Protein AF-0000000074779438 (afdb_homodimer)

Radius of gyration: 57.85 Å; Cα contacts (8 Å, |Δi|>4): 3123; chains: 2; bounding box: 145×247×187 Å

Organism: Zingiber officinale (NCBI:txid94328)

Sequence (1758 aa):
MRSILSLPFLLPLFGLLPTSTAAAHENLQVGVILDRSTWIGNVSWTCIAMAANDFYTEYPNYSTRLSLHWRDTSDEGAIPAASAALDLLQNAGVEAVIGPQASTQAKFVAELGGRARVPVLSFSASLPRVRSSPYFFHTAWDGFSQARAVASLVNAFGWREAVTVLEDSDYGAAFAPFLTDALQEVDVPVSCRSMIAPRATGKQIASELDKLRANRTRVFIVHMYSYSLAFGFFNLTKSLGMMKNGYVWIVTYSLTDMVDLMGSSALDLMQGVIGLTPSVRENERLHRLNRRWKEDRQFKFNVTMFGLWAYDTVWALAIAAEDARGALNSSFMASGSTNSTDLGRVGASLVGPELRDLLLSSSFAGVGGRFRLDGQVLESGSYEIVNVVDGGKRRIGLWSPTKGISLSNVNVTDGDGVEWPGGGRRKPKGWEWPIEMVVGIPVKPGFEQFVEINESSGRKGYCIELFEAAMKELSVNFSYKRFSNEQGDSNGTYDDMVYQLSHQRLDAVVGDLTIRENRTHYFDFTQPFTESGLAMVVPTRDARRKGAWTFLKPLSLSLWLASAAFFIFTGATIWLLEHRHNDDFHGVGVGPVLYFSFSTLVFAHRERLATNSGRLVAVFWFFVVLILQANYTARLTSMLTVEQLTPTVEDVAQLLKDGSAVGYQKDSFVQGLLQSLKFNESKIVPYESAEEYHQALINGSVAAIVDEVPYLKVFMARYCHKNFKMVGPIYKSSGFGFAFPKGSPFVGEVSRAILKVMQNNTLMDKLEKNLYPTVCADNDTDTESSRLTFRIFSGLFLITGTTSLSALILHYSIFFLRQQRPSLLNYDQSPLRRVAMLVQLFGQRGSSLQASEDPKPGEGSTRSAVVLALPYAGAEENGMRSILSLPFLLPLFGLLPTSTAAAHENLQVGVILDRSTWIGNVSWTCIAMAANDFYTEYPNYSTRLSLHWRDTSDEGAIPAASAALDLLQNAGVEAVIGPQASTQAKFVAELGGRARVPVLSFSASLPRVRSSPYFFHTAWDGFSQARAVASLVNAFGWREAVTVLEDSDYGAAFAPFLTDALQEVDVPVSCRSMIAPRATGKQIASELDKLRANRTRVFIVHMYSYSLAFGFFNLTKSLGMMKNGYVWIVTYSLTDMVDLMGSSALDLMQGVIGLTPSVRENERLHRLNRRWKEDRQFKFNVTMFGLWAYDTVWALAIAAEDARGALNSSFMASGSTNSTDLGRVGASLVGPELRDLLLSSSFAGVGGRFRLDGQVLESGSYEIVNVVDGGKRRIGLWSPTKGISLSNVNVTDGDGVEWPGGGRRKPKGWEWPIEMVVGIPVKPGFEQFVEINESSGRKGYCIELFEAAMKELSVNFSYKRFSNEQGDSNGTYDDMVYQLSHQRLDAVVGDLTIRENRTHYFDFTQPFTESGLAMVVPTRDARRKGAWTFLKPLSLSLWLASAAFFIFTGATIWLLEHRHNDDFHGVGVGPVLYFSFSTLVFAHRERLATNSGRLVAVFWFFVVLILQANYTARLTSMLTVEQLTPTVEDVAQLLKDGSAVGYQKDSFVQGLLQSLKFNESKIVPYESAEEYHQALINGSVAAIVDEVPYLKVFMARYCHKNFKMVGPIYKSSGFGFAFPKGSPFVGEVSRAILKVMQNNTLMDKLEKNLYPTVCADNDTDTESSRLTFRIFSGLFLITGTTSLSALILHYSIFFLRQQRPSLLNYDQSPLRRVAMLVQLFGQRGSSLQASEDPKPGEGSTRSAVVLALPYAGAEENG

Secondary structure (DSSP, 8-state):
------------------------PEEEEEEEEE-TTSHHHHHHHHHHHHHHHHHHHH-TT-SEEEEEEEEE-SSS-HHHHHHHHHHHHHTS--SEEE--SSHHHHHHHHHHHHHHT--EEESS----GGG--TTEEEEEE-HHHHHHHHHHHHHHTT---EEEEEESSHHHHHHHHHHHHHHHHTT--EEEEEEE-TT--HHHHHHHHHHHHHSSB-EEEEE-S-HHHHHHHHHHHHHTTTTSTT-EEEE-TTTTHHHHHHTHHHHHHTTT-EEEEE-----HHHHHHHHHHHHTS--SSPPPHHHHHHHHHHHHHHHHHHHTGGGTT---B------TT-GGGPPBPSSHHHHHHHHHT-EEEETTEEEEEETTEEPP--EEEEEEETTEEEEEEEEETTTEEEESS-BTTTTBT-PPTTS--SPP-SB---SSEEEEEE--SS-TTT-EEETTTEEESHHHHHHHHHHHHHT--EEEEEEB-TTSSB-S-HHHHHHTTTTTS-SEE-SS-B--HHHHTTEEEPPP-S---EEEEEEEEETT---TTGGGSSB-HHHHHHHHHHHHHHHHHHHHHHTTT-TTTTT--HHHHHHHHHHGGGT---PPP-SHHHHHHHHHHHHHHHHHHHHHHHHHHHHHH---EEES---HHHHHHHT--EEEETTSTHHHHHHHTT--GGGEEEE-SHHHHHHHHHHTS-SEEEEEHHHHHHHHHHSGGG-EEEEEEEE----B--EEETT-THHHHHHHHHHHHHH-HHHHHHHHHHH-SS------------PBPHHHHHHHHHHHHHHHHHHHHHHHHHHHHH---GGGG-TTS-HHHHHHHHHHHHHS-----------------------------------/------------------------PEEEEEEEEE-TTSHHHHHHHHHHHHHHHHHHHH-TT-SEEEEEEEEE-SSSSHHHHHHHHHHHHHTS--SEEE--SSHHHHHHHHHHHHHHT--EEESS----GGG--TTEEEEEE-HHHHHHHHHHHHHHTT---EEEEEESSHHHHHHHHHHHHHHHHTT--EEEEEEE-TT--HHHHHHHHHHHHHSSB-EEEEE-S-HHHHHHHHHHHHHTTTTSTT-EEEE-TTTTHHHHHHTHHHHHHTTT-EEEEE-----HHHHHHHHHHHHTS--SSPPPHHHHHHHHHHHHHHHHHHHTGGGTT---B------TT-GGGPPBPSSHHHHHHHHHT-EEEETTEEEEEETTEEPP--EEEEEEETTEEEEEEEEETTTEEEESS-BTTTTBT-PPTTS--SPP-SB---SSEEEEEE--SS-TTT-EEETTTEEESHHHHHHHHHHHHHT--EEEEEEB-TTSSB-S-HHHHHHTTTTTS-SEE-SS-B--TTGGGTEEEPPP-S---EEEEEEEEE-----TTGGGSSB-HHHHHHHHHHHHHHHHHHHHHHTTT-TTTTT--HHHHHHHHHHGGGT---PPP-SHHHHHHHHHHHHHHHHHHHHHHHHHHHHHHS--EEES---HHHHHHHT--EEEETTSTHHHHHHHTT--GGGEEEE-SHHHHHHHHHHTS-SEEEEEHHHHHHHHHHSTTSSEEEEEEEE----B--EEETT-THHHHHHHHHHHHHH-HHHHHHHHHHH-SS------------PBPHHHHHHHHHHHHHHHHHHHHHHHHHHHHHT--GGGG-TTS-HHHHHHHHHHHHHS-----------------------------------

Structure (mmCIF, N/CA/C/O backbone):
data_AF-0000000074779438-model_v1
#
loop_
_entity.id
_entity.type
_entity.pdbx_description
1 polymer 'Glutamate receptor'
#
loop_
_atom_site.group_PDB
_atom_site.id
_atom_site.type_symbol
_atom_site.label_atom_id
_atom_site.label_alt_id
_atom_site.label_comp_id
_atom_site.label_asym_id
_atom_site.label_entity_id
_atom_site.label_seq_id
_atom_site.pdbx_PDB_ins_code
_atom_site.Cartn_x
_atom_site.Cartn_y
_atom_site.Cartn_z
_atom_site.occupancy
_atom_site.B_iso_or_equiv
_atom_site.auth_seq_id
_atom_site.auth_comp_id
_atom_site.auth_asym_id
_atom_site.auth_atom_id
_atom_site.pdbx_PDB_model_num
ATOM 1 N N . MET A 1 1 ? -46.806 -115.818 -13.567 1 16.91 1 MET A N 1
ATOM 2 C CA . MET A 1 1 ? -46.352 -115.216 -14.817 1 16.91 1 MET A CA 1
ATOM 3 C C . MET A 1 1 ? -46.417 -113.695 -14.744 1 16.91 1 MET A C 1
ATOM 5 O O . MET A 1 1 ? -45.429 -113.013 -15.024 1 16.91 1 MET A O 1
ATOM 9 N N . ARG A 1 2 ? -47.515 -113.132 -15.321 1 16.93 2 ARG A N 1
ATOM 10 C CA . ARG A 1 2 ? -47.409 -112.214 -16.45 1 16.93 2 ARG A CA 1
ATOM 11 C C . ARG A 1 2 ? -47.164 -110.786 -15.974 1 16.93 2 ARG A C 1
ATOM 13 O O . ARG A 1 2 ? -47.003 -109.874 -16.788 1 16.93 2 ARG A O 1
ATOM 20 N N . SER A 1 3 ? -47.829 -110.413 -14.983 1 23.52 3 SER A N 1
ATOM 21 C CA . SER A 1 3 ? -48.233 -109.012 -14.935 1 23.52 3 SER A CA 1
ATOM 22 C C . SER A 1 3 ? -47.022 -108.09 -14.834 1 23.52 3 SER A C 1
ATOM 24 O O . SER A 1 3 ? -46.428 -107.952 -13.763 1 23.52 3 SER A O 1
ATOM 26 N N . ILE A 1 4 ? -46.231 -108.198 -15.958 1 21.76 4 ILE A N 1
ATOM 27 C CA . ILE A 1 4 ? -44.932 -107.546 -16.088 1 21.76 4 ILE A CA 1
ATOM 28 C C . ILE A 1 4 ? -45.074 -106.052 -15.807 1 21.76 4 ILE A C 1
ATOM 30 O O . ILE A 1 4 ? -46.19 -105.534 -15.718 1 21.76 4 ILE A O 1
ATOM 34 N N . LEU A 1 5 ? -44.669 -105.177 -16.823 1 21.33 5 LEU A N 1
ATOM 35 C CA . LEU A 1 5 ? -43.488 -104.33 -16.958 1 21.33 5 LEU A CA 1
ATOM 36 C C . LEU A 1 5 ? -43.845 -102.863 -16.747 1 21.33 5 LEU A C 1
ATOM 38 O O . LEU A 1 5 ? -43.115 -102.132 -16.074 1 21.33 5 LEU A O 1
ATOM 42 N N . SER A 1 6 ? -44.937 -102.216 -17.475 1 23.9 6 SER A N 1
ATOM 43 C CA . SER A 1 6 ? -44.526 -101.061 -18.267 1 23.9 6 SER A CA 1
ATOM 44 C C . SER A 1 6 ? -44.434 -99.805 -17.407 1 23.9 6 SER A C 1
ATOM 46 O O . SER A 1 6 ? -45.382 -99.461 -16.698 1 23.9 6 SER A O 1
ATOM 48 N N . LEU A 1 7 ? -43.251 -99.378 -16.975 1 25.14 7 LEU A N 1
ATOM 49 C CA . LEU A 1 7 ? -42.69 -98.233 -16.266 1 25.14 7 LEU A CA 1
ATOM 50 C C . LEU A 1 7 ? -43.018 -96.931 -16.99 1 25.14 7 LEU A C 1
ATOM 52 O O . LEU A 1 7 ? -42.597 -96.728 -18.131 1 25.14 7 LEU A O 1
ATOM 56 N N . PRO A 1 8 ? -44.303 -96.505 -17.041 1 26.24 8 PRO A N 1
ATOM 57 C CA . PRO A 1 8 ? -44.467 -95.282 -17.83 1 26.24 8 PRO A CA 1
ATOM 58 C C . PRO A 1 8 ? -43.45 -94.203 -17.465 1 26.24 8 PRO A C 1
ATOM 60 O O . PRO A 1 8 ? -43.15 -94.007 -16.284 1 26.24 8 PRO A O 1
ATOM 63 N N . PHE A 1 9 ? -42.49 -93.899 -18.327 1 24.9 9 PHE A N 1
ATOM 64 C CA . PHE A 1 9 ? -41.397 -92.935 -18.375 1 24.9 9 PHE A CA 1
ATOM 65 C C . PHE A 1 9 ? -41.933 -91.508 -18.35 1 24.9 9 PHE A C 1
ATOM 67 O O . PHE A 1 9 ? -41.382 -90.621 -19.006 1 24.9 9 PHE A O 1
ATOM 74 N N . LEU A 1 10 ? -43.11 -91.211 -17.872 1 25.39 10 LEU A N 1
ATOM 75 C CA . LEU A 1 10 ? -43.464 -89.844 -18.238 1 25.39 10 LEU A CA 1
ATOM 76 C C . LEU A 1 10 ? -42.337 -88.878 -17.886 1 25.39 10 LEU A C 1
ATOM 78 O O . LEU A 1 10 ? -41.713 -89.005 -16.83 1 25.39 10 LEU A O 1
ATOM 82 N N . LEU A 1 11 ? -41.801 -88.046 -18.887 1 26.28 11 LEU A N 1
ATOM 83 C CA . LEU A 1 11 ? -40.909 -86.958 -19.272 1 26.28 11 LEU A CA 1
ATOM 84 C C . LEU A 1 11 ? -41.088 -85.756 -18.352 1 26.28 11 LEU A C 1
ATOM 86 O O . LEU A 1 11 ? -42.207 -85.274 -18.164 1 26.28 11 LEU A O 1
ATOM 90 N N . PRO A 1 12 ? -40.285 -85.641 -17.267 1 28.96 12 PRO A N 1
ATOM 91 C CA . PRO A 1 12 ? -40.326 -84.435 -16.437 1 28.96 12 PRO A CA 1
ATOM 92 C C . PRO A 1 12 ? -40.281 -83.15 -17.262 1 28.96 12 PRO A C 1
ATOM 94 O O . PRO A 1 12 ? -39.462 -83.028 -18.177 1 28.96 12 PRO A O 1
ATOM 97 N N . LEU A 1 13 ? -41.399 -82.579 -17.711 1 27.34 13 LEU A N 1
ATOM 98 C CA . LEU A 1 13 ? -41.482 -81.255 -18.319 1 27.34 13 LEU A CA 1
ATOM 99 C C . LEU A 1 13 ? -40.609 -80.256 -17.568 1 27.34 13 LEU A C 1
ATOM 101 O O . LEU A 1 13 ? -40.895 -79.917 -16.418 1 27.34 13 LEU A O 1
ATOM 105 N N . PHE A 1 14 ? -39.275 -80.415 -17.631 1 28.42 14 PHE A N 1
ATOM 106 C CA . PHE A 1 14 ? -38.359 -79.353 -17.231 1 28.42 14 PHE A CA 1
ATOM 107 C C . PHE A 1 14 ? -38.808 -78.01 -17.794 1 28.42 14 PHE A C 1
ATOM 109 O O . PHE A 1 14 ? -38.79 -77.804 -19.01 1 28.42 14 PHE A O 1
ATOM 116 N N . GLY A 1 15 ? -39.972 -77.489 -17.334 1 27.78 15 GLY A N 1
ATOM 117 C CA . GLY A 1 15 ? -40.297 -76.109 -17.661 1 27.78 15 GLY A CA 1
ATOM 118 C C . GLY A 1 15 ? -39.076 -75.212 -17.744 1 27.78 15 GLY A C 1
ATOM 119 O O . GLY A 1 15 ? -38.244 -75.202 -16.835 1 27.78 15 GLY A O 1
ATOM 120 N N . LEU A 1 16 ? -38.599 -75.055 -18.981 1 29.45 16 LEU A N 1
ATOM 121 C CA . LEU A 1 16 ? -37.622 -74.055 -19.397 1 29.45 16 LEU A CA 1
ATOM 122 C C . LEU A 1 16 ? -37.892 -72.716 -18.719 1 29.45 16 LEU A C 1
ATOM 124 O O . LEU A 1 16 ? -38.926 -72.09 -18.962 1 29.45 16 LEU A O 1
ATOM 128 N N . LEU A 1 17 ? -37.729 -72.658 -17.384 1 32.85 17 LEU A N 1
ATOM 129 C CA . LEU A 1 17 ? -37.683 -71.298 -16.858 1 32.85 17 LEU A CA 1
ATOM 130 C C . LEU A 1 17 ? -36.927 -70.374 -17.807 1 32.85 17 LEU A C 1
ATOM 132 O O . LEU A 1 17 ? -35.855 -70.728 -18.303 1 32.85 17 LEU A O 1
ATOM 136 N N . PRO A 1 18 ? -37.708 -69.597 -18.64 1 34.42 18 PRO A N 1
ATOM 137 C CA . PRO A 1 18 ? -36.984 -68.632 -19.471 1 34.42 18 PRO A CA 1
ATOM 138 C C . PRO A 1 18 ? -35.751 -68.061 -18.774 1 34.42 18 PRO A C 1
ATOM 140 O O . PRO A 1 18 ? -35.795 -67.768 -17.576 1 34.42 18 PRO A O 1
ATOM 143 N N . THR A 1 19 ? -34.617 -68.766 -18.99 1 31.61 19 THR A N 1
ATOM 144 C CA . THR A 1 19 ? -33.411 -68.013 -18.663 1 31.61 19 THR A CA 1
ATOM 145 C C . THR A 1 19 ? -33.591 -66.533 -18.99 1 31.61 19 THR A C 1
ATOM 147 O O . THR A 1 19 ? -33.974 -66.181 -20.107 1 31.61 19 THR A O 1
ATOM 150 N N . SER A 1 20 ? -34.267 -65.79 -18.099 1 34.73 20 SER A N 1
ATOM 151 C CA . SER A 1 20 ? -34.11 -64.348 -18.26 1 34.73 20 SER A CA 1
ATOM 152 C C . SER A 1 20 ? -32.791 -64.01 -18.947 1 34.73 20 SER A C 1
ATOM 154 O O . SER A 1 20 ? -31.724 -64.431 -18.496 1 34.73 20 SER A O 1
ATOM 156 N N . THR A 1 21 ? -32.755 -64.2 -20.244 1 37.1 21 THR A N 1
ATOM 157 C CA . THR A 1 21 ? -31.642 -63.606 -20.977 1 37.1 21 THR A CA 1
ATOM 158 C C . THR A 1 21 ? -31.083 -62.4 -20.227 1 37.1 21 THR A C 1
ATOM 160 O O . THR A 1 21 ? -31.788 -61.409 -20.022 1 37.1 21 THR A O 1
ATOM 163 N N . ALA A 1 22 ? -30.321 -62.646 -19.216 1 42.42 22 ALA A N 1
ATOM 164 C CA . ALA A 1 22 ? -29.486 -61.57 -18.688 1 42.42 22 ALA A CA 1
ATOM 165 C C . ALA A 1 22 ? -29.063 -60.609 -19.797 1 42.42 22 ALA A C 1
ATOM 167 O O . ALA A 1 22 ? -28.358 -61 -20.729 1 42.42 22 ALA A O 1
ATOM 168 N N . ALA A 1 23 ? -29.903 -59.725 -20.333 1 46.52 23 ALA A N 1
ATOM 169 C CA . ALA A 1 23 ? -29.619 -58.642 -21.272 1 46.52 23 ALA A CA 1
ATOM 170 C C . ALA A 1 23 ? -28.172 -58.174 -21.149 1 46.52 23 ALA A C 1
ATOM 172 O O . ALA A 1 23 ? -27.695 -57.895 -20.047 1 46.52 23 ALA A O 1
ATOM 173 N N . ALA A 1 24 ? -27.225 -58.542 -22.005 1 56.58 24 ALA A N 1
ATOM 174 C CA . ALA A 1 24 ? -25.814 -58.212 -22.181 1 56.58 24 ALA A CA 1
ATOM 175 C C . ALA A 1 24 ? -25.57 -56.72 -21.977 1 56.58 24 ALA A C 1
ATOM 177 O O . ALA A 1 24 ? -26.101 -55.89 -22.719 1 56.58 24 ALA A O 1
ATOM 178 N N . HIS A 1 25 ? -25.368 -56.164 -20.734 1 71.93 25 HIS A N 1
ATOM 179 C CA . HIS A 1 25 ? -25.064 -54.763 -20.466 1 71.93 25 HIS A CA 1
ATOM 180 C C . HIS A 1 25 ? -23.806 -54.32 -21.205 1 71.93 25 HIS A C 1
ATOM 182 O O . HIS A 1 25 ? -22.875 -55.109 -21.382 1 71.93 25 HIS A O 1
ATOM 188 N N . GLU A 1 26 ? -23.901 -53.34 -21.987 1 83.96 26 GLU A N 1
ATOM 189 C CA . GLU A 1 26 ? -22.723 -52.736 -22.601 1 83.96 26 GLU A CA 1
ATOM 190 C C . GLU A 1 26 ? -21.842 -52.058 -21.556 1 83.96 26 GLU A C 1
ATOM 192 O O . GLU A 1 26 ? -22.325 -51.252 -20.757 1 83.96 26 GLU A O 1
ATOM 197 N N . ASN A 1 27 ? -20.614 -52.568 -21.474 1 87.84 27 ASN A N 1
ATOM 198 C CA . ASN A 1 27 ? -19.714 -52.075 -20.437 1 87.84 27 ASN A CA 1
ATOM 199 C C . ASN A 1 27 ? -18.899 -50.88 -20.923 1 87.84 27 ASN A C 1
ATOM 201 O O . ASN A 1 27 ? -18.383 -50.889 -22.042 1 87.84 27 ASN A O 1
ATOM 205 N N . LEU A 1 28 ? -18.977 -49.77 -20.229 1 91.86 28 LEU A N 1
ATOM 206 C CA . LEU A 1 28 ? -18.053 -48.659 -20.431 1 91.86 28 LEU A CA 1
ATOM 207 C C . LEU A 1 28 ? -16.788 -48.846 -19.6 1 91.86 28 LEU A C 1
ATOM 209 O O . LEU A 1 28 ? -16.857 -48.966 -18.375 1 91.86 28 LEU A O 1
ATOM 213 N N . GLN A 1 29 ? -15.64 -48.983 -20.236 1 93.07 29 GLN A N 1
ATOM 214 C CA . GLN A 1 29 ? -14.367 -49.145 -19.542 1 93.07 29 GLN A CA 1
ATOM 215 C C . GLN A 1 29 ? -13.882 -47.818 -18.966 1 93.07 29 GLN A C 1
ATOM 217 O O . GLN A 1 29 ? -13.61 -46.874 -19.711 1 93.07 29 GLN A O 1
ATOM 222 N N . VAL A 1 30 ? -13.811 -47.78 -17.632 1 95.36 30 VAL A N 1
ATOM 223 C CA . VAL A 1 30 ? -13.441 -46.539 -16.958 1 95.36 30 VAL A CA 1
ATOM 224 C C . VAL A 1 30 ? -12.14 -46.739 -16.185 1 95.36 30 VAL A C 1
ATOM 226 O O . VAL A 1 30 ? -12.012 -47.687 -15.407 1 95.36 30 VAL A O 1
ATOM 229 N N . GLY A 1 31 ? -11.161 -45.866 -16.481 1 96.2 31 GLY A N 1
ATOM 230 C CA . GLY A 1 31 ? -9.93 -45.874 -15.707 1 96.2 31 GLY A CA 1
ATOM 231 C C . GLY A 1 31 ? -10.006 -45.018 -14.457 1 96.2 31 GLY A C 1
ATOM 232 O O . GLY A 1 31 ? -10.646 -43.964 -14.457 1 96.2 31 GLY A O 1
ATOM 233 N N . VAL A 1 32 ? -9.423 -45.516 -13.325 1 96.23 32 VAL A N 1
ATOM 234 C CA . VAL A 1 32 ? -9.344 -44.76 -12.079 1 96.23 32 VAL A CA 1
ATOM 235 C C . VAL A 1 32 ? -7.885 -44.619 -11.651 1 96.23 32 VAL A C 1
ATOM 237 O O . VAL A 1 32 ? -7.167 -45.615 -11.535 1 96.23 32 VAL A O 1
ATOM 240 N N . ILE A 1 33 ? -7.449 -43.374 -11.529 1 95.31 33 ILE A N 1
ATOM 241 C CA . ILE A 1 33 ? -6.083 -43.09 -11.103 1 95.31 33 ILE A CA 1
ATOM 242 C C . ILE A 1 33 ? -6.098 -42.441 -9.721 1 95.31 33 ILE A C 1
ATOM 244 O O . ILE A 1 33 ? -6.396 -41.251 -9.591 1 95.31 33 ILE A O 1
ATOM 248 N N . LEU A 1 34 ? -5.752 -43.231 -8.681 1 93.65 34 LEU A N 1
ATOM 249 C CA . LEU A 1 34 ? -5.764 -42.756 -7.301 1 93.65 34 LEU A CA 1
ATOM 250 C C . LEU A 1 34 ? -4.596 -43.342 -6.515 1 93.65 34 LEU A C 1
ATOM 252 O O . LEU A 1 34 ? -4.074 -44.402 -6.868 1 93.65 34 LEU A O 1
ATOM 256 N N . ASP A 1 35 ? -4.192 -42.634 -5.528 1 91.06 35 ASP A N 1
ATOM 257 C CA . ASP A 1 35 ? -3.234 -43.132 -4.545 1 91.06 35 ASP A CA 1
ATOM 258 C C . ASP A 1 35 ? -3.939 -43.566 -3.262 1 91.06 35 ASP A C 1
ATOM 260 O O . ASP A 1 35 ? -4.221 -42.738 -2.393 1 91.06 35 ASP A O 1
ATOM 264 N N . ARG A 1 36 ? -4.148 -44.775 -3.055 1 88.69 36 ARG A N 1
ATOM 265 C CA . ARG A 1 36 ? -4.964 -45.289 -1.96 1 88.69 36 ARG A CA 1
ATOM 266 C C . ARG A 1 36 ? -4.198 -45.252 -0.642 1 88.69 36 ARG A C 1
ATOM 268 O O . ARG A 1 36 ? -4.774 -45.481 0.423 1 88.69 36 ARG A O 1
ATOM 275 N N . SER A 1 37 ? -3.298 -45.229 -0.957 1 86.56 37 SER A N 1
ATOM 276 C CA . SER A 1 37 ? -2.535 -45.096 0.28 1 86.56 37 SER A CA 1
ATOM 277 C C . SER A 1 37 ? -2.844 -43.777 0.981 1 86.56 37 SER A C 1
ATOM 279 O O . SER A 1 37 ? -2.564 -43.621 2.171 1 86.56 37 SER A O 1
ATOM 281 N N . THR A 1 38 ? -3.125 -42.576 0.462 1 86.54 38 THR A N 1
ATOM 282 C CA . THR A 1 38 ? -3.507 -41.287 1.027 1 86.54 38 THR A CA 1
ATOM 283 C C . THR A 1 38 ? -4.965 -41.306 1.48 1 86.54 38 THR A C 1
ATOM 285 O O . THR A 1 38 ? -5.754 -42.132 1.017 1 86.54 38 THR A O 1
ATOM 288 N N . TRP A 1 39 ? -5.297 -40.398 2.332 1 83.57 39 TRP A N 1
ATOM 289 C CA . TRP A 1 39 ? -6.672 -40.318 2.813 1 83.57 39 TRP A CA 1
ATOM 290 C C . TRP A 1 39 ? -7.627 -39.963 1.678 1 83.57 39 TRP A C 1
ATOM 292 O O . TRP A 1 39 ? -8.725 -40.516 1.585 1 83.57 39 TRP A O 1
ATOM 302 N N . ILE A 1 40 ? -7.252 -39.069 0.868 1 87.33 40 ILE A N 1
ATOM 303 C CA . ILE A 1 40 ? -8.112 -38.639 -0.23 1 87.33 40 ILE A CA 1
ATOM 304 C C . ILE A 1 40 ? -8.352 -39.807 -1.184 1 87.33 40 ILE A C 1
ATOM 306 O O . ILE A 1 40 ? -9.481 -40.037 -1.622 1 87.33 40 ILE A O 1
ATOM 310 N N . GLY A 1 41 ? -7.197 -40.506 -1.48 1 89.67 41 GLY A N 1
ATOM 311 C CA . GLY A 1 41 ? -7.313 -41.635 -2.389 1 89.67 41 GLY A CA 1
ATOM 312 C C . GLY A 1 41 ? -8.167 -42.761 -1.836 1 89.67 41 GLY A C 1
ATOM 313 O O . GLY A 1 41 ? -8.971 -43.35 -2.561 1 89.67 41 GLY A O 1
ATOM 314 N N . ASN A 1 42 ? -8.018 -42.987 -0.557 1 89.07 42 ASN A N 1
ATOM 315 C CA . ASN A 1 42 ? -8.762 -44.075 0.069 1 89.07 42 ASN A CA 1
ATOM 316 C C . ASN A 1 42 ? -10.249 -43.751 0.172 1 89.07 42 ASN A C 1
ATOM 318 O O . ASN A 1 42 ? -11.095 -44.592 -0.137 1 89.07 42 ASN A O 1
ATOM 322 N N . VAL A 1 43 ? -10.556 -42.607 0.62 1 90.38 43 VAL A N 1
ATOM 323 C CA . VAL A 1 43 ? -11.942 -42.177 0.772 1 90.38 43 VAL A CA 1
ATOM 324 C C . VAL A 1 43 ? -12.62 -42.123 -0.595 1 90.38 43 VAL A C 1
ATOM 326 O O . VAL A 1 43 ? -13.758 -42.572 -0.75 1 90.38 43 VAL A O 1
ATOM 329 N N . SER A 1 44 ? -11.934 -41.616 -1.562 1 93.72 44 SER A N 1
ATOM 330 C CA . SER A 1 44 ? -12.506 -41.46 -2.895 1 93.72 44 SER A CA 1
ATOM 331 C C . SER A 1 44 ? -12.756 -42.813 -3.552 1 93.72 44 SER A C 1
ATOM 333 O O . SER A 1 44 ? -13.779 -43.01 -4.211 1 93.72 44 SER A O 1
ATOM 335 N N . TRP A 1 45 ? -11.803 -43.678 -3.332 1 93.71 45 TRP A N 1
ATOM 336 C CA . TRP A 1 45 ? -11.98 -45.005 -3.913 1 93.71 45 TRP A CA 1
ATOM 337 C C . TRP A 1 45 ? -13.217 -45.689 -3.342 1 93.71 45 TRP A C 1
ATOM 339 O O . TRP A 1 45 ? -13.999 -46.291 -4.083 1 93.71 45 TRP A O 1
ATOM 349 N N . THR A 1 46 ? -13.332 -45.594 -2.053 1 93.05 46 THR A N 1
ATOM 350 C CA . THR A 1 46 ? -14.481 -46.2 -1.389 1 93.05 46 THR A CA 1
ATOM 351 C C . THR A 1 46 ? -15.782 -45.572 -1.878 1 93.05 46 THR A C 1
ATOM 353 O O . THR A 1 46 ? -16.759 -46.277 -2.139 1 93.05 46 THR A O 1
ATOM 356 N N . CYS A 1 47 ? -15.773 -44.323 -2.043 1 94.64 47 CYS A N 1
ATOM 357 C CA . CYS A 1 47 ? -16.968 -43.619 -2.496 1 94.64 47 CYS A CA 1
ATOM 358 C C . CYS A 1 47 ? -17.279 -43.954 -3.95 1 94.64 47 CYS A C 1
ATOM 360 O O . CYS A 1 47 ? -18.447 -44.064 -4.329 1 94.64 47 CYS A O 1
ATOM 362 N N . ILE A 1 48 ? -16.23 -44.095 -4.785 1 96 48 ILE A N 1
ATOM 363 C CA . ILE A 1 48 ? -16.409 -44.444 -6.19 1 96 48 ILE A CA 1
ATOM 364 C C . ILE A 1 48 ? -17.052 -45.825 -6.302 1 96 48 ILE A C 1
ATOM 366 O O . ILE A 1 48 ? -17.997 -46.016 -7.07 1 96 48 ILE A O 1
ATOM 370 N N . ALA A 1 49 ? -16.571 -46.712 -5.518 1 93.66 49 ALA A N 1
ATOM 371 C CA . ALA A 1 49 ? -17.113 -48.068 -5.523 1 93.66 49 ALA A CA 1
ATOM 372 C C . ALA A 1 49 ? -18.558 -48.083 -5.032 1 93.66 49 ALA A C 1
ATOM 374 O O . ALA A 1 49 ? -19.412 -48.754 -5.617 1 93.66 49 ALA A O 1
ATOM 375 N N . MET A 1 50 ? -18.836 -47.35 -3.998 1 93.76 50 MET A N 1
ATOM 376 C CA . MET A 1 50 ? -20.189 -47.281 -3.453 1 93.76 50 MET A CA 1
ATOM 377 C C . MET A 1 50 ? -21.139 -46.607 -4.438 1 93.76 50 MET A C 1
ATOM 379 O O . MET A 1 50 ? -22.296 -47.011 -4.566 1 93.76 50 MET A O 1
ATOM 383 N N . ALA A 1 51 ? -20.616 -45.554 -5.086 1 96.26 51 ALA A N 1
ATOM 384 C CA . ALA A 1 51 ? -21.439 -44.802 -6.03 1 96.26 51 ALA A CA 1
ATOM 385 C C . ALA A 1 51 ? -21.9 -45.688 -7.184 1 96.26 51 ALA A C 1
ATOM 387 O O . ALA A 1 51 ? -23.054 -45.613 -7.61 1 96.26 51 ALA A O 1
ATOM 388 N N . ALA A 1 52 ? -20.952 -46.488 -7.748 1 94.92 52 ALA A N 1
ATOM 389 C CA . ALA A 1 52 ? -21.289 -47.386 -8.849 1 94.92 52 ALA A CA 1
ATOM 390 C C . ALA A 1 52 ? -22.35 -48.397 -8.427 1 94.92 52 ALA A C 1
ATOM 392 O O . ALA A 1 52 ? -23.303 -48.652 -9.167 1 94.92 52 ALA A O 1
ATOM 393 N N . ASN A 1 53 ? -22.21 -48.928 -7.231 1 93.13 53 ASN A N 1
ATOM 394 C CA . ASN A 1 53 ? -23.173 -49.898 -6.719 1 93.13 53 ASN A CA 1
ATOM 395 C C . ASN A 1 53 ? -24.529 -49.252 -6.449 1 93.13 53 ASN A C 1
ATOM 397 O O . ASN A 1 53 ? -25.569 -49.82 -6.783 1 93.13 53 ASN A O 1
ATOM 401 N N . ASP A 1 54 ? -24.493 -48.139 -5.824 1 93.85 54 ASP A N 1
ATOM 402 C CA . ASP A 1 54 ? -25.729 -47.441 -5.482 1 93.85 54 ASP A CA 1
ATOM 403 C C . ASP A 1 54 ? -26.494 -47.032 -6.739 1 93.85 54 ASP A C 1
ATOM 405 O O . ASP A 1 54 ? -27.726 -47.07 -6.762 1 93.85 54 ASP A O 1
ATOM 409 N N . PHE A 1 55 ? -25.736 -46.579 -7.67 1 94.9 55 PHE A N 1
ATOM 410 C CA . PHE A 1 55 ? -26.372 -46.113 -8.897 1 94.9 55 PHE A CA 1
ATOM 411 C C . PHE A 1 55 ? -27.147 -47.242 -9.567 1 94.9 55 PHE A C 1
ATOM 413 O O . PHE A 1 55 ? -28.31 -47.068 -9.938 1 94.9 55 PHE A O 1
ATOM 420 N N . TYR A 1 56 ? -26.655 -48.381 -9.687 1 94.37 56 TYR A N 1
ATOM 421 C CA . TYR A 1 56 ? -27.28 -49.467 -10.433 1 94.37 56 TYR A CA 1
ATOM 422 C C . TYR A 1 56 ? -28.284 -50.217 -9.565 1 94.37 56 TYR A C 1
ATOM 424 O O . TYR A 1 56 ? -29.101 -50.987 -10.075 1 94.37 56 TYR A O 1
ATOM 432 N N . THR A 1 57 ? -28.224 -49.929 -8.147 1 92.43 57 THR A N 1
ATOM 433 C CA . THR A 1 57 ? -29.302 -50.378 -7.272 1 92.43 57 THR A CA 1
ATOM 434 C C . THR A 1 57 ? -30.532 -49.489 -7.429 1 92.43 57 THR A C 1
ATOM 436 O O . THR A 1 57 ? -31.665 -49.975 -7.388 1 92.43 57 THR A O 1
ATOM 439 N N . GLU A 1 58 ? -30.297 -48.278 -7.661 1 92.23 58 GLU A N 1
ATOM 440 C CA . GLU A 1 58 ? -31.385 -47.317 -7.816 1 92.23 58 GLU A CA 1
ATOM 441 C C . GLU A 1 58 ? -31.952 -47.348 -9.232 1 92.23 58 GLU A C 1
ATOM 443 O O . GLU A 1 58 ? -33.145 -47.116 -9.435 1 92.23 58 GLU A O 1
ATOM 448 N N . TYR A 1 59 ? -31.064 -47.625 -10.185 1 92.63 59 TYR A N 1
ATOM 449 C CA . TYR A 1 59 ? -31.482 -47.691 -11.581 1 92.63 59 TYR A CA 1
ATOM 450 C C . TYR A 1 59 ? -31.174 -49.059 -12.179 1 92.63 59 TYR A C 1
ATOM 452 O O . TYR A 1 59 ? -30.352 -49.174 -13.091 1 92.63 59 TYR A O 1
ATOM 460 N N . PRO A 1 60 ? -31.923 -50.102 -11.738 1 89.19 60 PRO A N 1
ATOM 461 C CA . PRO A 1 60 ? -31.661 -51.471 -12.186 1 89.19 60 PRO A CA 1
ATOM 462 C C . PRO A 1 60 ? -31.976 -51.677 -13.667 1 89.19 60 PRO A C 1
ATOM 464 O O . PRO A 1 60 ? -31.453 -52.605 -14.289 1 89.19 60 PRO A O 1
ATOM 467 N N . ASN A 1 61 ? -32.706 -50.632 -14.394 1 88.74 61 ASN A N 1
ATOM 468 C CA . ASN A 1 61 ? -33.132 -50.761 -15.784 1 88.74 61 ASN A CA 1
ATOM 469 C C . ASN A 1 61 ? -32.098 -50.177 -16.743 1 88.74 61 ASN A C 1
ATOM 471 O O . ASN A 1 61 ? -32.255 -50.267 -17.962 1 88.74 61 ASN A O 1
ATOM 475 N N . TYR A 1 62 ? -31.016 -49.6 -16.278 1 90.56 62 TYR A N 1
ATOM 476 C CA . TYR A 1 62 ? -29.963 -49.082 -17.145 1 90.56 62 TYR A CA 1
ATOM 477 C C . TYR A 1 62 ? -29.239 -50.216 -17.861 1 90.56 62 TYR A C 1
ATOM 479 O O . TYR A 1 62 ? -28.96 -51.259 -17.264 1 90.56 62 TYR A O 1
ATOM 487 N N . SER A 1 63 ? -28.955 -50.077 -19.146 1 89.89 63 SER A N 1
ATOM 488 C CA . SER A 1 63 ? -28.364 -51.127 -19.969 1 89.89 63 SER A CA 1
ATOM 489 C C . SER A 1 63 ? -26.841 -51.046 -19.959 1 89.89 63 SER A C 1
ATOM 491 O O . SER A 1 63 ? -26.162 -51.958 -20.436 1 89.89 63 SER A O 1
ATOM 493 N N . THR A 1 64 ? -26.327 -49.93 -19.474 1 91.02 64 THR A N 1
ATOM 494 C CA . THR A 1 64 ? -24.878 -49.763 -19.427 1 91.02 64 THR A CA 1
ATOM 495 C C . THR A 1 64 ? -24.355 -49.978 -18.009 1 91.02 64 THR A C 1
ATOM 497 O O . THR A 1 64 ? -25.094 -49.811 -17.037 1 91.02 64 THR A O 1
ATOM 500 N N . ARG A 1 65 ? -23.134 -50.527 -17.908 1 92.44 65 ARG A N 1
ATOM 501 C CA . ARG A 1 65 ? -22.445 -50.677 -16.631 1 92.44 65 ARG A CA 1
ATOM 502 C C . ARG A 1 65 ? -21.032 -50.108 -16.701 1 92.44 65 ARG A C 1
ATOM 504 O O . ARG A 1 65 ? -20.38 -50.177 -17.745 1 92.44 65 ARG A O 1
ATOM 511 N N . LEU A 1 66 ? -20.64 -49.563 -15.619 1 94.46 66 LEU A N 1
ATOM 512 C CA . LEU A 1 66 ? -19.276 -49.049 -15.545 1 94.46 66 LEU A CA 1
ATOM 513 C C . LEU A 1 66 ? -18.316 -50.124 -15.049 1 94.46 66 LEU A C 1
ATOM 515 O O . LEU A 1 66 ? -18.573 -50.771 -14.031 1 94.46 66 LEU A O 1
ATOM 519 N N . SER A 1 67 ? -17.285 -50.423 -15.831 1 94.02 67 SER A N 1
ATOM 520 C CA . SER A 1 67 ? -16.2 -51.297 -15.398 1 94.02 67 SER A CA 1
ATOM 521 C C . SER A 1 67 ? -14.982 -50.491 -14.959 1 94.02 67 SER A C 1
ATOM 523 O O . SER A 1 67 ? -14.335 -49.837 -15.779 1 94.02 67 SER A O 1
ATOM 525 N N . LEU A 1 68 ? -14.674 -50.549 -13.72 1 95.38 68 LEU A N 1
ATOM 526 C CA . LEU A 1 68 ? -13.623 -49.714 -13.147 1 95.38 68 LEU A CA 1
ATOM 527 C C . LEU A 1 68 ? -12.28 -50.434 -13.178 1 95.38 68 LEU A C 1
ATOM 529 O O . LEU A 1 68 ? -12.181 -51.591 -12.763 1 95.38 68 LEU A O 1
ATOM 533 N N . HIS A 1 69 ? -11.275 -49.78 -13.779 1 95.02 69 HIS A N 1
ATOM 534 C CA . HIS A 1 69 ? -9.892 -50.244 -13.793 1 95.02 69 HIS A CA 1
ATOM 535 C C . HIS A 1 69 ? -8.991 -49.318 -12.984 1 95.02 69 HIS A C 1
ATOM 537 O O . HIS A 1 69 ? -8.61 -48.245 -13.458 1 95.02 69 HIS A O 1
ATOM 543 N N . TRP A 1 70 ? -8.581 -49.751 -11.875 1 93.56 70 TRP A N 1
ATOM 544 C CA . TRP A 1 70 ? -7.814 -48.904 -10.968 1 93.56 70 TRP A CA 1
ATOM 545 C C . TRP A 1 70 ? -6.316 -49.098 -11.178 1 93.56 70 TRP A C 1
ATOM 547 O O . TRP A 1 70 ? -5.855 -50.22 -11.406 1 93.56 70 TRP A O 1
ATOM 557 N N . ARG A 1 71 ? -5.633 -47.971 -11.235 1 91.96 71 ARG A N 1
ATOM 558 C CA . ARG A 1 71 ? -4.175 -47.945 -11.2 1 91.96 71 ARG A CA 1
ATOM 559 C C . ARG A 1 71 ? -3.67 -47.096 -10.038 1 91.96 71 ARG A C 1
ATOM 561 O O . ARG A 1 71 ? -4.22 -46.029 -9.758 1 91.96 71 ARG A O 1
ATOM 568 N N . ASP A 1 72 ? -2.691 -47.512 -9.337 1 87.01 72 ASP A N 1
ATOM 569 C CA . ASP A 1 72 ? -2.133 -46.839 -8.168 1 87.01 72 ASP A CA 1
ATOM 570 C C . ASP A 1 72 ? -0.97 -45.931 -8.561 1 87.01 72 ASP A C 1
ATOM 572 O O . ASP A 1 72 ? -0.085 -46.339 -9.316 1 87.01 72 ASP A O 1
ATOM 576 N N . THR A 1 73 ? -1.066 -44.656 -8.195 1 83.44 73 THR A N 1
ATOM 577 C CA . THR A 1 73 ? 0.042 -43.741 -8.442 1 83.44 73 THR A CA 1
ATOM 578 C C . THR A 1 73 ? 0.944 -43.639 -7.215 1 83.44 73 THR A C 1
ATOM 580 O O . THR A 1 73 ? 0.462 -43.426 -6.1 1 83.44 73 THR A O 1
ATOM 583 N N . SER A 1 74 ? 1.707 -44.563 -6.715 1 72.72 74 SER A N 1
ATOM 584 C CA . SER A 1 74 ? 2.574 -44.659 -5.545 1 72.72 74 SER A CA 1
ATOM 585 C C . SER A 1 74 ? 2.959 -43.277 -5.027 1 72.72 74 SER A C 1
ATOM 587 O O . SER A 1 74 ? 3.356 -43.13 -3.87 1 72.72 74 SER A O 1
ATOM 589 N N . ASP A 1 75 ? 3.042 -42.194 -5.844 1 74.55 75 ASP A N 1
ATOM 590 C CA . ASP A 1 75 ? 3.399 -40.86 -5.371 1 74.55 75 ASP A CA 1
ATOM 591 C C . ASP A 1 75 ? 2.666 -39.782 -6.166 1 74.55 75 ASP A C 1
ATOM 593 O O . ASP A 1 75 ? 1.932 -40.088 -7.108 1 74.55 75 ASP A O 1
ATOM 597 N N . GLU A 1 76 ? 2.783 -38.627 -5.752 1 72.02 76 GLU A N 1
ATOM 598 C CA . GLU A 1 76 ? 2.06 -37.508 -6.348 1 72.02 76 GLU A CA 1
ATOM 599 C C . GLU A 1 76 ? 2.819 -36.932 -7.541 1 72.02 76 GLU A C 1
ATOM 601 O O . GLU A 1 76 ? 2.509 -35.835 -8.009 1 72.02 76 GLU A O 1
ATOM 606 N N . GLY A 1 77 ? 3.705 -37.789 -8.011 1 74.93 77 GLY A N 1
ATOM 607 C CA . GLY A 1 77 ? 4.492 -37.317 -9.14 1 74.93 77 GLY A CA 1
ATOM 608 C C . GLY A 1 77 ? 3.791 -37.5 -10.473 1 74.93 77 GLY A C 1
ATOM 609 O O . GLY A 1 77 ? 2.825 -38.259 -10.574 1 74.93 77 GLY A O 1
ATOM 610 N N . ALA A 1 78 ? 4.207 -36.834 -11.488 1 79.01 78 ALA A N 1
ATOM 611 C CA . ALA A 1 78 ? 3.585 -36.84 -12.81 1 79.01 78 ALA A CA 1
ATOM 612 C C . ALA A 1 78 ? 3.881 -38.141 -13.55 1 79.01 78 ALA A C 1
ATOM 614 O O . ALA A 1 78 ? 3.057 -38.617 -14.334 1 79.01 78 ALA A O 1
ATOM 615 N N . ILE A 1 79 ? 4.994 -38.803 -13.232 1 80.02 79 ILE A N 1
ATOM 616 C CA . ILE A 1 79 ? 5.455 -39.938 -14.025 1 80.02 79 ILE A CA 1
ATOM 617 C C . ILE A 1 79 ? 4.597 -41.163 -13.719 1 80.02 79 ILE A C 1
ATOM 619 O O . ILE A 1 79 ? 4.111 -41.832 -14.633 1 80.02 79 ILE A O 1
ATOM 623 N N . PRO A 1 80 ? 4.407 -41.38 -12.443 1 81.43 80 PRO A N 1
ATOM 624 C CA . PRO A 1 80 ? 3.551 -42.538 -12.176 1 81.43 80 PRO A CA 1
ATOM 625 C C . PRO A 1 80 ? 2.137 -42.367 -12.727 1 81.43 80 PRO A C 1
ATOM 627 O O . PRO A 1 80 ? 1.524 -43.338 -13.178 1 81.43 80 PRO A O 1
ATOM 630 N N . ALA A 1 81 ? 1.6 -41.205 -12.705 1 86.46 81 ALA A N 1
ATOM 631 C CA . ALA A 1 81 ? 0.263 -40.945 -13.233 1 86.46 81 ALA A CA 1
ATOM 632 C C . ALA A 1 81 ? 0.235 -41.091 -14.751 1 86.46 81 ALA A C 1
ATOM 634 O O . ALA A 1 81 ? -0.75 -41.572 -15.317 1 86.46 81 ALA A O 1
ATOM 635 N N . ALA A 1 82 ? 1.288 -40.612 -15.354 1 83.01 82 ALA A N 1
ATOM 636 C CA . ALA A 1 82 ? 1.393 -40.757 -16.804 1 83.01 82 ALA A CA 1
ATOM 637 C C . ALA A 1 82 ? 1.44 -42.228 -17.206 1 83.01 82 ALA A C 1
ATOM 639 O O . ALA A 1 82 ? 0.816 -42.629 -18.192 1 83.01 82 ALA A O 1
ATOM 640 N N . SER A 1 83 ? 2.207 -42.979 -16.417 1 83.45 83 SER A N 1
ATOM 641 C CA . SER A 1 83 ? 2.303 -44.412 -16.678 1 83.45 83 SER A CA 1
ATOM 642 C C . SER A 1 83 ? 0.953 -45.098 -16.5 1 83.45 83 SER A C 1
ATOM 644 O O . SER A 1 83 ? 0.578 -45.959 -17.299 1 83.45 83 SER A O 1
ATOM 646 N N . ALA A 1 84 ? 0.316 -44.694 -15.459 1 88.91 84 ALA A N 1
ATOM 647 C CA . ALA A 1 84 ? -1.002 -45.265 -15.195 1 88.91 84 ALA A CA 1
ATOM 648 C C . ALA A 1 84 ? -1.986 -44.91 -16.307 1 88.91 84 ALA A C 1
ATOM 650 O O . ALA A 1 84 ? -2.765 -45.758 -16.748 1 88.91 84 ALA A O 1
ATOM 651 N N . ALA A 1 85 ? -1.978 -43.716 -16.768 1 89.4 85 ALA A N 1
ATOM 652 C CA . ALA A 1 85 ? -2.885 -43.253 -17.815 1 89.4 85 ALA A CA 1
ATOM 653 C C . ALA A 1 85 ? -2.612 -43.97 -19.134 1 89.4 85 ALA A C 1
ATOM 655 O O . ALA A 1 85 ? -3.544 -44.353 -19.845 1 89.4 85 ALA A O 1
ATOM 656 N N . LEU A 1 86 ? -1.372 -44.159 -19.439 1 84.82 86 LEU A N 1
ATOM 657 C CA . LEU A 1 86 ? -1.006 -44.842 -20.675 1 84.82 86 LEU A CA 1
ATOM 658 C C . LEU A 1 86 ? -1.443 -46.302 -20.64 1 84.82 86 LEU A C 1
ATOM 660 O O . LEU A 1 86 ? -1.923 -46.835 -21.643 1 84.82 86 LEU A O 1
ATOM 664 N N . ASP A 1 87 ? -1.175 -46.885 -19.506 1 86.33 87 ASP A N 1
ATOM 665 C CA . ASP A 1 87 ? -1.611 -48.27 -19.35 1 86.33 87 ASP A CA 1
ATOM 666 C C . ASP A 1 87 ? -3.122 -48.393 -19.535 1 86.33 87 ASP A C 1
ATOM 668 O O . ASP A 1 87 ? -3.599 -49.323 -20.189 1 86.33 87 ASP A O 1
ATOM 672 N N . LEU A 1 88 ? -3.855 -47.497 -18.992 1 90.46 88 LEU A N 1
ATOM 673 C CA . LEU A 1 88 ? -5.311 -47.526 -19.065 1 90.46 88 LEU A CA 1
ATOM 674 C C . LEU A 1 88 ? -5.79 -47.263 -20.489 1 90.46 88 LEU A C 1
ATOM 676 O O . LEU A 1 88 ? -6.747 -47.888 -20.952 1 90.46 88 LEU A O 1
ATOM 680 N N . LEU A 1 89 ? -5.166 -46.418 -21.214 1 87.48 89 LEU A N 1
ATOM 681 C CA . LEU A 1 89 ? -5.602 -46.026 -22.55 1 87.48 89 LEU A CA 1
ATOM 682 C C . LEU A 1 89 ? -5.199 -47.074 -23.582 1 87.48 89 LEU A C 1
ATOM 684 O O . LEU A 1 89 ? -5.981 -47.404 -24.476 1 87.48 89 LEU A O 1
ATOM 688 N N . GLN A 1 90 ? -4.028 -47.663 -23.416 1 81.41 90 GLN A N 1
ATOM 689 C CA . GLN A 1 90 ? -3.5 -48.545 -24.451 1 81.41 90 GLN A CA 1
ATOM 690 C C . GLN A 1 90 ? -3.887 -49.997 -24.186 1 81.41 90 GLN A C 1
ATOM 692 O O . GLN A 1 90 ? -4.26 -50.724 -25.11 1 81.41 90 GLN A O 1
ATOM 697 N N . ASN A 1 91 ? -3.719 -50.398 -22.911 1 82.08 91 ASN A N 1
ATOM 698 C CA . ASN A 1 91 ? -3.913 -51.812 -22.61 1 82.08 91 ASN A CA 1
ATOM 699 C C . ASN A 1 91 ? -5.354 -52.105 -22.2 1 82.08 91 ASN A C 1
ATOM 701 O O . ASN A 1 91 ? -5.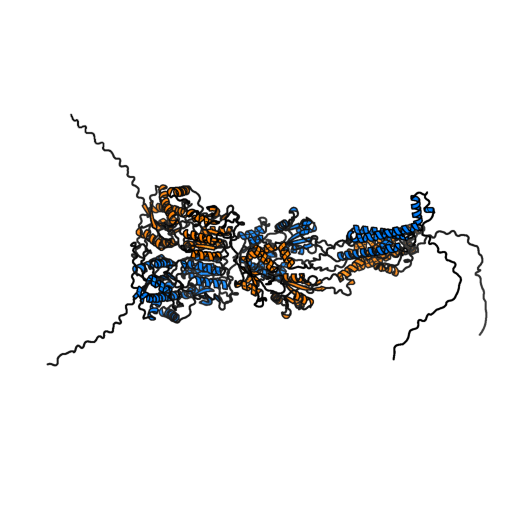91 -53.141 -22.568 1 82.08 91 ASN A O 1
ATOM 705 N N . ALA A 1 92 ? -5.905 -51.161 -21.457 1 86.59 92 ALA A N 1
ATOM 706 C CA . ALA A 1 92 ? -7.261 -51.416 -20.978 1 86.59 92 ALA A CA 1
ATOM 707 C C . ALA A 1 92 ? -8.298 -50.802 -21.915 1 86.59 92 ALA A C 1
ATOM 709 O O . ALA A 1 92 ? -9.472 -51.181 -21.886 1 86.59 92 ALA A O 1
ATOM 710 N N . GLY A 1 93 ? -7.893 -49.871 -22.765 1 86.13 93 GLY A N 1
ATOM 711 C CA . GLY A 1 93 ? -8.802 -49.242 -23.71 1 86.13 93 GLY A CA 1
ATOM 712 C C . GLY A 1 93 ? -9.949 -48.51 -23.038 1 86.13 93 GLY A C 1
ATOM 713 O O . GLY A 1 93 ? -11.113 -48.713 -23.39 1 86.13 93 GLY A O 1
ATOM 714 N N . VAL A 1 94 ? -9.633 -47.726 -22.095 1 92.13 94 VAL A N 1
ATOM 715 C CA . VAL A 1 94 ? -10.667 -47.051 -21.318 1 92.13 94 VAL A CA 1
ATOM 716 C C . VAL A 1 94 ? -11.247 -45.892 -22.125 1 92.13 94 VAL A C 1
ATOM 718 O O . VAL A 1 94 ? -10.56 -45.311 -22.97 1 92.13 94 VAL A O 1
ATOM 721 N N . GLU A 1 95 ? -12.456 -45.6 -21.847 1 93.14 95 GLU A N 1
ATOM 722 C CA . GLU A 1 95 ? -13.183 -44.566 -22.577 1 93.14 95 GLU A CA 1
ATOM 723 C C . GLU A 1 95 ? -13.383 -43.321 -21.719 1 93.14 95 GLU A C 1
ATOM 725 O O . GLU A 1 95 ? -13.838 -42.287 -22.212 1 93.14 95 GLU A O 1
ATOM 730 N N . ALA A 1 96 ? -13.093 -43.409 -20.501 1 94.91 96 ALA A N 1
ATOM 731 C CA . ALA A 1 96 ? -13.096 -42.295 -19.556 1 94.91 96 ALA A CA 1
ATOM 732 C C . ALA A 1 96 ? -12.142 -42.557 -18.395 1 94.91 96 ALA A C 1
ATOM 734 O O . ALA A 1 96 ? -11.811 -43.709 -18.103 1 94.91 96 ALA A O 1
ATOM 735 N N . VAL A 1 97 ? -11.655 -41.52 -17.813 1 95.89 97 VAL A N 1
ATOM 736 C CA . VAL A 1 97 ? -10.732 -41.659 -16.691 1 95.89 97 VAL A CA 1
ATOM 737 C C . VAL A 1 97 ? -11.213 -40.808 -15.518 1 95.89 97 VAL A C 1
ATOM 739 O O . VAL A 1 97 ? -11.572 -39.641 -15.696 1 95.89 97 VAL A O 1
ATOM 742 N N . ILE A 1 98 ? -11.334 -41.441 -14.361 1 96.11 98 ILE A N 1
ATOM 743 C CA . ILE A 1 98 ? -11.627 -40.716 -13.13 1 96.11 98 ILE A CA 1
ATOM 744 C C . ILE A 1 98 ? -10.335 -40.474 -12.354 1 96.11 98 ILE A C 1
ATOM 746 O O . ILE A 1 98 ? -9.542 -41.396 -12.152 1 96.11 98 ILE A O 1
ATOM 750 N N . GLY A 1 99 ? -10.214 -39.303 -11.902 1 89.57 99 GLY A N 1
ATOM 751 C CA . GLY A 1 99 ? -8.94 -38.833 -11.381 1 89.57 99 GLY A CA 1
ATOM 752 C C . GLY A 1 99 ? -8.106 -38.101 -12.416 1 89.57 99 GLY A C 1
ATOM 753 O O . GLY A 1 99 ? -8.628 -37.657 -13.44 1 89.57 99 GLY A O 1
ATOM 754 N N . PRO A 1 100 ? -6.877 -37.921 -12.219 1 88.75 100 PRO A N 1
ATOM 755 C CA . PRO A 1 100 ? -5.978 -38.156 -11.086 1 88.75 100 PRO A CA 1
ATOM 756 C C . PRO A 1 100 ? -6.299 -37.269 -9.885 1 88.75 100 PRO A C 1
ATOM 758 O O . PRO A 1 100 ? -7.077 -36.319 -10.005 1 88.75 100 PRO A O 1
ATOM 761 N N . GLN A 1 101 ? -5.705 -37.704 -8.859 1 89.12 101 GLN A N 1
ATOM 762 C CA . GLN A 1 101 ? -6.006 -37.06 -7.585 1 89.12 101 GLN A CA 1
ATOM 763 C C . GLN A 1 101 ? -5.226 -35.758 -7.428 1 89.12 101 GLN A C 1
ATOM 765 O O . GLN A 1 101 ? -5.78 -34.744 -6.999 1 89.12 101 GLN A O 1
ATOM 770 N N . ALA A 1 102 ? -3.999 -35.734 -7.777 1 87.71 102 ALA A N 1
ATOM 771 C CA . ALA A 1 102 ? -3.128 -34.582 -7.556 1 87.71 102 ALA A CA 1
ATOM 772 C C . ALA A 1 102 ? -3.105 -33.669 -8.779 1 87.71 102 ALA A C 1
ATOM 774 O O . ALA A 1 102 ? -3.229 -34.138 -9.913 1 87.71 102 ALA A O 1
ATOM 775 N N . SER A 1 103 ? -2.904 -32.412 -8.538 1 85.85 103 SER A N 1
ATOM 776 C CA . SER A 1 103 ? -2.889 -31.424 -9.613 1 85.85 103 SER A CA 1
ATOM 777 C C . SER A 1 103 ? -1.712 -31.65 -10.555 1 85.85 103 SER A C 1
ATOM 779 O O . SER A 1 103 ? -1.836 -31.464 -11.767 1 85.85 103 SER A O 1
ATOM 781 N N . THR A 1 104 ? -0.59 -32.043 -10.003 1 80.32 104 THR A N 1
ATOM 782 C CA . THR A 1 104 ? 0.587 -32.315 -10.821 1 80.32 104 THR A CA 1
ATOM 783 C C . THR A 1 104 ? 0.324 -33.475 -11.777 1 80.32 104 THR A C 1
ATOM 785 O O . THR A 1 104 ? 0.785 -33.46 -12.921 1 80.32 104 THR A O 1
ATOM 788 N N . GLN A 1 105 ? -0.439 -34.37 -11.311 1 86.69 105 GLN A N 1
ATOM 789 C CA . GLN A 1 105 ? -0.808 -35.524 -12.125 1 86.69 105 GLN A CA 1
ATOM 790 C C . GLN A 1 105 ? -1.831 -35.142 -13.19 1 86.69 105 GLN A C 1
ATOM 792 O O . GLN A 1 105 ? -1.734 -35.581 -14.338 1 86.69 105 GLN A O 1
ATOM 797 N N . ALA A 1 106 ? -2.721 -34.352 -12.719 1 88.06 106 ALA A N 1
ATOM 798 C CA . ALA A 1 106 ? -3.848 -33.992 -13.576 1 88.06 106 ALA A CA 1
ATOM 799 C C . ALA A 1 106 ? -3.378 -33.213 -14.801 1 88.06 106 ALA A C 1
ATOM 801 O O . ALA A 1 106 ? -3.951 -33.344 -15.885 1 88.06 106 ALA A O 1
ATOM 802 N N . LYS A 1 107 ? -2.392 -32.433 -14.618 1 80.14 107 LYS A N 1
ATOM 803 C CA . LYS A 1 107 ? -1.885 -31.632 -15.728 1 80.14 107 LYS A CA 1
ATOM 804 C C . LYS A 1 107 ? -1.414 -32.521 -16.876 1 80.14 107 LYS A C 1
ATOM 806 O O . LYS A 1 107 ? -1.749 -32.274 -18.037 1 80.14 107 LYS A O 1
ATOM 811 N N . PHE A 1 108 ? -0.725 -33.515 -16.581 1 79.64 108 PHE A N 1
ATOM 812 C CA . PHE A 1 108 ? -0.174 -34.411 -17.59 1 79.64 108 PHE A CA 1
ATOM 813 C C . PHE A 1 108 ? -1.259 -35.319 -18.157 1 79.64 108 PHE A C 1
ATOM 815 O O . PHE A 1 108 ? -1.336 -35.519 -19.371 1 79.64 108 PHE A O 1
ATOM 822 N N . VAL A 1 109 ? -2.055 -35.787 -17.271 1 88.2 109 VAL A N 1
ATOM 823 C CA . VAL A 1 109 ? -3.081 -36.738 -17.686 1 88.2 109 VAL A CA 1
ATOM 824 C C . VAL A 1 109 ? -4.129 -36.027 -18.539 1 88.2 109 VAL A C 1
ATOM 826 O O . VAL A 1 109 ? -4.694 -36.619 -19.461 1 88.2 109 VAL A O 1
ATOM 829 N N . ALA A 1 110 ? -4.373 -34.824 -18.216 1 88.09 110 ALA A N 1
ATOM 830 C CA . ALA A 1 110 ? -5.323 -34.038 -18.999 1 88.09 110 ALA A CA 1
ATOM 831 C C . ALA A 1 110 ? -4.848 -33.882 -20.441 1 88.09 110 ALA A C 1
ATOM 833 O O . ALA A 1 110 ? -5.653 -33.92 -21.374 1 88.09 110 ALA A O 1
ATOM 834 N N . GLU A 1 111 ? -3.597 -33.69 -20.597 1 82.9 111 GLU A N 1
ATOM 835 C CA . GLU A 1 111 ? -3.043 -33.565 -21.942 1 82.9 111 GLU A CA 1
ATOM 836 C C . GLU A 1 111 ? -3.139 -34.884 -22.702 1 82.9 111 GLU A C 1
ATOM 838 O O . GLU A 1 111 ? -3.43 -34.897 -23.9 1 82.9 111 GLU A O 1
ATOM 843 N N . LEU A 1 112 ? -2.877 -35.918 -22.005 1 84.51 112 LEU A N 1
ATOM 844 C CA . LEU A 1 112 ? -2.985 -37.24 -22.614 1 84.51 112 LEU A CA 1
ATOM 845 C C . LEU A 1 112 ? -4.427 -37.543 -23.004 1 84.51 112 LEU A C 1
ATOM 847 O O . LEU A 1 112 ? -4.68 -38.121 -24.064 1 84.51 112 LEU A O 1
ATOM 851 N N . GLY A 1 113 ? -5.307 -37.181 -22.081 1 88.07 113 GLY A N 1
ATOM 852 C CA . GLY A 1 113 ? -6.72 -37.359 -22.377 1 88.07 113 GLY A CA 1
ATOM 853 C C . GLY A 1 113 ? -7.185 -36.55 -23.574 1 88.07 113 GLY A C 1
ATOM 854 O O . GLY A 1 113 ? -8.036 -37.002 -24.342 1 88.07 113 GLY A O 1
ATOM 855 N N . GLY A 1 114 ? -6.663 -35.415 -23.69 1 86.77 114 GLY A N 1
ATOM 856 C CA . GLY A 1 114 ? -6.992 -34.584 -24.837 1 86.77 114 GLY A CA 1
ATOM 857 C C . GLY A 1 114 ? -6.541 -35.183 -26.156 1 86.77 114 GLY A C 1
ATOM 858 O O . GLY A 1 114 ? -7.272 -35.133 -27.148 1 86.77 114 GLY A O 1
ATOM 859 N N . ARG A 1 115 ? -5.415 -35.715 -26.159 1 81.98 115 ARG A N 1
ATOM 860 C CA . ARG A 1 115 ? -4.882 -36.332 -27.37 1 81.98 115 ARG A CA 1
ATOM 861 C C . ARG A 1 115 ? -5.646 -37.605 -27.718 1 81.98 115 ARG A C 1
ATOM 863 O O . ARG A 1 115 ? -5.828 -37.924 -28.895 1 81.98 115 ARG A O 1
ATOM 870 N N . ALA A 1 116 ? -6.032 -38.333 -26.708 1 88.56 116 ALA A N 1
ATOM 871 C CA . ALA A 1 116 ? -6.766 -39.581 -26.897 1 88.56 116 ALA A CA 1
ATOM 872 C C . ALA A 1 116 ? -8.262 -39.32 -27.046 1 88.56 116 ALA A C 1
ATOM 874 O O . ALA A 1 116 ? -9.033 -40.239 -27.333 1 88.56 116 ALA A O 1
ATOM 875 N N . ARG A 1 117 ? -8.694 -38.127 -26.87 1 90.85 117 ARG A N 1
ATOM 876 C CA . ARG A 1 117 ? -10.101 -37.742 -26.881 1 90.85 117 ARG A CA 1
ATOM 877 C C . ARG A 1 117 ? -10.896 -38.542 -25.854 1 90.85 117 ARG A C 1
ATOM 879 O O . ARG A 1 117 ? -11.95 -39.097 -26.172 1 90.85 117 ARG A O 1
ATOM 886 N N . VAL A 1 118 ? -10.299 -38.727 -24.729 1 93.02 118 VAL A N 1
ATOM 887 C CA . VAL A 1 118 ? -10.915 -39.414 -23.599 1 93.02 118 VAL A CA 1
ATOM 888 C C . VAL A 1 118 ? -11.152 -38.426 -22.459 1 93.02 118 VAL A C 1
ATOM 890 O O . VAL A 1 118 ? -10.219 -37.762 -22.001 1 93.02 118 VAL A O 1
ATOM 893 N N . PRO A 1 119 ? -12.378 -38.297 -22.012 1 94.25 119 PRO A N 1
ATOM 894 C CA . PRO A 1 119 ? -12.641 -37.377 -20.902 1 94.25 119 PRO A CA 1
ATOM 895 C C . PRO A 1 119 ? -11.957 -37.806 -19.606 1 94.25 119 PRO A C 1
ATOM 897 O O . PRO A 1 119 ? -11.98 -38.988 -19.253 1 94.25 119 PRO A O 1
ATOM 900 N N . VAL A 1 120 ? -11.267 -36.862 -18.994 1 94.59 120 VAL A N 1
ATOM 901 C CA . VAL A 1 120 ? -10.635 -37.041 -17.691 1 94.59 120 VAL A CA 1
ATOM 902 C C . VAL A 1 120 ? -11.359 -36.198 -16.644 1 94.59 120 VAL A C 1
ATOM 904 O O . VAL A 1 120 ? -11.412 -34.97 -16.755 1 94.59 120 VAL A O 1
ATOM 907 N N . LEU A 1 121 ? -11.944 -36.883 -15.698 1 95.4 121 LEU A N 1
ATOM 908 C CA . LEU A 1 121 ? -12.699 -36.193 -14.658 1 95.4 121 LEU A CA 1
ATOM 909 C C . LEU A 1 121 ? -11.942 -36.21 -13.334 1 95.4 121 LEU A C 1
ATOM 911 O O . LEU A 1 121 ? -11.699 -37.278 -12.767 1 95.4 121 LEU A O 1
ATOM 915 N N . SER A 1 122 ? -11.54 -35.109 -12.938 1 94.16 122 SER A N 1
ATOM 916 C CA . SER A 1 122 ? -10.862 -35.035 -11.648 1 94.16 122 SER A CA 1
ATOM 917 C C . SER A 1 122 ? -11.717 -34.308 -10.614 1 94.16 122 SER A C 1
ATOM 919 O O . SER A 1 122 ? -12.247 -33.23 -10.888 1 94.16 122 SER A O 1
ATOM 921 N N . PHE A 1 123 ? -11.87 -34.859 -9.442 1 93.97 123 PHE A N 1
ATOM 922 C CA . PHE A 1 123 ? -12.717 -34.299 -8.396 1 93.97 123 PHE A CA 1
ATOM 923 C C . PHE A 1 123 ? -11.874 -33.622 -7.322 1 93.97 123 PHE A C 1
ATOM 925 O O . PHE A 1 123 ? -12.412 -33.082 -6.353 1 93.97 123 PHE A O 1
ATOM 932 N N . SER A 1 124 ? -10.566 -33.645 -7.466 1 90.29 124 SER A N 1
ATOM 933 C CA . SER A 1 124 ? -9.727 -33.127 -6.39 1 90.29 124 SER A CA 1
ATOM 934 C C . SER A 1 124 ? -8.634 -32.213 -6.933 1 90.29 124 SER A C 1
ATOM 936 O O . SER A 1 124 ? -8.114 -31.361 -6.21 1 90.29 124 SER A O 1
ATOM 938 N N . ALA A 1 125 ? -8.272 -32.422 -8.131 1 87.5 125 ALA A N 1
ATOM 939 C CA . ALA A 1 125 ? -7.178 -31.636 -8.696 1 87.5 125 ALA A CA 1
ATOM 940 C C . ALA A 1 125 ? -7.654 -30.241 -9.094 1 87.5 125 ALA A C 1
ATOM 942 O O . ALA A 1 125 ? -8.803 -30.065 -9.506 1 87.5 125 ALA A O 1
ATOM 943 N N . SER A 1 126 ? -6.801 -29.307 -8.754 1 77 126 SER A N 1
ATOM 944 C CA . SER A 1 126 ? -7.088 -27.933 -9.154 1 77 126 SER A CA 1
ATOM 945 C C . SER A 1 126 ? -6.178 -27.488 -10.295 1 77 126 SER A C 1
ATOM 947 O O . SER A 1 126 ? -4.954 -27.597 -10.197 1 77 126 SER A O 1
ATOM 949 N N . LEU A 1 127 ? -6.687 -27.283 -11.475 1 69.8 127 LEU A N 1
ATOM 950 C CA . LEU A 1 127 ? -5.909 -26.76 -12.593 1 69.8 127 LEU A CA 1
ATOM 951 C C . LEU A 1 127 ? -6.398 -25.373 -12.994 1 69.8 127 LEU A C 1
ATOM 953 O O . LEU A 1 127 ? -7.578 -25.055 -12.83 1 69.8 127 LEU A O 1
ATOM 957 N N . PRO A 1 128 ? -5.407 -24.513 -13.324 1 59.91 128 PRO A N 1
ATOM 958 C CA . PRO A 1 128 ? -5.893 -23.224 -13.823 1 59.91 128 PRO A CA 1
ATOM 959 C C . PRO A 1 128 ? -6.793 -23.367 -15.048 1 59.91 128 PRO A C 1
ATOM 961 O O . PRO A 1 128 ? -6.631 -24.305 -15.832 1 59.91 128 PRO A O 1
ATOM 964 N N . ARG A 1 129 ? -8.07 -22.767 -15.103 1 53.06 129 ARG A N 1
ATOM 965 C CA . ARG A 1 129 ? -9.127 -22.841 -16.106 1 53.06 129 ARG A CA 1
ATOM 966 C C . ARG A 1 129 ? -8.544 -22.893 -17.514 1 53.06 129 ARG A C 1
ATOM 968 O O . ARG A 1 129 ? -9.037 -23.631 -18.369 1 53.06 129 ARG A O 1
ATOM 975 N N . VAL A 1 130 ? -7.703 -21.947 -17.857 1 47.02 130 VAL A N 1
ATOM 976 C CA . VAL A 1 130 ? -7.463 -21.609 -19.255 1 47.02 130 VAL A CA 1
ATOM 977 C C . VAL A 1 130 ? -6.715 -22.75 -19.942 1 47.02 130 VAL A C 1
ATOM 979 O O . VAL A 1 130 ? -6.793 -22.905 -21.163 1 47.02 130 VAL A O 1
ATOM 982 N N . ARG A 1 131 ? -5.97 -23.543 -19.262 1 53.26 131 ARG A N 1
ATOM 983 C CA . ARG A 1 131 ? -4.954 -24.329 -19.954 1 53.26 131 ARG A CA 1
ATOM 984 C C . ARG A 1 131 ? -5.48 -25.717 -20.304 1 53.26 131 ARG A C 1
ATOM 986 O O . ARG A 1 131 ? -4.8 -26.492 -20.981 1 53.26 131 ARG A O 1
ATOM 993 N N . SER A 1 132 ? -6.848 -26.008 -19.826 1 60.19 132 SER A N 1
ATOM 994 C CA . SER A 1 132 ? -7.012 -27.454 -19.72 1 60.19 132 SER A CA 1
ATOM 995 C C . SER A 1 132 ? -7.673 -28.029 -20.968 1 60.19 132 SER A C 1
ATOM 997 O O . SER A 1 132 ? -8.303 -27.298 -21.735 1 60.19 132 SER A O 1
ATOM 999 N N . SER A 1 133 ? -7.3 -29.144 -21.441 1 74.1 133 SER A N 1
ATOM 1000 C CA . SER A 1 133 ? -7.88 -30.014 -22.458 1 74.1 133 SER A CA 1
ATOM 1001 C C . SER A 1 133 ? -9.404 -29.995 -22.398 1 74.1 133 SER A C 1
ATOM 1003 O O . SER A 1 133 ? -9.987 -29.924 -21.314 1 74.1 133 SER A O 1
ATOM 1005 N N . PRO A 1 134 ? -10.029 -29.7 -23.591 1 85.01 134 PRO A N 1
ATOM 1006 C CA . PRO A 1 134 ? -11.492 -29.778 -23.604 1 85.01 134 PRO A CA 1
ATOM 1007 C C . PRO A 1 134 ? -12.017 -31.1 -23.049 1 85.01 134 PRO A C 1
ATOM 1009 O O . PRO A 1 134 ? -13.214 -31.228 -22.779 1 85.01 134 PRO A O 1
ATOM 1012 N N . TYR A 1 135 ? -11.135 -32.02 -22.862 1 91.34 135 TYR A N 1
ATOM 1013 C CA . TYR A 1 135 ? -11.558 -33.324 -22.364 1 91.34 135 TYR A CA 1
ATOM 1014 C C . TYR A 1 135 ? -11.26 -33.462 -20.876 1 91.34 135 TYR A C 1
ATOM 1016 O O . TYR A 1 135 ? -11.409 -34.544 -20.304 1 91.34 135 TYR A O 1
ATOM 1024 N N . PHE A 1 136 ? -10.878 -32.366 -20.288 1 91.41 136 PHE A N 1
ATOM 1025 C CA . PHE A 1 136 ? -10.637 -32.397 -18.85 1 91.41 136 PHE A CA 1
ATOM 1026 C C . PHE A 1 136 ? -11.781 -31.733 -18.094 1 91.41 136 PHE A C 1
ATOM 1028 O O . PHE A 1 136 ? -12.141 -30.589 -18.382 1 91.41 136 PHE A O 1
ATOM 1035 N N . PHE A 1 137 ? -12.313 -32.456 -17.111 1 92.11 137 PHE A N 1
ATOM 1036 C CA . PHE A 1 137 ? -13.414 -31.953 -16.298 1 92.11 137 PHE A CA 1
ATOM 1037 C C . PHE A 1 137 ? -13.003 -31.851 -14.834 1 92.11 137 PHE A C 1
ATOM 1039 O O . PHE A 1 137 ? -12.487 -32.812 -14.26 1 92.11 137 PHE A O 1
ATOM 1046 N N . HIS A 1 138 ? -13.227 -30.719 -14.37 1 90.98 138 HIS A N 1
ATOM 1047 C CA . HIS A 1 138 ? -13.005 -30.495 -12.946 1 90.98 138 HIS A CA 1
ATOM 1048 C C . HIS A 1 138 ? -14.31 -30.596 -12.163 1 90.98 138 HIS A C 1
ATOM 1050 O O . HIS A 1 138 ? -15.018 -29.6 -11.998 1 90.98 138 HIS A O 1
ATOM 1056 N N . THR A 1 139 ? -14.509 -31.714 -11.583 1 92.64 139 THR A N 1
ATOM 1057 C CA . THR A 1 139 ? -15.785 -31.964 -10.92 1 92.64 139 THR A CA 1
ATOM 1058 C C . THR A 1 139 ? -15.693 -31.643 -9.431 1 92.64 139 THR A C 1
ATOM 1060 O O . THR A 1 139 ? -16.125 -32.436 -8.592 1 92.64 139 THR A O 1
ATOM 1063 N N . ALA A 1 140 ? -14.991 -30.616 -9.143 1 90.17 140 ALA A N 1
ATOM 1064 C CA . ALA A 1 140 ? -14.892 -30.028 -7.809 1 90.17 140 ALA A CA 1
ATOM 1065 C C . ALA A 1 140 ? -15.065 -28.513 -7.864 1 90.17 140 ALA A C 1
ATOM 1067 O O . ALA A 1 140 ? -15.042 -27.918 -8.944 1 90.17 140 ALA A O 1
ATOM 1068 N N . TRP A 1 141 ? -15.288 -27.975 -6.753 1 88.5 141 TRP A N 1
ATOM 1069 C CA . TRP A 1 141 ? -15.451 -26.525 -6.7 1 88.5 141 TRP A CA 1
ATOM 1070 C C . TRP A 1 141 ? -14.147 -25.818 -7.055 1 88.5 141 TRP A C 1
ATOM 1072 O O . TRP A 1 141 ? -13.062 -26.302 -6.727 1 88.5 141 TRP A O 1
ATOM 1082 N N . ASP A 1 142 ? -14.292 -24.762 -7.738 1 82.68 142 ASP A N 1
ATOM 1083 C CA . ASP A 1 142 ? -13.115 -24.063 -8.243 1 82.68 142 ASP A CA 1
ATOM 1084 C C . ASP A 1 142 ? -12.441 -23.252 -7.139 1 82.68 142 ASP A C 1
ATOM 1086 O O . ASP A 1 142 ? -13.086 -22.872 -6.159 1 82.68 142 ASP A O 1
ATOM 1090 N N . GLY A 1 143 ? -11.187 -23.088 -7.304 1 84.3 143 GLY A N 1
ATOM 1091 C CA . GLY A 1 143 ? -10.404 -22.307 -6.36 1 84.3 143 GLY A CA 1
ATOM 1092 C C . GLY A 1 143 ? -10.78 -20.837 -6.346 1 84.3 143 GLY A C 1
ATOM 1093 O O . GLY A 1 143 ? -10.571 -20.147 -5.346 1 84.3 143 GLY A O 1
ATOM 1094 N N . PHE A 1 144 ? -11.419 -20.421 -7.362 1 85.55 144 PHE A N 1
ATOM 1095 C CA . PHE A 1 144 ? -11.8 -19.019 -7.479 1 85.55 144 PHE A CA 1
ATOM 1096 C C . PHE A 1 144 ? -12.838 -18.651 -6.426 1 85.55 144 PHE A C 1
ATOM 1098 O O . PHE A 1 144 ? -12.729 -17.609 -5.776 1 85.55 144 PHE A O 1
ATOM 1105 N N . SER A 1 145 ? -13.811 -19.431 -6.315 1 89.77 145 SER A N 1
ATOM 1106 C CA . SER A 1 145 ? -14.866 -19.175 -5.341 1 89.77 145 SER A CA 1
ATOM 1107 C C . SER A 1 145 ? -14.326 -19.224 -3.915 1 89.77 145 SER A C 1
ATOM 1109 O O . SER A 1 145 ? -14.733 -18.43 -3.064 1 89.77 145 SER A O 1
ATOM 1111 N N . GLN A 1 146 ? -13.508 -20.149 -3.717 1 92.44 146 GLN A N 1
ATOM 1112 C CA . GLN A 1 146 ? -12.92 -20.263 -2.387 1 92.44 146 GLN A CA 1
ATOM 1113 C C . GLN A 1 146 ? -12.075 -19.037 -2.051 1 92.44 146 GLN A C 1
ATOM 1115 O O . GLN A 1 146 ? -12.088 -18.561 -0.914 1 92.44 146 GLN A O 1
ATOM 1120 N N . ALA A 1 147 ? -11.326 -18.627 -3.01 1 92.75 147 ALA A N 1
ATOM 1121 C CA . ALA A 1 147 ? -10.499 -17.437 -2.826 1 92.75 147 ALA A CA 1
ATOM 1122 C C . ALA A 1 147 ? -11.355 -16.221 -2.484 1 92.75 147 ALA A C 1
ATOM 1124 O O . ALA A 1 147 ? -10.989 -15.419 -1.622 1 92.75 147 ALA A O 1
ATOM 1125 N N . ARG A 1 148 ? -12.473 -16.086 -3.122 1 92.88 148 ARG A N 1
ATOM 1126 C CA . ARG A 1 148 ? -13.372 -14.965 -2.865 1 92.88 148 ARG A CA 1
ATOM 1127 C C . ARG A 1 148 ? -13.97 -15.053 -1.464 1 92.88 148 ARG A C 1
ATOM 1129 O O . ARG A 1 148 ? -14.193 -14.03 -0.814 1 92.88 148 ARG A O 1
ATOM 1136 N N . ALA A 1 149 ? -14.23 -16.233 -1.07 1 94.93 149 ALA A N 1
ATOM 1137 C CA . ALA A 1 149 ? -14.739 -16.422 0.286 1 94.93 149 ALA A CA 1
ATOM 1138 C C . ALA A 1 149 ? -13.714 -15.975 1.324 1 94.93 149 ALA A C 1
ATOM 1140 O O . ALA A 1 149 ? -14.062 -15.31 2.302 1 94.93 149 ALA A O 1
ATOM 1141 N N . VAL A 1 150 ? -12.496 -16.349 1.122 1 96 150 VAL A N 1
ATOM 1142 C CA . VAL A 1 150 ? -11.423 -15.97 2.035 1 96 150 VAL A CA 1
ATOM 1143 C C . VAL A 1 150 ? -11.265 -14.451 2.046 1 96 150 VAL A C 1
ATOM 1145 O O . VAL A 1 150 ? -11.117 -13.844 3.109 1 96 150 VAL A O 1
ATOM 1148 N N . ALA A 1 151 ? -11.241 -13.878 0.84 1 93.49 151 ALA A N 1
ATOM 1149 C CA . ALA A 1 151 ? -11.092 -12.429 0.729 1 93.49 151 ALA A CA 1
ATOM 1150 C C . ALA A 1 151 ? -12.225 -11.704 1.45 1 93.49 151 ALA A C 1
ATOM 1152 O O . ALA A 1 151 ? -12 -10.683 2.105 1 93.49 151 ALA A O 1
ATOM 1153 N N . SER A 1 152 ? -13.43 -12.219 1.307 1 92.09 152 SER A N 1
ATOM 1154 C CA . SER A 1 152 ? -14.581 -11.625 1.98 1 92.09 152 SER A CA 1
ATOM 1155 C C . SER A 1 152 ? -14.426 -11.686 3.496 1 92.09 152 SER A C 1
ATOM 1157 O O . SER A 1 152 ? -14.849 -10.77 4.205 1 92.09 152 SER A O 1
ATOM 1159 N N . LEU A 1 153 ? -13.89 -12.733 3.94 1 93.01 153 LEU A N 1
ATOM 1160 C CA . LEU A 1 153 ? -13.655 -12.904 5.37 1 93.01 153 LEU A CA 1
ATOM 1161 C C . LEU A 1 153 ? -12.63 -11.895 5.876 1 93.01 153 LEU A C 1
ATOM 1163 O O . LEU A 1 153 ? -12.834 -11.265 6.917 1 93.01 153 LEU A O 1
ATOM 1167 N N . VAL A 1 154 ? -11.545 -11.726 5.191 1 91.93 154 VAL A N 1
ATOM 1168 C CA . VAL A 1 154 ? -10.485 -10.789 5.551 1 91.93 154 VAL A CA 1
ATOM 1169 C C . VAL A 1 154 ? -11.033 -9.363 5.547 1 91.93 154 VAL A C 1
ATOM 1171 O O . VAL A 1 154 ? -10.722 -8.57 6.439 1 91.93 154 VAL A O 1
ATOM 1174 N N . ASN A 1 155 ? -11.82 -9.064 4.581 1 85.74 155 ASN A N 1
ATOM 1175 C CA . ASN A 1 155 ? -12.431 -7.744 4.467 1 85.74 155 ASN A CA 1
ATOM 1176 C C . ASN A 1 155 ? -13.422 -7.486 5.599 1 85.74 155 ASN A C 1
ATOM 1178 O O . ASN A 1 155 ? -13.518 -6.365 6.101 1 85.74 155 ASN A O 1
ATOM 1182 N N . ALA A 1 156 ? -14.184 -8.495 5.917 1 85.43 156 ALA A N 1
ATOM 1183 C CA . ALA A 1 156 ? -15.192 -8.363 6.966 1 85.43 156 ALA A CA 1
ATOM 1184 C C . ALA A 1 156 ? -14.548 -7.999 8.301 1 85.43 156 ALA A C 1
ATOM 1186 O O . ALA A 1 156 ? -15.111 -7.223 9.077 1 85.43 156 ALA A O 1
ATOM 1187 N N . PHE A 1 157 ? -13.382 -8.547 8.599 1 87.15 157 PHE A N 1
ATOM 1188 C CA . PHE A 1 157 ? -12.713 -8.285 9.868 1 87.15 157 PHE A CA 1
ATOM 1189 C C . PHE A 1 157 ? -11.844 -7.036 9.775 1 87.15 157 PHE A C 1
ATOM 1191 O O . PHE A 1 157 ? -11.239 -6.619 10.764 1 87.15 157 PHE A O 1
ATOM 1198 N N . GLY A 1 158 ? -11.7 -6.509 8.583 1 78.83 158 GLY A N 1
ATOM 1199 C CA . GLY A 1 158 ? -11.027 -5.234 8.4 1 78.83 158 GLY A CA 1
ATOM 1200 C C . GLY A 1 158 ? -9.514 -5.353 8.391 1 78.83 158 GLY A C 1
ATOM 1201 O O . GLY A 1 158 ? -8.81 -4.422 8.789 1 78.83 158 GLY A O 1
ATOM 1202 N N . TRP A 1 159 ? -9.002 -6.526 8.055 1 84.61 159 TRP A N 1
ATOM 1203 C CA . TRP A 1 159 ? -7.554 -6.689 7.969 1 84.61 159 TRP A CA 1
ATOM 1204 C C . TRP A 1 159 ? -7.014 -6.082 6.679 1 84.61 159 TRP A C 1
ATOM 1206 O O . TRP A 1 159 ? -7.649 -6.178 5.626 1 84.61 159 TRP A O 1
ATOM 1216 N N . ARG A 1 160 ? -5.843 -5.534 6.756 1 74.35 160 ARG A N 1
ATOM 1217 C CA . ARG A 1 160 ? -5.357 -4.71 5.654 1 74.35 160 ARG A CA 1
ATOM 1218 C C . ARG A 1 160 ? -4.289 -5.443 4.851 1 74.35 160 ARG A C 1
ATOM 1220 O O . ARG A 1 160 ? -3.952 -5.035 3.737 1 74.35 160 ARG A O 1
ATOM 1227 N N . GLU A 1 161 ? -3.705 -6.409 5.446 1 80.67 161 GLU A N 1
ATOM 1228 C CA . GLU A 1 161 ? -2.669 -7.198 4.787 1 80.67 161 GLU A CA 1
ATOM 1229 C C . GLU A 1 161 ? -2.784 -8.675 5.151 1 80.67 161 GLU A C 1
ATOM 1231 O O . GLU A 1 161 ? -3.262 -9.017 6.235 1 80.67 161 GLU A O 1
ATOM 1236 N N . ALA A 1 162 ? -2.387 -9.489 4.253 1 89.58 162 ALA A N 1
ATOM 1237 C CA . ALA A 1 162 ? -2.429 -10.924 4.518 1 89.58 162 ALA A CA 1
ATOM 1238 C C . ALA A 1 162 ? -1.189 -11.621 3.965 1 89.58 162 ALA A C 1
ATOM 1240 O O . ALA A 1 162 ? -0.541 -11.111 3.048 1 89.58 162 ALA A O 1
ATOM 1241 N N . VAL A 1 163 ? -0.788 -12.721 4.639 1 90.32 163 VAL A N 1
ATOM 1242 C CA . VAL A 1 163 ? 0.302 -13.585 4.197 1 90.32 163 VAL A CA 1
ATOM 1243 C C . VAL A 1 163 ? -0.262 -14.913 3.698 1 90.32 163 VAL A C 1
ATOM 1245 O O . VAL A 1 163 ? -1.175 -15.476 4.307 1 90.32 163 VAL A O 1
ATOM 1248 N N . THR A 1 164 ? 0.2 -15.374 2.552 1 91.78 164 THR A N 1
ATOM 1249 C CA . THR A 1 164 ? -0.274 -16.645 2.017 1 91.78 164 THR A CA 1
ATOM 1250 C C . THR A 1 164 ? 0.774 -17.737 2.208 1 91.78 164 THR A C 1
ATOM 1252 O O . THR A 1 164 ? 1.957 -17.525 1.931 1 91.78 164 THR A O 1
ATOM 1255 N N . VAL A 1 165 ? 0.398 -18.805 2.836 1 93.83 165 VAL A N 1
ATOM 1256 C CA . VAL A 1 165 ? 1.231 -19.988 3.021 1 93.83 165 VAL A CA 1
ATOM 1257 C C . VAL A 1 165 ? 0.698 -21.135 2.165 1 93.83 165 VAL A C 1
ATOM 1259 O O . VAL A 1 165 ? -0.304 -21.763 2.512 1 93.83 165 VAL A O 1
ATOM 1262 N N . LEU A 1 166 ? 1.397 -21.419 1.118 1 91.65 166 LEU A N 1
ATOM 1263 C CA . LEU A 1 166 ? 0.899 -22.373 0.133 1 91.65 166 LEU A CA 1
ATOM 1264 C C . LEU A 1 166 ? 1.858 -23.549 -0.018 1 91.65 166 LEU A C 1
ATOM 1266 O O . LEU A 1 166 ? 3.049 -23.425 0.276 1 91.65 166 LEU A O 1
ATOM 1270 N N . GLU A 1 167 ? 1.319 -24.622 -0.419 1 89.76 167 GLU A N 1
ATOM 1271 C CA . GLU A 1 167 ? 2.135 -25.77 -0.803 1 89.76 167 GLU A CA 1
ATOM 1272 C C . GLU A 1 167 ? 2.805 -25.544 -2.155 1 89.76 167 GLU A C 1
ATOM 1274 O O . GLU A 1 167 ? 2.165 -25.079 -3.101 1 89.76 167 GLU A O 1
ATOM 1279 N N . ASP A 1 168 ? 4.076 -25.817 -2.131 1 81.8 168 ASP A N 1
ATOM 1280 C CA . ASP A 1 168 ? 4.822 -25.633 -3.372 1 81.8 168 ASP A CA 1
ATOM 1281 C C . ASP A 1 168 ? 4.55 -26.773 -4.351 1 81.8 168 ASP A C 1
ATOM 1283 O O . ASP A 1 168 ? 5.427 -27.6 -4.608 1 81.8 168 ASP A O 1
ATOM 1287 N N . SER A 1 169 ? 3.394 -26.884 -4.821 1 80.74 169 SER A N 1
ATOM 1288 C CA . SER A 1 169 ? 2.89 -27.828 -5.813 1 80.74 169 SER A CA 1
ATOM 1289 C C . SER A 1 169 ? 1.978 -27.137 -6.821 1 80.74 169 SER A C 1
ATOM 1291 O O . SER A 1 169 ? 1.696 -25.943 -6.695 1 80.74 169 SER A O 1
ATOM 1293 N N . ASP A 1 170 ? 1.623 -27.918 -7.804 1 79.63 170 ASP A N 1
ATOM 1294 C CA . ASP A 1 170 ? 0.705 -27.339 -8.781 1 79.63 170 ASP A CA 1
ATOM 1295 C C . ASP A 1 170 ? -0.626 -26.97 -8.131 1 79.63 170 ASP A C 1
ATOM 1297 O O . ASP A 1 170 ? -1.335 -26.085 -8.615 1 79.63 170 ASP A O 1
ATOM 1301 N N . TYR A 1 171 ? -0.856 -27.62 -7.007 1 85.39 171 TYR A N 1
ATOM 1302 C CA . TYR A 1 171 ? -2.076 -27.311 -6.271 1 85.39 171 TYR A CA 1
ATOM 1303 C C . TYR A 1 171 ? -2.015 -25.908 -5.678 1 85.39 171 TYR A C 1
ATOM 1305 O O . TYR A 1 171 ? -2.955 -25.123 -5.826 1 85.39 171 TYR A O 1
ATOM 1313 N N . GLY A 1 172 ? -0.961 -25.674 -5.004 1 83.26 172 GLY A N 1
ATOM 1314 C CA . GLY A 1 172 ? -0.776 -24.354 -4.423 1 83.26 172 GLY A CA 1
ATOM 1315 C C . GLY A 1 172 ? -0.589 -23.265 -5.463 1 83.26 172 GLY A C 1
ATOM 1316 O O . GLY A 1 172 ? -1.102 -22.155 -5.306 1 83.26 172 GLY A O 1
ATOM 1317 N N . ALA A 1 173 ? 0.055 -23.616 -6.497 1 77.37 173 ALA A N 1
ATOM 1318 C CA . ALA A 1 173 ? 0.35 -22.639 -7.542 1 77.37 173 ALA A CA 1
ATOM 1319 C C . ALA A 1 173 ? -0.917 -22.243 -8.296 1 77.37 173 ALA A C 1
ATOM 1321 O O . ALA A 1 173 ? -1.044 -21.106 -8.755 1 77.37 173 ALA A O 1
ATOM 1322 N N . ALA A 1 174 ? -1.821 -23.14 -8.367 1 79.82 174 ALA A N 1
ATOM 1323 C CA . ALA A 1 174 ? -3.069 -22.861 -9.074 1 79.82 174 ALA A CA 1
ATOM 1324 C C . ALA A 1 174 ? -3.965 -21.934 -8.258 1 79.82 174 ALA A C 1
ATOM 1326 O O . ALA A 1 174 ? -4.716 -21.133 -8.821 1 79.82 174 ALA A O 1
ATOM 1327 N N . PHE A 1 175 ? -3.797 -21.998 -6.987 1 85.77 175 PHE A N 1
ATOM 1328 C CA . PHE A 1 175 ? -4.681 -21.251 -6.101 1 85.77 175 PHE A CA 1
ATOM 1329 C C . PHE A 1 175 ? -4.142 -19.847 -5.856 1 85.77 175 PHE A C 1
ATOM 1331 O O . PHE A 1 175 ? -4.914 -18.907 -5.652 1 85.77 175 PHE A O 1
ATOM 1338 N N . ALA A 1 176 ? -2.868 -19.734 -5.858 1 82.01 176 ALA A N 1
ATOM 1339 C CA . ALA A 1 176 ? -2.187 -18.516 -5.428 1 82.01 176 ALA A CA 1
ATOM 1340 C C . ALA A 1 176 ? -2.674 -17.306 -6.219 1 82.01 176 ALA A C 1
ATOM 1342 O O . ALA A 1 176 ? -2.983 -16.262 -5.64 1 82.01 176 ALA A O 1
ATOM 1343 N N . PRO A 1 177 ? -2.839 -17.437 -7.546 1 75.61 177 PRO A N 1
ATOM 1344 C CA . PRO A 1 177 ? -3.282 -16.261 -8.3 1 75.61 177 PRO A CA 1
ATOM 1345 C C . PRO A 1 177 ? -4.728 -15.877 -7.997 1 75.61 177 PRO A C 1
ATOM 1347 O O . PRO A 1 177 ? -5.06 -14.689 -7.957 1 75.61 177 PRO A O 1
ATOM 1350 N N . PHE A 1 178 ? -5.545 -16.84 -7.802 1 82.23 178 PHE A N 1
ATOM 1351 C CA . PHE A 1 178 ? -6.937 -16.562 -7.468 1 82.23 178 PHE A CA 1
ATOM 1352 C C . PHE A 1 178 ? -7.037 -15.829 -6.136 1 82.23 178 PHE A C 1
ATOM 1354 O O . PHE A 1 178 ? -7.833 -14.899 -5.992 1 82.23 178 PHE A O 1
ATOM 1361 N N . LEU A 1 179 ? -6.228 -16.311 -5.254 1 88.85 179 LEU A N 1
ATOM 1362 C CA . LEU A 1 179 ? -6.269 -15.709 -3.926 1 88.85 179 LEU A CA 1
ATOM 1363 C C . LEU A 1 179 ? -5.738 -14.28 -3.959 1 88.85 179 LEU A C 1
ATOM 1365 O O . LEU A 1 179 ? -6.324 -13.381 -3.351 1 88.85 179 LEU A O 1
ATOM 1369 N N . THR A 1 180 ? -4.665 -14.097 -4.608 1 80.58 180 THR A N 1
ATOM 1370 C CA . THR A 1 180 ? -4.075 -12.767 -4.703 1 80.58 180 THR A CA 1
ATOM 1371 C C . THR A 1 180 ? -5.036 -11.796 -5.383 1 80.58 180 THR A C 1
ATOM 1373 O O . THR A 1 180 ? -5.201 -10.66 -4.934 1 80.58 180 THR A O 1
ATOM 1376 N N . ASP A 1 181 ? -5.673 -12.244 -6.437 1 76.17 181 ASP A N 1
ATOM 1377 C CA . ASP A 1 181 ? -6.624 -11.407 -7.162 1 76.17 181 ASP A CA 1
ATOM 1378 C C . ASP A 1 181 ? -7.826 -11.058 -6.287 1 76.17 181 ASP A C 1
ATOM 1380 O O . ASP A 1 181 ? -8.286 -9.915 -6.284 1 76.17 181 ASP A O 1
ATOM 1384 N N . ALA A 1 182 ? -8.307 -12.046 -5.64 1 87.7 182 ALA A N 1
ATOM 1385 C CA . ALA A 1 182 ? -9.477 -11.835 -4.792 1 87.7 182 ALA A CA 1
ATOM 1386 C C . ALA A 1 182 ? -9.168 -10.852 -3.667 1 87.7 182 ALA A C 1
ATOM 1388 O O . ALA A 1 182 ? -10.001 -10.009 -3.324 1 87.7 182 ALA A O 1
ATOM 1389 N N . LEU A 1 183 ? -8.009 -10.952 -3.079 1 86.85 183 LEU A N 1
ATOM 1390 C CA . LEU A 1 183 ? -7.612 -10.065 -1.991 1 86.85 183 LEU A CA 1
ATOM 1391 C C . LEU A 1 183 ? -7.392 -8.645 -2.5 1 86.85 183 LEU A C 1
ATOM 1393 O O . LEU A 1 183 ? -7.722 -7.676 -1.811 1 86.85 183 LEU A O 1
ATOM 1397 N N . GLN A 1 184 ? -6.878 -8.596 -3.659 1 74.26 184 GLN A N 1
ATOM 1398 C CA . GLN A 1 184 ? -6.654 -7.279 -4.246 1 74.26 184 GLN A CA 1
ATOM 1399 C C . GLN A 1 184 ? -7.977 -6.58 -4.548 1 74.26 184 GLN A C 1
ATOM 1401 O O . GLN A 1 184 ? -8.072 -5.354 -4.457 1 74.26 184 GLN A O 1
ATOM 1406 N N . GLU A 1 185 ? -8.9 -7.334 -4.95 1 74.29 185 GLU A N 1
ATOM 1407 C CA . GLU A 1 185 ? -10.218 -6.781 -5.246 1 74.29 185 GLU A CA 1
ATOM 1408 C C . GLU A 1 185 ? -10.812 -6.087 -4.023 1 74.29 185 GLU A C 1
ATOM 1410 O O . GLU A 1 185 ? -11.623 -5.168 -4.158 1 74.29 185 GLU A O 1
ATOM 1415 N N . VAL A 1 186 ? -10.433 -6.528 -2.851 1 77.62 186 VAL A N 1
ATOM 1416 C CA . VAL A 1 186 ? -10.938 -5.903 -1.633 1 77.62 186 VAL A CA 1
ATOM 1417 C C . VAL A 1 186 ? -9.861 -5.005 -1.028 1 77.62 186 VAL A C 1
ATOM 1419 O O . VAL A 1 186 ? -9.889 -4.712 0.169 1 77.62 186 VAL A O 1
ATOM 1422 N N . ASP A 1 187 ? -8.802 -4.73 -1.787 1 71.12 187 ASP A N 1
ATOM 1423 C CA . ASP A 1 187 ? -7.742 -3.787 -1.443 1 71.12 187 ASP A CA 1
ATOM 1424 C C . ASP A 1 187 ? -6.899 -4.308 -0.282 1 71.12 187 ASP A C 1
ATOM 1426 O O . ASP A 1 187 ? -6.603 -3.569 0.658 1 71.12 187 ASP A O 1
ATOM 1430 N N . VAL A 1 188 ? -6.703 -5.599 -0.241 1 79.42 188 VAL A N 1
ATOM 1431 C CA . VAL A 1 188 ? -5.803 -6.219 0.726 1 79.42 188 VAL A CA 1
ATOM 1432 C C . VAL A 1 188 ? -4.592 -6.805 0.004 1 79.42 188 VAL A C 1
ATOM 1434 O O . VAL A 1 188 ? -4.696 -7.841 -0.655 1 79.42 188 VAL A O 1
ATOM 1437 N N . PRO A 1 189 ? -3.549 -6.184 0.112 1 73.74 189 PRO A N 1
ATOM 1438 C CA . PRO A 1 189 ? -2.363 -6.71 -0.568 1 73.74 189 PRO A CA 1
ATOM 1439 C C . PRO A 1 189 ? -1.761 -7.919 0.146 1 73.74 189 PRO A C 1
ATOM 1441 O O . PRO A 1 189 ? -1.901 -8.054 1.364 1 73.74 189 PRO A O 1
ATOM 1444 N N . VAL A 1 190 ? -1.182 -8.804 -0.647 1 79.89 190 VAL A N 1
ATOM 1445 C CA . VAL A 1 190 ? -0.42 -9.92 -0.097 1 79.89 190 VAL A CA 1
ATOM 1446 C C . VAL A 1 190 ? 1.014 -9.477 0.188 1 79.89 190 VAL A C 1
ATOM 1448 O O . VAL A 1 190 ? 1.755 -9.125 -0.733 1 79.89 190 VAL A O 1
ATOM 1451 N N . SER A 1 191 ? 1.363 -9.406 1.501 1 72.45 191 SER A N 1
ATOM 1452 C CA . SER A 1 191 ? 2.664 -8.881 1.902 1 72.45 191 SER A CA 1
ATOM 1453 C C . SER A 1 191 ? 3.771 -9.9 1.655 1 72.45 191 SER A C 1
ATOM 1455 O O . SER A 1 191 ? 4.919 -9.529 1.401 1 72.45 191 SER A O 1
ATOM 1457 N N . CYS A 1 192 ? 3.391 -11.16 1.883 1 75.82 192 CYS A N 1
ATOM 1458 C CA . CYS A 1 192 ? 4.384 -12.222 1.763 1 75.82 192 CYS A CA 1
ATOM 1459 C C . CYS A 1 192 ? 3.733 -13.531 1.33 1 75.82 192 CYS A C 1
ATOM 1461 O O . CYS A 1 192 ? 2.584 -13.804 1.681 1 75.82 192 CYS A O 1
ATOM 1463 N N . ARG A 1 193 ? 4.424 -14.208 0.47 1 80.2 193 ARG A N 1
ATOM 1464 C CA . ARG A 1 193 ? 4.01 -15.543 0.05 1 80.2 193 ARG A CA 1
ATOM 1465 C C . ARG A 1 193 ? 5.052 -16.587 0.437 1 80.2 193 ARG A C 1
ATOM 1467 O O . ARG A 1 193 ? 6.237 -16.43 0.136 1 80.2 193 ARG A O 1
ATOM 1474 N N . SER A 1 194 ? 4.643 -17.559 1.153 1 85.44 194 SER A N 1
ATOM 1475 C CA . SER A 1 194 ? 5.522 -18.659 1.538 1 85.44 194 SER A CA 1
ATOM 1476 C C . SER A 1 194 ? 5.112 -19.959 0.853 1 85.44 194 SER A C 1
ATOM 1478 O O . SER A 1 194 ? 3.966 -20.396 0.974 1 85.44 194 SER A O 1
ATOM 1480 N N . MET A 1 195 ? 6.012 -20.501 0.092 1 82.5 195 MET A N 1
ATOM 1481 C CA . MET A 1 195 ? 5.785 -21.782 -0.571 1 82.5 195 MET A CA 1
ATOM 1482 C C . MET A 1 195 ? 6.561 -22.898 0.121 1 82.5 195 MET A C 1
ATOM 1484 O O . MET A 1 195 ? 7.789 -22.844 0.208 1 82.5 195 MET A O 1
ATOM 1488 N N . ILE A 1 196 ? 5.876 -23.863 0.573 1 88.31 196 ILE A N 1
ATOM 1489 C CA . ILE A 1 196 ? 6.506 -24.967 1.289 1 88.31 196 ILE A CA 1
ATOM 1490 C C . ILE A 1 196 ? 6.401 -26.245 0.46 1 88.31 196 ILE A C 1
ATOM 1492 O O . ILE A 1 196 ? 5.307 -26.637 0.047 1 88.31 196 ILE A O 1
ATOM 1496 N N . ALA A 1 197 ? 7.495 -26.951 0.29 1 82.5 197 ALA A N 1
ATOM 1497 C CA . ALA A 1 197 ? 7.517 -28.18 -0.498 1 82.5 197 ALA A CA 1
ATOM 1498 C C . ALA A 1 197 ? 6.695 -29.277 0.172 1 82.5 197 ALA A C 1
ATOM 1500 O O . ALA A 1 197 ? 6.671 -29.38 1.401 1 82.5 197 ALA A O 1
ATOM 1501 N N . PRO A 1 198 ? 6.002 -30.035 -0.611 1 82.86 198 PRO A N 1
ATOM 1502 C CA . PRO A 1 198 ? 5.171 -31.102 -0.048 1 82.86 198 PRO A CA 1
ATOM 1503 C C . PRO A 1 198 ? 5.96 -32.05 0.854 1 82.86 198 PRO A C 1
ATOM 1505 O O . PRO A 1 198 ? 5.413 -32.585 1.822 1 82.86 198 PRO A O 1
ATOM 1508 N N . ARG A 1 199 ? 7.252 -32.239 0.586 1 80.43 199 ARG A N 1
ATOM 1509 C CA . ARG A 1 199 ? 8.081 -33.129 1.393 1 80.43 199 ARG A CA 1
ATOM 1510 C C . ARG A 1 199 ? 9.127 -32.342 2.176 1 80.43 199 ARG A C 1
ATOM 1512 O O . ARG A 1 199 ? 10.253 -32.81 2.362 1 80.43 199 ARG A O 1
ATOM 1519 N N . ALA A 1 200 ? 8.718 -31.184 2.507 1 87.36 200 ALA A N 1
ATOM 1520 C CA . ALA A 1 200 ? 9.648 -30.342 3.257 1 87.36 200 ALA A CA 1
ATOM 1521 C C . ALA A 1 200 ? 9.974 -30.959 4.614 1 87.36 200 ALA A C 1
ATOM 1523 O O . ALA A 1 200 ? 9.101 -31.539 5.265 1 87.36 200 ALA A O 1
ATOM 1524 N N . THR A 1 201 ? 11.203 -30.907 4.979 1 87.89 201 THR A N 1
ATOM 1525 C CA . THR A 1 201 ? 11.638 -31.388 6.286 1 87.89 201 THR A CA 1
ATOM 1526 C C . THR A 1 201 ? 11.257 -30.396 7.381 1 87.89 201 THR A C 1
ATOM 1528 O O . THR A 1 201 ? 10.885 -29.257 7.092 1 87.89 201 THR A O 1
ATOM 1531 N N . GLY A 1 202 ? 11.307 -30.857 8.621 1 91.76 202 GLY A N 1
ATOM 1532 C CA . GLY A 1 202 ? 11.021 -29.989 9.752 1 91.76 202 GLY A CA 1
ATOM 1533 C C . GLY A 1 202 ? 11.869 -28.731 9.768 1 91.76 202 GLY A C 1
ATOM 1534 O O . GLY A 1 202 ? 11.376 -27.648 10.088 1 91.76 202 GLY A O 1
ATOM 1535 N N . LYS A 1 203 ? 13.063 -28.913 9.294 1 91.42 203 LYS A N 1
ATOM 1536 C CA . LYS A 1 203 ? 13.978 -27.776 9.29 1 91.42 203 LYS A CA 1
ATOM 1537 C C . LYS A 1 203 ? 13.587 -26.759 8.221 1 91.42 203 LYS A C 1
ATOM 1539 O O . LYS A 1 203 ? 13.696 -25.55 8.437 1 91.42 203 LYS A O 1
ATOM 1544 N N . GLN A 1 204 ? 13.144 -27.23 7.122 1 89.13 204 GLN A N 1
ATOM 1545 C CA . GLN A 1 204 ? 12.735 -26.337 6.043 1 89.13 204 GLN A CA 1
ATOM 1546 C C . GLN A 1 204 ? 11.478 -25.557 6.42 1 89.13 204 GLN A C 1
ATOM 1548 O O . GLN A 1 204 ? 11.367 -24.367 6.121 1 89.13 204 GLN A O 1
ATOM 1553 N N . ILE A 1 205 ? 10.602 -26.27 7.049 1 93.66 205 ILE A N 1
ATOM 1554 C CA . ILE A 1 205 ? 9.369 -25.625 7.486 1 93.66 205 ILE A CA 1
ATOM 1555 C C . ILE A 1 205 ? 9.685 -24.57 8.544 1 93.66 205 ILE A C 1
ATOM 1557 O O . ILE A 1 205 ? 9.137 -23.466 8.512 1 93.66 205 ILE A O 1
ATOM 1561 N N . ALA A 1 206 ? 10.607 -24.917 9.419 1 93.7 206 ALA A N 1
ATOM 1562 C CA . ALA A 1 206 ? 10.987 -23.99 10.482 1 93.7 206 ALA A CA 1
ATOM 1563 C C . ALA A 1 206 ? 11.648 -22.739 9.909 1 93.7 206 ALA A C 1
ATOM 1565 O O . ALA A 1 206 ? 11.429 -21.631 10.405 1 93.7 206 ALA A O 1
ATOM 1566 N N . SER A 1 207 ? 12.453 -23.031 8.861 1 88.16 207 SER A N 1
ATOM 1567 C CA . SER A 1 207 ? 13.13 -21.902 8.231 1 88.16 207 SER A CA 1
ATOM 1568 C C . SER A 1 207 ? 12.129 -20.93 7.616 1 88.16 207 SER A C 1
ATOM 1570 O O . SER A 1 207 ? 12.292 -19.713 7.723 1 88.16 207 SER A O 1
ATOM 1572 N N . GLU A 1 208 ? 11.086 -21.425 7.046 1 89.34 208 GLU A N 1
ATOM 1573 C CA . GLU A 1 208 ? 10.034 -20.607 6.451 1 89.34 208 GLU A CA 1
ATOM 1574 C C . GLU A 1 208 ? 9.222 -19.885 7.523 1 89.34 208 GLU A C 1
ATOM 1576 O O . GLU A 1 208 ? 8.836 -18.729 7.343 1 89.34 208 GLU A O 1
ATOM 1581 N N . LEU A 1 209 ? 8.935 -20.51 8.648 1 93.01 209 LEU A N 1
ATOM 1582 C CA . LEU A 1 209 ? 8.151 -19.924 9.73 1 93.01 209 LEU A CA 1
ATOM 1583 C C . LEU A 1 209 ? 8.915 -18.788 10.401 1 93.01 209 LEU A C 1
ATOM 1585 O O . LEU A 1 209 ? 8.313 -17.809 10.849 1 93.01 209 LEU A O 1
ATOM 1589 N N . ASP A 1 210 ? 10.162 -18.881 10.397 1 87.9 210 ASP A N 1
ATOM 1590 C CA . ASP A 1 210 ? 10.981 -17.808 10.952 1 87.9 210 ASP A CA 1
ATOM 1591 C C . ASP A 1 210 ? 10.882 -16.545 10.1 1 87.9 210 ASP A C 1
ATOM 1593 O O . ASP A 1 210 ? 10.841 -15.433 10.632 1 87.9 210 ASP A O 1
ATOM 1597 N N . LYS A 1 211 ? 10.834 -16.788 8.835 1 82.87 211 LYS A N 1
ATOM 1598 C CA . LYS A 1 211 ? 10.651 -15.658 7.928 1 82.87 211 LYS A CA 1
ATOM 1599 C C . LYS A 1 211 ? 9.295 -14.993 8.145 1 82.87 211 LYS A C 1
ATOM 1601 O O . LYS A 1 211 ? 9.189 -13.765 8.117 1 82.87 211 LYS A O 1
ATOM 1606 N N . LEU A 1 212 ? 8.275 -15.794 8.378 1 86.74 212 LEU A N 1
ATOM 1607 C CA . LEU A 1 212 ? 6.925 -15.277 8.574 1 86.74 212 LEU A CA 1
ATOM 1608 C C . LEU A 1 212 ? 6.816 -14.533 9.901 1 86.74 212 LEU A C 1
ATOM 1610 O O . LEU A 1 212 ? 6.129 -13.513 9.99 1 86.74 212 LEU A O 1
ATOM 1614 N N . ARG A 1 213 ? 7.511 -15.024 10.851 1 85.26 213 ARG A N 1
ATOM 1615 C CA . ARG A 1 213 ? 7.484 -14.417 12.178 1 85.26 213 ARG A CA 1
ATOM 1616 C C . ARG A 1 213 ? 8.148 -13.044 12.167 1 85.26 213 ARG A C 1
ATOM 1618 O O . ARG A 1 213 ? 7.778 -12.163 12.946 1 85.26 213 ARG A O 1
ATOM 1625 N N . ALA A 1 214 ? 9.058 -12.895 11.26 1 74.33 214 ALA A N 1
ATOM 1626 C CA . ALA A 1 214 ? 9.796 -11.638 11.16 1 74.33 214 ALA A CA 1
ATOM 1627 C C . ALA A 1 214 ? 8.956 -10.562 10.478 1 74.33 214 ALA A C 1
ATOM 1629 O O . ALA A 1 214 ? 9.222 -9.368 10.632 1 74.33 214 ALA A O 1
ATOM 1630 N N . ASN A 1 215 ? 7.886 -11.008 9.771 1 74.52 215 ASN A N 1
ATOM 1631 C CA . ASN A 1 215 ? 6.991 -10.07 9.102 1 74.52 215 ASN A CA 1
ATOM 1632 C C . ASN A 1 215 ? 6.004 -9.441 10.081 1 74.52 215 ASN A C 1
ATOM 1634 O O . ASN A 1 215 ? 5.664 -10.044 11.101 1 74.52 215 ASN A O 1
ATOM 1638 N N . ARG A 1 216 ? 5.537 -8.285 9.82 1 75.25 216 ARG A N 1
ATOM 1639 C CA . ARG A 1 216 ? 4.623 -7.567 10.701 1 75.25 216 ARG A CA 1
ATOM 1640 C C . ARG A 1 216 ? 3.202 -8.109 10.576 1 75.25 216 ARG A C 1
ATOM 1642 O O . ARG A 1 216 ? 2.418 -8.034 11.523 1 75.25 216 ARG A O 1
ATOM 1649 N N . THR A 1 217 ? 2.885 -8.652 9.45 1 83.91 217 THR A N 1
ATOM 1650 C CA . THR A 1 217 ? 1.531 -9.135 9.203 1 83.91 217 THR A CA 1
ATOM 1651 C C . THR A 1 217 ? 1.275 -10.437 9.955 1 83.91 217 THR A C 1
ATOM 1653 O O . THR A 1 217 ? 2.133 -11.321 9.987 1 83.91 217 THR A O 1
ATOM 1656 N N . ARG A 1 218 ? 0.118 -10.492 10.618 1 91.29 218 ARG A N 1
ATOM 1657 C CA . ARG A 1 218 ? -0.214 -11.653 11.437 1 91.29 218 ARG A CA 1
ATOM 1658 C C . ARG A 1 218 ? -1.475 -12.342 10.926 1 91.29 218 ARG A C 1
ATOM 1660 O O . ARG A 1 218 ? -2.153 -13.044 11.679 1 91.29 218 ARG A O 1
ATOM 1667 N N . VAL A 1 219 ? -1.926 -12.061 9.778 1 94.21 219 VAL A N 1
ATOM 1668 C CA . VAL A 1 219 ? -3.038 -12.757 9.139 1 94.21 219 VAL A CA 1
ATOM 1669 C C . VAL A 1 219 ? -2.504 -13.739 8.099 1 94.21 219 VAL A C 1
ATOM 1671 O O . VAL A 1 219 ? -1.971 -13.329 7.065 1 94.21 219 VAL A O 1
ATOM 1674 N N . PHE A 1 220 ? -2.641 -15.02 8.386 1 96.14 220 PHE A N 1
ATOM 1675 C CA . PHE A 1 220 ? -2.058 -16.057 7.543 1 96.14 220 PHE A CA 1
ATOM 1676 C C . PHE A 1 220 ? -3.148 -16.897 6.888 1 96.14 220 PHE A C 1
ATOM 1678 O O . PHE A 1 220 ? -4.063 -17.373 7.563 1 96.14 220 PHE A O 1
ATOM 1685 N N . ILE A 1 221 ? -3.103 -17.045 5.608 1 96.64 221 ILE A N 1
ATOM 1686 C CA . ILE A 1 221 ? -3.995 -17.916 4.85 1 96.64 221 ILE A CA 1
ATOM 1687 C C . ILE A 1 221 ? -3.235 -19.159 4.391 1 96.64 221 ILE A C 1
ATOM 1689 O O . ILE A 1 221 ? -2.251 -19.056 3.655 1 96.64 221 ILE A O 1
ATOM 1693 N N . VAL A 1 222 ? -3.648 -20.293 4.806 1 96.69 222 VAL A N 1
ATOM 1694 C CA . VAL A 1 222 ? -2.921 -21.533 4.555 1 96.69 222 VAL A CA 1
ATOM 1695 C C . VAL A 1 222 ? -3.698 -22.396 3.563 1 96.69 222 VAL A C 1
ATOM 1697 O O . VAL A 1 222 ? -4.892 -22.643 3.748 1 96.69 222 VAL A O 1
ATOM 1700 N N . HIS A 1 223 ? -3.036 -22.804 2.524 1 94.49 223 HIS A N 1
ATOM 1701 C CA . HIS A 1 223 ? -3.583 -23.678 1.492 1 94.49 223 HIS A CA 1
ATOM 1702 C C . HIS A 1 223 ? -2.624 -24.819 1.171 1 94.49 223 HIS A C 1
ATOM 1704 O O . HIS A 1 223 ? -1.643 -24.627 0.448 1 94.49 223 HIS A O 1
ATOM 1710 N N . MET A 1 224 ? -2.901 -25.985 1.705 1 92.11 224 MET A N 1
ATOM 1711 C CA . MET A 1 224 ? -2.079 -27.179 1.524 1 92.11 224 MET A CA 1
ATOM 1712 C C . MET A 1 224 ? -2.943 -28.386 1.174 1 92.11 224 MET A C 1
ATOM 1714 O O . MET A 1 224 ? -4.069 -28.51 1.657 1 92.11 224 MET A O 1
ATOM 1718 N N . TYR A 1 225 ? -2.362 -29.128 0.32 1 86.75 225 TYR A N 1
ATOM 1719 C CA . TYR A 1 225 ? -3.057 -30.334 -0.114 1 86.75 225 TYR A CA 1
ATOM 1720 C C . TYR A 1 225 ? -2.705 -31.518 0.779 1 86.75 225 TYR A C 1
ATOM 1722 O O . TYR A 1 225 ? -3.578 -32.305 1.15 1 86.75 225 TYR A O 1
ATOM 1730 N N . SER A 1 226 ? -1.472 -31.653 1.156 1 85.48 226 SER A N 1
ATOM 1731 C CA . SER A 1 226 ? -0.97 -32.771 1.949 1 85.48 226 SER A CA 1
ATOM 1732 C C . SER A 1 226 ? -1.283 -32.583 3.429 1 85.48 226 SER A C 1
ATOM 1734 O O . SER A 1 226 ? -0.868 -31.593 4.036 1 85.48 226 SER A O 1
ATOM 1736 N N . TYR A 1 227 ? -1.968 -33.58 3.997 1 88.07 227 TYR A N 1
ATOM 1737 C CA . TYR A 1 227 ? -2.297 -33.523 5.417 1 88.07 227 TYR A CA 1
ATOM 1738 C C . TYR A 1 227 ? -1.05 -33.71 6.274 1 88.07 227 TYR A C 1
ATOM 1740 O O . TYR A 1 227 ? -0.952 -33.152 7.369 1 88.07 227 TYR A O 1
ATOM 1748 N N . SER A 1 228 ? -0.155 -34.453 5.647 1 87.89 228 SER A N 1
ATOM 1749 C CA . SER A 1 228 ? 1.081 -34.66 6.393 1 87.89 228 SER A CA 1
ATOM 1750 C C . SER A 1 228 ? 1.885 -33.369 6.503 1 87.89 228 SER A C 1
ATOM 1752 O O . SER A 1 228 ? 2.43 -33.058 7.564 1 87.89 228 SER A O 1
ATOM 1754 N N . LEU A 1 229 ? 1.898 -32.694 5.431 1 91.64 229 LEU A N 1
ATOM 1755 C CA . LEU A 1 229 ? 2.597 -31.413 5.447 1 91.64 229 LEU A CA 1
ATOM 1756 C C . LEU A 1 229 ? 1.903 -30.427 6.38 1 91.64 229 LEU A C 1
ATOM 1758 O O . LEU A 1 229 ? 2.562 -29.727 7.152 1 91.64 229 LEU A O 1
ATOM 1762 N N . ALA A 1 230 ? 0.576 -30.418 6.315 1 93.48 230 ALA A N 1
ATOM 1763 C CA . ALA A 1 230 ? -0.195 -29.486 7.134 1 93.48 230 ALA A CA 1
ATOM 1764 C C . ALA A 1 230 ? -0.017 -29.784 8.62 1 93.48 230 ALA A C 1
ATOM 1766 O O . ALA A 1 230 ? 0.116 -28.866 9.432 1 93.48 230 ALA A O 1
ATOM 1767 N N . PHE A 1 231 ? -0.023 -31.055 8.925 1 93.37 231 PHE A N 1
ATOM 1768 C CA . PHE A 1 231 ? 0.146 -31.462 10.315 1 93.37 231 PHE A CA 1
ATOM 1769 C C . PHE A 1 231 ? 1.511 -31.036 10.842 1 93.37 231 PHE A C 1
ATOM 1771 O O . PHE A 1 231 ? 1.616 -30.497 11.945 1 93.37 231 PHE A O 1
ATOM 1778 N N . GLY A 1 232 ? 2.515 -31.302 10.048 1 94 232 GLY A N 1
ATOM 1779 C CA . GLY A 1 232 ? 3.853 -30.882 10.433 1 94 232 GLY A CA 1
ATOM 1780 C C . GLY A 1 232 ? 3.996 -29.376 10.547 1 94 232 GLY A C 1
ATOM 1781 O O . GLY A 1 232 ? 4.668 -28.878 11.453 1 94 232 GLY A O 1
ATOM 1782 N N . PHE A 1 233 ? 3.309 -28.701 9.709 1 95.54 233 PHE A N 1
ATOM 1783 C CA . PHE A 1 233 ? 3.359 -27.244 9.681 1 95.54 233 PHE A CA 1
ATOM 1784 C C . PHE A 1 233 ? 2.746 -26.656 10.946 1 95.54 233 PHE A C 1
ATOM 1786 O O . PHE A 1 233 ? 3.365 -25.824 11.613 1 95.54 233 PHE A O 1
ATOM 1793 N N . PHE A 1 234 ? 1.562 -27.082 11.334 1 96.01 234 PHE A N 1
ATOM 1794 C CA . PHE A 1 234 ? 0.885 -26.52 12.496 1 96.01 234 PHE A CA 1
ATOM 1795 C C . PHE A 1 234 ? 1.558 -26.974 13.787 1 96.01 234 PHE A C 1
ATOM 1797 O O . PHE A 1 234 ? 1.549 -26.251 14.785 1 96.01 234 PHE A O 1
ATOM 1804 N N . ASN A 1 235 ? 2.124 -28.167 13.685 1 95.63 235 ASN A N 1
ATOM 1805 C CA . ASN A 1 235 ? 2.887 -28.616 14.845 1 95.63 235 ASN A CA 1
ATOM 1806 C C . ASN A 1 235 ? 4.063 -27.689 15.136 1 95.63 235 ASN A C 1
ATOM 1808 O O . ASN A 1 235 ? 4.289 -27.306 16.285 1 95.63 235 ASN A O 1
ATOM 1812 N N . LEU A 1 236 ? 4.767 -27.375 14.127 1 96.17 236 LEU A N 1
ATOM 1813 C CA . LEU A 1 236 ? 5.91 -26.482 14.28 1 96.17 236 LEU A CA 1
ATOM 1814 C C . LEU A 1 236 ? 5.452 -25.06 14.586 1 96.17 236 LEU A C 1
ATOM 1816 O O . LEU A 1 236 ? 6.126 -24.329 15.314 1 96.17 236 LEU A O 1
ATOM 1820 N N . THR A 1 237 ? 4.329 -24.638 13.97 1 95.75 237 THR A N 1
ATOM 1821 C CA . THR A 1 237 ? 3.757 -23.323 14.239 1 95.75 237 THR A CA 1
ATOM 1822 C C . THR A 1 237 ? 3.43 -23.169 15.722 1 95.75 237 THR A C 1
ATOM 1824 O O . THR A 1 237 ? 3.678 -22.115 16.311 1 95.75 237 THR A O 1
ATOM 1827 N N . LYS A 1 238 ? 2.867 -24.189 16.316 1 94.51 238 LYS A N 1
ATOM 1828 C CA . LYS A 1 238 ? 2.54 -24.188 17.738 1 94.51 238 LYS A CA 1
ATOM 1829 C C . LYS A 1 238 ? 3.804 -24.183 18.593 1 94.51 238 LYS A C 1
ATOM 1831 O O . LYS A 1 238 ? 3.896 -23.438 19.571 1 94.51 238 LYS A O 1
ATOM 1836 N N . SER A 1 239 ? 4.79 -24.974 18.176 1 93.47 239 SER A N 1
ATOM 1837 C CA . SER A 1 239 ? 6.032 -25.094 18.933 1 93.47 239 SER A CA 1
ATOM 1838 C C . SER A 1 239 ? 6.81 -23.783 18.93 1 93.47 239 SER A C 1
ATOM 1840 O O . SER A 1 239 ? 7.523 -23.476 19.888 1 93.47 239 SER A O 1
ATOM 1842 N N . LEU A 1 240 ? 6.605 -22.962 17.904 1 92.66 240 LEU A N 1
ATOM 1843 C CA . LEU A 1 240 ? 7.32 -21.698 17.766 1 92.66 240 LEU A CA 1
ATOM 1844 C C . LEU A 1 240 ? 6.517 -20.55 18.369 1 92.66 240 LEU A C 1
ATOM 1846 O O . LEU A 1 240 ? 6.923 -19.389 18.281 1 92.66 240 LEU A O 1
ATOM 1850 N N . GLY A 1 241 ? 5.299 -20.845 18.889 1 90.81 241 GLY A N 1
ATOM 1851 C CA . GLY A 1 241 ? 4.506 -19.849 19.593 1 90.81 241 GLY A CA 1
ATOM 1852 C C . GLY A 1 241 ? 3.671 -18.987 18.665 1 90.81 241 GLY A C 1
ATOM 1853 O O . GLY A 1 241 ? 3.296 -17.868 19.02 1 90.81 241 GLY A O 1
ATOM 1854 N N . MET A 1 242 ? 3.417 -19.389 17.47 1 93.12 242 MET A N 1
ATOM 1855 C CA . MET A 1 242 ? 2.652 -18.601 16.508 1 93.12 242 MET A CA 1
ATOM 1856 C C . MET A 1 242 ? 1.163 -18.914 16.61 1 93.12 242 MET A C 1
ATOM 1858 O O . MET A 1 242 ? 0.371 -18.461 15.781 1 93.12 242 MET A O 1
ATOM 1862 N N . MET A 1 243 ? 0.826 -19.751 17.535 1 94.23 243 MET A N 1
ATOM 1863 C CA . MET A 1 243 ? -0.581 -20.031 17.807 1 94.23 243 MET A CA 1
ATOM 1864 C C . MET A 1 243 ? -1.028 -19.366 19.105 1 94.23 243 MET A C 1
ATOM 1866 O O . MET A 1 243 ? -1.774 -19.959 19.886 1 94.23 243 MET A O 1
ATOM 1870 N N . LYS A 1 244 ? -0.49 -18.195 19.325 1 90.39 244 LYS A N 1
ATOM 1871 C CA . LYS A 1 244 ? -0.842 -17.399 20.497 1 90.39 244 LYS A CA 1
ATOM 1872 C C . LYS A 1 244 ? -1.707 -16.203 20.109 1 90.39 244 LYS A C 1
ATOM 1874 O O . LYS A 1 244 ? -2.07 -16.045 18.942 1 90.39 244 LYS A O 1
ATOM 1879 N N . ASN A 1 245 ? -1.979 -15.373 21.1 1 87.92 245 ASN A N 1
ATOM 1880 C CA . ASN A 1 245 ? -2.823 -14.206 20.867 1 87.92 245 ASN A CA 1
ATOM 1881 C C . ASN A 1 245 ? -2.192 -13.25 19.859 1 87.92 245 ASN A C 1
ATOM 1883 O O . ASN A 1 245 ? -0.976 -13.048 19.865 1 87.92 245 ASN A O 1
ATOM 1887 N N . GLY A 1 246 ? -2.978 -12.801 18.96 1 86.67 246 GLY A N 1
ATOM 1888 C CA . GLY A 1 246 ? -2.504 -11.83 17.986 1 86.67 246 GLY A CA 1
ATOM 1889 C C . GLY A 1 246 ? -2.397 -12.396 16.583 1 86.67 246 GLY A C 1
ATOM 1890 O O . GLY A 1 246 ? -2.319 -11.644 15.609 1 86.67 246 GLY A O 1
ATOM 1891 N N . TYR A 1 247 ? -2.346 -13.72 16.56 1 92.21 247 TYR A N 1
ATOM 1892 C CA . TYR A 1 247 ? -2.222 -14.364 15.257 1 92.21 247 TYR A CA 1
ATOM 1893 C C . TYR A 1 247 ? -3.59 -14.745 14.705 1 92.21 247 TYR A C 1
ATOM 1895 O O . TYR A 1 247 ? -4.505 -15.072 15.465 1 92.21 247 TYR A O 1
ATOM 1903 N N . VAL A 1 248 ? -3.755 -14.657 13.441 1 94.93 248 VAL A N 1
ATOM 1904 C CA . VAL A 1 248 ? -4.954 -15.103 12.738 1 94.93 248 VAL A CA 1
ATOM 1905 C C . VAL A 1 248 ? -4.579 -16.15 11.692 1 94.93 248 VAL A C 1
ATOM 1907 O O . VAL A 1 248 ? -3.717 -15.908 10.844 1 94.93 248 VAL A O 1
ATOM 1910 N N . TRP A 1 249 ? -5.127 -17.303 11.801 1 96.7 249 TRP A N 1
ATOM 1911 C CA . TRP A 1 249 ? -4.907 -18.364 10.825 1 96.7 249 TRP A CA 1
ATOM 1912 C C . TRP A 1 249 ? -6.206 -18.729 10.115 1 96.7 249 TRP A C 1
ATOM 1914 O O . TRP A 1 249 ? -7.182 -19.124 10.757 1 96.7 249 TRP A O 1
ATOM 1924 N N . ILE A 1 250 ? -6.235 -18.575 8.814 1 97 250 ILE A N 1
ATOM 1925 C CA . ILE A 1 250 ? -7.366 -18.942 7.968 1 97 250 ILE A CA 1
ATOM 1926 C C . ILE A 1 250 ? -6.969 -20.092 7.046 1 97 250 ILE A C 1
ATOM 1928 O O . ILE A 1 250 ? -5.982 -19.997 6.314 1 97 250 ILE A O 1
ATOM 1932 N N . VAL A 1 251 ? -7.659 -21.148 7.08 1 96.43 251 VAL A N 1
ATOM 1933 C CA . VAL A 1 251 ? -7.315 -22.297 6.25 1 96.43 251 VAL A CA 1
ATOM 1934 C C . VAL A 1 251 ? -8.403 -22.522 5.202 1 96.43 251 VAL A C 1
ATOM 1936 O O . VAL A 1 251 ? -9.571 -22.197 5.431 1 96.43 251 VAL A O 1
ATOM 1939 N N . THR A 1 252 ? -8 -22.931 4.004 1 93.52 252 THR A N 1
ATOM 1940 C CA . THR A 1 252 ? -8.938 -23.256 2.935 1 93.52 252 THR A CA 1
ATOM 1941 C C . THR A 1 252 ? -9.491 -24.667 3.111 1 93.52 252 THR A C 1
ATOM 1943 O O . THR A 1 252 ? -9.092 -25.386 4.03 1 93.52 252 THR A O 1
ATOM 1946 N N . TYR A 1 253 ? -10.302 -24.859 2.129 1 83.84 253 TYR A N 1
ATOM 1947 C CA . TYR A 1 253 ? -10.935 -26.167 2.253 1 83.84 253 TYR A CA 1
ATOM 1948 C C . TYR A 1 253 ? -9.948 -27.283 1.934 1 83.84 253 TYR A C 1
ATOM 1950 O O . TYR A 1 253 ? -9.041 -27.104 1.118 1 83.84 253 TYR A O 1
ATOM 1958 N N . SER A 1 254 ? -9.525 -28.133 2.513 1 79.49 254 SER A N 1
ATOM 1959 C CA . SER A 1 254 ? -8.676 -29.319 2.543 1 79.49 254 SER A CA 1
ATOM 1960 C C . SER A 1 254 ? -8.098 -29.551 3.934 1 79.49 254 SER A C 1
ATOM 1962 O O . SER A 1 254 ? -8.008 -30.691 4.393 1 79.49 254 SER A O 1
ATOM 1964 N N . LEU A 1 255 ? -7.993 -28.36 4.45 1 90.21 255 LEU A N 1
ATOM 1965 C CA . LEU A 1 255 ? -7.335 -28.495 5.745 1 90.21 255 LEU A CA 1
ATOM 1966 C C . LEU A 1 255 ? -8.361 -28.575 6.87 1 90.21 255 LEU A C 1
ATOM 1968 O O . LEU A 1 255 ? -8.049 -29.044 7.968 1 90.21 255 LEU A O 1
ATOM 1972 N N . THR A 1 256 ? -9.528 -28.103 6.615 1 90.39 256 THR A N 1
ATOM 1973 C CA . THR A 1 256 ? -10.54 -28.169 7.663 1 90.39 256 THR A CA 1
ATOM 1974 C C . THR A 1 256 ? -10.948 -29.615 7.929 1 90.39 256 THR A C 1
ATOM 1976 O O . THR A 1 256 ? -11.367 -29.954 9.038 1 90.39 256 THR A O 1
ATOM 1979 N N . ASP A 1 257 ? -10.8 -30.432 6.957 1 88.44 257 ASP A N 1
ATOM 1980 C CA . ASP A 1 257 ? -11.132 -31.846 7.103 1 88.44 257 ASP A CA 1
ATOM 1981 C C . ASP A 1 257 ? -10.118 -32.559 7.994 1 88.44 257 ASP A C 1
ATOM 1983 O O . ASP A 1 257 ? -10.389 -33.649 8.503 1 88.44 257 ASP A O 1
ATOM 1987 N N . MET A 1 258 ? -9.011 -31.959 8.084 1 88.17 258 MET A N 1
ATOM 1988 C CA . MET A 1 258 ? -7.955 -32.581 8.878 1 88.17 258 MET A CA 1
ATOM 1989 C C . MET A 1 258 ? -8.41 -32.791 10.318 1 88.17 258 MET A C 1
ATOM 1991 O O . MET A 1 258 ? -8.022 -33.77 10.959 1 88.17 258 MET A O 1
ATOM 1995 N N . VAL A 1 259 ? -9.234 -31.904 10.797 1 88.1 259 VAL A N 1
ATOM 1996 C CA . VAL A 1 259 ? -9.714 -31.97 12.173 1 88.1 259 VAL A CA 1
ATOM 1997 C C . VAL A 1 259 ? -10.605 -33.197 12.351 1 88.1 259 VAL A C 1
ATOM 1999 O O . VAL A 1 259 ? -10.582 -33.842 13.402 1 88.1 259 VAL A O 1
ATOM 2002 N N . ASP A 1 260 ? -11.338 -33.542 11.322 1 85.04 260 ASP A N 1
ATOM 2003 C CA . ASP A 1 260 ? -12.221 -34.703 11.38 1 85.04 260 ASP A CA 1
ATOM 2004 C C . ASP A 1 260 ? -11.445 -35.995 11.136 1 85.04 260 ASP A C 1
ATOM 2006 O O . ASP A 1 260 ? -11.711 -37.015 11.775 1 85.04 260 ASP A O 1
ATOM 2010 N N . LEU A 1 261 ? -10.643 -35.97 10.145 1 84.86 261 LEU A N 1
ATOM 2011 C CA . LEU A 1 261 ? -9.926 -37.162 9.705 1 84.86 261 LEU A CA 1
ATOM 2012 C C . LEU A 1 261 ? -8.885 -37.582 10.738 1 84.86 261 LEU A C 1
ATOM 2014 O O . LEU A 1 261 ? -8.693 -38.775 10.982 1 84.86 261 LEU A O 1
ATOM 2018 N N . MET A 1 262 ? -8.089 -36.499 11.446 1 85.09 262 MET A N 1
ATOM 2019 C CA . MET A 1 262 ? -6.99 -36.811 12.356 1 85.09 262 MET A CA 1
ATOM 2020 C C . MET A 1 262 ? -7.429 -36.667 13.809 1 85.09 262 MET A C 1
ATOM 2022 O O . MET A 1 262 ? -6.69 -37.034 14.724 1 85.09 262 MET A O 1
ATOM 2026 N N . GLY A 1 263 ? -8.517 -36.117 14.096 1 82.43 263 GLY A N 1
ATOM 2027 C CA . GLY A 1 263 ? -9.139 -36.119 15.41 1 82.43 263 GLY A CA 1
ATOM 2028 C C . GLY A 1 263 ? -8.503 -35.135 16.373 1 82.43 263 GLY A C 1
ATOM 2029 O O . GLY A 1 263 ? -8.304 -33.967 16.033 1 82.43 263 GLY A O 1
ATOM 2030 N N . SER A 1 264 ? -8.14 -35.647 17.56 1 84.17 264 SER A N 1
ATOM 2031 C CA . SER A 1 264 ? -7.733 -34.807 18.681 1 84.17 264 SER A CA 1
ATOM 2032 C C . SER A 1 264 ? -6.367 -34.176 18.432 1 84.17 264 SER A C 1
ATOM 2034 O O . SER A 1 264 ? -6.117 -33.041 18.844 1 84.17 264 SER A O 1
ATOM 2036 N N . SER A 1 265 ? -5.549 -34.849 17.744 1 88.2 265 SER A N 1
ATOM 2037 C CA . SER A 1 265 ? -4.213 -34.315 17.503 1 88.2 265 SER A CA 1
ATOM 2038 C C . SER A 1 265 ? -4.266 -33.062 16.635 1 88.2 265 SER A C 1
ATOM 2040 O O . SER A 1 265 ? -3.581 -32.076 16.917 1 88.2 265 SER A O 1
ATOM 2042 N N . ALA A 1 266 ? -5.104 -33.158 15.608 1 90.2 266 ALA A N 1
ATOM 2043 C CA . ALA A 1 266 ? -5.237 -32.003 14.725 1 90.2 266 ALA A CA 1
ATOM 2044 C C . ALA A 1 266 ? -6.004 -30.875 15.409 1 90.2 266 ALA A C 1
ATOM 2046 O O . ALA A 1 266 ? -5.715 -29.696 15.188 1 90.2 266 ALA A O 1
ATOM 2047 N N . LEU A 1 267 ? -6.917 -31.238 16.288 1 90.37 267 LEU A N 1
ATOM 2048 C CA . LEU A 1 267 ? -7.719 -30.256 17.01 1 90.37 267 LEU A CA 1
ATOM 2049 C C . LEU A 1 267 ? -6.851 -29.439 17.96 1 90.37 267 LEU A C 1
ATOM 2051 O O . LEU A 1 267 ? -7.044 -28.229 18.1 1 90.37 267 LEU A O 1
ATOM 2055 N N . ASP A 1 268 ? -5.976 -30.09 18.531 1 90.76 268 ASP A N 1
ATOM 2056 C CA . ASP A 1 268 ? -5.092 -29.411 19.473 1 90.76 268 ASP A CA 1
ATOM 2057 C C . ASP A 1 268 ? -4.153 -28.448 18.75 1 90.76 268 ASP A C 1
ATOM 2059 O O . ASP A 1 268 ? -3.817 -27.386 19.277 1 90.76 268 ASP A O 1
ATOM 2063 N N . LEU A 1 269 ? -3.779 -28.818 17.619 1 92.88 269 LEU A N 1
ATOM 2064 C CA . LEU A 1 269 ? -2.822 -28.018 16.863 1 92.88 269 LEU A CA 1
ATOM 2065 C C . LEU A 1 269 ? -3.505 -26.812 16.225 1 92.88 269 LEU A C 1
ATOM 2067 O O . LEU A 1 269 ? -2.888 -25.757 16.064 1 92.88 269 LEU A O 1
ATOM 2071 N N . MET A 1 270 ? -4.816 -26.967 15.89 1 94.02 270 MET A N 1
ATOM 2072 C CA . MET A 1 270 ? -5.479 -25.95 15.079 1 94.02 270 MET A CA 1
ATOM 2073 C C . MET A 1 270 ? -6.517 -25.191 15.9 1 94.02 270 MET A C 1
ATOM 2075 O O . MET A 1 270 ? -7.48 -24.657 15.349 1 94.02 270 MET A O 1
ATOM 2079 N N . GLN A 1 271 ? -6.304 -25.155 17.161 1 93.31 271 GLN A N 1
ATOM 2080 C CA . GLN A 1 271 ? -7.251 -24.436 18.008 1 93.31 271 GLN A CA 1
ATOM 2081 C C . GLN A 1 271 ? -7.274 -22.949 17.668 1 93.31 271 GLN A C 1
ATOM 2083 O O . GLN A 1 271 ? -6.23 -22.293 17.655 1 93.31 271 GLN A O 1
ATOM 2088 N N . GLY A 1 272 ? -8.457 -22.449 17.396 1 94.17 272 GLY A N 1
ATOM 2089 C CA . GLY A 1 272 ? -8.616 -21.03 17.12 1 94.17 272 GLY A CA 1
ATOM 2090 C C . GLY A 1 272 ? -8.53 -20.695 15.643 1 94.17 272 GLY A C 1
ATOM 2091 O O . GLY A 1 272 ? -8.783 -19.557 15.244 1 94.17 272 GLY A O 1
ATOM 2092 N N . VAL A 1 273 ? -8.238 -21.686 14.824 1 95.66 273 VAL A N 1
ATOM 2093 C CA . VAL A 1 273 ? -8.105 -21.489 13.385 1 95.66 273 VAL A CA 1
ATOM 2094 C C . VAL A 1 273 ? -9.488 -21.342 12.753 1 95.66 273 VAL A C 1
ATOM 2096 O O . VAL A 1 273 ? -10.452 -21.964 13.205 1 95.66 273 VAL A O 1
ATOM 2099 N N . ILE A 1 274 ? -9.546 -20.46 11.782 1 95 274 ILE A N 1
ATOM 2100 C CA . ILE A 1 274 ? -10.772 -20.285 11.011 1 95 274 ILE A CA 1
ATOM 2101 C C . ILE A 1 274 ? -10.64 -20.99 9.663 1 95 274 ILE A C 1
ATOM 2103 O O . ILE A 1 274 ? -9.577 -20.953 9.038 1 95 274 ILE A O 1
ATOM 2107 N N . GLY A 1 275 ? -11.614 -21.677 9.262 1 94.8 275 GLY A N 1
ATOM 2108 C CA . GLY A 1 275 ? -11.547 -22.416 8.011 1 94.8 275 GLY A CA 1
ATOM 2109 C C . GLY A 1 275 ? -12.831 -22.344 7.206 1 94.8 275 GLY A C 1
ATOM 2110 O O . GLY A 1 275 ? -13.851 -21.854 7.696 1 94.8 275 GLY A O 1
ATOM 2111 N N . LEU A 1 276 ? -12.72 -22.728 5.983 1 94.47 276 LEU A N 1
ATOM 2112 C CA . LEU A 1 276 ? -13.863 -22.796 5.079 1 94.47 276 LEU A CA 1
ATOM 2113 C C . LEU A 1 276 ? -14.243 -24.245 4.791 1 94.47 276 LEU A C 1
ATOM 2115 O O . LEU A 1 276 ? -13.37 -25.104 4.652 1 94.47 276 LEU A O 1
ATOM 2119 N N . THR A 1 277 ? -15.463 -24.481 4.744 1 92.75 277 THR A N 1
ATOM 2120 C CA . THR A 1 277 ? -15.996 -25.784 4.361 1 92.75 277 THR A CA 1
ATOM 2121 C C . THR A 1 277 ? -17.189 -25.626 3.423 1 92.75 277 THR A C 1
ATOM 2123 O O . THR A 1 277 ? -18.055 -24.777 3.649 1 92.75 277 THR A O 1
ATOM 2126 N N . PRO A 1 278 ? -17.134 -26.399 2.368 1 91.6 278 PRO A N 1
ATOM 2127 C CA . PRO A 1 278 ? -18.315 -26.34 1.504 1 91.6 278 PRO A CA 1
ATOM 2128 C C . PRO A 1 278 ? -19.603 -26.707 2.238 1 91.6 278 PRO A C 1
ATOM 2130 O O . PRO A 1 278 ? -19.622 -27.661 3.02 1 91.6 278 PRO A O 1
ATOM 2133 N N . SER A 1 279 ? -20.613 -25.865 2.047 1 90.8 279 SER A N 1
ATOM 2134 C CA . SER A 1 279 ? -21.897 -26.115 2.694 1 90.8 279 SER A CA 1
ATOM 2135 C C . SER A 1 279 ? -22.751 -27.076 1.874 1 90.8 279 SER A C 1
ATOM 2137 O O . SER A 1 279 ? -23.038 -26.815 0.704 1 90.8 279 SER A O 1
ATOM 2139 N N . VAL A 1 280 ? -22.959 -28.231 2.434 1 88.64 280 VAL A N 1
ATOM 2140 C CA . VAL A 1 280 ? -23.816 -29.203 1.762 1 88.64 280 VAL A CA 1
ATOM 2141 C C . VAL A 1 280 ? -25.11 -29.385 2.552 1 88.64 280 VAL A C 1
ATOM 2143 O O . VAL A 1 280 ? -25.078 -29.648 3.756 1 88.64 280 VAL A O 1
ATOM 2146 N N . ARG A 1 281 ? -26.217 -29.139 1.928 1 85.3 281 ARG A N 1
ATOM 2147 C CA . ARG A 1 281 ? -27.512 -29.362 2.562 1 85.3 281 ARG A CA 1
ATOM 2148 C C . ARG A 1 281 ? -27.782 -30.852 2.746 1 85.3 281 ARG A C 1
ATOM 2150 O O . ARG A 1 281 ? -27.488 -31.656 1.859 1 85.3 281 ARG A O 1
ATOM 2157 N N . GLU A 1 282 ? -28.275 -31.16 3.885 1 85.88 282 GLU A N 1
ATOM 2158 C CA . GLU A 1 282 ? -28.591 -32.556 4.172 1 85.88 282 GLU A CA 1
ATOM 2159 C C . GLU A 1 282 ? -29.744 -33.05 3.302 1 85.88 282 GLU A C 1
ATOM 2161 O O . GLU A 1 282 ? -30.759 -32.364 3.159 1 85.88 282 GLU A O 1
ATOM 2166 N N . ASN A 1 283 ? -29.472 -34.13 2.586 1 88.34 283 ASN A N 1
ATOM 2167 C CA . ASN A 1 283 ? -30.498 -34.809 1.802 1 88.34 283 ASN A CA 1
ATOM 2168 C C . ASN A 1 283 ? -30.579 -36.293 2.15 1 88.34 283 ASN A C 1
ATOM 2170 O O . ASN A 1 283 ? -29.765 -36.798 2.925 1 88.34 283 ASN A O 1
ATOM 2174 N N . GLU A 1 284 ? -31.576 -36.93 1.667 1 90.08 284 GLU A N 1
ATOM 2175 C CA . GLU A 1 284 ? -31.815 -38.323 2.029 1 90.08 284 GLU A CA 1
ATOM 2176 C C . GLU A 1 284 ? -30.675 -39.22 1.556 1 90.08 284 GLU A C 1
ATOM 2178 O O . GLU A 1 284 ? -30.266 -40.141 2.267 1 90.08 284 GLU A O 1
ATOM 2183 N N . ARG A 1 285 ? -30.174 -38.98 0.45 1 90.53 285 ARG A N 1
ATOM 2184 C CA . ARG A 1 285 ? -29.088 -39.789 -0.094 1 90.53 285 ARG A CA 1
ATOM 2185 C C . ARG A 1 285 ? -27.814 -39.617 0.726 1 90.53 285 ARG A C 1
ATOM 2187 O O . ARG A 1 285 ? -27.082 -40.582 0.957 1 90.53 285 ARG A O 1
ATOM 2194 N N . LEU A 1 286 ? -27.549 -38.399 1.088 1 93.52 286 LEU A N 1
ATOM 2195 C CA . LEU A 1 286 ? -26.364 -38.124 1.895 1 93.52 286 LEU A CA 1
ATOM 2196 C C . LEU A 1 286 ? -26.48 -38.773 3.27 1 93.52 286 LEU A C 1
ATOM 2198 O O . LEU A 1 286 ? -25.5 -39.309 3.793 1 93.52 286 LEU A O 1
ATOM 2202 N N . HIS A 1 287 ? -27.719 -38.755 3.802 1 92.11 287 HIS A N 1
ATOM 2203 C CA . HIS A 1 287 ? -27.937 -39.382 5.101 1 92.11 287 HIS A CA 1
ATOM 2204 C C . HIS A 1 287 ? -27.706 -40.888 5.032 1 92.11 287 HIS A C 1
ATOM 2206 O O . HIS A 1 287 ? -27.084 -41.466 5.926 1 92.11 287 HIS A O 1
ATOM 2212 N N . ARG A 1 288 ? -28.166 -41.487 3.997 1 90.6 288 ARG A N 1
ATOM 2213 C CA . ARG A 1 288 ? -27.98 -42.921 3.799 1 90.6 288 ARG A CA 1
ATOM 2214 C C . ARG A 1 288 ? -26.508 -43.257 3.585 1 90.6 288 ARG A C 1
ATOM 2216 O O . ARG A 1 288 ? -26.018 -44.271 4.087 1 90.6 288 ARG A O 1
ATOM 2223 N N . LEU A 1 289 ? -25.88 -42.395 2.86 1 92.46 289 LEU A N 1
ATOM 2224 C CA . LEU A 1 289 ? -24.464 -42.612 2.585 1 92.46 289 LEU A CA 1
ATOM 2225 C C . LEU A 1 289 ? -23.639 -42.499 3.863 1 92.46 289 LEU A C 1
ATOM 2227 O O . LEU A 1 289 ? -22.766 -43.331 4.119 1 92.46 289 LEU A O 1
ATOM 2231 N N . ASN A 1 290 ? -23.613 -41.256 4.923 1 92.32 290 ASN A N 1
ATOM 2232 C CA . ASN A 1 290 ? -22.881 -41.044 6.167 1 92.32 290 ASN A CA 1
ATOM 2233 C C . ASN A 1 290 ? -23.113 -42.182 7.156 1 92.32 290 ASN A C 1
ATOM 2235 O O . ASN A 1 290 ? -22.203 -42.566 7.893 1 92.32 290 ASN A O 1
ATOM 2239 N N . ARG A 1 291 ? -24.566 -42.933 6.872 1 89.87 291 ARG A N 1
ATOM 2240 C CA . ARG A 1 291 ? -24.889 -44.067 7.732 1 89.87 291 ARG A CA 1
ATOM 2241 C C . ARG A 1 291 ? -24.107 -45.308 7.319 1 89.87 291 ARG A C 1
ATOM 2243 O O . ARG A 1 291 ? -23.502 -45.976 8.161 1 89.87 291 ARG A O 1
ATOM 2250 N N . ARG A 1 292 ? -24.13 -45.613 6.071 1 90.07 292 ARG A N 1
ATOM 2251 C CA . ARG A 1 292 ? -23.392 -46.768 5.57 1 90.07 292 ARG A CA 1
ATOM 2252 C C . ARG A 1 292 ? -21.89 -46.576 5.744 1 90.07 292 ARG A C 1
ATOM 2254 O O . ARG A 1 292 ? -21.157 -47.541 5.971 1 90.07 292 ARG A O 1
ATOM 2261 N N . TRP A 1 293 ? -21.525 -45.334 5.569 1 90.08 293 TRP A N 1
ATOM 2262 C CA . TRP A 1 293 ? -20.127 -44.955 5.747 1 90.08 293 TRP A CA 1
ATOM 2263 C C . TRP A 1 293 ? -19.655 -45.268 7.163 1 90.08 293 TRP A C 1
ATOM 2265 O O . TRP A 1 293 ? -18.557 -45.795 7.356 1 90.08 293 TRP A O 1
ATOM 2275 N N . LYS A 1 294 ? -20.228 -44.922 8.251 1 88.32 294 LYS A N 1
ATOM 2276 C CA . LYS A 1 294 ? -19.884 -45.139 9.653 1 88.32 294 LYS A CA 1
ATOM 2277 C C . LYS A 1 294 ? -20.106 -46.595 10.054 1 88.32 294 LYS A C 1
ATOM 2279 O O . LYS A 1 294 ? -19.307 -47.168 10.798 1 88.32 294 LYS A O 1
ATOM 2284 N N . GLU A 1 295 ? -21.266 -47.303 9.404 1 85.08 295 GLU A N 1
ATOM 2285 C CA . GLU A 1 295 ? -21.628 -48.658 9.806 1 85.08 295 GLU A CA 1
ATOM 2286 C C . 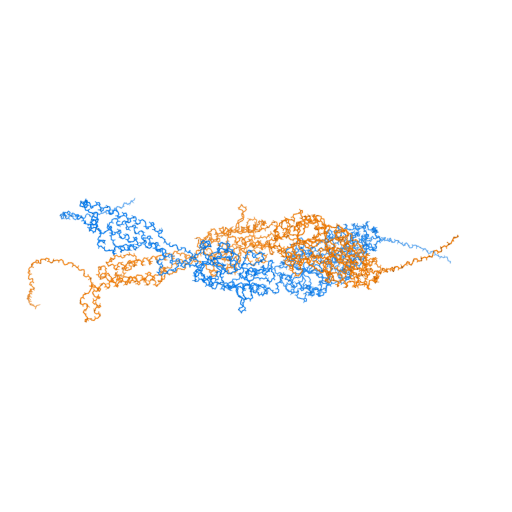GLU A 1 295 ? -20.809 -49.697 9.047 1 85.08 295 GLU A C 1
ATOM 2288 O O . GLU A 1 295 ? -20.265 -50.627 9.647 1 85.08 295 GLU A O 1
ATOM 2293 N N . ASP A 1 296 ? -20.808 -49.552 7.742 1 73.03 296 ASP A N 1
ATOM 2294 C CA . ASP A 1 296 ? -20.203 -50.577 6.896 1 73.03 296 ASP A CA 1
ATOM 2295 C C . ASP A 1 296 ? -18.681 -50.456 6.891 1 73.03 296 ASP A C 1
ATOM 2297 O O . ASP A 1 296 ? -17.973 -51.465 6.905 1 73.03 296 ASP A O 1
ATOM 2301 N N . ARG A 1 297 ? -18.248 -49.244 6.924 1 72.63 297 ARG A N 1
ATOM 2302 C CA . ARG A 1 297 ? -16.819 -49.074 6.683 1 72.63 297 ARG A CA 1
ATOM 2303 C C . ARG A 1 297 ? -16.092 -48.668 7.961 1 72.63 297 ARG A C 1
ATOM 2305 O O . ARG A 1 297 ? -14.864 -48.563 7.976 1 72.63 297 ARG A O 1
ATOM 2312 N N . GLN A 1 298 ? -16.853 -48.462 9.062 1 72.48 298 GLN A N 1
ATOM 2313 C CA . GLN A 1 298 ? -16.336 -48.229 10.407 1 72.48 298 GLN A CA 1
ATOM 2314 C C . GLN A 1 298 ? -15.493 -46.959 10.46 1 72.48 298 GLN A C 1
ATOM 2316 O O . GLN A 1 298 ? -14.427 -46.94 11.078 1 72.48 298 GLN A O 1
ATOM 2321 N N . PHE A 1 299 ? -15.913 -46.016 9.593 1 79.17 299 PHE A N 1
ATOM 2322 C CA . PHE A 1 299 ? -15.257 -44.718 9.702 1 79.17 299 PHE A CA 1
ATOM 2323 C C . PHE A 1 299 ? -15.934 -43.857 10.762 1 79.17 299 PHE A C 1
ATOM 2325 O O . PHE A 1 299 ? -17.159 -43.878 10.896 1 79.17 299 PHE A O 1
ATOM 2332 N N . LYS A 1 300 ? -15.171 -43.059 11.59 1 77.8 300 LYS A N 1
ATOM 2333 C CA . LYS A 1 300 ? -15.685 -42.276 12.71 1 77.8 300 LYS A CA 1
ATOM 2334 C C . LYS A 1 300 ? -16.028 -40.854 12.274 1 77.8 300 LYS A C 1
ATOM 2336 O O . LYS A 1 300 ? -16.458 -40.036 13.09 1 77.8 300 LYS A O 1
ATOM 2341 N N . PHE A 1 301 ? -15.458 -40.123 11.455 1 82.03 301 PHE A N 1
ATOM 2342 C CA . PHE A 1 301 ? -15.75 -38.81 10.893 1 82.03 301 PHE A CA 1
ATOM 2343 C C . PHE A 1 301 ? -16.677 -38.929 9.689 1 82.03 301 PHE A C 1
ATOM 2345 O O . PHE A 1 301 ? -16.869 -40.023 9.154 1 82.03 301 PHE A O 1
ATOM 2352 N N . ASN A 1 302 ? -17.783 -38.268 8.993 1 85.84 302 ASN A N 1
ATOM 2353 C CA . ASN A 1 302 ? -18.629 -38.227 7.805 1 85.84 302 ASN A CA 1
ATOM 2354 C C . ASN A 1 302 ? -17.799 -38.159 6.527 1 85.84 302 ASN A C 1
ATOM 2356 O O . ASN A 1 302 ? -16.615 -37.82 6.568 1 85.84 302 ASN A O 1
ATOM 2360 N N . VAL A 1 303 ? -18.447 -38.528 5.46 1 90.41 303 VAL A N 1
ATOM 2361 C CA . VAL A 1 303 ? -17.777 -38.478 4.165 1 90.41 303 VAL A CA 1
ATOM 2362 C C . VAL A 1 303 ? -17.322 -37.05 3.872 1 90.41 303 VAL A C 1
ATOM 2364 O O . VAL A 1 303 ? -18.074 -36.096 4.088 1 90.41 303 VAL A O 1
ATOM 2367 N N . THR A 1 304 ? -16.152 -36.961 3.487 1 89.22 304 THR A N 1
ATOM 2368 C CA . THR A 1 304 ? -15.586 -35.651 3.185 1 89.22 304 THR A CA 1
ATOM 2369 C C . THR A 1 304 ? -16.1 -35.137 1.843 1 89.22 304 THR A C 1
ATOM 2371 O O . THR A 1 304 ? -16.719 -35.883 1.082 1 89.22 304 THR A O 1
ATOM 2374 N N . MET A 1 305 ? -15.861 -33.973 1.587 1 89.38 305 MET A N 1
ATOM 2375 C CA . MET A 1 305 ? -16.346 -33.365 0.351 1 89.38 305 MET A CA 1
ATOM 2376 C C . MET A 1 305 ? -15.697 -34.015 -0.867 1 89.38 305 MET A C 1
ATOM 2378 O O . MET A 1 305 ? -16.331 -34.151 -1.915 1 89.38 305 MET A O 1
ATOM 2382 N N . PHE A 1 306 ? -14.435 -34.446 -0.766 1 90.98 306 PHE A N 1
ATOM 2383 C CA . PHE A 1 306 ? -13.781 -35.122 -1.88 1 90.98 306 PHE A CA 1
ATOM 2384 C C . PHE A 1 306 ? -14.474 -36.442 -2.195 1 90.98 306 PHE A C 1
ATOM 2386 O O . PHE A 1 306 ? -14.592 -36.825 -3.361 1 90.98 306 PHE A O 1
ATOM 2393 N N . GLY A 1 307 ? -14.859 -37 -1.103 1 92.63 307 GLY A N 1
ATOM 2394 C CA . GLY A 1 307 ? -15.627 -38.22 -1.3 1 92.63 307 GLY A CA 1
ATOM 2395 C C . GLY A 1 307 ? -16.971 -37.979 -1.96 1 92.63 307 GLY A C 1
ATOM 2396 O O . GLY A 1 307 ? -17.395 -38.756 -2.818 1 92.63 307 GLY A O 1
ATOM 2397 N N . LEU A 1 308 ? -17.595 -36.943 -1.563 1 94.59 308 LEU A N 1
ATOM 2398 C CA . LEU A 1 308 ? -18.902 -36.618 -2.125 1 94.59 308 LEU A CA 1
ATOM 2399 C C . LEU A 1 308 ? -18.784 -36.26 -3.602 1 94.59 308 LEU A C 1
ATOM 2401 O O . LEU A 1 308 ? -19.623 -36.661 -4.412 1 94.59 308 LEU A O 1
ATOM 2405 N N . TRP A 1 309 ? -17.758 -35.564 -3.948 1 94.85 309 TRP A N 1
ATOM 2406 C CA . TRP A 1 309 ? -17.537 -35.204 -5.344 1 94.85 309 TRP A CA 1
ATOM 2407 C C . TRP A 1 309 ? -17.189 -36.433 -6.176 1 94.85 309 TRP A C 1
ATOM 2409 O O . TRP A 1 309 ? -17.604 -36.547 -7.332 1 94.85 309 TRP A O 1
ATOM 2419 N N . ALA A 1 310 ? -16.351 -37.233 -5.589 1 96.47 310 ALA A N 1
ATOM 2420 C CA . ALA A 1 310 ? -16.029 -38.474 -6.289 1 96.47 310 ALA A CA 1
ATOM 2421 C C . ALA A 1 310 ? -17.287 -39.297 -6.552 1 96.47 310 ALA A C 1
ATOM 2423 O O . ALA A 1 310 ? -17.459 -39.85 -7.641 1 96.47 310 ALA A O 1
ATOM 2424 N N . TYR A 1 311 ? -18.169 -39.381 -5.558 1 96.66 311 TYR A N 1
ATOM 2425 C CA . TYR A 1 311 ? -19.435 -40.097 -5.662 1 96.66 311 TYR A CA 1
ATOM 2426 C C . TYR A 1 311 ? -20.289 -39.535 -6.792 1 96.66 311 TYR A C 1
ATOM 2428 O O . TYR A 1 311 ? -20.783 -40.285 -7.637 1 96.66 311 TYR A O 1
ATOM 2436 N N . ASP A 1 312 ? -20.404 -38.281 -6.87 1 96.58 312 ASP A N 1
ATOM 2437 C CA . ASP A 1 312 ? -21.237 -37.615 -7.867 1 96.58 312 ASP A CA 1
ATOM 2438 C C . ASP A 1 312 ? -20.619 -37.721 -9.259 1 96.58 312 ASP A C 1
ATOM 2440 O O . ASP A 1 312 ? -21.336 -37.75 -10.261 1 96.58 312 ASP A O 1
ATOM 2444 N N . THR A 1 313 ? -19.285 -37.731 -9.291 1 97.01 313 THR A N 1
ATOM 2445 C CA . THR A 1 313 ? -18.598 -37.871 -10.57 1 97.01 313 THR A CA 1
ATOM 2446 C C . THR A 1 313 ? -18.942 -39.205 -11.226 1 97.01 313 THR A C 1
ATOM 2448 O O . THR A 1 313 ? -19.154 -39.27 -12.439 1 97.01 313 THR A O 1
ATOM 2451 N N . VAL A 1 314 ? -19.006 -40.218 -10.465 1 97.42 314 VAL A N 1
ATOM 2452 C CA . VAL A 1 314 ? -19.357 -41.538 -10.977 1 97.42 314 VAL A CA 1
ATOM 2453 C C . VAL A 1 314 ? -20.788 -41.523 -11.509 1 97.42 314 VAL A C 1
ATOM 2455 O O . VAL A 1 314 ? -21.074 -42.108 -12.557 1 97.42 314 VAL A O 1
ATOM 2458 N N . TRP A 1 315 ? -21.618 -40.861 -10.793 1 96.61 315 TRP A N 1
ATOM 2459 C CA . TRP A 1 315 ? -23.01 -40.767 -11.219 1 96.61 315 TRP A CA 1
ATOM 2460 C C . TRP A 1 315 ? -23.128 -40.001 -12.533 1 96.61 315 TRP A C 1
ATOM 2462 O O . TRP A 1 315 ? -23.899 -40.384 -13.415 1 96.61 315 TRP A O 1
ATOM 2472 N N . ALA A 1 316 ? -22.402 -38.927 -12.632 1 96.49 316 ALA A N 1
ATOM 2473 C CA . ALA A 1 316 ? -22.405 -38.149 -13.868 1 96.49 316 ALA A CA 1
ATOM 2474 C C . ALA A 1 316 ? -21.949 -38.997 -15.052 1 96.49 316 ALA A C 1
ATOM 2476 O O . ALA A 1 316 ? -22.531 -38.924 -16.136 1 96.49 316 ALA A O 1
ATOM 2477 N N . LEU A 1 317 ? -20.934 -39.766 -14.825 1 96.22 317 LEU A N 1
ATOM 2478 C CA . LEU A 1 317 ? -20.394 -40.611 -15.884 1 96.22 317 LEU A CA 1
ATOM 2479 C C . LEU A 1 317 ? -21.373 -41.723 -16.245 1 96.22 317 LEU A C 1
ATOM 2481 O O . LEU A 1 317 ? -21.513 -42.077 -17.418 1 96.22 317 LEU A O 1
ATOM 2485 N N . ALA A 1 318 ? -22.057 -42.302 -15.292 1 95.68 318 ALA A N 1
ATOM 2486 C CA . ALA A 1 318 ? -23.023 -43.371 -15.531 1 95.68 318 ALA A CA 1
ATOM 2487 C C . ALA A 1 318 ? -24.209 -42.866 -16.347 1 95.68 318 ALA A C 1
ATOM 2489 O O . ALA A 1 318 ? -24.688 -43.555 -17.251 1 95.68 318 ALA A O 1
ATOM 2490 N N . ILE A 1 319 ? -24.637 -41.687 -16.031 1 94.88 319 ILE A N 1
ATOM 2491 C CA . ILE A 1 319 ? -25.744 -41.087 -16.767 1 94.88 319 ILE A CA 1
ATOM 2492 C C . ILE A 1 319 ? -25.318 -40.816 -18.208 1 94.88 319 ILE A C 1
ATOM 2494 O O . ILE A 1 319 ? -26.056 -41.12 -19.148 1 94.88 319 ILE A O 1
ATOM 2498 N N . ALA A 1 320 ? -24.117 -40.289 -18.332 1 94.7 320 ALA A N 1
ATOM 2499 C CA . ALA A 1 320 ? -23.6 -39.993 -19.666 1 94.7 320 ALA A CA 1
ATOM 2500 C C . ALA A 1 320 ? -23.398 -41.273 -20.473 1 94.7 320 ALA A C 1
ATOM 2502 O O . ALA A 1 320 ? -23.632 -41.294 -21.684 1 94.7 320 ALA A O 1
ATOM 2503 N N . ALA A 1 321 ? -22.968 -42.333 -19.8 1 93.12 321 ALA A N 1
ATOM 2504 C CA . ALA A 1 321 ? -22.729 -43.611 -20.466 1 93.12 321 ALA A CA 1
ATOM 2505 C C . ALA A 1 321 ? -24.028 -44.196 -21.013 1 93.12 321 ALA A C 1
ATOM 2507 O O . ALA A 1 321 ? -24.046 -44.77 -22.104 1 93.12 321 ALA A O 1
ATOM 2508 N N . GLU A 1 322 ? -25.094 -44.044 -20.28 1 92.61 322 GLU A N 1
ATOM 2509 C CA . GLU A 1 322 ? -26.387 -44.56 -20.721 1 92.61 322 GLU A CA 1
ATOM 2510 C C . GLU A 1 322 ? -26.894 -43.804 -21.946 1 92.61 322 GLU A C 1
ATOM 2512 O O . GLU A 1 322 ? -27.434 -44.408 -22.875 1 92.61 322 GLU A O 1
ATOM 2517 N N . ASP A 1 323 ? -26.638 -42.568 -21.944 1 91.37 323 ASP A N 1
ATOM 2518 C CA . ASP A 1 323 ? -27.101 -41.743 -23.055 1 91.37 323 ASP A CA 1
ATOM 2519 C C . ASP A 1 323 ? -26.232 -41.951 -24.294 1 91.37 323 ASP A C 1
ATOM 2521 O O . ASP A 1 323 ? -26.684 -41.73 -25.419 1 91.37 323 ASP A O 1
ATOM 2525 N N . ALA A 1 324 ? -25.007 -42.419 -24.063 1 90.35 324 ALA A N 1
ATOM 2526 C CA . ALA A 1 324 ? -24.09 -42.658 -25.174 1 90.35 324 ALA A CA 1
ATOM 2527 C C . ALA A 1 324 ? -24.12 -44.121 -25.605 1 90.35 324 ALA A C 1
ATOM 2529 O O . ALA A 1 324 ? -23.244 -44.575 -26.346 1 90.35 324 ALA A O 1
ATOM 2530 N N . ARG A 1 325 ? -25.022 -44.943 -25.304 1 85.5 325 ARG A N 1
ATOM 2531 C CA . ARG A 1 325 ? -25.08 -46.388 -25.505 1 85.5 325 ARG A CA 1
ATOM 2532 C C . ARG A 1 325 ? -24.921 -46.742 -26.98 1 85.5 325 ARG A C 1
ATOM 2534 O O . ARG A 1 325 ? -24.286 -47.744 -27.318 1 85.5 325 ARG A O 1
ATOM 2541 N N . GLY A 1 326 ? -25.383 -45.947 -27.829 1 76.69 326 GLY A N 1
ATOM 2542 C CA . GLY A 1 326 ? -25.283 -46.23 -29.252 1 76.69 326 GLY A CA 1
ATOM 2543 C C . GLY A 1 326 ? -23.861 -46.154 -29.776 1 76.69 326 GLY A C 1
ATOM 2544 O O . GLY A 1 326 ? -23.518 -46.824 -30.752 1 76.69 326 GLY A O 1
ATOM 2545 N N . ALA A 1 327 ? -23.004 -45.442 -29.07 1 75.38 327 ALA A N 1
ATOM 2546 C CA . ALA A 1 327 ? -21.653 -45.18 -29.56 1 75.38 327 ALA A CA 1
ATOM 2547 C C . ALA A 1 327 ? -20.628 -46.047 -28.833 1 75.38 327 ALA A C 1
ATOM 2549 O O . ALA A 1 327 ? -19.466 -46.117 -29.24 1 75.38 327 ALA A O 1
ATOM 2550 N N . LEU A 1 328 ? -20.916 -46.761 -27.79 1 74.15 328 LEU A N 1
ATOM 2551 C CA . LEU A 1 328 ? -19.975 -47.455 -26.917 1 74.15 328 LEU A CA 1
ATOM 2552 C C . LEU A 1 328 ? -19.327 -48.63 -27.641 1 74.15 328 LEU A C 1
ATOM 2554 O O . LEU A 1 328 ? -18.205 -49.023 -27.314 1 74.15 328 LEU A O 1
ATOM 2558 N N . ASN A 1 329 ? -19.848 -49.298 -28.66 1 61.55 329 ASN A N 1
ATOM 2559 C CA . ASN A 1 329 ? -19.265 -50.478 -29.29 1 61.55 329 ASN A CA 1
ATOM 2560 C C . ASN A 1 329 ? -18.232 -50.097 -30.346 1 61.55 329 ASN A C 1
ATOM 2562 O O . ASN A 1 329 ? -17.804 -50.941 -31.136 1 61.55 329 ASN A O 1
ATOM 2566 N N . SER A 1 330 ? -17.828 -48.724 -30.259 1 57.9 330 SER A N 1
ATOM 2567 C CA . SER A 1 330 ? -16.882 -48.348 -31.304 1 57.9 330 SER A CA 1
ATOM 2568 C C . SER A 1 330 ? -15.453 -48.317 -30.772 1 57.9 330 SER A C 1
ATOM 2570 O O . SER A 1 330 ? -15.221 -47.932 -29.624 1 57.9 330 SER A O 1
ATOM 2572 N N . SER A 1 331 ? -14.523 -49.14 -31.4 1 56.33 331 SER A N 1
ATOM 2573 C CA . SER A 1 331 ? -13.14 -49.419 -31.026 1 56.33 331 SER A CA 1
ATOM 2574 C C . SER A 1 331 ? -12.264 -48.18 -31.183 1 56.33 331 SER A C 1
ATOM 2576 O O . SER A 1 331 ? -12.617 -47.253 -31.915 1 56.33 331 SER A O 1
ATOM 2578 N N . PHE A 1 332 ? -11.245 -47.889 -30.328 1 61.69 332 PHE A N 1
ATOM 2579 C CA . PHE A 1 332 ? -10.168 -46.909 -30.407 1 61.69 332 PHE A CA 1
ATOM 2580 C C . PHE A 1 332 ? -9.544 -46.902 -31.797 1 61.69 332 PHE A C 1
ATOM 2582 O O . PHE A 1 332 ? -9.353 -47.959 -32.403 1 61.69 332 PHE A O 1
ATOM 2589 N N . MET A 1 333 ? -9.676 -45.7 -32.558 1 56.37 333 MET A N 1
ATOM 2590 C CA . MET A 1 333 ? -8.917 -45.603 -33.802 1 56.37 333 MET A CA 1
ATOM 2591 C C . MET A 1 333 ? -7.422 -45.751 -33.54 1 56.37 333 MET A C 1
ATOM 2593 O O . MET A 1 333 ? -6.887 -45.143 -32.611 1 56.37 333 MET A O 1
ATOM 2597 N N . ALA A 1 334 ? -6.813 -46.825 -33.987 1 54.9 334 ALA A N 1
ATOM 2598 C CA . ALA A 1 334 ? -5.399 -47.141 -33.805 1 54.9 334 ALA A CA 1
ATOM 2599 C C . ALA A 1 334 ? -4.513 -46.014 -34.328 1 54.9 334 ALA A C 1
ATOM 2601 O O . ALA A 1 334 ? -4.833 -45.382 -35.337 1 54.9 334 ALA A O 1
ATOM 2602 N N . SER A 1 335 ? -3.84 -45.201 -33.491 1 54.57 335 SER A N 1
ATOM 2603 C CA . SER A 1 335 ? -2.839 -44.252 -33.967 1 54.57 335 SER A CA 1
ATOM 2604 C C . SER A 1 335 ? -1.707 -44.964 -34.701 1 54.57 335 SER A C 1
ATOM 2606 O O . SER A 1 335 ? -1.4 -46.121 -34.406 1 54.57 335 SER A O 1
ATOM 2608 N N . GLY A 1 336 ? -1.469 -44.692 -36.005 1 44.56 336 GLY A N 1
ATOM 2609 C CA . GLY A 1 336 ? -0.491 -45.209 -36.948 1 44.56 336 GLY A CA 1
ATOM 2610 C C . GLY A 1 336 ? 0.915 -45.26 -36.382 1 44.56 336 GLY A C 1
ATOM 2611 O O . GLY A 1 336 ? 1.849 -45.69 -37.062 1 44.56 336 GLY A O 1
ATOM 2612 N N . SER A 1 337 ? 1.27 -44.46 -35.403 1 49.25 337 SER A N 1
ATOM 2613 C CA . SER A 1 337 ? 2.716 -44.396 -35.214 1 49.25 337 SER A CA 1
ATOM 2614 C C . SER A 1 337 ? 3.234 -45.635 -34.492 1 49.25 337 SER A C 1
ATOM 2616 O O . SER A 1 337 ? 2.615 -46.107 -33.535 1 49.25 337 SER A O 1
ATOM 2618 N N . THR A 1 338 ? 4.008 -46.506 -35.078 1 47.62 338 THR A N 1
ATOM 2619 C CA . THR A 1 338 ? 4.673 -47.733 -34.651 1 47.62 338 THR A CA 1
ATOM 2620 C C . THR A 1 338 ? 5.722 -47.437 -33.584 1 47.62 338 THR A C 1
ATOM 2622 O O . THR A 1 338 ? 6.335 -48.356 -33.037 1 47.62 338 THR A O 1
ATOM 2625 N N . ASN A 1 339 ? 6.062 -46.206 -33.297 1 51.18 339 ASN A N 1
ATOM 2626 C CA . ASN A 1 339 ? 7.176 -46.034 -32.37 1 51.18 339 ASN A CA 1
ATOM 2627 C C . ASN A 1 339 ? 6.707 -46.06 -30.918 1 51.18 339 ASN A C 1
ATOM 2629 O O . ASN A 1 339 ? 5.802 -45.314 -30.54 1 51.18 339 ASN A O 1
ATOM 2633 N N . SER A 1 340 ? 7.027 -47.126 -30.187 1 50.3 340 SER A N 1
ATOM 2634 C CA . SER A 1 340 ? 6.651 -47.475 -28.82 1 50.3 340 SER A CA 1
ATOM 2635 C C . SER A 1 340 ? 6.895 -46.311 -27.866 1 50.3 340 SER A C 1
ATOM 2637 O O . SER A 1 340 ? 6.293 -46.246 -26.792 1 50.3 340 SER A O 1
ATOM 2639 N N . THR A 1 341 ? 7.687 -45.342 -28.227 1 60.65 341 THR A N 1
ATOM 2640 C CA . THR A 1 341 ? 8.02 -44.299 -27.263 1 60.65 341 THR A CA 1
ATOM 2641 C C . THR A 1 341 ? 7.21 -43.034 -27.534 1 60.65 341 THR A C 1
ATOM 2643 O O . THR A 1 341 ? 7.3 -42.061 -26.783 1 60.65 341 THR A O 1
ATOM 2646 N N . ASP A 1 342 ? 6.42 -43.129 -28.516 1 62.98 342 ASP A N 1
ATOM 2647 C CA . ASP A 1 342 ? 5.656 -41.93 -28.85 1 62.98 342 ASP A CA 1
ATOM 2648 C C . ASP A 1 342 ? 4.382 -41.84 -28.013 1 62.98 342 ASP A C 1
ATOM 2650 O O . ASP A 1 342 ? 3.403 -42.538 -28.287 1 62.98 342 ASP A O 1
ATOM 2654 N N . LEU A 1 343 ? 4.534 -41.104 -26.965 1 67.78 343 LEU A N 1
ATOM 2655 C CA . LEU A 1 343 ? 3.39 -40.906 -26.082 1 67.78 343 LEU A CA 1
ATOM 2656 C C . LEU A 1 343 ? 2.253 -40.202 -26.815 1 67.78 343 LEU A C 1
ATOM 2658 O O . LEU A 1 343 ? 1.096 -40.276 -26.392 1 67.78 343 LEU A O 1
ATOM 2662 N N . GLY A 1 344 ? 2.581 -39.428 -27.881 1 59.24 344 GLY A N 1
ATOM 2663 C CA . GLY A 1 344 ? 1.58 -38.679 -28.623 1 59.24 344 GLY A CA 1
ATOM 2664 C C . GLY A 1 344 ? 0.696 -39.559 -29.487 1 59.24 344 GLY A C 1
ATOM 2665 O O . GLY A 1 344 ? -0.317 -39.098 -30.018 1 59.24 344 GLY A O 1
ATOM 2666 N N . ARG A 1 345 ? 1.018 -40.781 -29.527 1 62.66 345 ARG A N 1
ATOM 2667 C CA . ARG A 1 345 ? 0.287 -41.628 -30.465 1 62.66 345 ARG A CA 1
ATOM 2668 C C . ARG A 1 345 ? -0.774 -42.454 -29.745 1 62.66 345 ARG A C 1
ATOM 2670 O O . ARG A 1 345 ? -0.96 -43.634 -30.048 1 62.66 345 ARG A O 1
ATOM 2677 N N . VAL A 1 346 ? -1.238 -42.043 -28.759 1 72.34 346 VAL A N 1
ATOM 2678 C CA . VAL A 1 346 ? -2.396 -42.682 -28.143 1 72.34 346 VAL A CA 1
ATOM 2679 C C . VAL A 1 346 ? -3.601 -42.579 -29.075 1 72.34 346 VAL A C 1
ATOM 2681 O O . VAL A 1 346 ? -3.752 -41.591 -29.796 1 72.34 346 VAL A O 1
ATOM 2684 N N . GLY A 1 347 ? -4.135 -43.716 -29.446 1 74.37 347 GLY A N 1
ATOM 2685 C CA . GLY A 1 347 ? -5.329 -43.703 -30.276 1 74.37 347 GLY A CA 1
ATOM 2686 C C . GLY A 1 347 ? -6.408 -42.773 -29.754 1 74.37 347 GLY A C 1
ATOM 2687 O O . GLY A 1 347 ? -6.333 -42.302 -28.617 1 74.37 347 GLY A O 1
ATOM 2688 N N . ALA A 1 348 ? -7.25 -42.345 -30.657 1 84.01 348 ALA A N 1
ATOM 2689 C CA . ALA A 1 348 ? -8.339 -41.441 -30.297 1 84.01 348 ALA A CA 1
ATOM 2690 C C . ALA A 1 348 ? -9.648 -42.204 -30.112 1 84.01 348 ALA A C 1
ATOM 2692 O O . ALA A 1 348 ? -9.979 -43.083 -30.911 1 84.01 348 ALA A O 1
ATOM 2693 N N . SER A 1 349 ? -10.248 -41.995 -28.966 1 87.73 349 SER A N 1
ATOM 2694 C CA . SER A 1 349 ? -11.533 -42.626 -28.684 1 87.73 349 SER A CA 1
ATOM 2695 C C . SER A 1 349 ? -12.626 -42.091 -29.604 1 87.73 349 SER A C 1
ATOM 2697 O O . SER A 1 349 ? -12.672 -40.893 -29.89 1 87.73 349 SER A O 1
ATOM 2699 N N . LEU A 1 350 ? -13.449 -42.984 -30.1 1 86.02 350 LEU A N 1
ATOM 2700 C CA . LEU A 1 350 ? -14.556 -42.578 -30.959 1 86.02 350 LEU A CA 1
ATOM 2701 C C . LEU A 1 350 ? -15.757 -42.141 -30.127 1 86.02 350 LEU A C 1
ATOM 2703 O O . LEU A 1 350 ? -16.597 -41.37 -30.597 1 86.02 350 LEU A O 1
ATOM 2707 N N . VAL A 1 351 ? -15.849 -42.581 -28.958 1 90.03 351 VAL A N 1
ATOM 2708 C CA . VAL A 1 351 ? -16.98 -42.263 -28.093 1 90.03 351 VAL A CA 1
ATOM 2709 C C . VAL A 1 351 ? -16.662 -41.021 -27.263 1 90.03 351 VAL A C 1
ATOM 2711 O O . VAL A 1 351 ? -17.568 -40.361 -26.75 1 90.03 351 VAL A O 1
ATOM 2714 N N . GLY A 1 352 ? -15.392 -40.645 -27.204 1 91.37 352 GLY A N 1
ATOM 2715 C CA . GLY A 1 352 ? -14.907 -39.572 -26.351 1 91.37 352 GLY A CA 1
ATOM 2716 C C . GLY A 1 352 ? -15.637 -38.26 -26.57 1 91.37 352 GLY A C 1
ATOM 2717 O O . GLY A 1 352 ? -16.136 -37.655 -25.619 1 91.37 352 GLY A O 1
ATOM 2718 N N . PRO A 1 353 ? -15.827 -37.847 -27.775 1 91.56 353 PRO A N 1
ATOM 2719 C CA . PRO A 1 353 ? -16.49 -36.567 -28.035 1 91.56 353 PRO A CA 1
ATOM 2720 C C . PRO A 1 353 ? -17.956 -36.565 -27.609 1 91.56 353 PRO A C 1
ATOM 2722 O O . PRO A 1 353 ? -18.452 -35.56 -27.093 1 91.56 353 PRO A O 1
ATOM 2725 N N . GLU A 1 354 ? -18.581 -37.683 -27.848 1 93.02 354 GLU A N 1
ATOM 2726 C CA . GLU A 1 354 ? -19.975 -37.771 -27.425 1 93.02 354 GLU A CA 1
ATOM 2727 C C . GLU A 1 354 ? -20.094 -37.747 -25.904 1 93.02 354 GLU A C 1
ATOM 2729 O O . GLU A 1 354 ? -20.975 -37.082 -25.355 1 93.02 354 GLU A O 1
ATOM 2734 N N . LEU A 1 355 ? -19.247 -38.485 -25.25 1 93.78 355 LEU A N 1
ATOM 2735 C CA . LEU A 1 355 ? -19.238 -38.489 -23.791 1 93.78 355 LEU A CA 1
ATOM 2736 C C . LEU A 1 355 ? -18.945 -37.095 -23.246 1 93.78 355 LEU A C 1
ATOM 2738 O O . LEU A 1 355 ? -19.528 -36.682 -22.241 1 93.78 355 LEU A O 1
ATOM 2742 N N . ARG A 1 356 ? -18.031 -36.42 -23.851 1 94.18 356 ARG A N 1
ATOM 2743 C CA . ARG A 1 356 ? -17.672 -35.065 -23.445 1 94.18 356 ARG A CA 1
ATOM 2744 C C . ARG A 1 356 ? -18.881 -34.137 -23.504 1 94.18 356 ARG A C 1
ATOM 2746 O O . ARG A 1 356 ? -19.146 -33.393 -22.558 1 94.18 356 ARG A O 1
ATOM 2753 N N . ASP A 1 357 ? -19.666 -34.243 -24.595 1 94.06 357 ASP A N 1
ATOM 2754 C CA . ASP A 1 357 ? -20.81 -33.356 -24.779 1 94.06 357 ASP A CA 1
ATOM 2755 C C . ASP A 1 357 ? -21.927 -33.686 -23.791 1 94.06 357 ASP A C 1
ATOM 2757 O O . ASP A 1 357 ? -22.611 -32.788 -23.297 1 94.06 357 ASP A O 1
ATOM 2761 N N . LEU A 1 358 ? -22.086 -34.93 -23.56 1 94.7 358 LEU A N 1
ATOM 2762 C CA . LEU A 1 358 ? -23.123 -35.347 -22.622 1 94.7 358 LEU A CA 1
ATOM 2763 C C . LEU A 1 358 ? -22.757 -34.952 -21.195 1 94.7 358 LEU A C 1
ATOM 2765 O O . LEU A 1 358 ? -23.632 -34.605 -20.399 1 94.7 358 LEU A O 1
ATOM 2769 N N . LEU A 1 359 ? -21.505 -34.991 -20.864 1 94.97 359 LEU A N 1
ATOM 2770 C CA . LEU A 1 359 ? -21.054 -34.57 -19.542 1 94.97 359 LEU A CA 1
ATOM 2771 C C . LEU A 1 359 ? -21.244 -33.069 -19.355 1 94.97 359 LEU A C 1
ATOM 2773 O O . LEU A 1 359 ? -21.595 -32.615 -18.264 1 94.97 359 LEU A O 1
ATOM 2777 N N . LEU A 1 360 ? -21.021 -32.328 -20.362 1 93.63 360 LEU A N 1
ATOM 2778 C CA . LEU A 1 360 ? -21.156 -30.877 -20.303 1 93.63 360 LEU A CA 1
ATOM 2779 C C . LEU A 1 360 ? -22.604 -30.475 -20.043 1 93.63 360 LEU A C 1
ATOM 2781 O O . LEU A 1 360 ? -22.864 -29.444 -19.418 1 93.63 360 LEU A O 1
ATOM 2785 N N . SER A 1 361 ? -23.553 -31.345 -20.393 1 92.14 361 SER A N 1
ATOM 2786 C CA . SER A 1 361 ? -24.967 -31.022 -20.234 1 92.14 361 SER A CA 1
ATOM 2787 C C . SER A 1 361 ? -25.574 -31.766 -19.049 1 92.14 361 SER A C 1
ATOM 2789 O O . SER A 1 361 ? -26.782 -31.691 -18.816 1 92.14 361 SER A O 1
ATOM 2791 N N . SER A 1 362 ? -24.731 -32.345 -18.348 1 90.54 362 SER A N 1
ATOM 2792 C CA . SER A 1 362 ? -25.224 -33.153 -17.238 1 90.54 362 SER A CA 1
ATOM 2793 C C . SER A 1 362 ? -25.656 -32.278 -16.066 1 90.54 362 SER A C 1
ATOM 2795 O O . SER A 1 362 ? -24.94 -31.352 -15.678 1 90.54 362 SER A O 1
ATOM 2797 N N . SER A 1 363 ? -26.888 -32.475 -15.596 1 92.98 363 SER A N 1
ATOM 2798 C CA . SER A 1 363 ? -27.408 -31.802 -14.41 1 92.98 363 SER A CA 1
ATOM 2799 C C . SER A 1 363 ? -28.295 -32.734 -13.59 1 92.98 363 SER A C 1
ATOM 2801 O O . SER A 1 363 ? -29.235 -33.33 -14.12 1 92.98 363 SER A O 1
ATOM 2803 N N . PHE A 1 364 ? -27.971 -32.961 -12.376 1 93.64 364 PHE A N 1
ATOM 2804 C CA . PHE A 1 364 ? -28.771 -33.809 -11.5 1 93.64 364 PHE A CA 1
ATOM 2805 C C . PHE A 1 364 ? -28.554 -33.436 -10.039 1 93.64 364 PHE A C 1
ATOM 2807 O O . PHE A 1 364 ? -27.65 -32.661 -9.718 1 93.64 364 PHE A O 1
ATOM 2814 N N . ALA A 1 365 ? -29.372 -33.935 -9.198 1 92.28 365 ALA A N 1
ATOM 2815 C CA . ALA A 1 365 ? -29.233 -33.721 -7.76 1 92.28 365 ALA A CA 1
ATOM 2816 C C . ALA A 1 365 ? -28.279 -34.739 -7.143 1 92.28 365 ALA A C 1
ATOM 2818 O O . ALA A 1 365 ? -28.642 -35.902 -6.95 1 92.28 365 ALA A O 1
ATOM 2819 N N . GLY A 1 366 ? -27.073 -34.335 -6.893 1 92.38 366 GLY A N 1
ATOM 2820 C CA . GLY A 1 366 ? -26.075 -35.22 -6.315 1 92.38 366 GLY A CA 1
ATOM 2821 C C . GLY A 1 366 ? -26.105 -35.243 -4.798 1 92.38 366 GLY A C 1
ATOM 2822 O O . GLY A 1 366 ? -26.936 -34.576 -4.178 1 92.38 366 GLY A O 1
ATOM 2823 N N . VAL A 1 367 ? -25.268 -36.042 -4.221 1 93.26 367 VAL A N 1
ATOM 2824 C CA . VAL A 1 367 ? -25.15 -36.149 -2.771 1 93.26 367 VAL A CA 1
ATOM 2825 C C . VAL A 1 367 ? -24.492 -34.89 -2.211 1 93.26 367 VAL A C 1
ATOM 2827 O O . VAL A 1 367 ? -24.815 -34.454 -1.104 1 93.26 367 VAL A O 1
ATOM 2830 N N . GLY A 1 368 ? -23.538 -34.369 -2.944 1 89.41 368 GLY A N 1
ATOM 2831 C CA . GLY A 1 368 ? -22.858 -33.156 -2.518 1 89.41 368 GLY A CA 1
ATOM 2832 C C . GLY A 1 368 ? -23.578 -31.889 -2.939 1 89.41 368 GLY A C 1
ATOM 2833 O O . GLY A 1 368 ? -23.046 -30.787 -2.79 1 89.41 368 GLY A O 1
ATOM 2834 N N . GLY A 1 369 ? -24.788 -32.005 -3.455 1 87.51 369 GLY A N 1
ATOM 2835 C CA . GLY A 1 369 ? -25.535 -30.873 -3.98 1 87.51 369 GLY A CA 1
ATOM 2836 C C . GLY A 1 369 ? -25.849 -31 -5.458 1 87.51 369 GLY A C 1
ATOM 2837 O O . GLY A 1 369 ? -25.68 -32.071 -6.045 1 87.51 369 GLY A O 1
ATOM 2838 N N . ARG A 1 370 ? -26.308 -29.932 -5.999 1 89.15 370 ARG A N 1
ATOM 2839 C CA . ARG A 1 370 ? -26.643 -29.945 -7.419 1 89.15 370 ARG A CA 1
ATOM 2840 C C . ARG A 1 370 ? -25.387 -30.066 -8.276 1 89.15 370 ARG A C 1
ATOM 2842 O O . ARG A 1 370 ? -24.448 -29.281 -8.125 1 89.15 370 ARG A O 1
ATOM 2849 N N . PHE A 1 371 ? -25.324 -31.104 -9.079 1 93.94 371 PHE A N 1
ATOM 2850 C CA . PHE A 1 371 ? -24.219 -31.299 -10.01 1 93.94 371 PHE A CA 1
ATOM 2851 C C . PHE A 1 371 ? -24.501 -30.607 -11.338 1 93.94 371 PHE A C 1
ATOM 2853 O O . PHE A 1 371 ? -25.377 -31.035 -12.093 1 93.94 371 PHE A O 1
ATOM 2860 N N . ARG A 1 372 ? -23.914 -29.496 -11.518 1 93.82 372 ARG A N 1
ATOM 2861 C CA . ARG A 1 372 ? -24.001 -28.745 -12.767 1 93.82 372 ARG A CA 1
ATOM 2862 C C . ARG A 1 372 ? -22.645 -28.161 -13.15 1 93.82 372 ARG A C 1
ATOM 2864 O O . ARG A 1 372 ? -21.972 -27.544 -12.321 1 93.82 372 ARG A O 1
ATOM 2871 N N . LEU A 1 373 ? -22.257 -28.446 -14.352 1 90.57 373 LEU A N 1
ATOM 2872 C CA . LEU A 1 373 ? -20.958 -27.967 -14.812 1 90.57 373 LEU A CA 1
ATOM 2873 C C . LEU A 1 373 ? -21.095 -26.631 -15.535 1 90.57 373 LEU A C 1
ATOM 2875 O O . LEU A 1 373 ? -22.029 -26.437 -16.316 1 90.57 373 LEU A O 1
ATOM 2879 N N . ASP A 1 374 ? -20.466 -25.725 -15.078 1 85.73 374 ASP A N 1
ATOM 2880 C CA . ASP A 1 374 ? -20.266 -24.492 -15.833 1 85.73 374 ASP A CA 1
ATOM 2881 C C . ASP A 1 374 ? -19.026 -24.585 -16.718 1 85.73 374 ASP A C 1
ATOM 2883 O O . ASP A 1 374 ? -17.914 -24.294 -16.271 1 85.73 374 ASP A O 1
ATOM 2887 N N . GLY A 1 375 ? -19.37 -25.006 -17.945 1 80.34 375 GLY A N 1
ATOM 2888 C CA . GLY A 1 375 ? -18.245 -25.42 -18.768 1 80.34 375 GLY A CA 1
ATOM 2889 C C . GLY A 1 375 ? -17.659 -26.755 -18.349 1 80.34 375 GLY A C 1
ATOM 2890 O O . GLY A 1 375 ? -18.364 -27.765 -18.313 1 80.34 375 GLY A O 1
ATOM 2891 N N . GLN A 1 376 ? -16.399 -26.787 -17.867 1 87.56 376 GLN A N 1
ATOM 2892 C CA . GLN A 1 376 ? -15.765 -28.041 -17.476 1 87.56 376 GLN A CA 1
ATOM 2893 C C . GLN A 1 376 ? -15.497 -28.077 -15.974 1 87.56 376 GLN A C 1
ATOM 2895 O O . GLN A 1 376 ? -14.778 -28.952 -15.487 1 87.56 376 GLN A O 1
ATOM 2900 N N . VAL A 1 377 ? -16.17 -27.111 -15.296 1 89.03 377 VAL A N 1
ATOM 2901 C CA . VAL A 1 377 ? -15.928 -27.016 -13.86 1 89.03 377 VAL A CA 1
ATOM 2902 C C . VAL A 1 377 ? -17.255 -27.085 -13.107 1 89.03 377 VAL A C 1
ATOM 2904 O O . VAL A 1 377 ? -18.251 -26.499 -13.536 1 89.03 377 VAL A O 1
ATOM 2907 N N . LEU A 1 378 ? -17.223 -27.74 -12.073 1 91.59 378 LEU A N 1
ATOM 2908 C CA . LEU A 1 378 ? -18.414 -27.85 -11.237 1 91.59 378 LEU A CA 1
ATOM 2909 C C . LEU A 1 378 ? -18.776 -26.5 -10.627 1 91.59 378 LEU A C 1
ATOM 2911 O O . LEU A 1 378 ? -17.904 -25.788 -10.123 1 91.59 378 LEU A O 1
ATOM 2915 N N . GLU A 1 379 ? -20.01 -26.156 -10.668 1 90.31 379 GLU A N 1
ATOM 2916 C CA . GLU A 1 379 ? -20.475 -24.896 -10.097 1 90.31 379 GLU A CA 1
ATOM 2917 C C . GLU A 1 379 ? -20.306 -24.88 -8.581 1 90.31 379 GLU A C 1
ATOM 2919 O O . GLU A 1 379 ? -20.701 -25.827 -7.897 1 90.31 379 GLU A O 1
ATOM 2924 N N . SER A 1 380 ? -19.692 -23.819 -8.159 1 88.68 380 SER A N 1
ATOM 2925 C CA . SER A 1 380 ? -19.429 -23.718 -6.727 1 88.68 380 SER A CA 1
ATOM 2926 C C . SER A 1 380 ? -20.667 -23.248 -5.971 1 88.68 380 SER A C 1
ATOM 2928 O O . SER A 1 380 ? -21.486 -22.503 -6.512 1 88.68 380 SER A O 1
ATOM 2930 N N . GLY A 1 381 ? -20.862 -23.738 -4.73 1 88.68 381 GLY A N 1
ATOM 2931 C CA . GLY A 1 381 ? -21.943 -23.307 -3.857 1 88.68 381 GLY A CA 1
ATOM 2932 C C . GLY A 1 381 ? -21.473 -22.419 -2.721 1 88.68 381 GLY A C 1
ATOM 2933 O O . GLY A 1 381 ? -20.561 -21.608 -2.895 1 88.68 381 GLY A O 1
ATOM 2934 N N . SER A 1 382 ? -22.151 -22.55 -1.634 1 92.43 382 SER A N 1
ATOM 2935 C CA . SER A 1 382 ? -21.874 -21.731 -0.459 1 92.43 382 SER A CA 1
ATOM 2936 C C . SER A 1 382 ? -20.829 -22.385 0.438 1 92.43 382 SER A C 1
ATOM 2938 O O . SER A 1 382 ? -20.699 -23.611 0.455 1 92.43 382 SER A O 1
ATOM 2940 N N . TYR A 1 383 ? -20.105 -21.547 1.035 1 94.67 383 TYR A N 1
ATOM 2941 C CA . TYR A 1 383 ? -19.124 -22.026 2.003 1 94.67 383 TYR A CA 1
ATOM 2942 C C . TYR A 1 383 ? -19.564 -21.709 3.427 1 94.67 383 TYR A C 1
ATOM 2944 O O . TYR A 1 383 ? -20.138 -20.648 3.685 1 94.67 383 TYR A O 1
ATOM 2952 N N . GLU A 1 384 ? -19.322 -22.645 4.295 1 94.23 384 GLU A N 1
ATOM 2953 C CA . GLU A 1 384 ? -19.464 -22.401 5.727 1 94.23 384 GLU A CA 1
ATOM 2954 C C . GLU A 1 384 ? -18.137 -21.972 6.348 1 94.23 384 GLU A C 1
ATOM 2956 O O . GLU A 1 384 ? -17.083 -22.515 6.01 1 94.23 384 GLU A O 1
ATOM 2961 N N . ILE A 1 385 ? -18.243 -20.935 7.137 1 95.07 385 ILE A N 1
ATOM 2962 C CA . ILE A 1 385 ? -17.067 -20.501 7.883 1 95.07 385 ILE A CA 1
ATOM 2963 C C . ILE A 1 385 ? -17.063 -21.152 9.264 1 95.07 385 ILE A C 1
ATOM 2965 O O . ILE A 1 385 ? -18.029 -21.023 10.02 1 95.07 385 ILE A O 1
ATOM 2969 N N . VAL A 1 386 ? -15.963 -21.793 9.566 1 94.36 386 VAL A N 1
ATOM 2970 C CA . VAL A 1 386 ? -15.934 -22.55 10.813 1 94.36 386 VAL A CA 1
ATOM 2971 C C . VAL A 1 386 ? -14.743 -22.107 11.66 1 94.36 386 VAL A C 1
ATOM 2973 O O . VAL A 1 386 ? -13.734 -21.64 11.127 1 94.36 386 VAL A O 1
ATOM 2976 N N . ASN A 1 387 ? -14.896 -22.14 12.895 1 94.64 387 ASN A N 1
ATOM 2977 C CA . ASN A 1 387 ? -13.858 -21.916 13.896 1 94.64 387 ASN A CA 1
ATOM 2978 C C . ASN A 1 387 ? -13.517 -23.2 14.647 1 94.64 387 ASN A C 1
ATOM 2980 O O . ASN A 1 387 ? -14.407 -23.87 15.175 1 94.64 387 ASN A O 1
ATOM 2984 N N . VAL A 1 388 ? -12.267 -23.559 14.604 1 94.15 388 VAL A N 1
ATOM 2985 C CA . VAL A 1 388 ? -11.846 -24.786 15.273 1 94.15 388 VAL A CA 1
ATOM 2986 C C . VAL A 1 388 ? -11.737 -24.543 16.777 1 94.15 388 VAL A C 1
ATOM 2988 O O . VAL A 1 388 ? -10.748 -23.978 17.25 1 94.15 388 VAL A O 1
ATOM 2991 N N . VAL A 1 389 ? -12.798 -24.936 17.45 1 89.94 389 VAL A N 1
ATOM 2992 C CA . VAL A 1 389 ? -12.838 -24.744 18.896 1 89.94 389 VAL A CA 1
ATOM 2993 C C . VAL A 1 389 ? -13.588 -25.902 19.551 1 89.94 389 VAL A C 1
ATOM 2995 O O . VAL A 1 389 ? -14.21 -26.715 18.863 1 89.94 389 VAL A O 1
ATOM 2998 N N . ASP A 1 390 ? -13.598 -25.943 20.837 1 78.68 390 ASP A N 1
ATOM 2999 C CA . ASP A 1 390 ? -14.418 -26.792 21.696 1 78.68 390 ASP A CA 1
ATOM 3000 C C . ASP A 1 390 ? -14.408 -28.239 21.209 1 78.68 390 ASP A C 1
ATOM 3002 O O . ASP A 1 390 ? -15.459 -28.876 21.118 1 78.68 390 ASP A O 1
ATOM 3006 N N . GLY A 1 391 ? -13.261 -28.75 20.714 1 78.62 391 GLY A N 1
ATOM 3007 C CA . GLY A 1 391 ? -13.176 -30.154 20.345 1 78.62 391 GLY A CA 1
ATOM 3008 C C . GLY A 1 391 ? -13.659 -30.431 18.934 1 78.62 391 GLY A C 1
ATOM 3009 O O . GLY A 1 391 ? -13.791 -31.589 18.533 1 78.62 391 GLY A O 1
ATOM 3010 N N . GLY A 1 392 ? -14.045 -29.348 18.28 1 87.68 392 GLY A N 1
ATOM 3011 C CA . GLY A 1 392 ? -14.475 -29.53 16.903 1 87.68 392 GLY A CA 1
ATOM 3012 C C . GLY A 1 392 ? -14.498 -28.237 16.11 1 87.68 392 GLY A C 1
ATOM 3013 O O . GLY A 1 392 ? -13.563 -27.437 16.19 1 87.68 392 GLY A O 1
ATOM 3014 N N . LYS A 1 393 ? -15.559 -28.215 15.219 1 90.13 393 LYS A N 1
ATOM 3015 C CA . LYS A 1 393 ? -15.743 -27.048 14.362 1 90.13 393 LYS A CA 1
ATOM 3016 C C . LYS A 1 393 ? -17.062 -26.344 14.668 1 90.13 393 LYS A C 1
ATOM 3018 O O . LYS A 1 393 ? -18.111 -26.987 14.751 1 90.13 393 LYS A O 1
ATOM 3023 N N . ARG A 1 394 ? -16.963 -25.136 14.955 1 90.93 394 ARG A N 1
ATOM 3024 C CA . ARG A 1 394 ? -18.154 -24.324 15.186 1 90.93 394 ARG A CA 1
ATOM 3025 C C . ARG A 1 394 ? -18.417 -23.39 14.01 1 90.93 394 ARG A C 1
ATOM 3027 O O . ARG A 1 394 ? -17.516 -22.676 13.565 1 90.93 394 ARG A O 1
ATOM 3034 N N . ARG A 1 395 ? -19.65 -23.383 13.538 1 91.79 395 ARG A N 1
ATOM 3035 C CA . ARG A 1 395 ? -20.013 -22.499 12.434 1 91.79 395 ARG A CA 1
ATOM 3036 C C . ARG A 1 395 ? -20.149 -21.057 12.91 1 91.79 395 ARG A C 1
ATOM 3038 O O . ARG A 1 395 ? -20.877 -20.779 13.865 1 91.79 395 ARG A O 1
ATOM 3045 N N . ILE A 1 396 ? -19.476 -20.158 12.292 1 92.23 396 ILE A N 1
ATOM 3046 C CA . ILE A 1 396 ? -19.53 -18.764 12.719 1 92.23 396 ILE A CA 1
ATOM 3047 C C . ILE A 1 396 ? -20.097 -17.902 11.594 1 92.23 396 ILE A C 1
ATOM 3049 O O . ILE A 1 396 ? -20.313 -16.701 11.773 1 92.23 396 ILE A O 1
ATOM 3053 N N . GLY A 1 397 ? -20.291 -18.543 10.408 1 92.75 397 GLY A N 1
ATOM 3054 C CA . GLY A 1 397 ? -20.841 -17.744 9.325 1 92.75 397 GLY A CA 1
ATOM 3055 C C . GLY A 1 397 ? -21.043 -18.532 8.044 1 92.75 397 GLY A C 1
ATOM 3056 O O . GLY A 1 397 ? -20.844 -19.748 8.02 1 92.75 397 GLY A O 1
ATOM 3057 N N . LEU A 1 398 ? -21.593 -17.78 7.01 1 94 398 LEU A N 1
ATOM 3058 C CA . LEU A 1 398 ? -21.87 -18.34 5.691 1 94 398 LEU A CA 1
ATOM 3059 C C . LEU A 1 398 ? -21.466 -17.364 4.591 1 94 398 LEU A C 1
ATOM 3061 O O . LEU A 1 398 ? -21.603 -16.149 4.752 1 94 398 LEU A O 1
ATOM 3065 N N . TRP A 1 399 ? -20.852 -17.943 3.56 1 94.2 399 TRP A N 1
ATOM 3066 C CA . TRP A 1 399 ? -20.522 -17.143 2.386 1 94.2 399 TRP A CA 1
ATOM 3067 C C . TRP A 1 399 ? -21.202 -17.699 1.139 1 94.2 399 TRP A C 1
ATOM 3069 O O . TRP A 1 399 ? -21.242 -18.915 0.937 1 94.2 399 TRP A O 1
ATOM 3079 N N . SER A 1 400 ? -21.794 -16.807 0.318 1 92.03 400 SER A N 1
ATOM 3080 C CA . SER A 1 400 ? -22.372 -17.175 -0.971 1 92.03 400 SER A CA 1
ATOM 3081 C C . SER A 1 400 ? -21.888 -16.246 -2.079 1 92.03 400 SER A C 1
ATOM 3083 O O . SER A 1 400 ? -21.591 -15.076 -1.83 1 92.03 400 SER A O 1
ATOM 3085 N N . PRO A 1 401 ? -21.717 -16.818 -3.235 1 85.82 401 PRO A N 1
ATOM 3086 C CA . PRO A 1 401 ? -21.248 -15.985 -4.345 1 85.82 401 PRO A CA 1
ATOM 3087 C C . PRO A 1 401 ? -22.188 -14.82 -4.646 1 85.82 401 PRO A C 1
ATOM 3089 O O . PRO A 1 401 ? -21.744 -13.771 -5.121 1 85.82 401 PRO A O 1
ATOM 3092 N N . THR A 1 402 ? -23.429 -14.872 -4.307 1 82.46 402 THR A N 1
ATOM 3093 C CA . THR A 1 402 ? -24.414 -13.857 -4.664 1 82.46 402 THR A CA 1
ATOM 3094 C C . THR A 1 402 ? -24.637 -12.889 -3.506 1 82.46 402 THR A C 1
ATOM 3096 O O . THR A 1 402 ? -24.771 -11.681 -3.716 1 82.46 402 THR A O 1
ATOM 3099 N N . LYS A 1 403 ? -24.634 -13.394 -2.224 1 83.16 403 LYS A N 1
ATOM 3100 C CA . LYS A 1 403 ? -25.032 -12.575 -1.083 1 83.16 403 LYS A CA 1
ATOM 3101 C C . LYS A 1 403 ? -23.813 -12.089 -0.303 1 83.16 403 LYS A C 1
ATOM 3103 O O . LYS A 1 403 ? -23.922 -11.187 0.529 1 83.16 403 LYS A O 1
ATOM 3108 N N . GLY A 1 404 ? -22.68 -12.675 -0.613 1 86.88 404 GLY A N 1
ATOM 3109 C CA . GLY A 1 404 ? -21.504 -12.279 0.146 1 86.88 404 GLY A CA 1
ATOM 3110 C C . GLY A 1 404 ? -21.399 -12.975 1.49 1 86.88 404 GLY A C 1
ATOM 3111 O O . GLY A 1 404 ? -21.907 -14.086 1.661 1 86.88 404 GLY A O 1
ATOM 3112 N N . ILE A 1 405 ? -20.657 -12.381 2.457 1 89.82 405 ILE A N 1
ATOM 3113 C CA . ILE A 1 405 ? -20.362 -13.024 3.733 1 89.82 405 ILE A CA 1
ATOM 3114 C C . ILE A 1 405 ? -21.366 -12.563 4.787 1 89.82 405 ILE A C 1
ATOM 3116 O O . ILE A 1 405 ? -21.782 -11.402 4.792 1 89.82 405 ILE A O 1
ATOM 3120 N N . SER A 1 406 ? -21.91 -13.468 5.548 1 88.87 406 SER A N 1
ATOM 3121 C CA . SER A 1 406 ? -22.761 -13.219 6.707 1 88.87 406 SER A CA 1
ATOM 3122 C C . SER A 1 406 ? -22.225 -13.925 7.948 1 88.87 406 SER A C 1
ATOM 3124 O O . SER A 1 406 ? -22.129 -15.153 7.977 1 88.87 406 SER A O 1
ATOM 3126 N N . LEU A 1 407 ? -21.8 -13.102 8.885 1 85.93 407 LEU A N 1
ATOM 3127 C CA . LEU A 1 407 ? -21.27 -13.664 10.122 1 85.93 407 LEU A CA 1
ATOM 3128 C C . LEU A 1 407 ? -22.346 -13.715 11.201 1 85.93 407 LEU A C 1
ATOM 3130 O O . LEU A 1 407 ? -23.1 -12.756 11.378 1 85.93 407 LEU A O 1
ATOM 3134 N N . SER A 1 408 ? -22.538 -14.857 11.632 1 78.05 408 SER A N 1
ATOM 3135 C CA . SER A 1 408 ? -23.56 -15.061 12.654 1 78.05 408 SER A CA 1
ATOM 3136 C C . SER A 1 408 ? -22.991 -14.856 14.054 1 78.05 408 SER A C 1
ATOM 3138 O O . SER A 1 408 ? -22.017 -15.508 14.435 1 78.05 408 SER A O 1
ATOM 3140 N N . ASN A 1 409 ? -23.522 -14.025 14.773 1 70.98 409 ASN A N 1
ATOM 3141 C CA . ASN A 1 409 ? -23.192 -13.804 16.177 1 70.98 409 ASN A CA 1
ATOM 3142 C C . ASN A 1 409 ? -21.762 -13.301 16.344 1 70.98 409 ASN A C 1
ATOM 3144 O O . ASN A 1 409 ? -21.057 -13.717 17.265 1 70.98 409 ASN A O 1
ATOM 3148 N N . VAL A 1 410 ? -21.197 -12.712 15.278 1 74.85 410 VAL A N 1
ATOM 3149 C CA . VAL A 1 410 ? -19.831 -12.21 15.372 1 74.85 410 VAL A CA 1
ATOM 3150 C C . VAL A 1 410 ? -19.827 -10.69 15.227 1 74.85 410 VAL A C 1
ATOM 3152 O O . VAL A 1 410 ? -20.389 -10.15 14.271 1 74.85 410 VAL A O 1
ATOM 3155 N N . ASN A 1 411 ? -19.435 -10.06 16.331 1 66.71 411 ASN A N 1
ATOM 3156 C CA . ASN A 1 411 ? -19.175 -8.629 16.208 1 66.71 411 ASN A CA 1
ATOM 3157 C C . ASN A 1 411 ? -17.82 -8.36 15.56 1 66.71 411 ASN A C 1
ATOM 3159 O O . ASN A 1 411 ? -16.777 -8.578 16.179 1 66.71 411 ASN A O 1
ATOM 3163 N N . VAL A 1 412 ? -17.825 -7.907 14.384 1 65.88 412 VAL A N 1
ATOM 3164 C CA . VAL A 1 412 ? -16.62 -7.786 13.57 1 65.88 412 VAL A CA 1
ATOM 3165 C C . VAL A 1 412 ? -15.721 -6.69 14.136 1 65.88 412 VAL A C 1
ATOM 3167 O O . VAL A 1 412 ? -14.502 -6.717 13.946 1 65.88 412 VAL A O 1
ATOM 3170 N N . THR A 1 413 ? -16.317 -5.734 14.771 1 56.45 413 THR A N 1
ATOM 3171 C CA . THR A 1 413 ? -15.518 -4.636 15.303 1 56.45 413 THR A CA 1
ATOM 3172 C C . THR A 1 413 ? -14.703 -5.094 16.509 1 56.45 413 THR A C 1
ATOM 3174 O O . THR A 1 413 ? -13.514 -4.787 16.614 1 56.45 413 THR A O 1
ATOM 3177 N N . ASP A 1 414 ? -15.383 -5.907 17.357 1 59.38 414 ASP A N 1
ATOM 3178 C CA . ASP A 1 414 ? -14.71 -6.317 18.585 1 59.38 414 ASP A CA 1
ATOM 3179 C C . ASP A 1 414 ? -14.256 -7.773 18.502 1 59.38 414 ASP A C 1
ATOM 3181 O O . ASP A 1 414 ? -13.419 -8.214 19.294 1 59.38 414 ASP A O 1
ATOM 3185 N N . GLY A 1 415 ? -14.6 -8.465 17.449 1 62.07 415 GLY A N 1
ATOM 3186 C CA . GLY A 1 415 ? -14.242 -9.858 17.235 1 62.07 415 GLY A CA 1
ATOM 3187 C C . GLY A 1 415 ? -14.959 -10.809 18.174 1 62.07 415 GLY A C 1
ATOM 3188 O O . GLY A 1 415 ? -14.522 -11.945 18.369 1 62.07 415 GLY A O 1
ATOM 3189 N N . ASP A 1 416 ? -15.964 -10.257 18.745 1 68.37 416 ASP A N 1
ATOM 3190 C CA . ASP A 1 416 ? -16.7 -11.086 19.695 1 68.37 416 ASP A CA 1
ATOM 3191 C C . ASP A 1 416 ? -17.487 -12.179 18.975 1 68.37 416 ASP A C 1
ATOM 3193 O O . ASP A 1 416 ? -18.119 -11.922 17.948 1 68.37 416 ASP A O 1
ATOM 3197 N N . GLY A 1 417 ? -17.266 -13.569 19.33 1 82.18 417 GLY A N 1
ATOM 3198 C CA . GLY A 1 417 ? -17.906 -14.736 18.744 1 82.18 417 GLY A CA 1
ATOM 3199 C C . GLY A 1 417 ? -16.922 -15.709 18.123 1 82.18 417 GLY A C 1
ATOM 3200 O O . GLY A 1 417 ? -17.283 -16.841 17.794 1 82.18 417 GLY A O 1
ATOM 3201 N N . VAL A 1 418 ? -15.753 -15.292 17.902 1 89.76 418 VAL A N 1
ATOM 3202 C CA . VAL A 1 418 ? -14.692 -16.135 17.362 1 89.76 418 VAL A CA 1
ATOM 3203 C C . VAL A 1 418 ? -13.631 -16.38 18.433 1 89.76 418 VAL A C 1
ATOM 3205 O O . VAL A 1 418 ? -13.312 -15.483 19.216 1 89.76 418 VAL A O 1
ATOM 3208 N N . GLU A 1 419 ? -13.283 -17.546 18.59 1 91.63 419 GLU A N 1
ATOM 3209 C CA . GLU A 1 419 ? -12.135 -17.845 19.441 1 91.63 419 GLU A CA 1
ATOM 3210 C C . GLU A 1 419 ? -10.84 -17.863 18.635 1 91.63 419 GLU A C 1
ATOM 3212 O O . GLU A 1 419 ? -10.721 -18.604 17.657 1 91.63 419 GLU A O 1
ATOM 3217 N N . TRP A 1 420 ? -9.974 -17.077 19.056 1 92.23 420 TRP A N 1
ATOM 3218 C CA . TRP A 1 420 ? -8.727 -16.915 18.316 1 92.23 420 TRP A CA 1
ATOM 3219 C C . TRP A 1 420 ? -7.622 -17.778 18.916 1 92.23 420 TRP A C 1
ATOM 3221 O O . TRP A 1 420 ? -7.761 -18.29 20.03 1 92.23 420 TRP A O 1
ATOM 3231 N N . PRO A 1 421 ? -6.527 -17.979 18.106 1 92.34 421 PRO A N 1
ATOM 3232 C CA . PRO A 1 421 ? -5.417 -18.743 18.68 1 92.34 421 PRO A CA 1
ATOM 3233 C C . PRO A 1 421 ? -4.942 -18.18 20.018 1 92.34 421 PRO A C 1
ATOM 3235 O O . PRO A 1 421 ? -4.865 -16.96 20.185 1 92.34 421 PRO A O 1
ATOM 3238 N N . GLY A 1 422 ? -4.669 -19.028 20.942 1 87.57 422 GLY A N 1
ATOM 3239 C CA . GLY A 1 422 ? -4.28 -18.601 22.276 1 87.57 422 GLY A CA 1
ATOM 3240 C C . GLY A 1 422 ? -5.454 -18.473 23.228 1 87.57 422 GLY A C 1
ATOM 3241 O O . GLY A 1 422 ? -5.268 -18.228 24.422 1 87.57 422 GLY A O 1
ATOM 3242 N N . GLY A 1 423 ? -6.719 -18.609 22.721 1 82.01 423 GLY A N 1
ATOM 3243 C CA . GLY A 1 423 ? -7.913 -18.658 23.55 1 82.01 423 GLY A CA 1
ATOM 3244 C C . GLY A 1 423 ? -8.546 -17.296 23.764 1 82.01 423 GLY A C 1
ATOM 3245 O O . GLY A 1 423 ? -9.477 -17.157 24.56 1 82.01 423 GLY A O 1
ATOM 3246 N N . GLY A 1 424 ? -8.11 -16.313 23.122 1 78.75 424 GLY A N 1
ATOM 3247 C CA . GLY A 1 424 ? -8.661 -14.978 23.3 1 78.75 424 GLY A CA 1
ATOM 3248 C C . GLY A 1 424 ? -9.906 -14.731 22.469 1 78.75 424 GLY A C 1
ATOM 3249 O O . GLY A 1 424 ? -10.153 -15.435 21.487 1 78.75 424 GLY A O 1
ATOM 3250 N N . ARG A 1 425 ? -10.819 -13.698 22.917 1 81.83 425 ARG A N 1
ATOM 3251 C CA . ARG A 1 425 ? -12.048 -13.376 22.198 1 81.83 425 ARG A CA 1
ATOM 3252 C C . ARG A 1 425 ? -11.972 -11.984 21.58 1 81.83 425 ARG A C 1
ATOM 3254 O O . ARG A 1 425 ? -12.923 -11.53 20.94 1 81.83 425 ARG A O 1
ATOM 3261 N N . ARG A 1 426 ? -10.874 -11.461 21.757 1 80.88 426 ARG A N 1
ATOM 3262 C CA . ARG A 1 426 ? -10.695 -10.157 21.128 1 80.88 426 ARG A CA 1
ATOM 3263 C C . ARG A 1 426 ? -10.095 -10.299 19.734 1 80.88 426 ARG A C 1
ATOM 3265 O O . ARG A 1 426 ? -9.123 -11.033 19.542 1 80.88 426 ARG A O 1
ATOM 3272 N N . LYS A 1 427 ? -10.662 -9.574 18.841 1 85.42 427 LYS A N 1
ATOM 3273 C CA . LYS A 1 427 ? -10.206 -9.621 17.455 1 85.42 427 LYS A CA 1
ATOM 3274 C C . LYS A 1 427 ? -8.756 -9.161 17.337 1 85.42 427 LYS A C 1
ATOM 3276 O O . LYS A 1 427 ? -8.402 -8.079 17.811 1 85.42 427 LYS A O 1
ATOM 3281 N N . PRO A 1 428 ? -7.944 -9.97 16.724 1 87.22 428 PRO A N 1
ATOM 3282 C CA . PRO A 1 428 ? -6.568 -9.527 16.491 1 87.22 428 PRO A CA 1
ATOM 3283 C C . PRO A 1 428 ? -6.481 -8.37 15.498 1 87.22 428 PRO A C 1
ATOM 3285 O O . PRO A 1 428 ? -7.283 -8.291 14.565 1 87.22 428 PRO A O 1
ATOM 3288 N N . LYS A 1 429 ? -5.567 -7.528 15.608 1 76.2 429 LYS A N 1
ATOM 3289 C CA . LYS A 1 429 ? -5.367 -6.371 14.739 1 76.2 429 LYS A CA 1
ATOM 3290 C C . LYS A 1 429 ? -4.92 -6.802 13.345 1 76.2 429 LYS A C 1
ATOM 3292 O O . LYS A 1 429 ? -5.224 -6.132 12.356 1 76.2 429 LYS A O 1
ATOM 3297 N N . GLY A 1 430 ? -4.238 -7.896 13.222 1 81.56 430 GLY A N 1
ATOM 3298 C CA . GLY A 1 430 ? -3.754 -8.393 11.944 1 81.56 430 GLY A CA 1
ATOM 3299 C C . GLY A 1 430 ? -2.31 -8.02 11.667 1 81.56 430 GLY A C 1
ATOM 3300 O O . GLY A 1 430 ? -1.761 -8.373 10.621 1 81.56 430 GLY A O 1
ATOM 3301 N N . TRP A 1 431 ? -1.682 -7.185 12.47 1 77.68 431 TRP A N 1
ATOM 3302 C CA . TRP A 1 431 ? -0.274 -6.826 12.344 1 77.68 431 TRP A CA 1
ATOM 3303 C C . TRP A 1 431 ? 0.35 -6.581 13.714 1 77.68 431 TRP A C 1
ATOM 3305 O O . TRP A 1 431 ? -0.361 -6.448 14.712 1 77.68 431 TRP A O 1
ATOM 3315 N N . GLU A 1 432 ? 1.614 -6.775 13.688 1 75.55 432 GLU A N 1
ATOM 3316 C CA . GLU A 1 432 ? 2.358 -6.487 14.91 1 75.55 432 GLU A CA 1
ATOM 3317 C C . GLU A 1 432 ? 3.51 -5.523 14.641 1 75.55 432 GLU A C 1
ATOM 3319 O O . GLU A 1 432 ? 4.028 -5.463 13.524 1 75.55 432 GLU A O 1
ATOM 3324 N N . TRP A 1 433 ? 3.717 -4.577 15.537 1 69.98 433 TRP A N 1
ATOM 3325 C CA . TRP A 1 433 ? 4.855 -3.664 15.494 1 69.98 433 TRP A CA 1
ATOM 3326 C C . TRP A 1 433 ? 6.17 -4.435 15.461 1 69.98 433 TRP A C 1
ATOM 3328 O O . TRP A 1 433 ? 6.254 -5.554 15.973 1 69.98 433 TRP A O 1
ATOM 3338 N N . PRO A 1 434 ? 7.084 -3.818 14.579 1 62.46 434 PRO A N 1
ATOM 3339 C CA . PRO A 1 434 ? 8.394 -4.462 14.702 1 62.46 434 PRO A CA 1
ATOM 3340 C C . PRO A 1 434 ? 8.831 -4.637 16.155 1 62.46 434 PRO A C 1
ATOM 3342 O O . PRO A 1 434 ? 8.351 -3.921 17.038 1 62.46 434 PRO A O 1
ATOM 3345 N N . ILE A 1 435 ? 9.567 -5.586 16.289 1 61.99 435 ILE A N 1
ATOM 3346 C CA . ILE A 1 435 ? 10.034 -5.884 17.638 1 61.99 435 ILE A CA 1
ATOM 3347 C C . ILE A 1 435 ? 10.62 -4.624 18.272 1 61.99 435 ILE A C 1
ATOM 3349 O O . ILE A 1 435 ? 10.315 -4.301 19.422 1 61.99 435 ILE A O 1
ATOM 3353 N N . GLU A 1 436 ? 11.54 -3.833 17.514 1 74.59 436 GLU A N 1
ATOM 3354 C CA . GLU A 1 436 ? 12.08 -2.578 18.028 1 74.59 436 GLU A CA 1
ATOM 3355 C C . GLU A 1 436 ? 12.137 -1.513 16.937 1 74.59 436 GLU A C 1
ATOM 3357 O O . GLU A 1 436 ? 12.866 -1.661 15.954 1 74.59 436 GLU A O 1
ATOM 3362 N N . MET A 1 437 ? 11.287 -0.496 17.123 1 81.91 437 MET A N 1
ATOM 3363 C CA . MET A 1 437 ? 11.274 0.626 16.188 1 81.91 437 MET A CA 1
ATOM 3364 C C . MET A 1 437 ? 12.411 1.598 16.487 1 81.91 437 MET A C 1
ATOM 3366 O O . MET A 1 437 ? 12.652 1.939 17.646 1 81.91 437 MET A O 1
ATOM 3370 N N . VAL A 1 438 ? 13.2 1.938 15.488 1 88.58 438 VAL A N 1
ATOM 3371 C CA . VAL A 1 438 ? 14.265 2.924 15.644 1 88.58 438 VAL A CA 1
ATOM 3372 C C . VAL A 1 438 ? 13.745 4.31 15.273 1 88.58 438 VAL A C 1
ATOM 3374 O O . VAL A 1 438 ? 13.385 4.558 14.119 1 88.58 438 VAL A O 1
ATOM 3377 N N . VAL A 1 439 ? 13.719 5.212 16.265 1 90.77 439 VAL A N 1
ATOM 3378 C CA . VAL A 1 439 ? 13.149 6.542 16.08 1 90.77 439 VAL A CA 1
ATOM 3379 C C . VAL A 1 439 ? 14.261 7.588 16.097 1 90.77 439 VAL A C 1
ATOM 3381 O O . VAL A 1 439 ? 15.022 7.678 17.063 1 90.77 439 VAL A O 1
ATOM 3384 N N . GLY A 1 440 ? 14.361 8.353 14.984 1 90.13 440 GLY A N 1
ATOM 3385 C CA . GLY A 1 440 ? 15.321 9.444 14.927 1 90.13 440 GLY A CA 1
ATOM 3386 C C . GLY A 1 440 ? 14.833 10.705 15.616 1 90.13 440 GLY A C 1
ATOM 3387 O O . GLY A 1 440 ? 13.659 11.065 15.504 1 90.13 440 GLY A O 1
ATOM 3388 N N . ILE A 1 441 ? 15.711 11.379 16.393 1 89.95 441 ILE A N 1
ATOM 3389 C CA . ILE A 1 441 ? 15.4 12.629 17.077 1 89.95 441 ILE A CA 1
ATOM 3390 C C . ILE A 1 441 ? 16.407 13.703 16.673 1 89.95 441 ILE A C 1
ATOM 3392 O O . ILE A 1 441 ? 17.6 13.423 16.533 1 89.95 441 ILE A O 1
ATOM 3396 N N . PRO A 1 442 ? 15.868 14.819 16.401 1 87.58 442 PRO A N 1
ATOM 3397 C CA . PRO A 1 442 ? 16.791 15.906 16.065 1 87.58 442 PRO A CA 1
ATOM 3398 C C . PRO A 1 442 ? 17.547 16.436 17.282 1 87.58 442 PRO A C 1
ATOM 3400 O O . PRO A 1 442 ? 17.056 16.336 18.409 1 87.58 442 PRO A O 1
ATOM 3403 N N . VAL A 1 443 ? 18.786 16.873 17.013 1 82.34 443 VAL A N 1
ATOM 3404 C CA . VAL A 1 443 ? 19.568 17.572 18.027 1 82.34 443 VAL A CA 1
ATOM 3405 C C . VAL A 1 443 ? 19.634 19.061 17.694 1 82.34 443 VAL A C 1
ATOM 3407 O O . VAL A 1 443 ? 20.196 19.449 16.667 1 82.34 443 VAL A O 1
ATOM 3410 N N . LYS A 1 444 ? 18.771 19.8 18.325 1 76.4 444 LYS A N 1
ATOM 3411 C CA . LYS A 1 444 ? 18.753 21.241 18.087 1 76.4 444 LYS A CA 1
ATOM 3412 C C . LYS A 1 444 ? 18.929 22.016 19.389 1 76.4 444 LYS A C 1
ATOM 3414 O O . LYS A 1 444 ? 18.21 21.777 20.362 1 76.4 444 LYS A O 1
ATOM 3419 N N . PRO A 1 445 ? 19.919 22.905 19.316 1 72.09 445 PRO A N 1
ATOM 3420 C CA . PRO A 1 445 ? 20.078 23.732 20.514 1 72.09 445 PRO A CA 1
ATOM 3421 C C . PRO A 1 445 ? 19.061 24.869 20.586 1 72.09 445 PRO A C 1
ATOM 3423 O O . PRO A 1 445 ? 18.478 25.247 19.567 1 72.09 445 PRO A O 1
ATOM 3426 N N . GLY A 1 446 ? 18.633 25.373 21.782 1 76.66 446 GLY A N 1
ATOM 3427 C CA . GLY A 1 446 ? 17.903 26.615 21.979 1 76.66 446 GLY A CA 1
ATOM 3428 C C . GLY A 1 446 ? 16.469 26.4 22.424 1 76.66 446 GLY A C 1
ATOM 3429 O O . GLY A 1 446 ? 15.925 27.197 23.191 1 76.66 446 GLY A O 1
ATOM 3430 N N . PHE A 1 447 ? 15.815 25.415 21.741 1 84.6 447 PHE A N 1
ATOM 3431 C CA . PHE A 1 447 ? 14.431 25.144 22.113 1 84.6 447 PHE A CA 1
ATOM 3432 C C . PHE A 1 447 ? 14.283 23.725 22.649 1 84.6 447 PHE A C 1
ATOM 3434 O O . PHE A 1 447 ? 13.522 22.925 22.1 1 84.6 447 PHE A O 1
ATOM 3441 N N . GLU A 1 448 ? 14.872 23.531 23.714 1 82.46 448 GLU A N 1
ATOM 3442 C CA . GLU A 1 448 ? 14.949 22.218 24.347 1 82.46 448 GLU A CA 1
ATOM 3443 C C . GLU A 1 448 ? 13.584 21.774 24.865 1 82.46 448 GLU A C 1
ATOM 3445 O O . GLU A 1 448 ? 13.366 20.588 25.119 1 82.46 448 GLU A O 1
ATOM 3450 N N . GLN A 1 449 ? 12.724 22.747 24.954 1 86.52 449 GLN A N 1
ATOM 3451 C CA . GLN A 1 449 ? 11.395 22.436 25.469 1 86.52 449 GLN A CA 1
ATOM 3452 C C . GLN A 1 449 ? 10.651 21.486 24.535 1 86.52 449 GLN A C 1
ATOM 3454 O O . GLN A 1 449 ? 9.729 20.786 24.958 1 86.52 449 GLN A O 1
ATOM 3459 N N . PHE A 1 450 ? 11.098 21.525 23.34 1 89.8 450 PHE A N 1
ATOM 3460 C CA . PHE A 1 450 ? 10.426 20.645 22.391 1 89.8 450 PHE A CA 1
ATOM 3461 C C . PHE A 1 450 ? 11.109 19.284 22.339 1 89.8 450 PHE A C 1
ATOM 3463 O O . PHE A 1 450 ? 10.44 18.251 22.258 1 89.8 450 PHE A O 1
ATOM 3470 N N . VAL A 1 451 ? 12.419 19.324 22.216 1 86.98 451 VAL A N 1
ATOM 3471 C CA . VAL A 1 451 ? 13.188 18.084 22.173 1 86.98 451 VAL A CA 1
ATOM 3472 C C . VAL A 1 451 ? 14.477 18.247 22.974 1 86.98 451 VAL A C 1
ATOM 3474 O O . VAL A 1 451 ? 15.283 19.137 22.692 1 86.98 451 VAL A O 1
ATOM 3477 N N . GLU A 1 452 ? 14.58 17.61 24.07 1 79.25 452 GLU A N 1
ATOM 3478 C CA . GLU A 1 452 ? 15.805 17.617 24.864 1 79.25 452 GLU A CA 1
ATOM 3479 C C . GLU A 1 452 ? 16.336 16.202 25.072 1 79.25 452 GLU A C 1
ATOM 3481 O O . GLU A 1 452 ? 15.607 15.321 25.531 1 79.25 452 GLU A O 1
ATOM 3486 N N . ILE A 1 453 ? 17.465 15.908 24.52 1 66.7 453 ILE A N 1
ATOM 3487 C CA . ILE A 1 453 ? 18.027 14.583 24.756 1 66.7 453 ILE A CA 1
ATOM 3488 C C . ILE A 1 453 ? 19.313 14.705 25.57 1 66.7 453 ILE A C 1
ATOM 3490 O O . ILE A 1 453 ? 20.276 15.34 25.131 1 66.7 453 ILE A O 1
ATOM 3494 N N . ASN A 1 454 ? 19.25 14.695 26.815 1 60.99 454 ASN A N 1
ATOM 3495 C CA . ASN A 1 454 ? 20.471 14.648 27.611 1 60.99 454 ASN A CA 1
ATOM 3496 C C . ASN A 1 454 ? 20.798 13.224 28.052 1 60.99 454 ASN A C 1
ATOM 3498 O O . ASN A 1 454 ? 19.895 12.416 28.274 1 60.99 454 ASN A O 1
ATOM 3502 N N . GLU A 1 455 ? 21.939 12.756 27.689 1 56.98 455 GLU A N 1
ATOM 3503 C CA . GLU A 1 455 ? 22.402 11.447 28.139 1 56.98 455 GLU A CA 1
ATOM 3504 C C . GLU A 1 455 ? 22.091 11.229 29.617 1 56.98 455 GLU A C 1
ATOM 3506 O O . GLU A 1 455 ? 21.794 10.108 30.036 1 56.98 455 GLU A O 1
ATOM 3511 N N . SER A 1 456 ? 22.31 12.278 30.512 1 51.83 456 SER A N 1
ATOM 3512 C CA . SER A 1 456 ? 22.214 12.154 31.963 1 51.83 456 SER A CA 1
ATOM 3513 C C . SER A 1 456 ? 20.764 12.228 32.429 1 51.83 456 SER A C 1
ATOM 3515 O O . SER A 1 456 ? 20.36 11.495 33.334 1 51.83 456 SER A O 1
ATOM 3517 N N . SER A 1 457 ? 20.07 13.299 31.974 1 51.89 457 SER A N 1
ATOM 3518 C CA . SER A 1 457 ? 18.802 13.654 32.604 1 51.89 457 SER A CA 1
ATOM 3519 C C . SER A 1 457 ? 17.626 13 31.887 1 51.89 457 SER A C 1
ATOM 3521 O O . SER A 1 457 ? 16.485 13.092 32.344 1 51.89 457 SER A O 1
ATOM 3523 N N . GLY A 1 458 ? 17.856 12.131 30.846 1 64.02 458 GLY A N 1
ATOM 3524 C CA . GLY A 1 458 ? 16.781 11.41 30.184 1 64.02 458 GLY A CA 1
ATOM 3525 C C . GLY A 1 458 ? 16.214 12.15 28.987 1 64.02 458 GLY A C 1
ATOM 3526 O O . GLY A 1 458 ? 16.845 13.071 28.464 1 64.02 458 GLY A O 1
ATOM 3527 N N . ARG A 1 459 ? 15.208 11.734 28.263 1 76.15 459 ARG A N 1
ATOM 3528 C CA . ARG A 1 459 ? 14.511 12.254 27.091 1 76.15 459 ARG A CA 1
ATOM 3529 C C . ARG A 1 459 ? 13.28 13.057 27.498 1 76.15 459 ARG A C 1
ATOM 3531 O O . ARG A 1 459 ? 12.369 12.525 28.136 1 76.15 459 ARG A O 1
ATOM 3538 N N . LYS A 1 460 ? 13.432 14.452 27.38 1 81.2 460 LYS A N 1
ATOM 3539 C CA . LYS A 1 460 ? 12.317 15.316 27.756 1 81.2 460 LYS A CA 1
ATOM 3540 C C . LYS A 1 460 ? 11.968 16.285 26.63 1 81.2 460 LYS A C 1
ATOM 3542 O O . LYS A 1 460 ? 12.768 16.498 25.717 1 81.2 460 LYS A O 1
ATOM 3547 N N . GLY A 1 461 ? 10.723 16.775 26.675 1 88.4 461 GLY A N 1
ATOM 3548 C CA . GLY A 1 461 ? 10.232 17.73 25.694 1 88.4 461 GLY A CA 1
ATOM 3549 C C . GLY A 1 461 ? 8.809 17.45 25.249 1 88.4 461 GLY A C 1
ATOM 3550 O O . GLY A 1 461 ? 8.338 16.313 25.336 1 88.4 461 GLY A O 1
ATOM 3551 N N . TYR A 1 462 ? 8.313 18.471 24.766 1 91.38 462 TYR A N 1
ATOM 3552 C CA . TYR A 1 462 ? 6.919 18.394 24.345 1 91.38 462 TYR A CA 1
ATOM 3553 C C . TYR A 1 462 ? 6.721 17.292 23.311 1 91.38 462 TYR A C 1
ATOM 3555 O O . TYR A 1 462 ? 5.806 16.474 23.434 1 91.38 462 TYR A O 1
ATOM 3563 N N . CYS A 1 463 ? 7.546 17.239 22.309 1 92.82 463 CYS A N 1
ATOM 3564 C CA . CYS A 1 463 ? 7.404 16.293 21.207 1 92.82 463 CYS A CA 1
ATOM 3565 C C . CYS A 1 463 ? 7.697 14.87 21.668 1 92.82 463 CYS A C 1
ATOM 3567 O O . CYS A 1 463 ? 7.012 13.929 21.266 1 92.82 463 CYS A O 1
ATOM 3569 N N . ILE A 1 464 ? 8.697 14.715 22.516 1 90.74 464 ILE A N 1
ATOM 3570 C CA . ILE A 1 464 ? 9.095 13.399 23.002 1 90.74 464 ILE A CA 1
ATOM 3571 C C . ILE A 1 464 ? 8.016 12.843 23.929 1 90.74 464 ILE A C 1
ATOM 3573 O O . ILE A 1 464 ? 7.61 11.686 23.797 1 90.74 464 ILE A O 1
ATOM 3577 N N . GLU A 1 465 ? 7.554 13.689 24.802 1 90.84 465 GLU A N 1
ATOM 3578 C CA . GLU A 1 465 ? 6.544 13.252 25.761 1 90.84 465 GLU A CA 1
ATOM 3579 C C . GLU A 1 465 ? 5.233 12.905 25.062 1 90.84 465 GLU A C 1
ATOM 3581 O O . GLU A 1 465 ? 4.552 11.951 25.446 1 90.84 465 GLU A O 1
ATOM 3586 N N . LEU A 1 466 ? 4.93 13.733 24.169 1 92.03 466 LEU A N 1
ATOM 3587 C CA . LEU A 1 466 ? 3.726 13.444 23.396 1 92.03 466 LEU A CA 1
ATOM 3588 C C . LEU A 1 466 ? 3.865 12.123 22.648 1 92.03 466 LEU A C 1
ATOM 3590 O O . LEU A 1 466 ? 2.933 11.315 22.628 1 92.03 466 LEU A O 1
ATOM 3594 N N . PHE A 1 467 ? 5.023 11.861 22.014 1 92.52 467 PHE A N 1
ATOM 3595 C CA . PHE A 1 467 ? 5.267 10.633 21.267 1 92.52 467 PHE A CA 1
ATOM 3596 C C . PHE A 1 467 ? 5.245 9.423 22.193 1 92.52 467 PHE A C 1
ATOM 3598 O O . PHE A 1 467 ? 4.669 8.387 21.855 1 92.52 467 PHE A O 1
ATOM 3605 N N . GLU A 1 468 ? 5.852 9.586 23.316 1 90.62 468 GLU A N 1
ATOM 3606 C CA . GLU A 1 468 ? 5.875 8.492 24.282 1 90.62 468 GLU A CA 1
ATOM 3607 C C . GLU A 1 468 ? 4.47 8.171 24.785 1 90.62 468 GLU A C 1
ATOM 3609 O O . GLU A 1 468 ? 4.133 7.005 25 1 90.62 468 GLU A O 1
ATOM 3614 N N . ALA A 1 469 ? 3.732 9.213 25.016 1 91.62 469 ALA A N 1
ATOM 3615 C CA . ALA A 1 469 ? 2.348 8.996 25.429 1 91.62 469 ALA A CA 1
ATOM 3616 C C . ALA A 1 469 ? 1.56 8.266 24.345 1 91.62 469 ALA A C 1
ATOM 3618 O O . ALA A 1 469 ? 0.743 7.392 24.645 1 91.62 469 ALA A O 1
ATOM 3619 N N . ALA A 1 470 ? 1.772 8.684 23.104 1 91.03 470 ALA A N 1
ATOM 3620 C CA . ALA A 1 470 ? 1.095 8.039 21.982 1 91.03 470 ALA A CA 1
ATOM 3621 C C . ALA A 1 470 ? 1.52 6.58 21.849 1 91.03 470 ALA A C 1
ATOM 3623 O O . ALA A 1 470 ? 0.685 5.702 21.62 1 91.03 470 ALA A O 1
ATOM 3624 N N . MET A 1 471 ? 2.817 6.294 22.019 1 90.19 471 MET A N 1
ATOM 3625 C CA . MET A 1 471 ? 3.342 4.94 21.873 1 90.19 471 MET A CA 1
ATOM 3626 C C . MET A 1 471 ? 2.884 4.051 23.025 1 90.19 471 MET A C 1
ATOM 3628 O O . MET A 1 471 ? 2.714 2.843 22.853 1 90.19 471 MET A O 1
ATOM 3632 N N . LYS A 1 472 ? 2.756 4.675 24.162 1 86.79 472 LYS A N 1
ATOM 3633 C CA . LYS A 1 472 ? 2.225 3.933 25.302 1 86.79 472 LYS A CA 1
ATOM 3634 C C . LYS A 1 472 ? 0.8 3.459 25.033 1 86.79 472 LYS A C 1
ATOM 3636 O O . LYS A 1 472 ? 0.431 2.343 25.405 1 86.79 472 LYS A O 1
ATOM 3641 N N . GLU A 1 473 ? 0.078 4.372 24.433 1 85.01 473 GLU A N 1
ATOM 3642 C CA . GLU A 1 473 ? -1.276 3.997 24.039 1 85.01 473 GLU A CA 1
ATOM 3643 C C . GLU A 1 473 ? -1.263 2.818 23.07 1 85.01 473 GLU A C 1
ATOM 3645 O O . GLU A 1 473 ? -2.192 2.007 23.058 1 85.01 473 GLU A O 1
ATOM 3650 N N . LEU A 1 474 ? -0.208 2.695 22.25 1 82.35 474 LEU A N 1
ATOM 3651 C CA . LEU A 1 474 ? -0.107 1.664 21.222 1 82.35 474 LEU A CA 1
ATOM 3652 C C . LEU A 1 474 ? 0.674 0.459 21.736 1 82.35 474 LEU A C 1
ATOM 3654 O O . LEU A 1 474 ? 0.694 -0.593 21.093 1 82.35 474 LEU A O 1
ATOM 3658 N N . SER A 1 475 ? 1.301 0.518 22.915 1 79.03 475 SER A N 1
ATOM 3659 C CA . SER A 1 475 ? 2.11 -0.537 23.517 1 79.03 475 SER A CA 1
ATOM 3660 C C . SER A 1 475 ? 3.241 -0.965 22.588 1 79.03 475 SER A C 1
ATOM 3662 O O . SER A 1 475 ? 3.437 -2.158 22.349 1 79.03 475 SER A O 1
ATOM 3664 N N . VAL A 1 476 ? 3.933 -0.027 21.996 1 82.38 476 VAL A N 1
ATOM 3665 C CA . VAL A 1 476 ? 5.025 -0.284 21.063 1 82.38 476 VAL A CA 1
ATOM 3666 C C . VAL A 1 476 ? 6.358 0.075 21.716 1 82.38 476 VAL A C 1
ATOM 3668 O O . VAL A 1 476 ? 6.467 1.095 22.4 1 82.38 476 VAL A O 1
ATOM 3671 N N . ASN A 1 477 ? 7.282 -0.84 21.53 1 82.09 477 ASN A N 1
ATOM 3672 C CA . ASN A 1 477 ? 8.635 -0.545 21.989 1 82.09 477 ASN A CA 1
ATOM 3673 C C . ASN A 1 477 ? 9.448 0.17 20.914 1 82.09 477 ASN A C 1
ATOM 3675 O O . ASN A 1 477 ? 9.305 -0.12 19.725 1 82.09 477 ASN A O 1
ATOM 3679 N N . PHE A 1 478 ? 10.173 1.15 21.354 1 86.49 478 PHE A N 1
ATOM 3680 C CA . PHE A 1 478 ? 10.988 1.918 20.419 1 86.49 478 PHE A CA 1
ATOM 3681 C C . PHE A 1 478 ? 12.276 2.39 21.083 1 86.49 478 PHE A C 1
ATOM 3683 O O . PHE A 1 478 ? 12.381 2.395 22.312 1 86.49 478 PHE A O 1
ATOM 3690 N N . SER A 1 479 ? 13.307 2.523 20.25 1 86.74 479 SER A N 1
ATOM 3691 C CA . SER A 1 479 ? 14.563 3.118 20.693 1 86.74 479 SER A CA 1
ATOM 3692 C C . SER A 1 479 ? 14.865 4.404 19.93 1 86.74 479 SER A C 1
ATOM 3694 O O . SER A 1 479 ? 14.478 4.548 18.769 1 86.74 479 SER A O 1
ATOM 3696 N N . TYR A 1 480 ? 15.487 5.32 20.669 1 88.03 480 TYR A N 1
ATOM 3697 C CA . TYR A 1 480 ? 15.8 6.602 20.047 1 88.03 480 TYR A CA 1
ATOM 3698 C C . TYR A 1 480 ? 17.209 6.596 19.466 1 88.03 480 TYR A C 1
ATOM 3700 O O . TYR A 1 480 ? 18.127 6.019 20.053 1 88.03 480 TYR A O 1
ATOM 3708 N N . LYS A 1 481 ? 17.364 7.104 18.338 1 86.25 481 LYS A N 1
ATOM 3709 C CA . LYS A 1 481 ? 18.66 7.386 17.729 1 86.25 481 LYS A CA 1
ATOM 3710 C C . LYS A 1 481 ? 18.825 8.878 17.454 1 86.25 481 LYS A C 1
ATOM 3712 O O . LYS A 1 481 ? 18.034 9.47 16.716 1 86.25 481 LYS A O 1
ATOM 3717 N N . ARG A 1 482 ? 19.896 9.451 18.001 1 87.01 482 ARG A N 1
ATOM 3718 C CA . ARG A 1 482 ? 20.151 10.878 17.829 1 87.01 482 ARG A CA 1
ATOM 3719 C C . ARG A 1 482 ? 20.772 11.162 16.465 1 87.01 482 ARG A C 1
ATOM 3721 O O . ARG A 1 482 ? 21.661 10.434 16.018 1 87.01 482 ARG A O 1
ATOM 3728 N N . PHE A 1 483 ? 20.211 12.074 15.834 1 85.8 483 PHE A N 1
ATOM 3729 C CA . PHE A 1 483 ? 20.795 12.525 14.577 1 85.8 483 PHE A CA 1
ATOM 3730 C C . PHE A 1 483 ? 21.895 13.551 14.828 1 85.8 483 PHE A C 1
ATOM 3732 O O . PHE A 1 483 ? 21.692 14.749 14.622 1 85.8 483 PHE A O 1
ATOM 3739 N N . SER A 1 484 ? 22.995 13.109 15.331 1 82.4 484 SER A N 1
ATOM 3740 C CA . SER A 1 484 ? 24.117 13.96 15.714 1 82.4 484 SER A CA 1
ATOM 3741 C C . SER A 1 484 ? 25.4 13.535 15.007 1 82.4 484 SER A C 1
ATOM 3743 O O . SER A 1 484 ? 25.539 12.378 14.605 1 82.4 484 SER A O 1
ATOM 3745 N N . ASN A 1 485 ? 26.163 14.586 14.813 1 76.59 485 ASN A N 1
ATOM 3746 C CA . ASN A 1 485 ? 27.494 14.291 14.292 1 76.59 485 ASN A CA 1
ATOM 3747 C C . ASN A 1 485 ? 28.406 13.72 15.374 1 76.59 485 ASN A C 1
ATOM 3749 O O . ASN A 1 485 ? 27.963 13.472 16.498 1 76.59 485 ASN A O 1
ATOM 3753 N N . GLU A 1 486 ? 29.659 13.444 15.041 1 72 486 GLU A N 1
ATOM 3754 C CA . GLU A 1 486 ? 30.618 12.839 15.96 1 72 486 GLU A CA 1
ATOM 3755 C C . GLU A 1 486 ? 30.85 13.727 17.18 1 72 486 GLU A C 1
ATOM 3757 O O . GLU A 1 486 ? 31.148 13.231 18.268 1 72 486 GLU A O 1
ATOM 3762 N N . GLN A 1 487 ? 30.627 15.039 17.018 1 72.38 487 GLN A N 1
ATOM 3763 C CA . GLN A 1 487 ? 30.878 15.995 18.092 1 72.38 487 GLN A CA 1
ATOM 3764 C C . GLN A 1 487 ? 29.629 16.205 18.944 1 72.38 487 GLN A C 1
ATOM 3766 O O . GLN A 1 487 ? 29.668 16.923 19.945 1 72.38 487 GLN A O 1
ATOM 3771 N N . GLY A 1 488 ? 28.469 15.517 18.555 1 70.29 488 GLY A N 1
ATOM 3772 C CA . GLY A 1 488 ? 27.247 15.623 19.337 1 70.29 488 GLY A CA 1
ATOM 3773 C C . GLY A 1 488 ? 26.326 16.729 18.857 1 70.29 488 GLY A C 1
ATOM 3774 O O . GLY A 1 488 ? 25.246 16.931 19.416 1 70.29 488 GLY A O 1
ATOM 3775 N N . ASP A 1 489 ? 26.742 17.424 17.818 1 73.73 489 ASP A N 1
ATOM 3776 C CA . ASP A 1 489 ? 25.944 18.503 17.244 1 73.73 489 ASP A CA 1
ATOM 3777 C C . ASP A 1 489 ? 25.016 17.977 16.151 1 73.73 489 ASP A C 1
ATOM 3779 O O . ASP A 1 489 ? 25.066 16.796 15.802 1 73.73 489 ASP A O 1
ATOM 3783 N N . SER A 1 490 ? 24.119 18.894 15.76 1 76.12 490 SER A N 1
ATOM 3784 C CA . SER A 1 490 ? 23.175 18.505 14.717 1 76.12 490 SER A CA 1
ATOM 3785 C C . SER A 1 490 ? 23.901 18.008 13.472 1 76.12 490 SER A C 1
ATOM 3787 O O . SER A 1 490 ? 24.933 18.561 13.086 1 76.12 490 SER A O 1
ATOM 3789 N N . ASN A 1 491 ? 23.569 16.819 13.016 1 76.84 491 ASN A N 1
ATOM 3790 C CA . ASN A 1 491 ? 24.146 16.233 11.811 1 76.84 491 ASN A CA 1
ATOM 3791 C C . ASN A 1 491 ? 23.48 16.776 10.55 1 76.84 491 ASN A C 1
ATOM 3793 O O . ASN A 1 491 ? 22.937 16.01 9.751 1 76.84 491 ASN A O 1
ATOM 3797 N N . GLY A 1 492 ? 23.381 18.176 10.441 1 75.35 492 GLY A N 1
ATOM 3798 C CA . GLY A 1 492 ? 22.806 18.762 9.24 1 75.35 492 GLY A CA 1
ATOM 3799 C C . GLY A 1 492 ? 21.441 19.383 9.474 1 75.35 492 GLY A C 1
ATOM 3800 O O . GLY A 1 492 ? 21.163 19.889 10.563 1 75.35 492 GLY A O 1
ATOM 3801 N N . THR A 1 493 ? 20.573 19.362 8.271 1 79.07 493 THR A N 1
ATOM 3802 C CA . THR A 1 493 ? 19.268 20.012 8.305 1 79.07 493 THR A CA 1
ATOM 3803 C C . THR A 1 493 ? 18.166 18.997 8.596 1 79.07 493 THR A C 1
ATOM 3805 O O . THR A 1 493 ? 18.409 17.789 8.585 1 79.07 493 THR A O 1
ATOM 3808 N N . TYR A 1 494 ? 17.054 19.463 8.955 1 82.42 494 TYR A N 1
ATOM 3809 C CA . TYR A 1 494 ? 15.894 18.605 9.17 1 82.42 494 TYR A CA 1
ATOM 3810 C C . TYR A 1 494 ? 15.597 17.769 7.93 1 82.42 494 TYR A C 1
ATOM 3812 O O . TYR A 1 494 ? 15.115 16.639 8.037 1 82.42 494 TYR A O 1
ATOM 3820 N N . ASP A 1 495 ? 15.936 18.303 6.833 1 80.88 495 ASP A N 1
ATOM 3821 C CA . ASP A 1 495 ? 15.717 17.568 5.59 1 80.88 495 ASP A CA 1
ATOM 3822 C C . ASP A 1 495 ? 16.648 16.362 5.495 1 80.88 495 ASP A C 1
ATOM 3824 O O . ASP A 1 495 ? 16.234 15.285 5.059 1 80.88 495 ASP A O 1
ATOM 3828 N N . ASP A 1 496 ? 17.859 16.497 5.959 1 78.67 496 ASP A N 1
ATOM 3829 C CA . ASP A 1 496 ? 18.816 15.395 5.954 1 78.67 496 ASP A CA 1
ATOM 3830 C C . ASP A 1 496 ? 18.361 14.268 6.878 1 78.67 496 ASP A C 1
ATOM 3832 O O . ASP A 1 496 ? 18.561 13.09 6.575 1 78.67 496 ASP A O 1
ATOM 3836 N N . MET A 1 497 ? 17.872 14.683 7.941 1 83.7 497 MET A N 1
ATOM 3837 C CA . MET A 1 497 ? 17.402 13.702 8.914 1 83.7 497 MET A CA 1
ATOM 3838 C C . MET A 1 497 ? 16.23 12.901 8.356 1 83.7 497 MET A C 1
ATOM 3840 O O . MET A 1 497 ? 16.215 11.672 8.442 1 83.7 497 MET A O 1
ATOM 3844 N N . VAL A 1 498 ? 15.252 13.565 7.796 1 83.26 498 VAL A N 1
ATOM 3845 C CA . VAL A 1 498 ? 14.042 12.908 7.313 1 83.26 498 VAL A CA 1
ATOM 3846 C C . VAL A 1 498 ? 14.374 12.04 6.102 1 83.26 498 VAL A C 1
ATOM 3848 O O . VAL A 1 498 ? 13.741 11.005 5.88 1 83.26 498 VAL A O 1
ATOM 3851 N N . TYR A 1 499 ? 15.422 12.385 5.399 1 78.22 499 TYR A N 1
ATOM 3852 C CA . TYR A 1 499 ? 15.813 11.608 4.228 1 78.22 499 TYR A CA 1
ATOM 3853 C C . TYR A 1 499 ? 16.36 10.245 4.635 1 78.22 499 TYR A C 1
ATOM 3855 O O . TYR A 1 499 ? 16.381 9.312 3.829 1 78.22 499 TYR A O 1
ATOM 3863 N N . GLN A 1 500 ? 16.777 10.119 5.907 1 78.79 500 GLN A N 1
ATOM 3864 C CA . GLN A 1 500 ? 17.243 8.826 6.396 1 78.79 500 GLN A CA 1
ATOM 3865 C C . GLN A 1 500 ? 16.109 7.804 6.416 1 78.79 500 GLN A C 1
ATOM 3867 O O . GLN A 1 500 ? 16.356 6.597 6.436 1 78.79 500 GLN A O 1
ATOM 3872 N N . LEU A 1 501 ? 14.86 8.248 6.425 1 81.62 501 LEU A N 1
ATOM 3873 C CA . LEU A 1 501 ? 13.699 7.366 6.39 1 81.62 501 LEU A CA 1
ATOM 3874 C C . LEU A 1 501 ? 13.624 6.62 5.062 1 81.62 501 LEU A C 1
ATOM 3876 O O . LEU A 1 501 ? 13.191 5.466 5.017 1 81.62 501 LEU A O 1
ATOM 3880 N N . SER A 1 502 ? 14.027 7.316 3.928 1 69.38 502 SER A N 1
ATOM 3881 C CA . SER A 1 502 ? 13.952 6.715 2.6 1 69.38 502 SER A CA 1
ATOM 3882 C C . SER A 1 502 ? 14.954 5.575 2.453 1 69.38 502 SER A C 1
ATOM 3884 O O . SER A 1 502 ? 14.741 4.652 1.663 1 69.38 502 SER A O 1
ATOM 3886 N N . HIS A 1 503 ? 16.043 5.625 3.277 1 62.94 503 HIS A N 1
ATOM 3887 C CA . HIS A 1 503 ? 17.083 4.604 3.214 1 62.94 503 HIS A CA 1
ATOM 3888 C C . HIS A 1 503 ? 16.844 3.51 4.249 1 62.94 503 HIS A C 1
ATOM 3890 O O . HIS A 1 503 ? 17.716 2.67 4.483 1 62.94 503 HIS A O 1
ATOM 3896 N N . GLN A 1 504 ? 15.621 3.544 4.925 1 66.82 504 GLN A N 1
ATOM 3897 C CA . GLN A 1 504 ? 15.176 2.544 5.89 1 66.82 504 GLN A CA 1
ATOM 3898 C C . GLN A 1 504 ? 16.155 2.431 7.055 1 66.82 504 GLN A C 1
ATOM 3900 O O . GLN A 1 504 ? 16.345 1.347 7.611 1 66.82 504 GLN A O 1
ATOM 3905 N N . ARG A 1 505 ? 16.936 3.467 7.305 1 73.21 505 ARG A N 1
ATOM 3906 C CA . ARG A 1 505 ? 17.813 3.497 8.471 1 73.21 505 ARG A CA 1
ATOM 3907 C C . ARG A 1 505 ? 17.038 3.868 9.73 1 73.21 505 ARG A C 1
ATOM 3909 O O . ARG A 1 505 ? 17.488 3.595 10.845 1 73.21 505 ARG A O 1
ATOM 3916 N N . LEU A 1 506 ? 15.975 4.655 9.54 1 84.2 506 LEU A N 1
ATOM 3917 C CA . LEU A 1 506 ? 15.051 5.033 10.603 1 84.2 506 LEU A CA 1
ATOM 3918 C C . LEU A 1 506 ? 13.627 4.606 10.263 1 84.2 506 LEU A C 1
ATOM 3920 O O . LEU A 1 506 ? 13.252 4.561 9.089 1 84.2 506 LEU A O 1
ATOM 3924 N N . ASP A 1 507 ? 12.897 4.302 11.35 1 82.72 507 ASP A N 1
ATOM 3925 C CA . ASP A 1 507 ? 11.501 3.925 11.153 1 82.72 507 ASP A CA 1
ATOM 3926 C C . ASP A 1 507 ? 10.581 5.136 11.285 1 82.72 507 ASP A C 1
ATOM 3928 O O . ASP A 1 507 ? 9.456 5.126 10.782 1 82.72 507 ASP A O 1
ATOM 3932 N N . ALA A 1 508 ? 11.089 6.063 12.037 1 90.43 508 ALA A N 1
ATOM 3933 C CA . ALA A 1 508 ? 10.322 7.282 12.278 1 90.43 508 ALA A CA 1
ATOM 3934 C C . ALA A 1 508 ? 11.232 8.425 12.718 1 90.43 508 ALA A C 1
ATOM 3936 O O . ALA A 1 508 ? 12.361 8.194 13.157 1 90.43 508 ALA A O 1
ATOM 3937 N N . VAL A 1 509 ? 10.813 9.574 12.482 1 92.24 509 VAL A N 1
ATOM 3938 C CA . VAL A 1 509 ? 11.473 10.765 13.006 1 92.24 509 VAL A CA 1
ATOM 3939 C C . VAL A 1 509 ? 10.509 11.538 13.904 1 92.24 509 VAL A C 1
ATOM 3941 O O . VAL A 1 509 ? 9.39 11.856 13.494 1 92.24 509 VAL A O 1
ATOM 3944 N N . VAL A 1 510 ? 10.99 11.741 15.095 1 91.45 510 VAL A N 1
ATOM 3945 C CA . VAL A 1 510 ? 10.164 12.395 16.105 1 91.45 510 VAL A CA 1
ATOM 3946 C C . VAL A 1 510 ? 10.849 13.673 16.584 1 91.45 510 VAL A C 1
ATOM 3948 O O . VAL A 1 510 ? 12.032 13.658 16.93 1 91.45 510 VAL A O 1
ATOM 3951 N N . GLY A 1 511 ? 10.135 14.725 16.518 1 89.42 511 GLY A N 1
ATOM 3952 C CA . GLY A 1 511 ? 10.636 16.02 16.949 1 89.42 511 GLY A CA 1
ATOM 3953 C C . GLY A 1 511 ? 9.798 17.182 16.448 1 89.42 511 GLY A C 1
ATOM 3954 O O . GLY A 1 511 ? 8.62 17.011 16.126 1 89.42 511 GLY A O 1
ATOM 3955 N N . ASP A 1 512 ? 10.342 18.294 16.475 1 89.71 512 ASP A N 1
ATOM 3956 C CA . ASP A 1 512 ? 9.673 19.496 15.989 1 89.71 512 ASP A CA 1
ATOM 3957 C C . ASP A 1 512 ? 9.819 19.633 14.475 1 89.71 512 ASP A C 1
ATOM 3959 O O . ASP A 1 512 ? 10.352 20.631 13.985 1 89.71 512 ASP A O 1
ATOM 3963 N N . LEU A 1 513 ? 9.239 18.677 13.852 1 90.21 513 LEU A N 1
ATOM 3964 C CA . LEU A 1 513 ? 9.297 18.606 12.396 1 90.21 513 LEU A CA 1
ATOM 3965 C C . LEU A 1 513 ? 8.088 19.294 11.77 1 90.21 513 LEU A C 1
ATOM 3967 O O . LEU A 1 513 ? 6.947 18.895 12.013 1 90.21 513 LEU A O 1
ATOM 3971 N N . THR A 1 514 ? 8.366 20.268 10.958 1 89.42 514 THR A N 1
ATOM 3972 C CA . THR A 1 514 ? 7.289 20.981 10.279 1 89.42 514 THR A CA 1
ATOM 3973 C C . THR A 1 514 ? 6.807 20.198 9.061 1 89.42 514 THR A C 1
ATOM 3975 O O . THR A 1 514 ? 7.616 19.672 8.294 1 89.42 514 THR A O 1
ATOM 3978 N N . ILE A 1 515 ? 5.493 20.102 8.955 1 88.82 515 ILE A N 1
ATOM 3979 C CA . ILE A 1 515 ? 4.894 19.452 7.794 1 88.82 515 ILE A CA 1
ATOM 3980 C C . ILE A 1 515 ? 4.949 20.392 6.592 1 88.82 515 ILE A C 1
ATOM 3982 O O . ILE A 1 515 ? 4.326 21.456 6.598 1 88.82 515 ILE A O 1
ATOM 3986 N N . ARG A 1 516 ? 5.712 20.031 5.586 1 84.3 516 ARG A N 1
ATOM 3987 C CA . ARG A 1 516 ? 5.887 20.842 4.385 1 84.3 516 ARG A CA 1
ATOM 3988 C C . ARG A 1 516 ? 5.541 20.045 3.131 1 84.3 516 ARG A C 1
ATOM 3990 O O . ARG A 1 516 ? 5.684 18.821 3.108 1 84.3 516 ARG A O 1
ATOM 3997 N N . GLU A 1 517 ? 5.179 20.822 2.11 1 81.14 517 GLU A N 1
ATOM 3998 C CA . GLU A 1 517 ? 4.802 20.195 0.847 1 81.14 517 GLU A CA 1
ATOM 3999 C C . GLU A 1 517 ? 5.973 19.424 0.243 1 81.14 517 GLU A C 1
ATOM 4001 O O . GLU A 1 517 ? 5.801 18.302 -0.238 1 81.14 517 GLU A O 1
ATOM 4006 N N . ASN A 1 518 ? 7.134 19.964 0.233 1 77.23 518 ASN A N 1
ATOM 4007 C CA . ASN A 1 518 ? 8.289 19.345 -0.408 1 77.23 518 ASN A CA 1
ATOM 4008 C C . ASN A 1 518 ? 8.681 18.041 0.281 1 77.23 518 ASN A C 1
ATOM 4010 O O . ASN A 1 518 ? 9.135 17.1 -0.373 1 77.23 518 ASN A O 1
ATOM 4014 N N . ARG A 1 519 ? 8.49 17.98 1.59 1 78.99 519 ARG A N 1
ATOM 4015 C CA . ARG A 1 519 ? 8.843 16.793 2.362 1 78.99 519 ARG A CA 1
ATOM 4016 C C . ARG A 1 519 ? 7.844 15.667 2.122 1 78.99 519 ARG A C 1
ATOM 4018 O O . ARG A 1 519 ? 8.194 14.489 2.22 1 78.99 519 ARG A O 1
ATOM 4025 N N . THR A 1 520 ? 6.621 16.011 1.808 1 78.33 520 THR A N 1
ATOM 4026 C CA . THR A 1 520 ? 5.553 15.025 1.69 1 78.33 520 THR A CA 1
ATOM 4027 C C . THR A 1 520 ? 5.725 14.19 0.424 1 78.33 520 THR A C 1
ATOM 4029 O O . THR A 1 520 ? 5.087 13.147 0.271 1 78.33 520 THR A O 1
ATOM 4032 N N . HIS A 1 521 ? 6.638 14.628 -0.464 1 71.81 521 HIS A N 1
ATOM 4033 C CA . HIS A 1 521 ? 6.924 13.833 -1.653 1 71.81 521 HIS A CA 1
ATOM 4034 C C . HIS A 1 521 ? 7.661 12.548 -1.293 1 71.81 521 HIS A C 1
ATOM 4036 O O . HIS A 1 521 ? 7.58 11.556 -2.021 1 71.81 521 HIS A O 1
ATOM 4042 N N . TYR A 1 522 ? 8.278 12.63 -0.095 1 70.63 522 TYR A N 1
ATOM 4043 C CA . TYR A 1 522 ? 9.185 11.529 0.21 1 70.63 522 TYR A CA 1
ATOM 4044 C C . TYR A 1 522 ? 8.734 10.78 1.458 1 70.63 522 TYR A C 1
ATOM 4046 O O . TYR A 1 522 ? 9.114 9.626 1.667 1 70.63 522 TYR A O 1
ATOM 4054 N N . PHE A 1 523 ? 7.908 11.519 2.236 1 81.37 523 PHE A N 1
ATOM 4055 C CA . PHE A 1 523 ? 7.522 10.926 3.511 1 81.37 523 PHE A CA 1
ATOM 4056 C C . PHE A 1 523 ? 6.091 11.304 3.873 1 81.37 523 PHE A C 1
ATOM 4058 O O . PHE A 1 523 ? 5.523 12.232 3.293 1 81.37 523 PHE A O 1
ATOM 4065 N N . ASP A 1 524 ? 5.568 10.482 4.772 1 83.4 524 ASP A N 1
ATOM 4066 C CA . ASP A 1 524 ? 4.226 10.76 5.275 1 83.4 524 ASP A CA 1
ATOM 4067 C C . ASP A 1 524 ? 4.275 11.301 6.702 1 83.4 524 ASP A C 1
ATOM 4069 O O . ASP A 1 524 ? 5.124 10.893 7.498 1 83.4 524 ASP A O 1
ATOM 4073 N N . PHE A 1 525 ? 3.399 12.219 6.944 1 89.7 525 PHE A N 1
ATOM 4074 C CA . PHE A 1 525 ? 3.356 12.841 8.261 1 89.7 525 PHE A CA 1
ATOM 4075 C C . PHE A 1 525 ? 2.094 12.433 9.012 1 89.7 525 PHE A C 1
ATOM 4077 O O . PHE A 1 525 ? 1.061 12.161 8.398 1 89.7 525 PHE A O 1
ATOM 4084 N N . THR A 1 526 ? 2.275 12.37 10.31 1 89.84 526 THR A N 1
ATOM 4085 C CA . THR A 1 526 ? 1.101 12.238 11.167 1 89.84 526 THR A CA 1
ATOM 4086 C C . THR A 1 526 ? 0.289 13.529 11.174 1 89.84 526 THR A C 1
ATOM 4088 O O . THR A 1 526 ? 0.709 14.537 10.602 1 89.84 526 THR A O 1
ATOM 4091 N N . GLN A 1 527 ? -0.859 13.476 11.789 1 87.62 527 GLN A N 1
ATOM 4092 C CA . GLN A 1 527 ? -1.62 14.695 12.042 1 87.62 527 GLN A CA 1
ATOM 4093 C C . GLN A 1 527 ? -0.815 15.682 12.882 1 87.62 527 GLN A C 1
ATOM 4095 O O . GLN A 1 527 ? -0.079 15.28 13.785 1 87.62 527 GLN A O 1
ATOM 4100 N N . PRO A 1 528 ? -0.914 16.89 12.469 1 89.37 528 PRO A N 1
ATOM 4101 C CA . PRO A 1 528 ? -0.172 17.886 13.246 1 89.37 528 PRO A CA 1
ATOM 4102 C C . PRO A 1 528 ? -0.664 17.996 14.687 1 89.37 528 PRO A C 1
ATOM 4104 O O . PRO A 1 528 ? -1.851 17.797 14.955 1 89.37 528 PRO A O 1
ATOM 4107 N N . PHE A 1 529 ? 0.272 18.298 15.604 1 88.35 529 PHE A N 1
ATOM 4108 C CA . PHE A 1 529 ? -0.098 18.39 17.011 1 88.35 529 PHE A CA 1
ATOM 4109 C C . PHE A 1 529 ? 0.196 19.782 17.559 1 88.35 529 PHE A C 1
ATOM 4111 O O . PHE A 1 529 ? 0.074 20.019 18.762 1 88.35 529 PHE A O 1
ATOM 4118 N N . THR A 1 530 ? 0.634 20.63 16.671 1 86.48 530 THR A N 1
ATOM 4119 C CA . THR A 1 530 ? 0.87 22.012 17.075 1 86.48 530 THR A CA 1
ATOM 4120 C C . THR A 1 530 ? 0.119 22.978 16.163 1 86.48 530 THR A C 1
ATOM 4122 O O . THR A 1 530 ? -0.401 22.577 15.12 1 86.48 530 THR A O 1
ATOM 4125 N N . GLU A 1 531 ? 0.088 24.202 16.658 1 78.49 531 GLU A N 1
ATOM 4126 C CA . GLU A 1 531 ? -0.482 25.255 15.821 1 78.49 531 GLU A CA 1
ATOM 4127 C C . GLU A 1 531 ? 0.358 25.478 14.567 1 78.49 531 GLU A C 1
ATOM 4129 O O . GLU A 1 531 ? 1.552 25.171 14.55 1 78.49 531 GLU A O 1
ATOM 4134 N N . SER A 1 532 ? -0.366 25.953 13.601 1 78.84 532 SER A N 1
ATOM 4135 C CA . SER A 1 532 ? 0.273 26.116 12.299 1 78.84 532 SER A CA 1
ATOM 4136 C C . SER A 1 532 ? 0.565 27.583 12.006 1 78.84 532 SER A C 1
ATOM 4138 O O . SER A 1 532 ? -0.062 28.474 12.583 1 78.84 532 SER A O 1
ATOM 4140 N N . GLY A 1 533 ? 1.746 27.745 11.197 1 80.69 533 GLY A N 1
ATOM 4141 C CA . GLY A 1 533 ? 1.955 29.078 10.655 1 80.69 533 GLY A CA 1
ATOM 4142 C C . GLY A 1 533 ? 3.248 29.717 11.125 1 80.69 533 GLY A C 1
ATOM 4143 O O . GLY A 1 533 ? 3.895 29.216 12.047 1 80.69 533 GLY A O 1
ATOM 4144 N N . LEU A 1 534 ? 3.648 30.682 10.436 1 87.8 534 LEU A N 1
ATOM 4145 C CA . LEU A 1 534 ? 4.788 31.534 10.759 1 87.8 534 LEU A CA 1
ATOM 4146 C C . LEU A 1 534 ? 4.324 32.919 11.196 1 87.8 534 LEU A C 1
ATOM 4148 O O . LEU A 1 534 ? 3.374 33.467 10.631 1 87.8 534 LEU A O 1
ATOM 4152 N N . ALA A 1 535 ? 4.915 33.364 12.276 1 88.63 535 ALA A N 1
ATOM 4153 C CA . ALA A 1 535 ? 4.622 34.706 12.773 1 88.63 535 ALA A CA 1
ATOM 4154 C C . ALA A 1 535 ? 5.907 35.487 13.034 1 88.63 535 ALA A C 1
ATOM 4156 O O . ALA A 1 53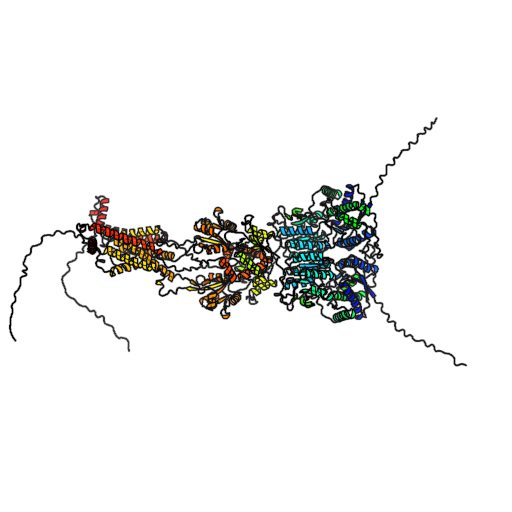5 ? 7.008 34.976 12.812 1 88.63 535 ALA A O 1
ATOM 4157 N N . MET A 1 536 ? 5.776 36.708 13.272 1 91.39 536 MET A N 1
ATOM 4158 C CA . MET A 1 536 ? 6.934 37.533 13.606 1 91.39 536 MET A CA 1
ATOM 4159 C C . MET A 1 536 ? 6.765 38.177 14.978 1 91.39 536 MET A C 1
ATOM 4161 O O . MET A 1 536 ? 5.653 38.544 15.363 1 91.39 536 MET A O 1
ATOM 4165 N N . VAL A 1 537 ? 7.777 38.189 15.684 1 90.91 537 VAL A N 1
ATOM 4166 C CA . VAL A 1 537 ? 7.811 38.9 16.958 1 90.91 537 VAL A CA 1
ATOM 4167 C C . VAL A 1 537 ? 8.546 40.228 16.789 1 90.91 537 VAL A C 1
ATOM 4169 O O . VAL A 1 537 ? 9.621 40.277 16.187 1 90.91 537 VAL A O 1
ATOM 4172 N N . VAL A 1 538 ? 7.92 41.248 17.239 1 89.09 538 VAL A N 1
ATOM 4173 C CA . VAL A 1 538 ? 8.469 42.594 17.105 1 89.09 538 VAL A CA 1
ATOM 4174 C C . VAL A 1 538 ? 8.433 43.304 18.456 1 89.09 538 VAL A C 1
ATOM 4176 O O . VAL A 1 538 ? 7.596 42.992 19.307 1 89.09 538 VAL A O 1
ATOM 4179 N N . PRO A 1 539 ? 9.513 44.057 18.696 1 85.45 539 PRO A N 1
ATOM 4180 C CA . PRO A 1 539 ? 9.436 44.876 19.909 1 85.45 539 PRO A CA 1
ATOM 4181 C C . PRO A 1 539 ? 8.248 45.834 19.9 1 85.45 539 PRO A C 1
ATOM 4183 O O . PRO A 1 539 ? 7.729 46.171 18.832 1 85.45 539 PRO A O 1
ATOM 4186 N N . THR A 1 540 ? 7.755 45.905 21.087 1 77.37 540 THR A N 1
ATOM 4187 C CA . THR A 1 540 ? 6.653 46.853 21.208 1 77.37 540 THR A CA 1
ATOM 4188 C C . THR A 1 540 ? 7.149 48.195 21.739 1 77.37 540 THR A C 1
ATOM 4190 O O . THR A 1 540 ? 8.17 48.257 22.427 1 77.37 540 THR A O 1
ATOM 4193 N N . ARG A 1 541 ? 6.915 49.098 21.305 1 59.6 541 ARG A N 1
ATOM 4194 C CA . ARG A 1 541 ? 7.225 50.423 21.833 1 59.6 541 ARG A CA 1
ATOM 4195 C C . ARG A 1 541 ? 6.191 50.856 22.867 1 59.6 541 ARG A C 1
ATOM 4197 O O . ARG A 1 541 ? 4.988 50.677 22.663 1 59.6 541 ARG A O 1
ATOM 4204 N N . ASP A 1 542 ? 6.726 50.533 24.195 1 50.69 542 ASP A N 1
ATOM 4205 C CA . ASP A 1 542 ? 5.876 51.101 25.237 1 50.69 542 ASP A CA 1
ATOM 4206 C C . ASP A 1 542 ? 5.415 52.508 24.863 1 50.69 542 ASP A C 1
ATOM 4208 O O . ASP A 1 542 ? 6.226 53.433 24.787 1 50.69 542 ASP A O 1
ATOM 4212 N N . ALA A 1 543 ? 4.564 52.44 24.173 1 46.66 543 ALA A N 1
ATOM 4213 C CA . ALA A 1 543 ? 4.084 53.801 23.95 1 46.66 543 ALA A CA 1
ATOM 4214 C C . ALA A 1 543 ? 3.782 54.5 25.272 1 46.66 543 ALA A C 1
ATOM 4216 O O . ALA A 1 543 ? 3.48 55.696 25.294 1 46.66 543 ALA A O 1
ATOM 4217 N N . ARG A 1 544 ? 3.935 53.669 26.384 1 49.26 544 ARG A N 1
ATOM 4218 C CA . ARG A 1 544 ? 3.645 54.2 27.712 1 49.26 544 ARG A CA 1
ATOM 4219 C C . ARG A 1 544 ? 4.811 55.032 28.236 1 49.26 544 ARG A C 1
ATOM 4221 O O . ARG A 1 544 ? 4.721 55.63 29.31 1 49.26 544 ARG A O 1
ATOM 4228 N N . ARG A 1 545 ? 6.057 54.449 28.127 1 45.39 545 ARG A N 1
ATOM 4229 C CA . ARG A 1 545 ? 7.021 55.133 28.982 1 45.39 545 ARG A CA 1
ATOM 4230 C C . ARG A 1 545 ? 6.746 56.632 29.027 1 45.39 545 ARG A C 1
ATOM 4232 O O . ARG A 1 545 ? 7.124 57.366 28.111 1 45.39 545 ARG A O 1
ATOM 4239 N N . LYS A 1 546 ? 5.696 56.666 29.61 1 48.78 546 LYS A N 1
ATOM 4240 C CA . LYS A 1 546 ? 5.162 57.95 30.054 1 48.78 546 LYS A CA 1
ATOM 4241 C C . LYS A 1 546 ? 6.096 58.616 31.06 1 48.78 546 LYS A C 1
ATOM 4243 O O . LYS A 1 546 ? 6.464 58.01 32.069 1 48.78 546 LYS A O 1
ATOM 4248 N N . GLY A 1 547 ? 7.2 58.864 30.796 1 48.6 547 GLY A N 1
ATOM 4249 C CA . GLY A 1 547 ? 8.197 59.548 31.605 1 48.6 547 GLY A CA 1
ATOM 4250 C C . GLY A 1 547 ? 7.696 60.855 32.189 1 48.6 547 GLY A C 1
ATOM 4251 O O . GLY A 1 547 ? 6.554 61.252 31.948 1 48.6 547 GLY A O 1
ATOM 4252 N N . ALA A 1 548 ? 8.545 61.372 33.162 1 56.63 548 ALA A N 1
ATOM 4253 C CA . ALA A 1 548 ? 8.305 62.668 33.792 1 56.63 548 ALA A CA 1
ATOM 4254 C C . ALA A 1 548 ? 8.029 63.744 32.746 1 56.63 548 ALA A C 1
ATOM 4256 O O . ALA A 1 548 ? 7.401 64.762 33.044 1 56.63 548 ALA A O 1
ATOM 4257 N N . TRP A 1 549 ? 8.524 63.184 31.62 1 57.51 549 TRP A N 1
ATOM 4258 C CA . TRP A 1 549 ? 8.395 64.183 30.564 1 57.51 549 TRP A CA 1
ATOM 4259 C C . TRP A 1 549 ? 7.322 63.778 29.559 1 57.51 549 TRP A C 1
ATOM 4261 O O . TRP A 1 549 ? 7.224 64.361 28.477 1 57.51 549 TRP A O 1
ATOM 4271 N N . THR A 1 550 ? 6.392 62.973 29.849 1 64.29 550 THR A N 1
ATOM 4272 C CA . THR A 1 550 ? 5.34 62.481 28.966 1 64.29 550 THR A CA 1
ATOM 4273 C C . THR A 1 550 ? 4.402 63.613 28.558 1 64.29 550 THR A C 1
ATOM 4275 O O . THR A 1 550 ? 3.843 63.598 27.46 1 64.29 550 THR A O 1
ATOM 4278 N N . PHE A 1 551 ? 4.315 64.524 29.548 1 66.53 551 PHE A N 1
ATOM 4279 C CA . PHE A 1 551 ? 3.411 65.643 29.312 1 66.53 551 PHE A CA 1
ATOM 4280 C C . PHE A 1 551 ? 3.87 66.467 28.115 1 66.53 551 PHE A C 1
ATOM 4282 O O . PHE A 1 551 ? 3.087 67.226 27.54 1 66.53 551 PHE A O 1
ATOM 4289 N N . LEU A 1 552 ? 5.279 65.77 27.992 1 68.93 552 LEU A N 1
ATOM 4290 C CA . LEU A 1 552 ? 5.798 66.531 26.859 1 68.93 552 LEU A CA 1
ATOM 4291 C C . LEU A 1 552 ? 5.571 65.78 25.551 1 68.93 552 LEU A C 1
ATOM 4293 O O . LEU A 1 552 ? 5.763 66.339 24.469 1 68.93 552 LEU A O 1
ATOM 4297 N N . LYS A 1 553 ? 5.082 64.517 25.731 1 72.35 553 LYS A N 1
ATOM 4298 C CA . LYS A 1 553 ? 5.108 63.641 24.563 1 72.35 553 LYS A CA 1
ATOM 4299 C C . LYS A 1 553 ? 3.852 63.818 23.715 1 72.35 553 LYS A C 1
ATOM 4301 O O . LYS A 1 553 ? 3.847 63.488 22.527 1 72.35 553 LYS A O 1
ATOM 4306 N N . PRO A 1 554 ? 2.698 64.826 23.822 1 73.3 554 PRO A N 1
ATOM 4307 C CA . PRO A 1 554 ? 1.497 64.95 22.993 1 73.3 554 PRO A CA 1
ATOM 4308 C C . PRO A 1 554 ? 1.705 65.861 21.786 1 73.3 554 PRO A C 1
ATOM 4310 O O . PRO A 1 554 ? 1.104 65.641 20.731 1 73.3 554 PRO A O 1
ATOM 4313 N N . LEU A 1 555 ? 2.56 66.916 21.928 1 78.05 555 LEU A N 1
ATOM 4314 C CA . LEU A 1 555 ? 2.802 67.875 20.856 1 78.05 555 LEU A CA 1
ATOM 4315 C C . LEU A 1 555 ? 4.244 67.791 20.367 1 78.05 555 LEU A C 1
ATOM 4317 O O . LEU A 1 555 ? 5.161 67.564 21.159 1 78.05 555 LEU A O 1
ATOM 4321 N N . SER A 1 556 ? 4.51 67.167 19.088 1 79.32 556 SER A N 1
ATOM 4322 C CA . SER A 1 556 ? 5.863 67.24 18.548 1 79.32 556 SER A CA 1
ATOM 4323 C C . SER A 1 556 ? 6.593 68.481 19.05 1 79.32 556 SER A C 1
ATOM 4325 O O . SER A 1 556 ? 5.964 69.426 19.531 1 79.32 556 SER A O 1
ATOM 4327 N N . LEU A 1 557 ? 7.825 69.338 18.828 1 81.67 557 LEU A N 1
ATOM 4328 C CA . LEU A 1 557 ? 8.622 70.492 19.229 1 81.67 557 LEU A CA 1
ATOM 4329 C C . LEU A 1 557 ? 8.252 71.721 18.405 1 81.67 557 LEU A C 1
ATOM 4331 O O . LEU A 1 557 ? 8.197 72.834 18.932 1 81.67 557 LEU A O 1
ATOM 4335 N N . SER A 1 558 ? 7.941 71.561 17.137 1 82 558 SER A N 1
ATOM 4336 C CA . SER A 1 558 ? 7.558 72.679 16.281 1 82 558 SER A CA 1
ATOM 4337 C C . SER A 1 558 ? 6.227 73.28 16.718 1 82 558 SER A C 1
ATOM 4339 O O . SER A 1 558 ? 6.056 74.501 16.707 1 82 558 SER A O 1
ATOM 4341 N N . LEU A 1 559 ? 5.388 72.487 17.204 1 84.42 559 LEU A N 1
ATOM 4342 C CA . LEU A 1 559 ? 4.09 72.992 17.639 1 84.42 559 LEU A CA 1
ATOM 4343 C C . LEU A 1 559 ? 4.204 73.69 18.99 1 84.42 559 LEU A C 1
ATOM 4345 O O . LEU A 1 559 ? 3.521 74.687 19.238 1 84.42 559 LEU A O 1
ATOM 4349 N N . TRP A 1 560 ? 5.122 73.239 19.838 1 85.86 560 TRP A N 1
ATOM 4350 C CA . TRP A 1 560 ? 5.372 73.924 21.102 1 85.86 560 TRP A CA 1
ATOM 4351 C C . TRP A 1 560 ? 5.905 75.332 20.862 1 85.86 560 TRP A C 1
ATOM 4353 O O . TRP A 1 560 ? 5.433 76.294 21.472 1 85.86 560 TRP A O 1
ATOM 4363 N N . LEU A 1 561 ? 6.751 75.519 20.032 1 87.03 561 LEU A N 1
ATOM 4364 C CA . LEU A 1 561 ? 7.374 76.806 19.744 1 87.03 561 LEU A CA 1
ATOM 4365 C C . LEU A 1 561 ? 6.399 77.734 19.027 1 87.03 561 LEU A C 1
ATOM 4367 O O . LEU A 1 561 ? 6.346 78.931 19.319 1 87.03 561 LEU A O 1
ATOM 4371 N N . ALA A 1 562 ? 5.678 77.132 18.092 1 86.13 562 ALA A N 1
ATOM 4372 C CA . ALA A 1 562 ? 4.684 77.946 17.396 1 86.13 562 ALA A CA 1
ATOM 4373 C C . ALA A 1 562 ? 3.623 78.463 18.363 1 86.13 562 ALA A C 1
ATOM 4375 O O . ALA A 1 562 ? 3.229 79.63 18.296 1 86.13 562 ALA A O 1
ATOM 4376 N N . SER A 1 563 ? 3.228 77.567 19.299 1 86.42 563 SER A N 1
ATOM 4377 C CA . SER A 1 563 ? 2.231 77.99 20.277 1 86.42 563 SER A CA 1
ATOM 4378 C C . SER A 1 563 ? 2.775 79.092 21.18 1 86.42 563 SER A C 1
ATOM 4380 O O . SER A 1 563 ? 2.096 80.089 21.43 1 86.42 563 SER A O 1
ATOM 4382 N N . ALA A 1 564 ? 4.021 79 21.643 1 86.94 564 ALA A N 1
ATOM 4383 C CA . ALA A 1 564 ? 4.646 80.016 22.486 1 86.94 564 ALA A CA 1
ATOM 4384 C C . ALA A 1 564 ? 4.794 81.336 21.736 1 86.94 564 ALA A C 1
ATOM 4386 O O . ALA A 1 564 ? 4.533 82.406 22.291 1 86.94 564 ALA A O 1
ATOM 4387 N N . ALA A 1 565 ? 5.158 81.265 20.508 1 88.73 565 ALA A N 1
ATOM 4388 C CA . ALA A 1 565 ? 5.323 82.459 19.684 1 88.73 565 ALA A CA 1
ATOM 4389 C C . ALA A 1 565 ? 3.993 83.183 19.494 1 88.73 565 ALA A C 1
ATOM 4391 O O . ALA A 1 565 ? 3.934 84.413 19.557 1 88.73 565 ALA A O 1
ATOM 4392 N N . PHE A 1 566 ? 2.984 82.401 19.37 1 88.71 566 PHE A N 1
ATOM 4393 C CA . PHE A 1 566 ? 1.695 83.033 19.115 1 88.71 566 PHE A CA 1
ATOM 4394 C C . PHE A 1 566 ? 1.076 83.543 20.411 1 88.71 566 PHE A C 1
ATOM 4396 O O . PHE A 1 566 ? 0.282 84.485 20.397 1 88.71 566 PHE A O 1
ATOM 4403 N N . PHE A 1 567 ? 1.495 82.972 21.542 1 88.93 567 PHE A N 1
ATOM 4404 C CA . PHE A 1 567 ? 1.088 83.556 22.814 1 88.93 567 PHE A CA 1
ATOM 4405 C C . PHE A 1 567 ? 1.732 84.923 23.013 1 88.93 567 PHE A C 1
ATOM 4407 O O . PHE A 1 567 ? 1.068 85.873 23.434 1 88.93 567 PHE A O 1
ATOM 4414 N N . ILE A 1 568 ? 2.966 85.047 22.645 1 87.76 568 ILE A N 1
ATOM 4415 C CA . ILE A 1 568 ? 3.694 86.305 22.777 1 87.76 568 ILE A CA 1
ATOM 4416 C C . ILE A 1 568 ? 3.182 87.308 21.746 1 87.76 568 ILE A C 1
ATOM 4418 O O . ILE A 1 568 ? 2.97 88.481 22.064 1 87.76 568 ILE A O 1
ATOM 4422 N N . PHE A 1 569 ? 2.897 86.792 20.549 1 89.27 569 PHE A N 1
ATOM 4423 C CA . PHE A 1 569 ? 2.4 87.645 19.476 1 89.27 569 PHE A CA 1
ATOM 4424 C C . PHE A 1 569 ? 1.029 88.212 19.826 1 89.27 569 PHE A C 1
ATOM 4426 O O . PHE A 1 569 ? 0.787 89.409 19.66 1 89.27 569 PHE A O 1
ATOM 4433 N N . THR A 1 570 ? 0.235 87.397 20.329 1 87.05 570 THR A N 1
ATOM 4434 C CA . THR A 1 570 ? -1.107 87.851 20.674 1 87.05 570 THR A CA 1
ATOM 4435 C C . THR A 1 570 ? -1.066 88.809 21.861 1 87.05 570 THR A C 1
ATOM 4437 O O . THR A 1 570 ? -1.785 89.81 21.882 1 87.05 570 THR A O 1
ATOM 4440 N N . GLY A 1 571 ? -0.269 88.506 22.831 1 86.22 571 GLY A N 1
ATOM 4441 C CA . GLY A 1 571 ? -0.093 89.437 23.934 1 86.22 571 GLY A CA 1
ATOM 4442 C C . GLY A 1 571 ? 0.41 90.798 23.492 1 86.22 571 GLY A C 1
ATOM 4443 O O . GLY A 1 571 ? -0.094 91.828 23.943 1 86.22 571 GLY A O 1
ATOM 4444 N N . ALA A 1 572 ? 1.299 90.785 22.545 1 87.8 572 ALA A N 1
ATOM 4445 C CA . ALA A 1 572 ? 1.849 92.03 22.014 1 87.8 572 ALA A CA 1
ATOM 4446 C C . ALA A 1 572 ? 0.798 92.8 21.219 1 87.8 572 ALA A C 1
ATOM 4448 O O . ALA A 1 572 ? 0.7 94.024 21.33 1 87.8 572 ALA A O 1
ATOM 4449 N N . THR A 1 573 ? 0.08 91.963 20.431 1 88.57 573 THR A N 1
ATOM 4450 C CA . THR A 1 573 ? -0.95 92.611 19.626 1 88.57 573 THR A CA 1
ATOM 4451 C C . THR A 1 573 ? -2.003 93.262 20.518 1 88.57 573 THR A C 1
ATOM 4453 O O . THR A 1 573 ? -2.39 94.411 20.292 1 88.57 573 THR A O 1
ATOM 4456 N N . ILE A 1 574 ? -2.415 92.713 21.569 1 87.17 574 ILE A N 1
ATOM 4457 C CA . ILE A 1 574 ? -3.433 93.241 22.471 1 87.17 574 ILE A CA 1
ATOM 4458 C C . ILE A 1 574 ? -2.869 94.43 23.246 1 87.17 574 ILE A C 1
ATOM 4460 O O . ILE A 1 574 ? -3.567 95.423 23.467 1 87.17 574 ILE A O 1
ATOM 4464 N N . TRP A 1 575 ? -1.652 94.379 23.567 1 87.25 575 TRP A N 1
ATOM 4465 C CA . TRP A 1 575 ? -1.006 95.496 24.249 1 87.25 575 TRP A CA 1
ATOM 4466 C C . TRP A 1 575 ? -0.969 96.732 23.356 1 87.25 575 TRP A C 1
ATOM 4468 O O . TRP A 1 575 ? -1.252 97.842 23.811 1 87.25 575 TRP A O 1
ATOM 4478 N N . LEU A 1 576 ? -0.704 96.559 22.142 1 85.83 576 LEU A N 1
ATOM 4479 C CA . LEU A 1 576 ? -0.633 97.67 21.2 1 85.83 576 LEU A CA 1
ATOM 4480 C C . LEU A 1 576 ? -2.011 98.283 20.976 1 85.83 576 LEU A C 1
ATOM 4482 O O . LEU A 1 576 ? -2.138 99.501 20.831 1 85.83 576 LEU A O 1
ATOM 4486 N N . LEU A 1 577 ? -2.957 97.486 21.14 1 85.56 577 LEU A N 1
ATOM 4487 C CA . LEU A 1 577 ? -4.316 97.959 20.898 1 85.56 577 LEU A CA 1
ATOM 4488 C C . LEU A 1 577 ? -4.891 98.621 22.145 1 85.56 577 LEU A C 1
ATOM 4490 O O . LEU A 1 577 ? -5.677 99.567 22.046 1 85.56 577 LEU A O 1
ATOM 4494 N N . GLU A 1 578 ? -4.434 98.207 23.343 1 83.35 578 GLU A N 1
ATOM 4495 C CA . GLU A 1 578 ? -5.1 98.63 24.571 1 83.35 578 GLU A CA 1
ATOM 4496 C C . GLU A 1 578 ? -4.239 99.618 25.353 1 83.35 578 GLU A C 1
ATOM 4498 O O . GLU A 1 578 ? -4.741 100.335 26.221 1 83.35 578 GLU A O 1
ATOM 4503 N N . HIS A 1 579 ? -2.989 99.913 25.14 1 81.08 579 HIS A N 1
ATOM 4504 C CA . HIS A 1 579 ? -2.095 100.652 26.025 1 81.08 579 HIS A CA 1
ATOM 4505 C C . HIS A 1 579 ? -2.482 102.126 26.092 1 81.08 579 HIS A C 1
ATOM 4507 O O . HIS A 1 579 ? -2.223 102.795 27.095 1 81.08 579 HIS A O 1
ATOM 4513 N N . ARG A 1 580 ? -3.198 102.625 25.188 1 77.74 580 ARG A N 1
ATOM 4514 C CA . ARG A 1 580 ? -3.509 104.051 25.188 1 77.74 580 ARG A CA 1
ATOM 4515 C C . ARG A 1 580 ? -4.811 104.328 25.932 1 77.74 580 ARG A C 1
ATOM 4517 O O . ARG A 1 580 ? -4.982 105.399 26.517 1 77.74 580 ARG A O 1
ATOM 4524 N N . HIS A 1 581 ? -5.691 103.397 25.933 1 73.44 581 HIS A N 1
ATOM 4525 C CA . HIS A 1 581 ? -7.035 103.693 26.416 1 73.44 581 HIS A CA 1
ATOM 4526 C C . HIS A 1 581 ? -7.346 102.914 27.69 1 73.44 581 HIS A C 1
ATOM 4528 O O . HIS A 1 581 ? -8.34 103.19 28.365 1 73.44 581 HIS A O 1
ATOM 4534 N N . ASN A 1 582 ? -6.563 101.981 28.023 1 75.45 582 ASN A N 1
ATOM 4535 C CA . ASN A 1 582 ? -6.905 101.088 29.124 1 75.45 582 ASN A CA 1
ATOM 4536 C C . ASN A 1 582 ? -5.879 101.167 30.251 1 75.45 582 ASN A C 1
ATOM 4538 O O . ASN A 1 582 ? -4.684 100.972 30.022 1 75.45 582 ASN A O 1
ATOM 4542 N N . ASP A 1 583 ? -6.388 101.488 31.366 1 73.75 583 ASP A N 1
ATOM 4543 C CA . ASP A 1 583 ? -5.528 101.693 32.528 1 73.75 583 ASP A CA 1
ATOM 4544 C C . ASP A 1 583 ? -4.833 100.394 32.931 1 73.75 583 ASP A C 1
ATOM 4546 O O . ASP A 1 583 ? -3.745 100.421 33.511 1 73.75 583 ASP A O 1
ATOM 4550 N N . ASP A 1 584 ? -5.364 99.295 32.501 1 75.41 584 ASP A N 1
ATOM 4551 C CA . ASP A 1 584 ? -4.765 98.021 32.887 1 75.41 584 ASP A CA 1
ATOM 4552 C C . ASP A 1 584 ? -3.523 97.722 32.05 1 75.41 584 ASP A C 1
ATOM 4554 O O . ASP A 1 584 ? -2.653 96.958 32.471 1 75.41 584 ASP A O 1
ATOM 4558 N N . PHE A 1 585 ? -3.447 98.337 30.924 1 76.01 585 PHE A N 1
ATOM 4559 C CA . PHE A 1 585 ? -2.347 98.034 30.016 1 76.01 585 PHE A CA 1
ATOM 4560 C C . PHE A 1 585 ? -1.458 99.255 29.817 1 76.01 585 PHE A C 1
ATOM 4562 O O . PHE A 1 585 ? -0.473 99.198 29.078 1 76.01 585 PHE A O 1
ATOM 4569 N N . HIS A 1 586 ? -1.885 100.364 30.518 1 71.87 586 HIS A N 1
ATOM 4570 C CA . HIS A 1 586 ? -1.108 101.586 30.338 1 71.87 586 HIS A CA 1
ATOM 4571 C C . HIS A 1 586 ? 0.111 101.603 31.254 1 71.87 586 HIS A C 1
ATOM 4573 O O . HIS A 1 586 ? -0.008 101.367 32.458 1 71.87 586 HIS A O 1
ATOM 4579 N N . GLY A 1 587 ? 1.273 101.915 30.748 1 67.42 587 GLY A N 1
ATOM 4580 C CA . GLY A 1 587 ? 2.502 102.06 31.511 1 67.42 587 GLY A CA 1
ATOM 4581 C C . GLY A 1 587 ? 2.973 100.761 32.137 1 67.42 587 GLY A C 1
ATOM 4582 O O . GLY A 1 587 ? 3.737 100.773 33.105 1 67.42 587 GLY A O 1
ATOM 4583 N N . VAL A 1 588 ? 2.342 99.65 31.735 1 69.14 588 VAL A N 1
ATOM 4584 C CA . VAL A 1 588 ? 2.663 98.379 32.377 1 69.14 588 VAL A CA 1
ATOM 4585 C C . VAL A 1 588 ? 3.846 97.726 31.666 1 69.14 588 VAL A C 1
ATOM 4587 O O . VAL A 1 588 ? 4.032 97.908 30.461 1 69.14 588 VAL A O 1
ATOM 4590 N N . GLY A 1 589 ? 4.79 97.18 32.34 1 72.11 589 GLY A N 1
ATOM 4591 C CA . GLY A 1 589 ? 5.968 96.49 31.838 1 72.11 589 GLY A CA 1
ATOM 4592 C C . GLY A 1 589 ? 5.638 95.206 31.101 1 72.11 589 GLY A C 1
ATOM 4593 O O . GLY A 1 589 ? 4.465 94.885 30.896 1 72.11 589 GLY A O 1
ATOM 4594 N N . VAL A 1 590 ? 6.429 94.548 30.495 1 77.5 590 VAL A N 1
ATOM 4595 C CA . VAL A 1 590 ? 6.337 93.332 29.694 1 77.5 590 VAL A CA 1
ATOM 4596 C C . VAL A 1 590 ? 5.75 92.201 30.536 1 77.5 590 VAL A C 1
ATOM 4598 O O . VAL A 1 590 ? 5.069 91.317 30.011 1 77.5 590 VAL A O 1
ATOM 4601 N N . GLY A 1 591 ? 5.835 92.269 31.738 1 78.38 591 GLY A N 1
ATOM 4602 C CA . GLY A 1 591 ? 5.393 91.214 32.637 1 78.38 591 GLY A CA 1
ATOM 4603 C C . GLY A 1 591 ? 3.885 91.045 32.663 1 78.38 591 GLY A C 1
ATOM 4604 O O . GLY A 1 591 ? 3.372 89.96 32.384 1 78.38 591 GLY A O 1
ATOM 4605 N N . PRO A 1 592 ? 3.222 92.076 32.913 1 80.42 592 PRO A N 1
ATOM 4606 C CA . PRO A 1 592 ? 1.764 91.947 32.957 1 80.42 592 PRO A CA 1
ATOM 4607 C C . PRO A 1 592 ? 1.164 91.56 31.606 1 80.42 592 PRO A C 1
ATOM 4609 O O . PRO A 1 592 ? 0.172 90.83 31.554 1 80.42 592 PRO A O 1
ATOM 4612 N N . VAL A 1 593 ? 1.81 91.971 30.517 1 80.04 593 VAL A N 1
ATOM 4613 C CA . VAL A 1 593 ? 1.329 91.623 29.184 1 80.04 593 VAL A CA 1
ATOM 4614 C C . VAL A 1 593 ? 1.5 90.124 28.948 1 80.04 593 VAL A C 1
ATOM 4616 O O . VAL A 1 593 ? 0.596 89.464 28.43 1 80.04 593 VAL A O 1
ATOM 4619 N N . LEU A 1 594 ? 2.584 89.588 29.333 1 83.94 594 LEU A N 1
ATOM 4620 C CA . LEU A 1 594 ? 2.833 88.159 29.18 1 83.94 594 LEU A CA 1
ATOM 4621 C C . LEU A 1 594 ? 1.927 87.349 30.102 1 83.94 594 LEU A C 1
ATOM 4623 O O . LEU A 1 594 ? 1.446 86.279 29.722 1 83.94 594 LEU A O 1
ATOM 4627 N N . TYR A 1 595 ? 1.732 87.909 31.213 1 83.45 595 TYR A N 1
ATOM 4628 C CA . TYR A 1 595 ? 0.825 87.227 32.129 1 83.45 595 TYR A CA 1
ATOM 4629 C C . TYR A 1 595 ? -0.584 87.161 31.553 1 83.45 595 TYR A C 1
ATOM 4631 O O . TYR A 1 595 ? -1.263 86.137 31.671 1 83.45 595 TYR A O 1
ATOM 4639 N N . PHE A 1 596 ? -1.005 88.125 30.947 1 82.29 596 PHE A N 1
ATOM 4640 C CA . PHE A 1 596 ? -2.323 88.145 30.324 1 82.29 596 PHE A CA 1
ATOM 4641 C C . PHE A 1 596 ? -2.421 87.088 29.23 1 82.29 596 PHE A C 1
ATOM 4643 O O . PHE A 1 596 ? -3.371 86.303 29.203 1 82.29 596 PHE A O 1
ATOM 4650 N N . SER A 1 597 ? -1.477 87.076 28.43 1 84.92 597 SER A N 1
ATOM 4651 C CA . SER A 1 597 ? -1.501 86.148 27.304 1 84.92 597 SER A CA 1
ATOM 4652 C C . SER A 1 597 ? -1.466 84.7 27.781 1 84.92 597 SER A C 1
ATOM 4654 O O . SER A 1 597 ? -2.248 83.868 27.316 1 84.92 597 SER A O 1
ATOM 4656 N N . PHE A 1 598 ? -0.672 84.412 28.693 1 85.28 598 PHE A N 1
ATOM 4657 C CA . PHE A 1 598 ? -0.512 83.027 29.119 1 85.28 598 PHE A CA 1
ATOM 4658 C C . PHE A 1 598 ? -1.649 82.61 30.044 1 85.28 598 PHE A C 1
ATOM 4660 O O . PHE A 1 598 ? -2.009 81.433 30.102 1 85.28 598 PHE A O 1
ATOM 4667 N N . SER A 1 599 ? -2.229 83.515 30.736 1 81.26 599 SER A N 1
ATOM 4668 C CA . SER A 1 599 ? -3.366 83.194 31.594 1 81.26 599 SER A CA 1
ATOM 4669 C C . SER A 1 599 ? -4.595 82.83 30.768 1 81.26 599 SER A C 1
ATOM 4671 O O . SER A 1 599 ? -5.521 82.192 31.273 1 81.26 599 SER A O 1
ATOM 4673 N N . THR A 1 600 ? -4.579 83.196 29.491 1 82.81 600 THR A N 1
ATOM 4674 C CA . THR A 1 600 ? -5.69 82.831 28.619 1 82.81 600 THR A CA 1
ATOM 4675 C C . THR A 1 600 ? -5.683 81.332 28.333 1 82.81 600 THR A C 1
ATOM 4677 O O . THR A 1 600 ? -6.699 80.77 27.918 1 82.81 600 THR A O 1
ATOM 4680 N N . LEU A 1 601 ? -4.573 80.779 28.508 1 82.34 601 LEU A N 1
ATOM 4681 C CA . LEU A 1 601 ? -4.48 79.339 28.295 1 82.34 601 LEU A CA 1
ATOM 4682 C C . LEU A 1 601 ? -5.46 78.592 29.194 1 82.34 601 LEU A C 1
ATOM 4684 O O . LEU A 1 601 ? -6.025 77.573 28.791 1 82.34 601 LEU A O 1
ATOM 4688 N N . VAL A 1 602 ? -5.67 79.208 30.382 1 78.9 602 VAL A N 1
ATOM 4689 C CA . VAL A 1 602 ? -6.574 78.553 31.322 1 78.9 602 VAL A CA 1
ATOM 4690 C C . VAL A 1 602 ? -7.788 79.444 31.577 1 78.9 602 VAL A C 1
ATOM 4692 O O . VAL A 1 602 ? -8.532 79.23 32.537 1 78.9 602 VAL A O 1
ATOM 4695 N N . PHE A 1 603 ? -7.979 80.44 30.737 1 75.15 603 PHE A N 1
ATOM 4696 C CA . PHE A 1 603 ? -9.096 81.376 30.789 1 75.15 603 PHE A CA 1
ATOM 4697 C C . PHE A 1 603 ? -9.176 82.047 32.155 1 75.15 603 PHE A C 1
ATOM 4699 O O . PHE A 1 603 ? -10.266 82.218 32.705 1 75.15 603 PHE A O 1
ATOM 4706 N N . ALA A 1 604 ? -7.916 82.311 32.78 1 74.12 604 ALA A N 1
ATOM 4707 C CA . ALA A 1 604 ? -7.861 82.958 34.088 1 74.12 604 ALA A CA 1
ATOM 4708 C C . ALA A 1 604 ? -7.514 84.438 33.954 1 74.12 604 ALA A C 1
ATOM 4710 O O . ALA A 1 604 ? -7.208 85.102 34.946 1 74.12 604 ALA A O 1
ATOM 4711 N N . HIS A 1 605 ? -7.677 85.068 32.784 1 74.43 605 HIS A N 1
ATOM 4712 C CA . HIS A 1 605 ? -7.334 86.475 32.616 1 74.43 605 HIS A CA 1
ATOM 4713 C C . HIS A 1 605 ? -8.37 87.378 33.279 1 74.43 605 HIS A C 1
ATOM 4715 O O . HIS A 1 605 ? -9.56 87.057 33.293 1 74.43 605 HIS A O 1
ATOM 4721 N N . ARG A 1 606 ? -7.891 88.408 34.023 1 75.36 606 ARG A N 1
ATOM 4722 C CA . ARG A 1 606 ? -8.803 89.291 34.742 1 75.36 606 ARG A CA 1
ATOM 4723 C C . ARG A 1 606 ? -8.782 90.698 34.153 1 75.36 606 ARG A C 1
ATOM 4725 O O . ARG A 1 606 ? -9.591 91.548 34.533 1 75.36 606 ARG A O 1
ATOM 4732 N N . GLU A 1 607 ? -7.958 90.974 33.201 1 76.22 607 GLU A N 1
ATOM 4733 C CA . GLU A 1 607 ? -7.88 92.295 32.584 1 76.22 607 GLU A CA 1
ATOM 4734 C C . GLU A 1 607 ? -9.057 92.533 31.642 1 76.22 607 GLU A C 1
ATOM 4736 O O . GLU A 1 607 ? -9.494 91.618 30.942 1 76.22 607 GLU A O 1
ATOM 4741 N N . ARG A 1 608 ? -9.672 93.692 31.829 1 76.75 608 ARG A N 1
ATOM 4742 C CA . ARG A 1 608 ? -10.789 94.057 30.964 1 76.75 608 ARG A CA 1
ATOM 4743 C C . ARG A 1 608 ? -10.298 94.77 29.708 1 76.75 608 ARG A C 1
ATOM 4745 O O . ARG A 1 608 ? -9.401 95.612 29.776 1 76.75 608 ARG A O 1
ATOM 4752 N N . LEU A 1 609 ? -10.658 94.231 28.611 1 81.13 609 LEU A N 1
ATOM 4753 C CA . LEU A 1 609 ? -10.347 94.864 27.334 1 81.13 609 LEU A CA 1
ATOM 4754 C C . LEU A 1 609 ? -11.337 95.983 27.026 1 81.13 609 LEU A C 1
ATOM 4756 O O . LEU A 1 609 ? -12.546 95.813 27.201 1 81.13 609 LEU A O 1
ATOM 4760 N N . ALA A 1 610 ? -10.847 97.207 26.706 1 79.7 610 ALA A N 1
ATOM 4761 C CA . ALA A 1 610 ? -11.681 98.389 26.5 1 79.7 610 ALA A CA 1
ATOM 4762 C C . ALA A 1 610 ? -11.995 98.586 25.019 1 79.7 610 ALA A C 1
ATOM 4764 O O . ALA A 1 610 ? -13.069 99.078 24.667 1 79.7 610 ALA A O 1
ATOM 4765 N N . THR A 1 611 ? -11.118 98.137 24.154 1 81.32 611 THR A N 1
ATOM 4766 C CA . THR A 1 611 ? -11.313 98.395 22.732 1 81.32 611 THR A CA 1
ATOM 4767 C C . THR A 1 611 ? -12.033 97.228 22.063 1 81.32 611 THR A C 1
ATOM 4769 O O . THR A 1 611 ? -11.908 96.082 22.501 1 81.32 611 THR A O 1
ATOM 4772 N N . ASN A 1 612 ? -12.92 97.539 21.069 1 77.69 612 ASN A N 1
ATOM 4773 C CA . ASN A 1 612 ? -13.614 96.5 20.315 1 77.69 612 ASN A CA 1
ATOM 4774 C C . ASN A 1 612 ? -12.639 95.647 19.508 1 77.69 612 ASN A C 1
ATOM 4776 O O . ASN A 1 612 ? -12.84 94.441 19.359 1 77.69 612 ASN A O 1
ATOM 4780 N N . SER A 1 613 ? -11.603 96.233 18.984 1 81.11 613 SER A N 1
ATOM 4781 C CA . SER A 1 613 ? -10.608 95.466 18.241 1 81.11 613 SER A CA 1
ATOM 4782 C C . SER A 1 613 ? -9.863 94.497 19.153 1 81.11 613 SER A C 1
ATOM 4784 O O . SER A 1 613 ? -9.572 93.365 18.76 1 81.11 613 SER A O 1
ATOM 4786 N N . GLY A 1 614 ? -9.638 94.977 20.293 1 82.71 614 GLY A N 1
ATOM 4787 C CA . GLY A 1 614 ? -9.006 94.097 21.264 1 82.71 614 GLY A CA 1
ATOM 4788 C C . GLY A 1 614 ? -9.89 92.938 21.682 1 82.71 614 GLY A C 1
ATOM 4789 O O . GLY A 1 614 ? -9.417 91.807 21.818 1 82.71 614 GLY A O 1
ATOM 4790 N N . ARG A 1 615 ? -11.17 93.139 21.824 1 81.49 615 ARG A N 1
ATOM 4791 C CA . ARG A 1 615 ? -12.124 92.095 22.184 1 81.49 615 ARG A CA 1
ATOM 4792 C C . ARG A 1 615 ? -12.267 91.074 21.06 1 81.49 615 ARG A C 1
ATOM 4794 O O . ARG A 1 615 ? -12.397 89.875 21.316 1 81.49 615 ARG A O 1
ATOM 4801 N N . LEU A 1 616 ? -12.25 91.511 19.815 1 82.1 616 LEU A N 1
ATOM 4802 C CA . LEU A 1 616 ? -12.345 90.609 18.672 1 82.1 616 LEU A CA 1
ATOM 4803 C C . LEU A 1 616 ? -11.14 89.675 18.615 1 82.1 616 LEU A C 1
ATOM 4805 O O . LEU A 1 616 ? -11.292 88.472 18.392 1 82.1 616 LEU A O 1
ATOM 4809 N N . VAL A 1 617 ? -9.94 90.232 18.773 1 85.85 617 VAL A N 1
ATOM 4810 C CA . VAL A 1 617 ? -8.722 89.429 18.758 1 85.85 617 VAL A CA 1
ATOM 4811 C C . VAL A 1 617 ? -8.758 88.414 19.898 1 85.85 617 VAL A C 1
ATOM 4813 O O . VAL A 1 617 ? -8.382 87.253 19.716 1 85.85 617 VAL A O 1
ATOM 4816 N N . ALA A 1 618 ? -9.338 88.771 20.986 1 83.52 618 ALA A N 1
ATOM 4817 C CA . ALA A 1 618 ? -9.396 87.892 22.151 1 83.52 618 ALA A CA 1
ATOM 4818 C C . ALA A 1 618 ? -10.37 86.74 21.921 1 83.52 618 ALA A C 1
ATOM 4820 O O . ALA A 1 618 ? -10.1 85.602 22.313 1 83.52 618 ALA A O 1
ATOM 4821 N N . VAL A 1 619 ? -11.522 86.985 21.31 1 82.34 619 VAL A N 1
ATOM 4822 C CA . VAL A 1 619 ? -12.504 85.936 21.057 1 82.34 619 VAL A CA 1
ATOM 4823 C C . VAL A 1 619 ? -11.891 84.857 20.167 1 82.34 619 VAL A C 1
ATOM 4825 O O . VAL A 1 619 ? -12.018 83.663 20.451 1 82.34 619 VAL A O 1
ATOM 4828 N N . PHE A 1 620 ? -11.241 85.244 19.084 1 83.49 620 PHE A N 1
ATOM 4829 C CA . PHE A 1 620 ? -10.614 84.274 18.193 1 83.49 620 PHE A CA 1
ATOM 4830 C C . PHE A 1 620 ? -9.48 83.543 18.9 1 83.49 620 PHE A C 1
ATOM 4832 O O . PHE A 1 620 ? -9.279 82.345 18.688 1 83.49 620 PHE A O 1
ATOM 4839 N N . TRP A 1 621 ? -8.786 84.261 19.68 1 86.42 621 TRP A N 1
ATOM 4840 C CA . TRP A 1 621 ? -7.697 83.645 20.43 1 86.42 621 TRP A CA 1
ATOM 4841 C C . TRP A 1 621 ? -8.233 82.627 21.431 1 86.42 621 TRP A C 1
ATOM 4843 O O . TRP A 1 621 ? -7.672 81.539 21.58 1 86.42 621 TRP A O 1
ATOM 4853 N N . PHE A 1 622 ? -9.322 82.873 22.091 1 82.38 622 PHE A N 1
ATOM 4854 C CA . PHE A 1 622 ? -9.925 81.932 23.028 1 82.38 622 PHE A CA 1
ATOM 4855 C C . PHE A 1 622 ? -10.341 80.651 22.315 1 82.38 622 PHE A C 1
ATOM 4857 O O . PHE A 1 622 ? -10.183 79.554 22.856 1 82.38 622 PHE A O 1
ATOM 4864 N N . PHE A 1 623 ? -10.818 80.418 21.296 1 81.16 623 PHE A N 1
ATOM 4865 C CA . PHE A 1 623 ? -11.183 79.258 20.491 1 81.16 623 PHE A CA 1
ATOM 4866 C C . PHE A 1 623 ? -9.958 78.405 20.185 1 81.16 623 PHE A C 1
ATOM 4868 O O . PHE A 1 623 ? -10.013 77.177 20.274 1 81.16 623 PHE A O 1
ATOM 4875 N N . VAL A 1 624 ? -8.868 79.388 19.654 1 82.99 624 VAL A N 1
ATOM 4876 C CA . VAL A 1 624 ? -7.627 78.686 19.342 1 82.99 624 VAL A CA 1
ATOM 4877 C C . VAL A 1 624 ? -7.103 77.983 20.592 1 82.99 624 VAL A C 1
ATOM 4879 O O . VAL A 1 624 ? -6.712 76.814 20.536 1 82.99 624 VAL A O 1
ATOM 4882 N N . VAL A 1 625 ? -7.131 78.704 21.671 1 84.07 625 VAL A N 1
ATOM 4883 C CA . VAL A 1 625 ? -6.614 78.154 22.92 1 84.07 625 VAL A CA 1
ATOM 4884 C C . VAL A 1 625 ? -7.488 76.986 23.371 1 84.07 625 VAL A C 1
ATOM 4886 O O . VAL A 1 625 ? -6.978 75.973 23.856 1 84.07 625 VAL A O 1
ATOM 4889 N N . LEU A 1 626 ? -8.759 77.057 23.193 1 80.36 626 LEU A N 1
ATOM 4890 C CA . LEU A 1 626 ? -9.677 75.977 23.536 1 80.36 626 LEU A CA 1
ATOM 4891 C C . LEU A 1 626 ? -9.347 74.712 22.75 1 80.36 626 LEU A C 1
ATOM 4893 O O . LEU A 1 626 ? -9.311 73.617 23.315 1 80.36 626 LEU A O 1
ATOM 4897 N N . ILE A 1 627 ? -9.144 74.894 21.49 1 79.27 627 ILE A N 1
ATOM 4898 C CA . ILE A 1 627 ? -8.843 73.757 20.627 1 79.27 627 ILE A CA 1
ATOM 4899 C C . ILE A 1 627 ? -7.476 73.181 20.99 1 79.27 627 ILE A C 1
ATOM 4901 O O . ILE A 1 627 ? -7.302 71.961 21.037 1 79.27 627 ILE A O 1
ATOM 4905 N N . LEU A 1 628 ? -6.57 74.121 21.212 1 81.49 628 LEU A N 1
ATOM 4906 C CA . LEU A 1 628 ? -5.229 73.675 21.574 1 81.49 628 LEU A CA 1
ATOM 4907 C C . LEU A 1 628 ? -5.247 72.913 22.895 1 81.49 628 LEU A C 1
ATOM 4909 O O . LEU A 1 628 ? -4.62 71.859 23.017 1 81.49 628 LEU A O 1
ATOM 4913 N N . GLN A 1 629 ? -5.92 73.396 23.854 1 80.51 629 GLN A N 1
ATOM 4914 C CA . GLN A 1 629 ? -6.01 72.775 25.171 1 80.51 629 GLN A CA 1
ATOM 4915 C C . GLN A 1 629 ? -6.745 71.439 25.101 1 80.51 629 GLN A C 1
ATOM 4917 O O . GLN A 1 629 ? -6.33 70.462 25.728 1 80.51 629 GLN A O 1
ATOM 4922 N N . ALA A 1 630 ? -7.794 71.389 24.436 1 74.84 630 ALA A N 1
ATOM 4923 C CA . ALA A 1 630 ? -8.596 70.175 24.307 1 74.84 630 ALA A CA 1
ATOM 4924 C C . ALA A 1 630 ? -7.808 69.068 23.612 1 74.84 630 ALA A C 1
ATOM 4926 O O . ALA A 1 630 ? -7.851 67.91 24.032 1 74.84 630 ALA A O 1
ATOM 4927 N N . ASN A 1 631 ? -7.154 69.404 22.522 1 75.79 631 ASN A N 1
ATOM 4928 C CA . ASN A 1 631 ? -6.367 68.405 21.806 1 75.79 631 ASN A CA 1
ATOM 4929 C C . ASN A 1 631 ? -5.186 67.918 22.641 1 75.79 631 ASN A C 1
ATOM 4931 O O . ASN A 1 631 ? -4.836 66.737 22.598 1 75.79 631 ASN A O 1
ATOM 4935 N N . TYR A 1 632 ? -4.541 68.66 23.372 1 80.19 632 TYR A N 1
ATOM 4936 C CA . TYR A 1 632 ? -3.453 68.259 24.256 1 80.19 632 TYR A CA 1
ATOM 4937 C C . TYR A 1 632 ? -3.943 67.275 25.312 1 80.19 632 TYR A C 1
ATOM 4939 O O . TYR A 1 632 ? -3.322 66.234 25.535 1 80.19 632 TYR A O 1
ATOM 4947 N N . THR A 1 633 ? -5.057 67.667 25.894 1 72.97 633 THR A N 1
ATOM 4948 C CA . THR A 1 633 ? -5.609 66.819 26.945 1 72.97 633 THR A CA 1
ATOM 4949 C C . THR A 1 633 ? -6.063 65.478 26.376 1 72.97 633 THR A C 1
ATOM 4951 O O . THR A 1 633 ? -5.841 64.431 26.989 1 72.97 633 THR A O 1
ATOM 4954 N N . ALA A 1 634 ? -6.706 65.521 25.281 1 68.91 634 ALA A N 1
ATOM 4955 C CA . ALA A 1 634 ? -7.191 64.302 24.641 1 68.91 634 ALA A CA 1
ATOM 4956 C C . ALA A 1 634 ? -6.036 63.368 24.291 1 68.91 634 ALA A C 1
ATOM 4958 O O . ALA A 1 634 ? -6.115 62.159 24.521 1 68.91 634 ALA A O 1
ATOM 4959 N N . ARG A 1 635 ? -5.043 63.789 23.815 1 70.1 635 ARG A N 1
ATOM 4960 C CA . ARG A 1 635 ? -3.904 62.979 23.395 1 70.1 635 ARG A CA 1
ATOM 4961 C C . ARG A 1 635 ? -3.113 62.48 24.6 1 70.1 635 ARG A C 1
ATOM 4963 O O . ARG A 1 635 ? -2.65 61.338 24.615 1 70.1 635 ARG A O 1
ATOM 4970 N N . LEU A 1 636 ? -2.867 63.452 25.413 1 69.56 636 LEU A N 1
ATOM 4971 C CA . LEU A 1 636 ? -2.169 63.023 26.619 1 69.56 636 LEU A CA 1
ATOM 4972 C C . LEU A 1 636 ? -2.928 61.899 27.317 1 69.56 636 LEU A C 1
ATOM 4974 O O . LEU A 1 636 ? -2.329 60.905 27.734 1 69.56 636 LEU A O 1
ATOM 4978 N N . THR A 1 637 ? -4.173 62.02 27.368 1 63.49 637 THR A N 1
ATOM 4979 C CA . THR A 1 637 ? -5.002 61 28 1 63.49 637 THR A CA 1
ATOM 4980 C C . THR A 1 637 ? -4.953 59.696 27.209 1 63.49 637 THR A C 1
ATOM 4982 O O . THR A 1 637 ? -4.859 58.613 27.791 1 63.49 637 THR A O 1
ATOM 4985 N N . SER A 1 638 ? -5.134 59.665 26.065 1 63.42 638 SER A N 1
ATOM 4986 C CA . SER A 1 638 ? -5.04 58.487 25.209 1 63.42 638 SER A CA 1
ATOM 4987 C C . SER A 1 638 ? -3.715 57.76 25.412 1 63.42 638 SER A C 1
ATOM 4989 O O . SER A 1 638 ? -3.683 56.531 25.504 1 63.42 638 SER A O 1
ATOM 4991 N N . MET A 1 639 ? -2.727 58.71 25.359 1 61.56 639 MET A N 1
ATOM 4992 C CA . MET A 1 639 ? -1.395 58.143 25.551 1 61.56 639 MET A CA 1
ATOM 4993 C C . MET A 1 639 ? -1.281 57.472 26.916 1 61.56 639 MET A C 1
ATOM 4995 O O . MET A 1 639 ? -0.607 56.45 27.055 1 61.56 639 MET A O 1
ATOM 4999 N N . LEU A 1 640 ? -1.852 58.162 27.849 1 56.53 640 LEU A N 1
ATOM 5000 C CA . LEU A 1 640 ? -1.748 57.646 29.21 1 56.53 640 LEU A CA 1
ATOM 5001 C C . LEU A 1 640 ? -2.699 56.472 29.421 1 56.53 640 LEU A C 1
ATOM 5003 O O . LEU A 1 640 ? -2.484 55.646 30.31 1 56.53 640 LEU A O 1
ATOM 5007 N N . THR A 1 641 ? -3.703 56.516 28.711 1 52.95 641 THR A N 1
ATOM 5008 C CA . THR A 1 641 ? -4.701 55.48 28.951 1 52.95 641 THR A CA 1
ATOM 5009 C C . THR A 1 641 ? -4.454 54.272 28.052 1 52.95 641 THR A C 1
ATOM 5011 O O . THR A 1 641 ? -4.767 53.139 28.424 1 52.95 641 THR A O 1
ATOM 5014 N N . VAL A 1 642 ? -4.204 54.684 26.871 1 46.84 642 VAL A N 1
ATOM 5015 C CA . VAL A 1 642 ? -4.03 53.545 25.976 1 46.84 642 VAL A CA 1
ATOM 5016 C C . VAL A 1 642 ? -2.674 52.892 26.228 1 46.84 642 VAL A C 1
ATOM 5018 O O . VAL A 1 642 ? -1.63 53.522 26.043 1 46.84 642 VAL A O 1
ATOM 5021 N N . GLU A 1 643 ? -2.458 52.265 27.168 1 44.96 643 GLU A N 1
ATOM 5022 C CA . GLU A 1 643 ? -1.268 51.43 27.305 1 44.96 643 GLU A CA 1
ATOM 5023 C C . GLU A 1 643 ? -1.023 50.609 26.043 1 44.96 643 GLU A C 1
ATOM 5025 O O . GLU A 1 643 ? -1.686 49.595 25.817 1 44.96 643 GLU A O 1
ATOM 5030 N N . GLN A 1 644 ? -0.954 51.178 24.867 1 46.01 644 GLN A N 1
ATOM 5031 C CA . GLN A 1 644 ? -0.963 50.335 23.676 1 46.01 644 GLN A CA 1
ATOM 5032 C C . GLN A 1 644 ? 0.449 49.885 23.31 1 46.01 644 GLN A C 1
ATOM 5034 O O . GLN A 1 644 ? 1.354 50.712 23.175 1 46.01 644 GLN A O 1
ATOM 5039 N N . LEU A 1 645 ? 0.847 48.784 23.81 1 49.97 645 LEU A N 1
ATOM 5040 C CA . LEU A 1 645 ? 2.07 48.258 23.214 1 49.97 645 LEU A CA 1
ATOM 5041 C C . LEU A 1 645 ? 1.888 48.021 21.719 1 49.97 645 LEU A C 1
ATOM 5043 O O . LEU A 1 645 ? 1.104 47.16 21.313 1 49.97 645 LEU A O 1
ATOM 5047 N N . THR A 1 646 ? 2.127 49.068 20.846 1 58.71 646 THR A N 1
ATOM 5048 C CA . THR A 1 646 ? 2.05 48.895 19.4 1 58.71 646 THR A CA 1
ATOM 5049 C C . THR A 1 646 ? 3.323 48.247 18.864 1 58.71 646 THR A C 1
ATOM 5051 O O . THR A 1 646 ? 4.429 48.614 19.266 1 58.71 646 THR A O 1
ATOM 5054 N N . PRO A 1 647 ? 3.004 47.274 17.969 1 73.14 647 PRO A N 1
ATOM 5055 C CA . PRO A 1 647 ? 4.191 46.647 17.383 1 73.14 647 PRO A CA 1
ATOM 5056 C C . PRO A 1 647 ? 4.979 47.598 16.486 1 73.14 647 PRO A C 1
ATOM 5058 O O . PRO A 1 647 ? 4.392 48.466 15.834 1 73.14 647 PRO A O 1
ATOM 5061 N N . THR A 1 648 ? 6.24 47.639 16.524 1 76.14 648 THR A N 1
ATOM 5062 C CA . THR A 1 648 ? 7.116 48.464 15.699 1 76.14 648 THR A CA 1
ATOM 5063 C C . THR A 1 648 ? 6.924 48.143 14.219 1 76.14 648 THR A C 1
ATOM 5065 O O . THR A 1 648 ? 7.112 49.008 13.362 1 76.14 648 THR A O 1
ATOM 5068 N N . VAL A 1 649 ? 6.617 46.859 13.947 1 80.15 649 VAL A N 1
ATOM 5069 C CA . VAL A 1 649 ? 6.384 46.4 12.581 1 80.15 649 VAL A CA 1
ATOM 5070 C C . VAL A 1 649 ? 5.044 45.673 12.502 1 80.15 649 VAL A C 1
ATOM 5072 O O . VAL A 1 649 ? 4.758 44.795 13.319 1 80.15 649 VAL A O 1
ATOM 5075 N N . GLU A 1 650 ? 4.255 46.073 11.545 1 71.8 650 GLU A N 1
ATOM 5076 C CA . GLU A 1 650 ? 2.904 45.524 11.478 1 71.8 650 GLU A CA 1
ATOM 5077 C C . GLU A 1 650 ? 2.838 44.336 10.523 1 71.8 650 GLU A C 1
ATOM 5079 O O . GLU A 1 650 ? 2.028 43.426 10.712 1 71.8 650 GLU A O 1
ATOM 5084 N N . ASP A 1 651 ? 3.546 44.51 9.421 1 78.92 651 ASP A N 1
ATOM 5085 C CA . ASP A 1 651 ? 3.477 43.42 8.453 1 78.92 651 ASP A CA 1
ATOM 5086 C C . ASP A 1 651 ? 4.828 43.2 7.776 1 78.92 651 ASP A C 1
ATOM 5088 O O . ASP A 1 651 ? 5.76 43.984 7.97 1 78.92 651 ASP A O 1
ATOM 5092 N N . VAL A 1 652 ? 4.878 42.126 7.106 1 83.41 652 VAL A N 1
ATOM 5093 C CA . VAL A 1 652 ? 6.109 41.732 6.429 1 83.41 652 VAL A CA 1
ATOM 5094 C C . VAL A 1 652 ? 6.425 42.723 5.311 1 83.41 652 VAL A C 1
ATOM 5096 O O . VAL A 1 652 ? 7.594 42.988 5.02 1 83.41 652 VAL A O 1
ATOM 5099 N N . ALA A 1 653 ? 5.371 43.27 4.729 1 80.92 653 ALA A N 1
ATOM 5100 C CA . ALA A 1 653 ? 5.565 44.24 3.655 1 80.92 653 ALA A CA 1
ATOM 5101 C C . ALA A 1 653 ? 6.297 45.48 4.161 1 80.92 653 ALA A C 1
ATOM 5103 O O . ALA A 1 653 ? 7.118 46.059 3.445 1 80.92 653 ALA A O 1
ATOM 5104 N N . GLN A 1 654 ? 5.999 45.845 5.37 1 82.37 654 GLN A N 1
ATOM 5105 C CA . GLN A 1 654 ? 6.669 46.989 5.978 1 82.37 654 GLN A CA 1
ATOM 5106 C C . GLN A 1 654 ? 8.156 46.71 6.182 1 82.37 654 GLN A C 1
ATOM 5108 O O . GLN A 1 654 ? 8.991 47.595 5.983 1 82.37 654 GLN A O 1
ATOM 5113 N N . LEU A 1 655 ? 8.479 45.576 6.475 1 86.91 655 LEU A N 1
ATOM 5114 C CA . LEU A 1 655 ? 9.87 45.188 6.679 1 86.91 655 LEU A CA 1
ATOM 5115 C C . LEU A 1 655 ? 10.646 45.236 5.367 1 86.91 655 LEU A C 1
ATOM 5117 O O . LEU A 1 655 ? 11.815 45.627 5.346 1 86.91 655 LEU A O 1
ATOM 5121 N N . LEU A 1 656 ? 9.98 44.864 4.395 1 86.77 656 LEU A N 1
ATOM 5122 C CA . LEU A 1 656 ? 10.607 44.857 3.078 1 86.77 656 LEU A CA 1
ATOM 5123 C C . LEU A 1 656 ? 10.851 46.279 2.585 1 86.77 656 LEU A C 1
ATOM 5125 O O . LEU A 1 656 ? 11.894 46.565 1.992 1 86.77 656 LEU A O 1
ATOM 5129 N N . LYS A 1 657 ? 9.866 47.091 2.814 1 80.57 657 LYS A N 1
ATOM 5130 C CA . LYS A 1 657 ? 9.965 48.487 2.396 1 80.57 657 LYS A CA 1
ATOM 5131 C C . LYS A 1 657 ? 11.043 49.223 3.186 1 80.57 657 LYS A C 1
ATOM 5133 O O . LYS A 1 657 ? 11.787 50.031 2.627 1 80.57 657 LYS A O 1
ATOM 5138 N N . ASP A 1 658 ? 11.129 48.887 4.473 1 81.91 658 ASP A N 1
ATOM 5139 C CA . ASP A 1 658 ? 12.068 49.574 5.354 1 81.91 658 ASP A CA 1
ATOM 5140 C C . ASP A 1 658 ? 13.477 49.004 5.207 1 81.91 658 ASP A C 1
ATOM 5142 O O . ASP A 1 658 ? 14.454 49.64 5.607 1 81.91 658 ASP A O 1
ATOM 5146 N N . GLY A 1 659 ? 13.588 47.862 4.66 1 82.48 659 GLY A N 1
ATOM 5147 C CA . GLY A 1 659 ? 14.882 47.218 4.503 1 82.48 659 GLY A CA 1
ATOM 5148 C C . GLY A 1 659 ? 15.492 46.777 5.821 1 82.48 659 GLY A C 1
ATOM 5149 O O . GLY A 1 659 ? 16.716 46.752 5.966 1 82.48 659 GLY A O 1
ATOM 5150 N N . SER A 1 660 ? 14.691 46.596 6.749 1 87.48 660 SER A N 1
ATOM 5151 C CA . SER A 1 660 ? 15.172 46.2 8.068 1 87.48 660 SER A CA 1
ATOM 5152 C C . SER A 1 660 ? 15.617 44.741 8.079 1 87.48 660 SER A C 1
ATOM 5154 O O . SER A 1 660 ? 15.184 43.948 7.24 1 87.48 660 SER A O 1
ATOM 5156 N N . ALA A 1 661 ? 16.531 44.473 9.036 1 92.71 661 ALA A N 1
ATOM 5157 C CA . ALA A 1 661 ? 17.021 43.104 9.172 1 92.71 661 ALA A CA 1
ATOM 5158 C C . ALA A 1 661 ? 16.017 42.234 9.924 1 92.71 661 ALA A C 1
ATOM 5160 O O . ALA A 1 661 ? 15.315 42.715 10.816 1 92.71 661 ALA A O 1
ATOM 5161 N N . VAL A 1 662 ? 15.934 41.023 9.489 1 93.89 662 VAL A N 1
ATOM 5162 C CA . VAL A 1 662 ? 15.014 40.071 10.101 1 93.89 662 VAL A CA 1
ATOM 5163 C C . VAL A 1 662 ? 15.785 38.847 10.59 1 93.89 662 VAL A C 1
ATOM 5165 O O . VAL A 1 662 ? 16.711 38.382 9.922 1 93.89 662 VAL A O 1
ATOM 5168 N N . GLY A 1 663 ? 15.434 38.455 11.795 1 94.48 663 GLY A N 1
ATOM 5169 C CA . GLY A 1 663 ? 16.048 37.257 12.344 1 94.48 663 GLY A CA 1
ATOM 5170 C C . GLY A 1 663 ? 15.217 36.007 12.127 1 94.48 663 GLY A C 1
ATOM 5171 O O . GLY A 1 663 ? 13.995 36.085 11.983 1 94.48 663 GLY A O 1
ATOM 5172 N N . TYR A 1 664 ? 15.867 34.928 12.013 1 92.47 664 TYR A N 1
ATOM 5173 C CA . TYR A 1 664 ? 15.204 33.635 11.896 1 92.47 664 TYR A CA 1
ATOM 5174 C C . TYR A 1 664 ? 16.001 32.547 12.605 1 92.47 664 TYR A C 1
ATOM 5176 O O . TYR A 1 664 ? 17.13 32.781 13.043 1 92.47 664 TYR A O 1
ATOM 5184 N N . GLN A 1 665 ? 15.36 31.428 12.733 1 89.99 665 GLN A N 1
ATOM 5185 C CA . GLN A 1 665 ? 16.025 30.305 13.386 1 89.99 665 GLN A CA 1
ATOM 5186 C C . GLN A 1 665 ? 16.992 29.608 12.433 1 89.99 665 GLN A C 1
ATOM 5188 O O . GLN A 1 665 ? 16.613 29.229 11.323 1 89.99 665 GLN A O 1
ATOM 5193 N N . LYS A 1 666 ? 18.152 29.362 12.936 1 86.56 666 LYS A N 1
ATOM 5194 C CA . LYS A 1 666 ? 19.19 28.731 12.126 1 86.56 666 LYS A CA 1
ATOM 5195 C C . LYS A 1 666 ? 18.777 27.325 11.701 1 86.56 666 LYS A C 1
ATOM 5197 O O . LYS A 1 666 ? 18.181 26.583 12.485 1 86.56 666 LYS A O 1
ATOM 5202 N N . ASP A 1 667 ? 19.028 26.916 10.461 1 77.07 667 ASP A N 1
ATOM 5203 C CA . ASP A 1 667 ? 18.83 25.588 9.889 1 77.07 667 ASP A CA 1
ATOM 5204 C C . ASP A 1 667 ? 17.344 25.275 9.73 1 77.07 667 ASP A C 1
ATOM 5206 O O . ASP A 1 667 ? 16.957 24.108 9.626 1 77.07 667 ASP A O 1
ATOM 5210 N N . SER A 1 668 ? 16.567 26.327 9.794 1 81.5 668 SER A N 1
ATOM 5211 C CA . SER A 1 668 ? 15.135 26.16 9.57 1 81.5 668 SER A CA 1
ATOM 5212 C C . SER A 1 668 ? 14.76 26.478 8.127 1 81.5 668 SER A C 1
ATOM 5214 O O . SER A 1 668 ? 15.559 27.053 7.385 1 81.5 668 SER A O 1
ATOM 5216 N N . PHE A 1 669 ? 13.647 26.131 7.747 1 81.78 669 PHE A N 1
ATOM 5217 C CA . PHE A 1 669 ? 13.201 26.376 6.381 1 81.78 669 PHE A CA 1
ATOM 5218 C C . PHE A 1 669 ? 12.85 27.846 6.182 1 81.78 669 PHE A C 1
ATOM 5220 O O . PHE A 1 669 ? 12.672 28.299 5.049 1 81.78 669 PHE A O 1
ATOM 5227 N N . VAL A 1 670 ? 12.839 28.59 7.264 1 87.86 670 VAL A N 1
ATOM 5228 C CA . VAL A 1 670 ? 12.418 29.986 7.236 1 87.86 670 VAL A CA 1
ATOM 5229 C C . VAL A 1 670 ? 13.373 30.797 6.363 1 87.86 670 VAL A C 1
ATOM 5231 O O . VAL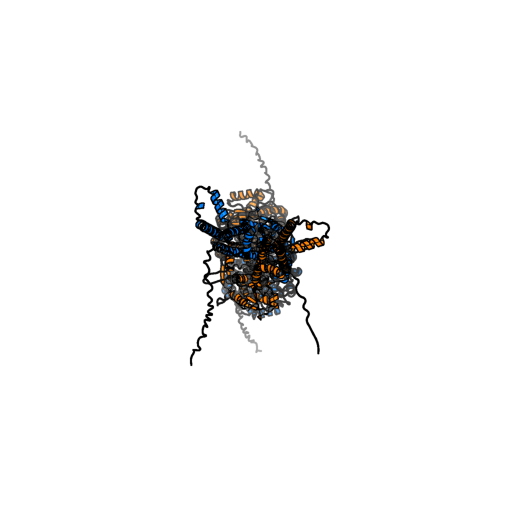 A 1 670 ? 12.967 31.773 5.727 1 87.86 670 VAL A O 1
ATOM 5234 N N . GLN A 1 671 ? 14.624 30.382 6.359 1 86.59 671 GLN A N 1
ATOM 5235 C CA . GLN A 1 671 ? 15.584 31.085 5.514 1 86.59 671 GLN A CA 1
ATOM 5236 C C . GLN A 1 671 ? 15.12 31.116 4.061 1 86.59 671 GLN A C 1
ATOM 5238 O O . GLN A 1 671 ? 15.093 32.177 3.434 1 86.59 671 GLN A O 1
ATOM 5243 N N . GLY A 1 672 ? 14.769 29.945 3.545 1 83.14 672 GLY A N 1
ATOM 5244 C CA . GLY A 1 672 ? 14.305 29.847 2.17 1 83.14 672 GLY A CA 1
ATOM 5245 C C . GLY A 1 672 ? 13.034 30.634 1.912 1 83.14 672 GLY A C 1
ATOM 5246 O O . GLY A 1 672 ? 12.863 31.212 0.836 1 83.14 672 GLY A O 1
ATOM 5247 N N . LEU A 1 673 ? 12.214 30.62 2.871 1 83.8 673 LEU A N 1
ATOM 5248 C CA . LEU A 1 673 ? 10.965 31.362 2.744 1 83.8 673 LEU A CA 1
ATOM 5249 C C . LEU A 1 673 ? 11.229 32.862 2.663 1 83.8 673 LEU A C 1
ATOM 5251 O O . LEU A 1 673 ? 10.627 33.559 1.843 1 83.8 673 LEU A O 1
ATOM 5255 N N . LEU A 1 674 ? 12.131 33.36 3.504 1 88.64 674 LEU A N 1
ATOM 5256 C CA . LEU A 1 674 ? 12.462 34.781 3.505 1 88.64 674 LEU A CA 1
ATOM 5257 C C . LEU A 1 674 ? 13.121 35.186 2.191 1 88.64 674 LEU A C 1
ATOM 5259 O O . LEU A 1 674 ? 12.884 36.286 1.686 1 88.64 674 LEU A O 1
ATOM 5263 N N . GLN A 1 675 ? 13.794 34.27 1.678 1 87.07 675 GLN A N 1
ATOM 5264 C CA . GLN A 1 675 ? 14.402 34.524 0.376 1 87.07 675 GLN A CA 1
ATOM 5265 C C . GLN A 1 675 ? 13.345 34.576 -0.724 1 87.07 675 GLN A C 1
ATOM 5267 O O . GLN A 1 675 ? 13.432 35.398 -1.637 1 87.07 675 GLN A O 1
ATOM 5272 N N . SER A 1 676 ? 12.433 33.766 -0.594 1 82.65 676 SER A N 1
ATOM 5273 C CA . SER A 1 676 ? 11.364 33.737 -1.586 1 82.65 676 SER A CA 1
ATOM 5274 C C . SER A 1 676 ? 10.504 34.994 -1.508 1 82.65 676 SER A C 1
ATOM 5276 O O . SER A 1 676 ? 9.908 35.408 -2.505 1 82.65 676 SER A O 1
ATOM 5278 N N . LEU A 1 677 ? 10.424 35.548 -0.31 1 81.79 677 LEU A N 1
ATOM 5279 C CA . LEU A 1 677 ? 9.674 36.783 -0.116 1 81.79 677 LEU A CA 1
ATOM 5280 C C . LEU A 1 677 ? 10.499 37.993 -0.542 1 81.79 677 LEU A C 1
ATOM 5282 O O . LEU A 1 677 ? 10.073 39.136 -0.36 1 81.79 677 LEU A O 1
ATOM 5286 N N . LYS A 1 678 ? 11.775 37.737 -1.099 1 82.85 678 LYS A N 1
ATOM 5287 C CA . LYS A 1 678 ? 12.634 38.734 -1.733 1 82.85 678 LYS A CA 1
ATOM 5288 C C . LYS A 1 678 ? 13.364 39.574 -0.689 1 82.85 678 LYS A C 1
ATOM 5290 O O . LYS A 1 678 ? 13.631 40.756 -0.912 1 82.85 678 LYS A O 1
ATOM 5295 N N . PHE A 1 679 ? 13.535 38.982 0.51 1 88.87 679 PHE A N 1
ATOM 5296 C CA . PHE A 1 679 ? 14.42 39.64 1.464 1 88.87 679 PHE A CA 1
ATOM 5297 C C . PHE A 1 679 ? 15.872 39.545 1.01 1 88.87 679 PHE A C 1
ATOM 5299 O O . PHE A 1 679 ? 16.291 38.523 0.463 1 88.87 679 PHE A O 1
ATOM 5306 N N . ASN A 1 680 ? 16.564 40.656 1.205 1 87.63 680 ASN A N 1
ATOM 5307 C CA . ASN A 1 680 ? 17.987 40.622 0.882 1 87.63 680 ASN A CA 1
ATOM 5308 C C . ASN A 1 680 ? 18.742 39.645 1.779 1 87.63 680 ASN A C 1
ATOM 5310 O O . ASN A 1 680 ? 18.534 39.623 2.993 1 87.63 680 ASN A O 1
ATOM 5314 N N . GLU A 1 681 ? 19.551 38.872 1.288 1 87.84 681 GLU A N 1
ATOM 5315 C CA . GLU A 1 681 ? 20.274 37.813 1.986 1 87.84 681 GLU A CA 1
ATOM 5316 C C . GLU A 1 681 ? 21.14 38.382 3.106 1 87.84 681 GLU A C 1
ATOM 5318 O O . GLU A 1 681 ? 21.347 37.729 4.131 1 87.84 681 GLU A O 1
ATOM 5323 N N . SER A 1 682 ? 21.601 39.633 2.909 1 87.44 682 SER A N 1
ATOM 5324 C CA . SER A 1 682 ? 22.471 40.245 3.909 1 87.44 682 SER A CA 1
ATOM 5325 C C . SER A 1 682 ? 21.675 40.711 5.123 1 87.44 682 SER A C 1
ATOM 5327 O O . SER A 1 682 ? 22.242 40.935 6.195 1 87.44 682 SER A O 1
ATOM 5329 N N . LYS A 1 683 ? 20.392 40.76 4.981 1 90.88 683 LYS A N 1
ATOM 5330 C CA . LYS A 1 683 ? 19.556 41.28 6.059 1 90.88 683 LYS A CA 1
ATOM 5331 C C . LYS A 1 683 ? 18.851 40.149 6.802 1 90.88 683 LYS A C 1
ATOM 5333 O O . LYS A 1 683 ? 17.995 40.397 7.653 1 90.88 683 LYS A O 1
ATOM 5338 N N . ILE A 1 684 ? 19.174 38.964 6.434 1 93.18 684 ILE A N 1
ATOM 5339 C CA . ILE A 1 684 ? 18.644 37.799 7.134 1 93.18 684 ILE A CA 1
ATOM 5340 C C . ILE A 1 684 ? 19.7 37.244 8.086 1 93.18 684 ILE A C 1
ATOM 5342 O O . ILE A 1 684 ? 20.745 36.756 7.648 1 93.18 684 ILE A O 1
ATOM 5346 N N . VAL A 1 685 ? 19.492 37.334 9.455 1 94.21 685 VAL A N 1
ATOM 5347 C CA . VAL A 1 685 ? 20.474 36.97 10.471 1 94.21 685 VAL A CA 1
ATOM 5348 C C . VAL A 1 685 ? 20.026 35.7 11.191 1 94.21 685 VAL A C 1
ATOM 5350 O O . VAL A 1 685 ? 18.922 35.647 11.739 1 94.21 685 VAL A O 1
ATOM 5353 N N . PRO A 1 686 ? 20.768 34.62 11.167 1 92.26 686 PRO A N 1
ATOM 5354 C CA . PRO A 1 686 ? 20.402 33.375 11.847 1 92.26 686 PRO A CA 1
ATOM 5355 C C . PRO A 1 686 ? 20.663 33.426 13.351 1 92.26 686 PRO A C 1
ATOM 5357 O O . PRO A 1 686 ? 21.656 34.012 13.789 1 92.26 686 PRO A O 1
ATOM 5360 N N . TYR A 1 687 ? 19.718 32.904 14.147 1 92.01 687 TYR A N 1
ATOM 5361 C CA . TYR A 1 687 ? 19.865 32.772 15.592 1 92.01 687 TYR A CA 1
ATOM 5362 C C . TYR A 1 687 ? 19.582 31.343 16.041 1 92.01 687 TYR A C 1
ATOM 5364 O O . TYR A 1 687 ? 18.937 30.577 15.322 1 92.01 687 TYR A O 1
ATOM 5372 N N . GLU A 1 688 ? 20.002 30.976 17.35 1 86.65 688 GLU A N 1
ATOM 5373 C CA . GLU A 1 688 ? 19.904 29.579 17.764 1 86.65 688 GLU A CA 1
ATOM 5374 C C . GLU A 1 688 ? 18.972 29.423 18.962 1 86.65 688 GLU A C 1
ATOM 5376 O O . GLU A 1 688 ? 18.503 28.32 19.251 1 86.65 688 GLU A O 1
ATOM 5381 N N . SER A 1 689 ? 18.744 30.576 19.653 1 88.12 689 SER A N 1
ATOM 5382 C CA . SER A 1 689 ? 17.99 30.42 20.893 1 88.12 689 SER A CA 1
ATOM 5383 C C . SER A 1 689 ? 17.061 31.606 21.128 1 88.12 689 SER A C 1
ATOM 5385 O O . SER A 1 689 ? 17.225 32.662 20.513 1 88.12 689 SER A O 1
ATOM 5387 N N . ALA A 1 690 ? 16.168 31.32 22.043 1 89.18 690 ALA A N 1
ATOM 5388 C CA . ALA A 1 690 ? 15.25 32.385 22.438 1 89.18 690 ALA A CA 1
ATOM 5389 C C . ALA A 1 690 ? 16.001 33.544 23.088 1 89.18 690 ALA A C 1
ATOM 5391 O O . ALA A 1 690 ? 15.612 34.705 22.941 1 89.18 690 ALA A O 1
ATOM 5392 N N . GLU A 1 691 ? 17.078 33.259 23.746 1 90.05 691 GLU A N 1
ATOM 5393 C CA . GLU A 1 691 ? 17.888 34.294 24.382 1 90.05 691 GLU A CA 1
ATOM 5394 C C . GLU A 1 691 ? 18.532 35.207 23.342 1 90.05 691 GLU A C 1
ATOM 5396 O O . GLU A 1 691 ? 18.603 36.422 23.535 1 90.05 691 GLU A O 1
ATOM 5401 N N . GLU A 1 692 ? 18.904 34.586 22.319 1 92.73 692 GLU A N 1
ATOM 5402 C CA . GLU A 1 692 ? 19.492 35.381 21.245 1 92.73 692 GLU A CA 1
ATOM 5403 C C . GLU A 1 692 ? 18.443 36.259 20.569 1 92.73 692 GLU A C 1
ATOM 5405 O O . GLU A 1 692 ? 18.74 37.379 20.15 1 92.73 692 GLU A O 1
ATOM 5410 N N . TYR A 1 693 ? 17.242 35.69 20.463 1 93.28 693 TYR A N 1
ATOM 5411 C CA . TYR A 1 693 ? 16.147 36.501 19.942 1 93.28 693 TYR A CA 1
ATOM 5412 C C . TYR A 1 693 ? 15.965 37.767 20.769 1 93.28 693 TYR A C 1
ATOM 5414 O O . TYR A 1 693 ? 15.843 38.864 20.218 1 93.28 693 TYR A O 1
ATOM 5422 N N . HIS A 1 694 ? 15.978 37.505 22.075 1 91.4 694 HIS A N 1
ATOM 5423 C CA . HIS A 1 694 ? 15.75 38.595 23.018 1 91.4 694 HIS A CA 1
ATOM 5424 C C . HIS A 1 694 ? 16.832 39.663 22.897 1 91.4 694 HIS A C 1
ATOM 5426 O O . HIS A 1 694 ? 16.527 40.855 22.822 1 91.4 694 HIS A O 1
ATOM 5432 N N . GLN A 1 695 ? 18.041 39.242 22.85 1 91.96 695 GLN A N 1
ATOM 5433 C CA . GLN A 1 695 ? 19.158 40.176 22.758 1 91.96 695 GLN A CA 1
ATOM 5434 C C . GLN A 1 695 ? 19.132 40.936 21.435 1 91.96 695 GLN A C 1
ATOM 5436 O O . GLN A 1 695 ? 19.423 42.133 21.395 1 91.96 695 GLN A O 1
ATOM 5441 N N . ALA A 1 696 ? 18.733 40.253 20.438 1 93.66 696 ALA A N 1
ATOM 5442 C CA . ALA A 1 696 ? 18.714 40.866 19.112 1 93.66 696 ALA A CA 1
ATOM 5443 C C . ALA A 1 696 ? 17.629 41.934 19.017 1 93.66 696 ALA A C 1
ATOM 5445 O O . ALA A 1 696 ? 17.834 42.985 18.405 1 93.66 696 ALA A O 1
ATOM 5446 N N . LEU A 1 697 ? 16.54 41.697 19.582 1 91.26 697 LEU A N 1
ATOM 5447 C CA . LEU A 1 697 ? 15.416 42.626 19.521 1 91.26 697 LEU A CA 1
ATOM 5448 C C . LEU A 1 697 ? 15.657 43.83 20.425 1 91.26 697 LEU A C 1
ATOM 5450 O O . LEU A 1 697 ? 15.313 44.959 20.067 1 91.26 697 LEU A O 1
ATOM 5454 N N . ILE A 1 698 ? 16.27 43.572 21.568 1 87.26 698 ILE A N 1
ATOM 5455 C CA . ILE A 1 698 ? 16.503 44.655 22.518 1 87.26 698 ILE A CA 1
ATOM 5456 C C . ILE A 1 698 ? 17.627 45.554 22.009 1 87.26 698 ILE A C 1
ATOM 5458 O O . ILE A 1 698 ? 17.571 46.777 22.164 1 87.26 698 ILE A O 1
ATOM 5462 N N . ASN A 1 699 ? 18.623 44.885 21.414 1 86.54 699 ASN A N 1
ATOM 5463 C CA . ASN A 1 699 ? 19.767 45.643 20.919 1 86.54 699 ASN A CA 1
ATOM 5464 C C . ASN A 1 699 ? 19.468 46.294 19.571 1 86.54 699 ASN A C 1
ATOM 5466 O O . ASN A 1 699 ? 20.242 47.125 19.093 1 86.54 699 ASN A O 1
ATOM 5470 N N . GLY A 1 700 ? 18.403 45.929 18.928 1 86.08 700 GLY A N 1
ATOM 5471 C CA . GLY A 1 700 ? 18.003 46.538 17.67 1 86.08 700 GLY A CA 1
ATOM 5472 C C . GLY A 1 700 ? 18.74 45.971 16.471 1 86.08 700 GLY A C 1
ATOM 5473 O O . GLY A 1 700 ? 18.77 46.589 15.405 1 86.08 700 GLY A O 1
ATOM 5474 N N . SER A 1 701 ? 19.392 44.922 16.662 1 89.71 701 SER A N 1
ATOM 5475 C CA . SER A 1 701 ? 20.096 44.29 15.55 1 89.71 701 SER A CA 1
ATOM 5476 C C . SER A 1 701 ? 19.122 43.814 14.478 1 89.71 701 SER A C 1
ATOM 5478 O O . SER A 1 701 ? 19.47 43.755 13.297 1 89.71 701 SER A O 1
ATOM 5480 N N . VAL A 1 702 ? 17.977 43.408 14.937 1 93.18 702 VAL A N 1
ATOM 5481 C CA . VAL A 1 702 ? 16.925 43.022 14.002 1 93.18 702 VAL A CA 1
ATOM 5482 C C . VAL A 1 702 ? 15.619 43.717 14.379 1 93.18 702 VAL A C 1
ATOM 5484 O O . VAL A 1 702 ? 15.405 44.063 15.543 1 93.18 702 VAL A O 1
ATOM 5487 N N . ALA A 1 703 ? 14.82 43.954 13.377 1 90.4 703 ALA A N 1
ATOM 5488 C CA . ALA A 1 703 ? 13.536 44.614 13.601 1 90.4 703 ALA A CA 1
ATOM 5489 C C . ALA A 1 703 ? 12.461 43.605 13.994 1 90.4 703 ALA A C 1
ATOM 5491 O O . ALA A 1 703 ? 11.472 43.962 14.637 1 90.4 703 ALA A O 1
ATOM 5492 N N . ALA A 1 704 ? 12.665 42.421 13.478 1 93.54 704 ALA A N 1
ATOM 5493 C CA . ALA A 1 704 ? 11.678 41.375 13.734 1 93.54 704 ALA A CA 1
ATOM 5494 C C . ALA A 1 704 ? 12.32 39.991 13.68 1 93.54 704 ALA A C 1
ATOM 5496 O O . ALA A 1 704 ? 13.355 39.805 13.037 1 93.54 704 ALA A O 1
ATOM 5497 N N . ILE A 1 705 ? 11.772 39.132 14.425 1 94.65 705 ILE A N 1
ATOM 5498 C CA . ILE A 1 705 ? 12.141 37.722 14.354 1 94.65 705 ILE A CA 1
ATOM 5499 C C . ILE A 1 705 ? 10.995 36.92 13.741 1 94.65 705 ILE A C 1
ATOM 5501 O O . ILE A 1 705 ? 9.855 36.999 14.205 1 94.65 705 ILE A O 1
ATOM 5505 N N . VAL A 1 706 ? 11.301 36.236 12.68 1 92.6 706 VAL A N 1
ATOM 5506 C CA . VAL A 1 706 ? 10.308 35.396 12.018 1 92.6 706 VAL A CA 1
ATOM 5507 C C . VAL A 1 706 ? 10.571 33.928 12.346 1 92.6 706 VAL A C 1
ATOM 5509 O O . VAL A 1 706 ? 11.673 33.422 12.12 1 92.6 706 VAL A O 1
ATOM 5512 N N . ASP A 1 707 ? 9.621 33.303 12.889 1 92.22 707 ASP A N 1
ATOM 5513 C CA . ASP A 1 707 ? 9.741 31.891 13.237 1 92.22 707 ASP A CA 1
ATOM 5514 C C . ASP A 1 707 ? 8.367 31.232 13.34 1 92.22 707 ASP A C 1
ATOM 5516 O O . ASP A 1 707 ? 7.341 31.895 13.177 1 92.22 707 ASP A O 1
ATOM 5520 N N . GLU A 1 708 ? 8.376 30.04 13.576 1 90.72 708 GLU A N 1
ATOM 5521 C CA . GLU A 1 708 ? 7.131 29.289 13.718 1 90.72 708 GLU A CA 1
ATOM 5522 C C . GLU A 1 708 ? 6.414 29.651 15.016 1 90.72 708 GLU A C 1
ATOM 5524 O O . GLU A 1 708 ? 7.057 29.887 16.041 1 90.72 708 GLU A O 1
ATOM 5529 N N . VAL A 1 709 ? 5.159 29.561 15.001 1 87.93 709 VAL A N 1
ATOM 5530 C CA . VAL A 1 709 ? 4.306 30.031 16.088 1 87.93 709 VAL A CA 1
ATOM 5531 C C . VAL A 1 709 ? 4.647 29.28 17.373 1 87.93 709 VAL A C 1
ATOM 5533 O O . VAL A 1 709 ? 4.758 29.885 18.442 1 87.93 709 VAL A O 1
ATOM 5536 N N . PRO A 1 710 ? 4.883 28 17.323 1 88.38 710 PRO A N 1
ATOM 5537 C CA . PRO A 1 710 ? 5.185 27.3 18.574 1 88.38 710 PRO A CA 1
ATOM 5538 C C . PRO A 1 710 ? 6.474 27.792 19.229 1 88.38 710 PRO A C 1
ATOM 5540 O O . PRO A 1 710 ? 6.554 27.876 20.457 1 88.38 710 PRO A O 1
ATOM 5543 N N . TYR A 1 711 ? 7.463 28.156 18.492 1 90.26 711 TYR A N 1
ATOM 5544 C CA . TYR A 1 711 ? 8.713 28.677 19.035 1 90.26 711 TYR A CA 1
ATOM 5545 C C . TYR A 1 711 ? 8.519 30.079 19.601 1 90.26 711 TYR A C 1
ATOM 5547 O O . TYR A 1 711 ? 9.067 30.412 20.654 1 90.26 711 TYR A O 1
ATOM 5555 N N . LEU A 1 712 ? 7.773 30.831 18.86 1 89.91 712 LEU A N 1
ATOM 5556 C CA . LEU A 1 712 ? 7.547 32.208 19.284 1 89.91 712 LEU A CA 1
ATOM 5557 C C . LEU A 1 712 ? 6.718 32.254 20.564 1 89.91 712 LEU A C 1
ATOM 5559 O O . LEU A 1 712 ? 6.899 33.148 21.394 1 89.91 712 LEU A O 1
ATOM 5563 N N . LYS A 1 713 ? 5.849 31.307 20.643 1 86.48 713 LYS A N 1
ATOM 5564 C CA . LYS A 1 713 ? 5.07 31.238 21.876 1 86.48 713 LYS A CA 1
ATOM 5565 C C . LYS A 1 713 ? 5.96 30.908 23.071 1 86.48 713 LYS A C 1
ATOM 5567 O O . LYS A 1 713 ? 5.717 31.384 24.182 1 86.48 713 LYS A O 1
ATOM 5572 N N . VAL A 1 714 ? 6.919 30.077 22.869 1 88.89 714 VAL A N 1
ATOM 5573 C CA . VAL A 1 714 ? 7.883 29.779 23.923 1 88.89 714 VAL A CA 1
ATOM 5574 C C . VAL A 1 714 ? 8.677 31.036 24.268 1 88.89 714 VAL A C 1
ATOM 5576 O O . VAL A 1 714 ? 8.945 31.306 25.441 1 88.89 714 VAL A O 1
ATOM 5579 N N . PHE A 1 715 ? 9.035 31.812 23.306 1 90.06 715 PHE A N 1
ATOM 5580 C CA . PHE A 1 715 ? 9.742 33.074 23.493 1 90.06 715 PHE A CA 1
ATOM 5581 C C . PHE A 1 715 ? 8.884 34.065 24.271 1 90.06 715 PHE A C 1
ATOM 5583 O O . PHE A 1 715 ? 9.365 34.715 25.201 1 90.06 715 PHE A O 1
ATOM 5590 N N . MET A 1 716 ? 7.649 34.072 23.819 1 85.41 716 MET A N 1
ATOM 5591 C CA . MET A 1 716 ? 6.74 35.021 24.456 1 85.41 716 MET A CA 1
ATOM 5592 C C . MET A 1 716 ? 6.472 34.629 25.905 1 85.41 716 MET A C 1
ATOM 5594 O O . MET A 1 716 ? 6.292 35.495 26.763 1 85.41 716 MET A O 1
ATOM 5598 N N . ALA A 1 717 ? 6.415 33.42 26.151 1 83.65 717 ALA A N 1
ATOM 5599 C CA . ALA A 1 717 ? 6.169 32.942 27.51 1 83.65 717 ALA A CA 1
ATOM 5600 C C . ALA A 1 717 ? 7.347 33.263 28.426 1 83.65 717 ALA A C 1
ATOM 5602 O O . ALA A 1 717 ? 7.161 33.533 29.615 1 83.65 717 ALA A O 1
ATOM 5603 N N . ARG A 1 718 ? 8.464 33.28 27.895 1 83.68 718 ARG A N 1
ATOM 5604 C CA . ARG A 1 718 ? 9.669 33.527 28.681 1 83.68 718 ARG A CA 1
ATOM 5605 C C . ARG A 1 718 ? 9.904 35.022 28.868 1 83.68 718 ARG A C 1
ATOM 5607 O O . ARG A 1 718 ? 10.4 35.453 29.911 1 83.68 718 ARG A O 1
ATOM 5614 N N . TYR A 1 719 ? 9.536 35.821 27.851 1 81.99 719 TYR A N 1
ATOM 5615 C CA . TYR A 1 719 ? 9.88 37.238 27.867 1 81.99 719 TYR A CA 1
ATOM 5616 C C . TYR A 1 719 ? 8.628 38.104 27.809 1 81.99 719 TYR A C 1
ATOM 5618 O O . TYR A 1 719 ? 8.656 39.212 27.268 1 81.99 719 TYR A O 1
ATOM 5626 N N . CYS A 1 720 ? 7.477 37.576 28.291 1 65.09 720 CYS A N 1
ATOM 5627 C CA . CYS A 1 720 ? 6.163 38.207 28.241 1 65.09 720 CYS A CA 1
ATOM 5628 C C . CYS A 1 720 ? 6.218 39.626 28.796 1 65.09 720 CYS A C 1
ATOM 5630 O O . CYS A 1 720 ? 5.539 40.522 28.289 1 65.09 720 CYS A O 1
ATOM 5632 N N . HIS A 1 721 ? 6.641 39.817 30.121 1 59.75 721 HIS A N 1
ATOM 5633 C CA . HIS A 1 721 ? 6.625 41.081 30.848 1 59.75 721 HIS A CA 1
ATOM 5634 C C . HIS A 1 721 ? 7.485 42.129 30.151 1 59.75 721 HIS A C 1
ATOM 5636 O O . HIS A 1 721 ? 7.519 43.289 30.568 1 59.75 721 HIS A O 1
ATOM 5642 N N . LYS A 1 722 ? 8.443 41.727 28.602 1 64.07 722 LYS A N 1
ATOM 5643 C CA . LYS A 1 722 ? 9.469 42.581 28.011 1 64.07 722 LYS A CA 1
ATOM 5644 C C . LYS A 1 722 ? 8.961 43.249 26.736 1 64.07 722 LYS A C 1
ATOM 5646 O O . LYS A 1 722 ? 9.733 43.494 25.807 1 64.07 722 LYS A O 1
ATOM 5651 N N . ASN A 1 723 ? 7.78 43.633 26.509 1 71.12 723 ASN A N 1
ATOM 5652 C CA . ASN A 1 723 ? 7.198 44.486 25.479 1 71.12 723 ASN A CA 1
ATOM 5653 C C . ASN A 1 723 ? 7.342 43.869 24.091 1 71.12 723 ASN A C 1
ATOM 5655 O O . ASN A 1 723 ? 7.892 44.494 23.182 1 71.12 723 ASN A O 1
ATOM 5659 N N . PHE A 1 724 ? 7.231 42.74 23.848 1 83.67 724 PHE A N 1
ATOM 5660 C CA . PHE A 1 724 ? 7.202 42.108 22.534 1 83.67 724 PHE A CA 1
ATOM 5661 C C . PHE A 1 724 ? 5.775 41.743 22.14 1 83.67 724 PHE A C 1
ATOM 5663 O O . PHE A 1 724 ? 4.93 41.502 23.005 1 83.67 724 PHE A O 1
ATOM 5670 N N . LYS A 1 725 ? 5.492 41.775 20.841 1 81.33 725 LYS A N 1
ATOM 5671 C CA . LYS A 1 725 ? 4.204 41.352 20.301 1 81.33 725 LYS A CA 1
ATOM 5672 C C . LYS A 1 725 ? 4.388 40.43 19.098 1 81.33 725 LYS A C 1
ATOM 5674 O O . LYS A 1 725 ? 5.295 40.631 18.289 1 81.33 725 LYS A O 1
ATOM 5679 N N . MET A 1 726 ? 3.552 39.461 19.1 1 84.71 726 MET A N 1
ATOM 5680 C CA . MET A 1 726 ? 3.546 38.557 17.954 1 84.71 726 MET A CA 1
ATOM 5681 C C . MET A 1 726 ? 2.584 39.049 16.878 1 84.71 726 MET A C 1
ATOM 5683 O O . MET A 1 726 ? 1.436 39.386 17.173 1 84.71 726 MET A O 1
ATOM 5687 N N . VAL A 1 727 ? 3.069 39.243 15.63 1 79.86 727 VAL A N 1
ATOM 5688 C CA . VAL A 1 727 ? 2.253 39.668 14.497 1 79.86 727 VAL A CA 1
ATOM 5689 C C . VAL A 1 727 ? 2.133 38.528 13.489 1 79.86 727 VAL A C 1
ATOM 5691 O O . VAL A 1 727 ? 3.142 37.988 13.029 1 79.86 727 VAL A O 1
ATOM 5694 N N . GLY A 1 728 ? 0.866 38.239 13.138 1 71.48 728 GLY A N 1
ATOM 5695 C CA . GLY A 1 728 ? 0.714 37.187 12.146 1 71.48 728 GLY A CA 1
ATOM 5696 C C . GLY A 1 728 ? -0.535 36.351 12.349 1 71.48 728 GLY A C 1
ATOM 5697 O O . GLY A 1 728 ? -1.423 36.728 13.117 1 71.48 728 GLY A O 1
ATOM 5698 N N . PRO A 1 729 ? -0.537 35.39 11.486 1 69.04 729 PRO A N 1
ATOM 5699 C CA . PRO A 1 729 ? 0.462 34.636 10.725 1 69.04 729 PRO A CA 1
ATOM 5700 C C . PRO A 1 729 ? 0.758 35.258 9.362 1 69.04 729 PRO A C 1
ATOM 5702 O O . PRO A 1 729 ? -0.146 35.791 8.713 1 69.04 729 PRO A O 1
ATOM 5705 N N . ILE A 1 730 ? 2.07 35.194 9.046 1 73.75 730 ILE A N 1
ATOM 5706 C CA . ILE A 1 730 ? 2.509 35.737 7.765 1 73.75 730 ILE A CA 1
ATOM 5707 C C . ILE A 1 730 ? 2.57 34.62 6.725 1 73.75 730 ILE A C 1
ATOM 5709 O O . ILE A 1 730 ? 2.655 34.887 5.524 1 73.75 730 ILE A O 1
ATOM 5713 N N . TYR A 1 731 ? 2.598 33.375 7.179 1 75.86 731 TYR A N 1
ATOM 5714 C CA . TYR A 1 731 ? 2.657 32.189 6.332 1 75.86 731 TYR A CA 1
ATOM 5715 C C . TYR A 1 731 ? 1.892 31.031 6.961 1 75.86 731 TYR A C 1
ATOM 5717 O O . TYR A 1 731 ? 1.975 30.807 8.171 1 75.86 731 TYR A O 1
ATOM 5725 N N . LYS A 1 732 ? 1.055 30.533 6.113 1 73.28 732 LYS A N 1
ATOM 5726 C CA . LYS A 1 732 ? 0.278 29.409 6.629 1 73.28 732 LYS A CA 1
ATOM 5727 C C . LYS A 1 732 ? 0.986 28.084 6.364 1 73.28 732 LYS A C 1
ATOM 5729 O O . LYS A 1 732 ? 1.437 27.827 5.245 1 73.28 732 LYS A O 1
ATOM 5734 N N . SER A 1 733 ? 1.536 27.459 7.312 1 73.63 733 SER A N 1
ATOM 5735 C CA . SER A 1 733 ? 2.122 26.125 7.251 1 73.63 733 SER A CA 1
ATOM 5736 C C . SER A 1 733 ? 1.296 25.122 8.05 1 73.63 733 SER A C 1
ATOM 5738 O O . SER A 1 733 ? 0.298 25.488 8.674 1 73.63 733 SER A O 1
ATOM 5740 N N . SER A 1 734 ? 1.766 23.923 7.791 1 78.4 734 SER A N 1
ATOM 5741 C CA . SER A 1 734 ? 1.169 22.883 8.622 1 78.4 734 SER A CA 1
ATOM 5742 C C . SER A 1 734 ? 1.965 22.677 9.907 1 78.4 734 SER A C 1
ATOM 5744 O O . SER A 1 734 ? 3.088 23.169 10.033 1 78.4 734 SER A O 1
ATOM 5746 N N . GLY A 1 735 ? 1.386 22.644 11.13 1 86.63 735 GLY A N 1
ATOM 5747 C CA . GLY A 1 735 ? 1.975 22.404 12.437 1 86.63 735 GLY A CA 1
ATOM 5748 C C . GLY A 1 735 ? 3.037 21.321 12.424 1 86.63 735 GLY A C 1
ATOM 5749 O O . GLY A 1 735 ? 3.594 21.004 11.371 1 86.63 735 GLY A O 1
ATOM 5750 N N . PHE A 1 736 ? 3.586 20.949 13.514 1 90.73 736 PHE A N 1
ATOM 5751 C CA . PHE A 1 736 ? 4.568 19.881 13.659 1 90.73 736 PHE A CA 1
ATOM 5752 C C . PHE A 1 736 ? 3.901 18.515 13.555 1 90.73 736 PHE A C 1
ATOM 5754 O O . PHE A 1 736 ? 2.76 18.341 13.988 1 90.73 736 PHE A O 1
ATOM 5761 N N . GLY A 1 737 ? 4.58 17.636 12.917 1 91.5 737 GLY A N 1
ATOM 5762 C CA . GLY A 1 737 ? 4.157 16.247 12.834 1 91.5 737 GLY A CA 1
ATOM 5763 C C . GLY A 1 737 ? 5.317 15.269 12.836 1 91.5 737 GLY A C 1
ATOM 5764 O O . GLY A 1 737 ? 6.472 15.668 12.67 1 91.5 737 GLY A O 1
ATOM 5765 N N . PHE A 1 738 ? 5.042 14.035 13.107 1 94.38 738 PHE A N 1
ATOM 5766 C CA . PHE A 1 738 ? 6.048 12.982 13.034 1 94.38 738 PHE A CA 1
ATOM 5767 C C . PHE A 1 738 ? 6.117 12.396 11.629 1 94.38 738 PHE A C 1
ATOM 5769 O O . PHE A 1 738 ? 5.106 12.332 10.927 1 94.38 738 PHE A O 1
ATOM 5776 N N . ALA A 1 739 ? 7.255 11.986 11.261 1 92.77 739 ALA A N 1
ATOM 5777 C CA . ALA A 1 739 ? 7.452 11.525 9.89 1 92.77 739 ALA A CA 1
ATOM 5778 C C . ALA A 1 739 ? 7.72 10.023 9.849 1 92.77 739 ALA A C 1
ATOM 5780 O O . ALA A 1 739 ? 8.408 9.485 10.719 1 92.77 739 ALA A O 1
ATOM 5781 N N . PHE A 1 740 ? 7.148 9.379 8.855 1 88.59 740 PHE A N 1
ATOM 5782 C CA . PHE A 1 740 ? 7.311 7.957 8.578 1 88.59 740 PHE A CA 1
ATOM 5783 C C . PHE A 1 740 ? 7.618 7.724 7.103 1 88.59 740 PHE A C 1
ATOM 5785 O O . PHE A 1 740 ? 7.418 8.615 6.275 1 88.59 740 PHE A O 1
ATOM 5792 N N . PRO A 1 741 ? 8.183 6.558 6.868 1 79.49 741 PRO A N 1
ATOM 5793 C CA . PRO A 1 741 ? 8.379 6.253 5.449 1 79.49 741 PRO A CA 1
ATOM 5794 C C . PRO A 1 741 ? 7.076 6.282 4.653 1 79.49 741 PRO A C 1
ATOM 5796 O O . PRO A 1 741 ? 6.003 6.037 5.21 1 79.49 741 PRO A O 1
ATOM 5799 N N . LYS A 1 742 ? 7.218 6.667 3.41 1 72.32 742 LYS A N 1
ATOM 5800 C CA . LYS A 1 742 ? 6.042 6.794 2.554 1 72.32 742 LYS A CA 1
ATOM 5801 C C . LYS A 1 742 ? 5.251 5.49 2.508 1 72.32 742 LYS A C 1
ATOM 5803 O O . LYS A 1 742 ? 5.824 4.418 2.303 1 72.32 742 LYS A O 1
ATOM 5808 N N . GLY A 1 743 ? 3.941 5.527 2.85 1 67.13 743 GLY A N 1
ATOM 5809 C CA . GLY A 1 743 ? 3.068 4.366 2.775 1 67.13 743 GLY A CA 1
ATOM 5810 C C . GLY A 1 743 ? 3.093 3.518 4.033 1 67.13 743 GLY A C 1
ATOM 5811 O O . GLY A 1 743 ? 2.535 2.419 4.058 1 67.13 743 GLY A O 1
ATOM 5812 N N . SER A 1 744 ? 3.816 3.981 5.035 1 71.33 744 SER A N 1
ATOM 5813 C CA . SER A 1 744 ? 3.886 3.234 6.287 1 71.33 744 SER A CA 1
ATOM 5814 C C . SER A 1 744 ? 2.514 3.124 6.943 1 71.33 744 SER A C 1
ATOM 5816 O O . SER A 1 744 ? 1.777 4.11 7.023 1 71.33 744 SER A O 1
ATOM 5818 N N . PRO A 1 745 ? 2.134 1.969 7.328 1 68.65 745 PRO A N 1
ATOM 5819 C CA . PRO A 1 745 ? 0.85 1.8 8.013 1 68.65 745 PRO A CA 1
ATOM 5820 C C . PRO A 1 745 ? 0.833 2.44 9.4 1 68.65 745 PRO A C 1
ATOM 5822 O O . PRO A 1 745 ? -0.236 2.612 9.991 1 68.65 745 PRO A O 1
ATOM 5825 N N . PHE A 1 746 ? 2.043 2.88 9.838 1 78.83 746 PHE A N 1
ATOM 5826 C CA . PHE A 1 746 ? 2.144 3.42 11.188 1 78.83 746 PHE A CA 1
ATOM 5827 C C . PHE A 1 746 ? 1.563 4.827 11.255 1 78.83 746 PHE A C 1
ATOM 5829 O O . PHE A 1 746 ? 1.172 5.293 12.327 1 78.83 746 PHE A O 1
ATOM 5836 N N . VAL A 1 747 ? 1.548 5.486 10.094 1 82.33 747 VAL A N 1
ATOM 5837 C CA . VAL A 1 747 ? 1.13 6.884 10.076 1 82.33 747 VAL A CA 1
ATOM 5838 C C . VAL A 1 747 ? -0.296 7.003 10.61 1 82.33 747 VAL A C 1
ATOM 5840 O O . VAL A 1 747 ? -0.58 7.858 11.452 1 82.33 747 VAL A O 1
ATOM 5843 N N . GLY A 1 748 ? -1.141 6.108 10.136 1 78.52 748 GLY A N 1
ATOM 5844 C CA . GLY A 1 748 ? -2.525 6.16 10.579 1 78.52 748 GLY A CA 1
ATOM 5845 C C . GLY A 1 748 ? -2.693 5.831 12.05 1 78.52 748 GLY A C 1
ATOM 5846 O O . GLY A 1 748 ? -3.46 6.491 12.755 1 78.52 748 GLY A O 1
ATOM 5847 N N . GLU A 1 749 ? -1.981 4.901 12.56 1 81.28 749 GLU A N 1
ATOM 5848 C CA . GLU A 1 749 ? -2.105 4.47 13.949 1 81.28 749 GLU A CA 1
ATOM 5849 C C . GLU A 1 749 ? -1.538 5.516 14.904 1 81.28 749 GLU A C 1
ATOM 5851 O O . GLU A 1 749 ? -2.136 5.806 15.942 1 81.28 749 GLU A O 1
ATOM 5856 N N . VAL A 1 750 ? -0.374 5.993 14.512 1 88.47 750 VAL A N 1
ATOM 5857 C CA . VAL A 1 750 ? 0.246 6.988 15.38 1 88.47 750 VAL A CA 1
ATOM 5858 C C . VAL A 1 750 ? -0.58 8.273 15.367 1 88.47 750 VAL A C 1
ATOM 5860 O O . VAL A 1 750 ? -0.704 8.949 16.39 1 88.47 750 VAL A O 1
ATOM 5863 N N . SER A 1 751 ? -1.092 8.625 14.166 1 88.03 751 SER A N 1
ATOM 5864 C CA . SER A 1 751 ? -1.967 9.79 14.088 1 88.03 751 SER A CA 1
ATOM 5865 C C . SER A 1 751 ? -3.167 9.643 15.017 1 88.03 751 SER A C 1
ATOM 5867 O O . SER A 1 751 ? -3.55 10.595 15.701 1 88.03 751 SER A O 1
ATOM 5869 N N . ARG A 1 752 ? -3.742 8.52 15.039 1 86.74 752 ARG A N 1
ATOM 5870 C CA . ARG A 1 752 ? -4.881 8.257 15.913 1 86.74 752 ARG A CA 1
ATOM 5871 C C . ARG A 1 752 ? -4.482 8.372 17.381 1 86.74 752 ARG A C 1
ATOM 5873 O O . ARG A 1 752 ? -5.233 8.917 18.193 1 86.74 752 ARG A O 1
ATOM 5880 N N . ALA A 1 753 ? -3.346 7.798 17.699 1 88.95 753 ALA A N 1
ATOM 5881 C CA . ALA A 1 753 ? -2.861 7.858 19.076 1 88.95 753 ALA A CA 1
ATOM 5882 C C . ALA A 1 753 ? -2.601 9.3 19.503 1 88.95 753 ALA A C 1
ATOM 5884 O O . ALA A 1 753 ? -2.875 9.675 20.646 1 88.95 753 ALA A O 1
ATOM 5885 N N . ILE A 1 754 ? -2.077 10.075 18.579 1 89.69 754 ILE A N 1
ATOM 5886 C CA . ILE A 1 754 ? -1.812 11.481 18.865 1 89.69 754 ILE A CA 1
ATOM 5887 C C . ILE A 1 754 ? -3.129 12.213 19.116 1 89.69 754 ILE A C 1
ATOM 5889 O O . ILE A 1 754 ? -3.236 13.006 20.054 1 89.69 754 ILE A O 1
ATOM 5893 N N . LEU A 1 755 ? -4.103 11.973 18.265 1 86.29 755 LEU A N 1
ATOM 5894 C CA . LEU A 1 755 ? -5.405 12.612 18.425 1 86.29 755 LEU A CA 1
ATOM 5895 C C . LEU A 1 755 ? -6.039 12.228 19.758 1 86.29 755 LEU A C 1
ATOM 5897 O O . LEU A 1 755 ? -6.664 13.063 20.416 1 86.29 755 LEU A O 1
ATOM 5901 N N . LYS A 1 756 ? -5.842 10.986 20.154 1 86.79 756 LYS A N 1
ATOM 5902 C CA . LYS A 1 756 ? -6.365 10.523 21.436 1 86.79 756 LYS A CA 1
ATOM 5903 C C . LYS A 1 756 ? -5.695 11.25 22.598 1 86.79 756 LYS A C 1
ATOM 5905 O O . LYS A 1 756 ? -6.362 11.649 23.556 1 86.79 756 LYS A O 1
ATOM 5910 N N . VAL A 1 757 ? -4.415 11.425 22.508 1 88.23 757 VAL A N 1
ATOM 5911 C CA . VAL A 1 757 ? -3.665 12.117 23.55 1 88.23 757 VAL A CA 1
ATOM 5912 C C . VAL A 1 757 ? -4.07 13.589 23.588 1 88.23 757 VAL A C 1
ATOM 5914 O O . VAL A 1 757 ? -4.198 14.177 24.664 1 88.23 757 VAL A O 1
ATOM 5917 N N . MET A 1 758 ? -4.289 14.142 22.429 1 84.04 758 MET A N 1
ATOM 5918 C CA . MET A 1 758 ? -4.649 15.554 22.338 1 84.04 758 MET A CA 1
ATOM 5919 C C . MET A 1 758 ? -6.036 15.801 22.922 1 84.04 758 MET A C 1
ATOM 5921 O O . MET A 1 758 ? -6.311 16.883 23.444 1 84.04 758 MET A O 1
ATOM 5925 N N . GLN A 1 759 ? -6.85 14.836 22.812 1 79.27 759 GLN A N 1
ATOM 5926 C CA . GLN A 1 759 ? -8.21 14.975 23.321 1 79.27 759 GLN A CA 1
ATOM 5927 C C . GLN A 1 759 ? -8.255 14.775 24.833 1 79.27 759 GLN A C 1
ATOM 5929 O O . GLN A 1 759 ? -9.262 15.08 25.475 1 79.27 759 GLN A O 1
ATOM 5934 N N . ASN A 1 760 ? -7.108 14.287 25.321 1 79.15 760 ASN A N 1
ATOM 5935 C CA . ASN A 1 760 ? -6.961 14.211 26.77 1 79.15 760 ASN A CA 1
ATOM 5936 C C . ASN A 1 760 ? -6.503 15.544 27.357 1 79.15 760 ASN A C 1
ATOM 5938 O O . ASN A 1 760 ? -5.303 15.817 27.425 1 79.15 760 ASN A O 1
ATOM 5942 N N . ASN A 1 761 ? -7.326 16.311 27.875 1 74.85 761 ASN A N 1
ATOM 5943 C CA . ASN A 1 761 ? -7.065 17.677 28.315 1 74.85 761 ASN A CA 1
ATOM 5944 C C . ASN A 1 761 ? -6.062 17.715 29.464 1 74.85 761 ASN A C 1
ATOM 5946 O O . ASN A 1 761 ? -5.232 18.623 29.54 1 74.85 761 ASN A O 1
ATOM 5950 N N . THR A 1 762 ? -6.121 16.712 30.269 1 78.78 762 THR A N 1
ATOM 5951 C CA . THR A 1 762 ? -5.234 16.723 31.428 1 78.78 762 THR A CA 1
ATOM 5952 C C . THR A 1 762 ? -3.777 16.589 30.995 1 78.78 762 THR A C 1
ATOM 5954 O O . THR A 1 762 ? -2.913 17.331 31.466 1 78.78 762 THR A O 1
ATOM 5957 N N . LEU A 1 763 ? -3.574 15.684 30.178 1 84.49 763 LEU A N 1
ATOM 5958 C CA . LEU A 1 763 ? -2.209 15.458 29.715 1 84.49 763 LEU A CA 1
ATOM 5959 C C . LEU A 1 763 ? -1.72 16.631 28.872 1 84.49 763 LEU A C 1
ATOM 5961 O O . LEU A 1 763 ? -0.566 17.047 28.99 1 84.49 763 LEU A O 1
ATOM 5965 N N . MET A 1 764 ? -2.56 17.13 28.127 1 83.44 764 MET A N 1
ATOM 5966 C CA . MET A 1 764 ? -2.159 18.223 27.246 1 83.44 764 MET A CA 1
ATOM 5967 C C . MET A 1 764 ? -1.89 19.495 28.044 1 83.44 764 MET A C 1
ATOM 5969 O O . MET A 1 764 ? -0.994 20.269 27.704 1 83.44 764 MET A O 1
ATOM 5973 N N . ASP A 1 765 ? -2.727 19.663 29.029 1 80.51 765 ASP A N 1
ATOM 5974 C CA . ASP A 1 765 ? -2.498 20.818 29.893 1 80.51 765 ASP A CA 1
ATOM 5975 C C . ASP A 1 765 ? -1.13 20.738 30.566 1 80.51 765 ASP A C 1
ATOM 5977 O O . ASP A 1 765 ? -0.431 21.747 30.683 1 80.51 765 ASP A O 1
ATOM 5981 N N . LYS A 1 766 ? -0.808 19.574 30.968 1 82.55 766 LYS A N 1
ATOM 5982 C CA . LYS A 1 766 ? 0.496 19.375 31.595 1 82.55 766 LYS A CA 1
ATOM 5983 C C . LYS A 1 766 ? 1.627 19.633 30.604 1 82.55 766 LYS A C 1
ATOM 5985 O O . LYS A 1 766 ? 2.614 20.292 30.938 1 82.55 766 LYS A O 1
ATOM 5990 N N . LEU A 1 767 ? 1.463 19.199 29.499 1 86.71 767 LEU A N 1
ATOM 5991 C CA . LEU A 1 767 ? 2.492 19.354 28.476 1 86.71 767 LEU A CA 1
ATOM 5992 C C . LEU A 1 767 ? 2.634 20.816 28.066 1 86.71 767 LEU A C 1
ATOM 5994 O O . LEU A 1 767 ? 3.749 21.302 27.862 1 86.71 767 LEU A O 1
ATOM 5998 N N . GLU A 1 768 ? 1.535 21.456 27.939 1 82.62 768 GLU A N 1
ATOM 5999 C CA . GLU A 1 768 ? 1.567 22.854 27.521 1 82.62 768 GLU A CA 1
ATOM 6000 C C . GLU A 1 768 ? 2.095 23.752 28.637 1 82.62 768 GLU A C 1
ATOM 6002 O O . GLU A 1 768 ? 2.764 24.753 28.371 1 82.62 768 GLU A O 1
ATOM 6007 N N . LYS A 1 769 ? 1.679 23.409 29.796 1 80.27 769 LYS A N 1
ATOM 6008 C CA . LYS A 1 769 ? 2.194 24.176 30.926 1 80.27 769 LYS A CA 1
ATOM 6009 C C . LYS A 1 769 ? 3.714 24.07 31.015 1 80.27 769 LYS A C 1
ATOM 6011 O O . LYS A 1 769 ? 4.387 25.029 31.399 1 80.27 769 LYS A O 1
ATOM 6016 N N . ASN A 1 770 ? 4.181 22.96 30.69 1 81.56 770 ASN A N 1
ATOM 6017 C CA . ASN A 1 770 ? 5.627 22.77 30.68 1 81.56 770 ASN A CA 1
ATOM 6018 C C . ASN A 1 770 ? 6.284 23.524 29.528 1 81.56 770 ASN A C 1
ATOM 6020 O O . ASN A 1 770 ? 7.425 23.975 29.645 1 81.56 770 ASN A O 1
ATOM 6024 N N . LEU A 1 771 ? 5.541 23.583 28.507 1 83.71 771 LEU A N 1
ATOM 6025 C CA . LEU A 1 771 ? 6.049 24.263 27.321 1 83.71 771 LEU A CA 1
ATOM 6026 C C . LEU A 1 771 ? 5.958 25.777 27.482 1 83.71 771 LEU A C 1
ATOM 6028 O O . LEU A 1 771 ? 6.881 26.502 27.103 1 83.71 771 LEU A O 1
ATOM 6032 N N . TYR A 1 772 ? 4.714 26.148 27.99 1 77.6 772 TYR A N 1
ATOM 6033 C CA . TYR A 1 772 ? 4.451 27.565 28.217 1 77.6 772 TYR A CA 1
ATOM 6034 C C . TYR A 1 772 ? 4.284 27.857 29.704 1 77.6 772 TYR A C 1
ATOM 6036 O O . TYR A 1 772 ? 3.16 27.984 30.195 1 77.6 772 TYR A O 1
ATOM 6044 N N . PRO A 1 773 ? 5.355 27.944 30.506 1 65.38 773 PRO A N 1
ATOM 6045 C CA . PRO A 1 773 ? 5.235 28.082 31.959 1 65.38 773 PRO A CA 1
ATOM 6046 C C . PRO A 1 773 ? 4.533 29.373 32.374 1 65.38 773 PRO A C 1
ATOM 6048 O O . PRO A 1 773 ? 3.851 29.406 33.401 1 65.38 773 PRO A O 1
ATOM 6051 N N . THR A 1 774 ? 4.827 30.572 31.596 1 62.18 774 THR A N 1
ATOM 6052 C CA . THR A 1 774 ? 4.215 31.828 32.015 1 62.18 774 THR A CA 1
ATOM 6053 C C . THR A 1 774 ? 3.178 32.291 30.995 1 62.18 774 THR A C 1
ATOM 6055 O O . THR A 1 774 ? 3.433 32.268 29.789 1 62.18 774 THR A O 1
ATOM 6058 N N . VAL A 1 775 ? 1.922 32.142 31.231 1 51.46 775 VAL A N 1
ATOM 6059 C CA . VAL A 1 775 ? 0.908 32.664 30.321 1 51.46 775 VAL A CA 1
ATOM 6060 C C . VAL A 1 775 ? 0.951 34.191 30.32 1 51.46 775 VAL A C 1
ATOM 6062 O O . VAL A 1 775 ? 0.759 34.824 31.361 1 51.46 775 VAL A O 1
ATOM 6065 N N . CYS A 1 776 ? 1.688 34.748 29.347 1 50.95 776 CYS A N 1
ATOM 6066 C CA . CYS A 1 776 ? 1.669 36.201 29.222 1 50.95 776 CYS A CA 1
ATOM 6067 C C . CYS A 1 776 ? 0.269 36.701 28.885 1 50.95 776 CYS A C 1
ATOM 6069 O O . CYS A 1 776 ? -0.429 36.101 28.066 1 50.95 776 CYS A O 1
ATOM 6071 N N . ALA A 1 777 ? -0.336 37.299 29.647 1 42.02 777 ALA A N 1
ATOM 6072 C CA . ALA A 1 777 ? -1.614 37.941 29.349 1 42.02 777 ALA A CA 1
ATOM 6073 C C . ALA A 1 777 ? -1.564 38.668 28.009 1 42.02 777 ALA A C 1
ATOM 6075 O O . ALA A 1 777 ? -0.632 39.431 27.744 1 42.02 777 ALA A O 1
ATOM 6076 N N . ASP A 1 778 ? -1.898 38.158 26.983 1 41.49 778 ASP A N 1
ATOM 6077 C CA . ASP A 1 778 ? -1.97 38.69 25.626 1 41.49 778 ASP A CA 1
ATOM 6078 C C . ASP A 1 778 ? -2.368 40.164 25.634 1 41.49 778 ASP A C 1
ATOM 6080 O O . ASP A 1 778 ? -3.493 40.506 26.004 1 41.49 778 ASP A O 1
ATOM 6084 N N . ASN A 1 779 ? -1.476 41.131 25.94 1 37.91 779 ASN A N 1
ATOM 6085 C CA . ASN A 1 779 ? -1.719 42.567 25.859 1 37.91 779 ASN A CA 1
ATOM 6086 C C . ASN A 1 779 ? -1.868 43.03 24.412 1 37.91 779 ASN A C 1
ATOM 6088 O O . ASN A 1 779 ? -0.892 43.447 23.785 1 37.91 779 ASN A O 1
ATOM 6092 N N . ASP A 1 780 ? -2.447 42.472 23.551 1 36.49 780 ASP A N 1
ATOM 6093 C CA . ASP A 1 780 ? -2.43 42.911 22.158 1 36.49 780 ASP A CA 1
ATOM 6094 C C . ASP A 1 780 ? -3.136 44.255 21.998 1 36.49 780 ASP A C 1
ATOM 6096 O O . ASP A 1 780 ? -4.237 44.323 21.446 1 36.49 780 ASP A O 1
ATOM 6100 N N . THR A 1 781 ? -3.211 45.212 22.869 1 33.02 781 THR A N 1
ATOM 6101 C CA . THR A 1 781 ? -4.05 46.341 22.483 1 33.02 781 THR A CA 1
ATOM 6102 C C . THR A 1 781 ? -3.289 47.291 21.562 1 33.02 781 THR A C 1
ATOM 6104 O O . THR A 1 781 ? -2.27 47.863 21.957 1 33.02 781 THR A O 1
ATOM 6107 N N . ASP A 1 782 ? -3.198 47.209 20.213 1 33.67 782 ASP A N 1
ATOM 6108 C CA . ASP A 1 782 ? -2.561 48.018 19.178 1 33.67 782 ASP A CA 1
ATOM 6109 C C . ASP A 1 782 ? -3.195 49.405 19.096 1 33.67 782 ASP A C 1
ATOM 6111 O O . ASP A 1 782 ? -4.228 49.583 18.448 1 33.67 782 ASP A O 1
ATOM 6115 N N . THR A 1 783 ? -3.481 50.244 19.937 1 32.41 783 THR A N 1
ATOM 6116 C CA . THR A 1 783 ? -4.037 51.524 19.51 1 32.41 783 THR A CA 1
ATOM 6117 C C . THR A 1 783 ? -2.947 52.42 18.928 1 32.41 783 THR A C 1
ATOM 6119 O O . THR A 1 783 ? -1.902 52.621 19.552 1 32.41 783 THR A O 1
ATOM 6122 N N . GLU A 1 784 ? -2.747 52.763 17.698 1 32.88 784 GLU A N 1
ATOM 6123 C CA . GLU A 1 784 ? -1.982 53.694 16.874 1 32.88 784 GLU A CA 1
ATOM 6124 C C . GLU A 1 784 ? -1.909 55.073 17.524 1 32.88 784 GLU A C 1
ATOM 6126 O O . GLU A 1 784 ? -2.94 55.679 17.824 1 32.88 784 GLU A O 1
ATOM 6131 N N . SER A 1 785 ? -0.843 55.475 18.223 1 40.7 785 SER A N 1
ATOM 6132 C CA . SER A 1 785 ? -0.518 56.733 18.888 1 40.7 785 SER A CA 1
ATOM 6133 C C . SER A 1 785 ? -0.168 57.819 17.876 1 40.7 785 SER A C 1
ATOM 6135 O O . SER A 1 785 ? 0.943 57.842 17.342 1 40.7 785 SER A O 1
ATOM 6137 N N . SER A 1 786 ? -0.701 58.333 17.003 1 45.59 786 SER A N 1
ATOM 6138 C CA . SER A 1 786 ? -0.289 59.38 16.074 1 45.59 786 SER A CA 1
ATOM 6139 C C . SER A 1 786 ? -0.151 60.724 16.782 1 45.59 786 SER A C 1
ATOM 6141 O O . SER A 1 786 ? -1.064 61.156 17.489 1 45.59 786 SER A O 1
ATOM 6143 N N . ARG A 1 787 ? 1.21 61.244 17.063 1 56.12 787 ARG A N 1
ATOM 6144 C CA . ARG A 1 787 ? 1.511 62.593 17.531 1 56.12 787 ARG A CA 1
ATOM 6145 C C . ARG A 1 787 ? 0.894 63.642 16.613 1 56.12 787 ARG A C 1
ATOM 6147 O O . ARG A 1 787 ? 0.809 63.44 15.4 1 56.12 787 ARG A O 1
ATOM 6154 N N . LEU A 1 788 ? 0.466 64.705 17.311 1 61.41 788 LEU A N 1
ATOM 6155 C CA . LEU A 1 788 ? -0.111 65.777 16.509 1 61.41 788 LEU A CA 1
ATOM 6156 C C . LEU A 1 788 ? 0.98 66.682 15.946 1 61.41 788 LEU A C 1
ATOM 6158 O O . LEU A 1 788 ? 1.945 67.005 16.642 1 61.41 788 LEU A O 1
ATOM 6162 N N . THR A 1 789 ? 1.086 66.974 14.735 1 66.93 789 THR A N 1
ATOM 6163 C CA . THR A 1 789 ? 2.085 67.784 14.047 1 66.93 789 THR A CA 1
ATOM 6164 C C . THR A 1 789 ? 1.542 69.18 13.755 1 66.93 789 THR A C 1
ATOM 6166 O O . THR A 1 789 ? 0.334 69.412 13.841 1 66.93 789 THR A O 1
ATOM 6169 N N . PHE A 1 790 ? 2.506 70.234 13.577 1 72.25 790 PHE A N 1
ATOM 6170 C CA . PHE A 1 790 ? 2.214 71.623 13.243 1 72.25 790 PHE A CA 1
ATOM 6171 C C . PHE A 1 790 ? 1.284 71.707 12.039 1 72.25 790 PHE A C 1
ATOM 6173 O O . PHE A 1 790 ? 0.433 72.596 11.966 1 72.25 790 PHE A O 1
ATOM 6180 N N . ARG A 1 791 ? 1.391 70.672 11.24 1 68.03 791 ARG A N 1
ATOM 6181 C CA . ARG A 1 791 ? 0.606 70.71 10.01 1 68.03 791 ARG A CA 1
ATOM 6182 C C . ARG A 1 791 ? -0.883 70.57 10.308 1 68.03 791 ARG A C 1
ATOM 6184 O O . ARG A 1 791 ? -1.716 71.185 9.637 1 68.03 791 ARG A O 1
ATOM 6191 N N . ILE A 1 792 ? -1.173 70.013 11.398 1 67.92 792 ILE A N 1
ATOM 6192 C CA . ILE A 1 792 ? -2.568 69.765 11.742 1 67.92 792 ILE A CA 1
ATOM 6193 C C . ILE A 1 792 ? -3.202 71.044 12.283 1 67.92 792 ILE A C 1
ATOM 6195 O O . ILE A 1 792 ? -4.386 71.303 12.053 1 67.92 792 ILE A O 1
ATOM 6199 N N . PHE A 1 793 ? -2.34 72.009 12.95 1 76.11 793 PHE A N 1
ATOM 6200 C CA . PHE A 1 793 ? -2.875 73.209 13.582 1 76.11 793 PHE A CA 1
ATOM 6201 C C . PHE A 1 793 ? -2.561 74.445 12.749 1 76.11 793 PHE A C 1
ATOM 6203 O O . PHE A 1 793 ? -2.842 75.57 13.167 1 76.11 793 PHE A O 1
ATOM 6210 N N . SER A 1 794 ? -1.964 74.27 11.616 1 79.49 794 SER A N 1
ATOM 6211 C CA . SER A 1 794 ? -1.547 75.398 10.79 1 79.49 794 SER A CA 1
ATOM 6212 C C . SER A 1 794 ? -2.737 76.268 10.399 1 79.49 794 SER A C 1
ATOM 6214 O O . SER A 1 794 ? -2.629 77.495 10.357 1 79.49 794 SER A O 1
ATOM 6216 N N . GLY A 1 795 ? -3.833 75.585 10.196 1 76.17 795 GLY A N 1
ATOM 6217 C CA . GLY A 1 795 ? -5.026 76.354 9.877 1 76.17 795 GLY A CA 1
ATOM 6218 C C . GLY A 1 795 ? -5.479 77.251 11.014 1 76.17 795 GLY A C 1
ATOM 6219 O O . GLY A 1 795 ? -5.855 78.403 10.79 1 76.17 795 GLY A O 1
ATOM 6220 N N . LEU A 1 796 ? -5.316 76.158 12.33 1 79.88 796 LEU A N 1
ATOM 6221 C CA . LEU A 1 796 ? -5.708 76.951 13.49 1 79.88 796 LEU A CA 1
ATOM 6222 C C . LEU A 1 796 ? -4.765 78.134 13.683 1 79.88 796 LEU A C 1
ATOM 6224 O O . LEU A 1 796 ? -5.21 79.25 13.96 1 79.88 796 LEU A O 1
ATOM 6228 N N . PHE A 1 797 ? -3.437 77.651 13.708 1 84.11 797 PHE A N 1
ATOM 6229 C CA . PHE A 1 797 ? -2.464 78.723 13.885 1 84.11 797 PHE A CA 1
ATOM 6230 C C . PHE A 1 797 ? -2.548 79.725 12.74 1 84.11 797 PHE A C 1
ATOM 6232 O O . PHE A 1 797 ? -2.347 80.924 12.941 1 84.11 797 PHE A O 1
ATOM 6239 N N . LEU A 1 798 ? -3.069 80.245 11.288 1 83.6 798 LEU A N 1
ATOM 6240 C CA . LEU A 1 798 ? -3.269 81.181 10.187 1 83.6 798 LEU A CA 1
ATOM 6241 C C . LEU A 1 798 ? -4.48 82.072 10.444 1 83.6 798 LEU A C 1
ATOM 6243 O O . LEU A 1 798 ? -4.437 83.276 10.182 1 83.6 798 LEU A O 1
ATOM 6247 N N . ILE A 1 799 ? -5.499 81.589 10.974 1 79.14 799 ILE A N 1
ATOM 6248 C CA . ILE A 1 799 ? -6.712 82.348 11.256 1 79.14 799 ILE A CA 1
ATOM 6249 C C . ILE A 1 799 ? -6.43 83.389 12.337 1 79.14 799 ILE A C 1
ATOM 6251 O O . ILE A 1 799 ? -6.775 84.563 12.182 1 79.14 799 ILE A O 1
ATOM 6255 N N . THR A 1 800 ? -5.715 83.015 13.402 1 83.21 800 THR A N 1
ATOM 6256 C CA . THR A 1 800 ? -5.442 83.961 14.478 1 83.21 800 THR A CA 1
ATOM 6257 C C . THR A 1 800 ? -4.425 85.008 14.033 1 83.21 800 THR A C 1
ATOM 6259 O O . THR A 1 800 ? -4.551 86.187 14.372 1 83.21 800 THR A O 1
ATOM 6262 N N . GLY A 1 801 ? -3.461 84.635 13.27 1 85.82 801 GLY A N 1
ATOM 6263 C CA . GLY A 1 801 ? -2.485 85.581 12.752 1 85.82 801 GLY A CA 1
ATOM 6264 C C . GLY A 1 801 ? -3.095 86.629 11.84 1 85.82 801 GLY A C 1
ATOM 6265 O O . GLY A 1 801 ? -2.791 87.817 11.959 1 85.82 801 GLY A O 1
ATOM 6266 N N . THR A 1 802 ? -3.988 86.216 11.082 1 85.21 802 THR A N 1
ATOM 6267 C CA . THR A 1 802 ? -4.619 87.138 10.144 1 85.21 802 THR A CA 1
ATOM 6268 C C . THR A 1 802 ? -5.576 88.079 10.871 1 85.21 802 THR A C 1
ATOM 6270 O O . THR A 1 802 ? -5.63 89.272 10.568 1 85.21 802 THR A O 1
ATOM 6273 N N . THR A 1 803 ? -6.209 87.399 11.854 1 84.75 803 THR A N 1
ATOM 6274 C CA . THR A 1 803 ? -7.121 88.25 12.611 1 84.75 803 THR A CA 1
ATOM 6275 C C . THR A 1 803 ? -6.347 89.285 13.423 1 84.75 803 THR A C 1
ATOM 6277 O O . THR A 1 803 ? -6.73 90.455 13.473 1 84.75 803 THR A O 1
ATOM 6280 N N . SER A 1 804 ? -5.042 88.464 14.096 1 83.69 804 SER A N 1
ATOM 6281 C CA . SER A 1 804 ? -4.207 89.349 14.902 1 83.69 804 SER A CA 1
ATOM 6282 C C . SER A 1 804 ? -3.543 90.419 14.041 1 83.69 804 SER A C 1
ATOM 6284 O O . SER A 1 804 ? -3.517 91.594 14.413 1 83.69 804 SER A O 1
ATOM 6286 N N . LEU A 1 805 ? -3.401 90.53 12.859 1 87.12 805 LEU A N 1
ATOM 6287 C CA . LEU A 1 805 ? -2.764 91.48 11.954 1 87.12 805 LEU A CA 1
ATOM 6288 C C . LEU A 1 805 ? -3.789 92.447 11.371 1 87.12 805 LEU A C 1
ATOM 6290 O O . LEU A 1 805 ? -3.519 93.644 11.247 1 87.12 805 LEU A O 1
ATOM 6294 N N . SER A 1 806 ? -4.974 92.048 11.093 1 87.16 806 SER A N 1
ATOM 6295 C CA . SER A 1 806 ? -6.034 92.908 10.576 1 87.16 806 SER A CA 1
ATOM 6296 C C . SER A 1 806 ? -6.504 93.902 11.632 1 87.16 806 SER A C 1
ATOM 6298 O O . SER A 1 806 ? -6.765 95.067 11.323 1 87.16 806 SER A O 1
ATOM 6300 N N . ALA A 1 807 ? -6.608 93.467 12.805 1 85.61 807 ALA A N 1
ATOM 6301 C CA . ALA A 1 807 ? -7.013 94.359 13.889 1 85.61 807 ALA A CA 1
ATOM 6302 C C . ALA A 1 807 ? -5.969 95.448 14.122 1 85.61 807 ALA A C 1
ATOM 6304 O O . ALA A 1 807 ? -6.316 96.606 14.369 1 85.61 807 ALA A O 1
ATOM 6305 N N . LEU A 1 808 ? -4.726 95.14 13.931 1 86.56 808 LEU A N 1
ATOM 6306 C CA . LEU A 1 808 ? -3.649 96.107 14.112 1 86.56 808 LEU A CA 1
ATOM 6307 C C . LEU A 1 808 ? -3.642 97.132 12.983 1 86.56 808 LEU A C 1
ATOM 6309 O O . LEU A 1 808 ? -3.477 98.329 13.226 1 86.56 808 LEU A O 1
ATOM 6313 N N . ILE A 1 809 ? -3.872 96.712 11.874 1 85.15 809 ILE A N 1
ATOM 6314 C CA . ILE A 1 809 ? -3.902 97.609 10.724 1 85.15 809 ILE A CA 1
ATOM 6315 C C . ILE A 1 809 ? -5.083 98.569 10.848 1 85.15 809 ILE A C 1
ATOM 6317 O O . ILE A 1 809 ? -4.942 99.771 10.611 1 85.15 809 ILE A O 1
ATOM 6321 N N . LEU A 1 810 ? -6.126 98.011 11.27 1 81.41 810 LEU A N 1
ATOM 6322 C CA . LEU A 1 810 ? -7.303 98.853 11.448 1 81.41 810 LEU A CA 1
ATOM 6323 C C . LEU A 1 810 ? -7.08 99.871 12.562 1 81.41 810 LEU A C 1
ATOM 6325 O O . LEU A 1 810 ? -7.446 101.04 12.423 1 81.41 810 LEU A O 1
ATOM 6329 N N . HIS A 1 811 ? -6.473 99.491 13.551 1 82.31 811 HIS A N 1
ATOM 6330 C CA . HIS A 1 811 ? -6.203 100.372 14.681 1 82.31 811 HIS A CA 1
ATOM 6331 C C . HIS A 1 811 ? -5.253 101.498 14.289 1 82.31 811 HIS A C 1
ATOM 6333 O O . HIS A 1 811 ? -5.493 102.662 14.617 1 82.31 811 HIS A O 1
ATOM 6339 N N . TYR A 1 812 ? -4.355 101.091 13.478 1 79.91 812 TYR A N 1
ATOM 6340 C CA . TYR A 1 812 ? -3.389 102.097 13.05 1 79.91 812 TYR A CA 1
ATOM 6341 C C . TYR A 1 812 ? -3.981 102.999 11.973 1 79.91 812 TYR A C 1
ATOM 6343 O O . TYR A 1 812 ? -3.712 104.202 11.946 1 79.91 812 TYR A O 1
ATOM 6351 N N . SER A 1 813 ? -4.984 102.263 11.231 1 76.17 813 SER A N 1
ATOM 6352 C CA . SER A 1 813 ? -5.612 103.071 10.19 1 76.17 813 SER A CA 1
ATOM 6353 C C . SER A 1 813 ? -6.546 104.116 10.791 1 76.17 813 SER A C 1
ATOM 6355 O O . SER A 1 813 ? -6.544 105.274 10.367 1 76.17 813 SER A O 1
ATOM 6357 N N . ILE A 1 814 ? -7.145 103.92 11.812 1 75.78 814 ILE A N 1
ATOM 6358 C CA . ILE A 1 814 ? -8.065 104.822 12.496 1 75.78 814 ILE A CA 1
ATOM 6359 C C . ILE A 1 814 ? -7.275 105.869 13.279 1 75.78 814 ILE A C 1
ATOM 6361 O O . ILE A 1 814 ? -7.628 107.05 13.277 1 75.78 814 ILE A O 1
ATOM 6365 N N . PHE A 1 815 ? -6.185 105.605 13.859 1 76.92 815 PHE A N 1
ATOM 6366 C CA . PHE A 1 815 ? -5.318 106.507 14.609 1 76.92 815 PHE A CA 1
ATOM 6367 C C . PHE A 1 815 ? -4.728 107.575 13.696 1 76.92 815 PHE A C 1
ATOM 6369 O O . PHE A 1 815 ? -4.723 108.759 14.04 1 76.92 815 PHE A O 1
ATOM 6376 N N . PHE A 1 816 ? -4.392 107.178 12.613 1 73.41 816 PHE A N 1
ATOM 6377 C CA . PHE A 1 816 ? -3.799 108.118 11.669 1 73.41 816 PHE A CA 1
ATOM 6378 C C . PHE A 1 816 ? -4.859 109.049 11.094 1 73.41 816 PHE A C 1
ATOM 6380 O O . PHE A 1 816 ? -4.599 110.234 10.875 1 73.41 816 PHE A O 1
ATOM 6387 N N . LEU A 1 817 ? -5.937 108.627 11.061 1 70.26 817 LEU A N 1
ATOM 6388 C CA . LEU A 1 817 ? -7.002 109.462 10.515 1 70.26 817 LEU A CA 1
ATOM 6389 C C . LEU A 1 817 ? -7.482 110.475 11.549 1 70.26 817 LEU A C 1
ATOM 6391 O O . LEU A 1 817 ? -7.847 111.6 11.199 1 70.26 817 LEU A O 1
ATOM 6395 N N . ARG A 1 818 ? -7.374 110.123 12.758 1 64.66 818 ARG A N 1
ATOM 6396 C CA . ARG A 1 818 ? -7.864 111.02 13.8 1 64.66 818 ARG A CA 1
ATOM 6397 C C . ARG A 1 818 ? -6.814 112.066 14.16 1 64.66 818 ARG A C 1
ATOM 6399 O O . ARG A 1 818 ? -7.152 113.168 14.595 1 64.66 818 ARG A O 1
ATOM 6406 N N . GLN A 1 819 ? -5.574 111.742 14.118 1 61.48 819 GLN A N 1
ATOM 6407 C CA . GLN A 1 819 ? -4.529 112.706 14.446 1 61.48 819 GLN A CA 1
ATOM 6408 C C . GLN A 1 819 ? -4.235 113.623 13.262 1 61.48 819 GLN A C 1
ATOM 6410 O O . GLN A 1 819 ? -3.158 113.55 12.667 1 61.48 819 GLN A O 1
ATOM 6415 N N . GLN A 1 820 ? -5.114 113.995 12.544 1 54.21 820 GLN A N 1
ATOM 6416 C CA . GLN A 1 820 ? -4.861 114.995 11.512 1 54.21 820 GLN A CA 1
ATOM 6417 C C . GLN A 1 820 ? -4.372 116.305 12.124 1 54.21 820 GLN A C 1
ATOM 6419 O O . GLN A 1 820 ? -5.148 117.25 12.279 1 54.21 820 GLN A O 1
ATOM 6424 N N . ARG A 1 821 ? -3.448 116.268 13.059 1 53.2 821 ARG A N 1
ATOM 6425 C CA . ARG A 1 821 ? -2.901 117.554 13.48 1 53.2 821 ARG A CA 1
ATOM 6426 C C . ARG A 1 821 ? -2.053 118.176 12.376 1 53.2 821 ARG A C 1
ATOM 6428 O O . ARG A 1 821 ? -1.323 117.472 11.675 1 53.2 821 ARG A O 1
ATOM 6435 N N . PRO A 1 822 ? -2.306 119.454 11.956 1 53.01 822 PRO A N 1
ATOM 6436 C CA . PRO A 1 822 ? -1.583 120.195 10.92 1 53.01 822 PRO A CA 1
ATOM 6437 C C . PRO A 1 822 ? -0.068 120.039 11.031 1 53.01 822 PRO A C 1
ATOM 6439 O O . PRO A 1 822 ? 0.639 120.103 10.022 1 53.01 822 PRO A O 1
ATOM 6442 N N . SER A 1 823 ? 0.478 119.968 12.186 1 51.3 823 SER A N 1
ATOM 6443 C CA . SER A 1 823 ? 1.931 120.041 12.304 1 51.3 823 SER A CA 1
ATOM 6444 C C . SER A 1 823 ? 2.591 118.765 11.794 1 51.3 823 SER A C 1
ATOM 6446 O O . SER A 1 823 ? 3.791 118.751 11.511 1 51.3 823 SER A O 1
ATOM 6448 N N . LEU A 1 824 ? 2.078 117.654 11.808 1 50.56 824 LEU A N 1
ATOM 6449 C CA . LEU A 1 824 ? 2.665 116.412 11.318 1 50.56 824 LEU A CA 1
ATOM 6450 C C . LEU A 1 824 ? 2.773 116.425 9.797 1 50.56 824 LEU A C 1
ATOM 6452 O O . LEU A 1 824 ? 3.511 115.626 9.215 1 50.56 824 LEU A O 1
ATOM 6456 N N . LEU A 1 825 ? 1.972 117.164 9.17 1 47.84 825 LEU A N 1
ATOM 6457 C CA . LEU A 1 825 ? 2.038 117.35 7.724 1 47.84 825 LEU A CA 1
ATOM 6458 C C . LEU A 1 825 ? 3.097 118.383 7.356 1 47.84 825 LEU A C 1
ATOM 6460 O O . LEU A 1 825 ? 3.19 118.798 6.199 1 47.84 825 LEU A O 1
ATOM 6464 N N . ASN A 1 826 ? 3.746 119.016 8.366 1 50.25 826 ASN A N 1
ATOM 6465 C CA . ASN A 1 826 ? 4.781 119.919 7.874 1 50.25 826 ASN A CA 1
ATOM 6466 C C . ASN A 1 826 ? 5.948 119.152 7.259 1 50.25 826 ASN A C 1
ATOM 6468 O O . ASN A 1 826 ? 6.54 118.288 7.908 1 50.25 826 ASN A O 1
ATOM 6472 N N . TYR A 1 827 ? 6.156 119.133 5.952 1 52.19 827 TYR A N 1
ATOM 6473 C CA . TYR A 1 827 ? 7.029 118.537 4.946 1 52.19 827 TYR A CA 1
ATOM 6474 C C . TYR A 1 827 ? 8.494 118.683 5.339 1 52.19 827 TYR A C 1
ATOM 6476 O O . TYR A 1 827 ? 9.377 118.119 4.689 1 52.19 827 TYR A O 1
ATOM 6484 N N . ASP A 1 828 ? 8.932 119.69 6.093 1 53.95 828 ASP A N 1
ATOM 6485 C CA . ASP A 1 828 ? 10.379 119.881 6.131 1 53.95 828 ASP A CA 1
ATOM 6486 C C . ASP A 1 828 ? 11.037 118.895 7.094 1 53.95 828 ASP A C 1
ATOM 6488 O O . ASP A 1 828 ? 12.242 118.975 7.344 1 53.95 828 ASP A O 1
ATOM 6492 N N . GLN A 1 829 ? 10.398 118.325 7.997 1 53.7 829 GLN A N 1
ATOM 6493 C CA . GLN A 1 829 ? 11.167 117.571 8.98 1 53.7 829 GLN A CA 1
ATOM 6494 C C . GLN A 1 829 ? 11.393 116.134 8.518 1 53.7 829 GLN A C 1
ATOM 6496 O O . GLN A 1 829 ? 10.629 115.611 7.703 1 53.7 829 GLN A O 1
ATOM 6501 N N . SER A 1 830 ? 12.637 115.576 8.72 1 62.72 830 SER A N 1
ATOM 6502 C CA . SER A 1 830 ? 13.136 114.279 8.275 1 62.72 830 SER A CA 1
ATOM 6503 C C . SER A 1 830 ? 12.194 113.153 8.689 1 62.72 830 SER A C 1
ATOM 6505 O O . SER A 1 830 ? 11.489 113.264 9.694 1 62.72 830 SER A O 1
ATOM 6507 N N . PRO A 1 831 ? 11.855 112.119 7.839 1 66.31 831 PRO A N 1
ATOM 6508 C CA . PRO A 1 831 ? 10.935 111.001 8.063 1 66.31 831 PRO A CA 1
ATOM 6509 C C . PRO A 1 831 ? 11.199 110.274 9.379 1 66.31 831 PRO A C 1
ATOM 6511 O O . PRO A 1 831 ? 10.259 109.84 10.049 1 66.31 831 PRO A O 1
ATOM 6514 N N . LEU A 1 832 ? 12.322 110.268 9.842 1 70.51 832 LEU A N 1
ATOM 6515 C CA . LEU A 1 832 ? 12.653 109.557 11.072 1 70.51 832 LEU A CA 1
ATOM 6516 C C . LEU A 1 832 ? 12.118 110.302 12.291 1 70.51 832 LEU A C 1
ATOM 6518 O O . LEU A 1 832 ? 11.657 109.679 13.251 1 70.51 832 LEU A O 1
ATOM 6522 N N . ARG A 1 833 ? 12.173 111.492 12.333 1 65.57 833 ARG A N 1
ATOM 6523 C CA . ARG A 1 833 ? 11.663 112.29 13.443 1 65.57 833 ARG A CA 1
ATOM 6524 C C . ARG A 1 833 ? 10.14 112.236 13.502 1 65.57 833 ARG A C 1
ATOM 6526 O O . ARG A 1 833 ? 9.554 112.259 14.586 1 65.57 833 ARG A O 1
ATOM 6533 N N . ARG A 1 834 ? 9.485 112.162 12.379 1 66.11 834 ARG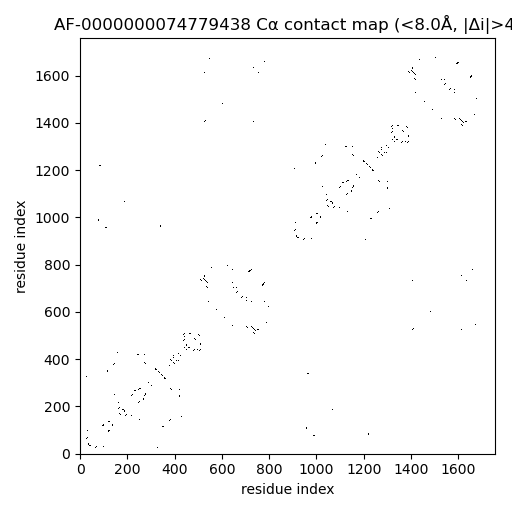 A N 1
ATOM 6534 C CA . ARG A 1 834 ? 8.033 112.023 12.342 1 66.11 834 ARG A CA 1
ATOM 6535 C C . ARG A 1 834 ? 7.595 110.695 12.95 1 66.11 834 ARG A C 1
ATOM 6537 O O . ARG A 1 834 ? 6.61 110.639 13.689 1 66.11 834 ARG A O 1
ATOM 6544 N N . VAL A 1 835 ? 8.423 109.664 12.633 1 66.74 835 VAL A N 1
ATOM 6545 C CA . VAL A 1 835 ? 8.151 108.351 13.206 1 66.74 835 VAL A CA 1
ATOM 6546 C C . VAL A 1 835 ? 8.394 108.384 14.713 1 66.74 835 VAL A C 1
ATOM 6548 O O . VAL A 1 835 ? 7.624 107.807 15.485 1 66.74 835 VAL A O 1
ATOM 6551 N N . ALA A 1 836 ? 9.35 109.007 15.115 1 68.11 836 ALA A N 1
ATOM 6552 C CA . ALA A 1 836 ? 9.65 109.138 16.538 1 68.11 836 ALA A CA 1
ATOM 6553 C C . ALA A 1 836 ? 8.56 109.926 17.258 1 68.11 836 ALA A C 1
ATOM 6555 O O . ALA A 1 836 ? 8.188 109.595 18.386 1 68.11 836 ALA A O 1
ATOM 6556 N N . MET A 1 837 ? 8.113 110.987 16.668 1 65.98 837 MET A N 1
ATOM 6557 C CA . MET A 1 837 ? 7.025 111.763 17.255 1 65.98 837 MET A CA 1
ATOM 6558 C C . MET A 1 837 ? 5.738 110.946 17.303 1 65.98 837 MET A C 1
ATOM 6560 O O . MET A 1 837 ? 4.978 111.032 18.269 1 65.98 837 MET A O 1
ATOM 6564 N N . LEU A 1 838 ? 5.593 110.181 16.241 1 64.39 838 LEU A N 1
ATOM 6565 C CA . LEU A 1 838 ? 4.42 109.313 16.219 1 64.39 838 LEU A CA 1
ATOM 6566 C C . LEU A 1 838 ? 4.514 108.246 17.305 1 64.39 838 LEU A C 1
ATOM 6568 O O . LEU A 1 838 ? 3.513 107.919 17.947 1 64.39 838 LEU A O 1
ATOM 6572 N N . VAL A 1 839 ? 5.7 107.726 17.535 1 67.3 839 VAL A N 1
ATOM 6573 C CA . VAL A 1 839 ? 5.936 106.742 18.587 1 67.3 839 VAL A CA 1
ATOM 6574 C C . VAL A 1 839 ? 5.745 107.393 19.955 1 67.3 839 VAL A C 1
ATOM 6576 O O . VAL A 1 839 ? 5.189 106.779 20.869 1 67.3 839 VAL A O 1
ATOM 6579 N N . GLN A 1 840 ? 6.155 108.592 20.083 1 67.08 840 GLN A N 1
ATOM 6580 C CA . GLN A 1 840 ? 5.961 109.314 21.336 1 67.08 840 GLN A CA 1
ATOM 6581 C C . GLN A 1 840 ? 4.488 109.649 21.555 1 67.08 840 GLN A C 1
ATOM 6583 O O . GLN A 1 840 ? 3.99 109.571 22.68 1 67.08 840 GLN A O 1
ATOM 6588 N N . LEU A 1 841 ? 3.865 110.09 20.459 1 65.42 841 LEU A N 1
ATOM 6589 C CA . LEU A 1 841 ? 2.44 110.38 20.572 1 65.42 841 LEU A CA 1
ATOM 6590 C C . LEU A 1 841 ? 1.649 109.112 20.878 1 65.42 841 LEU A C 1
ATOM 6592 O O . LEU A 1 841 ? 0.667 109.152 21.622 1 65.42 841 LEU A O 1
ATOM 6596 N N . PHE A 1 842 ? 2.145 108.109 20.225 1 65.7 842 PHE A N 1
ATOM 6597 C CA . PHE A 1 842 ? 1.491 106.828 20.458 1 65.7 842 PHE A CA 1
ATOM 6598 C C . PHE A 1 842 ? 1.724 106.354 21.888 1 65.7 842 PHE A C 1
ATOM 6600 O O . PHE A 1 842 ? 0.897 105.634 22.451 1 65.7 842 PHE A O 1
ATOM 6607 N N . GLY A 1 843 ? 2.78 106.612 22.464 1 65.36 843 GLY A N 1
ATOM 6608 C CA . GLY A 1 843 ? 3.086 106.26 23.841 1 65.36 843 GLY A CA 1
ATOM 6609 C C . GLY A 1 843 ? 2.326 107.097 24.853 1 65.36 843 GLY A C 1
ATOM 6610 O O . GLY A 1 843 ? 2.263 106.748 26.034 1 65.36 843 GLY A O 1
ATOM 6611 N N . GLN A 1 844 ? 1.806 108.327 24.479 1 64.16 844 GLN A N 1
ATOM 6612 C CA . GLN A 1 844 ? 1.12 109.219 25.407 1 64.16 844 GLN A CA 1
ATOM 6613 C C . GLN A 1 844 ? -0.342 108.816 25.58 1 64.16 844 GLN A C 1
ATOM 6615 O O . GLN A 1 844 ? -0.924 108.179 24.699 1 64.16 844 GLN A O 1
ATOM 6620 N N . ARG A 1 845 ? -0.87 108.929 26.807 1 63.33 845 ARG A N 1
ATOM 6621 C CA . ARG A 1 845 ? -2.243 108.616 27.191 1 63.33 845 ARG A CA 1
ATOM 6622 C C . ARG A 1 845 ? -3.241 109.357 26.308 1 63.33 845 ARG A C 1
ATOM 6624 O O . ARG A 1 845 ? -3.048 110.534 25.996 1 63.33 845 ARG A O 1
ATOM 6631 N N . GLY A 1 846 ? -3.965 108.744 25.493 1 56.35 846 GLY A N 1
ATOM 6632 C CA . GLY A 1 846 ? -5.014 109.394 24.723 1 56.35 846 GLY A CA 1
ATOM 6633 C C . GLY A 1 846 ? -5.887 110.31 25.559 1 56.35 846 GLY A C 1
ATOM 6634 O O . GLY A 1 846 ? -6.272 109.96 26.676 1 56.35 846 GLY A O 1
ATOM 6635 N N . SER A 1 847 ? -5.694 111.671 25.565 1 46.83 847 SER A N 1
ATOM 6636 C CA . SER A 1 847 ? -6.552 112.649 26.226 1 46.83 847 SER A CA 1
ATOM 6637 C C . SER A 1 847 ? -8.027 112.329 26.005 1 46.83 847 SER A C 1
ATOM 6639 O O . SER A 1 847 ? -8.466 112.156 24.866 1 46.83 847 SER A O 1
ATOM 6641 N N . SER A 1 848 ? -8.634 111.586 26.811 1 41.21 848 SER A N 1
ATOM 6642 C CA . SER A 1 848 ? -10.091 111.674 26.778 1 41.21 848 SER A CA 1
ATOM 6643 C C . SER A 1 848 ? -10.553 113.108 26.546 1 41.21 848 SER A C 1
ATOM 6645 O O . SER A 1 848 ? -10.075 114.035 27.204 1 41.21 848 SER A O 1
ATOM 6647 N N . LEU A 1 849 ? -11.006 113.558 25.42 1 35.42 849 LEU A N 1
ATOM 6648 C CA . LEU A 1 849 ? -11.851 114.742 25.307 1 35.42 849 LEU A CA 1
ATOM 6649 C C . LEU A 1 849 ? -12.81 114.84 26.489 1 35.42 849 LEU A C 1
ATOM 6651 O O . LEU A 1 849 ? -13.643 113.954 26.694 1 35.42 849 LEU A O 1
ATOM 6655 N N . GLN A 1 850 ? -12.421 115.445 27.581 1 32.99 850 GLN A N 1
ATOM 6656 C CA . GLN A 1 850 ? -13.37 115.914 28.585 1 32.99 850 GLN A CA 1
ATOM 6657 C C . GLN A 1 850 ? -14.619 116.498 27.932 1 32.99 850 GLN A C 1
ATOM 6659 O O . GLN A 1 850 ? -14.54 117.493 27.208 1 32.99 850 GLN A O 1
ATOM 6664 N N . ALA A 1 851 ? -15.628 115.708 27.571 1 33.27 851 ALA A N 1
ATOM 6665 C CA . ALA A 1 851 ? -16.95 116.296 27.373 1 33.27 851 ALA A CA 1
ATOM 6666 C C . ALA A 1 851 ? -17.203 117.425 28.368 1 33.27 851 ALA A C 1
ATOM 6668 O O . ALA A 1 851 ? -16.97 117.266 29.568 1 33.27 851 ALA A O 1
ATOM 6669 N N . SER A 1 852 ? -17.103 118.604 27.895 1 29.55 852 SER A N 1
ATOM 6670 C CA . SER A 1 852 ? -17.616 119.808 28.541 1 29.55 852 SER A CA 1
ATOM 6671 C C . SER A 1 852 ? -18.931 119.531 29.262 1 29.55 852 SER A C 1
ATOM 6673 O O . SER A 1 852 ? -19.909 119.11 28.64 1 29.55 852 SER A O 1
ATOM 6675 N N . GLU A 1 853 ? -18.888 119.038 30.499 1 28.47 853 GLU A N 1
ATOM 6676 C CA . GLU A 1 853 ? -20.066 119.059 31.361 1 28.47 853 GLU A CA 1
ATOM 6677 C C . GLU A 1 853 ? -20.825 120.376 31.227 1 28.47 853 GLU A C 1
ATOM 6679 O O . GLU A 1 853 ? -20.264 121.448 31.465 1 28.47 853 GLU A O 1
ATOM 6684 N N . ASP A 1 854 ? -21.787 120.438 30.248 1 28.3 854 ASP A N 1
ATOM 6685 C CA . ASP A 1 854 ? -22.781 121.504 30.335 1 28.3 854 ASP A CA 1
ATOM 6686 C C . ASP A 1 854 ? -23.243 121.708 31.776 1 28.3 854 ASP A C 1
ATOM 6688 O O . ASP A 1 854 ? -23.312 120.752 32.553 1 28.3 854 ASP A O 1
ATOM 6692 N N . PRO A 1 855 ? -23.341 122.974 32.232 1 28.31 855 PRO A N 1
ATOM 6693 C CA . PRO A 1 855 ? -23.755 123.357 33.584 1 28.31 855 PRO A CA 1
ATOM 6694 C C . PRO A 1 855 ? -25.089 122.736 33.991 1 28.31 855 PRO A C 1
ATOM 6696 O O . PRO A 1 855 ? -26.025 122.692 33.188 1 28.31 855 PRO A O 1
ATOM 6699 N N . LYS A 1 856 ? -25.055 121.737 34.838 1 27.2 856 LYS A N 1
ATOM 6700 C CA . LYS A 1 856 ? -26.257 121.158 35.431 1 27.2 856 LYS A CA 1
ATOM 6701 C C . LYS A 1 856 ? -27.235 122.246 35.865 1 27.2 856 LYS A C 1
ATOM 6703 O O . LYS A 1 856 ? -26.854 123.187 36.564 1 27.2 856 LYS A O 1
ATOM 6708 N N . PRO A 1 857 ? -28.357 122.396 34.978 1 26.57 857 PRO A N 1
ATOM 6709 C CA . PRO A 1 857 ? -29.422 123.238 35.529 1 26.57 857 PRO A CA 1
ATOM 6710 C C . PRO A 1 857 ? -29.817 122.836 36.948 1 26.57 857 PRO A C 1
ATOM 6712 O O . PRO A 1 857 ? -29.536 121.713 37.376 1 26.57 857 PRO A O 1
ATOM 6715 N N . GLY A 1 858 ? -30.428 123.752 37.769 1 20.96 858 GLY A N 1
ATOM 6716 C CA . GLY A 1 858 ? -30.911 123.873 39.136 1 20.96 858 GLY A CA 1
ATOM 6717 C C . GLY A 1 858 ? -31.849 122.751 39.538 1 20.96 858 GLY A C 1
ATOM 6718 O O . GLY A 1 858 ? -32.292 121.971 38.692 1 20.96 858 GLY A O 1
ATOM 6719 N N . GLU A 1 859 ? -32.461 122.7 40.779 1 21.09 859 GLU A N 1
ATOM 6720 C CA . GLU A 1 859 ? -32.932 121.824 41.847 1 21.09 859 GLU A CA 1
ATOM 6721 C C . GLU A 1 859 ? -34.247 121.149 41.468 1 21.09 859 GLU A C 1
ATOM 6723 O O . GLU A 1 859 ? -34.753 120.304 42.209 1 21.09 859 GLU A O 1
ATOM 6728 N N . GLY A 1 860 ? -34.975 121.34 40.302 1 20.77 860 GLY A N 1
ATOM 6729 C CA . GLY A 1 860 ? -36.356 121.206 40.736 1 20.77 860 GLY A CA 1
ATOM 6730 C C . GLY A 1 860 ? -36.699 119.808 41.215 1 20.77 860 GLY A C 1
ATOM 6731 O O . GLY A 1 860 ? -35.983 118.85 40.913 1 20.77 860 GLY A O 1
ATOM 6732 N N . SER A 1 861 ? -37.605 119.623 42.357 1 19.43 861 SER A N 1
ATOM 6733 C CA . SER A 1 861 ? -38.03 118.716 43.418 1 19.43 861 SER A CA 1
ATOM 6734 C C . SER A 1 861 ? -38.745 117.495 42.849 1 19.43 861 SER A C 1
ATOM 6736 O O . SER A 1 861 ? -38.619 116.39 43.381 1 19.43 861 SER A O 1
ATOM 6738 N N . THR A 1 862 ? -39.68 117.611 41.798 1 20.94 862 THR A N 1
ATOM 6739 C CA . THR A 1 862 ? -40.922 116.916 42.114 1 20.94 862 THR A CA 1
ATOM 6740 C C . THR A 1 862 ? -40.777 115.415 41.876 1 20.94 862 THR A C 1
ATOM 6742 O O . THR A 1 862 ? -40.294 114.992 40.824 1 20.94 862 THR A O 1
ATOM 6745 N N . ARG A 1 863 ? -40.805 114.575 42.985 1 20.27 863 ARG A N 1
ATOM 6746 C CA . ARG A 1 863 ? -40.707 113.154 43.301 1 20.27 863 ARG A CA 1
ATOM 6747 C C . ARG A 1 863 ? -41.835 112.367 42.644 1 20.27 863 ARG A C 1
ATOM 6749 O O . ARG A 1 863 ? -41.992 111.17 42.894 1 20.27 863 ARG A O 1
ATOM 6756 N N . SER A 1 864 ? -42.652 112.808 41.626 1 19.24 864 SER A N 1
ATOM 6757 C CA . SER A 1 864 ? -43.908 112.068 41.555 1 19.24 864 SER A CA 1
ATOM 6758 C C . SER A 1 864 ? -43.665 110.596 41.235 1 19.24 864 SER A C 1
ATOM 6760 O O . SER A 1 864 ? -42.849 110.27 40.371 1 19.24 864 SER A O 1
ATOM 6762 N N . ALA A 1 865 ? -44.121 109.689 42.29 1 19.71 865 ALA A N 1
ATOM 6763 C CA . ALA A 1 865 ? -44.201 108.267 42.615 1 19.71 865 ALA A CA 1
ATOM 6764 C C . ALA A 1 865 ? -45.06 107.52 41.599 1 19.71 865 ALA A C 1
ATOM 6766 O O . ALA A 1 865 ? -46.291 107.555 41.673 1 19.71 865 ALA A O 1
ATOM 6767 N N . VAL A 1 866 ? -45.076 107.741 40.324 1 18.71 866 VAL A N 1
ATOM 6768 C CA . VAL A 1 866 ? -46.153 107.15 39.537 1 18.71 866 VAL A CA 1
ATOM 6769 C C . VAL A 1 866 ? -46.07 105.627 39.607 1 18.71 866 VAL A C 1
ATOM 6771 O O . VAL A 1 866 ? -45.081 105.033 39.172 1 18.71 866 VAL A O 1
ATOM 6774 N N . VAL A 1 867 ? -46.864 105.001 40.743 1 19.27 867 VAL A N 1
ATOM 6775 C CA . VAL A 1 867 ? -47.112 103.626 41.162 1 19.27 867 VAL A CA 1
ATOM 6776 C C . VAL A 1 867 ? -47.89 102.887 40.076 1 19.27 867 VAL A C 1
ATOM 6778 O O . VAL A 1 867 ? -49.052 103.203 39.811 1 19.27 867 VAL A O 1
ATOM 6781 N N . LEU A 1 868 ? -47.656 102.837 38.855 1 17.1 868 LEU A N 1
ATOM 6782 C CA . LEU A 1 868 ? -48.602 102.267 37.902 1 17.1 868 LEU A CA 1
ATOM 6783 C C . LEU A 1 868 ? -48.904 100.811 38.241 1 17.1 868 LEU A C 1
ATOM 6785 O O . LEU A 1 868 ? -47.996 99.978 38.285 1 17.1 868 LEU A O 1
ATOM 6789 N N . ALA A 1 869 ? -50.073 100.582 39.133 1 19.58 869 ALA A N 1
ATOM 6790 C CA . ALA A 1 869 ? -50.859 99.466 39.652 1 19.58 869 ALA A CA 1
ATOM 6791 C C . ALA A 1 869 ? -51.364 98.578 38.519 1 19.58 869 ALA A C 1
ATOM 6793 O O . ALA A 1 869 ? -52.149 99.02 37.677 1 19.58 869 ALA A O 1
ATOM 6794 N N . LEU A 1 870 ? -50.592 97.825 37.832 1 17.78 870 LEU A N 1
ATOM 6795 C CA . LEU A 1 870 ? -51.145 97.034 36.738 1 17.78 870 LEU A CA 1
ATOM 6796 C C . LEU A 1 870 ? -52.17 96.03 37.257 1 17.78 870 LEU A C 1
ATOM 6798 O O . LEU A 1 870 ? -51.909 95.317 38.228 1 17.78 870 LEU A O 1
ATOM 6802 N N . PRO A 1 871 ? -53.603 96.23 37.082 1 19.75 871 PRO A N 1
ATOM 6803 C CA . PRO A 1 871 ? -54.863 95.564 37.419 1 19.75 871 PRO A CA 1
ATOM 6804 C C . PRO A 1 871 ? -54.894 94.102 36.979 1 19.75 871 PRO A C 1
ATOM 6806 O O . PRO A 1 871 ? -54.24 93.734 36 1 19.75 871 PRO A O 1
ATOM 6809 N N . TYR A 1 872 ? -55.025 93.213 38.071 1 20 872 TYR A N 1
ATOM 6810 C CA . TYR A 1 872 ? -55.322 91.786 38.028 1 20 872 TYR A CA 1
ATOM 6811 C C . TYR A 1 872 ? -56.653 91.526 37.333 1 20 872 TYR A C 1
ATOM 6813 O O . TYR A 1 872 ? -57.694 92.027 37.765 1 20 872 TYR A O 1
ATOM 6821 N N . ALA A 1 873 ? -56.647 91.419 36.058 1 18.98 873 ALA A N 1
ATOM 6822 C CA . ALA A 1 873 ? -57.807 91.161 35.209 1 18.98 873 ALA A CA 1
ATOM 6823 C C . ALA A 1 873 ? -58.646 90.011 35.76 1 18.98 873 ALA A C 1
ATOM 6825 O O . ALA A 1 873 ? -58.139 89.164 36.499 1 18.98 873 ALA A O 1
ATOM 6826 N N . GLY A 1 874 ? -59.931 89.987 35.432 1 18.98 874 GLY A N 1
ATOM 6827 C CA . GLY A 1 874 ? -61.326 89.575 35.446 1 18.98 874 GLY A CA 1
ATOM 6828 C C . GLY A 1 874 ? -61.507 88.078 35.281 1 18.98 874 GLY A C 1
ATOM 6829 O O . GLY A 1 874 ? -60.621 87.393 34.766 1 18.98 874 GLY A O 1
ATOM 6830 N N . ALA A 1 875 ? -62.399 87.526 36.112 1 24.75 875 ALA A N 1
ATOM 6831 C CA . ALA A 1 875 ? -63.24 86.392 36.485 1 24.75 875 ALA A CA 1
ATOM 6832 C C . ALA A 1 875 ? -64.038 85.884 35.288 1 24.75 875 ALA A C 1
ATOM 6834 O O . ALA A 1 875 ? -64.83 84.947 35.414 1 24.75 875 ALA A O 1
ATOM 6835 N N . GLU A 1 876 ? -63.745 86.102 34.077 1 18.57 876 GLU A N 1
ATOM 6836 C CA . GLU A 1 876 ? -64.922 85.943 33.228 1 18.57 876 GLU A CA 1
ATOM 6837 C C . GLU A 1 876 ? -65.563 84.572 33.423 1 18.57 876 GLU A C 1
ATOM 6839 O O . GLU A 1 876 ? -66.787 84.459 33.509 1 18.57 876 GLU A O 1
ATOM 6844 N N . GLU A 1 877 ? -64.825 83.395 33.299 1 22.25 877 GLU A N 1
ATOM 6845 C CA . GLU A 1 877 ? -65.709 82.633 32.422 1 22.25 877 GLU A CA 1
ATOM 6846 C C . GLU A 1 877 ? -66.931 82.121 33.179 1 22.25 877 GLU A C 1
ATOM 6848 O O . GLU A 1 877 ? -66.848 81.819 34.371 1 22.25 877 GLU A O 1
ATOM 6853 N N . ASN A 1 878 ? -68.106 81.868 32.508 1 20.5 878 ASN A N 1
ATOM 6854 C CA . ASN A 1 878 ? -69.553 81.73 32.381 1 20.5 878 ASN A CA 1
ATOM 6855 C C . ASN A 1 878 ? -70.069 80.512 33.141 1 20.5 878 ASN A C 1
ATOM 6857 O O . ASN A 1 878 ? -69.367 79.506 33.261 1 20.5 878 ASN A O 1
ATOM 6861 N N . GLY A 1 879 ? -71.271 80.669 33.629 1 19.01 879 GLY A N 1
ATOM 6862 C CA . GLY A 1 879 ? -72.671 80.313 33.79 1 19.01 879 GLY A CA 1
ATOM 6863 C C . GLY A 1 879 ? -73.206 79.468 32.649 1 19.01 879 GLY A C 1
ATOM 6864 O O . GLY A 1 879 ? -72.873 79.703 31.486 1 19.01 879 GLY A O 1
ATOM 6865 N N . MET B 1 1 ? 73.264 -59.261 -82.052 1 18.66 1 MET B N 1
ATOM 6866 C CA . MET B 1 1 ? 72.434 -60.123 -81.215 1 18.66 1 MET B CA 1
ATOM 6867 C C . MET B 1 1 ? 72.059 -59.421 -79.915 1 18.66 1 MET B C 1
ATOM 6869 O O . MET B 1 1 ? 72.775 -58.528 -79.457 1 18.66 1 MET B O 1
ATOM 6873 N N . ARG B 1 2 ? 70.818 -59.837 -79.523 1 20.72 2 ARG B N 1
ATOM 6874 C CA . ARG B 1 2 ? 69.591 -59.518 -78.8 1 20.72 2 ARG B CA 1
ATOM 6875 C C . ARG B 1 2 ? 69.822 -59.543 -77.293 1 20.72 2 ARG B C 1
ATOM 6877 O O . ARG B 1 2 ? 69.683 -60.59 -76.656 1 20.72 2 ARG B O 1
ATOM 6884 N N . SER B 1 3 ? 71.034 -59.079 -76.901 1 22.52 3 SER B N 1
ATOM 6885 C CA . SER B 1 3 ? 71.4 -59.081 -75.489 1 22.52 3 SER B CA 1
ATOM 6886 C C . SER B 1 3 ? 70.294 -58.478 -74.63 1 22.52 3 SER B C 1
ATOM 6888 O O . SER B 1 3 ? 69.819 -57.373 -74.905 1 22.52 3 SER B O 1
ATOM 6890 N N . ILE B 1 4 ? 69.423 -59.374 -74.097 1 26.56 4 ILE B N 1
ATOM 6891 C CA . ILE B 1 4 ? 68.28 -59.486 -73.198 1 26.56 4 ILE B CA 1
ATOM 6892 C C . ILE B 1 4 ? 68.586 -58.772 -71.883 1 26.56 4 ILE B C 1
ATOM 6894 O O . ILE B 1 4 ? 69.432 -59.221 -71.107 1 26.56 4 ILE B O 1
ATOM 6898 N N . LEU B 1 5 ? 68.909 -57.449 -71.951 1 24.41 5 LEU B N 1
ATOM 6899 C CA . LEU B 1 5 ? 69.237 -56.627 -70.792 1 24.41 5 LEU B CA 1
ATOM 6900 C C . LEU B 1 5 ? 68.157 -56.741 -69.722 1 24.41 5 LEU B C 1
ATOM 6902 O O . LEU B 1 5 ? 66.983 -56.476 -69.988 1 24.41 5 LEU B O 1
ATOM 6906 N N . SER B 1 6 ? 68.229 -57.729 -68.761 1 25.35 6 SER B N 1
ATOM 6907 C CA . SER B 1 6 ? 67.494 -58.124 -67.564 1 25.35 6 SER B CA 1
ATOM 6908 C C . SER B 1 6 ? 67.324 -56.949 -66.607 1 25.35 6 SER B C 1
ATOM 6910 O O . SER B 1 6 ? 68.299 -56.47 -66.024 1 25.35 6 SER B O 1
ATOM 6912 N N . LEU B 1 7 ? 66.639 -55.876 -66.965 1 27.45 7 LEU B N 1
ATOM 6913 C CA . LEU B 1 7 ? 66.556 -54.717 -66.083 1 27.45 7 LEU B CA 1
ATOM 6914 C C . LEU B 1 7 ? 65.979 -55.107 -64.726 1 27.45 7 LEU B C 1
ATOM 6916 O O . LEU B 1 7 ? 64.935 -55.76 -64.655 1 27.45 7 LEU B O 1
ATOM 6920 N N . PRO B 1 8 ? 66.815 -55.193 -63.638 1 28.27 8 PRO B N 1
ATOM 6921 C CA . PRO B 1 8 ? 66.471 -55.547 -62.259 1 28.27 8 PRO B CA 1
ATOM 6922 C C . PRO B 1 8 ? 65.272 -54.762 -61.73 1 28.27 8 PRO B C 1
ATOM 6924 O O . PRO B 1 8 ? 64.999 -53.654 -62.2 1 28.27 8 PRO B O 1
ATOM 6927 N N . PHE B 1 9 ? 64.234 -55.475 -61.156 1 25.74 9 PHE B N 1
ATOM 6928 C CA . PHE B 1 9 ? 62.95 -55.239 -60.508 1 25.74 9 PHE B CA 1
ATOM 6929 C C . PHE B 1 9 ? 63.119 -54.366 -59.27 1 25.74 9 PHE B C 1
ATOM 6931 O O . PHE B 1 9 ? 63.763 -54.773 -58.301 1 25.74 9 PHE B O 1
ATOM 6938 N N . LEU B 1 10 ? 63.423 -53.052 -59.406 1 24.74 10 LEU B N 1
ATOM 6939 C CA . LEU B 1 10 ? 63.449 -52.117 -58.286 1 24.74 10 LEU B CA 1
ATOM 6940 C C . LEU B 1 10 ? 62.17 -52.22 -57.462 1 24.74 10 LEU B C 1
ATOM 6942 O O . LEU B 1 10 ? 61.075 -51.982 -57.977 1 24.74 10 LEU B O 1
ATOM 6946 N N . LEU B 1 11 ? 62.051 -53.135 -56.476 1 26.83 11 LEU B N 1
ATOM 6947 C CA . LEU B 1 11 ? 60.973 -53.298 -55.506 1 26.83 11 LEU B CA 1
ATOM 6948 C C . LEU B 1 11 ? 60.708 -51.992 -54.764 1 26.83 11 LEU B C 1
ATOM 6950 O O . LEU B 1 11 ? 61.62 -51.416 -54.167 1 26.83 11 LEU B O 1
ATOM 6954 N N . PRO B 1 12 ? 59.808 -51.095 -55.239 1 29.69 12 PRO B N 1
ATOM 6955 C CA . PRO B 1 12 ? 59.499 -49.87 -54.498 1 29.69 12 PRO B CA 1
ATOM 6956 C C . PRO B 1 12 ? 59.108 -50.14 -53.047 1 29.69 12 PRO B C 1
ATOM 6958 O O . PRO B 1 12 ? 58.317 -51.047 -52.776 1 29.69 12 PRO B O 1
ATOM 6961 N N . LEU B 1 13 ? 59.994 -50.063 -52.046 1 28.11 13 LEU B N 1
ATOM 6962 C CA . LEU B 1 13 ? 59.73 -50.088 -50.611 1 28.11 13 LEU B CA 1
ATOM 6963 C C . LEU B 1 13 ? 58.618 -49.111 -50.246 1 28.11 13 LEU B C 1
ATOM 6965 O O . LEU B 1 13 ? 58.8 -47.895 -50.333 1 28.11 13 LEU B O 1
ATOM 6969 N N . PHE B 1 14 ? 57.376 -49.334 -50.662 1 29.79 14 PHE B N 1
ATOM 6970 C CA . PHE B 1 14 ? 56.253 -48.565 -50.138 1 29.79 14 PHE B CA 1
ATOM 6971 C C . PHE B 1 14 ? 56.291 -48.52 -48.615 1 29.79 14 PHE B C 1
ATOM 6973 O O . PHE B 1 14 ? 56.163 -49.554 -47.955 1 29.79 14 PHE B O 1
ATOM 6980 N N . GLY B 1 15 ? 57.173 -47.708 -48.002 1 28.71 15 GLY B N 1
ATOM 6981 C CA . GLY B 1 15 ? 57.148 -47.394 -46.582 1 28.71 15 GLY B CA 1
ATOM 6982 C C . GLY B 1 15 ? 55.744 -47.242 -46.029 1 28.71 15 GLY B C 1
ATOM 6983 O O . GLY B 1 15 ? 54.913 -46.544 -46.614 1 28.71 15 GLY B O 1
ATOM 6984 N N . LEU B 1 16 ? 55.252 -48.267 -45.346 1 30.25 16 LEU B N 1
ATOM 6985 C CA . LEU B 1 16 ? 54.061 -48.335 -44.507 1 30.25 16 LEU B CA 1
ATOM 6986 C C . LEU B 1 16 ? 53.947 -47.097 -43.624 1 30.25 16 LEU B C 1
ATOM 6988 O O . LEU B 1 16 ? 54.798 -46.862 -42.763 1 30.25 16 LEU B O 1
ATOM 6992 N N . LEU B 1 17 ? 53.647 -45.926 -44.218 1 33.44 17 LEU B N 1
ATOM 6993 C CA . LEU B 1 17 ? 53.267 -44.835 -43.327 1 33.44 17 LEU B CA 1
ATOM 6994 C C . LEU B 1 17 ? 52.376 -45.341 -42.198 1 33.44 17 LEU B C 1
ATOM 6996 O O . LEU B 1 17 ? 51.439 -46.107 -42.436 1 33.44 17 LEU B O 1
ATOM 7000 N N . PRO B 1 18 ? 52.935 -45.489 -40.955 1 35.24 18 PRO B N 1
ATOM 7001 C CA . PRO B 1 18 ? 52.081 -45.875 -39.828 1 35.24 18 PRO B CA 1
ATOM 7002 C C . PRO B 1 18 ? 50.706 -45.213 -39.877 1 35.24 18 PRO B C 1
ATOM 7004 O O . PRO B 1 18 ? 50.594 -44.038 -40.237 1 35.24 18 PRO B O 1
ATOM 7007 N N . THR B 1 19 ? 49.74 -45.942 -40.455 1 31.95 19 THR B N 1
ATOM 7008 C CA . THR B 1 19 ? 48.373 -45.505 -40.192 1 31.95 19 THR B CA 1
ATOM 7009 C C . THR B 1 19 ? 48.234 -44.994 -38.761 1 31.95 19 THR B C 1
ATOM 7011 O O . THR B 1 19 ? 48.612 -45.684 -37.811 1 31.95 19 THR B O 1
ATOM 7014 N N . SER B 1 20 ? 48.596 -43.712 -38.526 1 35.03 20 SER B N 1
ATOM 7015 C CA . SER B 1 20 ? 48.156 -43.119 -37.267 1 35.03 20 SER B CA 1
ATOM 7016 C C . SER B 1 20 ? 46.87 -43.771 -36.769 1 35.03 20 SER B C 1
ATOM 7018 O O . SER B 1 20 ? 45.877 -43.832 -37.497 1 35.03 20 SER B O 1
ATOM 7020 N N . THR B 1 21 ? 46.976 -44.914 -36.171 1 37.11 21 THR B N 1
ATOM 7021 C CA . THR B 1 21 ? 45.839 -45.432 -35.418 1 37.11 21 THR B CA 1
ATOM 7022 C C . THR B 1 21 ? 44.963 -44.291 -34.909 1 37.11 21 THR B C 1
ATOM 7024 O O . THR B 1 21 ? 45.42 -43.449 -34.133 1 37.11 21 THR B O 1
ATOM 7027 N N . ALA B 1 22 ? 44.125 -43.756 -35.731 1 42.1 22 ALA B N 1
ATOM 7028 C CA . ALA B 1 22 ? 43.024 -42.926 -35.248 1 42.1 22 ALA B CA 1
ATOM 7029 C C . ALA B 1 22 ? 42.53 -43.409 -33.887 1 42.1 22 ALA B C 1
ATOM 7031 O O . ALA B 1 22 ? 42.031 -44.53 -33.763 1 42.1 22 ALA B O 1
ATOM 7032 N N . ALA B 1 23 ? 43.18 -43.188 -32.74 1 45.82 23 ALA B N 1
ATOM 7033 C CA . ALA B 1 23 ? 42.777 -43.437 -31.358 1 45.82 23 ALA B CA 1
ATOM 7034 C C . ALA B 1 23 ? 41.259 -43.383 -31.211 1 45.82 23 ALA B C 1
ATOM 7036 O O . ALA B 1 23 ? 40.619 -42.432 -31.664 1 45.82 23 ALA B O 1
ATOM 7037 N N . ALA B 1 24 ? 40.485 -44.463 -31.083 1 56.22 24 ALA B N 1
ATOM 7038 C CA . ALA B 1 24 ? 39.065 -44.73 -30.871 1 56.22 24 ALA B CA 1
ATOM 7039 C C . ALA B 1 24 ? 38.488 -43.813 -29.796 1 56.22 24 ALA B C 1
ATOM 7041 O O . ALA B 1 24 ? 38.911 -43.861 -28.639 1 56.22 24 ALA B O 1
ATOM 7042 N N . HIS B 1 25 ? 38.042 -42.53 -30.051 1 70.92 25 HIS B N 1
ATOM 7043 C CA . HIS B 1 25 ? 37.417 -41.62 -29.098 1 70.92 25 HIS B CA 1
ATOM 7044 C C . HIS B 1 25 ? 36.186 -42.253 -28.458 1 70.92 25 HIS B C 1
ATOM 7046 O O . HIS B 1 25 ? 35.471 -43.022 -29.105 1 70.92 25 HIS B O 1
ATOM 7052 N N . GLU B 1 26 ? 36.144 -42.339 -27.193 1 83.85 26 GLU B N 1
ATOM 7053 C CA . GLU B 1 26 ? 34.939 -42.766 -26.487 1 83.85 26 GLU B CA 1
ATOM 7054 C C . GLU B 1 26 ? 33.823 -41.735 -26.627 1 83.85 26 GLU B C 1
ATOM 7056 O O . GLU B 1 26 ? 34.032 -40.547 -26.372 1 83.85 26 GLU B O 1
ATOM 7061 N N . ASN B 1 27 ? 32.719 -42.194 -27.225 1 87.79 27 ASN B N 1
ATOM 7062 C CA . ASN B 1 27 ? 31.625 -41.271 -27.514 1 87.79 27 ASN B CA 1
ATOM 7063 C C . ASN B 1 27 ? 30.636 -41.195 -26.354 1 87.79 27 ASN B C 1
ATOM 7065 O O . ASN B 1 27 ? 30.26 -42.222 -25.785 1 87.79 27 ASN B O 1
ATOM 7069 N N . LEU B 1 28 ? 30.401 -40.02 -25.832 1 91.74 28 LEU B N 1
ATOM 7070 C CA . LEU B 1 28 ? 29.293 -39.779 -24.914 1 91.74 28 LEU B CA 1
ATOM 7071 C C . LEU B 1 28 ? 28.01 -39.471 -25.68 1 91.74 28 LEU B C 1
ATOM 7073 O O . LEU B 1 28 ? 27.964 -38.521 -26.464 1 91.74 28 LEU B O 1
ATOM 7077 N N . GLN B 1 29 ? 27.002 -40.307 -25.555 1 93.01 29 GLN B N 1
ATOM 7078 C CA . GLN B 1 29 ? 25.722 -40.096 -26.223 1 93.01 29 GLN B CA 1
ATOM 7079 C C . GLN B 1 29 ? 24.908 -39.012 -25.521 1 93.01 29 GLN B C 1
ATOM 7081 O O . GLN B 1 29 ? 24.531 -39.167 -24.357 1 93.01 29 GLN B O 1
ATOM 7086 N N . VAL B 1 30 ? 24.68 -37.925 -26.258 1 95.32 30 VAL B N 1
ATOM 7087 C CA . VAL B 1 30 ? 23.983 -36.785 -25.671 1 95.32 30 VAL B CA 1
ATOM 7088 C C . VAL B 1 30 ? 22.676 -36.538 -26.419 1 95.32 30 VAL B C 1
ATOM 7090 O O . VAL B 1 30 ? 22.664 -36.446 -27.649 1 95.32 30 VAL B O 1
ATOM 7093 N N . GLY B 1 31 ? 21.577 -36.51 -25.642 1 96.17 31 GLY B N 1
ATOM 7094 C CA . GLY B 1 31 ? 20.297 -36.145 -26.228 1 96.17 31 GLY B CA 1
ATOM 7095 C C . GLY B 1 31 ? 20.047 -34.649 -26.23 1 96.17 31 GLY B C 1
ATOM 7096 O O . GLY B 1 31 ? 20.443 -33.947 -25.297 1 96.17 31 GLY B O 1
ATOM 7097 N N . VAL B 1 32 ? 19.451 -34.124 -27.341 1 96.28 32 VAL B N 1
ATOM 7098 C CA . VAL B 1 32 ? 19.072 -32.718 -27.439 1 96.28 32 VAL B CA 1
ATOM 7099 C C . VAL B 1 32 ? 17.578 -32.604 -27.73 1 96.28 32 VAL B C 1
ATOM 7101 O O . VAL B 1 32 ? 17.078 -33.199 -28.688 1 96.28 32 VAL B O 1
ATOM 7104 N N . ILE B 1 33 ? 16.884 -31.925 -26.841 1 95.38 33 ILE B N 1
ATOM 7105 C CA . ILE B 1 33 ? 15.45 -31.715 -27.004 1 95.38 33 ILE B CA 1
ATOM 7106 C C . ILE B 1 33 ? 15.171 -30.235 -27.257 1 95.38 33 ILE B C 1
ATOM 7108 O O . ILE B 1 33 ? 15.197 -29.424 -26.329 1 95.38 33 ILE B O 1
ATOM 7112 N N . LEU B 1 34 ? 14.878 -29.885 -28.537 1 93.7 34 LEU B N 1
ATOM 7113 C CA . LEU B 1 34 ? 14.633 -28.501 -28.931 1 93.7 34 LEU B CA 1
ATOM 7114 C C . LEU B 1 34 ? 13.531 -28.422 -29.982 1 93.7 34 LEU B C 1
ATOM 7116 O O . LEU B 1 34 ? 13.278 -29.395 -30.697 1 93.7 34 LEU B O 1
ATOM 7120 N N . ASP B 1 35 ? 12.885 -27.315 -30.014 1 91.19 35 ASP B N 1
ATOM 7121 C CA . ASP B 1 35 ? 11.949 -26.986 -31.084 1 91.19 35 ASP B CA 1
ATOM 7122 C C . ASP B 1 35 ? 12.579 -26.025 -32.089 1 91.19 35 ASP B C 1
ATOM 7124 O O . ASP B 1 35 ? 12.59 -24.811 -31.872 1 91.19 35 ASP B O 1
ATOM 7128 N N . ARG B 1 36 ? 13.015 -26.474 -33.181 1 88.74 36 ARG B N 1
ATOM 7129 C CA . ARG B 1 36 ? 13.792 -25.686 -34.132 1 88.74 36 ARG B CA 1
ATOM 7130 C C . ARG B 1 36 ? 12.892 -24.749 -34.932 1 88.74 36 ARG B C 1
ATOM 7132 O O . ARG B 1 36 ? 13.38 -23.882 -35.659 1 88.74 36 ARG B O 1
ATOM 7139 N N . SER B 1 37 ? 12.104 -25.201 -34.82 1 86.76 37 SER B N 1
ATOM 7140 C CA . SER B 1 37 ? 11.196 -24.282 -35.498 1 86.76 37 SER B CA 1
ATOM 7141 C C . SER B 1 37 ? 11.141 -22.935 -34.786 1 86.76 37 SER B C 1
ATOM 7143 O O . SER B 1 37 ? 10.698 -21.939 -35.363 1 86.76 37 SER B O 1
ATOM 7145 N N . THR B 1 38 ? 11.16 -22.626 -33.469 1 86.66 38 THR B N 1
ATOM 7146 C CA . THR B 1 38 ? 11.197 -21.391 -32.694 1 86.66 38 THR B CA 1
ATOM 7147 C C . THR B 1 38 ? 12.564 -20.723 -32.807 1 86.66 38 THR B C 1
ATOM 7149 O O . THR B 1 38 ? 13.557 -21.379 -33.131 1 86.66 38 THR B O 1
ATOM 7152 N N . TRP B 1 39 ? 12.589 -19.462 -32.509 1 83.8 39 TRP B N 1
ATOM 7153 C CA . TRP B 1 39 ? 13.854 -18.735 -32.561 1 83.8 39 TRP B CA 1
ATOM 7154 C C . TRP B 1 39 ? 14.833 -19.27 -31.522 1 83.8 39 TRP B C 1
ATOM 7156 O O . TRP B 1 39 ? 16.025 -19.42 -31.801 1 83.8 39 TRP B O 1
ATOM 7166 N N . ILE B 1 40 ? 14.368 -19.539 -30.383 1 87.42 40 ILE B N 1
ATOM 7167 C CA . ILE B 1 40 ? 15.234 -20.023 -29.314 1 87.42 40 ILE B CA 1
ATOM 7168 C C . ILE B 1 40 ? 15.823 -21.378 -29.7 1 87.42 40 ILE B C 1
ATOM 7170 O O . ILE B 1 40 ? 17.018 -21.618 -29.516 1 87.42 40 ILE B O 1
ATOM 7174 N N . GLY B 1 41 ? 14.883 -22.238 -30.228 1 89.87 41 GLY B N 1
ATOM 7175 C CA . GLY B 1 41 ? 15.338 -23.562 -30.621 1 89.87 41 GLY B CA 1
ATOM 7176 C C . GLY B 1 41 ? 16.342 -23.534 -31.758 1 89.87 41 GLY B C 1
ATOM 7177 O O . GLY B 1 41 ? 17.327 -24.274 -31.742 1 89.87 41 GLY B O 1
ATOM 7178 N N . ASN B 1 42 ? 16.111 -22.65 -32.687 1 89.27 42 ASN B N 1
ATOM 7179 C CA . ASN B 1 42 ? 16.992 -22.567 -33.847 1 89.27 42 ASN B CA 1
ATOM 7180 C C . ASN B 1 42 ? 18.356 -21.991 -33.476 1 89.27 42 ASN B C 1
ATOM 7182 O O . ASN B 1 42 ? 19.39 -22.516 -33.892 1 89.27 42 ASN B O 1
ATOM 7186 N N . VAL B 1 43 ? 18.362 -20.941 -32.765 1 90.54 43 VAL B N 1
ATOM 7187 C CA . VAL B 1 43 ? 19.601 -20.292 -32.349 1 90.54 43 VAL B CA 1
ATOM 7188 C C . VAL B 1 43 ? 20.4 -21.233 -31.451 1 90.54 43 VAL B C 1
ATOM 7190 O O . VAL B 1 43 ? 21.618 -21.359 -31.601 1 90.54 43 VAL B O 1
ATOM 7193 N N . SER B 1 44 ? 19.734 -21.893 -30.567 1 93.85 44 SER B N 1
ATOM 7194 C CA . SER B 1 44 ? 20.405 -22.776 -29.62 1 93.85 44 SER B CA 1
ATOM 7195 C C . SER B 1 44 ? 21.008 -23.987 -30.324 1 93.85 44 SER B C 1
ATOM 7197 O O . SER B 1 44 ? 22.119 -24.412 -29.998 1 93.85 44 SER B O 1
ATOM 7199 N N . TRP B 1 45 ? 20.246 -24.486 -31.259 1 93.91 45 TRP B N 1
ATOM 7200 C CA . TRP B 1 45 ? 20.764 -25.637 -31.991 1 93.91 45 TRP B CA 1
ATOM 7201 C C . TRP B 1 45 ? 22.045 -25.277 -32.735 1 93.91 45 TRP B C 1
ATOM 7203 O O . TRP B 1 45 ? 23.014 -26.04 -32.722 1 93.91 45 TRP B O 1
ATOM 7213 N N . THR B 1 46 ? 21.986 -24.14 -33.381 1 93.18 46 THR B N 1
ATOM 7214 C CA . THR B 1 46 ? 23.155 -23.682 -34.124 1 93.18 46 THR B CA 1
ATOM 7215 C C . THR B 1 46 ? 24.341 -23.468 -33.187 1 93.18 46 THR B C 1
ATOM 7217 O O . THR B 1 46 ? 25.468 -23.852 -33.507 1 93.18 46 THR B O 1
ATOM 7220 N N . CYS B 1 47 ? 24.091 -22.935 -32.078 1 94.74 47 CYS B N 1
ATOM 7221 C CA . CYS B 1 47 ? 25.154 -22.673 -31.113 1 94.74 47 CYS B CA 1
ATOM 7222 C C . CYS B 1 47 ? 25.691 -23.974 -30.527 1 94.74 47 CYS B C 1
ATOM 7224 O O . CYS B 1 47 ? 26.89 -24.097 -30.274 1 94.74 47 CYS B O 1
ATOM 7226 N N . ILE B 1 48 ? 24.785 -24.951 -30.278 1 96.03 48 ILE B N 1
ATOM 7227 C CA . ILE B 1 48 ? 25.191 -26.247 -29.745 1 96.03 48 ILE B CA 1
ATOM 7228 C C . ILE B 1 48 ? 26.12 -26.944 -30.736 1 96.03 48 ILE B C 1
ATOM 7230 O O . ILE B 1 48 ? 27.164 -27.474 -30.35 1 96.03 48 ILE B O 1
ATOM 7234 N N . ALA B 1 49 ? 25.758 -26.888 -31.952 1 93.67 49 ALA B N 1
ATOM 7235 C CA . ALA B 1 49 ? 26.571 -27.508 -32.995 1 93.67 49 ALA B CA 1
ATOM 7236 C C . ALA B 1 49 ? 27.921 -26.809 -33.125 1 93.67 49 ALA B C 1
ATOM 7238 O O . ALA B 1 49 ? 28.958 -27.466 -33.248 1 93.67 49 ALA B O 1
ATOM 7239 N N . MET B 1 50 ? 27.921 -25.517 -33.086 1 93.81 50 MET B N 1
ATOM 7240 C CA . MET B 1 50 ? 29.158 -24.748 -33.189 1 93.81 50 MET B CA 1
ATOM 7241 C C . MET B 1 50 ? 30.049 -24.985 -31.974 1 93.81 50 MET B C 1
ATOM 7243 O O . MET B 1 50 ? 31.272 -25.06 -32.1 1 93.81 50 MET B O 1
ATOM 7247 N N . ALA B 1 51 ? 29.393 -25.047 -30.804 1 96.22 51 ALA B N 1
ATOM 7248 C CA . ALA B 1 51 ? 30.139 -25.236 -29.563 1 96.22 51 ALA B CA 1
ATOM 7249 C C . ALA B 1 51 ? 30.903 -26.556 -29.577 1 96.22 51 ALA B C 1
ATOM 7251 O O . ALA B 1 51 ? 32.056 -26.619 -29.143 1 96.22 51 ALA B O 1
ATOM 7252 N N . ALA B 1 52 ? 30.213 -27.654 -30.006 1 94.9 52 ALA B N 1
ATOM 7253 C CA . ALA B 1 52 ? 30.854 -28.964 -30.073 1 94.9 52 ALA B CA 1
ATOM 7254 C C . ALA B 1 52 ? 32.052 -28.941 -31.018 1 94.9 52 ALA B C 1
ATOM 7256 O O . ALA B 1 52 ? 33.114 -29.48 -30.698 1 94.9 52 ALA B O 1
ATOM 7257 N N . ASN B 1 53 ? 31.9 -28.286 -32.157 1 93.11 53 ASN B N 1
ATOM 7258 C CA . ASN B 1 53 ? 32.983 -28.189 -33.13 1 93.11 53 ASN B CA 1
ATOM 7259 C C . ASN B 1 53 ? 34.132 -27.331 -32.606 1 93.11 53 ASN B C 1
ATOM 7261 O O . ASN B 1 53 ? 35.301 -27.688 -32.763 1 93.11 53 ASN B O 1
ATOM 7265 N N . ASP B 1 54 ? 33.794 -26.227 -32.063 1 93.75 54 ASP B N 1
ATOM 7266 C CA . ASP B 1 54 ? 34.808 -25.31 -31.55 1 93.75 54 ASP B CA 1
ATOM 7267 C C . ASP B 1 54 ? 35.604 -25.95 -30.415 1 93.75 54 ASP B C 1
ATOM 7269 O O . ASP B 1 54 ? 36.81 -25.729 -30.295 1 93.75 54 ASP B O 1
ATOM 7273 N N . PHE B 1 55 ? 34.87 -26.623 -29.596 1 94.82 55 PHE B N 1
ATOM 7274 C CA . PHE B 1 55 ? 35.526 -27.237 -28.447 1 94.82 55 PHE B CA 1
ATOM 7275 C C . PHE B 1 55 ? 36.592 -28.229 -28.898 1 94.82 55 PHE B C 1
ATOM 7277 O O . PHE B 1 55 ? 37.724 -28.195 -28.412 1 94.82 55 PHE B O 1
ATOM 7284 N N . TYR B 1 56 ? 36.376 -29.044 -29.83 1 94.32 56 TYR B N 1
ATOM 7285 C CA . TYR B 1 56 ? 37.296 -30.105 -30.225 1 94.32 56 TYR B CA 1
ATOM 7286 C C . TYR B 1 56 ? 38.336 -29.586 -31.21 1 94.32 56 TYR B C 1
ATOM 7288 O O . TYR B 1 56 ? 39.355 -30.239 -31.448 1 94.32 56 TYR B O 1
ATOM 7296 N N . THR B 1 57 ? 38.062 -28.3 -31.791 1 92.45 57 THR B N 1
ATOM 7297 C CA . THR B 1 57 ? 39.106 -27.602 -32.533 1 92.45 57 THR B CA 1
ATOM 7298 C C . THR B 1 57 ? 40.129 -26.99 -31.581 1 92.45 57 THR B C 1
ATOM 7300 O O . THR B 1 57 ? 41.327 -26.976 -31.873 1 92.45 57 THR B O 1
ATOM 7303 N N . GLU B 1 58 ? 39.666 -26.562 -30.479 1 92.21 58 GLU B N 1
ATOM 7304 C CA . GLU B 1 58 ? 40.537 -25.94 -29.486 1 92.21 58 GLU B CA 1
ATOM 7305 C C . GLU B 1 58 ? 41.252 -26.992 -28.643 1 92.21 58 GLU B C 1
ATOM 7307 O O . GLU B 1 58 ? 42.384 -26.777 -28.203 1 92.21 58 GLU B O 1
ATOM 7312 N N . TYR B 1 59 ? 40.556 -28.111 -28.429 1 92.63 59 TYR B N 1
ATOM 7313 C CA . TYR B 1 59 ? 41.133 -29.197 -27.644 1 92.63 59 TYR B CA 1
ATOM 7314 C C . TYR B 1 59 ? 41.192 -30.485 -28.457 1 92.63 59 TYR B C 1
ATOM 7316 O O . TYR B 1 59 ? 40.516 -31.464 -28.13 1 92.63 59 TYR B O 1
ATOM 7324 N N . PRO B 1 60 ? 42.094 -30.536 -29.47 1 89.03 60 PRO B N 1
ATOM 7325 C CA . PRO B 1 60 ? 42.177 -31.693 -30.363 1 89.03 60 PRO B CA 1
ATOM 7326 C C . PRO B 1 60 ? 42.686 -32.948 -29.657 1 89.03 60 PRO B C 1
ATOM 7328 O O . PRO B 1 60 ? 42.439 -34.064 -30.121 1 89.03 60 PRO B O 1
ATOM 7331 N N . ASN B 1 61 ? 43.244 -32.823 -28.307 1 88.8 61 ASN B N 1
ATOM 7332 C CA . ASN B 1 61 ? 43.838 -33.94 -27.579 1 88.8 61 ASN B CA 1
ATOM 7333 C C . ASN B 1 61 ? 42.819 -34.624 -26.673 1 88.8 61 ASN B C 1
ATOM 7335 O O . ASN B 1 61 ? 43.125 -35.637 -26.041 1 88.8 61 ASN B O 1
ATOM 7339 N N . TYR B 1 62 ? 41.607 -34.163 -26.578 1 90.49 62 TYR B N 1
ATOM 7340 C CA . TYR B 1 62 ? 40.574 -34.812 -25.777 1 90.49 62 TYR B CA 1
ATOM 7341 C C . TYR B 1 62 ? 40.188 -36.16 -26.374 1 90.49 62 TYR B C 1
ATOM 7343 O O . TYR B 1 62 ? 40.075 -36.296 -27.594 1 90.49 62 TYR B O 1
ATOM 7351 N N . SER B 1 63 ? 40.032 -37.195 -25.561 1 89.7 63 SER B N 1
ATOM 7352 C CA . SER B 1 63 ? 39.769 -38.557 -26.014 1 89.7 63 SER B CA 1
ATOM 7353 C C . SER B 1 63 ? 38.272 -38.825 -26.121 1 89.7 63 SER B C 1
ATOM 7355 O O . SER B 1 63 ? 37.857 -39.851 -26.664 1 89.7 63 SER B O 1
ATOM 7357 N N . THR B 1 64 ? 37.486 -37.932 -25.554 1 90.92 64 THR B N 1
ATOM 7358 C CA . THR B 1 64 ? 36.039 -38.108 -25.605 1 90.92 64 THR B CA 1
ATOM 7359 C C . THR B 1 64 ? 35.416 -37.176 -26.641 1 90.92 64 THR B C 1
ATOM 7361 O O . THR B 1 64 ? 35.987 -36.134 -26.969 1 90.92 64 THR B O 1
ATOM 7364 N N . ARG B 1 65 ? 34.34 -37.652 -27.283 1 92.36 65 ARG B N 1
ATOM 7365 C CA . ARG B 1 65 ? 33.562 -36.834 -28.208 1 92.36 65 ARG B CA 1
ATOM 7366 C C . ARG B 1 65 ? 32.077 -36.885 -27.867 1 92.36 65 ARG B C 1
ATOM 7368 O O . ARG B 1 65 ? 31.575 -37.911 -27.404 1 92.36 65 ARG B O 1
ATOM 7375 N N . LEU B 1 66 ? 31.455 -35.793 -28.084 1 94.45 66 LEU B N 1
ATOM 7376 C CA . LEU B 1 66 ? 30.014 -35.744 -27.862 1 94.45 66 LEU B CA 1
ATOM 7377 C C . LEU B 1 66 ? 29.255 -36.124 -29.129 1 94.45 66 LEU B C 1
ATOM 7379 O O . LEU B 1 66 ? 29.532 -35.591 -30.206 1 94.45 66 LEU B O 1
ATOM 7383 N N . SER B 1 67 ? 28.405 -37.131 -29.04 1 93.98 67 SER B N 1
ATOM 7384 C CA . SER B 1 67 ? 27.488 -37.479 -30.121 1 93.98 67 SER B CA 1
ATOM 7385 C C . SER B 1 67 ? 26.086 -36.945 -29.85 1 93.98 67 SER B C 1
ATOM 7387 O O . SER B 1 67 ? 25.411 -37.398 -28.923 1 93.98 67 SER B O 1
ATOM 7389 N N . LEU B 1 68 ? 25.658 -36.039 -30.644 1 95.4 68 LEU B N 1
ATOM 7390 C CA . LEU B 1 68 ? 24.398 -35.343 -30.407 1 95.4 68 LEU B CA 1
ATOM 7391 C C . LEU B 1 68 ? 23.249 -36.039 -31.128 1 95.4 68 LEU B C 1
ATOM 7393 O O . LEU B 1 68 ? 23.35 -36.343 -32.318 1 95.4 68 LEU B O 1
ATOM 7397 N N . HIS B 1 69 ? 22.206 -36.389 -30.359 1 95.01 69 HIS B N 1
ATOM 7398 C CA . HIS B 1 69 ? 20.963 -36.942 -30.886 1 95.01 69 HIS B CA 1
ATOM 7399 C C . HIS B 1 69 ? 19.802 -35.973 -30.692 1 95.01 69 HIS B C 1
ATOM 7401 O O . HIS B 1 69 ? 19.251 -35.869 -29.594 1 95.01 69 HIS B O 1
ATOM 7407 N N . TRP B 1 70 ? 19.375 -35.389 -31.721 1 93.6 70 TRP B N 1
ATOM 7408 C CA . TRP B 1 70 ? 18.35 -34.354 -31.631 1 93.6 70 TRP B CA 1
ATOM 7409 C C . TRP B 1 70 ? 16.96 -34.945 -31.837 1 93.6 70 TRP B C 1
ATOM 7411 O O . TRP B 1 70 ? 16.773 -35.831 -32.675 1 93.6 70 TRP B O 1
ATOM 7421 N N . ARG B 1 71 ? 16.049 -34.528 -30.956 1 92.21 71 ARG B N 1
ATOM 7422 C CA . ARG B 1 71 ? 14.624 -34.8 -31.116 1 92.21 71 ARG B CA 1
ATOM 7423 C C . ARG B 1 71 ? 13.819 -33.505 -31.135 1 92.21 71 ARG B C 1
ATOM 7425 O O . ARG B 1 71 ? 14.088 -32.589 -30.356 1 92.21 71 ARG B O 1
ATOM 7432 N N . ASP B 1 72 ? 12.861 -33.393 -31.978 1 87.26 72 ASP B N 1
ATOM 7433 C CA . ASP B 1 72 ? 12.038 -32.199 -32.15 1 87.26 72 ASP B CA 1
ATOM 7434 C C . ASP B 1 72 ? 10.758 -32.29 -31.322 1 87.26 72 ASP B C 1
ATOM 7436 O O . ASP B 1 72 ? 10.075 -33.316 -31.336 1 87.26 72 ASP B O 1
ATOM 7440 N N . THR B 1 73 ? 10.446 -31.361 -30.461 1 82.94 73 THR B N 1
ATOM 7441 C CA . THR B 1 73 ? 9.219 -31.354 -29.671 1 82.94 73 THR B CA 1
ATOM 7442 C C . THR B 1 73 ? 8.122 -30.568 -30.384 1 82.94 73 THR B C 1
ATOM 7444 O O . THR B 1 73 ? 6.956 -30.619 -29.986 1 82.94 73 THR B O 1
ATOM 7447 N N . SER B 1 74 ? 7.881 -30.481 -31.574 1 73.05 74 SER B N 1
ATOM 7448 C CA . SER B 1 74 ? 6.92 -29.782 -32.42 1 73.05 74 SER B CA 1
ATOM 7449 C C . SER B 1 74 ? 6.186 -28.695 -31.642 1 73.05 74 SER B C 1
ATOM 7451 O O . SER B 1 74 ? 5.656 -27.752 -32.232 1 73.05 74 SER B O 1
ATOM 7453 N N . ASP B 1 75 ? 5.855 -28.873 -30.278 1 75 75 ASP B N 1
ATOM 7454 C CA . ASP B 1 75 ? 5.178 -27.837 -29.503 1 75 75 ASP B CA 1
ATOM 7455 C C . ASP B 1 75 ? 5.752 -27.746 -28.091 1 75 75 ASP B C 1
ATOM 7457 O O . ASP B 1 75 ? 6.641 -28.518 -27.725 1 75 75 ASP B O 1
ATOM 7461 N N . GLU B 1 76 ? 5.323 -26.819 -27.396 1 72.55 76 GLU B N 1
ATOM 7462 C CA . GLU B 1 76 ? 5.86 -26.548 -26.065 1 72.55 76 GLU B CA 1
ATOM 7463 C C . GLU B 1 76 ? 5.135 -27.367 -25.001 1 72.55 76 GLU B C 1
ATOM 7465 O O . GLU B 1 76 ? 5.252 -27.084 -23.807 1 72.55 76 GLU B O 1
ATOM 7470 N N . GLY B 1 77 ? 4.489 -28.417 -25.525 1 75.25 77 GLY B N 1
ATOM 7471 C CA . GLY B 1 77 ? 3.752 -29.247 -24.585 1 75.25 77 GLY B CA 1
ATOM 7472 C C . GLY B 1 77 ? 4.619 -30.285 -23.898 1 75.25 77 GLY B C 1
ATOM 7473 O O . GLY B 1 77 ? 5.732 -30.568 -24.348 1 75.25 77 GLY B O 1
ATOM 7474 N N . ALA B 1 78 ? 4.184 -30.844 -22.838 1 79.29 78 ALA B N 1
ATOM 7475 C CA . ALA B 1 78 ? 4.937 -31.794 -22.023 1 79.29 78 ALA B CA 1
ATOM 7476 C C . ALA B 1 78 ? 5.008 -33.161 -22.697 1 79.29 78 ALA B C 1
ATOM 7478 O O . ALA B 1 78 ? 5.996 -33.884 -22.547 1 79.29 78 ALA B O 1
ATOM 7479 N N . ILE B 1 79 ? 4.024 -33.486 -23.542 1 80.24 79 ILE B N 1
ATOM 7480 C CA . ILE B 1 79 ? 3.906 -34.841 -24.07 1 80.24 79 ILE B CA 1
ATOM 7481 C C . ILE B 1 79 ? 4.967 -35.07 -25.144 1 80.24 79 ILE B C 1
ATOM 7483 O O . ILE B 1 79 ? 5.685 -36.072 -25.113 1 80.24 79 ILE B O 1
ATOM 7487 N N . PRO B 1 80 ? 5.061 -34.112 -26.027 1 81.7 80 PRO B N 1
ATOM 7488 C CA . PRO B 1 80 ? 6.11 -34.337 -27.025 1 81.7 80 PRO B CA 1
ATOM 7489 C C . PRO B 1 80 ? 7.507 -34.391 -26.411 1 81.7 80 PRO B C 1
ATOM 7491 O O . PRO B 1 80 ? 8.36 -35.151 -26.876 1 81.7 80 PRO B O 1
ATOM 7494 N N . ALA B 1 81 ? 7.776 -33.633 -25.42 1 86.75 81 ALA B N 1
ATOM 7495 C CA . ALA B 1 81 ? 9.077 -33.638 -24.758 1 86.75 81 ALA B CA 1
ATOM 7496 C C . ALA B 1 81 ? 9.308 -34.949 -24.012 1 86.75 81 ALA B C 1
ATOM 7498 O O . ALA B 1 81 ? 10.43 -35.46 -23.975 1 86.75 81 ALA B O 1
ATOM 7499 N N . ALA B 1 82 ? 8.251 -35.403 -23.388 1 83.08 82 ALA B N 1
ATOM 7500 C CA . ALA B 1 82 ? 8.344 -36.685 -22.695 1 83.08 82 ALA B CA 1
ATOM 7501 C C . ALA B 1 82 ? 8.652 -37.816 -23.673 1 83.08 82 ALA B C 1
ATOM 7503 O O . ALA B 1 82 ? 9.451 -38.706 -23.37 1 83.08 82 ALA B O 1
ATOM 7504 N N . SER B 1 83 ? 7.983 -37.749 -24.823 1 83.54 83 SER B N 1
ATOM 7505 C CA . SER B 1 83 ? 8.222 -38.753 -25.854 1 83.54 83 SER B CA 1
ATOM 7506 C C . SER B 1 83 ? 9.659 -38.693 -26.362 1 83.54 83 SER B C 1
ATOM 7508 O O . SER B 1 83 ? 10.293 -39.73 -26.568 1 83.54 83 SER B O 1
ATOM 7510 N N . ALA B 1 84 ? 10.068 -37.486 -26.553 1 89.04 84 ALA B N 1
ATOM 7511 C CA . ALA B 1 84 ? 11.438 -37.3 -27.021 1 89.04 84 ALA B CA 1
ATOM 7512 C C . ALA B 1 84 ? 12.444 -37.807 -25.991 1 89.04 84 ALA B C 1
ATOM 7514 O O . ALA B 1 84 ? 13.429 -38.459 -26.344 1 89.04 84 ALA B O 1
ATOM 7515 N N . ALA B 1 85 ? 12.236 -37.538 -24.756 1 89.46 85 ALA B N 1
ATOM 7516 C CA . ALA B 1 85 ? 13.137 -37.951 -23.684 1 89.46 85 ALA B CA 1
ATOM 7517 C C . ALA B 1 85 ? 13.172 -39.471 -23.551 1 89.46 85 ALA B C 1
ATOM 7519 O O . ALA B 1 85 ? 14.238 -40.058 -23.354 1 89.46 85 ALA B O 1
ATOM 7520 N N . LEU B 1 86 ? 12.04 -40.08 -23.669 1 84.81 86 LEU B N 1
ATOM 7521 C CA . LEU B 1 86 ? 11.968 -41.533 -23.565 1 84.81 86 LEU B CA 1
ATOM 7522 C C . LEU B 1 86 ? 12.7 -42.197 -24.727 1 84.81 86 LEU B C 1
ATOM 7524 O O . LEU B 1 86 ? 13.393 -43.199 -24.537 1 84.81 86 LEU B O 1
ATOM 7528 N N . ASP B 1 87 ? 12.44 -41.645 -25.88 1 86.39 87 ASP B N 1
ATOM 7529 C CA . ASP B 1 87 ? 13.141 -42.171 -27.048 1 86.39 87 ASP B CA 1
ATOM 7530 C C . ASP B 1 87 ? 14.655 -42.068 -26.872 1 86.39 87 ASP B C 1
ATOM 7532 O O . ASP B 1 87 ? 15.389 -43 -27.207 1 86.39 87 ASP B O 1
ATOM 7536 N N . LEU B 1 88 ? 15.107 -40.986 -26.362 1 90.46 88 LEU B N 1
ATOM 7537 C CA . LEU B 1 88 ? 16.535 -40.752 -26.18 1 90.46 88 LEU B CA 1
ATOM 7538 C C . LEU B 1 88 ? 17.104 -41.668 -25.102 1 90.46 88 LEU B C 1
ATOM 7540 O O . LEU B 1 88 ? 18.218 -42.178 -25.239 1 90.46 88 LEU B O 1
ATOM 7544 N N . LEU B 1 89 ? 16.399 -41.939 -24.072 1 87.5 89 LEU B N 1
ATOM 7545 C CA . LEU B 1 89 ? 16.89 -42.725 -22.946 1 87.5 89 LEU B CA 1
ATOM 7546 C C . LEU B 1 89 ? 16.836 -44.217 -23.26 1 87.5 89 LEU B C 1
ATOM 7548 O O . LEU B 1 89 ? 17.765 -44.958 -22.934 1 87.5 89 LEU B O 1
ATOM 7552 N N . GLN B 1 90 ? 15.798 -44.644 -23.959 1 81.43 90 GLN B N 1
ATOM 7553 C CA . GLN B 1 90 ? 15.588 -46.075 -24.15 1 81.43 90 GLN B CA 1
ATOM 7554 C C . GLN B 1 90 ? 16.24 -46.559 -25.442 1 81.43 90 GLN B C 1
ATOM 7556 O O . GLN B 1 90 ? 16.858 -47.626 -25.469 1 81.43 90 GLN B O 1
ATOM 7561 N N . ASN B 1 91 ? 16.027 -45.773 -26.519 1 82.2 91 ASN B N 1
ATOM 7562 C CA . ASN B 1 91 ? 16.481 -46.247 -27.822 1 82.2 91 ASN B CA 1
ATOM 7563 C C . ASN B 1 91 ? 17.895 -45.764 -28.133 1 82.2 91 ASN B C 1
ATOM 7565 O O . ASN B 1 91 ? 18.694 -46.502 -28.712 1 82.2 91 ASN B O 1
ATOM 7569 N N . ALA B 1 92 ? 18.15 -44.536 -27.72 1 86.42 92 ALA B N 1
ATOM 7570 C CA . ALA B 1 92 ? 19.467 -43.995 -28.048 1 86.42 92 ALA B CA 1
ATOM 7571 C C . ALA B 1 92 ? 20.45 -44.211 -26.9 1 86.42 92 ALA B C 1
ATOM 7573 O O . ALA B 1 92 ? 21.666 -44.149 -27.096 1 86.42 92 ALA B O 1
ATOM 7574 N N . GLY B 1 93 ? 19.955 -44.488 -25.703 1 86.11 93 GLY B N 1
ATOM 7575 C CA . GLY B 1 93 ? 20.811 -44.725 -24.551 1 86.11 93 GLY B CA 1
ATOM 7576 C C . GLY B 1 93 ? 21.693 -43.539 -24.21 1 86.11 93 GLY B C 1
ATOM 7577 O O . GLY B 1 93 ? 22.906 -43.687 -24.047 1 86.11 93 GLY B O 1
ATOM 7578 N N . VAL B 1 94 ? 21.114 -42.41 -24.146 1 92.05 94 VAL B N 1
ATOM 7579 C CA . VAL B 1 94 ? 21.888 -41.193 -23.921 1 92.05 94 VAL B CA 1
ATOM 7580 C C . VAL B 1 94 ? 22.297 -41.105 -22.452 1 92.05 94 VAL B C 1
ATOM 7582 O O . VAL B 1 94 ? 21.608 -41.634 -21.577 1 92.05 94 VAL B O 1
ATOM 7585 N N . GLU B 1 95 ? 23.378 -40.47 -22.233 1 93.1 95 GLU B N 1
ATOM 7586 C CA . GLU B 1 95 ? 23.944 -40.354 -20.892 1 93.1 95 GLU B CA 1
ATOM 7587 C C . GLU B 1 95 ? 23.777 -38.94 -20.343 1 93.1 95 GLU B C 1
ATOM 7589 O O . GLU B 1 95 ? 24.053 -38.688 -19.168 1 93.1 95 GLU B O 1
ATOM 7594 N N . ALA B 1 96 ? 23.373 -38.054 -21.144 1 94.9 96 ALA B N 1
ATOM 7595 C CA . ALA B 1 96 ? 23.034 -36.682 -20.772 1 94.9 96 ALA B CA 1
ATOM 7596 C C . ALA B 1 96 ? 22.031 -36.081 -21.752 1 94.9 96 ALA B C 1
ATOM 7598 O O . ALA B 1 96 ? 21.92 -36.534 -22.894 1 94.9 96 ALA B O 1
ATOM 7599 N N . VAL B 1 97 ? 21.284 -35.154 -21.291 1 95.85 97 VAL B N 1
ATOM 7600 C CA . VAL B 1 97 ? 20.292 -34.509 -22.144 1 95.85 97 VAL B CA 1
ATOM 7601 C C . VAL B 1 97 ? 20.447 -32.992 -22.062 1 95.85 97 VAL B C 1
ATOM 7603 O O . VAL B 1 97 ? 20.569 -32.433 -20.97 1 95.85 97 VAL B O 1
ATOM 7606 N N . ILE B 1 98 ? 20.56 -32.369 -23.224 1 96.14 98 ILE B N 1
ATOM 7607 C CA . ILE B 1 98 ? 20.552 -30.912 -23.299 1 96.14 98 ILE B CA 1
ATOM 7608 C C . ILE B 1 98 ? 19.159 -30.422 -23.686 1 96.14 98 ILE B C 1
ATOM 7610 O O . ILE B 1 98 ? 18.564 -30.919 -24.646 1 96.14 98 ILE B O 1
ATOM 7614 N N . GLY B 1 99 ? 18.741 -29.454 -22.982 1 89.74 99 GLY B N 1
ATOM 7615 C CA . GLY B 1 99 ? 17.346 -29.048 -23.037 1 89.74 99 GLY B CA 1
ATOM 7616 C C . GLY B 1 99 ? 16.498 -29.68 -21.95 1 89.74 99 GLY B C 1
ATOM 7617 O O . GLY B 1 99 ? 17.026 -30.168 -20.948 1 89.74 99 GLY B O 1
ATOM 7618 N N . PRO B 1 100 ? 15.242 -29.667 -22.056 1 88.91 100 PRO B N 1
ATOM 7619 C CA . PRO B 1 100 ? 14.306 -29.063 -23.007 1 88.91 100 PRO B CA 1
ATOM 7620 C C . PRO B 1 100 ? 14.291 -27.538 -22.932 1 88.91 100 PRO B C 1
ATOM 7622 O O . PRO B 1 100 ? 14.859 -26.956 -22.004 1 88.91 100 PRO B O 1
ATOM 7625 N N . GLN B 1 101 ? 13.689 -27.067 -23.942 1 89.16 101 GLN B N 1
ATOM 7626 C CA . GLN B 1 101 ? 13.7 -25.618 -24.108 1 89.16 101 GLN B CA 1
ATOM 7627 C C . GLN B 1 101 ? 12.65 -24.954 -23.221 1 89.16 101 GLN B C 1
ATOM 7629 O O . GLN B 1 101 ? 12.925 -23.94 -22.577 1 89.16 101 GLN B O 1
ATOM 7634 N N . ALA B 1 102 ? 11.49 -25.49 -23.131 1 87.81 102 ALA B N 1
ATOM 7635 C CA . ALA B 1 102 ? 10.375 -24.872 -22.418 1 87.81 102 ALA B CA 1
ATOM 7636 C C . ALA B 1 102 ? 10.295 -25.379 -20.981 1 87.81 102 ALA B C 1
ATOM 7638 O O . ALA B 1 102 ? 10.645 -26.527 -20.701 1 87.81 102 ALA B O 1
ATOM 7639 N N . SER B 1 103 ? 9.807 -24.549 -20.123 1 85.79 103 SER B N 1
ATOM 7640 C CA . SER B 1 103 ? 9.7 -24.893 -18.709 1 85.79 103 SER B CA 1
ATOM 7641 C C . SER B 1 103 ? 8.71 -26.032 -18.49 1 85.79 103 SER B C 1
ATOM 7643 O O . SER B 1 103 ? 8.927 -26.896 -17.637 1 85.79 103 SER B O 1
ATOM 7645 N N . THR B 1 104 ? 7.646 -26.028 -19.252 1 80.44 104 THR B N 1
ATOM 7646 C CA . THR B 1 104 ? 6.653 -27.091 -19.141 1 80.44 104 THR B CA 1
ATOM 7647 C C . THR B 1 104 ? 7.262 -28.44 -19.513 1 80.44 104 THR B C 1
ATOM 7649 O O . THR B 1 104 ? 6.931 -29.463 -18.911 1 80.44 104 THR B O 1
ATOM 7652 N N . GLN B 1 105 ? 8.153 -28.38 -20.411 1 86.71 105 GLN B N 1
ATOM 7653 C CA . GLN B 1 105 ? 8.846 -29.587 -20.847 1 86.71 105 GLN B CA 1
ATOM 7654 C C . GLN B 1 105 ? 9.876 -30.034 -19.813 1 86.71 105 GLN B C 1
ATOM 7656 O O . GLN B 1 105 ? 10.004 -31.228 -19.532 1 86.71 105 GLN B O 1
ATOM 7661 N N . ALA B 1 106 ? 10.517 -29.037 -19.335 1 88.04 106 ALA B N 1
ATOM 7662 C CA . ALA B 1 106 ? 11.63 -29.302 -18.428 1 88.04 106 ALA B CA 1
ATOM 7663 C C . ALA B 1 106 ? 11.146 -29.983 -17.151 1 88.04 106 ALA B C 1
ATOM 7665 O O . ALA B 1 106 ? 11.853 -30.816 -16.578 1 88.04 106 ALA B O 1
ATOM 7666 N N . LYS B 1 107 ? 10.004 -29.625 -16.736 1 80.07 107 LYS B N 1
ATOM 7667 C CA . LYS B 1 107 ? 9.468 -30.209 -15.509 1 80.07 107 LYS B CA 1
ATOM 7668 C C . LYS B 1 107 ? 9.334 -31.724 -15.634 1 80.07 107 LYS B C 1
ATOM 7670 O O . LYS B 1 107 ? 9.745 -32.464 -14.739 1 80.07 107 LYS B O 1
ATOM 7675 N N . PHE B 1 108 ? 8.836 -32.156 -16.691 1 79.64 108 PHE B N 1
ATOM 7676 C CA . 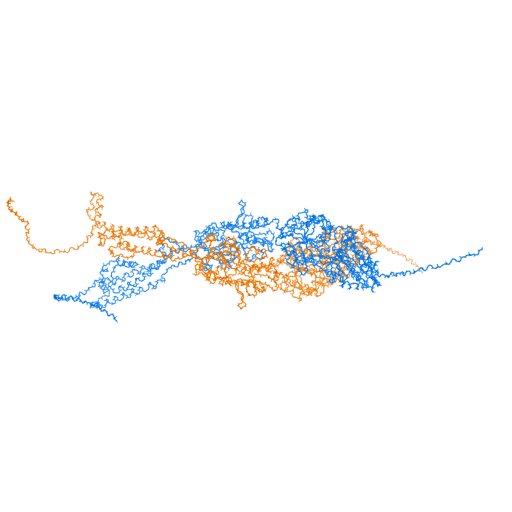PHE B 1 108 ? 8.61 -33.58 -16.908 1 79.64 108 PHE B CA 1
ATOM 7677 C C . PHE B 1 108 ? 9.92 -34.297 -17.209 1 79.64 108 PHE B C 1
ATOM 7679 O O . PHE B 1 108 ? 10.177 -35.38 -16.679 1 79.64 108 PHE B O 1
ATOM 7686 N N . VAL B 1 109 ? 10.688 -33.663 -18.004 1 88.21 109 VAL B N 1
ATOM 7687 C CA . VAL B 1 109 ? 11.935 -34.291 -18.429 1 88.21 109 VAL B CA 1
ATOM 7688 C C . VAL B 1 109 ? 12.898 -34.378 -17.248 1 88.21 109 VAL B C 1
ATOM 7690 O O . VAL B 1 109 ? 13.676 -35.329 -17.142 1 88.21 109 VAL B O 1
ATOM 7693 N N . ALA B 1 110 ? 12.847 -33.421 -16.431 1 88.07 110 ALA B N 1
ATOM 7694 C CA . ALA B 1 110 ? 13.692 -33.432 -15.239 1 88.07 110 ALA B CA 1
ATOM 7695 C C . ALA B 1 110 ? 13.361 -34.624 -14.344 1 88.07 110 ALA B C 1
ATOM 7697 O O . ALA B 1 110 ? 14.257 -35.232 -13.755 1 88.07 110 ALA B O 1
ATOM 7698 N N . GLU B 1 111 ? 12.114 -34.9 -14.231 1 82.86 111 GLU B N 1
ATOM 7699 C CA . GLU B 1 111 ? 11.704 -36.046 -13.426 1 82.86 111 GLU B CA 1
ATOM 7700 C C . GLU B 1 111 ? 12.161 -37.357 -14.06 1 82.86 111 GLU B C 1
ATOM 7702 O O . GLU B 1 111 ? 12.583 -38.278 -13.357 1 82.86 111 GLU B O 1
ATOM 7707 N N . LEU B 1 112 ? 12.038 -37.408 -15.329 1 84.47 112 LEU B N 1
ATOM 7708 C CA . LEU B 1 112 ? 12.489 -38.594 -16.049 1 84.47 112 LEU B CA 1
ATOM 7709 C C . LEU B 1 112 ? 13.997 -38.772 -15.913 1 84.47 112 LEU B C 1
ATOM 7711 O O . LEU B 1 112 ? 14.483 -39.894 -15.752 1 84.47 112 LEU B O 1
ATOM 7715 N N . GLY B 1 113 ? 14.68 -37.644 -16.047 1 88.05 113 GLY B N 1
ATOM 7716 C CA . GLY B 1 113 ? 16.122 -37.684 -15.865 1 88.05 113 GLY B CA 1
ATOM 7717 C C . GLY B 1 113 ? 16.537 -38.122 -14.474 1 88.05 113 GLY B C 1
ATOM 7718 O O . GLY B 1 113 ? 17.544 -38.814 -14.309 1 88.05 113 GLY B O 1
ATOM 7719 N N . GLY B 1 114 ? 15.811 -37.707 -13.545 1 86.64 114 GLY B N 1
ATOM 7720 C CA . GLY B 1 114 ? 16.085 -38.122 -12.178 1 86.64 114 GLY B CA 1
ATOM 7721 C C . GLY B 1 114 ? 15.919 -39.614 -11.963 1 86.64 114 GLY B C 1
ATOM 7722 O O . GLY B 1 114 ? 16.729 -40.242 -11.278 1 86.64 114 GLY B O 1
ATOM 7723 N N . ARG B 1 115 ? 14.927 -40.141 -12.519 1 81.98 115 ARG B N 1
ATOM 7724 C CA . ARG B 1 115 ? 14.673 -41.572 -12.392 1 81.98 115 ARG B CA 1
ATOM 7725 C C . ARG B 1 115 ? 15.723 -42.383 -13.144 1 81.98 115 ARG B C 1
ATOM 7727 O O . ARG B 1 115 ? 16.098 -43.475 -12.712 1 81.98 115 ARG B O 1
ATOM 7734 N N . ALA B 1 116 ? 16.134 -41.871 -14.27 1 88.5 116 ALA B N 1
ATOM 7735 C CA . ALA B 1 116 ? 17.132 -42.546 -15.096 1 88.5 116 ALA B CA 1
ATOM 7736 C C . ALA B 1 116 ? 18.546 -42.212 -14.63 1 88.5 116 ALA B C 1
ATOM 7738 O O . ALA B 1 116 ? 19.521 -42.778 -15.13 1 88.5 116 ALA B O 1
ATOM 7739 N N . ARG B 1 117 ? 18.692 -41.339 -13.708 1 90.82 117 ARG B N 1
ATOM 7740 C CA . ARG B 1 117 ? 19.978 -40.844 -13.229 1 90.82 117 ARG B CA 1
ATOM 7741 C C . ARG B 1 117 ? 20.805 -40.271 -14.375 1 90.82 117 ARG B C 1
ATOM 7743 O O . ARG B 1 117 ? 21.98 -40.61 -14.529 1 90.82 117 ARG B O 1
ATOM 7750 N N . VAL B 1 118 ? 20.14 -39.574 -15.23 1 92.98 118 VAL B N 1
ATOM 7751 C CA . VAL B 1 118 ? 20.758 -38.892 -16.362 1 92.98 118 VAL B CA 1
ATOM 7752 C C . VAL B 1 118 ? 20.651 -37.38 -16.177 1 92.98 118 VAL B C 1
ATOM 7754 O O . VAL B 1 118 ? 19.554 -36.847 -15.997 1 92.98 118 VAL B O 1
ATOM 7757 N N . PRO B 1 119 ? 21.768 -36.69 -16.198 1 94.23 119 PRO B N 1
ATOM 7758 C CA . PRO B 1 119 ? 21.705 -35.234 -16.052 1 94.23 119 PRO B CA 1
ATOM 7759 C C . PRO B 1 119 ? 20.984 -34.555 -17.214 1 94.23 119 PRO B C 1
ATOM 7761 O O . PRO B 1 119 ? 21.215 -34.902 -18.375 1 94.23 119 PRO B O 1
ATOM 7764 N N . VAL B 1 120 ? 20.062 -33.692 -16.866 1 94.56 120 VAL B N 1
ATOM 7765 C CA . VAL B 1 120 ? 19.339 -32.862 -17.825 1 94.56 120 VAL B CA 1
ATOM 7766 C C . VAL B 1 120 ? 19.745 -31.4 -17.651 1 94.56 120 VAL B C 1
ATOM 7768 O O . VAL B 1 120 ? 19.546 -30.817 -16.583 1 94.56 120 VAL B O 1
ATOM 7771 N N . LEU B 1 121 ? 20.347 -30.869 -18.685 1 95.42 121 LEU B N 1
ATOM 7772 C CA . LEU B 1 121 ? 20.818 -29.489 -18.628 1 95.42 121 LEU B CA 1
ATOM 7773 C C . LEU B 1 121 ? 19.939 -28.579 -19.481 1 95.42 121 LEU B C 1
ATOM 7775 O O . LEU B 1 121 ? 19.874 -28.738 -20.702 1 95.42 121 LEU B O 1
ATOM 7779 N N . SER B 1 122 ? 19.268 -27.755 -18.845 1 94.17 122 SER B N 1
ATOM 7780 C CA . SER B 1 122 ? 18.45 -26.808 -19.596 1 94.17 122 SER B CA 1
ATOM 7781 C C . SER B 1 122 ? 19.009 -25.392 -19.493 1 94.17 122 SER B C 1
ATOM 7783 O O . SER B 1 122 ? 19.331 -24.924 -18.399 1 94.17 122 SER B O 1
ATOM 7785 N N . PHE B 1 123 ? 19.132 -24.701 -20.592 1 93.94 123 PHE B N 1
ATOM 7786 C CA . PHE B 1 123 ? 19.717 -23.366 -20.633 1 93.94 123 PHE B CA 1
ATOM 7787 C C . PHE B 1 123 ? 18.633 -22.305 -20.788 1 93.94 123 PHE B C 1
ATOM 7789 O O . PHE B 1 123 ? 18.93 -21.11 -20.836 1 93.94 123 PHE B O 1
ATOM 7796 N N . SER B 1 124 ? 17.385 -22.713 -20.872 1 90.2 124 SER B N 1
ATOM 7797 C CA . SER B 1 124 ? 16.339 -21.737 -21.157 1 90.2 124 SER B CA 1
ATOM 7798 C C . SER B 1 124 ? 15.145 -21.918 -20.225 1 90.2 124 SER B C 1
ATOM 7800 O O . SER B 1 124 ? 14.379 -20.979 -19.998 1 90.2 124 SER B O 1
ATOM 7802 N N . ALA B 1 125 ? 14.974 -23.082 -19.754 1 87.4 125 ALA B N 1
ATOM 7803 C CA . ALA B 1 125 ? 13.808 -23.352 -18.916 1 87.4 125 ALA B CA 1
ATOM 7804 C C . ALA B 1 125 ? 14.022 -22.833 -17.497 1 87.4 125 ALA B C 1
ATOM 7806 O O . ALA B 1 125 ? 15.146 -22.836 -16.99 1 87.4 125 ALA B O 1
ATOM 7807 N N . SER B 1 126 ? 12.954 -22.234 -17.027 1 76.85 126 SER B N 1
ATOM 7808 C CA . SER B 1 126 ? 12.992 -21.769 -15.644 1 76.85 126 SER B CA 1
ATOM 7809 C C . SER B 1 126 ? 12.144 -22.655 -14.739 1 76.85 126 SER B C 1
ATOM 7811 O O . SER B 1 126 ? 10.971 -22.904 -15.027 1 76.85 126 SER B O 1
ATOM 7813 N N . LEU B 1 127 ? 12.722 -23.391 -13.847 1 69.37 127 LEU B N 1
ATOM 7814 C CA . LEU B 1 127 ? 11.98 -24.187 -12.875 1 69.37 127 LEU B CA 1
ATOM 7815 C C . LEU B 1 127 ? 12.187 -23.651 -11.462 1 69.37 127 LEU B C 1
ATOM 7817 O O . LEU B 1 127 ? 13.237 -23.079 -11.159 1 69.37 127 LEU B O 1
ATOM 7821 N N . PRO B 1 128 ? 11.058 -23.665 -10.685 1 59.45 128 PRO B N 1
ATOM 7822 C CA . PRO B 1 128 ? 11.292 -23.264 -9.296 1 59.45 128 PRO B CA 1
ATOM 7823 C C . PRO B 1 128 ? 12.333 -24.136 -8.598 1 59.45 128 PRO B C 1
ATOM 7825 O O . PRO B 1 128 ? 12.489 -25.311 -8.939 1 59.45 128 PRO B O 1
ATOM 7828 N N . ARG B 1 129 ? 13.45 -23.592 -7.92 1 53.03 129 ARG B N 1
ATOM 7829 C CA . ARG B 1 129 ? 14.599 -24.218 -7.274 1 53.03 129 ARG B CA 1
ATOM 7830 C C . ARG B 1 129 ? 14.209 -25.544 -6.628 1 53.03 129 ARG B C 1
ATOM 7832 O O . ARG B 1 129 ? 14.965 -26.515 -6.687 1 53.03 129 ARG B O 1
ATOM 7839 N N . VAL B 1 130 ? 13.224 -25.559 -5.747 1 46.97 130 VAL B N 1
ATOM 7840 C CA . VAL B 1 130 ? 13.084 -26.584 -4.718 1 46.97 130 VAL B CA 1
ATOM 7841 C C . VAL B 1 130 ? 12.718 -27.918 -5.364 1 46.97 130 VAL B C 1
ATOM 7843 O O . VAL B 1 130 ? 13.003 -28.982 -4.81 1 46.97 130 VAL B O 1
ATOM 7846 N N . ARG B 1 131 ? 12.047 -27.931 -6.428 1 52.98 131 ARG B N 1
ATOM 7847 C CA . ARG B 1 131 ? 11.329 -29.151 -6.783 1 52.98 131 ARG B CA 1
ATOM 7848 C C . ARG B 1 131 ? 12.191 -30.06 -7.653 1 52.98 131 ARG B C 1
ATOM 7850 O O . ARG B 1 131 ? 11.778 -31.168 -8.001 1 52.98 131 ARG B O 1
ATOM 7857 N N . SER B 1 132 ? 13.525 -29.531 -7.999 1 59.89 132 SER B N 1
ATOM 7858 C CA . SER B 1 132 ? 13.975 -30.182 -9.226 1 59.89 132 SER B CA 1
ATOM 7859 C C . SER B 1 132 ? 14.882 -31.369 -8.921 1 59.89 132 SER B C 1
ATOM 7861 O O . SER B 1 132 ? 15.419 -31.479 -7.817 1 59.89 132 SER B O 1
ATOM 7863 N N . SER B 1 133 ? 14.831 -32.412 -9.61 1 73.82 133 SER B N 1
ATOM 7864 C CA . SER B 1 133 ? 15.703 -33.578 -9.705 1 73.82 133 SER B CA 1
ATOM 7865 C C . SER B 1 133 ? 17.169 -33.185 -9.554 1 73.82 133 SER B C 1
ATOM 7867 O O . SER B 1 133 ? 17.59 -32.135 -10.043 1 73.82 133 SER B O 1
ATOM 7869 N N . PRO B 1 134 ? 17.854 -33.854 -8.548 1 84.87 134 PRO B N 1
ATOM 7870 C CA . PRO B 1 134 ? 19.29 -33.586 -8.444 1 84.87 134 PRO B CA 1
ATOM 7871 C C . PRO B 1 134 ? 20.016 -33.731 -9.78 1 84.87 134 PRO B C 1
ATOM 7873 O O . PRO B 1 134 ? 21.174 -33.326 -9.905 1 84.87 134 PRO B O 1
ATOM 7876 N N . TYR B 1 135 ? 19.333 -34.262 -10.731 1 91.34 135 TYR B N 1
ATOM 7877 C CA . TYR B 1 135 ? 19.963 -34.469 -12.03 1 91.34 135 TYR B CA 1
ATOM 7878 C C . TYR B 1 135 ? 19.534 -33.395 -13.022 1 91.34 135 TYR B C 1
ATOM 7880 O O . TYR B 1 135 ? 19.851 -33.477 -14.211 1 91.34 135 TYR B O 1
ATOM 7888 N N . PHE B 1 136 ? 18.846 -32.407 -12.507 1 91.35 136 PHE B N 1
ATOM 7889 C CA . PHE B 1 136 ? 18.453 -31.307 -13.381 1 91.35 136 PHE B CA 1
ATOM 7890 C C . PHE B 1 136 ? 19.334 -30.086 -13.143 1 91.35 136 PHE B C 1
ATOM 7892 O O . PHE B 1 136 ? 19.468 -29.622 -12.009 1 91.35 136 PHE B O 1
ATOM 7899 N N . PHE B 1 137 ? 19.921 -29.564 -14.227 1 92.07 137 PHE B N 1
ATOM 7900 C CA . PHE B 1 137 ? 20.79 -28.395 -14.157 1 92.07 137 PHE B CA 1
ATOM 7901 C C . PHE B 1 137 ? 20.202 -27.236 -14.954 1 92.07 137 PHE B C 1
ATOM 7903 O O . PHE B 1 137 ? 19.839 -27.399 -16.12 1 92.07 137 PHE B O 1
ATOM 7910 N N . HIS B 1 138 ? 20.13 -26.196 -14.275 1 90.98 138 HIS B N 1
ATOM 7911 C CA . HIS B 1 138 ? 19.706 -24.962 -14.927 1 90.98 138 HIS B CA 1
ATOM 7912 C C . HIS B 1 138 ? 20.906 -24.099 -15.305 1 90.98 138 HIS B C 1
ATOM 7914 O O . HIS B 1 138 ? 21.362 -23.278 -14.506 1 90.98 138 HIS B O 1
ATOM 7920 N N . THR B 1 139 ? 21.275 -24.19 -16.519 1 92.69 139 THR B N 1
ATOM 7921 C CA . THR B 1 139 ? 22.492 -23.512 -16.955 1 92.69 139 THR B CA 1
ATOM 7922 C C . THR B 1 139 ? 22.166 -22.145 -17.549 1 92.69 139 THR B C 1
ATOM 7924 O O . THR B 1 139 ? 22.656 -21.798 -18.626 1 92.69 139 THR B O 1
ATOM 7927 N N . ALA B 1 140 ? 21.235 -21.504 -16.947 1 90.07 140 ALA B N 1
ATOM 7928 C CA . ALA B 1 140 ? 20.864 -20.121 -17.237 1 90.07 140 ALA B CA 1
ATOM 7929 C C . ALA B 1 140 ? 20.714 -19.313 -15.951 1 90.07 140 ALA B C 1
ATOM 7931 O O . ALA B 1 140 ? 20.688 -19.878 -14.855 1 90.07 140 ALA B O 1
ATOM 7932 N N . TRP B 1 141 ? 20.685 -18.066 -16.123 1 88.38 141 TRP B N 1
ATOM 7933 C CA . TRP B 1 141 ? 20.523 -17.21 -14.953 1 88.38 141 TRP B CA 1
ATOM 7934 C C . TRP B 1 141 ? 19.145 -17.399 -14.327 1 88.38 141 TRP B C 1
ATOM 7936 O O . TRP B 1 141 ? 18.159 -17.618 -15.034 1 88.38 141 TRP B O 1
ATOM 7946 N N . ASP B 1 142 ? 19.131 -17.364 -13.062 1 82.46 142 ASP B N 1
ATOM 7947 C CA . ASP B 1 142 ? 17.893 -17.653 -12.345 1 82.46 142 ASP B CA 1
ATOM 7948 C C . ASP B 1 142 ? 16.945 -16.456 -12.381 1 82.46 142 ASP B C 1
ATOM 7950 O O . ASP B 1 142 ? 17.382 -15.317 -12.562 1 82.46 142 ASP B O 1
ATOM 7954 N N . GLY B 1 143 ? 15.709 -16.764 -12.291 1 84.37 143 GLY B N 1
ATOM 7955 C CA . GLY B 1 143 ? 14.68 -15.737 -12.272 1 84.37 143 GLY B CA 1
ATOM 7956 C C . GLY B 1 143 ? 14.736 -14.859 -11.036 1 84.37 143 GLY B C 1
ATOM 7957 O O . GLY B 1 143 ? 14.263 -13.72 -11.055 1 84.37 143 GLY B O 1
ATOM 7958 N N . PHE B 1 144 ? 15.39 -15.336 -10.048 1 85.66 144 PHE B N 1
ATOM 7959 C CA . PHE B 1 144 ? 15.483 -14.599 -8.793 1 85.66 144 PHE B CA 1
ATOM 7960 C C . PHE B 1 144 ? 16.288 -13.317 -8.977 1 85.66 144 PHE B C 1
ATOM 7962 O O . PHE B 1 144 ? 15.885 -12.252 -8.504 1 85.66 144 PHE B O 1
ATOM 7969 N N . SER B 1 145 ? 17.388 -13.435 -9.574 1 89.79 145 SER B N 1
ATOM 7970 C CA . SER B 1 145 ? 18.242 -12.273 -9.801 1 89.79 145 SER B CA 1
ATOM 7971 C C . SER B 1 145 ? 17.561 -11.254 -10.708 1 89.79 145 SER B C 1
ATOM 7973 O O . SER B 1 145 ? 17.688 -10.046 -10.497 1 89.79 145 SER B O 1
ATOM 7975 N N . GLN B 1 146 ? 16.94 -11.764 -11.664 1 92.45 146 GLN B N 1
ATOM 7976 C CA . GLN B 1 146 ? 16.24 -10.867 -12.577 1 92.45 146 GLN B CA 1
ATOM 7977 C C . GLN B 1 146 ? 15.119 -10.118 -11.862 1 92.45 146 GLN B C 1
ATOM 7979 O O . GLN B 1 146 ? 14.896 -8.933 -12.118 1 92.45 146 GLN B O 1
ATOM 7984 N N . ALA B 1 147 ? 14.421 -10.848 -11.065 1 92.79 147 ALA B N 1
ATOM 7985 C CA . ALA B 1 147 ? 13.343 -10.237 -10.292 1 92.79 147 ALA B CA 1
ATOM 7986 C C . ALA B 1 147 ? 13.875 -9.118 -9.4 1 92.79 147 ALA B C 1
ATOM 7988 O O . ALA B 1 147 ? 13.248 -8.063 -9.278 1 92.79 147 ALA B O 1
ATOM 7989 N N . ARG B 1 148 ? 15.002 -9.325 -8.805 1 92.88 148 ARG B N 1
ATOM 7990 C CA . ARG B 1 148 ? 15.605 -8.318 -7.939 1 92.88 148 ARG B CA 1
ATOM 7991 C C . ARG B 1 148 ? 16.041 -7.096 -8.741 1 92.88 148 ARG B C 1
ATOM 7993 O O . ARG B 1 148 ? 15.964 -5.967 -8.252 1 92.88 148 ARG B O 1
ATOM 8000 N N . ALA B 1 149 ? 16.503 -7.346 -9.892 1 94.92 149 ALA B N 1
ATOM 8001 C CA . ALA B 1 149 ? 16.882 -6.235 -10.761 1 94.92 149 ALA B CA 1
ATOM 8002 C C . ALA B 1 149 ? 15.672 -5.369 -11.102 1 94.92 149 ALA B C 1
ATOM 8004 O O . ALA B 1 149 ? 15.756 -4.139 -11.083 1 94.92 149 ALA B O 1
ATOM 8005 N N . VAL B 1 150 ? 14.591 -5.996 -11.428 1 96.02 150 VAL B N 1
ATOM 8006 C CA . VAL B 1 150 ? 13.364 -5.279 -11.761 1 96.02 150 VAL B CA 1
ATOM 8007 C C . VAL B 1 150 ? 12.886 -4.482 -10.548 1 96.02 150 VAL B C 1
ATOM 8009 O O . VAL B 1 150 ? 12.491 -3.321 -10.677 1 96.02 150 VAL B O 1
ATOM 8012 N N . ALA B 1 151 ? 12.879 -5.16 -9.401 1 93.57 151 ALA B N 1
ATOM 8013 C CA . ALA B 1 151 ? 12.438 -4.5 -8.175 1 93.57 151 ALA B CA 1
ATOM 8014 C C . ALA B 1 151 ? 13.3 -3.279 -7.868 1 93.57 151 ALA B C 1
ATOM 8016 O O . ALA B 1 151 ? 12.79 -2.245 -7.432 1 93.57 151 ALA B O 1
ATOM 8017 N N . SER B 1 152 ? 14.592 -3.417 -8.063 1 92.12 152 SER B N 1
ATOM 8018 C CA . SER B 1 152 ? 15.506 -2.302 -7.835 1 92.12 152 SER B CA 1
ATOM 8019 C C . SER B 1 152 ? 15.194 -1.134 -8.765 1 92.12 152 SER B C 1
ATOM 8021 O O . SER B 1 152 ? 15.331 0.028 -8.376 1 92.12 152 SER B O 1
ATOM 8023 N N . LEU B 1 153 ? 14.852 -1.452 -9.937 1 93.01 153 LEU B N 1
ATOM 8024 C CA . LEU B 1 153 ? 14.497 -0.431 -10.916 1 93.01 153 LEU B CA 1
ATOM 8025 C C . LEU B 1 153 ? 13.23 0.307 -10.496 1 93.01 153 LEU B C 1
ATOM 8027 O O . LEU B 1 153 ? 13.175 1.538 -10.554 1 93.01 153 LEU B O 1
ATOM 8031 N N . VAL B 1 154 ? 12.214 -0.396 -10.09 1 91.97 154 VAL B N 1
ATOM 8032 C CA . VAL B 1 154 ? 10.946 0.175 -9.649 1 91.97 154 VAL B CA 1
ATOM 8033 C C . VAL B 1 154 ? 11.174 1.058 -8.424 1 91.97 154 VAL B C 1
ATOM 8035 O O . VAL B 1 154 ? 10.601 2.144 -8.318 1 91.97 154 VAL B O 1
ATOM 8038 N N . ASN B 1 155 ? 11.983 0.603 -7.546 1 85.91 155 ASN B N 1
ATOM 8039 C CA . ASN B 1 155 ? 12.309 1.353 -6.338 1 85.91 155 ASN B CA 1
ATOM 8040 C C . ASN B 1 155 ? 13.085 2.627 -6.662 1 85.91 155 ASN B C 1
ATOM 8042 O O . ASN B 1 155 ? 12.883 3.661 -6.022 1 85.91 155 ASN B O 1
ATOM 8046 N N . ALA B 1 156 ? 14.011 2.498 -7.575 1 85.47 156 ALA B N 1
ATOM 8047 C CA . ALA B 1 156 ? 14.84 3.64 -7.952 1 85.47 156 ALA B CA 1
ATOM 8048 C C . ALA B 1 156 ? 13.985 4.785 -8.487 1 85.47 156 ALA B C 1
ATOM 8050 O O . ALA B 1 156 ? 14.278 5.957 -8.237 1 85.47 156 ALA B O 1
ATOM 8051 N N . PHE B 1 157 ? 12.932 4.479 -9.235 1 87.08 157 PHE B N 1
ATOM 8052 C CA . PHE B 1 157 ? 12.082 5.51 -9.818 1 87.08 157 PHE B CA 1
ATOM 8053 C C . PHE B 1 157 ? 10.985 5.922 -8.843 1 87.08 157 PHE B C 1
ATOM 8055 O O . PHE B 1 157 ? 10.197 6.825 -9.133 1 87.08 157 PHE B O 1
ATOM 8062 N N . GLY B 1 158 ? 10.864 5.205 -7.752 1 78.48 158 GLY B N 1
ATOM 8063 C CA . GLY B 1 158 ? 9.962 5.599 -6.681 1 78.48 158 GLY B CA 1
ATOM 8064 C C . GLY B 1 158 ? 8.521 5.202 -6.939 1 78.48 158 GLY B C 1
ATOM 8065 O O . GLY B 1 158 ? 7.595 5.872 -6.477 1 78.48 158 GLY B O 1
ATOM 8066 N N . TRP B 1 159 ? 8.305 4.188 -7.764 1 84.32 159 TRP B N 1
ATOM 8067 C CA . TRP B 1 159 ? 6.945 3.72 -8.009 1 84.32 159 TRP B CA 1
ATOM 8068 C C . TRP B 1 159 ? 6.439 2.881 -6.84 1 84.32 159 TRP B C 1
ATOM 8070 O O . TRP B 1 159 ? 7.197 2.111 -6.247 1 84.32 159 TRP B O 1
ATOM 8080 N N . ARG B 1 160 ? 5.175 2.986 -6.565 1 74.06 160 ARG B N 1
ATOM 8081 C CA . ARG B 1 160 ? 4.657 2.429 -5.32 1 74.06 160 ARG B CA 1
ATOM 8082 C C . ARG B 1 160 ? 3.868 1.15 -5.579 1 74.06 160 ARG B C 1
ATOM 8084 O O . ARG B 1 160 ? 3.579 0.393 -4.65 1 74.06 160 ARG B O 1
ATOM 8091 N N . GLU B 1 161 ? 3.435 0.984 -6.766 1 80.54 161 GLU B N 1
ATOM 8092 C CA . GLU B 1 161 ? 2.674 -0.201 -7.151 1 80.54 161 GLU B CA 1
ATOM 8093 C C . GLU B 1 161 ? 3.064 -0.678 -8.547 1 80.54 161 GLU B C 1
ATOM 8095 O O . GLU B 1 161 ? 3.481 0.121 -9.388 1 80.54 161 GLU B O 1
ATOM 8100 N N . ALA B 1 162 ? 2.962 -1.927 -8.751 1 89.43 162 ALA B N 1
ATOM 8101 C CA . ALA B 1 162 ? 3.282 -2.478 -10.066 1 89.43 162 ALA B CA 1
ATOM 8102 C C . ALA B 1 162 ? 2.293 -3.572 -10.458 1 89.43 162 ALA B C 1
ATOM 8104 O O . ALA B 1 162 ? 1.659 -4.183 -9.594 1 89.43 162 ALA B O 1
ATOM 8105 N N . VAL B 1 163 ? 2.063 -3.699 -11.772 1 90.28 163 VAL B N 1
ATOM 8106 C CA . VAL B 1 163 ? 1.241 -4.759 -12.347 1 90.28 163 VAL B CA 1
ATOM 8107 C C . VAL B 1 163 ? 2.129 -5.76 -13.082 1 90.28 163 VAL B C 1
ATOM 8109 O O . VAL B 1 163 ? 3.064 -5.371 -13.785 1 90.28 163 VAL B O 1
ATOM 8112 N N . THR B 1 164 ? 1.906 -7.034 -12.861 1 91.81 164 THR B N 1
ATOM 8113 C CA . THR B 1 164 ? 2.698 -8.053 -13.541 1 91.81 164 THR B CA 1
ATOM 8114 C C . THR B 1 164 ? 1.891 -8.709 -14.657 1 91.81 164 THR B C 1
ATOM 8116 O O . THR B 1 164 ? 0.73 -9.074 -14.459 1 91.81 164 THR B O 1
ATOM 8119 N N . VAL B 1 165 ? 2.408 -8.686 -15.84 1 93.8 165 VAL B N 1
ATOM 8120 C CA . VAL B 1 165 ? 1.83 -9.35 -17.004 1 93.8 165 VAL B CA 1
ATOM 8121 C C . VAL B 1 165 ? 2.687 -10.553 -17.391 1 93.8 165 VAL B C 1
ATOM 8123 O O . VAL B 1 165 ? 3.755 -10.396 -17.989 1 93.8 165 VAL B O 1
ATOM 8126 N N . LEU B 1 166 ? 2.182 -11.711 -17.101 1 91.61 166 LEU B N 1
ATOM 8127 C CA . LEU B 1 166 ? 2.978 -12.923 -17.262 1 91.61 166 LEU B CA 1
ATOM 8128 C C . LEU B 1 166 ? 2.314 -13.883 -18.244 1 91.61 166 LEU B C 1
ATOM 8130 O O . LEU B 1 166 ? 1.1 -13.825 -18.451 1 91.61 166 LEU B O 1
ATOM 8134 N N . GLU B 1 167 ? 3.127 -14.665 -18.838 1 89.68 167 GLU B N 1
ATOM 8135 C CA . GLU B 1 167 ? 2.623 -15.77 -19.649 1 89.68 167 GLU B CA 1
ATOM 8136 C C . GLU B 1 167 ? 2.08 -16.895 -18.772 1 89.68 167 GLU B C 1
ATOM 8138 O O . GLU B 1 167 ? 2.712 -17.281 -17.786 1 89.68 167 GLU B O 1
ATOM 8143 N N . ASP B 1 168 ? 0.895 -17.297 -19.144 1 81.75 168 ASP B N 1
ATOM 8144 C CA . ASP B 1 168 ? 0.273 -18.369 -18.372 1 81.75 168 ASP B CA 1
ATOM 8145 C C . ASP B 1 168 ? 0.893 -19.722 -18.714 1 81.75 168 ASP B C 1
ATOM 8147 O O . ASP B 1 168 ? 0.251 -20.562 -19.35 1 81.75 168 ASP B O 1
ATOM 8151 N N . SER B 1 169 ? 2.098 -19.912 -18.408 1 80.81 169 SER B N 1
ATOM 8152 C CA . SER B 1 169 ? 2.9 -21.122 -18.557 1 80.81 169 SER B CA 1
ATOM 8153 C C . SER B 1 169 ? 3.754 -21.375 -17.319 1 80.81 169 SER B C 1
ATOM 8155 O O . SER B 1 169 ? 3.758 -20.569 -16.386 1 80.81 169 SER B O 1
ATOM 8157 N N . ASP B 1 170 ? 4.375 -22.515 -17.358 1 79.63 170 ASP B N 1
ATOM 8158 C CA . ASP B 1 170 ? 5.255 -22.802 -16.23 1 79.63 170 ASP B CA 1
ATOM 8159 C C . ASP B 1 170 ? 6.394 -21.789 -16.15 1 79.63 170 ASP B C 1
ATOM 8161 O O . ASP B 1 170 ? 6.952 -21.557 -15.075 1 79.63 170 ASP B O 1
ATOM 8165 N N . TYR B 1 171 ? 6.62 -21.173 -17.294 1 85.51 171 TYR B N 1
ATOM 8166 C CA . TYR B 1 171 ? 7.654 -20.145 -17.324 1 85.51 171 TYR B CA 1
ATOM 8167 C C . TYR B 1 171 ? 7.231 -18.922 -16.519 1 85.51 171 TYR B C 1
ATOM 8169 O O . TYR B 1 171 ? 7.996 -18.422 -15.69 1 85.51 171 TYR B O 1
ATOM 8177 N N . GLY B 1 172 ? 6.084 -18.472 -16.825 1 83.23 172 GLY B N 1
ATOM 8178 C CA . GLY B 1 172 ? 5.56 -17.328 -16.096 1 83.23 172 GLY B CA 1
ATOM 8179 C C . GLY B 1 172 ? 5.27 -17.631 -14.638 1 83.23 172 GLY B C 1
ATOM 8180 O O . GLY B 1 172 ? 5.517 -16.797 -13.765 1 83.23 172 GLY B O 1
ATOM 8181 N N . ALA B 1 173 ? 4.842 -18.798 -14.407 1 77.41 173 ALA B N 1
ATOM 8182 C CA . ALA B 1 173 ? 4.474 -19.189 -13.049 1 77.41 173 ALA B CA 1
ATOM 8183 C C . ALA B 1 173 ? 5.709 -19.318 -12.161 1 77.41 173 ALA B C 1
ATOM 8185 O O . ALA B 1 173 ? 5.648 -19.049 -10.959 1 77.41 173 ALA B O 1
ATOM 8186 N N . ALA B 1 174 ? 6.773 -19.67 -12.756 1 79.84 174 ALA B N 1
ATOM 8187 C CA . ALA B 1 174 ? 8.008 -19.828 -11.992 1 79.84 174 ALA B CA 1
ATOM 8188 C C . ALA B 1 174 ? 8.588 -18.472 -11.599 1 79.84 174 ALA B C 1
ATOM 8190 O O . ALA B 1 174 ? 9.218 -18.341 -10.547 1 79.84 174 ALA B O 1
ATOM 8191 N N . PHE B 1 175 ? 8.296 -17.506 -12.397 1 86 175 PHE B N 1
ATOM 8192 C CA . PHE B 1 175 ? 8.891 -16.19 -12.191 1 86 175 PHE B CA 1
ATOM 8193 C C . PHE B 1 175 ? 8.041 -15.354 -11.242 1 86 175 PHE B C 1
ATOM 8195 O O . PHE B 1 175 ? 8.565 -14.512 -10.51 1 86 175 PHE B O 1
ATOM 8202 N N . ALA B 1 176 ? 6.785 -15.568 -11.286 1 82.04 176 ALA B N 1
ATOM 8203 C CA . ALA B 1 176 ? 5.815 -14.709 -10.612 1 82.04 176 ALA B CA 1
ATOM 8204 C C . ALA B 1 176 ? 6.124 -14.597 -9.121 1 82.04 176 ALA B C 1
ATOM 8206 O O . ALA B 1 176 ? 6.136 -13.497 -8.564 1 82.04 176 ALA B O 1
ATOM 8207 N N . PRO B 1 177 ? 6.46 -15.719 -8.456 1 75.94 177 PRO B N 1
ATOM 8208 C CA . PRO B 1 177 ? 6.729 -15.606 -7.021 1 75.94 177 PRO B CA 1
ATOM 8209 C C . PRO B 1 177 ? 8.014 -14.838 -6.72 1 75.94 177 PRO B C 1
ATOM 8211 O O . PRO B 1 177 ? 8.077 -14.094 -5.738 1 75.94 177 PRO B O 1
ATOM 8214 N N . PHE B 1 178 ? 8.992 -15.013 -7.529 1 82.46 178 PHE B N 1
ATOM 8215 C CA . PHE B 1 178 ? 10.243 -14.289 -7.338 1 82.46 178 PHE B CA 1
ATOM 8216 C C . PHE B 1 178 ? 10.028 -12.788 -7.486 1 82.46 178 PHE B C 1
ATOM 8218 O O . PHE B 1 178 ? 10.582 -11.997 -6.719 1 82.46 178 PHE B O 1
ATOM 8225 N N . LEU B 1 179 ? 9.243 -12.507 -8.473 1 88.92 179 LEU B N 1
ATOM 8226 C CA . LEU B 1 179 ? 9 -11.092 -8.735 1 88.92 179 LEU B CA 1
ATOM 8227 C C . LEU B 1 179 ? 8.182 -10.465 -7.612 1 88.92 179 LEU B C 1
ATOM 8229 O O . LEU B 1 179 ? 8.485 -9.358 -7.16 1 88.92 179 LEU B O 1
ATOM 8233 N N . THR B 1 180 ? 7.179 -11.131 -7.213 1 80.89 180 THR B N 1
ATOM 8234 C CA . THR B 1 180 ? 6.331 -10.619 -6.142 1 80.89 180 THR B CA 1
ATOM 8235 C C . THR B 1 180 ? 7.133 -10.441 -4.856 1 80.89 180 THR B C 1
ATOM 8237 O O . THR B 1 180 ? 6.997 -9.427 -4.169 1 80.89 180 THR B O 1
ATOM 8240 N N . ASP B 1 181 ? 7.962 -11.398 -4.547 1 76.39 181 ASP B N 1
ATOM 8241 C CA . ASP B 1 181 ? 8.787 -11.331 -3.345 1 76.39 181 ASP B CA 1
ATOM 8242 C C . ASP B 1 181 ? 9.777 -10.171 -3.423 1 76.39 181 ASP B C 1
ATOM 8244 O O . ASP B 1 181 ? 9.98 -9.454 -2.44 1 76.39 181 ASP B O 1
ATOM 8248 N N . ALA B 1 182 ? 10.388 -10.077 -4.543 1 87.82 182 ALA B N 1
ATOM 8249 C CA . ALA B 1 182 ? 11.379 -9.019 -4.721 1 87.82 182 ALA B CA 1
ATOM 8250 C C . ALA B 1 182 ? 10.738 -7.64 -4.596 1 87.82 182 ALA B C 1
ATOM 8252 O O . ALA B 1 182 ? 11.326 -6.726 -4.011 1 87.82 182 ALA B O 1
ATOM 8253 N N . LEU B 1 183 ? 9.568 -7.471 -5.139 1 86.94 183 LEU B N 1
ATOM 8254 C CA . LEU B 1 183 ? 8.866 -6.193 -5.081 1 86.94 183 LEU B CA 1
ATOM 8255 C C . LEU B 1 183 ? 8.406 -5.89 -3.659 1 86.94 183 LEU B C 1
ATOM 8257 O O . LEU B 1 183 ? 8.439 -4.736 -3.224 1 86.94 183 LEU B O 1
ATOM 8261 N N . GLN B 1 184 ? 8.022 -6.914 -3.02 1 74.52 184 GLN B N 1
ATOM 8262 C CA . GLN B 1 184 ? 7.59 -6.732 -1.639 1 74.52 184 GLN B CA 1
ATOM 8263 C C . GLN B 1 184 ? 8.757 -6.316 -0.747 1 74.52 184 GLN B C 1
ATOM 8265 O O . GLN B 1 184 ? 8.575 -5.559 0.209 1 74.52 184 GLN B O 1
ATOM 8270 N N . GLU B 1 185 ? 9.865 -6.857 -1.038 1 74.12 185 GLU B N 1
ATOM 8271 C CA . GLU B 1 185 ? 11.057 -6.515 -0.268 1 74.12 185 GLU B CA 1
ATOM 8272 C C . GLU B 1 185 ? 11.343 -5.017 -0.331 1 74.12 185 GLU B C 1
ATOM 8274 O O . GLU B 1 185 ? 11.944 -4.456 0.587 1 74.12 185 GLU B O 1
ATOM 8279 N N . VAL B 1 186 ? 10.947 -4.379 -1.4 1 77.64 186 VAL B N 1
ATOM 8280 C CA . VAL B 1 186 ? 11.161 -2.941 -1.525 1 77.64 186 VAL B CA 1
ATOM 8281 C C . VAL B 1 186 ? 9.853 -2.199 -1.258 1 77.64 186 VAL B C 1
ATOM 8283 O O . VAL B 1 186 ? 9.678 -1.059 -1.695 1 77.64 186 VAL B O 1
ATOM 8286 N N . ASP B 1 187 ? 8.847 -2.9 -0.725 1 71.09 187 ASP B N 1
ATOM 8287 C CA . ASP B 1 187 ? 7.578 -2.341 -0.271 1 71.09 187 ASP B CA 1
ATOM 8288 C C . ASP B 1 187 ? 6.736 -1.861 -1.451 1 71.09 187 ASP B C 1
ATOM 8290 O O . ASP B 1 187 ? 6.177 -0.762 -1.415 1 71.09 187 ASP B O 1
ATOM 8294 N N . VAL B 1 188 ? 6.82 -2.559 -2.545 1 79.26 188 VAL B N 1
ATOM 8295 C CA . VAL B 1 188 ? 5.967 -2.302 -3.7 1 79.26 188 VAL B CA 1
ATOM 8296 C C . VAL B 1 188 ? 5.001 -3.469 -3.899 1 79.26 188 VAL B C 1
ATOM 8298 O O . VAL B 1 188 ? 5.403 -4.545 -4.348 1 79.26 188 VAL B O 1
ATOM 8301 N N . PRO B 1 189 ? 3.838 -3.274 -3.57 1 73.75 189 PRO B N 1
ATOM 8302 C CA . PRO B 1 189 ? 2.878 -4.366 -3.744 1 73.75 189 PRO B CA 1
ATOM 8303 C C . PRO B 1 189 ? 2.47 -4.568 -5.201 1 73.75 189 PRO B C 1
ATOM 8305 O O . PRO B 1 189 ? 2.496 -3.62 -5.99 1 73.75 189 PRO B O 1
ATOM 8308 N N . VAL B 1 190 ? 2.204 -5.815 -5.527 1 79.85 190 VAL B N 1
ATOM 8309 C CA . VAL B 1 190 ? 1.645 -6.131 -6.837 1 79.85 190 VAL B CA 1
ATOM 8310 C C . VAL B 1 190 ? 0.127 -5.97 -6.803 1 79.85 190 VAL B C 1
ATOM 8312 O O . VAL B 1 190 ? -0.565 -6.692 -6.082 1 79.85 190 VAL B O 1
ATOM 8315 N N . SER B 1 191 ? -0.383 -4.92 -7.531 1 72.34 191 SER B N 1
ATOM 8316 C CA . SER B 1 191 ? -1.803 -4.588 -7.477 1 72.34 191 SER B CA 1
ATOM 8317 C C . SER B 1 191 ? -2.633 -5.573 -8.293 1 72.34 191 SER B C 1
ATOM 8319 O O . SER B 1 191 ? -3.798 -5.824 -7.976 1 72.34 191 SER B O 1
ATOM 8321 N N . CYS B 1 192 ? -2.018 -5.992 -9.401 1 75.69 192 CYS B N 1
ATOM 8322 C CA . CYS B 1 192 ? -2.742 -6.872 -10.313 1 75.69 192 CYS B CA 1
ATOM 8323 C C . CYS B 1 192 ? -1.783 -7.79 -11.06 1 75.69 192 CYS B C 1
ATOM 8325 O O . CYS B 1 192 ? -0.646 -7.409 -11.346 1 75.69 192 CYS B O 1
ATOM 8327 N N . ARG B 1 193 ? -2.221 -8.993 -11.214 1 80.34 193 ARG B N 1
ATOM 8328 C CA . ARG B 1 193 ? -1.485 -9.967 -12.014 1 80.34 193 ARG B CA 1
ATOM 8329 C C . ARG B 1 193 ? -2.316 -10.44 -13.202 1 80.34 193 ARG B C 1
ATOM 8331 O O . ARG B 1 193 ? -3.468 -10.846 -13.037 1 80.34 193 ARG B O 1
ATOM 8338 N N . SER B 1 194 ? -1.787 -10.279 -14.355 1 85.56 194 SER B N 1
ATOM 8339 C CA . SER B 1 194 ? -2.447 -10.748 -15.569 1 85.56 194 SER B CA 1
ATOM 8340 C C . SER B 1 194 ? -1.696 -11.922 -16.188 1 85.56 194 SER B C 1
ATOM 8342 O O . SER B 1 194 ? -0.503 -11.82 -16.477 1 85.56 194 SER B O 1
ATOM 8344 N N . MET B 1 195 ? -2.367 -13.037 -16.289 1 82.63 195 MET B N 1
ATOM 8345 C CA . MET B 1 195 ? -1.8 -14.221 -16.928 1 82.63 195 MET B CA 1
ATOM 8346 C C . MET B 1 195 ? -2.396 -14.427 -18.317 1 82.63 195 MET B C 1
ATOM 8348 O O . MET B 1 195 ? -3.608 -14.594 -18.458 1 82.63 195 MET B O 1
ATOM 8352 N N . ILE B 1 196 ? -1.574 -14.423 -19.299 1 88.32 196 ILE B N 1
ATOM 8353 C CA . ILE B 1 196 ? -2.033 -14.572 -20.675 1 88.32 196 ILE B CA 1
ATOM 8354 C C . ILE B 1 196 ? -1.567 -15.915 -21.232 1 88.32 196 ILE B C 1
ATOM 8356 O O . ILE B 1 196 ? -0.375 -16.229 -21.195 1 88.32 196 ILE B O 1
ATOM 8360 N N . ALA B 1 197 ? -2.458 -16.681 -21.817 1 82.43 197 ALA B N 1
ATOM 8361 C CA . ALA B 1 197 ? -2.126 -17.991 -22.371 1 82.43 197 ALA B CA 1
ATOM 8362 C C . ALA B 1 197 ? -1.169 -17.86 -23.552 1 82.43 197 ALA B C 1
ATOM 8364 O O . ALA B 1 197 ? -1.259 -16.908 -24.331 1 82.43 197 ALA B O 1
ATOM 8365 N N . PRO B 1 198 ? -0.244 -18.754 -23.646 1 82.75 198 PRO B N 1
ATOM 8366 C CA . PRO B 1 198 ? 0.727 -18.692 -24.741 1 82.75 198 PRO B CA 1
ATOM 8367 C C . PRO B 1 198 ? 0.064 -18.636 -26.115 1 82.75 198 PRO B C 1
ATOM 8369 O O . PRO B 1 198 ? 0.604 -18.026 -27.041 1 82.75 198 PRO B O 1
ATOM 8372 N N . ARG B 1 199 ? -1.128 -19.224 -26.276 1 80.56 199 ARG B N 1
ATOM 8373 C CA . ARG B 1 199 ? -1.833 -19.222 -27.554 1 80.56 199 ARG B CA 1
ATOM 8374 C C . ARG B 1 199 ? -3.108 -18.388 -27.475 1 80.56 199 ARG B C 1
ATOM 8376 O O . ARG B 1 199 ? -4.125 -18.742 -28.076 1 80.56 199 ARG B O 1
ATOM 8383 N N . ALA B 1 200 ? -2.997 -17.404 -26.665 1 87.42 200 ALA B N 1
ATOM 8384 C CA . ALA B 1 200 ? -4.166 -16.541 -26.51 1 87.42 200 ALA B CA 1
ATOM 8385 C C . ALA B 1 200 ? -4.507 -15.838 -27.821 1 87.42 200 ALA B C 1
ATOM 8387 O O . ALA B 1 200 ? -3.612 -15.431 -28.565 1 87.42 200 ALA B O 1
ATOM 8388 N N . THR B 1 201 ? -5.749 -15.787 -28.129 1 87.94 201 THR B N 1
ATOM 8389 C CA . THR B 1 201 ? -6.22 -15.076 -29.312 1 87.94 201 THR B CA 1
ATOM 8390 C C . THR B 1 201 ? -6.193 -13.567 -29.083 1 87.94 201 THR B C 1
ATOM 8392 O O . THR B 1 201 ? -6.043 -13.109 -27.948 1 87.94 201 THR B O 1
ATOM 8395 N N . GLY B 1 202 ? -6.295 -12.818 -30.165 1 91.61 202 GLY B N 1
ATOM 8396 C CA . GLY B 1 202 ? -6.335 -11.367 -30.067 1 91.61 202 GLY B CA 1
ATOM 8397 C C . GLY B 1 202 ? -7.427 -10.861 -29.143 1 91.61 202 GLY B C 1
ATOM 8398 O O . GLY B 1 202 ? -7.218 -9.907 -28.392 1 91.61 202 GLY B O 1
ATOM 8399 N N . LYS B 1 203 ? -8.479 -11.612 -29.15 1 91.33 203 LYS B N 1
ATOM 8400 C CA . LYS B 1 203 ? -9.607 -11.2 -28.32 1 91.33 203 LYS B CA 1
ATOM 8401 C C . LYS B 1 203 ? -9.317 -11.439 -26.841 1 91.33 203 LYS B C 1
ATOM 8403 O O . LYS B 1 203 ? -9.699 -10.632 -25.991 1 91.33 203 LYS B O 1
ATOM 8408 N N . GLN B 1 204 ? -8.666 -12.492 -26.549 1 88.97 204 GLN B N 1
ATOM 8409 C CA . GLN B 1 204 ? -8.332 -12.802 -25.163 1 88.97 204 GLN B CA 1
ATOM 8410 C C . GLN B 1 204 ? -7.323 -11.803 -24.603 1 88.97 204 GLN B C 1
ATOM 8412 O O . GLN B 1 204 ? -7.431 -11.383 -23.449 1 88.97 204 GLN B O 1
ATOM 8417 N N . ILE B 1 205 ? -6.399 -11.485 -25.455 1 93.59 205 ILE B N 1
ATOM 8418 C CA . ILE B 1 205 ? -5.39 -10.516 -25.041 1 93.59 205 ILE B CA 1
ATOM 8419 C C . ILE B 1 205 ? -6.044 -9.155 -24.815 1 93.59 205 ILE B C 1
ATOM 8421 O O . ILE B 1 205 ? -5.74 -8.468 -23.837 1 93.59 205 ILE B O 1
ATOM 8425 N N . ALA B 1 206 ? -6.959 -8.826 -25.695 1 93.63 206 ALA B N 1
ATOM 8426 C CA . ALA B 1 206 ? -7.648 -7.543 -25.581 1 93.63 206 ALA B CA 1
ATOM 8427 C C . ALA B 1 206 ? -8.486 -7.482 -24.307 1 93.63 206 ALA B C 1
ATOM 8429 O O . ALA B 1 206 ? -8.569 -6.436 -23.66 1 93.63 206 ALA B O 1
ATOM 8430 N N . SER B 1 207 ? -9.081 -8.672 -24.038 1 87.99 207 SER B N 1
ATOM 8431 C CA . SER B 1 207 ? -9.902 -8.728 -22.833 1 87.99 207 SER B CA 1
ATOM 8432 C C . SER B 1 207 ? -9.064 -8.49 -21.581 1 87.99 207 SER B C 1
ATOM 8434 O O . SER B 1 207 ? -9.494 -7.786 -20.665 1 87.99 207 SER B O 1
ATOM 8436 N N . GLU B 1 208 ? -7.889 -8.993 -21.549 1 89.19 208 GLU B N 1
ATOM 8437 C CA . GLU B 1 208 ? -6.97 -8.812 -20.43 1 89.19 208 GLU B CA 1
ATOM 8438 C C . GLU B 1 208 ? -6.46 -7.375 -20.362 1 89.19 208 GLU B C 1
ATOM 8440 O O . GLU B 1 208 ? -6.303 -6.817 -19.273 1 89.19 208 GLU B O 1
ATOM 8445 N N . LEU B 1 209 ? -6.18 -6.729 -21.488 1 92.93 209 LEU B N 1
ATOM 8446 C CA . LEU B 1 209 ? -5.67 -5.363 -21.538 1 92.93 209 LEU B CA 1
ATOM 8447 C C . LEU B 1 209 ? -6.73 -4.37 -21.073 1 92.93 209 LEU B C 1
ATOM 8449 O O . LEU B 1 209 ? -6.405 -3.349 -20.463 1 92.93 209 LEU B O 1
ATOM 8453 N N . ASP B 1 210 ? -7.918 -4.693 -21.271 1 87.77 210 ASP B N 1
ATOM 8454 C CA . ASP B 1 210 ? -9.003 -3.839 -20.797 1 87.77 210 ASP B CA 1
ATOM 8455 C C . ASP B 1 210 ? -9.072 -3.834 -19.272 1 87.77 210 ASP B C 1
ATOM 8457 O O . ASP B 1 210 ? -9.33 -2.795 -18.66 1 87.77 210 ASP B O 1
ATOM 8461 N N . LYS B 1 211 ? -8.832 -4.99 -18.746 1 82.67 211 LYS B N 1
ATOM 8462 C CA . LYS B 1 211 ? -8.785 -5.081 -17.29 1 82.67 211 LYS B CA 1
ATOM 8463 C C . LYS B 1 211 ? -7.634 -4.253 -16.724 1 82.67 211 LYS B C 1
ATOM 8465 O O . LYS B 1 211 ? -7.785 -3.592 -15.695 1 82.67 211 LYS B O 1
ATOM 8470 N N . LEU B 1 212 ? -6.507 -4.286 -17.41 1 86.7 212 LEU B N 1
ATOM 8471 C CA . LEU B 1 212 ? -5.331 -3.552 -16.956 1 86.7 212 LEU B CA 1
ATOM 8472 C C . LEU B 1 212 ? -5.545 -2.048 -17.087 1 86.7 212 LEU B C 1
ATOM 8474 O O . LEU B 1 212 ? -5.107 -1.278 -16.229 1 86.7 212 LEU B O 1
ATOM 8478 N N . ARG B 1 213 ? -6.221 -1.684 -18.099 1 85.21 213 ARG B N 1
ATOM 8479 C CA . ARG B 1 213 ? -6.483 -0.271 -18.352 1 85.21 213 ARG B CA 1
ATOM 8480 C C . ARG B 1 213 ? -7.419 0.31 -17.297 1 85.21 213 ARG B C 1
ATOM 8482 O O . ARG B 1 213 ? -7.341 1.498 -16.976 1 85.21 213 ARG B O 1
ATOM 8489 N N . ALA B 1 214 ? -8.228 -0.551 -16.759 1 74.4 214 ALA B N 1
ATOM 8490 C CA . ALA B 1 214 ? -9.199 -0.119 -15.757 1 74.4 214 ALA B CA 1
ATOM 8491 C C . ALA B 1 214 ? -8.533 0.086 -14.399 1 74.4 214 ALA B C 1
ATOM 8493 O O . ALA B 1 214 ? -9.061 0.798 -13.542 1 74.4 214 ALA B O 1
ATOM 8494 N N . ASN B 1 215 ? -7.333 -0.516 -14.242 1 74.44 215 ASN B N 1
ATOM 8495 C CA . ASN B 1 215 ? -6.586 -0.364 -12.998 1 74.44 215 ASN B CA 1
ATOM 8496 C C . ASN B 1 215 ? -5.875 0.985 -12.932 1 74.44 215 ASN B C 1
ATOM 8498 O O . ASN B 1 215 ? -5.527 1.559 -13.965 1 74.44 215 ASN B O 1
ATOM 8502 N N . ARG B 1 216 ? -5.638 1.505 -11.796 1 75.03 216 ARG B N 1
ATOM 8503 C CA . ARG B 1 216 ? -5.008 2.809 -11.61 1 75.03 216 ARG B CA 1
ATOM 8504 C C . ARG B 1 216 ? -3.501 2.723 -11.823 1 75.03 216 ARG B C 1
ATOM 8506 O O . ARG B 1 216 ? -2.867 3.706 -12.215 1 75.03 216 ARG B O 1
ATOM 8513 N N . THR B 1 217 ? -2.947 1.578 -11.596 1 83.97 217 THR B N 1
ATOM 8514 C CA . THR B 1 217 ? -1.501 1.411 -11.696 1 83.97 217 THR B CA 1
ATOM 8515 C C . THR B 1 217 ? -1.059 1.385 -13.156 1 83.97 217 THR B C 1
ATOM 8517 O O . THR B 1 217 ? -1.703 0.751 -13.994 1 83.97 217 THR B O 1
ATOM 8520 N N . ARG B 1 218 ? -0.004 2.162 -13.447 1 91.15 218 ARG B N 1
ATOM 8521 C CA . ARG B 1 218 ? 0.471 2.284 -14.822 1 91.15 218 ARG B CA 1
ATOM 8522 C C . ARG B 1 218 ? 1.901 1.771 -14.954 1 91.15 218 ARG B C 1
ATOM 8524 O O . ARG B 1 218 ? 2.622 2.158 -15.876 1 91.15 218 ARG B O 1
ATOM 8531 N N . VAL B 1 219 ? 2.417 1.082 -14.029 1 94.13 219 VAL B N 1
ATOM 8532 C CA . VAL B 1 219 ? 3.719 0.429 -14.112 1 94.13 219 VAL B CA 1
ATOM 8533 C C . VAL B 1 219 ? 3.532 -1.063 -14.381 1 94.13 219 VAL B C 1
ATOM 8535 O O . VAL B 1 219 ? 3.055 -1.801 -13.516 1 94.13 219 VAL B O 1
ATOM 8538 N N . PHE B 1 220 ? 3.902 -1.487 -15.581 1 96.13 220 PHE B N 1
ATOM 8539 C CA . PHE B 1 220 ? 3.655 -2.857 -16.013 1 96.13 220 PHE B CA 1
ATOM 8540 C C . PHE B 1 220 ? 4.967 -3.609 -16.204 1 96.13 220 PHE B C 1
ATOM 8542 O O . PHE B 1 220 ? 5.878 -3.118 -16.874 1 96.13 220 PHE B O 1
ATOM 8549 N N . ILE B 1 221 ? 5.104 -4.742 -15.592 1 96.64 221 ILE B N 1
ATOM 8550 C CA . ILE B 1 221 ? 6.243 -5.636 -15.772 1 96.64 221 ILE B CA 1
ATOM 8551 C C . ILE B 1 221 ? 5.824 -6.844 -16.607 1 96.64 221 ILE B C 1
ATOM 8553 O O . ILE B 1 221 ? 4.934 -7.601 -16.213 1 96.64 221 ILE B O 1
ATOM 8557 N N . VAL B 1 222 ? 6.422 -7.016 -17.727 1 96.68 222 VAL B N 1
ATOM 8558 C CA . VAL B 1 222 ? 6.01 -8.046 -18.674 1 96.68 222 VAL B CA 1
ATOM 8559 C C . VAL B 1 222 ? 7.063 -9.151 -18.726 1 96.68 222 VAL B C 1
ATOM 8561 O O . VAL B 1 222 ? 8.252 -8.877 -18.902 1 96.68 222 VAL B O 1
ATOM 8564 N N . HIS B 1 223 ? 6.621 -10.353 -18.53 1 94.43 223 HIS B N 1
ATOM 8565 C CA . HIS B 1 223 ? 7.457 -11.547 -18.596 1 94.43 223 HIS B CA 1
ATOM 8566 C C . HIS B 1 223 ? 6.807 -12.629 -19.452 1 94.43 223 HIS B C 1
ATOM 8568 O O . HIS B 1 223 ? 5.901 -13.328 -18.993 1 94.43 223 HIS B O 1
ATOM 8574 N N . MET B 1 224 ? 7.264 -12.759 -20.677 1 92.13 224 MET B N 1
ATOM 8575 C CA . MET B 1 224 ? 6.742 -13.724 -21.64 1 92.13 224 MET B CA 1
ATOM 8576 C C . MET B 1 224 ? 7.877 -14.475 -22.327 1 92.13 224 MET B C 1
ATOM 8578 O O . MET B 1 224 ? 8.947 -13.911 -22.564 1 92.13 224 MET B O 1
ATOM 8582 N N . TYR B 1 225 ? 7.57 -15.694 -22.518 1 86.75 225 TYR B N 1
ATOM 8583 C CA . TYR B 1 225 ? 8.552 -16.551 -23.174 1 86.75 225 TYR B CA 1
ATOM 8584 C C . TYR B 1 225 ? 8.363 -16.538 -24.686 1 86.75 225 TYR B C 1
ATOM 8586 O O . TYR B 1 225 ? 9.337 -16.465 -25.439 1 86.75 225 TYR B O 1
ATOM 8594 N N . SER B 1 226 ? 7.152 -16.572 -25.152 1 85.47 226 SER B N 1
ATOM 8595 C CA . SER B 1 226 ? 6.816 -16.639 -26.57 1 85.47 226 SER B CA 1
ATOM 8596 C C . SER B 1 226 ? 6.909 -15.265 -27.226 1 85.47 226 SER B C 1
ATOM 8598 O O . SER B 1 226 ? 6.226 -14.327 -26.812 1 85.47 226 SER B O 1
ATOM 8600 N N . TYR B 1 227 ? 7.723 -15.197 -28.287 1 87.9 227 TYR B N 1
ATOM 8601 C CA . TYR B 1 227 ? 7.865 -13.94 -29.012 1 87.9 227 TYR B CA 1
ATOM 8602 C C . TYR B 1 227 ? 6.594 -13.61 -29.785 1 87.9 227 TYR B C 1
ATOM 8604 O O . TYR B 1 227 ? 6.254 -12.437 -29.962 1 87.9 227 TYR B O 1
ATOM 8612 N N . SER B 1 228 ? 5.951 -14.714 -30.129 1 87.79 228 SER B N 1
ATOM 8613 C CA . SER B 1 228 ? 4.709 -14.484 -30.859 1 87.79 228 SER B CA 1
ATOM 8614 C C . SER B 1 228 ? 3.642 -13.872 -29.958 1 87.79 228 SER B C 1
ATOM 8616 O O . SER B 1 228 ? 2.924 -12.958 -30.369 1 87.79 228 SER B O 1
ATOM 8618 N N . LEU B 1 229 ? 3.607 -14.384 -28.803 1 91.58 229 LEU B N 1
ATOM 8619 C CA . LEU B 1 229 ? 2.654 -13.831 -27.846 1 91.58 229 LEU B CA 1
ATOM 8620 C C . LEU B 1 229 ? 3.01 -12.39 -27.496 1 91.58 229 LEU B C 1
ATOM 8622 O O . LEU B 1 229 ? 2.133 -11.526 -27.437 1 91.58 229 LEU B O 1
ATOM 8626 N N . ALA B 1 230 ? 4.306 -12.157 -27.315 1 93.41 230 ALA B N 1
ATOM 8627 C CA . ALA B 1 230 ? 4.762 -10.822 -26.936 1 93.41 230 ALA B CA 1
ATOM 8628 C C . ALA B 1 230 ? 4.48 -9.811 -28.044 1 93.41 230 ALA B C 1
ATOM 8630 O O . ALA B 1 230 ? 4.064 -8.682 -27.772 1 93.41 230 ALA B O 1
ATOM 8631 N N . PHE B 1 231 ? 4.714 -10.246 -29.252 1 93.3 231 PHE B N 1
ATOM 8632 C CA . PHE B 1 231 ? 4.475 -9.369 -30.392 1 93.3 231 PHE B CA 1
ATOM 8633 C C . PHE B 1 231 ? 2.999 -9.004 -30.495 1 93.3 231 PHE B C 1
ATOM 8635 O O . PHE B 1 231 ? 2.654 -7.838 -30.696 1 93.3 231 PHE B O 1
ATOM 8642 N N . GLY B 1 232 ? 2.165 -10.001 -30.358 1 93.96 232 GLY B N 1
ATOM 8643 C CA . GLY B 1 232 ? 0.733 -9.75 -30.382 1 93.96 232 GLY B CA 1
ATOM 8644 C C . GLY B 1 232 ? 0.262 -8.876 -29.235 1 93.96 232 GLY B C 1
ATOM 8645 O O . GLY B 1 232 ? -0.601 -8.015 -29.417 1 93.96 232 GLY B O 1
ATOM 8646 N N . PHE B 1 233 ? 0.892 -9.046 -28.142 1 95.45 233 PHE B N 1
ATOM 8647 C CA . PHE B 1 233 ? 0.539 -8.294 -26.943 1 95.45 233 PHE B CA 1
ATOM 8648 C C . PHE B 1 233 ? 0.861 -6.815 -27.118 1 95.45 233 PHE B C 1
ATOM 8650 O O . PHE B 1 233 ? 0.007 -5.957 -26.887 1 95.45 233 PHE B O 1
ATOM 8657 N N . PHE B 1 234 ? 2.059 -6.481 -27.548 1 95.95 234 PHE B N 1
ATOM 8658 C CA . PHE B 1 234 ? 2.463 -5.086 -27.676 1 95.95 234 PHE B CA 1
ATOM 8659 C C . PHE B 1 234 ? 1.758 -4.424 -28.854 1 95.95 234 PHE B C 1
ATOM 8661 O O . PHE B 1 234 ? 1.504 -3.218 -28.834 1 95.95 234 PHE B O 1
ATOM 8668 N N . ASN B 1 235 ? 1.465 -5.271 -29.839 1 95.59 235 ASN B N 1
ATOM 8669 C CA . ASN B 1 235 ? 0.686 -4.732 -30.949 1 95.59 235 ASN B CA 1
ATOM 8670 C C . ASN B 1 235 ? -0.686 -4.249 -30.488 1 95.59 235 ASN B C 1
ATOM 8672 O O . ASN B 1 235 ? -1.119 -3.155 -30.855 1 95.59 235 ASN B O 1
ATOM 8676 N N . LEU B 1 236 ? -1.318 -5.052 -29.737 1 96.16 236 LEU B N 1
ATOM 8677 C CA . LEU B 1 236 ? -2.635 -4.692 -29.222 1 96.16 236 LEU B CA 1
ATOM 8678 C C . LEU B 1 236 ? -2.527 -3.577 -28.186 1 96.16 236 LEU B C 1
ATOM 8680 O O . LEU B 1 236 ? -3.421 -2.735 -28.079 1 96.16 236 LEU B O 1
ATOM 8684 N N . THR B 1 237 ? -1.456 -3.613 -27.371 1 95.67 237 THR B N 1
ATOM 8685 C CA . THR B 1 237 ? -1.213 -2.563 -26.388 1 95.67 237 THR B CA 1
ATOM 8686 C C . THR B 1 237 ? -1.099 -1.202 -27.067 1 95.67 237 THR B C 1
ATOM 8688 O O . THR B 1 237 ? -1.628 -0.206 -26.568 1 95.67 237 THR B O 1
ATOM 8691 N N . LYS B 1 238 ? -0.412 -1.146 -28.172 1 94.42 238 LYS B N 1
ATOM 8692 C CA . LYS B 1 238 ? -0.26 0.084 -28.943 1 94.42 238 LYS B CA 1
ATOM 8693 C C . LYS B 1 238 ? -1.588 0.511 -29.564 1 94.42 238 LYS B C 1
ATOM 8695 O O . LYS B 1 238 ? -1.947 1.689 -29.525 1 94.42 238 LYS B O 1
ATOM 8700 N N . SER B 1 239 ? -2.332 -0.46 -30.067 1 93.37 239 SER B N 1
ATOM 8701 C CA . SER B 1 239 ? -3.602 -0.176 -30.729 1 93.37 239 SER B CA 1
ATOM 8702 C C . SER B 1 239 ? -4.632 0.361 -29.74 1 93.37 239 SER B C 1
ATOM 8704 O O . SER B 1 239 ? -5.499 1.156 -30.11 1 93.37 239 SER B O 1
ATOM 8706 N N . LEU B 1 240 ? -4.479 0.008 -28.48 1 92.66 240 LEU B N 1
ATOM 8707 C CA . LEU B 1 240 ? -5.426 0.422 -27.45 1 92.66 240 LEU B CA 1
ATOM 8708 C C . LEU B 1 240 ? -4.963 1.707 -26.771 1 92.66 240 LEU B C 1
ATOM 8710 O O . LEU B 1 240 ? -5.597 2.175 -25.822 1 92.66 240 LEU B O 1
ATOM 8714 N N . GLY B 1 241 ? -3.778 2.23 -27.169 1 90.76 241 GLY B N 1
ATOM 8715 C CA . GLY B 1 241 ? -3.303 3.511 -26.671 1 90.76 241 GLY B CA 1
ATOM 8716 C C . GLY B 1 241 ? -2.569 3.401 -25.348 1 90.76 241 GLY B C 1
ATOM 8717 O O . GLY B 1 241 ? -2.483 4.375 -24.597 1 90.76 241 GLY B O 1
ATOM 8718 N N . MET B 1 242 ? -2.103 2.262 -24.975 1 93.11 242 MET B N 1
ATOM 8719 C CA . MET B 1 242 ? -1.417 2.069 -23.7 1 93.11 242 MET B CA 1
ATOM 8720 C C . MET B 1 242 ? 0.082 2.31 -23.847 1 93.11 242 MET B C 1
ATOM 8722 O O . MET B 1 242 ? 0.849 2.058 -22.917 1 93.11 242 MET B O 1
ATOM 8726 N N . MET B 1 243 ? 0.485 2.687 -25.028 1 94.15 243 MET B N 1
ATOM 8727 C CA . MET B 1 243 ? 1.878 3.061 -25.255 1 94.15 243 MET B CA 1
ATOM 8728 C C . MET B 1 243 ? 2.019 4.572 -25.402 1 94.15 243 MET B C 1
ATOM 8730 O O . MET B 1 243 ? 2.777 5.05 -26.248 1 94.15 243 MET B O 1
ATOM 8734 N N . LYS B 1 244 ? 1.217 5.265 -24.623 1 90.32 244 LYS B N 1
ATOM 8735 C CA . LYS B 1 244 ? 1.255 6.724 -24.6 1 90.32 244 LYS B CA 1
ATOM 8736 C C . LYS B 1 244 ? 1.89 7.238 -23.311 1 90.32 244 LYS B C 1
ATOM 8738 O O . LYS B 1 244 ? 2.363 6.45 -22.49 1 90.32 244 LYS B O 1
ATOM 8743 N N . ASN B 1 245 ? 1.857 8.549 -23.161 1 87.81 245 ASN B N 1
ATOM 8744 C CA . ASN B 1 245 ? 2.461 9.167 -21.985 1 87.81 245 ASN B CA 1
ATOM 8745 C C . ASN B 1 245 ? 1.765 8.726 -20.701 1 87.81 245 ASN B C 1
ATOM 8747 O O . ASN B 1 245 ? 0.541 8.581 -20.671 1 87.81 245 ASN B O 1
ATOM 8751 N N . GLY B 1 246 ? 2.537 8.409 -19.746 1 86.49 246 GLY B N 1
ATOM 8752 C CA . GLY B 1 246 ? 1.985 8.038 -18.452 1 86.49 246 GLY B CA 1
ATOM 8753 C C . GLY B 1 246 ? 2.165 6.567 -18.126 1 86.49 246 GLY B C 1
ATOM 8754 O O . GLY B 1 246 ? 2.043 6.163 -16.968 1 86.49 246 GLY B O 1
ATOM 8755 N N . TYR B 1 247 ? 2.401 5.816 -19.197 1 92.24 247 TYR B N 1
ATOM 8756 C CA . TYR B 1 247 ? 2.569 4.381 -18.995 1 92.24 247 TYR B CA 1
ATOM 8757 C C . TYR B 1 247 ? 4.041 4.021 -18.839 1 92.24 247 TYR B C 1
ATOM 8759 O O . TYR B 1 247 ? 4.91 4.663 -19.434 1 92.24 247 TYR B O 1
ATOM 8767 N N . VAL B 1 248 ? 4.323 3.081 -18.031 1 94.87 248 VAL B N 1
ATOM 8768 C CA . VAL B 1 248 ? 5.662 2.525 -17.861 1 94.87 248 VAL B CA 1
ATOM 8769 C C . VAL B 1 248 ? 5.641 1.028 -18.161 1 94.87 248 VAL B C 1
ATOM 8771 O O . VAL B 1 248 ? 4.847 0.283 -17.583 1 94.87 248 VAL B O 1
ATOM 8774 N N . TRP B 1 249 ? 6.413 0.616 -19.102 1 96.69 249 TRP B N 1
ATOM 8775 C CA . TRP B 1 249 ? 6.536 -0.799 -19.437 1 96.69 249 TRP B CA 1
ATOM 8776 C C . TRP B 1 249 ? 7.956 -1.296 -19.187 1 96.69 249 TRP B C 1
ATOM 8778 O O . TRP B 1 249 ? 8.914 -0.774 -19.761 1 96.69 249 TRP B O 1
ATOM 8788 N N . ILE B 1 250 ? 8.097 -2.269 -18.318 1 96.95 250 ILE B N 1
ATOM 8789 C CA . ILE B 1 250 ? 9.369 -2.913 -18.012 1 96.95 250 ILE B CA 1
ATOM 8790 C C . ILE B 1 250 ? 9.334 -4.369 -18.473 1 96.95 250 ILE B C 1
ATOM 8792 O O . ILE B 1 250 ? 8.436 -5.125 -18.095 1 96.95 250 ILE B O 1
ATOM 8796 N N . VAL B 1 251 ? 10.232 -4.762 -19.27 1 96.42 251 VAL B N 1
ATOM 8797 C CA . VAL B 1 251 ? 10.24 -6.131 -19.775 1 96.42 251 VAL B CA 1
ATOM 8798 C C . VAL B 1 251 ? 11.462 -6.873 -19.239 1 96.42 251 VAL B C 1
ATOM 8800 O O . VAL B 1 251 ? 12.503 -6.263 -18.982 1 96.42 251 VAL B O 1
ATOM 8803 N N . THR B 1 252 ? 11.283 -8.15 -18.927 1 93.53 252 THR B N 1
ATOM 8804 C CA . THR B 1 252 ? 12.383 -8.996 -18.479 1 93.53 252 THR B CA 1
ATOM 8805 C C . THR B 1 252 ? 13.2 -9.496 -19.667 1 93.53 252 THR B C 1
ATOM 8807 O O . THR B 1 252 ? 12.859 -9.224 -20.82 1 93.53 252 THR B O 1
ATOM 8810 N N . TYR B 1 253 ? 14.14 -10.218 -19.186 1 84.54 253 TYR B N 1
ATOM 8811 C CA . TYR B 1 253 ? 15.017 -10.688 -20.253 1 84.54 253 TYR B CA 1
ATOM 8812 C C . TYR B 1 253 ? 14.329 -11.76 -21.09 1 84.54 253 TYR B C 1
ATOM 8814 O O . TYR B 1 253 ? 13.493 -12.511 -20.583 1 84.54 253 TYR B O 1
ATOM 8822 N N . SER B 1 254 ? 14.074 -11.843 -22.165 1 79.33 254 SER B N 1
ATOM 8823 C CA . SER B 1 254 ? 13.502 -12.641 -23.244 1 79.33 254 SER B CA 1
ATOM 8824 C C . SER B 1 254 ? 12.832 -11.756 -24.29 1 79.33 254 SER B C 1
ATOM 8826 O O . SER B 1 254 ? 12.94 -12.015 -25.491 1 79.33 254 SER B O 1
ATOM 8828 N N . LEU B 1 255 ? 12.412 -10.72 -23.625 1 90.07 255 LEU B N 1
ATOM 8829 C CA . LEU B 1 255 ? 11.654 -9.879 -24.547 1 90.07 255 LEU B CA 1
ATOM 8830 C C . LEU B 1 255 ? 12.539 -8.787 -25.138 1 90.07 255 LEU B C 1
ATOM 8832 O O . LEU B 1 255 ? 12.216 -8.219 -26.184 1 90.07 255 LEU B O 1
ATOM 8836 N N . THR B 1 256 ? 13.597 -8.486 -24.479 1 90.45 256 THR B N 1
ATOM 8837 C CA . THR B 1 256 ? 14.476 -7.454 -25.019 1 90.45 256 THR B CA 1
ATOM 8838 C C . THR B 1 256 ? 15.15 -7.934 -26.301 1 90.45 256 THR B C 1
ATOM 8840 O O . THR B 1 256 ? 15.502 -7.126 -27.164 1 90.45 256 THR B O 1
ATOM 8843 N N . ASP B 1 257 ? 15.292 -9.193 -26.424 1 88.58 257 ASP B N 1
ATOM 8844 C CA . ASP B 1 257 ? 15.897 -9.77 -27.621 1 88.58 257 ASP B CA 1
ATOM 8845 C C . ASP B 1 257 ? 14.961 -9.651 -28.821 1 88.58 257 ASP B C 1
ATOM 8847 O O . ASP B 1 257 ? 15.397 -9.767 -29.968 1 88.58 257 ASP B O 1
ATOM 8851 N N . MET B 1 258 ? 13.751 -9.495 -28.508 1 88.09 258 MET B N 1
ATOM 8852 C CA . MET B 1 258 ? 12.767 -9.412 -29.583 1 88.09 258 MET B CA 1
ATOM 8853 C C . MET B 1 258 ? 13.083 -8.254 -30.522 1 88.09 258 MET B C 1
ATOM 8855 O O . MET B 1 258 ? 12.843 -8.343 -31.728 1 88.09 258 MET B O 1
ATOM 8859 N N . VAL B 1 259 ? 13.636 -7.207 -29.977 1 88.04 259 VAL B N 1
ATOM 8860 C CA . VAL B 1 259 ? 13.956 -6.017 -30.758 1 88.04 259 VAL B CA 1
ATOM 8861 C C . VAL B 1 259 ? 15.061 -6.339 -31.762 1 88.04 259 VAL B C 1
ATOM 8863 O O . VAL B 1 259 ? 15.049 -5.839 -32.889 1 88.04 259 VAL B O 1
ATOM 8866 N N . ASP B 1 260 ? 15.956 -7.191 -31.371 1 84.99 260 ASP B N 1
ATOM 8867 C CA . ASP B 1 260 ? 17.054 -7.575 -32.252 1 84.99 260 ASP B CA 1
ATOM 8868 C C . ASP B 1 260 ? 16.608 -8.636 -33.256 1 84.99 260 ASP B C 1
ATOM 8870 O O . ASP B 1 260 ? 17.006 -8.602 -34.422 1 84.99 260 ASP B O 1
ATOM 8874 N N . LEU B 1 261 ? 15.89 -9.582 -32.776 1 84.96 261 LEU B N 1
ATOM 8875 C CA . LEU B 1 261 ? 15.506 -10.738 -33.58 1 84.96 261 LEU B CA 1
ATOM 8876 C C . LEU B 1 261 ? 14.459 -10.353 -34.619 1 84.96 261 LEU B C 1
ATOM 8878 O O . LEU B 1 261 ? 14.494 -10.838 -35.752 1 84.96 261 LEU B O 1
ATOM 8882 N N . MET B 1 262 ? 13.421 -9.399 -34.214 1 85.09 262 MET B N 1
ATOM 8883 C CA . MET B 1 262 ? 12.316 -9.064 -35.107 1 85.09 262 MET B CA 1
ATOM 8884 C C . MET B 1 262 ? 12.544 -7.71 -35.771 1 85.09 262 MET B C 1
ATOM 8886 O O . MET B 1 262 ? 11.804 -7.327 -36.678 1 85.09 262 MET B O 1
ATOM 8890 N N . GLY B 1 263 ? 13.455 -6.942 -35.368 1 82.19 263 GLY B N 1
ATOM 8891 C CA . GLY B 1 263 ? 13.907 -5.739 -36.048 1 82.19 263 GLY B CA 1
ATOM 8892 C C . GLY B 1 263 ? 12.966 -4.563 -35.869 1 82.19 263 GLY B C 1
ATOM 8893 O O . GLY B 1 263 ? 12.557 -4.253 -34.748 1 82.19 263 GLY B O 1
ATOM 8894 N N . SER B 1 264 ? 12.578 -3.955 -37.009 1 84.03 264 SER B N 1
ATOM 8895 C CA . SER B 1 264 ? 11.871 -2.679 -37.01 1 84.03 264 SER B CA 1
ATOM 8896 C C . SER B 1 264 ? 10.44 -2.839 -36.508 1 84.03 264 SER B C 1
ATOM 8898 O O . SER B 1 264 ? 9.905 -1.946 -35.847 1 84.03 264 SER B O 1
ATOM 8900 N N . SER B 1 265 ? 9.872 -3.935 -36.748 1 88 265 SER B N 1
ATOM 8901 C CA . SER B 1 265 ? 8.49 -4.136 -36.324 1 88 265 SER B CA 1
ATOM 8902 C C . SER B 1 265 ? 8.376 -4.15 -34.803 1 88 265 SER B C 1
ATOM 8904 O O . SER B 1 265 ? 7.469 -3.536 -34.238 1 88 265 SER B O 1
ATOM 8906 N N . ALA B 1 266 ? 9.329 -4.847 -34.196 1 90.09 266 ALA B N 1
ATOM 8907 C CA . ALA B 1 266 ? 9.313 -4.911 -32.737 1 90.09 266 ALA B CA 1
ATOM 8908 C C . ALA B 1 266 ? 9.738 -3.58 -32.124 1 90.09 266 ALA B C 1
ATOM 8910 O O . ALA B 1 266 ? 9.233 -3.185 -31.071 1 90.09 266 ALA B O 1
ATOM 8911 N N . LEU B 1 267 ? 10.598 -2.868 -32.825 1 90.24 267 LEU B N 1
ATOM 8912 C CA . LEU B 1 267 ? 11.084 -1.577 -32.349 1 90.24 267 LEU B CA 1
ATOM 8913 C C . LEU B 1 267 ? 9.958 -0.549 -32.321 1 90.24 267 LEU B C 1
ATOM 8915 O O . LEU B 1 267 ? 9.874 0.26 -31.394 1 90.24 267 LEU B O 1
ATOM 8919 N N . ASP B 1 268 ? 9.169 -0.623 -33.269 1 90.58 268 ASP B N 1
ATOM 8920 C CA . ASP B 1 268 ? 8.058 0.321 -33.35 1 90.58 268 ASP B CA 1
ATOM 8921 C C . ASP B 1 268 ? 7.026 0.05 -32.258 1 90.58 268 ASP B C 1
ATOM 8923 O O . ASP B 1 268 ? 6.413 0.981 -31.731 1 90.58 268 ASP B O 1
ATOM 8927 N N . LEU B 1 269 ? 6.882 -1.145 -31.947 1 92.8 269 LEU B N 1
ATOM 8928 C CA . LEU B 1 269 ? 5.87 -1.533 -30.971 1 92.8 269 LEU B CA 1
ATOM 8929 C C . LEU B 1 269 ? 6.349 -1.256 -29.55 1 92.8 269 LEU B C 1
ATOM 8931 O O . LEU B 1 269 ? 5.544 -0.952 -28.667 1 92.8 269 LEU B O 1
ATOM 8935 N N . MET B 1 270 ? 7.694 -1.33 -29.344 1 93.95 270 MET B N 1
ATOM 8936 C CA . MET B 1 270 ? 8.214 -1.299 -27.98 1 93.95 270 MET B CA 1
ATOM 8937 C C . MET B 1 270 ? 8.967 -0.001 -27.714 1 93.95 270 MET B C 1
ATOM 8939 O O . MET B 1 270 ? 9.855 0.043 -26.861 1 93.95 270 MET B O 1
ATOM 8943 N N . GLN B 1 271 ? 8.603 1.003 -28.417 1 93.23 271 GLN B N 1
ATOM 8944 C CA . GLN B 1 271 ? 9.273 2.282 -28.206 1 93.23 271 GLN B CA 1
ATOM 8945 C C . GLN B 1 271 ? 9.015 2.812 -26.798 1 93.23 271 GLN B C 1
ATOM 8947 O O . GLN B 1 271 ? 7.864 2.929 -26.374 1 93.23 271 GLN B O 1
ATOM 8952 N N . GLY B 1 272 ? 10.084 3.111 -26.109 1 94.13 272 GLY B N 1
ATOM 8953 C CA . GLY B 1 272 ? 9.966 3.684 -24.778 1 94.13 272 GLY B CA 1
ATOM 8954 C C . GLY B 1 272 ? 9.982 2.642 -23.676 1 94.13 272 GLY B C 1
ATOM 8955 O O . GLY B 1 272 ? 10.025 2.984 -22.492 1 94.13 272 GLY B O 1
ATOM 8956 N N . VAL B 1 273 ? 10.01 1.378 -24.049 1 95.64 273 VAL B N 1
ATOM 8957 C CA . VAL B 1 273 ? 10.009 0.281 -23.086 1 95.64 273 VAL B CA 1
ATOM 8958 C C . VAL B 1 273 ? 11.392 0.145 -22.456 1 95.64 273 VAL B C 1
ATOM 8960 O O . VAL B 1 273 ? 12.408 0.382 -23.114 1 95.64 273 VAL B O 1
ATOM 8963 N N . ILE B 1 274 ? 11.374 -0.155 -21.178 1 94.98 274 ILE B N 1
ATOM 8964 C CA . ILE B 1 274 ? 12.617 -0.425 -20.463 1 94.98 274 ILE B CA 1
ATOM 8965 C C . ILE B 1 274 ? 12.792 -1.931 -20.281 1 94.98 274 ILE B C 1
ATOM 8967 O O . ILE B 1 274 ? 11.825 -2.646 -20.008 1 94.98 274 ILE B O 1
ATOM 8971 N N . GLY B 1 275 ? 13.934 -2.419 -20.506 1 94.87 275 GLY B N 1
ATOM 8972 C CA . GLY B 1 275 ? 14.168 -3.85 -20.402 1 94.87 275 GLY B CA 1
ATOM 8973 C C . GLY B 1 275 ? 15.491 -4.192 -19.742 1 94.87 275 GLY B C 1
ATOM 8974 O O . GLY B 1 275 ? 16.322 -3.31 -19.513 1 94.87 275 GLY B O 1
ATOM 8975 N N . LEU B 1 276 ? 15.606 -5.425 -19.368 1 94.45 276 LEU B N 1
ATOM 8976 C CA . LEU B 1 276 ? 16.833 -5.953 -18.782 1 94.45 276 LEU B CA 1
ATOM 8977 C C . LEU B 1 276 ? 17.542 -6.888 -19.756 1 94.45 276 LEU B C 1
ATOM 8979 O O . LEU B 1 276 ? 16.894 -7.654 -20.472 1 94.45 276 LEU B O 1
ATOM 8983 N N . THR B 1 277 ? 18.778 -6.775 -19.785 1 92.75 277 THR B N 1
ATOM 8984 C CA . THR B 1 277 ? 19.616 -7.675 -20.57 1 92.75 277 THR B CA 1
ATOM 8985 C C . THR B 1 277 ? 20.849 -8.096 -19.776 1 92.75 277 THR B C 1
ATOM 8987 O O . THR B 1 277 ? 21.488 -7.267 -19.125 1 92.75 277 THR B O 1
ATOM 8990 N N . PRO B 1 278 ? 21.089 -9.39 -19.811 1 91.58 278 PRO B N 1
ATOM 8991 C CA . PRO B 1 278 ? 22.322 -9.807 -19.14 1 91.58 278 PRO B CA 1
ATOM 8992 C C . PRO B 1 278 ? 23.564 -9.13 -19.715 1 91.58 278 PRO B C 1
ATOM 8994 O O . PRO B 1 278 ? 23.693 -9.002 -20.936 1 91.58 278 PRO B O 1
ATOM 8997 N N . SER B 1 279 ? 24.387 -8.609 -18.81 1 90.73 279 SER B N 1
ATOM 8998 C CA . SER B 1 279 ? 25.611 -7.942 -19.24 1 90.73 279 SER B CA 1
ATOM 8999 C C . SER B 1 279 ? 26.741 -8.943 -19.454 1 90.73 279 SER B C 1
ATOM 9001 O O . SER B 1 279 ? 27.096 -9.692 -18.54 1 90.73 279 SER B O 1
ATOM 9003 N N . VAL B 1 280 ? 27.127 -9.073 -20.699 1 88.55 280 VAL B N 1
ATOM 9004 C CA . VAL B 1 280 ? 28.244 -9.959 -21.006 1 88.55 280 VAL B CA 1
ATOM 9005 C C . VAL B 1 280 ? 29.449 -9.136 -21.457 1 88.55 280 VAL B C 1
ATOM 9007 O O . VAL B 1 280 ? 29.337 -8.305 -22.362 1 88.55 280 VAL B O 1
ATOM 9010 N N . ARG B 1 281 ? 30.548 -9.27 -20.796 1 84.95 281 ARG B N 1
ATOM 9011 C CA . ARG B 1 281 ? 31.781 -8.598 -21.192 1 84.95 281 ARG B CA 1
ATOM 9012 C C . ARG B 1 281 ? 32.34 -9.195 -22.48 1 84.95 281 ARG B C 1
ATOM 9014 O O . ARG B 1 281 ? 32.326 -10.414 -22.663 1 84.95 281 ARG B O 1
ATOM 9021 N N . GLU B 1 282 ? 32.753 -8.327 -23.307 1 85.91 282 GLU B N 1
ATOM 9022 C CA . GLU B 1 282 ? 33.326 -8.78 -24.571 1 85.91 282 GLU B CA 1
ATOM 9023 C C . GLU B 1 282 ? 34.648 -9.509 -24.349 1 85.91 282 GLU B C 1
ATOM 9025 O O . GLU B 1 282 ? 35.502 -9.039 -23.594 1 85.91 282 GLU B O 1
ATOM 9030 N N . ASN B 1 283 ? 34.69 -10.73 -24.851 1 88.38 283 ASN B N 1
ATOM 9031 C CA . ASN B 1 283 ? 35.921 -11.514 -24.844 1 88.38 283 ASN B CA 1
ATOM 9032 C C . ASN B 1 283 ? 36.275 -12.013 -26.242 1 88.38 283 ASN B C 1
ATOM 9034 O O . ASN B 1 283 ? 35.504 -11.83 -27.185 1 88.38 283 ASN B O 1
ATOM 9038 N N . GLU B 1 284 ? 37.433 -12.548 -26.362 1 90.11 284 GLU B N 1
ATOM 9039 C CA . GLU B 1 284 ? 37.923 -12.954 -27.676 1 90.11 284 GLU B CA 1
ATOM 9040 C C . GLU B 1 284 ? 37.06 -14.065 -28.268 1 90.11 284 GLU B C 1
ATOM 9042 O O . GLU B 1 284 ? 36.781 -14.069 -29.468 1 90.11 284 GLU B O 1
ATOM 9047 N N . ARG B 1 285 ? 36.652 -14.944 -27.507 1 90.51 285 ARG B N 1
ATOM 9048 C CA . ARG B 1 285 ? 35.832 -16.054 -27.98 1 90.51 285 ARG B CA 1
ATOM 9049 C C . ARG B 1 285 ? 34.466 -15.564 -28.451 1 90.51 285 ARG B C 1
ATOM 9051 O O . ARG B 1 285 ? 33.936 -16.053 -29.451 1 90.51 285 ARG B O 1
ATOM 9058 N N . LEU B 1 286 ? 33.903 -14.673 -27.687 1 93.46 286 LEU B N 1
ATOM 9059 C CA . LEU B 1 286 ? 32.606 -14.118 -28.056 1 93.46 286 LEU B CA 1
ATOM 9060 C C . LEU B 1 286 ? 32.703 -13.323 -29.354 1 93.46 286 LEU B C 1
ATOM 9062 O O . LEU B 1 286 ? 31.807 -13.392 -30.199 1 93.46 286 LEU B O 1
ATOM 9066 N N . HIS B 1 287 ? 33.838 -12.605 -29.498 1 92.11 287 HIS B N 1
ATOM 9067 C CA . HIS B 1 287 ? 34.037 -11.838 -30.722 1 92.11 287 HIS B CA 1
ATOM 9068 C C . HIS B 1 287 ? 34.145 -12.755 -31.936 1 92.11 287 HIS B C 1
ATOM 9070 O O . HIS B 1 287 ? 33.568 -12.469 -32.988 1 92.11 287 HIS B O 1
ATOM 9076 N N . ARG B 1 288 ? 34.838 -13.818 -31.779 1 90.42 288 ARG B N 1
ATOM 9077 C CA . ARG B 1 288 ? 34.988 -14.791 -32.856 1 90.42 288 ARG B CA 1
ATOM 9078 C C . ARG B 1 288 ? 33.657 -15.462 -33.178 1 90.42 288 ARG B C 1
ATOM 9080 O O . ARG B 1 288 ? 33.344 -15.704 -34.346 1 90.42 288 ARG B O 1
ATOM 9087 N N . LEU B 1 289 ? 32.934 -15.729 -32.142 1 92.57 289 LEU B N 1
ATOM 9088 C CA . LEU B 1 289 ? 31.638 -16.374 -32.326 1 92.57 289 LEU B CA 1
ATOM 9089 C C . LEU B 1 289 ? 30.669 -15.448 -33.053 1 92.57 289 LEU B C 1
ATOM 9091 O O . LEU B 1 289 ? 29.971 -15.875 -33.977 1 92.57 289 LEU B O 1
ATOM 9095 N N . ASN B 1 290 ? 30.269 -13.927 -32.652 1 92.32 290 ASN B N 1
ATOM 9096 C CA . ASN B 1 290 ? 29.37 -12.958 -33.268 1 92.32 290 ASN B CA 1
ATOM 9097 C C . ASN B 1 290 ? 29.729 -12.711 -34.731 1 92.32 290 ASN B C 1
ATOM 9099 O O . ASN B 1 290 ? 28.846 -12.508 -35.566 1 92.32 290 ASN B O 1
ATOM 9103 N N . ARG B 1 291 ? 31.325 -13.027 -35.002 1 89.82 291 ARG B N 1
ATOM 9104 C CA . ARG B 1 291 ? 31.784 -12.866 -36.378 1 89.82 291 ARG B CA 1
ATOM 9105 C C . ARG B 1 291 ? 31.336 -14.037 -37.246 1 89.82 291 ARG B C 1
ATOM 9107 O O . ARG B 1 291 ? 30.795 -13.838 -38.336 1 89.82 291 ARG B O 1
ATOM 9114 N N . ARG B 1 292 ? 31.567 -15.219 -36.788 1 90.09 292 ARG B N 1
ATOM 9115 C CA . ARG B 1 292 ? 31.156 -16.407 -37.53 1 90.09 292 ARG B CA 1
ATOM 9116 C C . ARG B 1 292 ? 29.637 -16.483 -37.642 1 90.09 292 ARG B C 1
ATOM 9118 O O . ARG B 1 292 ? 29.107 -16.976 -38.64 1 90.09 292 ARG B O 1
ATOM 9125 N N . TRP B 1 293 ? 29.034 -16.027 -36.578 1 90.14 293 TRP B N 1
ATOM 9126 C CA . TRP B 1 293 ? 27.576 -15.976 -36.529 1 90.14 293 TRP B CA 1
ATOM 9127 C C . TRP B 1 293 ? 27.024 -15.092 -37.642 1 90.14 293 TRP B C 1
ATOM 9129 O O . TRP B 1 293 ? 26.047 -15.453 -38.303 1 90.14 293 TRP B O 1
ATOM 9139 N N . LYS B 1 294 ? 27.378 -13.894 -37.914 1 88.46 294 LYS B N 1
ATOM 9140 C CA . LYS B 1 294 ? 26.933 -12.944 -38.929 1 88.46 294 LYS B CA 1
ATOM 9141 C C . LYS B 1 294 ? 27.419 -13.353 -40.317 1 88.46 294 LYS B C 1
ATOM 9143 O O . LYS B 1 294 ? 26.685 -13.229 -41.299 1 88.46 294 LYS B O 1
ATOM 9148 N N . GLU B 1 295 ? 28.779 -14.015 -40.391 1 85.06 295 GLU B N 1
ATOM 9149 C CA . GLU B 1 295 ? 29.379 -14.34 -41.681 1 85.06 295 GLU B CA 1
ATOM 9150 C C . GLU B 1 295 ? 28.894 -15.694 -42.19 1 85.06 295 GLU B C 1
ATOM 9152 O O . GLU B 1 295 ? 28.507 -15.824 -43.353 1 85.06 295 GLU B O 1
ATOM 9157 N N . ASP B 1 296 ? 29.005 -16.69 -41.332 1 73.56 296 ASP B N 1
ATOM 9158 C CA . ASP B 1 296 ? 28.735 -18.06 -41.755 1 73.56 296 ASP B CA 1
ATOM 9159 C C . ASP B 1 296 ? 27.233 -18.326 -41.828 1 73.56 296 ASP B C 1
ATOM 9161 O O . ASP B 1 296 ? 26.761 -19.008 -42.741 1 73.56 296 ASP B O 1
ATOM 9165 N N . ARG B 1 297 ? 26.545 -17.73 -40.914 1 72.58 297 ARG B N 1
ATOM 9166 C CA . ARG B 1 297 ? 25.148 -18.137 -40.797 1 72.58 297 ARG B CA 1
ATOM 9167 C C . ARG B 1 297 ? 24.213 -17.029 -41.269 1 72.58 297 ARG B C 1
ATOM 9169 O O . ARG B 1 297 ? 22.999 -17.226 -41.346 1 72.58 297 ARG B O 1
ATOM 9176 N N . GLN B 1 298 ? 24.79 -15.853 -41.621 1 72.84 298 GLN B N 1
ATOM 9177 C CA . GLN B 1 298 ? 24.091 -14.732 -42.241 1 72.84 298 GLN B CA 1
ATOM 9178 C C . GLN B 1 298 ? 22.99 -14.198 -41.329 1 72.84 298 GLN B C 1
ATOM 9180 O O . GLN B 1 298 ? 21.881 -13.914 -41.787 1 72.84 298 GLN B O 1
ATOM 9185 N N . PHE B 1 299 ? 23.295 -14.32 -40.029 1 79.41 299 PHE B N 1
ATOM 9186 C CA . PHE B 1 299 ? 22.36 -13.678 -39.112 1 79.41 299 PHE B CA 1
ATOM 9187 C C . PHE B 1 299 ? 22.698 -12.202 -38.94 1 79.41 299 PHE B C 1
ATOM 9189 O O . PHE B 1 299 ? 23.872 -11.83 -38.893 1 79.41 299 PHE B O 1
ATOM 9196 N N . LYS B 1 300 ? 21.693 -11.267 -38.864 1 77.99 300 LYS B N 1
ATOM 9197 C CA . LYS B 1 300 ? 21.885 -9.821 -38.808 1 77.99 300 LYS B CA 1
ATOM 9198 C C . LYS B 1 300 ? 21.97 -9.334 -37.364 1 77.99 300 LYS B C 1
ATOM 9200 O O . LYS B 1 300 ? 22.138 -8.138 -37.116 1 77.99 300 LYS B O 1
ATOM 9205 N N . PHE B 1 301 ? 21.337 -9.73 -36.36 1 82.03 301 PHE B N 1
ATOM 9206 C CA . PHE B 1 301 ? 21.406 -9.413 -34.938 1 82.03 301 PHE B CA 1
ATOM 9207 C C . PHE B 1 301 ? 22.468 -10.258 -34.246 1 82.03 301 PHE B C 1
ATOM 9209 O O . PHE B 1 301 ? 22.953 -11.241 -34.812 1 82.03 301 PHE B O 1
ATOM 9216 N N . ASN B 1 302 ? 23.499 -10.241 -33.192 1 85.76 302 ASN B N 1
ATOM 9217 C CA . ASN B 1 302 ? 24.446 -11.003 -32.386 1 85.76 302 ASN B CA 1
ATOM 9218 C C . ASN B 1 302 ? 23.772 -12.187 -31.698 1 85.76 302 ASN B C 1
ATOM 9220 O O . ASN B 1 302 ? 22.546 -12.227 -31.582 1 85.76 302 ASN B O 1
ATOM 9224 N N . VAL B 1 303 ? 24.599 -13.111 -31.316 1 90.46 303 VAL B N 1
ATOM 9225 C CA . VAL B 1 303 ? 24.088 -14.285 -30.617 1 90.46 303 VAL B CA 1
ATOM 9226 C C . VAL B 1 303 ? 23.375 -13.855 -29.337 1 90.46 303 VAL B C 1
ATOM 9228 O O . VAL B 1 303 ? 23.874 -13.004 -28.596 1 90.46 303 VAL B O 1
ATOM 9231 N N . THR B 1 304 ? 22.267 -14.377 -29.18 1 89.27 304 THR B N 1
ATOM 9232 C CA . THR B 1 304 ? 21.475 -14.042 -28.002 1 89.27 304 THR B CA 1
ATOM 9233 C C . THR B 1 304 ? 22.021 -14.749 -26.765 1 89.27 304 THR B C 1
ATOM 9235 O O . THR B 1 304 ? 22.865 -15.641 -26.875 1 89.27 304 THR B O 1
ATOM 9238 N N . MET B 1 305 ? 21.567 -14.386 -25.69 1 89.3 305 MET B N 1
ATOM 9239 C CA . MET B 1 305 ? 22.052 -14.965 -24.44 1 89.3 305 MET B CA 1
ATOM 9240 C C . MET B 1 305 ? 21.694 -16.444 -24.351 1 89.3 305 MET B C 1
ATOM 9242 O O . MET B 1 305 ? 22.452 -17.238 -23.79 1 89.3 305 MET B O 1
ATOM 9246 N N . PHE B 1 306 ? 20.551 -16.853 -24.902 1 91.02 306 PHE B N 1
ATOM 9247 C CA . PHE B 1 306 ? 20.183 -18.264 -24.898 1 91.02 306 PHE B CA 1
ATOM 9248 C C . PHE B 1 306 ? 21.176 -19.084 -25.714 1 91.02 306 PHE B C 1
ATOM 9250 O O . PHE B 1 306 ? 21.503 -20.215 -25.348 1 91.02 306 PHE B O 1
ATOM 9257 N N . GLY B 1 307 ? 21.556 -18.407 -26.739 1 92.66 307 GLY B N 1
ATOM 9258 C CA . GLY B 1 307 ? 22.583 -19.062 -27.533 1 92.66 307 GLY B CA 1
ATOM 9259 C C . GLY B 1 307 ? 23.909 -19.186 -26.808 1 92.66 307 GLY B C 1
ATOM 9260 O O . GLY B 1 307 ? 24.582 -20.214 -26.907 1 92.66 307 GLY B O 1
ATOM 9261 N N . LEU B 1 308 ? 24.246 -18.178 -26.123 1 94.57 308 LEU B N 1
ATOM 9262 C CA . LEU B 1 308 ? 25.508 -18.185 -25.392 1 94.57 308 LEU B CA 1
ATOM 9263 C C . LEU B 1 308 ? 25.483 -19.219 -24.271 1 94.57 308 LEU B C 1
ATOM 9265 O O . LEU B 1 308 ? 26.473 -19.917 -24.042 1 94.57 308 LEU B O 1
ATOM 9269 N N . TRP B 1 309 ? 24.379 -19.347 -23.623 1 94.83 309 TRP B N 1
ATOM 9270 C CA . TRP B 1 309 ? 24.244 -20.338 -22.561 1 94.83 309 TRP B CA 1
ATOM 9271 C C . TRP B 1 309 ? 24.263 -21.752 -23.13 1 94.83 309 TRP B C 1
ATOM 9273 O O . TRP B 1 309 ? 24.824 -22.666 -22.52 1 94.83 309 TRP B O 1
ATOM 9283 N N . ALA B 1 310 ? 23.547 -21.877 -24.209 1 96.45 310 ALA B N 1
ATOM 9284 C CA . ALA B 1 310 ? 23.578 -23.185 -24.858 1 96.45 310 ALA B CA 1
ATOM 9285 C C . ALA B 1 310 ? 25.003 -23.576 -25.238 1 96.45 310 ALA B C 1
ATOM 9287 O O . ALA B 1 310 ? 25.411 -24.724 -25.049 1 96.45 310 ALA B O 1
ATOM 9288 N N . TYR B 1 311 ? 25.769 -22.625 -25.78 1 96.68 311 TYR B N 1
ATOM 9289 C CA . TYR B 1 311 ? 27.162 -22.827 -26.164 1 96.68 311 TYR B CA 1
ATOM 9290 C C . TYR B 1 311 ? 28 -23.263 -24.968 1 96.68 311 TYR B C 1
ATOM 9292 O O . TYR B 1 311 ? 28.735 -24.251 -25.044 1 96.68 311 TYR B O 1
ATOM 9300 N N . ASP B 1 312 ? 27.855 -22.625 -23.883 1 96.61 312 ASP B N 1
ATOM 9301 C CA . ASP B 1 312 ? 28.636 -22.901 -22.681 1 96.61 312 ASP B CA 1
ATOM 9302 C C . ASP B 1 312 ? 28.216 -24.225 -22.046 1 96.61 312 ASP B C 1
ATOM 9304 O O . ASP B 1 312 ? 29.032 -24.905 -21.42 1 96.61 312 ASP B O 1
ATOM 9308 N N . THR B 1 313 ? 26.931 -24.545 -22.185 1 97.03 313 THR B N 1
ATOM 9309 C CA . THR B 1 313 ? 26.438 -25.808 -21.647 1 97.03 313 THR B CA 1
ATOM 9310 C C . THR B 1 313 ? 27.127 -26.99 -22.324 1 97.03 313 THR B C 1
ATOM 9312 O O . THR B 1 313 ? 27.483 -27.968 -21.664 1 97.03 313 THR B O 1
ATOM 9315 N N . VAL B 1 314 ? 27.306 -26.894 -23.571 1 97.44 314 VAL B N 1
ATOM 9316 C CA . VAL B 1 314 ? 27.984 -27.949 -24.318 1 97.44 314 VAL B CA 1
ATOM 9317 C C . VAL B 1 314 ? 29.43 -28.071 -23.842 1 97.44 314 VAL B C 1
ATOM 9319 O O . VAL B 1 314 ? 29.95 -29.18 -23.695 1 97.44 314 VAL B O 1
ATOM 9322 N N . TRP B 1 315 ? 30.012 -26.962 -23.617 1 96.64 315 TRP B N 1
ATOM 9323 C CA . TRP B 1 315 ? 31.392 -26.963 -23.142 1 96.64 315 TRP B CA 1
ATOM 9324 C C . TRP B 1 315 ? 31.492 -27.596 -21.758 1 96.64 315 TRP B C 1
ATOM 9326 O O . TRP B 1 315 ? 32.422 -28.358 -21.483 1 96.64 315 TRP B O 1
ATOM 9336 N N . ALA B 1 316 ? 30.578 -27.255 -20.908 1 96.5 316 ALA B N 1
ATOM 9337 C CA . ALA B 1 316 ? 30.556 -27.844 -19.571 1 96.5 316 ALA B CA 1
ATOM 9338 C C . ALA B 1 316 ? 30.426 -29.362 -19.643 1 96.5 316 ALA B C 1
ATOM 9340 O O . ALA B 1 316 ? 31.096 -30.085 -18.901 1 96.5 316 ALA B O 1
ATOM 9341 N N . LEU B 1 317 ? 29.568 -29.805 -20.508 1 96.22 317 LEU B N 1
ATOM 9342 C CA . LEU B 1 317 ? 29.342 -31.238 -20.657 1 96.22 317 LEU B CA 1
ATOM 9343 C C . LEU B 1 317 ? 30.57 -31.923 -21.249 1 96.22 317 LEU B C 1
ATOM 9345 O O . LEU B 1 317 ? 30.914 -33.04 -20.854 1 96.22 317 LEU B O 1
ATOM 9349 N N . ALA B 1 318 ? 31.248 -31.308 -22.194 1 95.65 318 ALA B N 1
ATOM 9350 C CA . ALA B 1 318 ? 32.439 -31.873 -22.822 1 95.65 318 ALA B CA 1
ATOM 9351 C C . ALA B 1 318 ? 33.577 -32.013 -21.814 1 95.65 318 ALA B C 1
ATOM 9353 O O . ALA B 1 318 ? 34.29 -33.019 -21.809 1 95.65 318 ALA B O 1
ATOM 9354 N N . ILE B 1 319 ? 33.717 -31.031 -20.986 1 94.89 319 ILE B N 1
ATOM 9355 C CA . ILE B 1 319 ? 34.748 -31.073 -19.954 1 94.89 319 ILE B CA 1
ATOM 9356 C C . ILE B 1 319 ? 34.44 -32.191 -18.962 1 94.89 319 ILE B C 1
ATOM 9358 O O . ILE B 1 319 ? 35.328 -32.963 -18.592 1 94.89 319 ILE B O 1
ATOM 9362 N N . ALA B 1 320 ? 33.173 -32.268 -18.59 1 94.69 320 ALA B N 1
ATOM 9363 C CA . ALA B 1 320 ? 32.761 -33.306 -17.65 1 94.69 320 ALA B CA 1
ATOM 9364 C C . ALA B 1 320 ? 32.928 -34.696 -18.259 1 94.69 320 ALA B C 1
ATOM 9366 O O . ALA B 1 320 ? 33.296 -35.645 -17.563 1 94.69 320 ALA B O 1
ATOM 9367 N N . ALA B 1 321 ? 32.647 -34.804 -19.554 1 93.11 321 ALA B N 1
ATOM 9368 C CA . ALA B 1 321 ? 32.763 -36.085 -20.245 1 93.11 321 ALA B CA 1
ATOM 9369 C C . ALA B 1 321 ? 34.21 -36.568 -20.266 1 93.11 321 ALA B C 1
ATOM 9371 O O . ALA B 1 321 ? 34.475 -37.763 -20.114 1 93.11 321 ALA B O 1
ATOM 9372 N N . GLU B 1 322 ? 35.135 -35.669 -20.442 1 92.52 322 GLU B N 1
ATOM 9373 C CA . GLU B 1 322 ? 36.549 -36.03 -20.468 1 92.52 322 GLU B CA 1
ATOM 9374 C C . GLU B 1 322 ? 37.021 -36.512 -19.099 1 92.52 322 GLU B C 1
ATOM 9376 O O . GLU B 1 322 ? 37.783 -37.476 -19.003 1 92.52 322 GLU B O 1
ATOM 9381 N N . ASP B 1 323 ? 36.513 -35.911 -18.12 1 91.25 323 ASP B N 1
ATOM 9382 C CA . ASP B 1 323 ? 36.914 -36.272 -16.763 1 91.25 323 ASP B CA 1
ATOM 9383 C C . ASP B 1 323 ? 36.257 -37.58 -16.327 1 91.25 323 ASP B C 1
ATOM 9385 O O . ASP B 1 323 ? 36.775 -38.28 -15.454 1 91.25 323 ASP B O 1
ATOM 9389 N N . ALA B 1 324 ? 35.138 -37.906 -16.978 1 90.21 324 ALA B N 1
ATOM 9390 C CA . ALA B 1 324 ? 34.425 -39.136 -16.643 1 90.21 324 ALA B CA 1
ATOM 9391 C C . ALA B 1 324 ? 34.814 -40.27 -17.587 1 90.21 324 ALA B C 1
ATOM 9393 O O . ALA B 1 324 ? 34.148 -41.307 -17.629 1 90.21 324 ALA B O 1
ATOM 9394 N N . ARG B 1 325 ? 35.816 -40.268 -18.32 1 84.79 325 ARG B N 1
ATOM 9395 C CA . ARG B 1 325 ? 36.204 -41.198 -19.376 1 84.79 325 ARG B CA 1
ATOM 9396 C C . ARG B 1 325 ? 36.283 -42.626 -18.846 1 84.79 325 ARG B C 1
ATOM 9398 O O . ARG B 1 325 ? 35.915 -43.573 -19.544 1 84.79 325 ARG B O 1
ATOM 9405 N N . GLY B 1 326 ? 36.659 -42.8 -17.667 1 75.86 326 GLY B N 1
ATOM 9406 C CA . GLY B 1 326 ? 36.779 -44.135 -17.103 1 75.86 326 GLY B CA 1
ATOM 9407 C C . GLY B 1 326 ? 35.44 -44.821 -16.903 1 75.86 326 GLY B C 1
ATOM 9408 O O . GLY B 1 326 ? 35.357 -46.051 -16.927 1 75.86 326 GLY B O 1
ATOM 9409 N N . ALA B 1 327 ? 34.39 -44.037 -16.829 1 74.58 327 ALA B N 1
ATOM 9410 C CA . ALA B 1 327 ? 33.078 -44.579 -16.485 1 74.58 327 ALA B CA 1
ATOM 9411 C C . ALA B 1 327 ? 32.181 -44.667 -17.717 1 74.58 327 ALA B C 1
ATOM 9413 O O . ALA B 1 327 ? 31.113 -45.282 -17.672 1 74.58 327 ALA B O 1
ATOM 9414 N N . LEU B 1 328 ? 32.487 -44.136 -18.865 1 73.44 328 LEU B N 1
ATOM 9415 C CA . LEU B 1 328 ? 31.62 -43.991 -20.029 1 73.44 328 LEU B CA 1
ATOM 9416 C C . LEU B 1 328 ? 31.316 -45.349 -20.652 1 73.44 328 LEU B C 1
ATOM 9418 O O . LEU B 1 328 ? 30.272 -45.527 -21.283 1 73.44 328 LEU B O 1
ATOM 9422 N N . ASN B 1 329 ? 32.082 -46.441 -20.562 1 61.17 329 ASN B N 1
ATOM 9423 C CA . ASN B 1 329 ? 31.832 -47.712 -21.233 1 61.17 329 ASN B CA 1
ATOM 9424 C C . ASN B 1 329 ? 30.863 -48.584 -20.439 1 61.17 329 ASN B C 1
ATOM 9426 O O . ASN B 1 329 ? 30.719 -49.775 -20.721 1 61.17 329 ASN B O 1
ATOM 9430 N N . SER B 1 330 ? 30.169 -47.846 -19.417 1 57.61 330 SER B N 1
ATOM 9431 C CA . SER B 1 330 ? 29.287 -48.693 -18.62 1 57.61 330 SER B CA 1
ATOM 9432 C C . SER B 1 330 ? 27.833 -48.542 -19.056 1 57.61 330 SER B C 1
ATOM 9434 O O . SER B 1 330 ? 27.399 -47.446 -19.417 1 57.61 330 SER B O 1
ATOM 9436 N N . SER B 1 331 ? 27.168 -49.69 -19.478 1 56.4 331 SER B N 1
ATOM 9437 C CA . SER B 1 331 ? 25.845 -49.829 -20.077 1 56.4 331 SER B CA 1
ATOM 9438 C C . SER B 1 331 ? 24.747 -49.473 -19.08 1 56.4 331 SER B C 1
ATOM 9440 O O . SER B 1 331 ? 24.972 -49.488 -17.868 1 56.4 331 SER B O 1
ATOM 9442 N N . PHE B 1 332 ? 23.608 -48.832 -19.453 1 61.49 332 PHE B N 1
ATOM 9443 C CA . PHE B 1 332 ? 22.357 -48.601 -18.739 1 61.49 332 PHE B CA 1
ATOM 9444 C C . PHE B 1 332 ? 21.9 -49.866 -18.023 1 61.49 332 PHE B C 1
ATOM 9446 O O . PHE B 1 332 ? 22.004 -50.966 -18.569 1 61.49 332 PHE B O 1
ATOM 9453 N N . MET B 1 333 ? 21.865 -49.821 -16.598 1 56.28 333 MET B N 1
ATOM 9454 C CA . MET B 1 333 ? 21.246 -50.949 -15.908 1 56.28 333 MET B CA 1
ATOM 9455 C C . MET B 1 333 ? 19.797 -51.126 -16.348 1 56.28 333 MET B C 1
ATOM 9457 O O . MET B 1 333 ? 19.043 -50.154 -16.424 1 56.28 333 MET B O 1
ATOM 9461 N N . ALA B 1 334 ? 19.492 -52.18 -17.055 1 54.5 334 ALA B N 1
ATOM 9462 C CA . ALA B 1 334 ? 18.164 -52.494 -17.576 1 54.5 334 ALA B CA 1
ATOM 9463 C C . ALA B 1 334 ? 17.129 -52.527 -16.456 1 54.5 334 ALA B C 1
ATOM 9465 O O . ALA B 1 334 ? 17.425 -52.966 -15.342 1 54.5 334 ALA B O 1
ATOM 9466 N N . SER B 1 335 ? 16.218 -51.555 -16.315 1 54.28 335 SER B N 1
ATOM 9467 C CA . SER B 1 335 ? 15.103 -51.672 -15.38 1 54.28 335 SER B CA 1
ATOM 9468 C C . SER B 1 335 ? 14.242 -52.89 -15.697 1 54.28 335 SER B C 1
ATOM 9470 O O . SER B 1 335 ? 14.154 -53.311 -16.852 1 54.28 335 SER B O 1
ATOM 9472 N N . GLY B 1 336 ? 14.108 -53.879 -14.792 1 44.33 336 GLY B N 1
ATOM 9473 C CA . GLY B 1 336 ? 13.376 -55.135 -14.813 1 44.33 336 GLY B CA 1
ATOM 9474 C C . GLY B 1 336 ? 11.951 -54.987 -15.311 1 44.33 336 GLY B C 1
ATOM 9475 O O . GLY B 1 336 ? 11.203 -55.965 -15.368 1 44.33 336 GLY B O 1
ATOM 9476 N N . SER B 1 337 ? 11.336 -53.825 -15.239 1 48.95 337 SER B N 1
ATOM 9477 C CA . SER B 1 337 ? 9.895 -53.942 -15.436 1 48.95 337 SER B CA 1
ATOM 9478 C C . SER B 1 337 ? 9.55 -54.123 -16.91 1 48.95 337 SER B C 1
ATOM 9480 O O . SER B 1 337 ? 10.136 -53.468 -17.775 1 48.95 337 SER B O 1
ATOM 9482 N N . THR B 1 338 ? 9.046 -55.231 -17.38 1 46.96 338 THR B N 1
ATOM 9483 C CA . THR B 1 338 ? 8.591 -55.685 -18.689 1 46.96 338 THR B CA 1
ATOM 9484 C C . THR B 1 338 ? 7.396 -54.862 -19.162 1 46.96 338 THR B C 1
ATOM 9486 O O . THR B 1 338 ? 6.916 -55.042 -20.283 1 46.96 338 THR B O 1
ATOM 9489 N N . ASN B 1 339 ? 6.775 -54.052 -18.357 1 50.98 339 ASN B N 1
ATOM 9490 C CA . ASN B 1 339 ? 5.553 -53.433 -18.861 1 50.98 339 ASN B CA 1
ATOM 9491 C C . ASN B 1 339 ? 5.854 -52.157 -19.642 1 50.98 339 ASN B C 1
ATOM 9493 O O . ASN B 1 339 ? 6.532 -51.26 -19.138 1 50.98 339 ASN B O 1
ATOM 9497 N N . SER B 1 340 ? 5.705 -52.204 -20.968 1 49.93 340 SER B N 1
ATOM 9498 C CA . SER B 1 340 ? 5.991 -51.191 -21.979 1 49.93 340 SER B CA 1
ATOM 9499 C C . SER B 1 340 ? 5.404 -49.839 -21.588 1 49.93 340 SER B C 1
ATOM 9501 O O . SER B 1 340 ? 5.849 -48.798 -22.077 1 49.93 340 SER B O 1
ATOM 9503 N N . THR B 1 341 ? 4.474 -49.775 -20.68 1 60.17 341 THR B N 1
ATOM 9504 C CA . THR B 1 341 ? 3.826 -48.498 -20.404 1 60.17 341 THR B CA 1
ATOM 9505 C C . THR B 1 341 ? 4.375 -47.878 -19.123 1 60.17 341 THR B C 1
ATOM 9507 O O . THR B 1 341 ? 4.002 -46.76 -18.758 1 60.17 341 THR B O 1
ATOM 9510 N N . ASP B 1 342 ? 5.267 -48.571 -18.557 1 62.73 342 ASP B N 1
ATOM 9511 C CA . ASP B 1 342 ? 5.784 -48.046 -17.297 1 62.73 342 ASP B CA 1
ATOM 9512 C C . ASP B 1 342 ? 6.913 -47.046 -17.54 1 62.73 342 ASP B C 1
ATOM 9514 O O . ASP B 1 342 ? 8.042 -47.439 -17.839 1 62.73 342 ASP B O 1
ATOM 9518 N N . LEU B 1 343 ? 6.493 -45.817 -17.552 1 67.57 343 LEU B N 1
ATOM 9519 C CA . LEU B 1 343 ? 7.467 -44.748 -17.746 1 67.57 343 LEU B CA 1
ATOM 9520 C C . LEU B 1 343 ? 8.492 -44.734 -16.616 1 67.57 343 LEU B C 1
ATOM 9522 O O . LEU B 1 343 ? 9.585 -44.185 -16.771 1 67.57 343 LEU B O 1
ATOM 9526 N N . GLY B 1 344 ? 8.119 -45.259 -15.416 1 58.78 344 GLY B N 1
ATOM 9527 C CA . GLY B 1 344 ? 8.998 -45.251 -14.258 1 58.78 344 GLY B CA 1
ATOM 9528 C C . GLY B 1 344 ? 10.155 -46.225 -14.38 1 58.78 344 GLY B C 1
ATOM 9529 O O . GLY B 1 344 ? 11.095 -46.183 -13.583 1 58.78 344 GLY B O 1
ATOM 9530 N N . ARG B 1 345 ? 10.14 -46.989 -15.374 1 62.26 345 ARG B N 1
ATOM 9531 C CA . ARG B 1 345 ? 11.151 -48.041 -15.419 1 62.26 345 ARG B CA 1
ATOM 9532 C C . ARG B 1 345 ? 12.259 -47.694 -16.408 1 62.26 345 ARG B C 1
ATOM 9534 O O . ARG B 1 345 ? 12.723 -48.556 -17.156 1 62.26 345 ARG B O 1
ATOM 9541 N N . VAL B 1 346 ? 12.478 -46.562 -16.615 1 72.13 346 VAL B N 1
ATOM 9542 C CA . VAL B 1 346 ? 13.663 -46.158 -17.365 1 72.13 346 VAL B CA 1
ATOM 9543 C C . VAL B 1 346 ? 14.921 -46.604 -16.623 1 72.13 346 VAL B C 1
ATOM 9545 O O . VAL B 1 346 ? 14.945 -46.63 -15.39 1 72.13 346 VAL B O 1
ATOM 9548 N N . GLY B 1 347 ? 15.716 -47.413 -17.272 1 74 347 GLY B N 1
ATOM 9549 C CA . GLY B 1 347 ? 16.97 -47.828 -16.663 1 74 347 GLY B CA 1
ATOM 9550 C C . GLY B 1 347 ? 17.76 -46.672 -16.079 1 74 347 GLY B C 1
ATOM 9551 O O . GLY B 1 347 ? 17.436 -45.507 -16.319 1 74 347 GLY B O 1
ATOM 9552 N N . ALA B 1 348 ? 18.602 -46.987 -15.143 1 83.75 348 ALA B N 1
ATOM 9553 C CA . ALA B 1 348 ? 19.429 -45.977 -14.488 1 83.75 348 ALA B CA 1
ATOM 9554 C C . ALA B 1 348 ? 20.84 -45.963 -15.069 1 83.75 348 ALA B C 1
ATOM 9556 O O . ALA B 1 348 ? 21.436 -47.02 -15.295 1 83.75 348 ALA B O 1
ATOM 9557 N N . SER B 1 349 ? 21.253 -44.797 -15.49 1 87.67 349 SER B N 1
ATOM 9558 C CA . SER B 1 349 ? 22.604 -44.638 -16.02 1 87.67 349 SER B CA 1
ATOM 9559 C C . SER B 1 349 ? 23.653 -44.868 -14.938 1 87.67 349 SER B C 1
ATOM 9561 O O . SER B 1 349 ? 23.471 -44.455 -13.791 1 87.67 349 SER B O 1
ATOM 9563 N N . LEU B 1 350 ? 24.706 -45.582 -15.287 1 85.96 350 LEU B N 1
ATOM 9564 C CA . LEU B 1 350 ? 25.791 -45.827 -14.343 1 85.96 350 LEU B CA 1
ATOM 9565 C C . LEU B 1 350 ? 26.768 -44.656 -14.324 1 85.96 350 LEU B C 1
ATOM 9567 O O . LEU B 1 350 ? 27.472 -44.446 -13.333 1 85.96 350 LEU B O 1
ATOM 9571 N N . VAL B 1 351 ? 26.815 -43.92 -15.339 1 89.77 351 VAL B N 1
ATOM 9572 C CA . VAL B 1 351 ? 27.747 -42.802 -15.443 1 89.77 351 VAL B CA 1
ATOM 9573 C C . VAL B 1 351 ? 27.079 -41.524 -14.941 1 89.77 351 VAL B C 1
ATOM 9575 O O . VAL B 1 351 ? 27.759 -40.556 -14.593 1 89.77 351 VAL B O 1
ATOM 9578 N N . GLY B 1 352 ? 25.77 -41.544 -14.815 1 91.23 352 GLY B N 1
ATOM 9579 C CA . GLY B 1 352 ? 24.976 -40.372 -14.483 1 91.23 352 GLY B CA 1
ATOM 9580 C C . GLY B 1 352 ? 25.43 -39.685 -13.208 1 91.23 352 GLY B C 1
ATOM 9581 O O . GLY B 1 352 ? 25.681 -38.479 -13.202 1 91.23 352 GLY B O 1
ATOM 9582 N N . PRO B 1 353 ? 25.658 -40.405 -12.163 1 91.47 353 PRO B N 1
ATOM 9583 C CA . PRO B 1 353 ? 26.059 -39.782 -10.899 1 91.47 353 PRO B CA 1
ATOM 9584 C C . PRO B 1 353 ? 27.436 -39.127 -10.976 1 91.47 353 PRO B C 1
ATOM 9586 O O . PRO B 1 353 ? 27.65 -38.06 -10.394 1 91.47 353 PRO B O 1
ATOM 9589 N N . GLU B 1 354 ? 28.308 -39.793 -11.68 1 92.97 354 GLU B N 1
ATOM 9590 C CA . GLU B 1 354 ? 29.634 -39.202 -11.836 1 92.97 354 GLU B CA 1
ATOM 9591 C C . GLU B 1 354 ? 29.574 -37.925 -12.669 1 92.97 354 GLU B C 1
ATOM 9593 O O . GLU B 1 354 ? 30.231 -36.934 -12.343 1 92.97 354 GLU B O 1
ATOM 9598 N N . LEU B 1 355 ? 28.838 -37.977 -13.733 1 93.7 355 LEU B N 1
ATOM 9599 C CA . LEU B 1 355 ? 28.667 -36.792 -14.567 1 93.7 355 LEU B CA 1
ATOM 9600 C C . LEU B 1 355 ? 28.027 -35.657 -13.774 1 93.7 355 LEU B C 1
ATOM 9602 O O . LEU B 1 355 ? 28.393 -34.492 -13.945 1 93.7 355 LEU B O 1
ATOM 9606 N N . ARG B 1 356 ? 27.057 -35.976 -12.983 1 94.14 356 ARG B N 1
ATOM 9607 C CA . ARG B 1 356 ? 26.376 -34.988 -12.152 1 94.14 356 ARG B CA 1
ATOM 9608 C C . ARG B 1 356 ? 27.36 -34.281 -11.226 1 94.14 356 ARG B C 1
ATOM 9610 O O . ARG B 1 356 ? 27.349 -33.052 -11.123 1 94.14 356 ARG B O 1
ATOM 9617 N N . ASP B 1 357 ? 28.28 -35.057 -10.607 1 94.04 357 ASP B N 1
ATOM 9618 C CA . ASP B 1 357 ? 29.224 -34.485 -9.652 1 94.04 357 ASP B CA 1
ATOM 9619 C C . ASP B 1 357 ? 30.266 -33.621 -10.359 1 94.04 357 ASP B C 1
ATOM 9621 O O . ASP B 1 357 ? 30.685 -32.589 -9.832 1 94.04 357 ASP B O 1
ATOM 9625 N N . LEU B 1 358 ? 30.664 -34.066 -11.483 1 94.66 358 LEU B N 1
ATOM 9626 C CA . LEU B 1 358 ? 31.653 -33.307 -12.24 1 94.66 358 LEU B CA 1
ATOM 9627 C C . LEU B 1 358 ? 31.053 -32.009 -12.769 1 94.66 358 LEU B C 1
ATOM 9629 O O . LEU B 1 358 ? 31.741 -30.988 -12.844 1 94.66 358 LEU B O 1
ATOM 9633 N N . LEU B 1 359 ? 29.802 -32.029 -13.126 1 94.92 359 LEU B N 1
ATOM 9634 C CA . LEU B 1 359 ? 29.127 -30.82 -13.584 1 94.92 359 LEU B CA 1
ATOM 9635 C C . LEU B 1 359 ? 28.973 -29.819 -12.444 1 94.92 359 LEU B C 1
ATOM 9637 O O . LEU B 1 359 ? 29.093 -28.609 -12.653 1 94.92 359 LEU B O 1
ATOM 9641 N N . LEU B 1 360 ? 28.714 -30.284 -11.292 1 93.57 360 LEU B N 1
ATOM 9642 C CA . LEU B 1 360 ? 28.53 -29.426 -10.127 1 93.57 360 LEU B CA 1
ATOM 9643 C C . LEU B 1 360 ? 29.822 -28.691 -9.784 1 93.57 360 LEU B C 1
ATOM 9645 O O . LEU B 1 360 ? 29.786 -27.573 -9.266 1 93.57 360 LEU B O 1
ATOM 9649 N N . SER B 1 361 ? 30.958 -29.244 -10.191 1 92.12 361 SER B N 1
ATOM 9650 C CA . SER B 1 361 ? 32.244 -28.64 -9.857 1 92.12 361 SER B CA 1
ATOM 9651 C C . SER B 1 361 ? 32.859 -27.944 -11.067 1 92.12 361 SER B C 1
ATOM 9653 O O . SER B 1 361 ? 33.989 -27.456 -11.001 1 92.12 361 SER B O 1
ATOM 9655 N N . SER B 1 362 ? 32.092 -27.862 -12.03 1 90.81 362 SER B N 1
ATOM 9656 C CA . SER B 1 362 ? 32.617 -27.287 -13.264 1 90.81 362 SER B CA 1
ATOM 9657 C C . SER B 1 362 ? 32.722 -25.769 -13.165 1 90.81 362 SER B C 1
ATOM 9659 O O . SER B 1 362 ? 31.784 -25.104 -12.72 1 90.81 362 SER B O 1
ATOM 9661 N N . SER B 1 363 ? 33.908 -25.226 -13.466 1 92.99 363 SER B N 1
ATOM 9662 C CA . SER B 1 363 ? 34.14 -23.787 -13.531 1 92.99 363 SER B CA 1
ATOM 9663 C C . SER B 1 363 ? 35.106 -23.433 -14.656 1 92.99 363 SER B C 1
ATOM 9665 O O . SER B 1 363 ? 36.206 -23.984 -14.733 1 92.99 363 SER B O 1
ATOM 9667 N N . PHE B 1 364 ? 34.706 -22.642 -15.56 1 93.66 364 PHE B N 1
ATOM 9668 C CA . PHE B 1 364 ? 35.564 -22.219 -16.66 1 93.66 364 PHE B CA 1
ATOM 9669 C C . PHE B 1 364 ? 35.109 -20.874 -17.215 1 93.66 364 PHE B C 1
ATOM 9671 O O . PHE B 1 364 ? 34.032 -20.385 -16.868 1 93.66 364 PHE B O 1
ATOM 9678 N N . ALA B 1 365 ? 35.907 -20.283 -18.019 1 92.28 365 ALA B N 1
ATOM 9679 C CA . ALA B 1 365 ? 35.565 -19.027 -18.682 1 92.28 365 ALA B CA 1
ATOM 9680 C C . ALA B 1 365 ? 34.791 -19.281 -19.973 1 92.28 365 ALA B C 1
ATOM 9682 O O . ALA B 1 365 ? 35.371 -19.691 -20.981 1 92.28 365 ALA B O 1
ATOM 9683 N N . GLY B 1 366 ? 33.502 -19.104 -19.919 1 92.41 366 GLY B N 1
ATOM 9684 C CA . GLY B 1 366 ? 32.661 -19.322 -21.085 1 92.41 366 GLY B CA 1
ATOM 9685 C C . GLY B 1 366 ? 32.526 -18.092 -21.962 1 92.41 366 GLY B C 1
ATOM 9686 O O . GLY B 1 366 ? 33.129 -17.054 -21.681 1 92.41 366 GLY B O 1
ATOM 9687 N N . VAL B 1 367 ? 31.804 -18.224 -23.035 1 93.26 367 VAL B N 1
ATOM 9688 C CA . VAL B 1 367 ? 31.55 -17.124 -23.959 1 93.26 367 VAL B CA 1
ATOM 9689 C C . VAL B 1 367 ? 30.587 -16.125 -23.322 1 93.26 367 VAL B C 1
ATOM 9691 O O . VAL B 1 367 ? 30.688 -14.919 -23.557 1 93.26 367 VAL B O 1
ATOM 9694 N N . GLY B 1 368 ? 29.631 -16.646 -22.578 1 89.41 368 GLY B N 1
ATOM 9695 C CA . GLY B 1 368 ? 28.668 -15.786 -21.909 1 89.41 368 GLY B CA 1
ATOM 9696 C C . GLY B 1 368 ? 29.146 -15.295 -20.556 1 89.41 368 GLY B C 1
ATOM 9697 O O . GLY B 1 368 ? 28.376 -14.701 -19.797 1 89.41 368 GLY B O 1
ATOM 9698 N N . GLY B 1 369 ? 30.409 -15.527 -20.225 1 87.42 369 GLY B N 1
ATOM 9699 C CA . GLY B 1 369 ? 30.952 -15.186 -18.92 1 87.42 369 GLY B CA 1
ATOM 9700 C C . GLY B 1 369 ? 31.45 -16.393 -18.147 1 87.42 369 GLY B C 1
ATOM 9701 O O . GLY B 1 369 ? 31.585 -17.483 -18.707 1 87.42 369 GLY B O 1
ATOM 9702 N N . ARG B 1 370 ? 31.725 -16.167 -16.911 1 89.12 370 ARG B N 1
ATOM 9703 C CA . ARG B 1 370 ? 32.21 -17.262 -16.077 1 89.12 370 ARG B CA 1
ATOM 9704 C C . ARG B 1 370 ? 31.112 -18.292 -15.833 1 89.12 370 ARG B C 1
ATOM 9706 O O . ARG B 1 370 ? 30.016 -17.945 -15.39 1 89.12 370 ARG B O 1
ATOM 9713 N N . PHE B 1 371 ? 31.363 -19.516 -16.22 1 93.89 371 PHE B N 1
ATOM 9714 C CA . PHE B 1 371 ? 30.436 -20.614 -15.976 1 93.89 371 PHE B CA 1
ATOM 9715 C C . PHE B 1 371 ? 30.71 -21.264 -14.625 1 93.89 371 PHE B C 1
ATOM 9717 O O . PHE B 1 371 ? 31.733 -21.929 -14.447 1 93.89 371 PHE B O 1
ATOM 9724 N N . ARG B 1 372 ? 29.925 -20.933 -13.691 1 93.67 372 ARG B N 1
ATOM 9725 C CA . ARG B 1 372 ? 29.989 -21.526 -12.359 1 93.67 372 ARG B CA 1
ATOM 9726 C C . ARG B 1 372 ? 28.591 -21.812 -11.819 1 93.67 372 ARG B C 1
ATOM 9728 O O . ARG B 1 372 ? 27.716 -20.945 -11.859 1 93.67 372 ARG B O 1
ATOM 9735 N N . LEU B 1 373 ? 28.404 -23.032 -11.411 1 90.49 373 LEU B N 1
ATOM 9736 C CA . LEU B 1 373 ? 27.093 -23.424 -10.905 1 90.49 373 LEU B CA 1
ATOM 9737 C C . LEU B 1 373 ? 27.023 -23.262 -9.39 1 90.49 373 LEU B C 1
ATOM 9739 O O . LEU B 1 373 ? 27.978 -23.59 -8.682 1 90.49 373 LEU B O 1
ATOM 9743 N N . ASP B 1 374 ? 26.161 -22.536 -8.988 1 85.49 374 ASP B N 1
ATOM 9744 C CA . ASP B 1 374 ? 25.792 -22.528 -7.576 1 85.49 374 ASP B CA 1
ATOM 9745 C C . ASP B 1 374 ? 24.711 -23.566 -7.285 1 85.49 374 ASP B C 1
ATOM 9747 O O . ASP B 1 374 ? 23.518 -23.282 -7.417 1 85.49 374 ASP B O 1
ATOM 9751 N N . GLY B 1 375 ? 25.279 -24.723 -6.897 1 80.31 375 GLY B N 1
ATOM 9752 C CA . GLY B 1 375 ? 24.369 -25.857 -6.892 1 80.31 375 GLY B CA 1
ATOM 9753 C C . GLY B 1 375 ? 24.033 -26.358 -8.284 1 80.31 375 GLY B C 1
ATOM 9754 O O . GLY B 1 375 ? 24.927 -26.717 -9.053 1 80.31 375 GLY B O 1
ATOM 9755 N N . GLN B 1 376 ? 22.766 -26.252 -8.716 1 87.54 376 GLN B N 1
ATOM 9756 C CA . GLN B 1 376 ? 22.368 -26.745 -10.031 1 87.54 376 GLN B CA 1
ATOM 9757 C C . GLN B 1 376 ? 21.944 -25.597 -10.943 1 87.54 376 GLN B C 1
ATOM 9759 O O . GLN B 1 376 ? 21.368 -25.825 -12.009 1 87.54 376 GLN B O 1
ATOM 9764 N N . VAL B 1 377 ? 22.322 -24.377 -10.468 1 88.91 377 VAL B N 1
ATOM 9765 C CA . VAL B 1 377 ? 21.904 -23.207 -11.233 1 88.91 377 VAL B CA 1
ATOM 9766 C C . VAL B 1 377 ? 23.12 -22.348 -11.569 1 88.91 377 VAL B C 1
ATOM 9768 O O . VAL B 1 377 ? 24.012 -22.169 -10.736 1 88.91 377 VAL B O 1
ATOM 9771 N N . LEU B 1 378 ? 23.121 -21.861 -12.69 1 91.52 378 LEU B N 1
ATOM 9772 C CA . LEU B 1 378 ? 24.206 -20.986 -13.121 1 91.52 378 LEU B CA 1
ATOM 9773 C C . LEU B 1 378 ? 24.2 -19.683 -12.329 1 91.52 378 LEU B C 1
ATOM 9775 O O . LEU B 1 378 ? 23.146 -19.071 -12.139 1 91.52 378 LEU B O 1
ATOM 9779 N N . GLU B 1 379 ? 25.318 -19.275 -11.886 1 90.2 379 GLU B N 1
ATOM 9780 C CA . GLU B 1 379 ? 25.437 -18.032 -11.13 1 90.2 379 GLU B CA 1
ATOM 9781 C C . GLU B 1 379 ? 25.103 -16.824 -12 1 90.2 379 GLU B C 1
ATOM 9783 O O . GLU B 1 379 ? 25.611 -16.695 -13.115 1 90.2 379 GLU B O 1
ATOM 9788 N N . SER B 1 380 ? 24.242 -16.027 -11.44 1 88.52 380 SER B N 1
ATOM 9789 C CA . SER B 1 380 ? 23.808 -14.862 -12.204 1 88.52 380 SER B CA 1
ATOM 9790 C C . SER B 1 380 ? 24.825 -13.73 -12.112 1 88.52 380 SER B C 1
ATOM 9792 O O . SER B 1 380 ? 25.534 -13.605 -11.111 1 88.52 380 SER B O 1
ATOM 9794 N N . GLY B 1 381 ? 24.962 -12.933 -13.188 1 88.52 381 GLY B N 1
ATOM 9795 C CA . GLY B 1 381 ? 25.82 -11.76 -13.209 1 88.52 381 GLY B CA 1
ATOM 9796 C C . GLY B 1 381 ? 25.047 -10.454 -13.183 1 88.52 381 GLY B C 1
ATOM 9797 O O . GLY B 1 381 ? 24.012 -10.353 -12.521 1 88.52 381 GLY B O 1
ATOM 9798 N N . SER B 1 382 ? 25.603 -9.493 -13.85 1 92.38 382 SER B N 1
ATOM 9799 C CA . SER B 1 382 ? 25.027 -8.153 -13.883 1 92.38 382 SER B CA 1
ATOM 9800 C C . SER B 1 382 ? 24.046 -8.001 -15.04 1 92.38 382 SER B C 1
ATOM 9802 O O . SER B 1 382 ? 24.176 -8.676 -16.064 1 92.38 382 SER B O 1
ATOM 9804 N N . TYR B 1 383 ? 23.096 -7.224 -14.77 1 94.65 383 TYR B N 1
ATOM 9805 C CA . TYR B 1 383 ? 22.134 -6.905 -15.819 1 94.65 383 TYR B CA 1
ATOM 9806 C C . TYR B 1 383 ? 22.328 -5.479 -16.321 1 94.65 383 TYR B C 1
ATOM 9808 O O . TYR B 1 383 ? 22.634 -4.575 -15.54 1 94.65 383 TYR B O 1
ATOM 9816 N N . GLU B 1 384 ? 22.19 -5.322 -17.605 1 94.21 384 GLU B N 1
ATOM 9817 C CA . GLU B 1 384 ? 22.111 -3.993 -18.203 1 94.21 384 GLU B CA 1
ATOM 9818 C C . GLU B 1 384 ? 20.661 -3.543 -18.358 1 94.21 384 GLU B C 1
ATOM 9820 O O . GLU B 1 384 ? 19.794 -4.338 -18.728 1 94.21 384 GLU B O 1
ATOM 9825 N N . ILE B 1 385 ? 20.444 -2.322 -17.952 1 95.05 385 ILE B N 1
ATOM 9826 C CA . ILE B 1 385 ? 19.124 -1.736 -18.156 1 95.05 385 ILE B CA 1
ATOM 9827 C C . ILE B 1 385 ? 19.1 -0.963 -19.473 1 95.05 385 ILE B C 1
ATOM 9829 O O . ILE B 1 385 ? 19.922 -0.07 -19.69 1 95.05 385 ILE B O 1
ATOM 9833 N N . VAL B 1 386 ? 18.135 -1.301 -20.289 1 94.38 386 VAL B N 1
ATOM 9834 C CA . VAL B 1 386 ? 18.124 -0.698 -21.618 1 94.38 386 VAL B CA 1
ATOM 9835 C C . VAL B 1 386 ? 16.776 -0.027 -21.87 1 94.38 386 VAL B C 1
ATOM 9837 O O . VAL B 1 386 ? 15.759 -0.429 -21.3 1 94.38 386 VAL B O 1
ATOM 9840 N N . ASN B 1 387 ? 16.79 0.998 -22.574 1 94.61 387 ASN B N 1
ATOM 9841 C CA . ASN B 1 387 ? 15.619 1.71 -23.075 1 94.61 387 ASN B CA 1
ATOM 9842 C C . ASN B 1 387 ? 15.475 1.559 -24.587 1 94.61 387 ASN B C 1
ATOM 9844 O O . ASN B 1 387 ? 16.42 1.82 -25.333 1 94.61 387 ASN B O 1
ATOM 9848 N N . VAL B 1 388 ? 14.347 1.066 -25.004 1 94.14 388 VAL B N 1
ATOM 9849 C CA . VAL B 1 388 ? 14.123 0.864 -26.431 1 94.14 388 VAL B CA 1
ATOM 9850 C C . VAL B 1 388 ? 13.79 2.197 -27.097 1 94.14 388 VAL B C 1
ATOM 9852 O O . VAL B 1 388 ? 12.657 2.676 -27.01 1 94.14 388 VAL B O 1
ATOM 9855 N N . VAL B 1 389 ? 14.821 2.755 -27.693 1 89.89 389 VAL B N 1
ATOM 9856 C CA . VAL B 1 389 ? 14.651 4.047 -28.351 1 89.89 389 VAL B CA 1
ATOM 9857 C C . VAL B 1 389 ? 15.544 4.118 -29.587 1 89.89 389 VAL B C 1
ATOM 9859 O O . VAL B 1 389 ? 16.402 3.256 -29.792 1 89.89 389 VAL B O 1
ATOM 9862 N N . ASP B 1 390 ? 15.415 5.146 -30.349 1 78.54 390 ASP B N 1
ATOM 9863 C CA . ASP B 1 390 ? 16.284 5.561 -31.445 1 78.54 390 ASP B CA 1
ATOM 9864 C C . ASP B 1 390 ? 16.634 4.38 -32.347 1 78.54 390 ASP B C 1
ATOM 9866 O O . ASP B 1 390 ? 17.797 4.191 -32.709 1 78.54 390 ASP B O 1
ATOM 9870 N N . GLY B 1 391 ? 15.683 3.462 -32.597 1 78.57 391 GLY B N 1
ATOM 9871 C CA . GLY B 1 391 ? 15.934 2.383 -33.541 1 78.57 391 GLY B CA 1
ATOM 9872 C C . GLY B 1 391 ? 16.633 1.192 -32.913 1 78.57 391 GLY B C 1
ATOM 9873 O O . GLY B 1 391 ? 17.038 0.263 -33.615 1 78.57 391 GLY B O 1
ATOM 9874 N N . GLY B 1 392 ? 16.867 1.334 -31.619 1 87.65 392 GLY B N 1
ATOM 9875 C CA . GLY B 1 392 ? 17.493 0.213 -30.936 1 87.65 392 GLY B CA 1
ATOM 9876 C C . GLY B 1 392 ? 17.331 0.267 -29.429 1 87.65 392 GLY B C 1
ATOM 9877 O O . GLY B 1 392 ? 16.243 0.555 -28.926 1 87.65 392 GLY B O 1
ATOM 9878 N N . LYS B 1 393 ? 18.466 -0.215 -28.79 1 90.06 393 LYS B N 1
ATOM 9879 C CA . LYS B 1 393 ? 18.492 -0.243 -27.33 1 90.06 393 LYS B CA 1
ATOM 9880 C C . LYS B 1 393 ? 19.588 0.667 -26.782 1 90.06 393 LYS B C 1
ATOM 9882 O O . LYS B 1 393 ? 20.73 0.62 -27.244 1 90.06 393 LYS B O 1
ATOM 9887 N N . ARG B 1 394 ? 19.187 1.524 -25.963 1 90.84 394 ARG B N 1
ATOM 9888 C CA . ARG B 1 394 ? 20.144 2.402 -25.297 1 90.84 394 ARG B CA 1
ATOM 9889 C C . ARG B 1 394 ? 20.334 1.999 -23.839 1 90.84 394 ARG B C 1
ATOM 9891 O O . ARG B 1 394 ? 19.358 1.823 -23.106 1 90.84 394 ARG B O 1
ATOM 9898 N N . ARG B 1 395 ? 21.588 1.879 -23.425 1 91.79 395 ARG B N 1
ATOM 9899 C CA . ARG B 1 395 ? 21.876 1.532 -22.038 1 91.79 395 ARG B CA 1
ATOM 9900 C C . ARG B 1 395 ? 21.651 2.725 -21.115 1 91.79 395 ARG B C 1
ATOM 9902 O O . ARG B 1 395 ? 22.192 3.808 -21.349 1 91.79 395 ARG B O 1
ATOM 9909 N N . ILE B 1 396 ? 20.876 2.566 -20.119 1 92.16 396 ILE B N 1
ATOM 9910 C CA . ILE B 1 396 ? 20.582 3.677 -19.22 1 92.16 396 ILE B CA 1
ATOM 9911 C C . ILE B 1 396 ? 21.08 3.349 -17.814 1 92.16 396 ILE B C 1
ATOM 9913 O O . ILE B 1 396 ? 21.014 4.189 -16.914 1 92.16 396 ILE B O 1
ATOM 9917 N N . GLY B 1 397 ? 21.538 2.076 -17.63 1 92.71 397 GLY B N 1
ATOM 9918 C CA . GLY B 1 397 ? 22.027 1.743 -16.302 1 92.71 397 GLY B CA 1
ATOM 9919 C C . GLY B 1 397 ? 22.541 0.319 -16.195 1 92.71 397 GLY B C 1
ATOM 9920 O O . GLY B 1 397 ? 22.607 -0.399 -17.195 1 92.71 397 GLY B O 1
ATOM 9921 N N . LEU B 1 398 ? 23.038 0.002 -14.933 1 93.98 398 LEU B N 1
ATOM 9922 C CA . LEU B 1 398 ? 23.579 -1.314 -14.609 1 93.98 398 LEU B CA 1
ATOM 9923 C C . LEU B 1 398 ? 23.108 -1.772 -13.233 1 93.98 398 LEU B C 1
ATOM 9925 O O . LEU B 1 398 ? 22.966 -0.957 -12.318 1 93.98 398 LEU B O 1
ATOM 9929 N N . TRP B 1 399 ? 22.756 -3.067 -13.198 1 94.23 399 TRP B N 1
ATOM 9930 C CA . TRP B 1 399 ? 22.401 -3.663 -11.915 1 94.23 399 TRP B CA 1
ATOM 9931 C C . TRP B 1 399 ? 23.324 -4.831 -11.583 1 94.23 399 TRP B C 1
ATOM 9933 O O . TRP B 1 399 ? 23.647 -5.641 -12.455 1 94.23 399 TRP B O 1
ATOM 9943 N N . SER B 1 400 ? 23.797 -4.879 -10.315 1 91.94 400 SER B N 1
ATOM 9944 C CA . SER B 1 400 ? 24.583 -6.002 -9.817 1 91.94 400 SER B CA 1
ATOM 9945 C C . SER B 1 400 ? 24.041 -6.509 -8.485 1 91.94 400 SER B C 1
ATOM 9947 O O . SER B 1 400 ? 23.479 -5.739 -7.703 1 91.94 400 SER B O 1
ATOM 9949 N N . PRO B 1 401 ? 24.126 -7.81 -8.313 1 85.86 401 PRO B N 1
ATOM 9950 C CA . PRO B 1 401 ? 23.617 -8.365 -7.057 1 85.86 401 PRO B CA 1
ATOM 9951 C C . PRO B 1 401 ? 24.313 -7.782 -5.829 1 85.86 401 PRO B C 1
ATOM 9953 O O . PRO B 1 401 ? 23.711 -7.695 -4.756 1 85.86 401 PRO B O 1
ATOM 9956 N N . THR B 1 402 ? 25.503 -7.264 -5.935 1 82.75 402 THR B N 1
ATOM 9957 C CA . THR B 1 402 ? 26.281 -6.797 -4.792 1 82.75 402 THR B CA 1
ATOM 9958 C C . THR B 1 402 ? 26.162 -5.284 -4.64 1 82.75 402 THR B C 1
ATOM 9960 O O . THR B 1 402 ? 26.052 -4.774 -3.523 1 82.75 402 THR B O 1
ATOM 9963 N N . LYS B 1 403 ? 26.127 -4.521 -5.76 1 83.76 403 LYS B N 1
ATOM 9964 C CA . LYS B 1 403 ? 26.21 -3.064 -5.7 1 83.76 403 LYS B CA 1
ATOM 9965 C C . LYS B 1 403 ? 24.836 -2.426 -5.883 1 83.76 403 LYS B C 1
ATOM 9967 O O . LYS B 1 403 ? 24.655 -1.239 -5.606 1 83.76 403 LYS B O 1
ATOM 9972 N N . GLY B 1 404 ? 23.891 -3.228 -6.323 1 86.74 404 GLY B N 1
ATOM 9973 C CA . GLY B 1 404 ? 22.58 -2.645 -6.563 1 86.74 404 GLY B CA 1
ATOM 9974 C C . GLY B 1 404 ? 22.473 -1.95 -7.907 1 86.74 404 GLY B C 1
ATOM 9975 O O . GLY B 1 404 ? 23.195 -2.29 -8.847 1 86.74 404 GLY B O 1
ATOM 9976 N N . ILE B 1 405 ? 21.497 -1.006 -8.058 1 89.8 405 ILE B N 1
ATOM 9977 C CA . ILE B 1 405 ? 21.205 -0.379 -9.342 1 89.8 405 ILE B CA 1
ATOM 9978 C C . ILE B 1 405 ? 21.957 0.945 -9.452 1 89.8 405 ILE B C 1
ATOM 9980 O O . ILE B 1 405 ? 22.111 1.664 -8.462 1 89.8 405 ILE B O 1
ATOM 9984 N N . SER B 1 406 ? 22.599 1.202 -10.558 1 88.7 406 SER B N 1
ATOM 9985 C CA . SER B 1 406 ? 23.235 2.465 -10.917 1 88.7 406 SER B CA 1
ATOM 9986 C C . SER B 1 406 ? 22.721 2.981 -12.257 1 88.7 406 SER B C 1
ATOM 9988 O O . SER B 1 406 ? 22.892 2.326 -13.287 1 88.7 406 SER B O 1
ATOM 9990 N N . LEU B 1 407 ? 22.011 4.079 -12.163 1 85.81 407 LEU B N 1
ATOM 9991 C CA . LEU B 1 407 ? 21.473 4.669 -13.384 1 85.81 407 LEU B CA 1
ATOM 9992 C C . LEU B 1 407 ? 22.403 5.752 -13.92 1 85.81 407 LEU B C 1
ATOM 9994 O O . LEU B 1 407 ? 22.911 6.575 -13.155 1 85.81 407 LEU B O 1
ATOM 9998 N N . SER B 1 408 ? 22.773 5.528 -15.071 1 77.89 408 SER B N 1
ATOM 9999 C CA . SER B 1 408 ? 23.691 6.47 -15.704 1 77.89 408 SER B CA 1
ATOM 10000 C C . SER B 1 408 ? 22.934 7.603 -16.388 1 77.89 408 SER B C 1
ATOM 10002 O O . SER B 1 408 ? 22.082 7.36 -17.245 1 77.89 408 SER B O 1
ATOM 10004 N N . ASN B 1 409 ? 23.189 8.744 -16.058 1 70.28 409 ASN B N 1
ATOM 10005 C CA . ASN B 1 409 ? 22.665 9.941 -16.707 1 70.28 409 ASN B CA 1
ATOM 10006 C C . ASN B 1 409 ? 21.15 10.045 -16.552 1 70.28 409 ASN B C 1
ATOM 10008 O O . ASN B 1 409 ? 20.45 10.426 -17.493 1 70.28 409 ASN B O 1
ATOM 10012 N N . VAL B 1 410 ? 20.604 9.374 -15.537 1 74.39 410 VAL B N 1
ATOM 10013 C CA . VAL B 1 410 ? 19.16 9.436 -15.336 1 74.39 410 VAL B CA 1
ATOM 10014 C C . VAL B 1 410 ? 18.852 10.143 -14.019 1 74.39 410 VAL B C 1
ATOM 10016 O O . VAL B 1 410 ? 19.389 9.779 -12.97 1 74.39 410 VAL B O 1
ATOM 10019 N N . ASN B 1 411 ? 18.21 11.296 -14.177 1 65.63 411 ASN B N 1
ATOM 10020 C CA . ASN B 1 411 ? 17.664 11.912 -12.972 1 65.63 411 ASN B CA 1
ATOM 10021 C C . ASN B 1 411 ? 16.365 11.239 -12.538 1 65.63 411 ASN B C 1
ATOM 10023 O O . ASN B 1 411 ? 15.33 11.399 -13.188 1 65.63 411 ASN B O 1
ATOM 10027 N N . VAL B 1 412 ? 16.403 10.537 -11.493 1 65 412 VAL B N 1
ATOM 10028 C CA . VAL B 1 412 ? 15.299 9.681 -11.07 1 65 412 VAL B CA 1
ATOM 10029 C C . VAL B 1 412 ? 14.128 10.541 -10.601 1 65 412 VAL B C 1
ATOM 10031 O O . VAL B 1 412 ? 12.973 10.112 -10.658 1 65 412 VAL B O 1
ATOM 10034 N N . THR B 1 413 ? 14.444 11.694 -10.121 1 56.33 413 THR B N 1
ATOM 10035 C CA . THR B 1 413 ? 13.373 12.547 -9.619 1 56.33 413 THR B CA 1
ATOM 10036 C C . THR B 1 413 ? 12.545 13.111 -10.77 1 56.33 413 THR B C 1
ATOM 10038 O O . THR B 1 413 ? 11.314 13.11 -10.715 1 56.33 413 THR B O 1
ATOM 10041 N N . ASP B 1 414 ? 13.297 13.501 -11.859 1 59.2 414 ASP B N 1
ATOM 10042 C CA . ASP B 1 414 ? 12.591 14.131 -12.97 1 59.2 414 ASP B CA 1
ATOM 10043 C C . ASP B 1 414 ? 12.471 13.177 -14.156 1 59.2 414 ASP B C 1
ATOM 10045 O O . ASP B 1 414 ? 11.668 13.403 -15.063 1 59.2 414 ASP B O 1
ATOM 10049 N N . GLY B 1 415 ? 13.049 12.031 -14.074 1 61.58 415 GLY B N 1
ATOM 10050 C CA . GLY B 1 415 ? 13.025 11.028 -15.127 1 61.58 415 GLY B CA 1
ATOM 10051 C C . GLY B 1 415 ? 13.816 11.433 -16.356 1 61.58 415 GLY B C 1
ATOM 10052 O O . GLY B 1 415 ? 13.604 10.893 -17.444 1 61.58 415 GLY B O 1
ATOM 10053 N N . ASP B 1 416 ? 14.628 12.407 -16.121 1 67.66 416 ASP B N 1
ATOM 10054 C CA . ASP B 1 416 ? 15.41 12.887 -17.256 1 67.66 416 ASP B CA 1
ATOM 10055 C C . ASP B 1 416 ? 16.486 11.877 -17.647 1 67.66 416 ASP B C 1
ATOM 10057 O O . ASP B 1 416 ? 17.154 11.307 -16.782 1 67.66 416 ASP B O 1
ATOM 10061 N N . GLY B 1 417 ? 16.523 11.374 -19.008 1 82.06 417 GLY B N 1
ATOM 10062 C CA . GLY B 1 417 ? 17.456 10.401 -19.553 1 82.06 417 GLY B CA 1
ATOM 10063 C C . GLY B 1 417 ? 16.774 9.163 -20.103 1 82.06 417 GLY B C 1
ATOM 10064 O O . GLY B 1 417 ? 17.393 8.372 -20.818 1 82.06 417 GLY B O 1
ATOM 10065 N N . VAL B 1 418 ? 15.586 8.953 -19.748 1 89.66 418 VAL B N 1
ATOM 10066 C CA . VAL B 1 418 ? 14.795 7.832 -20.245 1 89.66 418 VAL B CA 1
ATOM 10067 C C . VAL B 1 418 ? 13.694 8.346 -21.17 1 89.66 418 VAL B C 1
ATOM 10069 O O . VAL B 1 418 ? 13.107 9.401 -20.92 1 89.66 418 VAL B O 1
ATOM 10072 N N . GLU B 1 419 ? 13.586 7.767 -22.25 1 91.44 419 GLU B N 1
ATOM 10073 C CA . GLU B 1 419 ? 12.439 8.055 -23.106 1 91.44 419 GLU B CA 1
ATOM 10074 C C . GLU B 1 419 ? 11.278 7.109 -22.811 1 91.44 419 GLU B C 1
ATOM 10076 O O . GLU B 1 419 ? 11.432 5.888 -22.884 1 91.44 419 GLU B O 1
ATOM 10081 N N . TRP B 1 420 ? 10.223 7.691 -22.486 1 92.16 420 TRP B N 1
ATOM 10082 C CA . TRP B 1 420 ? 9.065 6.904 -22.076 1 92.16 420 TRP B CA 1
ATOM 10083 C C . TRP B 1 420 ? 8.109 6.692 -23.246 1 92.16 420 TRP B C 1
ATOM 10085 O O . TRP B 1 420 ? 8.227 7.354 -24.28 1 92.16 420 TRP B O 1
ATOM 10095 N N . PRO B 1 421 ? 7.175 5.688 -23.073 1 92.24 421 PRO B N 1
ATOM 10096 C CA . PRO B 1 421 ? 6.197 5.508 -24.15 1 92.24 421 PRO B CA 1
ATOM 10097 C C . PRO B 1 421 ? 5.462 6.799 -24.501 1 92.24 421 PRO B C 1
ATOM 10099 O O . PRO B 1 421 ? 5.11 7.576 -23.609 1 92.24 421 PRO B O 1
ATOM 10102 N N . GLY B 1 422 ? 5.27 7.04 -25.751 1 87.23 422 GLY B N 1
ATOM 10103 C CA . GLY B 1 422 ? 4.646 8.274 -26.203 1 87.23 422 GLY B CA 1
ATOM 10104 C C . GLY B 1 422 ? 5.647 9.373 -26.504 1 87.23 422 GLY B C 1
ATOM 10105 O O . GLY B 1 422 ? 5.277 10.437 -27.004 1 87.23 422 GLY B O 1
ATOM 10106 N N . GLY B 1 423 ? 6.956 9.164 -26.182 1 81.44 423 GLY B N 1
ATOM 10107 C CA . GLY B 1 423 ? 8.027 10.073 -26.557 1 81.44 423 GLY B CA 1
ATOM 10108 C C . GLY B 1 423 ? 8.326 11.113 -25.494 1 81.44 423 GLY B C 1
ATOM 10109 O O . GLY B 1 423 ? 9.096 12.047 -25.73 1 81.44 423 GLY B O 1
ATOM 10110 N N . GLY B 1 424 ? 7.767 11.024 -24.363 1 78.38 424 GLY B N 1
ATOM 10111 C CA . GLY B 1 424 ? 8.001 12.002 -23.313 1 78.38 424 GLY B CA 1
ATOM 10112 C C . GLY B 1 424 ? 9.25 11.718 -22.5 1 78.38 424 GLY B C 1
ATOM 10113 O O . GLY B 1 424 ? 9.748 10.59 -22.491 1 78.38 424 GLY B O 1
ATOM 10114 N N . ARG B 1 425 ? 9.869 12.843 -21.829 1 82.03 425 ARG B N 1
ATOM 10115 C CA . ARG B 1 425 ? 11.077 12.683 -21.025 1 82.03 425 ARG B CA 1
ATOM 10116 C C . ARG B 1 425 ? 10.784 12.907 -19.546 1 82.03 425 ARG B C 1
ATOM 10118 O O . ARG B 1 425 ? 11.682 12.805 -18.707 1 82.03 425 ARG B O 1
ATOM 10125 N N . ARG B 1 426 ? 9.586 13.102 -19.343 1 80.35 426 ARG B N 1
ATOM 10126 C CA . ARG B 1 426 ? 9.213 13.252 -17.941 1 80.35 426 ARG B CA 1
ATOM 10127 C C . ARG B 1 426 ? 8.818 11.91 -17.333 1 80.35 426 ARG B C 1
ATOM 10129 O O . ARG B 1 426 ? 8.049 11.154 -17.93 1 80.35 426 ARG B O 1
ATOM 10136 N N . LYS B 1 427 ? 9.313 11.688 -16.177 1 85.36 427 LYS B N 1
ATOM 10137 C CA . LYS B 1 427 ? 9.038 10.434 -15.482 1 85.36 427 LYS B CA 1
ATOM 10138 C C . LYS B 1 427 ? 7.546 10.276 -15.202 1 85.36 427 LYS B C 1
ATOM 10140 O O . LYS B 1 427 ? 6.92 11.167 -14.625 1 85.36 427 LYS B O 1
ATOM 10145 N N . PRO B 1 428 ? 6.997 9.168 -15.596 1 86.99 428 PRO B N 1
ATOM 10146 C CA . PRO B 1 428 ? 5.593 8.923 -15.257 1 86.99 428 PRO B CA 1
ATOM 10147 C C . PRO B 1 428 ? 5.375 8.713 -13.761 1 86.99 428 PRO B C 1
ATOM 10149 O O . PRO B 1 428 ? 6.245 8.166 -13.077 1 86.99 428 PRO B O 1
ATOM 10152 N N . LYS B 1 429 ? 4.28 9.064 -13.243 1 75.72 429 LYS B N 1
ATOM 10153 C CA . LYS B 1 429 ? 3.934 8.933 -11.831 1 75.72 429 LYS B CA 1
ATOM 10154 C C . LYS B 1 429 ? 3.76 7.468 -11.441 1 75.72 429 LYS B C 1
ATOM 10156 O O . LYS B 1 429 ? 4.029 7.088 -10.3 1 75.72 429 LYS B O 1
ATOM 10161 N N . GLY B 1 430 ? 3.352 6.625 -12.327 1 81.19 430 GLY B N 1
ATOM 10162 C CA . GLY B 1 430 ? 3.146 5.21 -12.066 1 81.19 430 GLY B CA 1
ATOM 10163 C C . GLY B 1 430 ? 1.7 4.863 -11.763 1 81.19 430 GLY B C 1
ATOM 10164 O O . GLY B 1 430 ? 1.374 3.701 -11.514 1 81.19 430 GLY B O 1
ATOM 10165 N N . TRP B 1 431 ? 0.807 5.798 -11.587 1 77.37 431 TRP B N 1
ATOM 10166 C CA . TRP B 1 431 ? -0.619 5.569 -11.379 1 77.37 431 TRP B CA 1
ATOM 10167 C C . TRP B 1 431 ? -1.447 6.683 -12.011 1 77.37 431 TRP B C 1
ATOM 10169 O O . TRP B 1 431 ? -0.91 7.727 -12.387 1 77.37 431 TRP B O 1
ATOM 10179 N N . GLU B 1 432 ? -2.646 6.279 -12.275 1 75.29 432 GLU B N 1
ATOM 10180 C CA . GLU B 1 432 ? -3.585 7.265 -12.803 1 75.29 432 GLU B CA 1
ATOM 10181 C C . GLU B 1 432 ? -4.865 7.306 -11.974 1 75.29 432 GLU B C 1
ATOM 10183 O O . GLU B 1 432 ? -5.235 6.314 -11.342 1 75.29 432 GLU B O 1
ATOM 10188 N N . TRP B 1 433 ? -5.403 8.48 -11.702 1 69.45 433 TRP B N 1
ATOM 10189 C CA . TRP B 1 433 ? -6.688 8.682 -11.04 1 69.45 433 TRP B CA 1
ATOM 10190 C C . TRP B 1 433 ? -7.803 7.951 -11.78 1 69.45 433 TRP B C 1
ATOM 10192 O O . TRP B 1 433 ? -7.722 7.749 -12.994 1 69.45 433 TRP B O 1
ATOM 10202 N N . PRO B 1 434 ? -8.726 7.341 -10.836 1 62.1 434 PRO B N 1
ATOM 10203 C CA . PRO B 1 434 ? -9.883 6.807 -11.558 1 62.1 434 PRO B CA 1
ATOM 10204 C C . PRO B 1 434 ? -10.46 7.799 -12.565 1 62.1 434 PRO B C 1
ATOM 10206 O O . PRO B 1 434 ? -10.247 9.008 -12.438 1 62.1 434 PRO B O 1
ATOM 10209 N N . ILE B 1 435 ? -11.037 7.224 -13.462 1 61.94 435 ILE B N 1
ATOM 10210 C CA . ILE B 1 435 ? -11.597 8.054 -14.524 1 61.94 435 ILE B CA 1
ATOM 10211 C C . ILE B 1 435 ? -12.492 9.132 -13.919 1 61.94 435 ILE B C 1
ATOM 10213 O O . ILE B 1 435 ? -12.398 10.305 -14.287 1 61.94 435 ILE B O 1
ATOM 10217 N N . GLU B 1 436 ? -13.483 8.759 -12.905 1 74.21 436 GLU B N 1
ATOM 10218 C CA . GLU B 1 436 ? -14.321 9.757 -12.246 1 74.21 436 GLU B CA 1
ATOM 10219 C C . GLU B 1 436 ? -14.477 9.45 -10.759 1 74.21 436 GLU B C 1
ATOM 10221 O O . GLU B 1 436 ? -15.047 8.422 -10.389 1 74.21 436 GLU B O 1
ATOM 10226 N N . MET B 1 437 ? -13.905 10.338 -9.936 1 81.68 437 MET B N 1
ATOM 10227 C CA . MET B 1 437 ? -14.025 10.205 -8.487 1 81.68 437 MET B CA 1
ATOM 10228 C C . MET B 1 437 ? -15.356 10.764 -7.997 1 81.68 437 MET B C 1
ATOM 10230 O O . MET B 1 437 ? -15.776 11.841 -8.423 1 81.68 437 MET B O 1
ATOM 10234 N N . VAL B 1 438 ? -16.109 9.993 -7.214 1 88.57 438 VAL B N 1
ATOM 10235 C CA . VAL B 1 438 ? -17.357 10.459 -6.621 1 88.57 438 VAL B CA 1
ATOM 10236 C C . VAL B 1 438 ? -17.086 11.035 -5.233 1 88.57 438 VAL B C 1
ATOM 10238 O O . VAL B 1 438 ? -16.669 10.313 -4.325 1 88.57 438 VAL B O 1
ATOM 10241 N N . VAL B 1 439 ? -17.338 12.326 -5.076 1 90.72 439 VAL B N 1
ATOM 10242 C CA . VAL B 1 439 ? -17.028 13.031 -3.836 1 90.72 439 VAL B CA 1
ATOM 10243 C C . VAL B 1 439 ? -18.322 13.407 -3.118 1 90.72 439 VAL B C 1
ATOM 10245 O O . VAL B 1 439 ? -19.179 14.088 -3.686 1 90.72 439 VAL B O 1
ATOM 10248 N N . GLY B 1 440 ? -18.463 12.924 -1.864 1 90.19 440 GLY B N 1
ATOM 10249 C CA . GLY B 1 440 ? -19.609 13.294 -1.049 1 90.19 440 GLY B CA 1
ATOM 10250 C C . GLY B 1 440 ? -19.454 14.647 -0.381 1 90.19 440 GLY B C 1
ATOM 10251 O O . GLY B 1 440 ? -18.368 14.994 0.087 1 90.19 440 GLY B O 1
ATOM 10252 N N . ILE B 1 441 ? -20.535 15.455 -0.364 1 89.99 441 ILE B N 1
ATOM 10253 C CA . ILE B 1 441 ? -20.549 16.765 0.28 1 89.99 441 ILE B CA 1
ATOM 10254 C C . ILE B 1 441 ? -21.702 16.836 1.278 1 89.99 441 ILE B C 1
ATOM 10256 O O . ILE B 1 441 ? -22.795 16.33 1.012 1 89.99 441 ILE B O 1
ATOM 10260 N N . PRO B 1 442 ? -21.37 17.357 2.39 1 87.74 442 PRO B N 1
ATOM 10261 C CA . PRO B 1 442 ? -22.45 17.507 3.367 1 87.74 442 PRO B CA 1
ATOM 10262 C C . PRO B 1 442 ? -23.419 18.631 3.007 1 87.74 442 PRO B C 1
ATOM 10264 O O . PRO B 1 442 ? -23.04 19.581 2.318 1 87.74 442 PRO B O 1
ATOM 10267 N N . VAL B 1 443 ? -24.683 18.409 3.391 1 82.51 443 VAL B N 1
ATOM 10268 C CA . VAL B 1 443 ? -25.691 19.46 3.29 1 82.51 443 VAL B CA 1
ATOM 10269 C C . VAL B 1 443 ? -26.017 19.998 4.681 1 82.51 443 VAL B C 1
ATOM 10271 O O . VAL B 1 443 ? -26.529 19.268 5.532 1 82.51 443 VAL B O 1
ATOM 10274 N N . LYS B 1 444 ? -25.399 21.095 4.992 1 76.77 444 LYS B N 1
ATOM 10275 C CA . LYS B 1 444 ? -25.641 21.701 6.298 1 76.77 444 LYS B CA 1
ATOM 10276 C C . LYS B 1 444 ? -26.101 23.15 6.156 1 76.77 444 LYS B C 1
ATOM 10278 O O . LYS B 1 444 ? -25.456 23.946 5.47 1 76.77 444 LYS B O 1
ATOM 10283 N N . PRO B 1 445 ? -27.235 23.405 6.813 1 72.63 445 PRO B N 1
ATOM 10284 C CA . PRO B 1 445 ? -27.674 24.802 6.775 1 72.63 445 PRO B CA 1
ATOM 10285 C C . PRO B 1 445 ? -26.911 25.687 7.758 1 72.63 445 PRO B C 1
ATOM 10287 O O . PRO B 1 445 ? -26.32 25.184 8.717 1 72.63 445 PRO B O 1
ATOM 10290 N N . GLY B 1 446 ? -26.734 27.026 7.522 1 77.2 446 GLY B N 1
ATOM 10291 C CA . GLY B 1 446 ? -26.285 28.015 8.49 1 77.2 446 GLY B CA 1
ATOM 10292 C C . GLY B 1 446 ? -24.89 28.538 8.204 1 77.2 446 GLY B C 1
ATOM 10293 O O . GLY B 1 446 ? -24.593 29.706 8.466 1 77.2 446 GLY B O 1
ATOM 10294 N N . PHE B 1 447 ? -23.995 27.581 7.864 1 84.87 447 PHE B N 1
ATOM 10295 C CA . PHE B 1 447 ? -22.631 28.003 7.568 1 84.87 447 PHE B CA 1
ATOM 10296 C C . PHE B 1 447 ? -22.263 27.674 6.126 1 84.87 447 PHE B C 1
ATOM 10298 O O . PHE B 1 447 ? -21.307 26.937 5.876 1 84.87 447 PHE B O 1
ATOM 10305 N N . GLU B 1 448 ? -22.904 28.304 5.282 1 82.77 448 GLU B N 1
ATOM 10306 C CA . GLU B 1 448 ? -22.785 28.067 3.846 1 82.77 448 GLU B CA 1
ATOM 10307 C C . GLU B 1 448 ? -21.421 28.51 3.325 1 82.77 448 GLU B C 1
ATOM 10309 O O . GLU B 1 448 ? -21.001 28.099 2.241 1 82.77 448 GLU B O 1
ATOM 10314 N N . GLN B 1 449 ? -20.782 29.287 4.143 1 86.7 449 GLN B N 1
ATOM 10315 C CA . GLN B 1 449 ? -19.479 29.796 3.727 1 86.7 449 GLN B CA 1
ATOM 10316 C C . GLN B 1 449 ? -18.468 28.663 3.576 1 86.7 449 GLN B C 1
ATOM 10318 O O . GLN B 1 449 ? -17.474 28.803 2.86 1 86.7 449 GLN B O 1
ATOM 10323 N N . PHE B 1 450 ? -18.789 27.634 4.255 1 89.98 450 PHE B N 1
ATOM 10324 C CA . PHE B 1 450 ? -17.859 26.515 4.165 1 89.98 450 PHE B CA 1
ATOM 10325 C C . PHE B 1 450 ? -18.244 25.582 3.022 1 89.98 450 PHE B C 1
ATOM 10327 O O . PHE B 1 450 ? -17.377 25.083 2.302 1 89.98 450 PHE B O 1
ATOM 10334 N N . VAL B 1 451 ? -19.508 25.232 2.989 1 87.41 451 VAL B N 1
ATOM 10335 C CA . VAL B 1 451 ? -20.003 24.355 1.933 1 87.41 451 VAL B CA 1
ATOM 10336 C C . VAL B 1 451 ? -21.375 24.833 1.464 1 87.41 451 VAL B C 1
ATOM 10338 O O . VAL B 1 451 ? -22.307 24.945 2.264 1 87.41 451 VAL B O 1
ATOM 10341 N N . GLU B 1 452 ? -21.459 25.328 0.292 1 79.38 452 GLU B N 1
ATOM 10342 C CA . GLU B 1 452 ? -22.738 25.721 -0.29 1 79.38 452 GLU B CA 1
ATOM 10343 C C . GLU B 1 452 ? -22.972 25.026 -1.629 1 79.38 452 GLU B C 1
ATOM 10345 O O . GLU B 1 452 ? -22.132 25.103 -2.528 1 79.38 452 GLU B O 1
ATOM 10350 N N . ILE B 1 453 ? -23.918 24.164 -1.711 1 66.82 453 ILE B N 1
ATOM 10351 C CA . ILE B 1 453 ? -24.199 23.554 -3.006 1 66.82 453 ILE B CA 1
ATOM 10352 C C . ILE B 1 453 ? -25.58 23.987 -3.492 1 66.82 453 ILE B C 1
ATOM 10354 O O . ILE B 1 453 ? -26.587 23.73 -2.828 1 66.82 453 ILE B O 1
ATOM 10358 N N . ASN B 1 454 ? -25.66 25.005 -4.197 1 61.32 454 ASN B N 1
ATOM 10359 C CA . ASN B 1 454 ? -26.927 25.362 -4.825 1 61.32 454 ASN B CA 1
ATOM 10360 C C . ASN B 1 454 ? -26.999 24.864 -6.266 1 61.32 454 ASN B C 1
ATOM 10362 O O . ASN B 1 454 ? -25.977 24.781 -6.95 1 61.32 454 ASN B O 1
ATOM 10366 N N . GLU B 1 455 ? -27.982 24.066 -6.555 1 56.89 455 GLU B N 1
ATOM 10367 C CA . GLU B 1 455 ? -28.21 23.61 -7.923 1 56.89 455 GLU B CA 1
ATOM 10368 C C . GLU B 1 455 ? -28.014 24.747 -8.923 1 56.89 455 GLU B C 1
ATOM 10370 O O . GLU B 1 455 ? -27.536 24.525 -10.037 1 56.89 455 GLU B O 1
ATOM 10375 N N . SER B 1 456 ? -28.547 26.01 -8.607 1 51.56 456 SER B N 1
ATOM 10376 C CA . SER B 1 456 ? -28.58 27.135 -9.535 1 51.56 456 SER B CA 1
ATOM 10377 C C . SER B 1 456 ? -27.233 27.85 -9.586 1 51.56 456 SER B C 1
ATOM 10379 O O . SER B 1 456 ? -26.784 28.262 -10.657 1 51.56 456 SER B O 1
ATOM 10381 N N . SER B 1 457 ? -26.723 28.215 -8.381 1 51.8 457 SER B N 1
ATOM 10382 C CA . SER B 1 457 ? -25.635 29.185 -8.322 1 51.8 457 SER B CA 1
ATOM 10383 C C . SER B 1 457 ? -24.276 28.492 -8.309 1 51.8 457 SER B C 1
ATOM 10385 O O . SER B 1 457 ? -23.237 29.151 -8.374 1 51.8 457 SER B O 1
ATOM 10387 N N . GLY B 1 458 ? -24.2 27.122 -8.461 1 63.92 458 GLY B N 1
ATOM 10388 C CA . GLY B 1 458 ? -22.929 26.419 -8.544 1 63.92 458 GLY B CA 1
ATOM 10389 C C . GLY B 1 458 ? -22.405 25.972 -7.193 1 63.92 458 GLY B C 1
ATOM 10390 O O . GLY B 1 458 ? -23.156 25.917 -6.217 1 63.92 458 GLY B O 1
ATOM 10391 N N . ARG B 1 459 ? -21.263 25.383 -6.994 1 76.23 459 ARG B N 1
ATOM 10392 C CA . ARG B 1 459 ? -20.572 24.865 -5.819 1 76.23 459 ARG B CA 1
ATOM 10393 C C . ARG B 1 459 ? -19.595 25.894 -5.259 1 76.23 459 ARG B C 1
ATOM 10395 O O . ARG B 1 459 ? -18.674 26.326 -5.956 1 76.23 459 ARG B O 1
ATOM 10402 N N . LYS B 1 460 ? -20.024 26.517 -4.073 1 81.4 460 LYS B N 1
ATOM 10403 C CA . LYS B 1 460 ? -19.162 27.526 -3.464 1 81.4 460 LYS B CA 1
ATOM 10404 C C . LYS B 1 460 ? -18.903 27.212 -1.993 1 81.4 460 LYS B C 1
ATOM 10406 O O . LYS B 1 460 ? -19.634 26.429 -1.382 1 81.4 460 LYS B O 1
ATOM 10411 N N . GLY B 1 461 ? -17.803 27.777 -1.484 1 88.5 461 GLY B N 1
ATOM 10412 C CA . GLY B 1 461 ? -17.416 27.603 -0.093 1 88.5 461 GLY B CA 1
ATOM 10413 C C . GLY B 1 461 ? -15.927 27.375 0.088 1 88.5 461 GLY B C 1
ATOM 10414 O O . GLY B 1 461 ? -15.251 26.899 -0.827 1 88.5 461 GLY B O 1
ATOM 10415 N N . TYR B 1 462 ? -15.608 27.646 1.251 1 91.5 462 TYR B N 1
ATOM 10416 C CA . TYR B 1 462 ? -14.19 27.542 1.578 1 91.5 462 TYR B CA 1
ATOM 10417 C C . TYR B 1 462 ? -13.67 26.136 1.307 1 91.5 462 TYR B C 1
ATOM 10419 O O . TYR B 1 462 ? -12.627 25.965 0.671 1 91.5 462 TYR B O 1
ATOM 10427 N N . CYS B 1 463 ? -14.367 25.127 1.77 1 92.9 463 CYS B N 1
ATOM 10428 C CA . CYS B 1 463 ? -13.925 23.742 1.658 1 92.9 463 CYS B CA 1
ATOM 10429 C C . CYS B 1 463 ? -13.975 23.268 0.21 1 92.9 463 CYS B C 1
ATOM 10431 O O . CYS B 1 463 ? -13.081 22.553 -0.245 1 92.9 463 CYS B O 1
ATOM 10433 N N . ILE B 1 464 ? -14.999 23.659 -0.522 1 90.88 464 ILE B N 1
ATOM 10434 C CA . ILE B 1 464 ? -15.173 23.247 -1.91 1 90.88 464 ILE B CA 1
ATOM 10435 C C . ILE B 1 464 ? -14.101 23.898 -2.781 1 90.88 464 ILE B C 1
ATOM 10437 O O . ILE B 1 464 ? -13.461 23.227 -3.593 1 90.88 464 ILE B O 1
ATOM 10441 N N . GLU B 1 465 ? -13.912 25.166 -2.553 1 90.99 465 GLU B N 1
ATOM 10442 C CA . GLU B 1 465 ? -12.937 25.9 -3.354 1 90.99 465 GLU B CA 1
ATOM 10443 C C . GLU B 1 465 ? -11.519 25.404 -3.089 1 90.99 465 GLU B C 1
ATOM 10445 O O . GLU B 1 465 ? -10.703 25.32 -4.009 1 90.99 465 GLU B O 1
ATOM 10450 N N . LEU B 1 466 ? -11.299 25.203 -1.871 1 92.13 466 LEU B N 1
ATOM 10451 C CA . LEU B 1 466 ? -9.99 24.657 -1.529 1 92.13 466 LEU B CA 1
ATOM 10452 C C . LEU B 1 466 ? -9.784 23.291 -2.175 1 92.13 466 LEU B C 1
ATOM 10454 O O . LEU B 1 466 ? -8.712 23.01 -2.716 1 92.13 466 LEU B O 1
ATOM 10458 N N . PHE B 1 467 ? -10.785 22.405 -2.148 1 92.75 467 PHE B N 1
ATOM 10459 C CA . PHE B 1 467 ? -10.702 21.072 -2.733 1 92.75 467 PHE B CA 1
ATOM 10460 C C . PHE B 1 467 ? -10.53 21.154 -4.245 1 92.75 467 PHE B C 1
ATOM 10462 O O . PHE B 1 467 ? -9.723 20.423 -4.823 1 92.75 467 PHE B O 1
ATOM 10469 N N . GLU B 1 468 ? -11.279 22.025 -4.825 1 90.67 468 GLU B N 1
ATOM 10470 C CA . GLU B 1 468 ? -11.18 22.193 -6.272 1 90.67 468 GLU B CA 1
ATOM 10471 C C . GLU B 1 468 ? -9.799 22.701 -6.675 1 90.67 468 GLU B C 1
ATOM 10473 O O . GLU B 1 468 ? -9.258 22.292 -7.705 1 90.67 468 GLU B O 1
ATOM 10478 N N . ALA B 1 469 ? -9.315 23.614 -5.891 1 91.61 469 ALA B N 1
ATOM 10479 C CA . ALA B 1 469 ? -7.965 24.103 -6.16 1 91.61 469 ALA B CA 1
ATOM 10480 C C . ALA B 1 469 ? -6.94 22.979 -6.036 1 91.61 469 ALA B C 1
ATOM 10482 O O . ALA B 1 469 ? -5.999 22.898 -6.829 1 91.61 469 ALA B O 1
ATOM 10483 N N . ALA B 1 470 ? -7.099 22.169 -5.005 1 90.91 470 ALA B N 1
ATOM 10484 C CA . ALA B 1 470 ? -6.195 21.04 -4.801 1 90.91 470 ALA B CA 1
ATOM 10485 C C . ALA B 1 470 ? -6.305 20.036 -5.946 1 90.91 470 ALA B C 1
ATOM 10487 O O . ALA B 1 470 ? -5.292 19.53 -6.435 1 90.91 470 ALA B O 1
ATOM 10488 N N . MET B 1 471 ? -7.526 19.753 -6.394 1 90.14 471 MET B N 1
ATOM 10489 C CA . MET B 1 471 ? -7.752 18.777 -7.456 1 90.14 471 MET B CA 1
ATOM 10490 C C . MET B 1 471 ? -7.247 19.303 -8.795 1 90.14 471 MET B C 1
ATOM 10492 O O . MET B 1 471 ? -6.823 18.526 -9.652 1 90.14 471 MET B O 1
ATOM 10496 N N . LYS B 1 472 ? -7.372 20.6 -8.946 1 86.52 472 LYS B N 1
ATOM 10497 C CA . LYS B 1 472 ? -6.823 21.213 -10.152 1 86.52 472 LYS B CA 1
ATOM 10498 C C . LYS B 1 472 ? -5.313 21.014 -10.232 1 86.52 472 LYS B C 1
ATOM 10500 O O . LYS B 1 472 ? -4.77 20.766 -11.311 1 86.52 472 LYS B O 1
ATOM 10505 N N . GLU B 1 473 ? -4.737 21.177 -9.068 1 84.54 473 GLU B N 1
ATOM 10506 C CA . GLU B 1 473 ? -3.302 20.915 -9.003 1 84.54 473 GLU B CA 1
ATOM 10507 C C . GLU B 1 473 ? -2.986 19.474 -9.395 1 84.54 473 GLU B C 1
ATOM 10509 O O . GLU B 1 473 ? -1.92 19.196 -9.948 1 84.54 473 GLU B O 1
ATOM 10514 N N . LEU B 1 474 ? -3.903 18.529 -9.142 1 81.7 474 LEU B N 1
ATOM 10515 C CA . LEU B 1 474 ? -3.695 17.106 -9.388 1 81.7 474 LEU B CA 1
ATOM 10516 C C . LEU B 1 474 ? -4.273 16.698 -10.739 1 81.7 474 LEU B C 1
ATOM 10518 O O . LEU B 1 474 ? -4.021 15.59 -11.218 1 81.7 474 LEU B O 1
ATOM 10522 N N . SER B 1 475 ? -5.012 17.553 -11.451 1 78.66 475 SER B N 1
ATOM 10523 C CA . SER B 1 475 ? -5.658 17.295 -12.733 1 78.66 475 SER B CA 1
ATOM 10524 C C . SER B 1 475 ? -6.583 16.085 -12.653 1 78.66 475 SER B C 1
ATOM 10526 O O . SER B 1 475 ? -6.516 15.189 -13.497 1 78.66 475 SER B O 1
ATOM 10528 N N . VAL B 1 476 ? -7.368 15.982 -11.616 1 81.9 476 VAL B N 1
ATOM 10529 C CA . VAL B 1 476 ? -8.286 14.871 -11.391 1 81.9 476 VAL B CA 1
ATOM 10530 C C . VAL B 1 476 ? -9.723 15.332 -11.624 1 81.9 476 VAL B C 1
ATOM 10532 O O . VAL B 1 476 ? -10.104 16.43 -11.214 1 81.9 476 VAL B O 1
ATOM 10535 N N . ASN B 1 477 ? -10.417 14.493 -12.35 1 81.8 477 ASN B N 1
ATOM 10536 C CA . ASN B 1 477 ? -11.842 14.756 -12.52 1 81.8 477 ASN B CA 1
ATOM 10537 C C . ASN B 1 477 ? -12.667 14.127 -11.401 1 81.8 477 ASN B C 1
ATOM 10539 O O . ASN B 1 477 ? -12.35 13.033 -10.93 1 81.8 477 ASN B O 1
ATOM 10543 N N . PHE B 1 478 ? -13.606 14.882 -10.939 1 86.31 478 PHE B N 1
ATOM 10544 C CA . PHE B 1 478 ? -14.456 14.394 -9.859 1 86.31 478 PHE B CA 1
ATOM 10545 C C . PHE B 1 478 ? -15.873 14.94 -9.996 1 86.31 478 PHE B C 1
ATOM 10547 O O . PHE B 1 478 ? -16.1 15.918 -10.711 1 86.31 478 PHE B O 1
ATOM 10554 N N . SER B 1 479 ? -16.814 14.138 -9.516 1 86.7 479 SER B N 1
ATOM 10555 C CA . SER B 1 479 ? -18.202 14.58 -9.422 1 86.7 479 SER B CA 1
ATOM 10556 C C . SER B 1 479 ? -18.673 14.618 -7.972 1 86.7 479 SER B C 1
ATOM 10558 O O . SER B 1 479 ? -18.205 13.837 -7.141 1 86.7 479 SER B O 1
ATOM 10560 N N . TYR B 1 480 ? -19.556 15.591 -7.723 1 88.09 480 TYR B N 1
ATOM 10561 C CA . TYR B 1 480 ? -20.054 15.74 -6.36 1 88.09 480 TYR B CA 1
ATOM 10562 C C . TYR B 1 480 ? -21.366 14.988 -6.173 1 88.09 480 TYR B C 1
ATOM 10564 O O . TYR B 1 480 ? -22.204 14.955 -7.077 1 88.09 480 TYR B O 1
ATOM 10572 N N . LYS B 1 481 ? -21.496 14.339 -5.123 1 86.22 481 LYS B N 1
ATOM 10573 C CA . LYS B 1 481 ? -22.753 13.749 -4.673 1 86.22 481 LYS B CA 1
ATOM 10574 C C . LYS B 1 481 ? -23.181 14.326 -3.327 1 86.22 481 LYS B C 1
ATOM 10576 O O . LYS B 1 481 ? -22.451 14.216 -2.339 1 86.22 481 LYS B O 1
ATOM 10581 N N . ARG B 1 482 ? -24.402 14.874 -3.279 1 87.01 482 ARG B N 1
ATOM 10582 C CA . ARG B 1 482 ? -24.916 15.478 -2.055 1 87.01 482 ARG B CA 1
ATOM 10583 C C . ARG B 1 482 ? -25.442 14.414 -1.097 1 87.01 482 ARG B C 1
ATOM 10585 O O . ARG B 1 482 ? -26.117 13.472 -1.517 1 87.01 482 ARG B O 1
ATOM 10592 N N . PHE B 1 483 ? -25.004 14.533 0.058 1 86.09 483 PHE B N 1
ATOM 10593 C CA . PHE B 1 483 ? -25.539 13.655 1.091 1 86.09 483 PHE B CA 1
ATOM 10594 C C . PHE B 1 483 ? -26.839 14.213 1.658 1 86.09 483 PHE B C 1
ATOM 10596 O O . PHE B 1 483 ? -26.856 14.76 2.763 1 86.09 483 PHE B O 1
ATOM 10603 N N . SER B 1 484 ? -27.878 14.154 0.896 1 82.78 484 SER B N 1
ATOM 10604 C CA . SER B 1 484 ? -29.179 14.716 1.245 1 82.78 484 SER B CA 1
ATOM 10605 C C . SER B 1 484 ? -30.275 13.658 1.177 1 82.78 484 SER B C 1
ATOM 10607 O O . SER B 1 484 ? -30.143 12.666 0.457 1 82.78 484 SER B O 1
ATOM 10609 N N . ASN B 1 485 ? -31.197 13.934 2.059 1 77.07 485 ASN B N 1
ATOM 10610 C CA . ASN B 1 485 ? -32.383 13.087 1.985 1 77.07 485 ASN B CA 1
ATOM 10611 C C . ASN B 1 485 ? -33.273 13.469 0.806 1 77.07 485 ASN B C 1
ATOM 10613 O O . ASN B 1 485 ? -32.915 14.338 0.009 1 77.07 485 ASN B O 1
ATOM 10617 N N . GLU B 1 486 ? -34.416 12.786 0.644 1 72.21 486 GLU B N 1
ATOM 10618 C CA . GLU B 1 486 ? -35.329 13.004 -0.475 1 72.21 486 GLU B CA 1
ATOM 10619 C C . GLU B 1 486 ? -35.857 14.436 -0.485 1 72.21 486 GLU B C 1
ATOM 10621 O O . GLU B 1 486 ? -36.159 14.984 -1.547 1 72.21 486 GLU B O 1
ATOM 10626 N N . GLN B 1 487 ? -35.863 15.065 0.696 1 72.78 487 GLN B N 1
ATOM 10627 C CA . GLN B 1 487 ? -36.409 16.413 0.823 1 72.78 487 GLN B CA 1
ATOM 10628 C C . GLN B 1 487 ? -35.323 17.467 0.626 1 72.78 487 GLN B C 1
ATOM 10630 O O . GLN B 1 487 ? -35.608 18.666 0.621 1 72.78 487 GLN B O 1
ATOM 10635 N N . GLY B 1 488 ? -34.026 16.997 0.397 1 70.73 488 GLY B N 1
ATOM 10636 C CA . GLY B 1 488 ? -32.938 17.931 0.155 1 70.73 488 GLY B CA 1
ATOM 10637 C C . GLY B 1 488 ? -32.209 18.34 1.422 1 70.73 488 GLY B C 1
ATOM 10638 O O . GLY B 1 488 ? -31.258 19.123 1.372 1 70.73 488 GLY B O 1
ATOM 10639 N N . ASP B 1 489 ? -32.641 17.823 2.554 1 74.17 489 ASP B N 1
ATOM 10640 C CA . ASP B 1 489 ? -32.015 18.116 3.84 1 74.17 489 ASP B CA 1
ATOM 10641 C C . ASP B 1 489 ? -30.894 17.125 4.143 1 74.17 489 ASP B C 1
ATOM 10643 O O . ASP B 1 489 ? -30.676 16.175 3.387 1 74.17 489 ASP B O 1
ATOM 10647 N N . SER B 1 490 ? -30.163 17.501 5.204 1 76.79 490 SER B N 1
ATOM 10648 C CA . SER B 1 490 ? -29.059 16.627 5.588 1 76.79 490 SER B CA 1
ATOM 10649 C C . SER B 1 490 ? -29.542 15.201 5.834 1 76.79 490 SER B C 1
ATOM 10651 O O . SER B 1 490 ? -30.616 14.994 6.404 1 76.79 490 SER B O 1
ATOM 10653 N N . ASN B 1 491 ? -28.936 14.215 5.163 1 77.57 491 ASN B N 1
ATOM 10654 C CA . ASN B 1 491 ? -29.261 12.802 5.327 1 77.57 491 ASN B CA 1
ATOM 10655 C C . ASN B 1 491 ? -28.589 12.212 6.564 1 77.57 491 ASN B C 1
ATOM 10657 O O . ASN B 1 491 ? -27.837 11.242 6.463 1 77.57 491 ASN B O 1
ATOM 10661 N N . GLY B 1 492 ? -28.764 12.917 7.781 1 76.09 492 GLY B N 1
ATOM 10662 C CA . GLY B 1 492 ? -28.191 12.388 9.009 1 76.09 492 GLY B CA 1
ATOM 10663 C C . GLY B 1 492 ? -27.009 13.196 9.511 1 76.09 492 GLY B C 1
ATOM 10664 O O . GLY B 1 492 ? -26.952 14.411 9.314 1 76.09 492 GLY B O 1
ATOM 10665 N N . THR B 1 493 ? -26.054 12.394 10.289 1 79.64 493 THR B N 1
ATOM 10666 C CA . THR B 1 493 ? -24.915 13.049 10.924 1 79.64 493 THR B CA 1
ATOM 10667 C C . THR B 1 493 ? -23.67 12.937 10.05 1 79.64 493 THR B C 1
ATOM 10669 O O . THR B 1 493 ? -23.667 12.211 9.054 1 79.64 493 THR B O 1
ATOM 10672 N N . TYR B 1 494 ? -22.71 13.697 10.338 1 82.86 494 TYR B N 1
ATOM 10673 C CA . TYR B 1 494 ? -21.432 13.622 9.64 1 82.86 494 TYR B CA 1
ATOM 10674 C C . TYR B 1 494 ? -20.852 12.214 9.712 1 82.86 494 TYR B C 1
ATOM 10676 O O . TYR B 1 494 ? -20.175 11.767 8.784 1 82.86 494 TYR B O 1
ATOM 10684 N N . ASP B 1 495 ? -21.176 11.559 10.741 1 81.54 495 ASP B N 1
ATOM 10685 C CA . ASP B 1 495 ? -20.695 10.189 10.888 1 81.54 495 ASP B CA 1
ATOM 10686 C C . ASP B 1 495 ? -21.358 9.262 9.873 1 81.54 495 ASP B C 1
ATOM 10688 O O . ASP B 1 495 ? -20.702 8.392 9.296 1 81.54 495 ASP B O 1
ATOM 10692 N N . ASP B 1 496 ? -22.616 9.473 9.588 1 79.58 496 ASP B N 1
ATOM 10693 C CA . ASP B 1 496 ? -23.334 8.673 8.6 1 79.58 496 ASP B CA 1
ATOM 10694 C C . ASP B 1 496 ? -22.759 8.882 7.201 1 79.58 496 ASP B C 1
ATOM 10696 O O . ASP B 1 496 ? -22.694 7.944 6.404 1 79.58 496 ASP B O 1
ATOM 10700 N N . MET B 1 497 ? -22.459 10.066 6.968 1 84.16 497 MET B N 1
ATOM 10701 C CA . MET B 1 497 ? -21.901 10.399 5.661 1 84.16 497 MET B CA 1
ATOM 10702 C C . MET B 1 497 ? -20.544 9.732 5.462 1 84.16 497 MET B C 1
ATOM 10704 O O . MET B 1 497 ? -20.296 9.118 4.423 1 84.16 497 MET B O 1
ATOM 10708 N N . VAL B 1 498 ? -19.665 9.84 6.425 1 84.04 498 VAL B N 1
ATOM 10709 C CA . VAL B 1 498 ? -18.306 9.325 6.302 1 84.04 498 VAL B CA 1
ATOM 10710 C C . VAL B 1 498 ? -18.333 7.798 6.272 1 84.04 498 VAL B C 1
ATOM 10712 O O . VAL B 1 498 ? -17.491 7.169 5.626 1 84.04 498 VAL B O 1
ATOM 10715 N N . TYR B 1 499 ? -19.35 7.214 6.843 1 78.77 499 TYR B N 1
ATOM 10716 C CA . TYR B 1 499 ? -19.456 5.76 6.854 1 78.77 499 TYR B CA 1
ATOM 10717 C C . TYR B 1 499 ? -19.759 5.225 5.459 1 78.77 499 TYR B C 1
ATOM 10719 O O . TYR B 1 499 ? -19.513 4.051 5.171 1 78.77 499 TYR B O 1
ATOM 10727 N N . GLN B 1 500 ? -20.27 6.101 4.576 1 79.24 500 GLN B N 1
ATOM 10728 C CA . GLN B 1 500 ? -20.512 5.687 3.198 1 79.24 500 GLN B CA 1
ATOM 10729 C C . GLN B 1 500 ? -19.204 5.36 2.484 1 79.24 500 GLN B C 1
ATOM 10731 O O . GLN B 1 500 ? -19.202 4.659 1.47 1 79.24 500 GLN B O 1
ATOM 10736 N N . LEU B 1 501 ? -18.073 5.86 2.972 1 81.89 501 LEU B N 1
ATOM 10737 C CA . LEU B 1 501 ? -16.76 5.572 2.405 1 81.89 501 LEU B CA 1
ATOM 10738 C C . LEU B 1 501 ? -16.401 4.101 2.584 1 81.89 501 LEU B C 1
ATOM 10740 O O . LEU B 1 501 ? -15.747 3.508 1.723 1 81.89 501 LEU B O 1
ATOM 10744 N N . SER B 1 502 ? -16.818 3.502 3.749 1 69.97 502 SER B N 1
ATOM 10745 C CA . SER B 1 502 ? -16.489 2.112 4.046 1 69.97 502 SER B CA 1
ATOM 10746 C C . SER B 1 502 ? -17.221 1.158 3.107 1 69.97 502 SER B C 1
ATOM 10748 O O . SER B 1 502 ? -16.745 0.052 2.843 1 69.97 502 SER B O 1
ATOM 10750 N N . HIS B 1 503 ? -18.384 1.636 2.564 1 63.7 503 HIS B N 1
ATOM 10751 C CA . HIS B 1 503 ? -19.184 0.81 1.667 1 63.7 503 HIS B CA 1
ATOM 10752 C C . HIS B 1 503 ? -18.836 1.086 0.208 1 63.7 503 HIS B C 1
ATOM 10754 O O . HIS B 1 503 ? -19.532 0.622 -0.699 1 63.7 503 HIS B O 1
ATOM 10760 N N . GLN B 1 504 ? -17.72 1.88 -0.028 1 67.13 504 GLN B N 1
ATOM 10761 C CA . GLN B 1 504 ? -17.187 2.196 -1.349 1 67.13 504 GLN B CA 1
ATOM 10762 C C . GLN B 1 504 ? -18.238 2.881 -2.217 1 67.13 504 GLN B C 1
ATOM 10764 O O . GLN B 1 504 ? -18.264 2.693 -3.435 1 67.13 504 GLN B O 1
ATOM 10769 N N . ARG B 1 505 ? -19.235 3.507 -1.614 1 73.97 505 ARG B N 1
ATOM 10770 C CA . ARG B 1 505 ? -20.216 4.292 -2.356 1 73.97 505 ARG B CA 1
ATOM 10771 C C . ARG B 1 505 ? -19.664 5.669 -2.707 1 73.97 505 ARG B C 1
ATOM 10773 O O . ARG B 1 505 ? -20.165 6.331 -3.618 1 73.97 505 ARG B O 1
ATOM 10780 N N . LEU B 1 506 ? -18.752 6.151 -1.849 1 84.66 506 LEU B N 1
ATOM 10781 C CA . LEU B 1 506 ? -18.035 7.403 -2.067 1 84.66 506 LEU B CA 1
ATOM 10782 C C . LEU B 1 506 ? -16.527 7.172 -2.066 1 84.66 506 LEU B C 1
ATOM 10784 O O . LEU B 1 506 ? -16.033 6.271 -1.384 1 84.66 506 LEU B O 1
ATOM 10788 N N . ASP B 1 507 ? -15.887 8.03 -2.871 1 82.66 507 ASP B N 1
ATOM 10789 C CA . ASP B 1 507 ? -14.43 7.938 -2.916 1 82.66 507 ASP B CA 1
ATOM 10790 C C . ASP B 1 507 ? -13.788 8.897 -1.917 1 82.66 507 ASP B C 1
ATOM 10792 O O . ASP B 1 507 ? -12.641 8.702 -1.511 1 82.66 507 ASP B O 1
ATOM 10796 N N . ALA B 1 508 ? -14.523 9.906 -1.658 1 90.47 508 ALA B N 1
ATOM 10797 C CA . ALA B 1 508 ? -14.039 10.928 -0.734 1 90.47 508 ALA B CA 1
ATOM 10798 C C . ALA B 1 508 ? -15.196 11.745 -0.166 1 90.47 508 ALA B C 1
ATOM 10800 O O . ALA B 1 508 ? -16.295 11.751 -0.726 1 90.47 508 ALA B O 1
ATOM 10801 N N . VAL B 1 509 ? -15 12.286 0.95 1 92.38 509 VAL B N 1
ATOM 10802 C CA . VAL B 1 509 ? -15.933 13.244 1.534 1 92.38 509 VAL B CA 1
ATOM 10803 C C . VAL B 1 509 ? -15.235 14.586 1.738 1 92.38 509 VAL B C 1
ATOM 10805 O O . VAL B 1 509 ? -14.165 14.651 2.349 1 92.38 509 VAL B O 1
ATOM 10808 N N . VAL B 1 510 ? -15.87 15.559 1.153 1 91.52 510 VAL B N 1
ATOM 10809 C CA . VAL B 1 510 ? -15.296 16.9 1.186 1 91.52 510 VAL B CA 1
ATOM 10810 C C . VAL B 1 510 ? -16.266 17.861 1.87 1 91.52 510 VAL B C 1
ATOM 10812 O O . VAL B 1 510 ? -17.453 17.896 1.537 1 91.52 510 VAL B O 1
ATOM 10815 N N . GLY B 1 511 ? -15.767 18.551 2.835 1 89.57 511 GLY B N 1
ATOM 10816 C CA . GLY B 1 511 ? -16.559 19.519 3.577 1 89.57 511 GLY B CA 1
ATOM 10817 C C . GLY B 1 511 ? -15.924 19.926 4.893 1 89.57 511 GLY B C 1
ATOM 10818 O O . GLY B 1 511 ? -14.709 19.808 5.065 1 89.57 511 GLY B O 1
ATOM 10819 N N . ASP B 1 512 ? -16.694 20.449 5.732 1 89.81 512 ASP B N 1
ATOM 10820 C CA . ASP B 1 512 ? -16.235 20.856 7.056 1 89.81 512 ASP B CA 1
ATOM 10821 C C . ASP B 1 512 ? -16.248 19.679 8.028 1 89.81 512 ASP B C 1
ATOM 10823 O O . ASP B 1 512 ? -16.917 19.729 9.063 1 89.81 512 ASP B O 1
ATOM 10827 N N . LEU B 1 513 ? -15.418 18.772 7.681 1 90.33 513 LEU B N 1
ATOM 10828 C CA . LEU B 1 513 ? -15.309 17.544 8.46 1 90.33 513 LEU B CA 1
ATOM 10829 C C . LEU B 1 513 ? -14.201 17.657 9.502 1 90.33 513 LEU B C 1
ATOM 10831 O O . LEU B 1 513 ? -13.034 17.852 9.155 1 90.33 513 LEU B O 1
ATOM 10835 N N . THR B 1 514 ? -14.587 17.49 10.737 1 89.56 514 THR B N 1
ATOM 10836 C CA . THR B 1 514 ? -13.608 17.55 11.816 1 89.56 514 THR B CA 1
ATOM 10837 C C . THR B 1 514 ? -12.857 16.227 11.94 1 89.56 514 THR B C 1
ATOM 10839 O O . THR B 1 514 ? -13.462 15.155 11.873 1 89.56 514 THR B O 1
ATOM 10842 N N . ILE B 1 515 ? -11.544 16.338 12.058 1 88.99 515 ILE B N 1
ATOM 10843 C CA . ILE B 1 515 ? -10.71 15.159 12.265 1 88.99 515 ILE B CA 1
ATOM 10844 C C . ILE B 1 515 ? -10.822 14.697 13.716 1 88.99 515 ILE B C 1
ATOM 10846 O O . ILE B 1 515 ? -10.417 15.412 14.635 1 88.99 515 ILE B O 1
ATOM 10850 N N . ARG B 1 516 ? -11.401 13.55 13.935 1 84.81 516 ARG B N 1
ATOM 10851 C CA . ARG B 1 516 ? -11.606 12.995 15.269 1 84.81 516 ARG B CA 1
ATOM 10852 C C . ARG B 1 516 ? -10.983 11.609 15.388 1 84.81 516 ARG B C 1
ATOM 10854 O O . ARG B 1 516 ? -10.882 10.881 14.398 1 84.81 516 ARG B O 1
ATOM 10861 N N . GLU B 1 517 ? -10.668 11.284 16.642 1 81.89 517 GLU B N 1
ATOM 10862 C CA . GLU B 1 517 ? -10.044 9.991 16.906 1 81.89 517 GLU B CA 1
ATOM 10863 C C . GLU B 1 517 ? -10.97 8.841 16.519 1 81.89 517 GLU B C 1
ATOM 10865 O O . GLU B 1 517 ? -10.534 7.865 15.905 1 81.89 517 GLU B O 1
ATOM 10870 N N . ASN B 1 518 ? -12.209 8.892 16.844 1 77.81 518 ASN B N 1
ATOM 10871 C CA . ASN B 1 518 ? -13.148 7.802 16.6 1 77.81 518 ASN B CA 1
ATOM 10872 C C . ASN B 1 518 ? -13.348 7.557 15.107 1 77.81 518 ASN B C 1
ATOM 10874 O O . ASN B 1 518 ? -13.531 6.416 14.68 1 77.81 518 ASN B O 1
ATOM 10878 N N . ARG B 1 519 ? -13.284 8.626 14.32 1 80.1 519 ARG B N 1
ATOM 10879 C CA . ARG B 1 519 ? -13.478 8.521 12.877 1 80.1 519 ARG B CA 1
ATOM 10880 C C . ARG B 1 519 ? -12.26 7.897 12.205 1 80.1 519 ARG B C 1
ATOM 10882 O O . ARG B 1 519 ? -12.381 7.26 11.157 1 80.1 519 ARG B O 1
ATOM 10889 N N . THR B 1 520 ? -11.101 8.064 12.785 1 78.71 520 THR B N 1
ATOM 10890 C CA . THR B 1 520 ? -9.856 7.626 12.165 1 78.71 520 THR B CA 1
ATOM 10891 C C . THR B 1 520 ? -9.735 6.105 12.209 1 78.71 520 THR B C 1
ATOM 10893 O O . THR B 1 520 ? -8.894 5.524 11.521 1 78.71 520 THR B O 1
ATOM 10896 N N . HIS B 1 521 ? -10.626 5.46 12.981 1 72.75 521 HIS B N 1
ATOM 10897 C CA . HIS B 1 521 ? -10.636 4.002 12.997 1 72.75 521 HIS B CA 1
ATOM 10898 C C . HIS B 1 521 ? -11.144 3.439 11.674 1 72.75 521 HIS B C 1
ATOM 10900 O O . HIS B 1 521 ? -10.801 2.316 11.3 1 72.75 521 HIS B O 1
ATOM 10906 N N . TYR B 1 522 ? -11.876 4.334 10.996 1 71.19 522 TYR B N 1
ATOM 10907 C CA . TYR B 1 522 ? -12.582 3.795 9.839 1 71.19 522 TYR B CA 1
ATOM 10908 C C . TYR B 1 522 ? -12.12 4.471 8.554 1 71.19 522 TYR B C 1
ATOM 10910 O O . TYR B 1 522 ? -12.283 3.922 7.462 1 71.19 522 TYR B O 1
ATOM 10918 N N . PHE B 1 523 ? -11.543 5.668 8.773 1 81.82 523 PHE B N 1
ATOM 10919 C CA . PHE B 1 523 ? -11.174 6.439 7.591 1 81.82 523 PHE B CA 1
ATOM 10920 C C . PHE B 1 523 ? -9.891 7.224 7.835 1 81.82 523 PHE B C 1
ATOM 10922 O O . PHE B 1 523 ? -9.46 7.379 8.98 1 81.82 523 PHE B O 1
ATOM 10929 N N . ASP B 1 524 ? -9.305 7.603 6.703 1 83.7 524 ASP B N 1
ATOM 10930 C CA . ASP B 1 524 ? -8.102 8.426 6.774 1 83.7 524 ASP B CA 1
ATOM 10931 C C . ASP B 1 524 ? -8.4 9.87 6.378 1 83.7 524 ASP B C 1
ATOM 10933 O O . ASP B 1 524 ? -9.233 10.12 5.504 1 83.7 524 ASP B O 1
ATOM 10937 N N . PHE B 1 525 ? -7.75 10.751 7.061 1 89.85 525 PHE B N 1
ATOM 10938 C CA . PHE B 1 525 ? -7.964 12.17 6.804 1 89.85 525 PHE B CA 1
ATOM 10939 C C . PHE B 1 525 ? -6.731 12.796 6.164 1 89.85 525 PHE B C 1
ATOM 10941 O O . PHE B 1 525 ? -5.607 12.347 6.399 1 89.85 525 PHE B O 1
ATOM 10948 N N . THR B 1 526 ? -7.024 13.781 5.35 1 89.85 526 THR B N 1
ATOM 10949 C CA . THR B 1 526 ? -5.941 14.627 4.864 1 89.85 526 THR B CA 1
ATOM 10950 C C . THR B 1 526 ? -5.399 15.51 5.985 1 89.85 526 THR B C 1
ATOM 10952 O O . THR B 1 526 ? -5.945 15.523 7.09 1 89.85 526 THR B O 1
ATOM 10955 N N . GLN B 1 527 ? -4.339 16.205 5.7 1 87.65 527 GLN B N 1
ATOM 10956 C CA . GLN B 1 527 ? -3.86 17.236 6.615 1 87.65 527 GLN B CA 1
ATOM 10957 C C . GLN B 1 527 ? -4.925 18.304 6.845 1 87.65 527 GLN B C 1
ATOM 10959 O O . GLN B 1 527 ? -5.66 18.664 5.923 1 87.65 527 GLN B O 1
ATOM 10964 N N . PRO B 1 528 ? -5.025 18.673 8.071 1 89.46 528 PRO B N 1
ATOM 10965 C CA . PRO B 1 528 ? -6.023 19.708 8.351 1 89.46 528 PRO B CA 1
ATOM 10966 C C . PRO B 1 528 ? -5.714 21.03 7.652 1 89.46 528 PRO B C 1
ATOM 10968 O O . PRO B 1 528 ? -4.544 21.37 7.456 1 89.46 528 PRO B O 1
ATOM 10971 N N . PHE B 1 529 ? -6.782 21.742 7.261 1 88.38 529 PHE B N 1
ATOM 10972 C CA . PHE B 1 529 ? -6.587 23.004 6.556 1 88.38 529 PHE B CA 1
ATOM 10973 C C . PHE B 1 529 ? -7.201 24.16 7.336 1 88.38 529 PHE B C 1
ATOM 10975 O O . PHE B 1 529 ? -7.249 25.291 6.847 1 88.38 529 PHE B O 1
ATOM 10982 N N . THR B 1 530 ? -7.702 23.833 8.504 1 86.51 530 THR B N 1
ATOM 10983 C CA . THR B 1 530 ? -8.245 24.879 9.363 1 86.51 530 THR B CA 1
ATOM 10984 C C . THR B 1 530 ? -7.609 24.826 10.749 1 86.51 530 THR B C 1
ATOM 10986 O O . THR B 1 530 ? -6.918 23.861 11.084 1 86.51 530 THR B O 1
ATOM 10989 N N . GLU B 1 531 ? -7.883 25.917 11.453 1 78.36 531 GLU B N 1
ATOM 10990 C CA . GLU B 1 531 ? -7.45 25.939 12.847 1 78.36 531 GLU B CA 1
ATOM 10991 C C . GLU B 1 531 ? -8.184 24.884 13.669 1 78.36 531 GLU B C 1
ATOM 10993 O O . GLU B 1 531 ? -9.294 24.477 13.318 1 78.36 531 GLU B O 1
ATOM 10998 N N . SER B 1 532 ? -7.474 24.519 14.689 1 79 532 SER B N 1
ATOM 10999 C CA . SER B 1 532 ? -7.994 23.429 15.509 1 79 532 SER B CA 1
ATOM 11000 C C . SER B 1 532 ? -8.544 23.948 16.833 1 79 532 SER B C 1
ATOM 11002 O O . SER B 1 532 ? -8.17 25.032 17.285 1 79 532 SER B O 1
ATOM 11004 N N . GLY B 1 533 ? -9.639 23.163 17.311 1 80.93 533 GLY B N 1
ATOM 11005 C CA . GLY B 1 533 ? -10.053 23.418 18.681 1 80.93 533 GLY B CA 1
ATOM 11006 C C . GLY B 1 533 ? -11.487 23.902 18.791 1 80.93 533 GLY B C 1
ATOM 11007 O O . GLY B 1 533 ? -12.112 24.241 17.784 1 80.93 533 GLY B O 1
ATOM 11008 N N . LEU B 1 534 ? -11.999 23.793 19.927 1 87.96 534 LEU B N 1
ATOM 11009 C CA . LEU B 1 534 ? -13.311 24.303 20.31 1 87.96 534 LEU B CA 1
ATOM 11010 C C . LEU B 1 534 ? -13.177 25.516 21.224 1 87.96 534 LEU B C 1
ATOM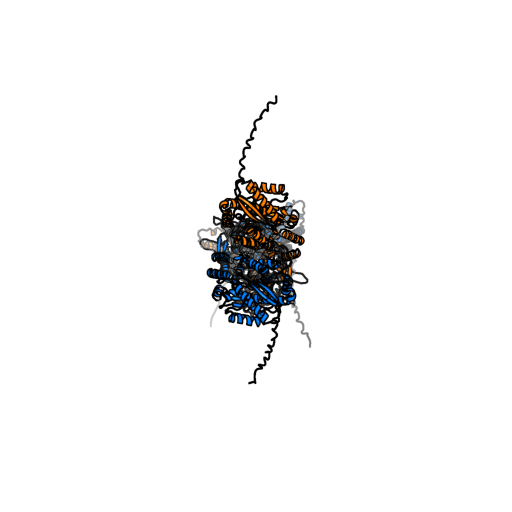 11012 O O . LEU B 1 534 ? -12.301 25.551 22.092 1 87.96 534 LEU B O 1
ATOM 11016 N N . ALA B 1 535 ? -13.957 26.513 20.902 1 88.72 535 ALA B N 1
ATOM 11017 C CA . ALA B 1 535 ? -13.988 27.716 21.729 1 88.72 535 ALA B CA 1
ATOM 11018 C C . ALA B 1 535 ? -15.422 28.106 22.077 1 88.72 535 ALA B C 1
ATOM 11020 O O . ALA B 1 535 ? -16.37 27.421 21.686 1 88.72 535 ALA B O 1
ATOM 11021 N N . MET B 1 536 ? -15.566 29.005 22.954 1 91.82 536 MET B N 1
ATOM 11022 C CA . MET B 1 536 ? -16.893 29.5 23.307 1 91.82 536 MET B CA 1
ATOM 11023 C C . MET B 1 536 ? -17.001 31 23.053 1 91.82 536 MET B C 1
ATOM 11025 O O . MET B 1 536 ? -16.029 31.736 23.234 1 91.82 536 MET B O 1
ATOM 11029 N N . VAL B 1 537 ? -18.067 31.364 22.565 1 91.27 537 VAL B N 1
ATOM 11030 C CA . VAL B 1 537 ? -18.376 32.781 22.402 1 91.27 537 VAL B CA 1
ATOM 11031 C C . VAL B 1 537 ? -19.335 33.23 23.502 1 91.27 537 VAL B C 1
ATOM 11033 O O . VAL B 1 537 ? -20.326 32.553 23.786 1 91.27 537 VAL B O 1
ATOM 11036 N N . VAL B 1 538 ? -18.971 34.285 24.176 1 89.3 538 VAL B N 1
ATOM 11037 C CA . VAL B 1 538 ? -19.753 34.809 25.291 1 89.3 538 VAL B CA 1
ATOM 11038 C C . VAL B 1 538 ? -19.998 36.303 25.095 1 89.3 538 VAL B C 1
ATOM 11040 O O . VAL B 1 538 ? -19.213 36.985 24.432 1 89.3 538 VAL B O 1
ATOM 11043 N N . PRO B 1 539 ? -21.192 36.662 25.564 1 86.34 539 PRO B N 1
ATOM 11044 C CA . PRO B 1 539 ? -21.396 38.112 25.554 1 86.34 539 PRO B CA 1
ATOM 11045 C C . PRO B 1 539 ? -20.42 38.852 26.466 1 86.34 539 PRO B C 1
ATOM 11047 O O . PRO B 1 539 ? -19.849 38.253 27.381 1 86.34 539 PRO B O 1
ATOM 11050 N N . THR B 1 540 ? -20.076 39.965 26.1 1 79.12 540 THR B N 1
ATOM 11051 C CA . THR B 1 540 ? -19.193 40.777 26.929 1 79.12 540 THR B CA 1
ATOM 11052 C C . THR B 1 540 ? -19.993 41.802 27.728 1 79.12 540 THR B C 1
ATOM 11054 O O . THR B 1 540 ? -21.083 42.203 27.317 1 79.12 540 THR B O 1
ATOM 11057 N N . ARG B 1 541 ? -19.843 41.814 29.022 1 62.61 541 ARG B N 1
ATOM 11058 C CA . ARG B 1 541 ? -20.465 42.827 29.868 1 62.61 541 ARG B CA 1
ATOM 11059 C C . ARG B 1 541 ? -19.583 44.067 29.978 1 62.61 541 ARG B C 1
ATOM 11061 O O . ARG B 1 541 ? -18.355 43.962 29.991 1 62.61 541 ARG B O 1
ATOM 11068 N N . ASP B 1 542 ? -20.208 45.043 29.683 1 52.21 542 ASP B N 1
ATOM 11069 C CA . ASP B 1 542 ? -19.564 46.321 29.969 1 52.21 542 ASP B CA 1
ATOM 11070 C C . ASP B 1 542 ? -19.252 46.459 31.458 1 52.21 542 ASP B C 1
ATOM 11072 O O . ASP B 1 542 ? -20.155 46.393 32.295 1 52.21 542 ASP B O 1
ATOM 11076 N N . ALA B 1 543 ? -18.226 45.839 31.97 1 49.62 543 ALA B N 1
ATOM 11077 C CA . ALA B 1 543 ? -17.865 45.989 33.377 1 49.62 543 ALA B CA 1
ATOM 11078 C C . ALA B 1 543 ? -17.97 47.446 33.818 1 49.62 543 ALA B C 1
ATOM 11080 O O . ALA B 1 543 ? -17.515 47.805 34.907 1 49.62 543 ALA B O 1
ATOM 11081 N N . ARG B 1 544 ? -18.676 48.229 33.387 1 49.75 544 ARG B N 1
ATOM 11082 C CA . ARG B 1 544 ? -18.915 49.58 33.882 1 49.75 544 ARG B CA 1
ATOM 11083 C C . ARG B 1 544 ? -19.501 49.552 35.29 1 49.75 544 ARG B C 1
ATOM 11085 O O . ARG B 1 544 ? -19.923 50.585 35.814 1 49.75 544 ARG B O 1
ATOM 11092 N N . ARG B 1 545 ? -19.923 48.435 35.864 1 44.88 545 ARG B N 1
ATOM 11093 C CA . ARG B 1 545 ? -20.517 48.76 37.157 1 44.88 545 ARG B CA 1
ATOM 11094 C C . ARG B 1 545 ? -19.575 49.623 37.99 1 44.88 545 ARG B C 1
ATOM 11096 O O . ARG B 1 545 ? -18.641 49.111 38.61 1 44.88 545 ARG B O 1
ATOM 11103 N N . LYS B 1 546 ? -19.305 50.702 37.486 1 48.09 546 LYS B N 1
ATOM 11104 C CA . LYS B 1 546 ? -18.577 51.82 38.078 1 48.09 546 LYS B CA 1
ATOM 11105 C C . LYS B 1 546 ? -19.219 52.26 39.391 1 48.09 546 LYS B C 1
ATOM 11107 O O . LYS B 1 546 ? -20.446 52.306 39.504 1 48.09 546 LYS B O 1
ATOM 11112 N N . GLY B 1 547 ? -18.778 51.765 40.402 1 49.5 547 GLY B N 1
ATOM 11113 C CA . GLY B 1 547 ? -19.266 52.156 41.715 1 49.5 547 GLY B CA 1
ATOM 11114 C C . GLY B 1 547 ? -19.34 53.66 41.9 1 49.5 547 GLY B C 1
ATOM 11115 O O . GLY B 1 547 ? -18.911 54.42 41.028 1 49.5 547 GLY B O 1
ATOM 11116 N N . ALA B 1 548 ? -20.074 54.151 42.991 1 59.58 548 ALA B N 1
ATOM 11117 C CA . ALA B 1 548 ? -20.251 55.545 43.388 1 59.58 548 ALA B CA 1
ATOM 11118 C C . ALA B 1 548 ? -18.905 56.253 43.521 1 59.58 548 ALA B C 1
ATOM 11120 O O . ALA B 1 548 ? -18.824 57.476 43.388 1 59.58 548 ALA B O 1
ATOM 11121 N N . TRP B 1 549 ? -18.032 55.186 43.697 1 57.37 549 TRP B N 1
ATOM 11122 C CA . TRP B 1 549 ? -16.728 55.785 43.963 1 57.37 549 TRP B CA 1
ATOM 11123 C C . TRP B 1 549 ? -15.817 55.667 42.745 1 57.37 549 TRP B C 1
ATOM 11125 O O . TRP B 1 549 ? -14.602 55.852 42.85 1 57.37 549 TRP B O 1
ATOM 11135 N N . THR B 1 550 ? -16.106 55.684 41.662 1 62.42 550 THR B N 1
ATOM 11136 C CA . THR B 1 550 ? -15.348 55.523 40.426 1 62.42 550 THR B CA 1
ATOM 11137 C C . THR B 1 550 ? -14.562 56.791 40.105 1 62.42 550 THR B C 1
ATOM 11139 O O . THR B 1 550 ? -13.494 56.728 39.493 1 62.42 550 THR B O 1
ATOM 11142 N N . PHE B 1 551 ? -15.084 57.874 40.608 1 65.11 551 PHE B N 1
ATOM 11143 C CA . PHE B 1 551 ? -14.459 59.156 40.305 1 65.11 551 PHE B CA 1
ATOM 11144 C C . PHE B 1 551 ? -13.092 59.263 40.97 1 65.11 551 PHE B C 1
ATOM 11146 O O . PHE B 1 551 ? -12.263 60.082 40.569 1 65.11 551 PHE B O 1
ATOM 11153 N N . LEU B 1 552 ? -13.095 58.091 41.833 1 64.76 552 LEU B N 1
ATOM 11154 C CA . LEU B 1 552 ? -11.81 58.117 42.524 1 64.76 552 LEU B CA 1
ATOM 11155 C C . LEU B 1 552 ? -10.792 57.233 41.812 1 64.76 552 LEU B C 1
ATOM 11157 O O . LEU B 1 552 ? -9.6 57.276 42.125 1 64.76 552 LEU B O 1
ATOM 11161 N N . LYS B 1 553 ? -11.383 56.486 40.79 1 69.68 553 LYS B N 1
ATOM 11162 C CA . LYS B 1 553 ? -10.557 55.411 40.248 1 69.68 553 LYS B CA 1
ATOM 11163 C C . LYS B 1 553 ? -9.602 55.937 39.18 1 69.68 553 LYS B C 1
ATOM 11165 O O . LYS B 1 553 ? -8.548 55.346 38.937 1 69.68 553 LYS B O 1
ATOM 11170 N N . PRO B 1 554 ? -9.411 57.416 38.853 1 71.55 554 PRO B N 1
ATOM 11171 C CA . PRO B 1 554 ? -8.493 57.866 37.803 1 71.55 554 PRO B CA 1
ATOM 11172 C C . PRO B 1 554 ? -7.091 58.161 38.331 1 71.55 554 PRO B C 1
ATOM 11174 O O . PRO B 1 554 ? -6.104 57.956 37.621 1 71.55 554 PRO B O 1
ATOM 11177 N N . LEU B 1 555 ? -6.928 58.782 39.579 1 77.43 555 LEU B N 1
ATOM 11178 C CA . LEU B 1 555 ? -5.639 59.132 40.165 1 77.43 555 LEU B CA 1
ATOM 11179 C C . LEU B 1 555 ? -5.313 58.222 41.344 1 77.43 555 LEU B C 1
ATOM 11181 O O . LEU B 1 555 ? -6.21 57.812 42.084 1 77.43 555 LEU B O 1
ATOM 11185 N N . SER B 1 556 ? -4.051 57.827 41.477 1 80.8 556 SER B N 1
ATOM 11186 C CA . SER B 1 556 ? -3.615 57.07 42.646 1 80.8 556 SER B CA 1
ATOM 11187 C C . SER B 1 556 ? -3.712 57.909 43.916 1 80.8 556 SER B C 1
ATOM 11189 O O . SER B 1 556 ? -3.788 59.138 43.85 1 80.8 556 SER B O 1
ATOM 11191 N N . LEU B 1 557 ? -3.679 57.411 45.081 1 80.82 557 LEU B N 1
ATOM 11192 C CA . LEU B 1 557 ? -3.725 58.109 46.361 1 80.82 557 LEU B CA 1
ATOM 11193 C C . LEU B 1 557 ? -2.51 59.014 46.531 1 80.82 557 LEU B C 1
ATOM 11195 O O . LEU B 1 557 ? -2.625 60.123 47.057 1 80.82 557 LEU B O 1
ATOM 11199 N N . SER B 1 558 ? -1.388 58.597 46.042 1 83.83 558 SER B N 1
ATOM 11200 C CA . SER B 1 558 ? -0.18 59.41 46.141 1 83.83 558 SER B CA 1
ATOM 11201 C C . SER B 1 558 ? -0.29 60.669 45.288 1 83.83 558 SER B C 1
ATOM 11203 O O . SER B 1 558 ? 0.155 61.744 45.697 1 83.83 558 SER B O 1
ATOM 11205 N N . LEU B 1 559 ? -0.986 60.488 44.174 1 85.2 559 LEU B N 1
ATOM 11206 C CA . LEU B 1 559 ? -1.135 61.655 43.311 1 85.2 559 LEU B CA 1
ATOM 11207 C C . LEU B 1 559 ? -2.188 62.609 43.865 1 85.2 559 LEU B C 1
ATOM 11209 O O . LEU B 1 559 ? -2.049 63.829 43.748 1 85.2 559 LEU B O 1
ATOM 11213 N N . TRP B 1 560 ? -3.274 61.981 44.538 1 84.36 560 TRP B N 1
ATOM 11214 C CA . TRP B 1 560 ? -4.253 62.831 45.208 1 84.36 560 TRP B CA 1
ATOM 11215 C C . TRP B 1 560 ? -3.595 63.653 46.311 1 84.36 560 TRP B C 1
ATOM 11217 O O . TRP B 1 560 ? -3.804 64.865 46.398 1 84.36 560 TRP B O 1
ATOM 11227 N N . LEU B 1 561 ? -2.634 63.269 47.044 1 87.23 561 LEU B N 1
ATOM 11228 C CA . LEU B 1 561 ? -1.98 63.936 48.164 1 87.23 561 LEU B CA 1
ATOM 11229 C C . LEU B 1 561 ? -0.927 64.922 47.67 1 87.23 561 LEU B C 1
ATOM 11231 O O . LEU B 1 561 ? -0.8 66.024 48.21 1 87.23 561 LEU B O 1
ATOM 11235 N N . ALA B 1 562 ? -0.235 64.503 46.696 1 87.94 562 ALA B N 1
ATOM 11236 C CA . ALA B 1 562 ? 0.769 65.405 46.138 1 87.94 562 ALA B CA 1
ATOM 11237 C C . ALA B 1 562 ? 0.117 66.644 45.53 1 87.94 562 ALA B C 1
ATOM 11239 O O . ALA B 1 562 ? 0.605 67.762 45.711 1 87.94 562 ALA B O 1
ATOM 11240 N N . SER B 1 563 ? -1.026 66.358 44.79 1 86.81 563 SER B N 1
ATOM 11241 C CA . SER B 1 563 ? -1.722 67.497 44.198 1 86.81 563 SER B CA 1
ATOM 11242 C C . SER B 1 563 ? -2.244 68.444 45.273 1 86.81 563 SER B C 1
ATOM 11244 O O . SER B 1 563 ? -2.086 69.662 45.164 1 86.81 563 SER B O 1
ATOM 11246 N N . ALA B 1 564 ? -2.793 67.953 46.395 1 85.48 564 ALA B N 1
ATOM 11247 C CA . ALA B 1 564 ? -3.294 68.775 47.493 1 85.48 564 ALA B CA 1
ATOM 11248 C C . ALA B 1 564 ? -2.159 69.54 48.168 1 85.48 564 ALA B C 1
ATOM 11250 O O . ALA B 1 564 ? -2.297 70.727 48.473 1 85.48 564 ALA B O 1
ATOM 11251 N N . ALA B 1 565 ? -1.042 68.923 48.357 1 89.86 565 ALA B N 1
ATOM 11252 C CA . ALA B 1 565 ? 0.115 69.553 48.988 1 89.86 565 ALA B CA 1
ATOM 11253 C C . ALA B 1 565 ? 0.649 70.699 48.134 1 89.86 565 ALA B C 1
ATOM 11255 O O . ALA B 1 565 ? 1.01 71.756 48.658 1 89.86 565 ALA B O 1
ATOM 11256 N N . PHE B 1 566 ? 0.57 70.511 46.871 1 90.64 566 PHE B N 1
ATOM 11257 C CA . PHE B 1 566 ? 1.135 71.543 46.009 1 90.64 566 PHE B CA 1
ATOM 11258 C C . PHE B 1 566 ? 0.141 72.68 45.803 1 90.64 566 PHE B C 1
ATOM 11260 O O . PHE B 1 566 ? 0.537 73.816 45.535 1 90.64 566 PHE B O 1
ATOM 11267 N N . PHE B 1 567 ? -1.144 72.398 45.953 1 88.65 567 PHE B N 1
ATOM 11268 C CA . PHE B 1 567 ? -2.112 73.488 45.971 1 88.65 567 PHE B CA 1
ATOM 11269 C C . PHE B 1 567 ? -1.9 74.38 47.188 1 88.65 567 PHE B C 1
ATOM 11271 O O . PHE B 1 567 ? -1.919 75.608 47.076 1 88.65 567 PHE B O 1
ATOM 11278 N N . ILE B 1 568 ? -1.584 73.815 48.303 1 87.16 568 ILE B N 1
ATOM 11279 C CA . ILE B 1 568 ? -1.351 74.56 49.535 1 87.16 568 ILE B CA 1
ATOM 11280 C C . ILE B 1 568 ? -0.009 75.285 49.454 1 87.16 568 ILE B C 1
ATOM 11282 O O . ILE B 1 568 ? 0.095 76.455 49.828 1 87.16 568 ILE B O 1
ATOM 11286 N N . PHE B 1 569 ? 0.924 74.586 48.903 1 90.72 569 PHE B N 1
ATOM 11287 C CA . PHE B 1 569 ? 2.255 75.164 48.766 1 90.72 569 PHE B CA 1
ATOM 11288 C C . PHE B 1 569 ? 2.227 76.375 47.842 1 90.72 569 PHE B C 1
ATOM 11290 O O . PHE B 1 569 ? 2.808 77.416 48.156 1 90.72 569 PHE B O 1
ATOM 11297 N N . THR B 1 570 ? 1.553 76.206 46.768 1 88.55 570 THR B N 1
ATOM 11298 C CA . THR B 1 570 ? 1.488 77.315 45.822 1 88.55 570 THR B CA 1
ATOM 11299 C C . THR B 1 570 ? 0.678 78.472 46.4 1 88.55 570 THR B C 1
ATOM 11301 O O . THR B 1 570 ? 1.046 79.637 46.237 1 88.55 570 THR B O 1
ATOM 11304 N N . GLY B 1 571 ? -0.392 78.188 47.049 1 86.6 571 GLY B N 1
ATOM 11305 C CA . GLY B 1 571 ? -1.147 79.233 47.722 1 86.6 571 GLY B CA 1
ATOM 11306 C C . GLY B 1 571 ? -0.335 79.979 48.764 1 86.6 571 GLY B C 1
ATOM 11307 O O . GLY B 1 571 ? -0.381 81.21 48.829 1 86.6 571 GLY B O 1
ATOM 11308 N N . ALA B 1 572 ? 0.445 79.293 49.498 1 88.01 572 ALA B N 1
ATOM 11309 C CA . ALA B 1 572 ? 1.305 79.899 50.511 1 88.01 572 ALA B CA 1
ATOM 11310 C C . ALA B 1 572 ? 2.389 80.758 49.868 1 88.01 572 ALA B C 1
ATOM 11312 O O . ALA B 1 572 ? 2.699 81.848 50.357 1 88.01 572 ALA B O 1
ATOM 11313 N N . THR B 1 573 ? 2.876 80.247 48.781 1 90.79 573 THR B N 1
ATOM 11314 C CA . THR B 1 573 ? 3.926 80.992 48.095 1 90.79 573 THR B CA 1
ATOM 11315 C C . THR B 1 573 ? 3.38 82.3 47.529 1 90.79 573 THR B C 1
ATOM 11317 O O . THR B 1 573 ? 3.995 83.356 47.689 1 90.79 573 THR B O 1
ATOM 11320 N N . ILE B 1 574 ? 2.264 82.234 46.921 1 88.22 574 ILE B N 1
ATOM 11321 C CA . ILE B 1 574 ? 1.681 83.436 46.336 1 88.22 574 ILE B CA 1
ATOM 11322 C C . ILE B 1 574 ? 1.288 84.411 47.443 1 88.22 574 ILE B C 1
ATOM 11324 O O . ILE B 1 574 ? 1.467 85.623 47.305 1 88.22 574 ILE B O 1
ATOM 11328 N N . TRP B 1 575 ? 0.899 83.926 48.532 1 87.08 575 TRP B N 1
ATOM 11329 C CA . TRP B 1 575 ? 0.57 84.782 49.667 1 87.08 575 TRP B CA 1
ATOM 11330 C C . TRP B 1 575 ? 1.815 85.484 50.199 1 87.08 575 TRP B C 1
ATOM 11332 O O . TRP B 1 575 ? 1.782 86.681 50.494 1 87.08 575 TRP B O 1
ATOM 11342 N N . LEU B 1 576 ? 2.848 84.812 50.279 1 86.83 576 LEU B N 1
ATOM 11343 C CA . LEU B 1 576 ? 4.093 85.388 50.776 1 86.83 576 LEU B CA 1
ATOM 11344 C C . LEU B 1 576 ? 4.622 86.45 49.817 1 86.83 576 LEU B C 1
ATOM 11346 O O . LEU B 1 576 ? 5.175 87.463 50.25 1 86.83 576 LEU B O 1
ATOM 11350 N N . LEU B 1 577 ? 4.321 86.258 48.598 1 87.13 577 LEU B N 1
ATOM 11351 C CA . LEU B 1 577 ? 4.827 87.192 47.598 1 87.13 577 LEU B CA 1
ATOM 11352 C C . LEU B 1 577 ? 3.924 88.417 47.492 1 87.13 577 LEU B C 1
ATOM 11354 O O . LEU B 1 577 ? 4.402 89.526 47.244 1 87.13 577 LEU B O 1
ATOM 11358 N N . GLU B 1 578 ? 2.678 88.235 47.741 1 85.43 578 GLU B N 1
ATOM 11359 C CA . GLU B 1 578 ? 1.731 89.3 47.424 1 85.43 578 GLU B CA 1
ATOM 11360 C C . GLU B 1 578 ? 1.229 89.988 48.691 1 85.43 578 GLU B C 1
ATOM 11362 O O . GLU B 1 578 ? 0.7 91.099 48.632 1 85.43 578 GLU B O 1
ATOM 11367 N N . HIS B 1 579 ? 1.448 89.604 49.876 1 81.46 579 HIS B N 1
ATOM 11368 C CA . HIS B 1 579 ? 0.774 90.121 51.063 1 81.46 579 HIS B CA 1
ATOM 11369 C C . HIS B 1 579 ? 1.245 91.533 51.392 1 81.46 579 HIS B C 1
ATOM 11371 O O . HIS B 1 579 ? 0.499 92.319 51.98 1 81.46 579 HIS B O 1
ATOM 11377 N N . ARG B 1 580 ? 2.348 91.964 50.888 1 78.15 580 ARG B N 1
ATOM 11378 C CA . ARG B 1 580 ? 2.858 93.282 51.252 1 78.15 580 ARG B CA 1
ATOM 11379 C C . ARG B 1 580 ? 2.393 94.342 50.259 1 78.15 580 ARG B C 1
ATOM 11381 O O . ARG B 1 580 ? 2.22 95.507 50.623 1 78.15 580 ARG B O 1
ATOM 11388 N N . HIS B 1 581 ? 2.214 93.973 49.063 1 75.57 581 HIS B N 1
ATOM 11389 C CA . HIS B 1 581 ? 2.013 94.974 48.021 1 75.57 581 HIS B CA 1
ATOM 11390 C C . HIS B 1 581 ? 0.592 94.918 47.47 1 75.57 581 HIS B C 1
ATOM 11392 O O . HIS B 1 581 ? 0.166 95.824 46.75 1 75.57 581 HIS B O 1
ATOM 11398 N N . ASN B 1 582 ? -0.158 93.871 47.849 1 77.57 582 ASN B N 1
ATOM 11399 C CA . ASN B 1 582 ? -1.459 93.672 47.219 1 77.57 582 ASN B CA 1
ATOM 11400 C C . ASN B 1 582 ? -2.585 93.666 48.249 1 77.57 582 ASN B C 1
ATOM 11402 O O . ASN B 1 582 ? -2.559 92.882 49.199 1 77.57 582 ASN B O 1
ATOM 11406 N N . ASP B 1 583 ? -3.445 94.539 48.067 1 76.26 583 ASP B N 1
ATOM 11407 C CA . ASP B 1 583 ? -4.54 94.725 49.014 1 76.26 583 ASP B CA 1
ATOM 11408 C C . ASP B 1 583 ? -5.434 93.488 49.071 1 76.26 583 ASP B C 1
ATOM 11410 O O . ASP B 1 583 ? -6.07 93.222 50.093 1 76.26 583 ASP B O 1
ATOM 11414 N N . ASP B 1 584 ? -5.43 92.666 48.06 1 77.33 584 ASP B N 1
ATOM 11415 C CA . ASP B 1 584 ? -6.283 91.482 48.043 1 77.33 584 ASP B CA 1
ATOM 11416 C C . ASP B 1 584 ? -5.73 90.394 48.962 1 77.33 584 ASP B C 1
ATOM 11418 O O . ASP B 1 584 ? -6.475 89.528 49.424 1 77.33 584 ASP B O 1
ATOM 11422 N N . PHE B 1 585 ? -4.379 90.531 49.239 1 77.52 585 PHE B N 1
ATOM 11423 C CA . PHE B 1 585 ? -3.748 89.466 50.01 1 77.52 585 PHE B CA 1
ATOM 11424 C C . PHE B 1 585 ? -3.257 89.989 51.354 1 77.52 585 PHE B C 1
ATOM 11426 O O . PHE B 1 585 ? -2.693 89.235 52.151 1 77.52 585 PHE B O 1
ATOM 11433 N N . HIS B 1 586 ? -3.536 91.291 51.518 1 73.9 586 HIS B N 1
ATOM 11434 C CA . HIS B 1 586 ? -3.044 91.876 52.76 1 73.9 586 HIS B CA 1
ATOM 11435 C C . HIS B 1 586 ? -4.017 91.631 53.908 1 73.9 586 HIS B C 1
ATOM 11437 O O . HIS B 1 586 ? -5.214 91.897 53.781 1 73.9 586 HIS B O 1
ATOM 11443 N N . GLY B 1 587 ? -3.502 91.165 55.034 1 68.4 587 GLY B N 1
ATOM 11444 C CA . GLY B 1 587 ? -4.275 90.992 56.254 1 68.4 587 GLY B CA 1
ATOM 11445 C C . GLY B 1 587 ? -5.319 89.897 56.149 1 68.4 587 GLY B C 1
ATOM 11446 O O . GLY B 1 587 ? -6.286 89.878 56.913 1 68.4 587 GLY B O 1
ATOM 11447 N N . VAL B 1 588 ? -5.256 89.123 55.036 1 68.3 588 VAL B N 1
ATOM 11448 C CA . VAL B 1 588 ? -6.29 88.114 54.831 1 68.3 588 VAL B CA 1
ATOM 11449 C C . VAL B 1 588 ? -5.894 86.818 55.533 1 68.3 588 VAL B C 1
ATOM 11451 O O . VAL B 1 588 ? -4.705 86.518 55.673 1 68.3 588 VAL B O 1
ATOM 11454 N N . GLY B 1 589 ? -6.79 86.114 56.26 1 67.85 589 GLY B N 1
ATOM 11455 C CA . GLY B 1 589 ? -6.609 84.846 56.948 1 67.85 589 GLY B CA 1
ATOM 11456 C C . GLY B 1 589 ? -6.282 83.699 56.011 1 67.85 589 GLY B C 1
ATOM 11457 O O . GLY B 1 589 ? -6.122 83.902 54.805 1 67.85 589 GLY B O 1
ATOM 11458 N N . VAL B 1 590 ? -6.005 82.582 56.402 1 76.52 590 VAL B N 1
ATOM 11459 C CA . VAL B 1 590 ? -5.632 81.362 55.693 1 76.52 590 VAL B CA 1
ATOM 11460 C C . VAL B 1 590 ? -6.755 80.952 54.744 1 76.52 590 VAL B C 1
ATOM 11462 O O . VAL B 1 590 ? -6.501 80.372 53.685 1 76.52 590 VAL B O 1
ATOM 11465 N N . GLY B 1 591 ? -7.997 81.292 55.027 1 74.79 591 GLY B N 1
ATOM 11466 C CA . GLY B 1 591 ? -9.157 80.91 54.238 1 74.79 591 GLY B CA 1
ATOM 11467 C C . GLY B 1 591 ? -9.135 81.479 52.831 1 74.79 591 GLY B C 1
ATOM 11468 O O . GLY B 1 591 ? -9.169 80.73 51.853 1 74.79 591 GLY B O 1
ATOM 11469 N N . PRO B 1 592 ? -8.96 82.764 52.756 1 76.47 592 PRO B N 1
ATOM 11470 C CA . PRO B 1 592 ? -8.945 83.346 51.412 1 76.47 592 PRO B CA 1
ATOM 11471 C C . PRO B 1 592 ? -7.746 82.889 50.585 1 76.47 592 PRO B C 1
ATOM 11473 O O . PRO B 1 592 ? -7.856 82.727 49.367 1 76.47 592 PRO B O 1
ATOM 11476 N N . VAL B 1 593 ? -6.643 82.549 51.208 1 78.84 593 VAL B N 1
ATOM 11477 C CA . VAL B 1 593 ? -5.461 82.069 50.499 1 78.84 593 VAL B CA 1
ATOM 11478 C C . VAL B 1 593 ? -5.726 80.673 49.939 1 78.84 593 VAL B C 1
ATOM 11480 O O . VAL B 1 593 ? -5.383 80.382 48.791 1 78.84 593 VAL B O 1
ATOM 11483 N N . LEU B 1 594 ? -6.333 79.926 50.741 1 79.96 594 LEU B N 1
ATOM 11484 C CA . LEU B 1 594 ? -6.674 78.58 50.294 1 79.96 594 LEU B CA 1
ATOM 11485 C C . LEU B 1 594 ? -7.74 78.623 49.203 1 79.96 594 LEU B C 1
ATOM 11487 O O . LEU B 1 594 ? -7.693 77.839 48.253 1 79.96 594 LEU B O 1
ATOM 11491 N N . TYR B 1 595 ? -8.672 79.531 49.375 1 79.17 595 TYR B N 1
ATOM 11492 C CA . TYR B 1 595 ? -9.688 79.686 48.339 1 79.17 595 TYR B CA 1
ATOM 11493 C C . TYR B 1 595 ? -9.059 80.107 47.017 1 79.17 595 TYR B C 1
ATOM 11495 O O . TYR B 1 595 ? -9.432 79.601 45.956 1 79.17 595 TYR B O 1
ATOM 11503 N N . PHE B 1 596 ? -8.094 80.877 47.007 1 81.2 596 PHE B N 1
ATOM 11504 C CA . PHE B 1 596 ? -7.391 81.309 45.806 1 81.2 596 PHE B CA 1
ATOM 11505 C C . PHE B 1 596 ? -6.709 80.129 45.124 1 81.2 596 PHE B C 1
ATOM 11507 O O . PHE B 1 596 ? -6.87 79.923 43.919 1 81.2 596 PHE B O 1
ATOM 11514 N N . SER B 1 597 ? -6.02 79.406 45.95 1 83.82 597 SER B N 1
ATOM 11515 C CA . SER B 1 597 ? -5.258 78.297 45.387 1 83.82 597 SER B CA 1
ATOM 11516 C C . SER B 1 597 ? -6.18 77.234 44.799 1 83.82 597 SER B C 1
ATOM 11518 O O . SER B 1 597 ? -5.96 76.762 43.682 1 83.82 597 SER B O 1
ATOM 11520 N N . PHE B 1 598 ? -7.256 76.933 45.509 1 80.93 598 PHE B N 1
ATOM 11521 C CA . PHE B 1 598 ? -8.13 75.856 45.057 1 80.93 598 PHE B CA 1
ATOM 11522 C C . PHE B 1 598 ? -9.057 76.341 43.949 1 80.93 598 PHE B C 1
ATOM 11524 O O . PHE B 1 598 ? -9.478 75.555 43.097 1 80.93 598 PHE B O 1
ATOM 11531 N N . SER B 1 599 ? -9.303 77.621 43.941 1 78.59 599 SER B N 1
ATOM 11532 C CA . SER B 1 599 ? -10.133 78.166 42.871 1 78.59 599 SER B CA 1
ATOM 11533 C C . SER B 1 599 ? -9.395 78.154 41.537 1 78.59 599 SER B C 1
ATOM 11535 O O . SER B 1 599 ? -10.018 78.212 40.476 1 78.59 599 SER B O 1
ATOM 11537 N N . THR B 1 600 ? -8.056 77.94 41.588 1 82.19 600 THR B N 1
ATOM 11538 C CA . THR B 1 600 ? -7.285 77.854 40.353 1 82.19 600 THR B CA 1
ATOM 11539 C C . THR B 1 600 ? -7.535 76.522 39.651 1 82.19 600 THR B C 1
ATOM 11541 O O . THR B 1 600 ? -7.249 76.378 38.461 1 82.19 600 THR B O 1
ATOM 11544 N N . LEU B 1 601 ? -8.043 75.633 40.433 1 78.9 601 LEU B N 1
ATOM 11545 C CA . LEU B 1 601 ? -8.348 74.333 39.846 1 78.9 601 LEU B CA 1
ATOM 11546 C C . LEU B 1 601 ? -9.337 74.475 38.694 1 78.9 601 LEU B C 1
ATOM 11548 O O . LEU B 1 601 ? -9.246 73.753 37.699 1 78.9 601 LEU B O 1
ATOM 11552 N N . VAL B 1 602 ? -10.297 75.463 38.884 1 72.65 602 VAL B N 1
ATOM 11553 C CA . VAL B 1 602 ? -11.284 75.695 37.835 1 72.65 602 VAL B CA 1
ATOM 11554 C C . VAL B 1 602 ? -11.055 77.067 37.204 1 72.65 602 VAL B C 1
ATOM 11556 O O . VAL B 1 602 ? -11.931 77.593 36.513 1 72.65 602 VAL B O 1
ATOM 11559 N N . PHE B 1 603 ? -9.839 77.631 37.47 1 77.14 603 PHE B N 1
ATOM 11560 C CA . PHE B 1 603 ? -9.402 78.903 36.907 1 77.14 603 PHE B CA 1
ATOM 11561 C C . PHE B 1 603 ? -10.429 79.996 37.176 1 77.14 603 PHE B C 1
ATOM 11563 O O . PHE B 1 603 ? -10.718 80.813 36.3 1 77.14 603 PHE B O 1
ATOM 11570 N N . ALA B 1 604 ? -11.093 79.996 38.374 1 70.08 604 ALA B N 1
ATOM 11571 C CA . ALA B 1 604 ? -12.106 80.979 38.748 1 70.08 604 ALA B CA 1
ATOM 11572 C C . ALA B 1 604 ? -11.546 81.99 39.746 1 70.08 604 ALA B C 1
ATOM 11574 O O . ALA B 1 604 ? -12.298 82.762 40.344 1 70.08 604 ALA B O 1
ATOM 11575 N N . HIS B 1 605 ? -10.142 82.122 39.837 1 73.73 605 HIS B N 1
ATOM 11576 C CA . HIS B 1 605 ? -9.586 83.067 40.799 1 73.73 605 HIS B CA 1
ATOM 11577 C C . HIS B 1 605 ? -9.814 84.507 40.352 1 73.73 605 HIS B C 1
ATOM 11579 O O . HIS B 1 605 ? -9.742 84.811 39.159 1 73.73 605 HIS B O 1
ATOM 11585 N N . ARG B 1 606 ? -10.256 85.452 41.21 1 72.1 606 ARG B N 1
ATOM 11586 C CA . ARG B 1 606 ? -10.593 86.834 40.884 1 72.1 606 ARG B CA 1
ATOM 11587 C C . ARG B 1 606 ? -9.53 87.795 41.405 1 72.1 606 ARG B C 1
ATOM 11589 O O . ARG B 1 606 ? -9.467 88.95 40.98 1 72.1 606 ARG B O 1
ATOM 11596 N N . GLU B 1 607 ? -8.555 87.343 42.184 1 76.2 607 GLU B N 1
ATOM 11597 C CA . GLU B 1 607 ? -7.535 88.208 42.767 1 76.2 607 GLU B CA 1
ATOM 11598 C C . GLU B 1 607 ? -6.46 88.561 41.743 1 76.2 607 GLU B C 1
ATOM 11600 O O . GLU B 1 607 ? -6.074 87.723 40.926 1 76.2 607 GLU B O 1
ATOM 11605 N N . ARG B 1 608 ? -6.183 89.889 41.731 1 79.56 608 ARG B N 1
ATOM 11606 C CA . ARG B 1 608 ? -5.142 90.357 40.822 1 79.56 608 ARG B CA 1
ATOM 11607 C C . ARG B 1 608 ? -3.771 90.311 41.489 1 79.56 608 ARG B C 1
ATOM 11609 O O . ARG B 1 608 ? -3.631 90.676 42.658 1 79.56 608 ARG B O 1
ATOM 11616 N N . LEU B 1 609 ? -2.849 89.672 40.72 1 82.08 609 LEU B N 1
ATOM 11617 C CA . LEU B 1 609 ? -1.474 89.616 41.203 1 82.08 609 LEU B CA 1
ATOM 11618 C C . LEU B 1 609 ? -0.713 90.883 40.826 1 82.08 609 LEU B C 1
ATOM 11620 O O . LEU B 1 609 ? -0.807 91.353 39.69 1 82.08 609 LEU B O 1
ATOM 11624 N N . ALA B 1 610 ? -0.027 91.484 41.802 1 80.65 610 ALA B N 1
ATOM 11625 C CA . ALA B 1 610 ? 0.648 92.763 41.598 1 80.65 610 ALA B CA 1
ATOM 11626 C C . ALA B 1 610 ? 2.132 92.56 41.306 1 80.65 610 ALA B C 1
ATOM 11628 O O . ALA B 1 610 ? 2.736 93.336 40.561 1 80.65 610 ALA B O 1
ATOM 11629 N N . THR B 1 611 ? 2.667 91.48 41.822 1 83.03 611 THR B N 1
ATOM 11630 C CA . THR B 1 611 ? 4.104 91.283 41.66 1 83.03 611 THR B CA 1
ATOM 11631 C C . THR B 1 611 ? 4.397 90.421 40.435 1 83.03 611 THR B C 1
ATOM 11633 O O . THR B 1 611 ? 3.581 89.58 40.052 1 83.03 611 THR B O 1
ATOM 11636 N N . ASN B 1 612 ? 5.531 90.722 39.741 1 83.43 612 ASN B N 1
ATOM 11637 C CA . ASN B 1 612 ? 5.951 89.92 38.596 1 83.43 612 ASN B CA 1
ATOM 11638 C C . ASN B 1 612 ? 6.317 88.498 39.012 1 83.43 612 ASN B C 1
ATOM 11640 O O . ASN B 1 612 ? 6.089 87.549 38.26 1 83.43 612 ASN B O 1
ATOM 11644 N N . SER B 1 613 ? 6.8 88.388 40.163 1 86.44 613 SER B N 1
ATOM 11645 C CA . SER B 1 613 ? 7.141 87.053 40.643 1 86.44 613 SER B CA 1
ATOM 11646 C C . SER B 1 613 ? 5.888 86.229 40.922 1 86.44 613 SER B C 1
ATOM 11648 O O . SER B 1 613 ? 5.849 85.032 40.63 1 86.44 613 SER B O 1
ATOM 11650 N N . GLY B 1 614 ? 4.931 86.903 41.505 1 85.45 614 GLY B N 1
ATOM 11651 C CA . GLY B 1 614 ? 3.666 86.219 41.724 1 85.45 614 GLY B CA 1
ATOM 11652 C C . GLY B 1 614 ? 2.983 85.802 40.435 1 85.45 614 GLY B C 1
ATOM 11653 O O . GLY B 1 614 ? 2.434 84.702 40.345 1 85.45 614 GLY B O 1
ATOM 11654 N N . ARG B 1 615 ? 3.116 86.556 39.42 1 85.78 615 ARG B N 1
ATOM 11655 C CA . ARG B 1 615 ? 2.528 86.253 38.119 1 85.78 615 ARG B CA 1
ATOM 11656 C C . ARG B 1 615 ? 3.249 85.086 37.452 1 85.78 615 ARG B C 1
ATOM 11658 O O . ARG B 1 615 ? 2.617 84.246 36.809 1 85.78 615 ARG B O 1
ATOM 11665 N N . LEU B 1 616 ? 4.523 85.026 37.577 1 86.55 616 LEU B N 1
ATOM 11666 C CA . LEU B 1 616 ? 5.304 83.937 37 1 86.55 616 LEU B CA 1
ATOM 11667 C C . LEU B 1 616 ? 4.928 82.602 37.634 1 86.55 616 LEU B C 1
ATOM 11669 O O . LEU B 1 616 ? 4.744 81.606 36.931 1 86.55 616 LEU B O 1
ATOM 11673 N N . VAL B 1 617 ? 4.817 82.598 38.945 1 88.19 617 VAL B N 1
ATOM 11674 C CA . VAL B 1 617 ? 4.447 81.384 39.664 1 88.19 617 VAL B CA 1
ATOM 11675 C C . VAL B 1 617 ? 3.038 80.953 39.261 1 88.19 617 VAL B C 1
ATOM 11677 O O . VAL B 1 617 ? 2.781 79.764 39.055 1 88.19 617 VAL B O 1
ATOM 11680 N N . ALA B 1 618 ? 2.19 81.85 39.085 1 85.86 618 ALA B N 1
ATOM 11681 C CA . ALA B 1 618 ? 0.806 81.542 38.733 1 85.86 618 ALA B CA 1
ATOM 11682 C C . ALA B 1 618 ? 0.715 80.954 37.328 1 85.86 618 ALA B C 1
ATOM 11684 O O . ALA B 1 618 ? -0.049 80.016 37.09 1 85.86 618 ALA B O 1
ATOM 11685 N N . VAL B 1 619 ? 1.499 81.449 36.375 1 84.74 619 VAL B N 1
ATOM 11686 C CA . VAL B 1 619 ? 1.463 80.951 35.004 1 84.74 619 VAL B CA 1
ATOM 11687 C C . VAL B 1 619 ? 1.903 79.489 34.973 1 84.74 619 VAL B C 1
ATOM 11689 O O . VAL B 1 619 ? 1.258 78.654 34.334 1 84.74 619 VAL B O 1
ATOM 11692 N N . PHE B 1 620 ? 2.929 79.177 35.628 1 87.67 620 PHE B N 1
ATOM 11693 C CA . PHE B 1 620 ? 3.403 77.799 35.663 1 87.67 620 PHE B CA 1
ATOM 11694 C C . PHE B 1 620 ? 2.405 76.902 36.385 1 87.67 620 PHE B C 1
ATOM 11696 O O . PHE B 1 620 ? 2.189 75.756 35.985 1 87.67 620 PHE B O 1
ATOM 11703 N N . TRP B 1 621 ? 1.845 77.47 37.413 1 87.47 621 TRP B N 1
ATOM 11704 C CA . TRP B 1 621 ? 0.851 76.707 38.162 1 87.47 621 TRP B CA 1
ATOM 11705 C C . TRP B 1 621 ? -0.386 76.442 37.311 1 87.47 621 TRP B C 1
ATOM 11707 O O . TRP B 1 621 ? -0.946 75.344 37.343 1 87.47 621 TRP B O 1
ATOM 11717 N N . PHE B 1 622 ? -0.779 77.346 36.52 1 84.83 622 PHE B N 1
ATOM 11718 C CA . PHE B 1 622 ? -1.923 77.157 35.636 1 84.83 622 PHE B CA 1
ATOM 11719 C C . PHE B 1 622 ? -1.661 76.029 34.646 1 84.83 622 PHE B C 1
ATOM 11721 O O . PHE B 1 622 ? -2.557 75.236 34.348 1 84.83 622 PHE B O 1
ATOM 11728 N N . PHE B 1 623 ? -0.477 75.962 34.214 1 83.63 623 PHE B N 1
ATOM 11729 C CA . PHE B 1 623 ? -0.108 74.891 33.296 1 83.63 623 PHE B CA 1
ATOM 11730 C C . PHE B 1 623 ? -0.217 73.533 33.978 1 83.63 623 PHE B C 1
ATOM 11732 O O . PHE B 1 623 ? -0.718 72.574 33.387 1 83.63 623 PHE B O 1
ATOM 11739 N N . VAL B 1 624 ? 0.25 73.46 35.171 1 84.92 624 VAL B N 1
ATOM 11740 C CA . VAL B 1 624 ? 0.198 72.21 35.923 1 84.92 624 VAL B CA 1
ATOM 11741 C C . VAL B 1 624 ? -1.257 71.816 36.169 1 84.92 624 VAL B C 1
ATOM 11743 O O . VAL B 1 624 ? -1.633 70.657 35.975 1 84.92 624 VAL B O 1
ATOM 11746 N N . VAL B 1 625 ? -2.02 72.785 36.583 1 84.8 625 VAL B N 1
ATOM 11747 C CA . VAL B 1 625 ? -3.421 72.517 36.891 1 84.8 625 VAL B CA 1
ATOM 11748 C C . VAL B 1 625 ? -4.164 72.123 35.616 1 84.8 625 VAL B C 1
ATOM 11750 O O . VAL B 1 625 ? -5.02 71.235 35.639 1 84.8 625 VAL B O 1
ATOM 11753 N N . LEU B 1 626 ? -3.868 72.729 34.538 1 81.93 626 LEU B N 1
ATOM 11754 C CA . LEU B 1 626 ? -4.48 72.384 33.26 1 81.93 626 LEU B CA 1
ATOM 11755 C C . LEU B 1 626 ? -4.214 70.925 32.905 1 81.93 626 LEU B C 1
ATOM 11757 O O . LEU B 1 626 ? -5.122 70.211 32.473 1 81.93 626 LEU B O 1
ATOM 11761 N N . ILE B 1 627 ? -3.007 70.553 33.071 1 81.61 627 ILE B N 1
ATOM 11762 C CA . ILE B 1 627 ? -2.615 69.188 32.736 1 81.61 627 ILE B CA 1
ATOM 11763 C C . ILE B 1 627 ? -3.281 68.208 33.7 1 81.61 627 ILE B C 1
ATOM 11765 O O . ILE B 1 627 ? -3.766 67.153 33.285 1 81.61 627 ILE B O 1
ATOM 11769 N N . LEU B 1 628 ? -3.255 68.566 34.966 1 81.82 628 LEU B N 1
ATOM 11770 C CA . LEU B 1 628 ? -3.878 67.707 35.968 1 81.82 628 LEU B CA 1
ATOM 11771 C C . LEU B 1 628 ? -5.372 67.556 35.7 1 81.82 628 LEU B C 1
ATOM 11773 O O . LEU B 1 628 ? -5.911 66.45 35.773 1 81.82 628 LEU B O 1
ATOM 11777 N N . GLN B 1 629 ? -6.03 68.625 35.416 1 78.92 629 GLN B N 1
ATOM 11778 C CA . GLN B 1 629 ? -7.464 68.621 35.149 1 78.92 629 GLN B CA 1
ATOM 11779 C C . GLN B 1 629 ? -7.784 67.847 33.872 1 78.92 629 GLN B C 1
ATOM 11781 O O . GLN B 1 629 ? -8.748 67.08 33.831 1 78.92 629 GLN B O 1
ATOM 11786 N N . ALA B 1 630 ? -7.054 68.074 32.926 1 75.94 630 ALA B N 1
ATOM 11787 C CA . ALA B 1 630 ? -7.27 67.413 31.641 1 75.94 630 ALA B CA 1
ATOM 11788 C C . ALA B 1 630 ? -7.084 65.903 31.764 1 75.94 630 ALA B C 1
ATOM 11790 O O . ALA B 1 630 ? -7.873 65.128 31.217 1 75.94 630 ALA B O 1
ATOM 11791 N N . ASN B 1 631 ? -6.067 65.534 32.42 1 77.1 631 ASN B N 1
ATOM 11792 C CA . ASN B 1 631 ? -5.813 64.107 32.582 1 77.1 631 ASN B CA 1
ATOM 11793 C C . ASN B 1 631 ? -6.88 63.442 33.448 1 77.1 631 ASN B C 1
ATOM 11795 O O . ASN B 1 631 ? -7.27 62.302 33.194 1 77.1 631 ASN B O 1
ATOM 11799 N N . TYR B 1 632 ? -7.324 64.081 34.465 1 76.5 632 TYR B N 1
ATOM 11800 C CA . TYR B 1 632 ? -8.388 63.54 35.303 1 76.5 632 TYR B CA 1
ATOM 11801 C C . TYR B 1 632 ? -9.661 63.32 34.493 1 76.5 632 TYR B C 1
ATOM 11803 O O . TYR B 1 632 ? -10.279 62.256 34.573 1 76.5 632 TYR B O 1
ATOM 11811 N N . THR B 1 633 ? -10.039 64.328 33.736 1 72.56 633 THR B N 1
ATOM 11812 C CA . THR B 1 633 ? -11.261 64.236 32.945 1 72.56 633 THR B CA 1
ATOM 11813 C C . THR B 1 633 ? -11.125 63.171 31.861 1 72.56 633 THR B C 1
ATOM 11815 O O . THR B 1 633 ? -12.072 62.429 31.59 1 72.56 633 THR B O 1
ATOM 11818 N N . ALA B 1 634 ? -10.048 63.116 31.279 1 68.74 634 ALA B N 1
ATOM 11819 C CA . ALA B 1 634 ? -9.806 62.154 30.207 1 68.74 634 ALA B CA 1
ATOM 11820 C C . ALA B 1 634 ? -9.855 60.723 30.734 1 68.74 634 ALA B C 1
ATOM 11822 O O . ALA B 1 634 ? -10.468 59.848 30.117 1 68.74 634 ALA B O 1
ATOM 11823 N N . ARG B 1 635 ? -9.184 60.438 31.737 1 69.04 635 ARG B N 1
ATOM 11824 C CA . ARG B 1 635 ? -9.158 59.096 32.311 1 69.04 635 ARG B CA 1
ATOM 11825 C C . ARG B 1 635 ? -10.531 58.702 32.845 1 69.04 635 ARG B C 1
ATOM 11827 O O . ARG B 1 635 ? -10.953 57.553 32.702 1 69.04 635 ARG B O 1
ATOM 11834 N N . LEU B 1 636 ? -11.117 59.645 33.541 1 64.14 636 LEU B N 1
ATOM 11835 C CA . LEU B 1 636 ? -12.457 59.362 34.043 1 64.14 636 LEU B CA 1
ATOM 11836 C C . LEU B 1 636 ? -13.407 59.026 32.898 1 64.14 636 LEU B C 1
ATOM 11838 O O . LEU B 1 636 ? -14.184 58.073 32.99 1 64.14 636 LEU B O 1
ATOM 11842 N N . THR B 1 637 ? -13.18 59.768 31.781 1 62.7 637 THR B N 1
ATOM 11843 C CA . THR B 1 637 ? -14.031 59.517 30.623 1 62.7 637 THR B CA 1
ATOM 11844 C C . THR B 1 637 ? -13.677 58.183 29.972 1 62.7 637 THR B C 1
ATOM 11846 O O . THR B 1 637 ? -14.565 57.429 29.567 1 62.7 637 THR B O 1
ATOM 11849 N N . SER B 1 638 ? -12.423 57.981 29.779 1 61.82 638 SER B N 1
ATOM 11850 C CA . SER B 1 638 ? -11.974 56.72 29.196 1 61.82 638 SER B CA 1
ATOM 11851 C C . SER B 1 638 ? -12.47 55.529 30.008 1 61.82 638 SER B C 1
ATOM 11853 O O . SER B 1 638 ? -12.908 54.525 29.443 1 61.82 638 SER B O 1
ATOM 11855 N N . MET B 1 639 ? -12.264 55.64 31.323 1 58.99 639 MET B N 1
ATOM 11856 C CA . MET B 1 639 ? -12.715 54.573 32.211 1 58.99 639 MET B CA 1
ATOM 11857 C C . MET B 1 639 ? -14.22 54.362 32.087 1 58.99 639 MET B C 1
ATOM 11859 O O . MET B 1 639 ? -14.706 53.236 32.212 1 58.99 639 MET B O 1
ATOM 11863 N N . LEU B 1 640 ? -14.73 55.5 31.981 1 51.19 640 LEU B N 1
ATOM 11864 C CA . LEU B 1 640 ? -16.182 55.424 31.87 1 51.19 640 LEU B CA 1
ATOM 11865 C C . LEU B 1 640 ? -16.598 54.98 30.471 1 51.19 640 LEU B C 1
ATOM 11867 O O . LEU B 1 640 ? -17.69 54.438 30.286 1 51.19 640 LEU B O 1
ATOM 11871 N N . THR B 1 641 ? -15.55 55.318 29.556 1 49.97 641 THR B N 1
ATOM 11872 C CA . THR B 1 641 ? -15.917 55.006 28.179 1 49.97 641 THR B CA 1
ATOM 11873 C C . THR B 1 641 ? -15.311 53.674 27.746 1 49.97 641 THR B C 1
ATOM 11875 O O . THR B 1 641 ? -15.873 52.975 26.9 1 49.97 641 THR B O 1
ATOM 11878 N N . VAL B 1 642 ? -13.913 53.713 27.928 1 46.96 642 VAL B N 1
ATOM 11879 C CA . VAL B 1 642 ? -13.337 52.472 27.418 1 46.96 642 VAL B CA 1
ATOM 11880 C C . VAL B 1 642 ? -14.127 51.279 27.951 1 46.96 642 VAL B C 1
ATOM 11882 O O . VAL B 1 642 ? -14.241 51.094 29.165 1 46.96 642 VAL B O 1
ATOM 11885 N N . GLU B 1 643 ? -14.861 50.916 27.27 1 44.26 643 GLU B N 1
ATOM 11886 C CA . GLU B 1 643 ? -15.693 49.719 27.349 1 44.26 643 GLU B CA 1
ATOM 11887 C C . GLU B 1 643 ? -14.84 48.466 27.527 1 44.26 643 GLU B C 1
ATOM 11889 O O . GLU B 1 643 ? -14.03 48.131 26.66 1 44.26 643 GLU B O 1
ATOM 11894 N N . GLN B 1 644 ? -14.226 48.307 28.69 1 48.33 644 GLN B N 1
ATOM 11895 C CA . GLN B 1 644 ? -13.589 47.005 28.854 1 48.33 644 GLN B CA 1
ATOM 11896 C C . GLN B 1 644 ? -14.601 45.874 28.702 1 48.33 644 GLN B C 1
ATOM 11898 O O . GLN B 1 644 ? -15.58 45.805 29.448 1 48.33 644 GLN B O 1
ATOM 11903 N N . LEU B 1 645 ? -14.665 45.362 27.549 1 51.77 645 LEU B N 1
ATOM 11904 C CA . LEU B 1 645 ? -15.569 44.236 27.338 1 51.77 645 LEU B CA 1
ATOM 11905 C C . LEU B 1 645 ? -14.998 42.96 27.946 1 51.77 645 LEU B C 1
ATOM 11907 O O . LEU B 1 645 ? -13.961 42.464 27.498 1 51.77 645 LEU B O 1
ATOM 11911 N N . THR B 1 646 ? -15.253 42.747 29.224 1 62.97 646 THR B N 1
ATOM 11912 C CA . THR B 1 646 ? -14.913 41.47 29.841 1 62.97 646 THR B CA 1
ATOM 11913 C C . THR B 1 646 ? -15.949 40.406 29.488 1 62.97 646 THR B C 1
ATOM 11915 O O . THR B 1 646 ? -17.149 40.687 29.456 1 62.97 646 THR B O 1
ATOM 11918 N N . PRO B 1 647 ? -15.39 39.212 29.219 1 76 647 PRO B N 1
ATOM 11919 C CA . PRO B 1 647 ? -16.346 38.144 28.917 1 76 647 PRO B CA 1
ATOM 11920 C C . PRO B 1 647 ? -17.213 37.771 30.118 1 76 647 PRO B C 1
ATOM 11922 O O . PRO B 1 647 ? -16.752 37.836 31.26 1 76 647 PRO B O 1
ATOM 11925 N N . THR B 1 648 ? -18.415 37.537 29.978 1 78.39 648 THR B N 1
ATOM 11926 C CA . THR B 1 648 ? -19.346 37.144 31.03 1 78.39 648 THR B CA 1
ATOM 11927 C C . THR B 1 648 ? -18.94 35.804 31.637 1 78.39 648 THR B C 1
ATOM 11929 O O . THR B 1 648 ? -19.212 35.541 32.811 1 78.39 648 THR B O 1
ATOM 11932 N N . VAL B 1 649 ? -18.399 34.977 30.734 1 81.55 649 VAL B N 1
ATOM 11933 C CA . VAL B 1 649 ? -17.933 33.668 31.179 1 81.55 649 VAL B CA 1
ATOM 11934 C C . VAL B 1 649 ? -16.472 33.476 30.779 1 81.55 649 VAL B C 1
ATOM 11936 O O . VAL B 1 649 ? -16.099 33.725 29.63 1 81.55 649 VAL B O 1
ATOM 11939 N N . GLU B 1 650 ? -15.661 33.083 31.721 1 74.28 650 GLU B N 1
ATOM 11940 C CA . GLU B 1 650 ? -14.228 32.99 31.458 1 74.28 650 GLU B CA 1
ATOM 11941 C C . GLU B 1 650 ? -13.831 31.572 31.058 1 74.28 650 GLU B C 1
ATOM 11943 O O . GLU B 1 650 ? -12.879 31.379 30.3 1 74.28 650 GLU B O 1
ATOM 11948 N N . ASP B 1 651 ? -14.474 30.639 31.764 1 80.25 651 ASP B N 1
ATOM 11949 C CA . ASP B 1 651 ? -14.093 29.266 31.448 1 80.25 651 ASP B CA 1
ATOM 11950 C C . ASP B 1 651 ? -15.299 28.332 31.514 1 80.25 651 ASP B C 1
ATOM 11952 O O . ASP B 1 651 ? -16.381 28.737 31.944 1 80.25 651 ASP B O 1
ATOM 11956 N N . VAL B 1 652 ? -15.073 27.16 31.02 1 84.37 652 VAL B N 1
ATOM 11957 C CA . VAL B 1 652 ? -16.127 26.153 30.956 1 84.37 652 VAL B CA 1
ATOM 11958 C C . VAL B 1 652 ? -16.525 25.73 32.368 1 84.37 652 VAL B C 1
ATOM 11960 O O . VAL B 1 652 ? -17.688 25.41 32.622 1 84.37 652 VAL B O 1
ATOM 11963 N N . ALA B 1 653 ? -15.543 25.776 33.277 1 82.3 653 ALA B N 1
ATOM 11964 C CA . ALA B 1 653 ? -15.818 25.402 34.662 1 82.3 653 ALA B CA 1
ATOM 11965 C C . ALA B 1 653 ? -16.831 26.35 35.296 1 82.3 653 ALA B C 1
ATOM 11967 O O . ALA B 1 653 ? -17.674 25.928 36.091 1 82.3 653 ALA B O 1
ATOM 11968 N N . GLN B 1 654 ? -16.753 27.591 34.939 1 84.25 654 GLN B N 1
ATOM 11969 C CA . GLN B 1 654 ? -17.7 28.58 35.442 1 84.25 654 GLN B CA 1
ATOM 11970 C C . GLN B 1 654 ? -19.113 28.293 34.942 1 84.25 654 GLN B C 1
ATOM 11972 O O . GLN B 1 654 ? -20.084 28.45 35.685 1 84.25 654 GLN B O 1
ATOM 11977 N N . LEU B 1 655 ? -19.222 27.822 33.799 1 87.69 655 LEU B N 1
ATOM 11978 C CA . LEU B 1 655 ? -20.521 27.495 33.222 1 87.69 655 LEU B CA 1
ATOM 11979 C C . LEU B 1 655 ? -21.151 26.306 33.939 1 87.69 655 LEU B C 1
ATOM 11981 O O . LEU B 1 655 ? -22.365 26.276 34.153 1 87.69 655 LEU B O 1
ATOM 11985 N N . LEU B 1 656 ? -20.337 25.443 34.267 1 87.62 656 LEU B N 1
ATOM 11986 C CA . LEU B 1 656 ? -20.81 24.249 34.959 1 87.62 656 LEU B CA 1
ATOM 11987 C C . LEU B 1 656 ? -21.282 24.589 36.369 1 87.62 656 LEU B C 1
ATOM 11989 O O . LEU B 1 656 ? -22.293 24.059 36.834 1 87.62 656 LEU B O 1
ATOM 11993 N N . LYS B 1 657 ? -20.5 25.441 37.011 1 82.37 657 LYS B N 1
ATOM 11994 C CA . LYS B 1 657 ? -20.834 25.856 38.37 1 82.37 657 LYS B CA 1
ATOM 11995 C C . LYS B 1 657 ? -22.115 26.686 38.393 1 82.37 657 LYS B C 1
ATOM 11997 O O . LYS B 1 657 ? -22.944 26.532 39.292 1 82.37 657 LYS B O 1
ATOM 12002 N N . ASP B 1 658 ? -22.267 27.52 37.381 1 82.95 658 ASP B N 1
ATOM 12003 C CA . ASP B 1 658 ? -23.411 28.425 37.329 1 82.95 658 ASP B CA 1
ATOM 12004 C C . ASP B 1 658 ? -24.656 27.707 36.814 1 82.95 658 ASP B C 1
ATOM 12006 O O . ASP B 1 658 ? -25.777 28.186 36.999 1 82.95 658 ASP B O 1
ATOM 12010 N N . GLY B 1 659 ? -24.475 26.613 36.172 1 83.79 659 GLY B N 1
ATOM 12011 C CA . GLY B 1 659 ? -25.596 25.874 35.612 1 83.79 659 GLY B CA 1
ATOM 12012 C C . GLY B 1 659 ? -26.246 26.578 34.436 1 83.79 659 GLY B C 1
ATOM 12013 O O . GLY B 1 659 ? -27.451 26.44 34.213 1 83.79 659 GLY B O 1
ATOM 12014 N N . SER B 1 660 ? -25.523 27.366 33.827 1 87.95 660 SER B N 1
ATOM 12015 C CA . SER B 1 660 ? -26.057 28.118 32.696 1 87.95 660 SER B CA 1
ATOM 12016 C C . SER B 1 660 ? -26.201 27.233 31.462 1 87.95 660 SER B C 1
ATOM 12018 O O . SER B 1 660 ? -25.536 26.201 31.351 1 87.95 660 SER B O 1
ATOM 12020 N N . ALA B 1 661 ? -27.132 27.679 30.591 1 93.03 661 ALA B N 1
ATOM 12021 C CA . ALA B 1 661 ? -27.355 26.936 29.354 1 93.03 661 ALA B CA 1
ATOM 12022 C C . ALA B 1 661 ? -26.285 27.265 28.316 1 93.03 661 ALA B C 1
ATOM 12024 O O . ALA B 1 661 ? -25.794 28.395 28.259 1 93.03 661 ALA B O 1
ATOM 12025 N N . VAL B 1 662 ? -25.908 26.272 27.593 1 94.13 662 VAL B N 1
ATOM 12026 C CA . VAL B 1 662 ? -24.889 26.426 26.561 1 94.13 662 VAL B CA 1
ATOM 12027 C C . VAL B 1 662 ? -25.451 25.991 25.21 1 94.13 662 VAL B C 1
ATOM 12029 O O . VAL B 1 662 ? -26.194 25.01 25.126 1 94.13 662 VAL B O 1
ATOM 12032 N N . GLY B 1 663 ? -25.161 26.806 24.236 1 94.63 663 GLY B N 1
ATOM 12033 C CA . GLY B 1 663 ? -25.583 26.464 22.887 1 94.63 663 GLY B CA 1
ATOM 12034 C C . GLY B 1 663 ? -24.501 25.769 22.081 1 94.63 663 GLY B C 1
ATOM 12035 O O . GLY B 1 663 ? -23.311 25.942 22.352 1 94.63 663 GLY B O 1
ATOM 12036 N N . TYR B 1 664 ? -24.908 24.962 21.2 1 92.6 664 TYR B N 1
ATOM 12037 C CA . TYR B 1 664 ? -23.992 24.289 20.285 1 92.6 664 TYR B CA 1
ATOM 12038 C C . TYR B 1 664 ? -24.63 24.101 18.914 1 92.6 664 TYR B C 1
ATOM 12040 O O . TYR B 1 664 ? -25.823 24.356 18.738 1 92.6 664 TYR B O 1
ATOM 12048 N N . GLN B 1 665 ? -23.812 23.705 18.004 1 90.1 665 GLN B N 1
ATOM 12049 C CA . GLN B 1 665 ? -24.306 23.481 16.65 1 90.1 665 GLN B CA 1
ATOM 12050 C C . GLN B 1 665 ? -25.01 22.132 16.537 1 90.1 665 GLN B C 1
ATOM 12052 O O . GLN B 1 665 ? -24.452 21.101 16.917 1 90.1 665 GLN B O 1
ATOM 12057 N N . LYS B 1 666 ? -26.127 22.158 15.92 1 86.98 666 LYS B N 1
ATOM 12058 C CA . LYS B 1 666 ? -26.928 20.946 15.771 1 86.98 666 LYS B CA 1
ATOM 12059 C C . LYS B 1 666 ? -26.199 19.906 14.925 1 86.98 666 LYS B C 1
ATOM 12061 O O . LYS B 1 666 ? -25.551 20.248 13.933 1 86.98 666 LYS B O 1
ATOM 12066 N N . ASP B 1 667 ? -26.243 18.626 15.285 1 77.34 667 ASP B N 1
ATOM 12067 C CA . ASP B 1 667 ? -25.723 17.467 14.566 1 77.34 667 ASP B CA 1
ATOM 12068 C C . ASP B 1 667 ? -24.196 17.464 14.559 1 77.34 667 ASP B C 1
ATOM 12070 O O . ASP B 1 667 ? -23.575 16.821 13.711 1 77.34 667 ASP B O 1
ATOM 12074 N N . SER B 1 668 ? -23.654 18.249 15.464 1 81.84 668 SER B N 1
ATOM 12075 C CA . SER B 1 668 ? -22.202 18.266 15.607 1 81.84 668 SER B CA 1
ATOM 12076 C C . SER B 1 668 ? -21.747 17.35 16.738 1 81.84 668 SER B C 1
ATOM 12078 O O . SER B 1 668 ? -22.56 16.912 17.555 1 81.84 668 SER B O 1
ATOM 12080 N N . PHE B 1 669 ? -20.559 17.084 16.791 1 82.25 669 PHE B N 1
ATOM 12081 C CA . PHE B 1 669 ? -20.027 16.205 17.825 1 82.25 669 PHE B CA 1
ATOM 12082 C C . PHE B 1 669 ? -19.956 16.927 19.165 1 82.25 669 PHE B C 1
ATOM 12084 O O . PHE B 1 669 ? -19.758 16.297 20.206 1 82.25 669 PHE B O 1
ATOM 12091 N N . VAL B 1 670 ? -20.2 18.204 19.148 1 88.04 670 VAL B N 1
ATOM 12092 C CA . VAL B 1 670 ? -20.065 19.039 20.338 1 88.04 670 VAL B CA 1
ATOM 12093 C C . VAL B 1 670 ? -21.066 18.59 21.4 1 88.04 670 VAL B C 1
ATOM 12095 O O . VAL B 1 670 ? -20.797 18.697 22.599 1 88.04 670 VAL B O 1
ATOM 12098 N N . GLN B 1 671 ? -22.196 18.116 20.932 1 87 671 GLN B N 1
ATOM 12099 C CA . GLN B 1 671 ? -23.182 17.629 21.891 1 87 671 GLN B CA 1
ATOM 12100 C C . GLN B 1 671 ? -22.583 16.563 22.803 1 87 671 GLN B C 1
ATOM 12102 O O . GLN B 1 671 ? -22.699 16.649 24.027 1 87 671 GLN B O 1
ATOM 12107 N N . GLY B 1 672 ? -21.964 15.562 22.192 1 83.97 672 GLY B N 1
ATOM 12108 C CA . GLY B 1 672 ? -21.347 14.49 22.958 1 83.97 672 GLY B CA 1
ATOM 12109 C C . GLY B 1 672 ? -20.235 14.972 23.87 1 83.97 672 GLY B C 1
ATOM 12110 O O . GLY B 1 672 ? -20.066 14.458 24.978 1 83.97 672 GLY B O 1
ATOM 12111 N N . LEU B 1 673 ? -19.521 15.907 23.387 1 84.33 673 LEU B N 1
ATOM 12112 C CA . LEU B 1 673 ? -18.436 16.465 24.186 1 84.33 673 LEU B CA 1
ATOM 12113 C C . LEU B 1 673 ? -18.98 17.18 25.418 1 84.33 673 LEU B C 1
ATOM 12115 O O . LEU B 1 673 ? -18.445 17.024 26.518 1 84.33 673 LEU B O 1
ATOM 12119 N N . LEU B 1 674 ? -20.053 17.957 25.253 1 89.11 674 LEU B N 1
ATOM 12120 C CA . LEU B 1 674 ? -20.656 18.678 26.369 1 89.11 674 LEU B CA 1
ATOM 12121 C C . LEU B 1 674 ? -21.239 17.707 27.391 1 89.11 674 LEU B C 1
ATOM 12123 O O . LEU B 1 674 ? -21.171 17.956 28.597 1 89.11 674 LEU B O 1
ATOM 12127 N N . GLN B 1 675 ? -21.66 16.653 26.867 1 87.86 675 GLN B N 1
ATOM 12128 C CA . GLN B 1 675 ? -22.166 15.621 27.766 1 87.86 675 GLN B CA 1
ATOM 12129 C C . GLN B 1 675 ? -21.032 14.971 28.553 1 87.86 675 GLN B C 1
ATOM 12131 O O . GLN B 1 675 ? -21.183 14.675 29.74 1 87.86 675 GLN B O 1
ATOM 12136 N N . SER B 1 676 ? -19.993 14.808 27.923 1 83.14 676 SER B N 1
ATOM 12137 C CA . SER B 1 676 ? -18.842 14.202 28.584 1 83.14 676 SER B CA 1
ATOM 12138 C C . SER B 1 676 ? -18.26 15.132 29.643 1 83.14 676 SER B C 1
ATOM 12140 O O . SER B 1 676 ? -17.659 14.673 30.617 1 83.14 676 SER B O 1
ATOM 12142 N N . LEU B 1 677 ? -18.425 16.424 29.418 1 82.35 677 LEU B N 1
ATOM 12143 C CA . LEU B 1 677 ? -17.957 17.414 30.382 1 82.35 677 LEU B CA 1
ATOM 12144 C C . LEU B 1 677 ? -18.954 17.574 31.525 1 82.35 677 LEU B C 1
ATOM 12146 O O . LEU B 1 677 ? -18.782 18.438 32.388 1 82.35 677 LEU B O 1
ATOM 12150 N N . LYS B 1 678 ? -20.086 16.72 31.51 1 83.66 678 LYS B N 1
ATOM 12151 C CA . LYS B 1 678 ? -21.051 16.589 32.598 1 83.66 678 LYS B CA 1
ATOM 12152 C C . LYS B 1 678 ? -22.04 17.752 32.597 1 83.66 678 LYS B C 1
ATOM 12154 O O . LYS B 1 678 ? -22.512 18.172 33.655 1 83.66 678 LYS B O 1
ATOM 12159 N N . PHE B 1 679 ? -22.226 18.36 31.409 1 89.36 679 PHE B N 1
ATOM 12160 C CA . PHE B 1 679 ? -23.318 19.319 31.298 1 89.36 679 PHE B CA 1
ATOM 12161 C C . PHE B 1 679 ? -24.667 18.612 31.338 1 89.36 679 PHE B C 1
ATOM 12163 O O . PHE B 1 679 ? -24.819 17.523 30.78 1 89.36 679 PHE B O 1
ATOM 12170 N N . ASN B 1 680 ? -25.578 19.235 32.037 1 88.23 680 ASN B N 1
ATOM 12171 C CA . ASN B 1 680 ? -26.925 18.676 32.053 1 88.23 680 ASN B CA 1
ATOM 12172 C C . ASN B 1 680 ? -27.563 18.708 30.668 1 88.23 680 ASN B C 1
ATOM 12174 O O . ASN B 1 680 ? -27.481 19.717 29.965 1 88.23 680 ASN B O 1
ATOM 12178 N N . GLU B 1 681 ? -28.149 17.723 30.252 1 88.47 681 GLU B N 1
ATOM 12179 C CA . GLU B 1 681 ? -28.717 17.556 28.917 1 88.47 681 GLU B CA 1
ATOM 12180 C C . GLU B 1 681 ? -29.79 18.605 28.64 1 88.47 681 GLU B C 1
ATOM 12182 O O . GLU B 1 681 ? -29.97 19.029 27.496 1 88.47 681 GLU B O 1
ATOM 12187 N N . SER B 1 682 ? -30.465 19.042 29.712 1 87.94 682 SER B N 1
ATOM 12188 C CA . SER B 1 682 ? -31.538 20.016 29.538 1 87.94 682 SER B CA 1
ATOM 12189 C C . SER B 1 682 ? -30.98 21.413 29.29 1 87.94 682 SER B C 1
ATOM 12191 O O . SER B 1 682 ? -31.688 22.291 28.791 1 87.94 682 SER B O 1
ATOM 12193 N N . LYS B 1 683 ? -29.735 21.584 29.544 1 91.41 683 LYS B N 1
ATOM 12194 C CA . LYS B 1 683 ? -29.136 22.911 29.427 1 91.41 683 LYS B CA 1
ATOM 12195 C C . LYS B 1 683 ? -28.301 23.027 28.155 1 91.41 683 LYS B C 1
ATOM 12197 O O . LYS B 1 683 ? -27.603 24.023 27.953 1 91.41 683 LYS B O 1
ATOM 12202 N N . ILE B 1 684 ? -28.33 22.015 27.365 1 93.52 684 ILE B N 1
ATOM 12203 C CA . ILE B 1 684 ? -27.657 22.045 26.071 1 93.52 684 ILE B CA 1
ATOM 12204 C C . ILE B 1 684 ? -28.68 22.291 24.963 1 93.52 684 ILE B C 1
ATOM 12206 O O . ILE B 1 684 ? -29.552 21.455 24.718 1 93.52 684 ILE B O 1
ATOM 12210 N N . VAL B 1 685 ? -28.649 23.488 24.247 1 94.43 685 VAL B N 1
ATOM 12211 C CA . VAL B 1 685 ? -29.644 23.907 23.265 1 94.43 685 VAL B CA 1
ATOM 12212 C C . VAL B 1 685 ? -29.032 23.882 21.866 1 94.43 685 VAL B C 1
ATOM 12214 O O . VAL B 1 685 ? -28.009 24.525 21.618 1 94.43 685 VAL B O 1
ATOM 12217 N N . PRO B 1 686 ? -29.528 23.095 20.928 1 92.36 686 PRO B N 1
ATOM 12218 C CA . PRO B 1 686 ? -28.996 23.036 19.565 1 92.36 686 PRO B CA 1
ATOM 12219 C C . PRO B 1 686 ? -29.425 24.227 18.712 1 92.36 686 PRO B C 1
ATOM 12221 O O . PRO B 1 686 ? -30.558 24.7 18.831 1 92.36 686 PRO B O 1
ATOM 12224 N N . TYR B 1 687 ? -28.501 24.772 17.929 1 92.09 687 TYR B N 1
ATOM 12225 C CA . TYR B 1 687 ? -28.777 25.841 16.975 1 92.09 687 TYR B CA 1
ATOM 12226 C C . TYR B 1 687 ? -28.26 25.48 15.587 1 92.09 687 TYR B C 1
ATOM 12228 O O . TYR B 1 687 ? -27.4 24.609 15.446 1 92.09 687 TYR B O 1
ATOM 12236 N N . GLU B 1 688 ? -28.732 26.243 14.482 1 86.81 688 GLU B N 1
ATOM 12237 C CA . GLU B 1 688 ? -28.404 25.827 13.122 1 86.81 688 GLU B CA 1
ATOM 12238 C C . GLU B 1 688 ? -27.589 26.895 12.399 1 86.81 688 GLU B C 1
ATOM 12240 O O . GLU B 1 688 ? -26.939 26.612 11.391 1 86.81 688 GLU B O 1
ATOM 12245 N N . SER B 1 689 ? -27.669 28.129 12.952 1 88.25 689 SER B N 1
ATOM 12246 C CA . SER B 1 689 ? -27.032 29.194 12.185 1 88.25 689 SER B CA 1
ATOM 12247 C C . SER B 1 689 ? -26.39 30.229 13.103 1 88.25 689 SER B C 1
ATOM 12249 O O . SER B 1 689 ? -26.698 30.286 14.295 1 88.25 689 SER B O 1
ATOM 12251 N N . ALA B 1 690 ? -25.561 30.984 12.433 1 89.38 690 ALA B N 1
ATOM 12252 C CA . ALA B 1 690 ? -24.919 32.077 13.158 1 89.38 690 ALA B CA 1
ATOM 12253 C C . ALA B 1 690 ? -25.949 33.094 13.642 1 89.38 690 ALA B C 1
ATOM 12255 O O . ALA B 1 690 ? -25.785 33.694 14.707 1 89.38 690 ALA B O 1
ATOM 12256 N N . GLU B 1 691 ? -27.011 33.251 12.918 1 90.31 691 GLU B N 1
ATOM 12257 C CA . GLU B 1 691 ? -28.073 34.175 13.304 1 90.31 691 GLU B CA 1
ATOM 12258 C C . GLU B 1 691 ? -28.772 33.712 14.579 1 90.31 691 GLU B C 1
ATOM 12260 O O . GLU B 1 691 ? -29.101 34.526 15.444 1 90.31 691 GLU B O 1
ATOM 12265 N N . GLU B 1 692 ? -28.898 32.469 14.633 1 93 692 GLU B N 1
ATOM 12266 C CA . GLU B 1 692 ? -29.514 31.923 15.838 1 93 692 GLU B CA 1
ATOM 12267 C C . GLU B 1 692 ? -28.594 32.076 17.046 1 93 692 GLU B C 1
ATOM 12269 O O . GLU B 1 692 ? -29.061 32.3 18.165 1 93 692 GLU B O 1
ATOM 12274 N N . TYR B 1 693 ? -27.305 31.925 16.783 1 93.52 693 TYR B N 1
ATOM 12275 C CA . TYR B 1 693 ? -26.344 32.174 17.853 1 93.52 693 TYR B CA 1
ATOM 12276 C C . TYR B 1 693 ? -26.506 33.581 18.415 1 93.52 693 TYR B C 1
ATOM 12278 O O . TYR B 1 693 ? -26.548 33.767 19.634 1 93.52 693 TYR B O 1
ATOM 12286 N N . HIS B 1 694 ? -26.605 34.474 17.439 1 91.77 694 HIS B N 1
ATOM 12287 C CA . HIS B 1 694 ? -26.696 35.886 17.794 1 91.77 694 HIS B CA 1
ATOM 12288 C C . HIS B 1 694 ? -27.946 36.166 18.622 1 91.77 694 HIS B C 1
ATOM 12290 O O . HIS B 1 694 ? -27.873 36.828 19.66 1 91.77 694 HIS B O 1
ATOM 12296 N N . GLN B 1 695 ? -29.046 35.647 18.198 1 92.24 695 GLN B N 1
ATOM 12297 C CA . GLN B 1 695 ? -30.308 35.869 18.895 1 92.24 695 GLN B CA 1
ATOM 12298 C C . GLN B 1 695 ? -30.293 35.225 20.278 1 92.24 695 GLN B C 1
ATOM 12300 O O . GLN B 1 695 ? -30.802 35.799 21.243 1 92.24 695 GLN B O 1
ATOM 12305 N N . ALA B 1 696 ? -29.67 34.116 20.341 1 94 696 ALA B N 1
ATOM 12306 C CA . ALA B 1 696 ? -29.634 33.388 21.606 1 94 696 ALA B CA 1
ATOM 12307 C C . ALA B 1 696 ? -28.772 34.115 22.634 1 94 696 ALA B C 1
ATOM 12309 O O . ALA B 1 696 ? -29.108 34.152 23.82 1 94 696 ALA B O 1
ATOM 12310 N N . LEU B 1 697 ? -27.722 34.674 22.243 1 91.8 697 LEU B N 1
ATOM 12311 C CA . LEU B 1 697 ? -26.802 35.361 23.143 1 91.8 697 LEU B CA 1
ATOM 12312 C C . LEU B 1 697 ? -27.368 36.711 23.572 1 91.8 697 LEU B C 1
ATOM 12314 O O . LEU B 1 697 ? -27.21 37.116 24.726 1 91.8 697 LEU B O 1
ATOM 12318 N N . ILE B 1 698 ? -28.046 37.356 22.637 1 87.74 698 ILE B N 1
ATOM 12319 C CA . ILE B 1 698 ? -28.587 38.676 22.941 1 87.74 698 ILE B CA 1
ATOM 12320 C C . ILE B 1 698 ? -29.801 38.538 23.857 1 87.74 698 ILE B C 1
ATOM 12322 O O . ILE B 1 698 ? -29.996 39.349 24.765 1 87.74 698 ILE B O 1
ATOM 12326 N N . ASN B 1 699 ? -30.571 37.493 23.565 1 87.65 699 ASN B N 1
ATOM 12327 C CA . ASN B 1 699 ? -31.78 37.286 24.356 1 87.65 699 ASN B CA 1
ATOM 12328 C C . ASN B 1 699 ? -31.467 36.619 25.692 1 87.65 699 ASN B C 1
ATOM 12330 O O . ASN B 1 699 ? -32.328 36.545 26.57 1 87.65 699 ASN B O 1
ATOM 12334 N N . GLY B 1 700 ? -30.296 36.109 25.861 1 86.49 700 GLY B N 1
ATOM 12335 C CA . GLY B 1 700 ? -29.889 35.51 27.123 1 86.49 700 GLY B CA 1
ATOM 12336 C C . GLY B 1 700 ? -30.374 34.083 27.29 1 86.49 700 GLY B C 1
ATOM 12337 O O . GLY B 1 700 ? -30.411 33.561 28.407 1 86.49 700 GLY B O 1
ATOM 12338 N N . SER B 1 701 ? -30.822 33.53 26.256 1 90.45 701 SER B N 1
ATOM 12339 C CA . SER B 1 701 ? -31.274 32.143 26.322 1 90.45 701 SER B CA 1
ATOM 12340 C C . SER B 1 701 ? -30.121 31.202 26.658 1 90.45 701 SER B C 1
ATOM 12342 O O . SER B 1 701 ? -30.331 30.143 27.253 1 90.45 701 SER B O 1
ATOM 12344 N N . VAL B 1 702 ? -28.969 31.589 26.177 1 93.74 702 VAL B N 1
ATOM 12345 C CA . VAL B 1 702 ? -27.773 30.823 26.511 1 93.74 702 VAL B CA 1
ATOM 12346 C C . VAL B 1 702 ? -26.673 31.766 26.992 1 93.74 702 VAL B C 1
ATOM 12348 O O . VAL B 1 702 ? -26.653 32.944 26.627 1 93.74 702 VAL B O 1
ATOM 12351 N N . ALA B 1 703 ? -25.819 31.242 27.849 1 91.35 703 ALA B N 1
ATOM 12352 C CA . ALA B 1 703 ? -24.719 32.04 28.385 1 91.35 703 ALA B CA 1
ATOM 12353 C C . ALA B 1 703 ? -23.516 32.017 27.447 1 91.35 703 ALA B C 1
ATOM 12355 O O . ALA B 1 703 ? -22.688 32.931 27.466 1 91.35 703 ALA B O 1
ATOM 12356 N N . ALA B 1 704 ? -23.425 30.918 26.753 1 93.95 704 ALA B N 1
ATOM 12357 C CA . ALA B 1 704 ? -22.286 30.747 25.855 1 93.95 704 ALA B CA 1
ATOM 12358 C C . ALA B 1 704 ? -22.634 29.811 24.7 1 93.95 704 ALA B C 1
ATOM 12360 O O . ALA B 1 704 ? -23.536 28.978 24.818 1 93.95 704 ALA B O 1
ATOM 12361 N N . ILE B 1 705 ? -22.01 30.057 23.629 1 94.76 705 ILE B N 1
ATOM 12362 C CA . ILE B 1 705 ? -22.083 29.147 22.491 1 94.76 705 ILE B CA 1
ATOM 12363 C C . ILE B 1 705 ? -20.742 28.439 22.31 1 94.76 705 ILE B C 1
ATOM 12365 O O . ILE B 1 705 ? -19.698 29.088 22.216 1 94.76 705 ILE B O 1
ATOM 12369 N N . VAL B 1 706 ? -20.79 27.145 22.34 1 92.7 706 VAL B N 1
ATOM 12370 C CA . VAL B 1 706 ? -19.585 26.346 22.144 1 92.7 706 VAL B CA 1
ATOM 12371 C C . VAL B 1 706 ? -19.585 25.748 20.739 1 92.7 706 VAL B C 1
ATOM 12373 O O . VAL B 1 706 ? -20.534 25.064 20.348 1 92.7 706 VAL B O 1
ATOM 12376 N N . ASP B 1 707 ? -18.598 26.022 20.02 1 92.23 707 ASP B N 1
ATOM 12377 C CA . ASP B 1 707 ? -18.471 25.501 18.662 1 92.23 707 ASP B CA 1
ATOM 12378 C C . ASP B 1 707 ? -17.013 25.498 18.209 1 92.23 707 ASP B C 1
ATOM 12380 O O . ASP B 1 707 ? -16.128 25.942 18.944 1 92.23 707 ASP B O 1
ATOM 12384 N N . GLU B 1 708 ? -16.801 25.026 17.104 1 90.75 708 GLU B N 1
ATOM 12385 C CA . GLU B 1 708 ? -15.455 24.975 16.542 1 90.75 708 GLU B CA 1
ATOM 12386 C C . GLU B 1 708 ? -14.966 26.367 16.154 1 90.75 708 GLU B C 1
ATOM 12388 O O . GLU B 1 708 ? -15.747 27.196 15.681 1 90.75 708 GLU B O 1
ATOM 12393 N N . VAL B 1 709 ? -13.72 26.552 16.218 1 87.95 709 VAL B N 1
ATOM 12394 C CA . VAL B 1 709 ? -13.098 27.862 16.056 1 87.95 709 VAL B CA 1
ATOM 12395 C C . VAL B 1 709 ? -13.415 28.416 14.669 1 87.95 709 VAL B C 1
ATOM 12397 O O . VAL B 1 709 ? -13.755 29.593 14.526 1 87.95 709 VAL B O 1
ATOM 12400 N N . PRO B 1 710 ? -13.384 27.623 13.635 1 88.33 710 PRO B N 1
ATOM 12401 C CA . PRO B 1 710 ? -13.669 28.184 12.312 1 88.33 710 PRO B CA 1
ATOM 12402 C C . PRO B 1 710 ? -15.091 28.728 12.195 1 88.33 710 PRO B C 1
ATOM 12404 O O . PRO B 1 710 ? -15.313 29.75 11.54 1 88.33 710 PRO B O 1
ATOM 12407 N N . TYR B 1 711 ? -16.053 28.131 12.825 1 90.39 711 TYR B N 1
ATOM 12408 C CA . TYR B 1 711 ? -17.43 28.609 12.801 1 90.39 711 TYR B CA 1
ATOM 12409 C C . TYR B 1 711 ? -17.58 29.882 13.626 1 90.39 711 TYR B C 1
ATOM 12411 O O . TYR B 1 711 ? -18.291 30.808 13.226 1 90.39 711 TYR B O 1
ATOM 12419 N N . LEU B 1 712 ? -16.936 29.854 14.749 1 90.13 712 LEU B N 1
ATOM 12420 C CA . LEU B 1 712 ? -17.036 31.006 15.638 1 90.13 712 LEU B CA 1
ATOM 12421 C C . LEU B 1 712 ? -16.37 32.231 15.018 1 90.13 712 LEU B C 1
ATOM 12423 O O . LEU B 1 712 ? -16.811 33.361 15.24 1 90.13 712 LEU B O 1
ATOM 12427 N N . LYS B 1 713 ? -15.335 31.941 14.284 1 86.64 713 LYS B N 1
ATOM 12428 C CA . LYS B 1 713 ? -14.691 33.054 13.593 1 86.64 713 LYS B CA 1
ATOM 12429 C C . LYS B 1 713 ? -15.618 33.661 12.544 1 86.64 713 LYS B C 1
ATOM 12431 O O . LYS B 1 713 ? -15.59 34.87 12.308 1 86.64 713 LYS B O 1
ATOM 12436 N N . VAL B 1 714 ? -16.375 32.845 11.899 1 89.02 714 VAL B N 1
ATOM 12437 C CA . VAL B 1 714 ? -17.364 33.337 10.946 1 89.02 714 VAL B CA 1
ATOM 12438 C C . VAL B 1 714 ? -18.425 34.156 11.678 1 89.02 714 VAL B C 1
ATOM 12440 O O . VAL B 1 714 ? -18.859 35.201 11.188 1 89.02 714 VAL B O 1
ATOM 12443 N N . PHE B 1 715 ? -18.816 33.723 12.829 1 90.32 715 PHE B N 1
ATOM 12444 C CA . PHE B 1 715 ? -19.776 34.434 13.665 1 90.32 715 PHE B CA 1
ATOM 12445 C C . PHE B 1 715 ? -19.218 35.784 14.1 1 90.32 715 PHE B C 1
ATOM 12447 O O . PHE B 1 715 ? -19.913 36.8 14.033 1 90.32 715 PHE B O 1
ATOM 12454 N N . MET B 1 716 ? -17.975 35.676 14.505 1 85.87 716 MET B N 1
ATOM 12455 C CA . MET B 1 716 ? -17.344 36.897 14.997 1 85.87 716 MET B CA 1
ATOM 12456 C C . MET B 1 716 ? -17.155 37.905 13.867 1 85.87 716 MET B C 1
ATOM 12458 O O . MET B 1 716 ? -17.241 39.114 14.087 1 85.87 716 MET B O 1
ATOM 12462 N N . ALA B 1 717 ? -16.877 37.45 12.737 1 83.81 717 ALA B N 1
ATOM 12463 C CA . ALA B 1 717 ? -16.684 38.331 11.588 1 83.81 717 ALA B CA 1
ATOM 12464 C C . ALA B 1 717 ? -17.99 39.018 11.198 1 83.81 717 ALA B C 1
ATOM 12466 O O . ALA B 1 717 ? -17.985 40.164 10.743 1 83.81 717 ALA B O 1
ATOM 12467 N N . ARG B 1 718 ? -19.032 38.373 11.417 1 83.93 718 ARG B N 1
ATOM 12468 C CA . ARG B 1 718 ? -20.337 38.906 11.041 1 83.93 718 ARG B CA 1
ATOM 12469 C C . ARG B 1 718 ? -20.879 39.841 12.117 1 83.93 718 ARG B C 1
ATOM 12471 O O . ARG B 1 718 ? -21.556 40.824 11.81 1 83.93 718 ARG B O 1
ATOM 12478 N N . TYR B 1 719 ? -20.567 39.528 13.395 1 82.92 719 TYR B N 1
ATOM 12479 C CA . TYR B 1 719 ? -21.178 40.263 14.497 1 82.92 719 TYR B CA 1
ATOM 12480 C C . TYR B 1 719 ? -20.116 40.938 15.357 1 82.92 719 TYR B C 1
ATOM 12482 O O . TYR B 1 719 ? -20.304 41.112 16.563 1 82.92 719 TYR B O 1
ATOM 12490 N N . CYS B 1 720 ? -18.94 41.269 14.766 1 66.73 720 CYS B N 1
ATOM 12491 C CA . CYS B 1 720 ? -17.771 41.827 15.436 1 66.73 720 CYS B CA 1
ATOM 12492 C C . CYS B 1 720 ? -18.147 43.055 16.256 1 66.73 720 CYS B C 1
ATOM 12494 O O . CYS B 1 720 ? -17.602 43.275 17.339 1 66.73 720 CYS B O 1
ATOM 12496 N N . HIS B 1 721 ? -18.614 44.283 15.566 1 61.11 721 HIS B N 1
ATOM 12497 C CA . HIS B 1 721 ? -18.901 45.58 16.167 1 61.11 721 HIS B CA 1
ATOM 12498 C C . HIS B 1 721 ? -19.878 45.446 17.33 1 61.11 721 HIS B C 1
ATOM 12500 O O . HIS B 1 721 ? -20.18 46.43 18.009 1 61.11 721 HIS B O 1
ATOM 12506 N N . LYS B 1 722 ? -20.699 43.637 17.91 1 65.75 722 LYS B N 1
ATOM 12507 C CA . LYS B 1 722 ? -21.812 43.436 18.833 1 65.75 722 LYS B CA 1
ATOM 12508 C C . LYS B 1 722 ? -21.324 42.886 20.171 1 65.75 722 LYS B C 1
ATOM 12510 O O . LYS B 1 722 ? -22.035 42.127 20.832 1 65.75 722 LYS B O 1
ATOM 12515 N N . ASN B 1 723 ? -20.251 43.129 20.739 1 71.8 723 ASN B N 1
ATOM 12516 C CA . ASN B 1 723 ? -19.756 42.883 22.09 1 71.8 723 ASN B CA 1
ATOM 12517 C C . ASN B 1 723 ? -19.629 41.39 22.377 1 71.8 723 ASN B C 1
ATOM 12519 O O . ASN B 1 723 ? -20.184 40.893 23.358 1 71.8 723 ASN B O 1
ATOM 12523 N N . PHE B 1 724 ? -19.281 40.593 21.602 1 84.55 724 PHE B N 1
ATOM 12524 C CA . PHE B 1 724 ? -18.987 39.187 21.85 1 84.55 724 PHE B CA 1
ATOM 12525 C C . PHE B 1 724 ? -17.483 38.954 21.924 1 84.55 724 PHE B C 1
ATOM 12527 O O . PHE B 1 724 ? -16.704 39.69 21.315 1 84.55 724 PHE B O 1
ATOM 12534 N N . LYS B 1 725 ? -17.059 38.003 22.722 1 81.88 725 LYS B N 1
ATOM 12535 C CA . LYS B 1 725 ? -15.663 37.588 22.82 1 81.88 725 LYS B CA 1
ATOM 12536 C C . LYS B 1 725 ? -15.533 36.07 22.743 1 81.88 725 LYS B C 1
ATOM 12538 O O . LYS B 1 725 ? -16.369 35.342 23.282 1 81.88 725 LYS B O 1
ATOM 12543 N N . MET B 1 726 ? -14.536 35.705 22.054 1 85.19 726 MET B N 1
ATOM 12544 C CA . MET B 1 726 ? -14.233 34.279 21.979 1 85.19 726 MET B CA 1
ATOM 12545 C C . MET B 1 726 ? -13.278 33.867 23.094 1 85.19 726 MET B C 1
ATOM 12547 O O . MET B 1 726 ? -12.257 34.52 23.316 1 85.19 726 MET B O 1
ATOM 12551 N N . VAL B 1 727 ? -13.645 32.882 23.915 1 80.28 727 VAL B N 1
ATOM 12552 C CA . VAL B 1 727 ? -12.815 32.364 24.998 1 80.28 727 VAL B CA 1
ATOM 12553 C C . VAL B 1 727 ? -12.371 30.94 24.672 1 80.28 727 VAL B C 1
ATOM 12555 O O . VAL B 1 727 ? -13.202 30.07 24.402 1 80.28 727 VAL B O 1
ATOM 12558 N N . GLY B 1 728 ? -11.05 30.742 24.748 1 71.9 728 GLY B N 1
ATOM 12559 C CA . GLY B 1 728 ? -10.595 29.385 24.488 1 71.9 728 GLY B CA 1
ATOM 12560 C C . GLY B 1 728 ? -9.239 29.331 23.81 1 71.9 728 GLY B C 1
ATOM 12561 O O . GLY B 1 728 ? -8.529 30.336 23.748 1 71.9 728 GLY B O 1
ATOM 12562 N N . PRO B 1 729 ? -8.964 28.089 23.568 1 69.8 729 PRO B N 1
ATOM 12563 C CA . PRO B 1 729 ? -9.705 26.855 23.295 1 69.8 729 PRO B CA 1
ATOM 12564 C C . PRO B 1 729 ? -9.981 26.041 24.557 1 69.8 729 PRO B C 1
ATOM 12566 O O . PRO B 1 729 ? -9.144 25.997 25.463 1 69.8 729 PRO B O 1
ATOM 12569 N N . ILE B 1 730 ? -11.215 25.476 24.549 1 74.54 730 ILE B N 1
ATOM 12570 C CA . ILE B 1 730 ? -11.616 24.655 25.686 1 74.54 730 ILE B CA 1
ATOM 12571 C C . ILE B 1 730 ? -11.346 23.183 25.381 1 74.54 730 ILE B C 1
ATOM 12573 O O . ILE B 1 730 ? -11.356 22.344 26.284 1 74.54 730 ILE B O 1
ATOM 12577 N N . TYR B 1 731 ? -11.173 22.871 24.095 1 76.09 731 TYR B N 1
ATOM 12578 C CA . TYR B 1 731 ? -10.906 21.518 23.619 1 76.09 731 TYR B CA 1
ATOM 12579 C C . TYR B 1 731 ? -9.994 21.539 22.399 1 76.09 731 TYR B C 1
ATOM 12581 O O . TYR B 1 731 ? -10.149 22.385 21.514 1 76.09 731 TYR B O 1
ATOM 12589 N N . LYS B 1 732 ? -8.986 20.728 22.567 1 73.59 732 LYS B N 1
ATOM 12590 C CA . LYS B 1 732 ? -8.058 20.676 21.441 1 73.59 732 LYS B CA 1
ATOM 12591 C C . LYS B 1 732 ? -8.459 19.588 20.448 1 73.59 732 LYS B C 1
ATOM 12593 O O . LYS B 1 732 ? -8.736 18.454 20.841 1 73.59 732 LYS B O 1
ATOM 12598 N N . SER B 1 733 ? -8.953 19.89 19.326 1 73.51 733 SER B N 1
ATOM 12599 C CA . SER B 1 733 ? -9.253 18.986 18.221 1 73.51 733 SER B CA 1
ATOM 12600 C C . SER B 1 733 ? -8.328 19.236 17.035 1 73.51 733 SER B C 1
ATOM 12602 O O . SER B 1 733 ? -7.497 20.146 17.071 1 73.51 733 SER B O 1
ATOM 12604 N N . SER B 1 734 ? -8.499 18.229 16.149 1 78.19 734 SER B N 1
ATOM 12605 C CA . SER B 1 734 ? -7.79 18.43 14.889 1 78.19 734 SER B CA 1
ATOM 12606 C C . SER B 1 734 ? -8.656 19.176 13.88 1 78.19 734 SER B C 1
ATOM 12608 O O . SER B 1 734 ? -9.874 19.271 14.049 1 78.19 734 SER B O 1
ATOM 12610 N N . GLY B 1 735 ? -8.272 20.347 13.3 1 86.51 735 GLY B N 1
ATOM 12611 C CA . GLY B 1 735 ? -8.924 21.152 12.28 1 86.51 735 GLY B CA 1
ATOM 12612 C C . GLY B 1 735 ? -9.751 20.33 11.31 1 86.51 735 GLY B C 1
ATOM 12613 O O . GLY B 1 735 ? -10.129 19.197 11.613 1 86.51 735 GLY B O 1
ATOM 12614 N N . PHE B 1 736 ? -10.317 20.866 10.297 1 90.8 736 PHE B N 1
ATOM 12615 C CA . PHE B 1 736 ? -11.079 20.195 9.251 1 90.8 736 PHE B CA 1
ATOM 12616 C C . PHE B 1 736 ? -10.15 19.487 8.273 1 90.8 736 PHE B C 1
ATOM 12618 O O . PHE B 1 736 ? -9.046 19.965 8 1 90.8 736 PHE B O 1
ATOM 12625 N N . GLY B 1 737 ? -10.564 18.354 7.854 1 91.57 737 GLY B N 1
ATOM 12626 C CA . GLY B 1 737 ? -9.87 17.602 6.821 1 91.57 737 GLY B CA 1
ATOM 12627 C C . GLY B 1 737 ? -10.809 16.83 5.913 1 91.57 737 GLY B C 1
ATOM 12628 O O . GLY B 1 737 ? -11.995 16.685 6.216 1 91.57 737 GLY B O 1
ATOM 12629 N N . PHE B 1 738 ? -10.328 16.41 4.783 1 94.44 738 PHE B N 1
ATOM 12630 C CA . PHE B 1 738 ? -11.096 15.568 3.874 1 94.44 738 PHE B CA 1
ATOM 12631 C C . PHE B 1 738 ? -10.907 14.094 4.212 1 94.44 738 PHE B C 1
ATOM 12633 O O . PHE B 1 738 ? -9.836 13.689 4.67 1 94.44 738 PHE B O 1
ATOM 12640 N N . ALA B 1 739 ? -11.898 13.345 3.978 1 92.97 739 ALA B N 1
ATOM 12641 C CA . ALA B 1 739 ? -11.863 11.942 4.383 1 92.97 739 ALA B CA 1
ATOM 12642 C C . ALA B 1 739 ? -11.821 11.021 3.167 1 92.97 739 ALA B C 1
ATOM 12644 O O . ALA B 1 739 ? -12.473 11.288 2.155 1 92.97 739 ALA B O 1
ATOM 12645 N N . PHE B 1 740 ? -11.034 9.977 3.278 1 88.54 740 PHE B N 1
ATOM 12646 C CA . PHE B 1 740 ? -10.882 8.931 2.274 1 88.54 740 PHE B CA 1
ATOM 12647 C C . PHE B 1 740 ? -10.988 7.55 2.911 1 88.54 740 PHE B C 1
ATOM 12649 O O . PHE B 1 740 ? -10.889 7.415 4.133 1 88.54 740 PHE B O 1
ATOM 12656 N N . PRO B 1 741 ? -11.285 6.594 2.061 1 79.59 741 PRO B N 1
ATOM 12657 C CA . PRO B 1 741 ? -11.275 5.24 2.62 1 79.59 741 PRO B CA 1
ATOM 12658 C C . PRO B 1 741 ? -9.931 4.869 3.243 1 79.59 741 PRO B C 1
ATOM 12660 O O . PRO B 1 741 ? -8.892 5.393 2.835 1 79.59 741 PRO B O 1
ATOM 12663 N N . LYS B 1 742 ? -10.021 4.047 4.26 1 72.43 742 LYS B N 1
ATOM 12664 C CA . LYS B 1 742 ? -8.814 3.653 4.981 1 72.43 742 LYS B CA 1
ATOM 12665 C C . LYS B 1 742 ? -7.781 3.049 4.035 1 72.43 742 LYS B C 1
ATOM 12667 O O . LYS B 1 742 ? -8.107 2.176 3.228 1 72.43 742 LYS B O 1
ATOM 12672 N N . GLY B 1 743 ? -6.552 3.613 4.007 1 66.99 743 GLY B N 1
ATOM 12673 C CA . GLY B 1 743 ? -5.464 3.08 3.203 1 66.99 743 GLY B CA 1
ATOM 12674 C C . GLY B 1 743 ? -5.45 3.62 1.785 1 66.99 743 GLY B C 1
ATOM 12675 O O . GLY B 1 743 ? -4.69 3.141 0.941 1 66.99 743 GLY B O 1
ATOM 12676 N N . SER B 1 744 ? -6.348 4.55 1.502 1 70.97 744 SER B N 1
ATOM 12677 C CA . SER B 1 744 ? -6.397 5.131 0.164 1 70.97 744 SER B CA 1
ATOM 12678 C C . SER B 1 744 ? -5.1 5.861 -0.169 1 70.97 744 SER B C 1
ATOM 12680 O O . SER B 1 744 ? -4.578 6.617 0.652 1 70.97 744 SER B O 1
ATOM 12682 N N . PRO B 1 745 ? -4.545 5.6 -1.286 1 67.94 745 PRO B N 1
ATOM 12683 C CA . PRO B 1 745 ? -3.328 6.304 -1.695 1 67.94 745 PRO B CA 1
ATOM 12684 C C . PRO B 1 745 ? -3.571 7.783 -1.986 1 67.94 745 PRO B C 1
ATOM 12686 O O . PRO B 1 745 ? -2.618 8.561 -2.087 1 67.94 745 PRO B O 1
ATOM 12689 N N . PHE B 1 746 ? -4.875 8.145 -2.011 1 78.26 746 PHE B N 1
ATOM 12690 C CA . PHE B 1 746 ? -5.214 9.516 -2.377 1 78.26 746 PHE B CA 1
ATOM 12691 C C . PHE B 1 746 ? -4.932 10.47 -1.223 1 78.26 746 PHE B C 1
ATOM 12693 O O . PHE B 1 746 ? -4.748 11.67 -1.434 1 78.26 746 PHE B O 1
ATOM 12700 N N . VAL B 1 747 ? -4.934 9.911 -0.009 1 82.29 747 VAL B N 1
ATOM 12701 C CA . VAL B 1 747 ? -4.804 10.76 1.17 1 82.29 747 VAL B CA 1
ATOM 12702 C C . VAL B 1 747 ? -3.491 11.538 1.106 1 82.29 747 VAL B C 1
ATOM 12704 O O . VAL B 1 747 ? -3.468 12.75 1.334 1 82.29 747 VAL B O 1
ATOM 12707 N N . GLY B 1 748 ? -2.442 10.823 0.746 1 78.59 748 GLY B N 1
ATOM 12708 C CA . GLY B 1 748 ? -1.147 11.48 0.676 1 78.59 748 GLY B CA 1
ATOM 12709 C C . GLY B 1 748 ? -1.065 12.522 -0.424 1 78.59 748 GLY B C 1
ATOM 12710 O O . GLY B 1 748 ? -0.519 13.608 -0.218 1 78.59 748 GLY B O 1
ATOM 12711 N N . GLU B 1 749 ? -1.625 12.275 -1.546 1 80.81 749 GLU B N 1
ATOM 12712 C CA . GLU B 1 749 ? -1.557 13.185 -2.686 1 80.81 749 GLU B CA 1
ATOM 12713 C C . GLU B 1 749 ? -2.416 14.424 -2.455 1 80.81 749 GLU B C 1
ATOM 12715 O O . GLU B 1 749 ? -1.998 15.542 -2.763 1 80.81 749 GLU B O 1
ATOM 12720 N N . VAL B 1 750 ? -3.608 14.154 -1.966 1 88.3 750 VAL B N 1
ATOM 12721 C CA . VAL B 1 750 ? -4.499 15.285 -1.729 1 88.3 750 VAL B CA 1
ATOM 12722 C C . VAL B 1 750 ? -3.946 16.151 -0.6 1 88.3 750 VAL B C 1
ATOM 12724 O O . VAL B 1 750 ? -4.064 17.378 -0.635 1 88.3 750 VAL B O 1
ATOM 12727 N N . SER B 1 751 ? -3.389 15.473 0.432 1 88.12 751 SER B N 1
ATOM 12728 C CA . SER B 1 751 ? -2.756 16.229 1.508 1 88.12 751 SER B CA 1
ATOM 12729 C C . SER B 1 751 ? -1.651 17.134 0.972 1 88.12 751 SER B C 1
ATOM 12731 O O . SER B 1 751 ? -1.536 18.291 1.383 1 88.12 751 SER B O 1
ATOM 12733 N N . ARG B 1 752 ? -0.87 16.641 0.116 1 86.4 752 ARG B N 1
ATOM 12734 C CA . ARG B 1 752 ? 0.204 17.424 -0.486 1 86.4 752 ARG B CA 1
ATOM 12735 C C . ARG B 1 752 ? -0.355 18.596 -1.286 1 86.4 752 ARG B C 1
ATOM 12737 O O . ARG B 1 752 ? 0.188 19.702 -1.239 1 86.4 752 ARG B O 1
ATOM 12744 N N . ALA B 1 753 ? -1.39 18.313 -2.06 1 88.78 753 ALA B N 1
ATOM 12745 C CA . ALA B 1 753 ? -2.016 19.364 -2.858 1 88.78 753 ALA B CA 1
ATOM 12746 C C . ALA B 1 753 ? -2.598 20.457 -1.966 1 88.78 753 ALA B C 1
ATOM 12748 O O . ALA B 1 753 ? -2.522 21.643 -2.297 1 88.78 753 ALA B O 1
ATOM 12749 N N . ILE B 1 754 ? -3.162 20.037 -0.852 1 89.72 754 ILE B N 1
ATOM 12750 C CA . ILE B 1 754 ? -3.725 20.996 0.092 1 89.72 754 ILE B CA 1
ATOM 12751 C C . ILE B 1 754 ? -2.611 21.865 0.672 1 89.72 754 ILE B C 1
ATOM 12753 O O . ILE B 1 754 ? -2.758 23.084 0.779 1 89.72 754 ILE B O 1
ATOM 12757 N N . LEU B 1 755 ? -1.529 21.239 1.066 1 86.25 755 LEU B N 1
ATOM 12758 C CA . LEU B 1 755 ? -0.401 21.978 1.622 1 86.25 755 LEU B CA 1
ATOM 12759 C C . LEU B 1 755 ? 0.154 22.97 0.604 1 86.25 755 LEU B C 1
ATOM 12761 O O . LEU B 1 755 ? 0.527 24.089 0.961 1 86.25 755 LEU B O 1
ATOM 12765 N N . LYS B 1 756 ? 0.167 22.556 -0.644 1 86.6 756 LYS B N 1
ATOM 12766 C CA . LYS B 1 756 ? 0.634 23.437 -1.71 1 86.6 756 LYS B CA 1
ATOM 12767 C C . LYS B 1 756 ? -0.283 24.647 -1.864 1 86.6 756 LYS B C 1
ATOM 12769 O O . LYS B 1 756 ? 0.19 25.774 -2.03 1 86.6 756 LYS B O 1
ATOM 12774 N N . VAL B 1 757 ? -1.561 24.429 -1.801 1 88.27 757 VAL B N 1
ATOM 12775 C CA . VAL B 1 757 ? -2.537 25.506 -1.922 1 88.27 757 VAL B CA 1
ATOM 12776 C C . VAL B 1 757 ? -2.435 26.434 -0.713 1 88.27 757 VAL B C 1
ATOM 12778 O O . VAL B 1 757 ? -2.535 27.655 -0.849 1 88.27 757 VAL B O 1
ATOM 12781 N N . MET B 1 758 ? -2.198 25.848 0.426 1 84.29 758 MET B N 1
ATOM 12782 C CA . MET B 1 758 ? -2.116 26.631 1.656 1 84.29 758 MET B CA 1
ATOM 12783 C C . MET B 1 758 ? -0.872 27.513 1.658 1 84.29 758 MET B C 1
ATOM 12785 O O . MET B 1 758 ? -0.872 28.591 2.254 1 84.29 758 MET B O 1
ATOM 12789 N N . GLN B 1 759 ? 0.117 27.046 1.027 1 79.25 759 GLN B N 1
ATOM 12790 C CA . GLN B 1 759 ? 1.365 27.801 0.983 1 79.25 759 GLN B CA 1
ATOM 12791 C C . GLN B 1 759 ? 1.292 28.924 -0.047 1 79.25 759 GLN B C 1
ATOM 12793 O O . GLN B 1 759 ? 2.146 29.813 -0.066 1 79.25 759 GLN B O 1
ATOM 12798 N N . ASN B 1 760 ? 0.208 28.811 -0.846 1 79.14 760 ASN B N 1
ATOM 12799 C CA . ASN B 1 760 ? -0.071 29.913 -1.761 1 79.14 760 ASN B CA 1
ATOM 12800 C C . ASN B 1 760 ? -0.837 31.037 -1.069 1 79.14 760 ASN B C 1
ATOM 12802 O O . ASN B 1 760 ? -2.067 31.011 -1.01 1 79.14 760 ASN B O 1
ATOM 12806 N N . ASN B 1 761 ? -0.235 32.046 -0.66 1 75.11 761 ASN B N 1
ATOM 12807 C CA . ASN B 1 761 ? -0.805 33.109 0.161 1 75.11 761 ASN B CA 1
ATOM 12808 C C . ASN B 1 761 ? -1.905 33.863 -0.582 1 75.11 761 ASN B C 1
ATOM 12810 O O . ASN B 1 761 ? -2.903 34.265 0.018 1 75.11 761 ASN B O 1
ATOM 12814 N N . THR B 1 762 ? -1.725 33.964 -1.846 1 78.69 762 THR B N 1
ATOM 12815 C CA . THR B 1 762 ? -2.709 34.728 -2.604 1 78.69 762 THR B CA 1
ATOM 12816 C C . THR B 1 762 ? -4.057 34.014 -2.615 1 78.69 762 THR B C 1
ATOM 12818 O O . THR B 1 762 ? -5.096 34.634 -2.378 1 78.69 762 THR B O 1
ATOM 12821 N N . LEU B 1 763 ? -4 32.819 -2.883 1 84.65 763 LEU B N 1
ATOM 12822 C CA . LEU B 1 763 ? -5.237 32.048 -2.942 1 84.65 763 LEU B CA 1
ATOM 12823 C C . LEU B 1 763 ? -5.863 31.92 -1.558 1 84.65 763 LEU B C 1
ATOM 12825 O O . LEU B 1 763 ? -7.084 32.019 -1.412 1 84.65 763 LEU B O 1
ATOM 12829 N N . MET B 1 764 ? -5.06 31.767 -0.636 1 83.99 764 MET B N 1
ATOM 12830 C CA . MET B 1 764 ? -5.582 31.581 0.715 1 83.99 764 MET B CA 1
ATOM 12831 C C . MET B 1 764 ? -6.18 32.878 1.25 1 83.99 764 MET B C 1
ATOM 12833 O O . MET B 1 764 ? -7.178 32.854 1.974 1 83.99 764 MET B O 1
ATOM 12837 N N . ASP B 1 765 ? -5.509 33.93 0.897 1 80.53 765 ASP B N 1
ATOM 12838 C CA . ASP B 1 765 ? -6.05 35.223 1.306 1 80.53 765 ASP B CA 1
ATOM 12839 C C . ASP B 1 765 ? -7.437 35.451 0.709 1 80.53 765 ASP B C 1
ATOM 12841 O O . ASP B 1 765 ? -8.332 35.964 1.383 1 80.53 765 ASP B O 1
ATOM 12845 N N . LYS B 1 766 ? -7.562 35.074 -0.49 1 82.93 766 LYS B N 1
ATOM 12846 C CA . LYS B 1 766 ? -8.856 35.211 -1.15 1 82.93 766 LYS B CA 1
ATOM 12847 C C . LYS B 1 766 ? -9.909 34.327 -0.487 1 82.93 766 LYS B C 1
ATOM 12849 O O . LYS B 1 766 ? -11.035 34.767 -0.247 1 82.93 766 LYS B O 1
ATOM 12854 N N . LEU B 1 767 ? -9.542 33.223 -0.188 1 87.04 767 LEU B N 1
ATOM 12855 C CA . LEU B 1 767 ? -10.471 32.278 0.421 1 87.04 767 LEU B CA 1
ATOM 12856 C C . LEU B 1 767 ? -10.862 32.728 1.825 1 87.04 767 LEU B C 1
ATOM 12858 O O . LEU B 1 767 ? -12.026 32.614 2.217 1 87.04 767 LEU B O 1
ATOM 12862 N N . GLU B 1 768 ? -9.906 33.21 2.518 1 82.98 768 GLU B N 1
ATOM 12863 C CA . GLU B 1 768 ? -10.175 33.64 3.887 1 82.98 768 GLU B CA 1
ATOM 12864 C C . GLU B 1 768 ? -10.983 34.934 3.911 1 82.98 768 GLU B C 1
ATOM 12866 O O . GLU B 1 768 ? -11.81 35.14 4.802 1 82.98 768 GLU B O 1
ATOM 12871 N N . LYS B 1 769 ? -10.633 35.754 3.006 1 80.6 769 LYS B N 1
ATOM 12872 C CA . LYS B 1 769 ? -11.404 36.99 2.917 1 80.6 769 LYS B CA 1
ATOM 12873 C C . LYS B 1 769 ? -12.873 36.702 2.619 1 80.6 769 LYS B C 1
ATOM 12875 O O . LYS B 1 769 ? -13.76 37.409 3.102 1 80.6 769 LYS B O 1
ATOM 12880 N N . ASN B 1 770 ? -13.069 35.74 1.87 1 81.95 770 ASN B N 1
ATOM 12881 C CA . ASN B 1 770 ? -14.439 35.341 1.569 1 81.95 770 ASN B CA 1
ATOM 12882 C C . ASN B 1 770 ? -15.115 34.698 2.777 1 81.95 770 ASN B C 1
ATOM 12884 O O . ASN B 1 770 ? -16.329 34.818 2.951 1 81.95 770 ASN B O 1
ATOM 12888 N N . LEU B 1 771 ? -14.308 34.053 3.494 1 84.72 771 LEU B N 1
ATOM 12889 C CA . LEU B 1 771 ? -14.82 33.369 4.676 1 84.72 771 LEU B CA 1
ATOM 12890 C C . LEU B 1 771 ? -15.05 34.355 5.817 1 84.72 771 LEU B C 1
ATOM 12892 O O . LEU B 1 771 ? -16.057 34.269 6.524 1 84.72 771 LEU B O 1
ATOM 12896 N N . TYR B 1 772 ? -13.97 35.206 5.948 1 78.38 772 TYR B N 1
ATOM 12897 C CA . TYR B 1 772 ? -14.019 36.229 6.986 1 78.38 772 TYR B CA 1
ATOM 12898 C C . TYR B 1 772 ? -14.054 37.625 6.376 1 78.38 772 TYR B C 1
ATOM 12900 O O . TYR B 1 772 ? -13.031 38.31 6.318 1 78.38 772 TYR B O 1
ATOM 12908 N N . PRO B 1 773 ? -15.186 38.123 5.868 1 66.38 773 PRO B N 1
ATOM 12909 C CA . PRO B 1 773 ? -15.245 39.396 5.146 1 66.38 773 PRO B CA 1
ATOM 12910 C C . PRO B 1 773 ? -14.85 40.587 6.017 1 66.38 773 PRO B C 1
ATOM 12912 O O . PRO B 1 773 ? -14.301 41.57 5.513 1 66.38 773 PRO B O 1
ATOM 12915 N N . THR B 1 774 ? -15.273 40.53 7.373 1 62.64 774 THR B N 1
ATOM 12916 C CA . THR B 1 774 ? -14.956 41.677 8.218 1 62.64 774 THR B CA 1
ATOM 12917 C C . THR B 1 774 ? -13.93 41.297 9.281 1 62.64 774 THR B C 1
ATOM 12919 O O . THR B 1 774 ? -14.045 40.246 9.915 1 62.64 774 THR B O 1
ATOM 12922 N N . VAL B 1 775 ? -12.726 41.72 9.121 1 53.21 775 VAL B N 1
ATOM 12923 C CA . VAL B 1 775 ? -11.757 41.469 10.182 1 53.21 775 VAL B CA 1
ATOM 12924 C C . VAL B 1 775 ? -12.104 42.308 11.409 1 53.21 775 VAL B C 1
ATOM 12926 O O . VAL B 1 775 ? -12.161 43.538 11.333 1 53.21 775 VAL B O 1
ATOM 12929 N N . CYS B 1 776 ? -12.819 41.68 12.342 1 52.46 776 CYS B N 1
ATOM 12930 C CA . CYS B 1 776 ? -13.08 42.395 13.586 1 52.46 776 CYS B CA 1
ATOM 12931 C C . CYS B 1 776 ? -11.778 42.767 14.285 1 52.46 776 CYS B C 1
ATOM 12933 O O . CYS B 1 776 ? -10.867 41.944 14.388 1 52.46 776 CYS B O 1
ATOM 12935 N N . ALA B 1 777 ? -11.391 43.877 14.28 1 43.9 777 ALA B N 1
ATOM 12936 C CA . ALA B 1 777 ? -10.255 44.329 15.079 1 43.9 777 ALA B CA 1
ATOM 12937 C C . ALA B 1 777 ? -10.247 43.659 16.45 1 43.9 777 ALA B C 1
ATOM 12939 O O . ALA B 1 777 ? -11.274 43.614 17.132 1 43.9 777 ALA B O 1
ATOM 12940 N N . ASP B 1 778 ? -9.648 42.622 16.618 1 43.13 778 ASP B N 1
ATOM 12941 C CA . ASP B 1 778 ? -9.507 41.992 17.927 1 43.13 778 ASP B CA 1
ATOM 12942 C C . ASP B 1 778 ? -9.487 43.037 19.04 1 43.13 778 ASP B C 1
ATOM 12944 O O . ASP B 1 778 ? -8.566 43.853 19.116 1 43.13 778 ASP B O 1
ATOM 12948 N N . ASN B 1 779 ? -10.524 43.614 19.482 1 38.81 779 ASN B N 1
ATOM 12949 C CA . ASN B 1 779 ? -10.654 44.471 20.656 1 38.81 779 ASN B CA 1
ATOM 12950 C C . ASN B 1 779 ? -10.124 43.785 21.911 1 38.81 779 ASN B C 1
ATOM 12952 O O . ASN B 1 779 ? -10.902 43.351 22.763 1 38.81 779 ASN B O 1
ATOM 12956 N N . ASP B 1 780 ? -9.354 42.87 21.896 1 39.92 780 ASP B N 1
ATOM 12957 C CA . ASP B 1 780 ? -8.938 42.418 23.22 1 39.92 780 ASP B CA 1
ATOM 12958 C C . ASP B 1 780 ? -8.322 43.562 24.023 1 39.92 780 ASP B C 1
ATOM 12960 O O . ASP B 1 780 ? -7.098 43.67 24.119 1 39.92 780 ASP B O 1
ATOM 12964 N N . THR B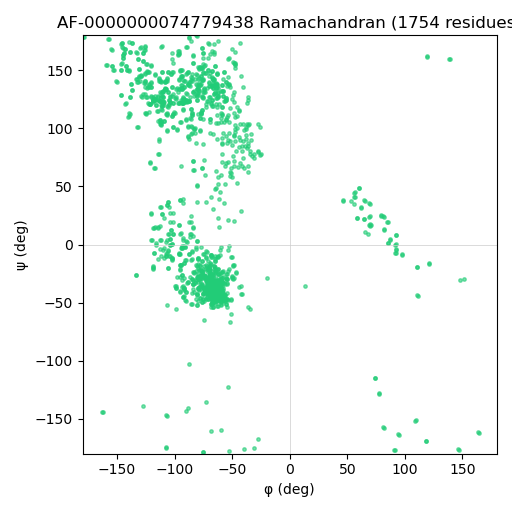 1 781 ? -8.712 44.737 23.96 1 36.12 781 THR B N 1
ATOM 12965 C CA . THR B 1 781 ? -8.161 45.798 24.796 1 36.12 781 THR B CA 1
ATOM 12966 C C . THR B 1 781 ? -8.426 45.515 26.272 1 36.12 781 THR B C 1
ATOM 12968 O O . THR B 1 781 ? -9.541 45.714 26.758 1 36.12 781 THR B O 1
ATOM 12971 N N . ASP B 1 782 ? -8.101 44.377 26.806 1 36.31 782 ASP B N 1
ATOM 12972 C CA . ASP B 1 782 ? -8.146 44.436 28.264 1 36.31 782 ASP B CA 1
ATOM 12973 C C . ASP B 1 782 ? -7.356 45.633 28.789 1 36.31 782 ASP B C 1
ATOM 12975 O O . ASP B 1 782 ? -6.124 45.616 28.796 1 36.31 782 ASP B O 1
ATOM 12979 N N . THR B 1 783 ? -7.658 46.805 28.593 1 34.92 783 THR B N 1
ATOM 12980 C CA . THR B 1 783 ? -7.105 47.999 29.223 1 34.92 783 THR B CA 1
ATOM 12981 C C . THR B 1 783 ? -7.13 47.869 30.743 1 34.92 783 THR B C 1
ATOM 12983 O O . THR B 1 783 ? -8.189 47.985 31.363 1 34.92 783 THR B O 1
ATOM 12986 N N . GLU B 1 784 ? -6.508 46.893 31.34 1 36.23 784 GLU B N 1
ATOM 12987 C CA . GLU B 1 784 ? -6.382 47.189 32.764 1 36.23 784 GLU B CA 1
ATOM 12988 C C . GLU B 1 784 ? -6.134 48.676 32.999 1 36.23 784 GLU B C 1
ATOM 12990 O O . GLU B 1 784 ? -5.285 49.281 32.341 1 36.23 784 GLU B O 1
ATOM 12995 N N . SER B 1 785 ? -7.059 49.39 33.389 1 43.64 785 SER B N 1
ATOM 12996 C CA . SER B 1 785 ? -7.193 50.761 33.869 1 43.64 785 SER B CA 1
ATOM 12997 C C . SER B 1 785 ? -5.991 51.171 34.714 1 43.64 785 SER B C 1
ATOM 12999 O O . SER B 1 785 ? -5.815 50.68 35.831 1 43.64 785 SER B O 1
ATOM 13001 N N . SER B 1 786 ? -4.898 51.199 34.231 1 48.32 786 SER B N 1
ATOM 13002 C CA . SER B 1 786 ? -3.766 51.636 35.042 1 48.32 786 SER B CA 1
ATOM 13003 C C . SER B 1 786 ? -3.966 53.059 35.551 1 48.32 786 SER B C 1
ATOM 13005 O O . SER B 1 786 ? -4.38 53.942 34.796 1 48.32 786 SER B O 1
ATOM 13007 N N . ARG B 1 787 ? -4.212 53.236 36.869 1 61.01 787 ARG B N 1
ATOM 13008 C CA . ARG B 1 787 ? -4.222 54.484 37.625 1 61.01 787 ARG B CA 1
ATOM 13009 C C . ARG B 1 787 ? -2.974 55.311 37.332 1 61.01 787 ARG B C 1
ATOM 13011 O O . ARG B 1 787 ? -1.893 54.759 37.116 1 61.01 787 ARG B O 1
ATOM 13018 N N . LEU B 1 788 ? -3.229 56.552 37.059 1 64.57 788 LEU B N 1
ATOM 13019 C CA . LEU B 1 788 ? -2.083 57.441 36.906 1 64.57 788 LEU B CA 1
ATOM 13020 C C . LEU B 1 788 ? -1.283 57.524 38.202 1 64.57 788 LEU B C 1
ATOM 13022 O O . LEU B 1 788 ? -1.86 57.616 39.288 1 64.57 788 LEU B O 1
ATOM 13026 N N . THR B 1 789 ? -0.061 57.314 38.17 1 69.9 789 THR B N 1
ATOM 13027 C CA . THR B 1 789 ? 0.8 57.303 39.347 1 69.9 789 THR B CA 1
ATOM 13028 C C . THR B 1 789 ? 1.582 58.609 39.457 1 69.9 789 THR B C 1
ATOM 13030 O O . THR B 1 789 ? 1.626 59.394 38.508 1 69.9 789 THR B O 1
ATOM 13033 N N . PHE B 1 790 ? 2.115 58.971 40.709 1 77.34 790 PHE B N 1
ATOM 13034 C CA . PHE B 1 790 ? 2.916 60.147 41.028 1 77.34 790 PHE B CA 1
ATOM 13035 C C . PHE B 1 790 ? 4.129 60.24 40.11 1 77.34 790 PHE B C 1
ATOM 13037 O O . PHE B 1 790 ? 4.568 61.338 39.763 1 77.34 790 PHE B O 1
ATOM 13044 N N . ARG B 1 791 ? 4.506 59.153 39.57 1 73.01 791 ARG B N 1
ATOM 13045 C CA . ARG B 1 791 ? 5.728 59.13 38.772 1 73.01 791 ARG B CA 1
ATOM 13046 C C . ARG B 1 791 ? 5.515 59.813 37.425 1 73.01 791 ARG B C 1
ATOM 13048 O O . ARG B 1 791 ? 6.409 60.498 36.923 1 73.01 791 ARG B O 1
ATOM 13055 N N . ILE B 1 792 ? 4.298 59.803 36.957 1 72.41 792 ILE B N 1
ATOM 13056 C CA . ILE B 1 792 ? 3.997 60.366 35.645 1 72.41 792 ILE B CA 1
ATOM 13057 C C . ILE B 1 792 ? 3.959 61.89 35.734 1 72.41 792 ILE B C 1
ATOM 13059 O O . ILE B 1 792 ? 4.361 62.583 34.797 1 72.41 792 ILE B O 1
ATOM 13063 N N . PHE B 1 793 ? 3.621 62.471 36.951 1 78.25 793 PHE B N 1
ATOM 13064 C CA . PHE B 1 793 ? 3.443 63.91 37.103 1 78.25 793 PHE B CA 1
ATOM 13065 C C . PHE B 1 793 ? 4.605 64.52 37.879 1 78.25 793 PHE B C 1
ATOM 13067 O O . PHE B 1 793 ? 4.601 65.717 38.173 1 78.25 793 PHE B O 1
ATOM 13074 N N . SER B 1 794 ? 5.548 63.703 38.232 1 81.62 794 SER B N 1
ATOM 13075 C CA . SER B 1 794 ? 6.644 64.181 39.069 1 81.62 794 SER B CA 1
ATOM 13076 C C . SER B 1 794 ? 7.405 65.314 38.389 1 81.62 794 SER B C 1
ATOM 13078 O O . SER B 1 794 ? 7.859 66.249 39.051 1 81.62 794 SER B O 1
ATOM 13080 N N . GLY B 1 795 ? 7.414 65.214 37.049 1 79.93 795 GLY B N 1
ATOM 13081 C CA . GLY B 1 795 ? 8.072 66.296 36.334 1 79.93 795 GLY B CA 1
ATOM 13082 C C . GLY B 1 795 ? 7.341 67.62 36.454 1 79.93 795 GLY B C 1
ATOM 13083 O O . GLY B 1 795 ? 7.967 68.666 36.638 1 79.93 795 GLY B O 1
ATOM 13084 N N . LEU B 1 796 ? 5.753 67.047 35.998 1 84.52 796 LEU B N 1
ATOM 13085 C CA . LEU B 1 796 ? 4.957 68.263 36.129 1 84.52 796 LEU B CA 1
ATOM 13086 C C . LEU B 1 796 ? 5.076 68.842 37.534 1 84.52 796 LEU B C 1
ATOM 13088 O O . LEU B 1 796 ? 5.228 70.054 37.7 1 84.52 796 LEU B O 1
ATOM 13092 N N . PHE B 1 797 ? 4.901 67.835 38.427 1 86.23 797 PHE B N 1
ATOM 13093 C CA . PHE B 1 797 ? 5.024 68.313 39.799 1 86.23 797 PHE B CA 1
ATOM 13094 C C . PHE B 1 797 ? 6.442 68.798 40.078 1 86.23 797 PHE B C 1
ATOM 13096 O O . PHE B 1 797 ? 6.641 69.739 40.849 1 86.23 797 PHE B O 1
ATOM 13103 N N . LEU B 1 798 ? 7.914 69.009 39.868 1 86.92 798 LEU B N 1
ATOM 13104 C CA . LEU B 1 798 ? 9.276 69.508 40.021 1 86.92 798 LEU B CA 1
ATOM 13105 C C . LEU B 1 798 ? 9.418 70.898 39.41 1 86.92 798 LEU B C 1
ATOM 13107 O O . LEU B 1 798 ? 10.07 71.771 39.987 1 86.92 798 LEU B O 1
ATOM 13111 N N . ILE B 1 799 ? 8.808 71.15 38.332 1 86.41 799 ILE B N 1
ATOM 13112 C CA . ILE B 1 799 ? 8.888 72.443 37.661 1 86.41 799 ILE B CA 1
ATOM 13113 C C . ILE B 1 799 ? 8.201 73.509 38.511 1 86.41 799 ILE B C 1
ATOM 13115 O O . ILE B 1 799 ? 8.77 74.574 38.761 1 86.41 799 ILE B O 1
ATOM 13119 N N . THR B 1 800 ? 7.043 73.236 39.019 1 87.31 800 THR B N 1
ATOM 13120 C CA . THR B 1 800 ? 6.32 74.232 39.802 1 87.31 800 THR B CA 1
ATOM 13121 C C . THR B 1 800 ? 6.993 74.449 41.155 1 87.31 800 THR B C 1
ATOM 13123 O O . THR B 1 800 ? 7.068 75.578 41.642 1 87.31 800 THR B O 1
ATOM 13126 N N . GLY B 1 801 ? 7.572 73.419 41.747 1 87.77 801 GLY B N 1
ATOM 13127 C CA . GLY B 1 801 ? 8.292 73.565 43.002 1 87.77 801 GLY B CA 1
ATOM 13128 C C . GLY B 1 801 ? 9.552 74.399 42.873 1 87.77 801 GLY B C 1
ATOM 13129 O O . GLY B 1 801 ? 9.81 75.276 43.7 1 87.77 801 GLY B O 1
ATOM 13130 N N . THR B 1 802 ? 10.182 74.177 41.82 1 89.09 802 THR B N 1
ATOM 13131 C CA . THR B 1 802 ? 11.416 74.925 41.604 1 89.09 802 THR B CA 1
ATOM 13132 C C . THR B 1 802 ? 11.113 76.383 41.272 1 89.09 802 THR B C 1
ATOM 13134 O O . THR B 1 802 ? 11.811 77.288 41.734 1 89.09 802 THR B O 1
ATOM 13137 N N . THR B 1 803 ? 10.033 76.511 40.513 1 89.49 803 THR B N 1
ATOM 13138 C CA . THR B 1 803 ? 9.659 77.883 40.187 1 89.49 803 THR B CA 1
ATOM 13139 C C . THR B 1 803 ? 9.175 78.623 41.431 1 89.49 803 THR B C 1
ATOM 13141 O O . THR B 1 803 ? 9.547 79.776 41.657 1 89.49 803 THR B O 1
ATOM 13144 N N . SER B 1 804 ? 8.223 77.568 42.194 1 87.36 804 SER B N 1
ATOM 13145 C CA . SER B 1 804 ? 7.702 78.157 43.423 1 87.36 804 SER B CA 1
ATOM 13146 C C . SER B 1 804 ? 8.821 78.435 44.42 1 87.36 804 SER B C 1
ATOM 13148 O O . SER B 1 804 ? 8.864 79.505 45.031 1 87.36 804 SER B O 1
ATOM 13150 N N . LEU B 1 805 ? 9.997 78.062 44.469 1 89.06 805 LEU B N 1
ATOM 13151 C CA . LEU B 1 805 ? 11.111 78.258 45.389 1 89.06 805 LEU B CA 1
ATOM 13152 C C . LEU B 1 805 ? 12.052 79.344 44.88 1 89.06 805 LEU B C 1
ATOM 13154 O O . LEU B 1 805 ? 12.541 80.164 45.66 1 89.06 805 LEU B O 1
ATOM 13158 N N . SER B 1 806 ? 12.231 79.424 43.596 1 90.11 806 SER B N 1
ATOM 13159 C CA . SER B 1 806 ? 13.076 80.462 43.015 1 90.11 806 SER B CA 1
ATOM 13160 C C . SER B 1 806 ? 12.436 81.839 43.156 1 90.11 806 SER B C 1
ATOM 13162 O O . SER B 1 806 ? 13.123 82.823 43.435 1 90.11 806 SER B O 1
ATOM 13164 N N . ALA B 1 807 ? 11.136 81.884 42.937 1 88.61 807 ALA B N 1
ATOM 13165 C CA . ALA B 1 807 ? 10.421 83.148 43.094 1 88.61 807 ALA B CA 1
ATOM 13166 C C . ALA B 1 807 ? 10.467 83.628 44.542 1 88.61 807 ALA B C 1
ATOM 13168 O O . ALA B 1 807 ? 10.631 84.823 44.802 1 88.61 807 ALA B O 1
ATOM 13169 N N . LEU B 1 808 ? 10.555 82.762 45.489 1 87.96 808 LEU B N 1
ATOM 13170 C CA . LEU B 1 808 ? 10.622 83.118 46.902 1 87.96 808 LEU B CA 1
ATOM 13171 C C . LEU B 1 808 ? 12.025 83.581 47.281 1 87.96 808 LEU B C 1
ATOM 13173 O O . LEU B 1 808 ? 12.183 84.568 48.003 1 87.96 808 LEU B O 1
ATOM 13177 N N . ILE B 1 809 ? 12.973 82.989 46.78 1 87.29 809 ILE B N 1
ATOM 13178 C CA . ILE B 1 809 ? 14.354 83.364 47.066 1 87.29 809 ILE B CA 1
ATOM 13179 C C . ILE B 1 809 ? 14.643 84.746 46.484 1 87.29 809 ILE B C 1
ATOM 13181 O O . ILE B 1 809 ? 15.269 85.583 47.139 1 87.29 809 ILE B O 1
ATOM 13185 N N . LEU B 1 810 ? 14.096 84.919 45.333 1 86.53 810 LEU B N 1
ATOM 13186 C CA . LEU B 1 810 ? 14.293 86.22 44.705 1 86.53 810 LEU B CA 1
ATOM 13187 C C . LEU B 1 810 ? 13.553 87.312 45.471 1 86.53 810 LEU B C 1
ATOM 13189 O O . LEU B 1 810 ? 14.09 88.402 45.68 1 86.53 810 LEU B O 1
ATOM 13193 N N . HIS B 1 811 ? 12.483 87.02 45.912 1 84.16 811 HIS B N 1
ATOM 13194 C CA . HIS B 1 811 ? 11.679 87.985 46.654 1 84.16 811 HIS B CA 1
ATOM 13195 C C . HIS B 1 811 ? 12.33 88.335 47.987 1 84.16 811 HIS B C 1
ATOM 13197 O O . HIS B 1 811 ? 12.424 89.511 48.347 1 84.16 811 HIS B O 1
ATOM 13203 N N . TYR B 1 812 ? 12.899 87.361 48.554 1 81.07 812 TYR B N 1
ATOM 13204 C CA . TYR B 1 812 ? 13.535 87.595 49.845 1 81.07 812 TYR B CA 1
ATOM 13205 C C . TYR B 1 812 ? 14.898 88.254 49.67 1 81.07 812 TYR B C 1
ATOM 13207 O O . TYR B 1 812 ? 15.294 89.099 50.476 1 81.07 812 TYR B O 1
ATOM 13215 N N . SER B 1 813 ? 15.469 87.927 48.443 1 77.73 813 SER B N 1
ATOM 13216 C CA . SER B 1 813 ? 16.771 88.538 48.198 1 77.73 813 SER B CA 1
ATOM 13217 C C . SER B 1 813 ? 16.636 90.032 47.919 1 77.73 813 SER B C 1
ATOM 13219 O O . SER B 1 813 ? 17.418 90.837 48.429 1 77.73 813 SER B O 1
ATOM 13221 N N . ILE B 1 814 ? 15.591 90.416 47.357 1 78.75 814 ILE B N 1
ATOM 13222 C CA . ILE B 1 814 ? 15.322 91.813 47.035 1 78.75 814 ILE B CA 1
ATOM 13223 C C . ILE B 1 814 ? 14.846 92.548 48.286 1 78.75 814 ILE B C 1
ATOM 13225 O O . ILE B 1 814 ? 15.25 93.686 48.537 1 78.75 814 ILE B O 1
ATOM 13229 N N . PHE B 1 815 ? 14.131 91.974 49.036 1 77.07 815 PHE B N 1
ATOM 13230 C CA . PHE B 1 815 ? 13.646 92.559 50.28 1 77.07 815 PHE B CA 1
ATOM 13231 C C . PHE B 1 815 ? 14.804 92.871 51.22 1 77.07 815 PHE B C 1
ATOM 13233 O O . PHE B 1 815 ? 14.86 93.954 51.807 1 77.07 815 PHE B O 1
ATOM 13240 N N . PHE B 1 816 ? 15.721 92.069 51.215 1 73.78 816 PHE B N 1
ATOM 13241 C CA . PHE B 1 816 ? 16.864 92.271 52.098 1 73.78 816 PHE B CA 1
ATOM 13242 C C . PHE B 1 816 ? 17.793 93.345 51.545 1 73.78 816 PHE B C 1
ATOM 13244 O O . PHE B 1 816 ? 18.357 94.136 52.304 1 73.78 816 PHE B O 1
ATOM 13251 N N . LEU B 1 817 ? 17.779 93.471 50.339 1 70.87 817 LEU B N 1
ATOM 13252 C CA . LEU B 1 817 ? 18.653 94.474 49.742 1 70.87 817 LEU B CA 1
ATOM 13253 C C . LEU B 1 817 ? 18.041 95.866 49.857 1 70.87 817 LEU B C 1
ATOM 13255 O O . LEU B 1 817 ? 18.76 96.854 50.02 1 70.87 817 LEU B O 1
ATOM 13259 N N . ARG B 1 818 ? 16.798 95.901 49.82 1 65.41 818 ARG B N 1
ATOM 13260 C CA . ARG B 1 818 ? 16.149 97.206 49.88 1 65.41 818 ARG B CA 1
ATOM 13261 C C . ARG B 1 818 ? 16.06 97.708 51.318 1 65.41 818 ARG B C 1
ATOM 13263 O O . ARG B 1 818 ? 16.045 98.916 51.559 1 65.41 818 ARG B O 1
ATOM 13270 N N . GLN B 1 819 ? 15.96 96.859 52.224 1 61.68 819 GLN B N 1
ATOM 13271 C CA . GLN B 1 819 ? 15.858 97.285 53.616 1 61.68 819 GLN B CA 1
ATOM 13272 C C . GLN B 1 819 ? 17.239 97.511 54.224 1 61.68 819 GLN B C 1
ATOM 13274 O O . GLN B 1 819 ? 17.385 97.553 55.448 1 61.68 819 GLN B O 1
ATOM 13279 N N . GLN B 1 820 ? 18.258 97.778 53.565 1 54.51 820 GLN B N 1
ATOM 13280 C CA . GLN B 1 820 ? 19.509 98.125 54.231 1 54.51 820 GLN B CA 1
ATOM 13281 C C . GLN B 1 820 ? 19.322 99.313 55.17 1 54.51 820 GLN B C 1
ATOM 13283 O O . GLN B 1 820 ? 19.654 100.447 54.819 1 54.51 820 GLN B O 1
ATOM 13288 N N . ARG B 1 821 ? 18.394 99.259 56.006 1 53.16 821 ARG B N 1
ATOM 13289 C CA . ARG B 1 821 ? 18.361 100.281 57.047 1 53.16 821 ARG B CA 1
ATOM 13290 C C . ARG B 1 821 ? 19.498 100.083 58.044 1 53.16 821 ARG B C 1
ATOM 13292 O O . ARG B 1 821 ? 19.841 98.949 58.386 1 53.16 821 ARG B O 1
ATOM 13299 N N . PRO B 1 822 ? 20.352 101.1 58.342 1 52.87 822 PRO B N 1
ATOM 13300 C CA . PRO B 1 822 ? 21.471 101.082 59.288 1 52.87 822 PRO B CA 1
ATOM 13301 C C . PRO B 1 822 ? 21.129 100.367 60.593 1 52.87 822 PRO B C 1
ATOM 13303 O O . PRO B 1 822 ? 22.013 99.796 61.238 1 52.87 822 PRO B O 1
ATOM 13306 N N . SER B 1 823 ? 19.968 100.454 61.073 1 51.35 823 SER B N 1
ATOM 13307 C CA . SER B 1 823 ? 19.708 99.965 62.423 1 51.35 823 SER B CA 1
ATOM 13308 C C . SER B 1 823 ? 19.702 98.44 62.467 1 51.35 823 SER B C 1
ATOM 13310 O O . SER B 1 823 ? 19.785 97.845 63.544 1 51.35 823 SER B O 1
ATOM 13312 N N . LEU B 1 824 ? 19.416 97.7 61.517 1 50.82 824 LEU B N 1
ATOM 13313 C CA . LEU B 1 824 ? 19.375 96.241 61.537 1 50.82 824 LEU B CA 1
ATOM 13314 C C . LEU B 1 824 ? 20.783 95.66 61.62 1 50.82 824 LEU B C 1
ATOM 13316 O O . LEU B 1 824 ? 20.953 94.478 61.931 1 50.82 824 LEU B O 1
ATOM 13320 N N . LEU B 1 825 ? 21.752 96.397 61.214 1 47.99 825 LEU B N 1
ATOM 13321 C CA . LEU B 1 825 ? 23.15 95.999 61.344 1 47.99 825 LEU B CA 1
ATOM 13322 C C . LEU B 1 825 ? 23.671 96.293 62.747 1 47.99 825 LEU B C 1
ATOM 13324 O O . LEU B 1 825 ? 24.873 96.189 63.002 1 47.99 825 LEU B O 1
ATOM 13328 N N . ASN B 1 826 ? 22.867 96.875 63.6 1 50.18 826 ASN B N 1
ATOM 13329 C CA . ASN B 1 826 ? 23.469 97.032 64.92 1 50.18 826 ASN B CA 1
ATOM 13330 C C . ASN B 1 826 ? 23.647 95.688 65.619 1 50.18 826 ASN B C 1
ATOM 13332 O O . ASN B 1 826 ? 22.684 94.937 65.784 1 50.18 826 ASN B O 1
ATOM 13336 N N . TYR B 1 827 ? 24.851 95.153 65.771 1 52.15 827 TYR B N 1
ATOM 13337 C CA . TYR B 1 827 ? 25.497 93.946 66.273 1 52.15 827 TYR B CA 1
ATOM 13338 C C . TYR B 1 827 ? 24.977 93.586 67.66 1 52.15 827 TYR B C 1
ATOM 13340 O O . TYR B 1 827 ? 25.298 92.521 68.193 1 52.15 827 TYR B O 1
ATOM 13348 N N . ASP B 1 828 ? 24.533 94.484 68.529 1 54.08 828 ASP B N 1
ATOM 13349 C CA . ASP B 1 828 ? 24.384 94.048 69.914 1 54.08 828 ASP B CA 1
ATOM 13350 C C . ASP B 1 828 ? 23.095 93.252 70.103 1 54.08 828 ASP B C 1
ATOM 13352 O O . ASP B 1 828 ? 22.735 92.901 71.229 1 54.08 828 ASP B O 1
ATOM 13356 N N . GLN B 1 829 ? 22.105 93.269 69.244 1 53.99 829 GLN B N 1
ATOM 13357 C CA . GLN B 1 829 ? 20.846 92.641 69.628 1 53.99 829 GLN B CA 1
ATOM 13358 C C . GLN B 1 829 ? 20.801 91.181 69.185 1 53.99 829 GLN B C 1
ATOM 13360 O O . GLN B 1 829 ? 21.503 90.789 68.25 1 53.99 829 GLN B O 1
ATOM 13365 N N . SER B 1 830 ? 20.26 90.197 69.972 1 63.01 830 SER B N 1
ATOM 13366 C CA . SER B 1 830 ? 20.193 88.745 69.843 1 63.01 830 SER B CA 1
ATOM 13367 C C . SER B 1 830 ? 19.571 88.336 68.511 1 63.01 830 SER B C 1
ATOM 13369 O O . SER B 1 830 ? 18.754 89.069 67.951 1 63.01 830 SER B O 1
ATOM 13371 N N . PRO B 1 831 ? 20.086 87.304 67.711 1 65.98 831 PRO B N 1
ATOM 13372 C CA . PRO B 1 831 ? 19.648 86.837 66.393 1 65.98 831 PRO B CA 1
ATOM 13373 C C . PRO B 1 831 ? 18.147 86.563 66.333 1 65.98 831 PRO B C 1
ATOM 13375 O O . PRO B 1 831 ? 17.507 86.832 65.313 1 65.98 831 PRO B O 1
ATOM 13378 N N . LEU B 1 832 ? 17.546 86.209 67.362 1 68.24 832 LEU B N 1
ATOM 13379 C CA . LEU B 1 832 ? 16.121 85.9 67.374 1 68.24 832 LEU B CA 1
ATOM 13380 C C . LEU B 1 832 ? 15.287 87.173 67.263 1 68.24 832 LEU B C 1
ATOM 13382 O O . LEU B 1 832 ? 14.247 87.183 66.6 1 68.24 832 LEU B O 1
ATOM 13386 N N . ARG B 1 833 ? 15.647 88.142 67.837 1 63.74 833 ARG B N 1
ATOM 13387 C CA . ARG B 1 833 ? 14.931 89.413 67.778 1 63.74 833 ARG B CA 1
ATOM 13388 C C . ARG B 1 833 ? 15.043 90.041 66.393 1 63.74 833 ARG B C 1
ATOM 13390 O O . ARG B 1 833 ? 14.111 90.701 65.928 1 63.74 833 ARG B O 1
ATOM 13397 N N . ARG B 1 834 ? 16.138 89.819 65.734 1 65.19 834 ARG B N 1
ATOM 13398 C CA . ARG B 1 834 ? 16.31 90.315 64.372 1 65.19 834 ARG B CA 1
ATOM 13399 C C . ARG B 1 834 ? 15.356 89.614 63.41 1 65.19 834 ARG B C 1
ATOM 13401 O O . ARG B 1 834 ? 14.774 90.252 62.531 1 65.19 834 ARG B O 1
ATOM 13408 N N . VAL B 1 835 ? 15.219 88.31 63.676 1 67.06 835 VAL B N 1
ATOM 13409 C CA . VAL B 1 835 ? 14.282 87.544 62.861 1 67.06 835 VAL B CA 1
ATOM 13410 C C . VAL B 1 835 ? 12.852 87.989 63.161 1 67.06 835 VAL B C 1
ATOM 13412 O O . VAL B 1 835 ? 12.032 88.12 62.25 1 67.06 835 VAL B O 1
ATOM 13415 N N . ALA B 1 836 ? 12.56 88.228 64.356 1 67.04 836 ALA B N 1
ATOM 13416 C CA . ALA B 1 836 ? 11.237 88.705 64.749 1 67.04 836 ALA B CA 1
ATOM 13417 C C . ALA B 1 836 ? 10.952 90.082 64.158 1 67.04 836 ALA B C 1
ATOM 13419 O O . ALA B 1 836 ? 9.828 90.361 63.732 1 67.04 836 ALA B O 1
ATOM 13420 N N . MET B 1 837 ? 11.938 90.925 64.185 1 65.22 837 MET B N 1
ATOM 13421 C CA . MET B 1 837 ? 11.774 92.25 63.593 1 65.22 837 MET B CA 1
ATOM 13422 C C . MET B 1 837 ? 11.608 92.153 62.08 1 65.22 837 MET B C 1
ATOM 13424 O O . MET B 1 837 ? 10.818 92.892 61.49 1 65.22 837 MET B O 1
ATOM 13428 N N . LEU B 1 838 ? 12.346 91.204 61.562 1 65.5 838 LEU B N 1
ATOM 13429 C CA . LEU B 1 838 ? 12.221 90.996 60.123 1 65.5 838 LEU B CA 1
ATOM 13430 C C . LEU B 1 838 ? 10.84 90.455 59.77 1 65.5 838 LEU B C 1
ATOM 13432 O O . LEU B 1 838 ? 10.253 90.85 58.76 1 65.5 838 LEU B O 1
ATOM 13436 N N . VAL B 1 839 ? 10.333 89.584 60.615 1 67.2 839 VAL B N 1
ATOM 13437 C CA . VAL B 1 839 ? 8.995 89.033 60.425 1 67.2 839 VAL B CA 1
ATOM 13438 C C . VAL B 1 839 ? 7.952 90.131 60.621 1 67.2 839 VAL B C 1
ATOM 13440 O O . VAL B 1 839 ? 6.957 90.187 59.894 1 67.2 839 VAL B O 1
ATOM 13443 N N . GLN B 1 840 ? 8.19 90.982 61.57 1 66.55 840 GLN B N 1
ATOM 13444 C CA . GLN B 1 840 ? 7.28 92.102 61.788 1 66.55 840 GLN B CA 1
ATOM 13445 C C . GLN B 1 840 ? 7.353 93.102 60.638 1 66.55 840 GLN B C 1
ATOM 13447 O O . GLN B 1 840 ? 6.331 93.647 60.216 1 66.55 840 GLN B O 1
ATOM 13452 N N . LEU B 1 841 ? 8.572 93.366 60.189 1 65.68 841 LEU B N 1
ATOM 13453 C CA . LEU B 1 841 ? 8.731 94.273 59.057 1 65.68 841 LEU B CA 1
ATOM 13454 C C . LEU B 1 841 ? 8.107 93.684 57.797 1 65.68 841 LEU B C 1
ATOM 13456 O O . LEU B 1 841 ? 7.541 94.414 56.98 1 65.68 841 LEU B O 1
ATOM 13460 N N . PHE B 1 842 ? 8.295 92.395 57.785 1 67.79 842 PHE B N 1
ATOM 13461 C CA . PHE B 1 842 ? 7.719 91.715 56.631 1 67.79 842 PHE B CA 1
ATOM 13462 C C . PHE B 1 842 ? 6.196 91.726 56.7 1 67.79 842 PHE B C 1
ATOM 13464 O O . PHE B 1 842 ? 5.523 91.7 55.668 1 67.79 842 PHE B O 1
ATOM 13471 N N . GLY B 1 843 ? 5.656 91.688 57.825 1 65.01 843 GLY B N 1
ATOM 13472 C CA . GLY B 1 843 ? 4.216 91.763 58.008 1 65.01 843 GLY B CA 1
ATOM 13473 C C . GLY B 1 843 ? 3.654 93.15 57.76 1 65.01 843 GLY B C 1
ATOM 13474 O O . GLY B 1 843 ? 2.441 93.318 57.62 1 65.01 843 GLY B O 1
ATOM 13475 N N . GLN B 1 844 ? 4.534 94.286 57.771 1 64.34 844 GLN B N 1
ATOM 13476 C CA . GLN B 1 844 ? 4.055 95.655 57.611 1 64.34 844 GLN B CA 1
ATOM 13477 C C . GLN B 1 844 ? 3.908 96.018 56.136 1 64.34 844 GLN B C 1
ATOM 13479 O O . GLN B 1 844 ? 4.564 95.424 55.277 1 64.34 844 GLN B O 1
ATOM 13484 N N . ARG B 1 845 ? 2.918 96.862 55.731 1 64.05 845 ARG B N 1
ATOM 13485 C CA . ARG B 1 845 ? 2.582 97.328 54.389 1 64.05 845 ARG B CA 1
ATOM 13486 C C . ARG B 1 845 ? 3.753 98.074 53.759 1 64.05 845 ARG B C 1
ATOM 13488 O O . ARG B 1 845 ? 4.43 98.857 54.429 1 64.05 845 ARG B O 1
ATOM 13495 N N . GLY B 1 846 ? 4.424 97.672 52.757 1 57.34 846 GLY B N 1
ATOM 13496 C CA . GLY B 1 846 ? 5.468 98.392 52.046 1 57.34 846 GLY B CA 1
ATOM 13497 C C . GLY B 1 846 ? 5.084 99.821 51.709 1 57.34 846 GLY B C 1
ATOM 13498 O O . GLY B 1 846 ? 3.973 100.077 51.242 1 57.34 846 GLY B O 1
ATOM 13499 N N . SER B 1 847 ? 5.574 100.986 52.456 1 47.23 847 SER B N 1
ATOM 13500 C CA . SER B 1 847 ? 5.367 102.412 52.221 1 47.23 847 SER B CA 1
ATOM 13501 C C . SER B 1 847 ? 5.622 102.774 50.762 1 47.23 847 SER B C 1
ATOM 13503 O O . SER B 1 847 ? 6.668 102.433 50.206 1 47.23 847 SER B O 1
ATOM 13505 N N . SER B 1 848 ? 4.747 102.929 49.919 1 42.93 848 SER B N 1
ATOM 13506 C CA . SER B 1 848 ? 4.945 103.668 48.676 1 42.93 848 SER B CA 1
ATOM 13507 C C . SER B 1 848 ? 5.67 104.986 48.926 1 42.93 848 SER B C 1
ATOM 13509 O O . SER B 1 848 ? 5.315 105.732 49.841 1 42.93 848 SER B O 1
ATOM 13511 N N . LEU B 1 849 ? 6.965 105.36 48.566 1 36.08 849 LEU B N 1
ATOM 13512 C CA . LEU B 1 849 ? 7.607 106.665 48.46 1 36.08 849 LEU B CA 1
ATOM 13513 C C . LEU B 1 849 ? 6.659 107.689 47.844 1 36.08 849 LEU B C 1
ATOM 13515 O O . LEU B 1 849 ? 6.365 107.628 46.648 1 36.08 849 LEU B O 1
ATOM 13519 N N . GLN B 1 850 ? 5.604 108.288 48.414 1 32.86 850 GLN B N 1
ATOM 13520 C CA . GLN B 1 850 ? 4.965 109.531 47.994 1 32.86 850 GLN B CA 1
ATOM 13521 C C . GLN B 1 850 ? 5.999 110.627 47.753 1 32.86 850 GLN B C 1
ATOM 13523 O O . GLN B 1 850 ? 6.862 110.871 48.599 1 32.86 850 GLN B O 1
ATOM 13528 N N . ALA B 1 851 ? 6.301 111.208 46.451 1 33 851 ALA B N 1
ATOM 13529 C CA . ALA B 1 851 ? 6.899 112.497 46.114 1 33 851 ALA B CA 1
ATOM 13530 C C . ALA B 1 851 ? 6.425 113.588 47.07 1 33 851 ALA B C 1
ATOM 13532 O O . ALA B 1 851 ? 5.234 113.676 47.38 1 33 851 ALA B O 1
ATOM 13533 N N . SER B 1 852 ? 7.278 114.235 47.751 1 30.28 852 SER B N 1
ATOM 13534 C CA . SER B 1 852 ? 7.266 115.428 48.591 1 30.28 852 SER B CA 1
ATOM 13535 C C . SER B 1 852 ? 6.553 116.584 47.897 1 30.28 852 SER B C 1
ATOM 13537 O O . SER B 1 852 ? 7.033 117.098 46.884 1 30.28 852 SER B O 1
ATOM 13539 N N . GLU B 1 853 ? 5.243 116.727 47.67 1 26.94 853 GLU B N 1
ATOM 13540 C CA . GLU B 1 853 ? 4.688 118.053 47.415 1 26.94 853 GLU B CA 1
ATOM 13541 C C . GLU B 1 853 ? 5.174 119.063 48.451 1 26.94 853 GLU B C 1
ATOM 13543 O O . GLU B 1 853 ? 5.292 118.738 49.634 1 26.94 853 GLU B O 1
ATOM 13548 N N . ASP B 1 854 ? 5.856 120.237 47.982 1 26.99 854 ASP B N 1
ATOM 13549 C CA . ASP B 1 854 ? 6.265 121.465 48.657 1 26.99 854 ASP B CA 1
ATOM 13550 C C . ASP B 1 854 ? 5.137 122.014 49.528 1 26.99 854 ASP B C 1
ATOM 13552 O O . ASP B 1 854 ? 3.987 122.088 49.091 1 26.99 854 ASP B O 1
ATOM 13556 N N . PRO B 1 855 ? 5.295 122.127 50.845 1 27.28 855 PRO B N 1
ATOM 13557 C CA . PRO B 1 855 ? 4.364 122.655 51.845 1 27.28 855 PRO B CA 1
ATOM 13558 C C . PRO B 1 855 ? 3.99 124.113 51.591 1 27.28 855 PRO B C 1
ATOM 13560 O O . PRO B 1 855 ? 4.859 124.988 51.599 1 27.28 855 PRO B O 1
ATOM 13563 N N . LYS B 1 856 ? 3.378 124.529 50.448 1 27.11 856 LYS B N 1
ATOM 13564 C CA . LYS B 1 856 ? 3.231 125.977 50.571 1 27.11 856 LYS B CA 1
ATOM 13565 C C . LYS B 1 856 ? 2.762 126.364 51.971 1 27.11 856 LYS B C 1
ATOM 13567 O O . LYS B 1 856 ? 2.165 125.55 52.679 1 27.11 856 LYS B O 1
ATOM 13572 N N . PRO B 1 857 ? 2.711 127.716 52.279 1 24.69 857 PRO B N 1
ATOM 13573 C CA . PRO B 1 857 ? 2.654 128.607 53.44 1 24.69 857 PRO B CA 1
ATOM 13574 C C . PRO B 1 857 ? 1.373 128.436 54.253 1 24.69 857 PRO B C 1
ATOM 13576 O O . PRO B 1 857 ? 0.295 128.255 53.682 1 24.69 857 PRO B O 1
ATOM 13579 N N . GLY B 1 858 ? 1.518 127.733 55.451 1 20.23 858 GLY B N 1
ATOM 13580 C CA . GLY B 1 858 ? 0.599 127.517 56.557 1 20.23 858 GLY B CA 1
ATOM 13581 C C . GLY B 1 858 ? -0.096 128.787 57.011 1 20.23 858 GLY B C 1
ATOM 13582 O O . GLY B 1 858 ? 0.561 129.763 57.378 1 20.23 858 GLY B O 1
ATOM 13583 N N . GLU B 1 859 ? -1.138 129.137 56.26 1 20.05 859 GLU B N 1
ATOM 13584 C CA . GLU B 1 859 ? -1.925 130.227 56.829 1 20.05 859 GLU B CA 1
ATOM 13585 C C . GLU B 1 859 ? -2.113 130.047 58.332 1 20.05 859 GLU B C 1
ATOM 13587 O O . GLU B 1 859 ? -2.171 128.918 58.825 1 20.05 859 GLU B O 1
ATOM 13592 N N . GLY B 1 860 ? -2.156 131.157 59.206 1 18.34 860 GLY B N 1
ATOM 13593 C CA . GLY B 1 860 ? -1.93 131.708 60.533 1 18.34 860 GLY B CA 1
ATOM 13594 C C . GLY B 1 860 ? -2.933 131.219 61.56 1 18.34 860 GLY B C 1
ATOM 13595 O O . GLY B 1 860 ? -2.762 131.446 62.76 1 18.34 860 GLY B O 1
ATOM 13596 N N . SER B 1 861 ? -4.251 130.882 61.189 1 18.7 861 SER B N 1
ATOM 13597 C CA . SER B 1 861 ? -5.101 131.479 62.214 1 18.7 861 SER B CA 1
ATOM 13598 C C . SER B 1 861 ? -4.93 130.773 63.555 1 18.7 861 SER B C 1
ATOM 13600 O O . SER B 1 861 ? -4.522 129.611 63.603 1 18.7 861 SER B O 1
ATOM 13602 N N . THR B 1 862 ? -5.432 131.469 64.752 1 18.16 862 THR B N 1
ATOM 13603 C CA . THR B 1 862 ? -5.171 131.904 66.12 1 18.16 862 THR B CA 1
ATOM 13604 C C . THR B 1 862 ? -5.554 130.813 67.116 1 18.16 862 THR B C 1
ATOM 13606 O O . THR B 1 862 ? -4.738 130.412 67.948 1 18.16 862 THR B O 1
ATOM 13609 N N . ARG B 1 863 ? -6.8 130.979 67.831 1 18.55 863 ARG B N 1
ATOM 13610 C CA . ARG B 1 863 ? -6.845 131.185 69.275 1 18.55 863 ARG B CA 1
ATOM 13611 C C . ARG B 1 863 ? -6.822 129.854 70.019 1 18.55 863 ARG B C 1
ATOM 13613 O O . ARG B 1 863 ? -7.109 128.806 69.436 1 18.55 863 ARG B O 1
ATOM 13620 N N . SER B 1 864 ? -6.751 129.978 71.507 1 18.14 864 SER B N 1
ATOM 13621 C CA . SER B 1 864 ? -6.26 129.609 72.831 1 18.14 864 SER B CA 1
ATOM 13622 C C . SER B 1 864 ? -7.174 128.583 73.493 1 18.14 864 SER B C 1
ATOM 13624 O O . SER B 1 864 ? -8.249 128.929 73.987 1 18.14 864 SER B O 1
ATOM 13626 N N . ALA B 1 865 ? -7.709 127.594 72.729 1 16.91 865 ALA B N 1
ATOM 13627 C CA . ALA B 1 865 ? -8.777 126.931 73.472 1 16.91 865 ALA B CA 1
ATOM 13628 C C . ALA B 1 865 ? -8.279 126.444 74.83 1 16.91 865 ALA B C 1
ATOM 13630 O O . ALA B 1 865 ? -7.386 125.595 74.903 1 16.91 865 ALA B O 1
ATOM 13631 N N . VAL B 1 866 ? -8.365 127.443 75.955 1 18.24 866 VAL B N 1
ATOM 13632 C CA . VAL B 1 866 ? -8.107 127.338 77.388 1 18.24 866 VAL B CA 1
ATOM 13633 C C . VAL B 1 866 ? -8.931 126.197 77.979 1 18.24 866 VAL B C 1
ATOM 13635 O O . VAL B 1 866 ? -10.139 126.111 77.75 1 18.24 866 VAL B O 1
ATOM 13638 N N . VAL B 1 867 ? -8.353 125.095 78.399 1 16.48 867 VAL B N 1
ATOM 13639 C CA . VAL B 1 867 ? -8.81 123.846 78.999 1 16.48 867 VAL B CA 1
ATOM 13640 C C . VAL B 1 867 ? -9.508 124.134 80.326 1 16.48 867 VAL B C 1
ATOM 13642 O O . VAL B 1 867 ? -9.9 123.21 81.043 1 16.48 867 VAL B O 1
ATOM 13645 N N . LEU B 1 868 ? -9.622 125.502 80.994 1 16.55 868 LEU B N 1
ATOM 13646 C CA . LEU B 1 868 ? -9.589 125.39 82.448 1 16.55 868 LEU B CA 1
ATOM 13647 C C . LEU B 1 868 ? -10.866 124.743 82.972 1 16.55 868 LEU B C 1
ATOM 13649 O O . LEU B 1 868 ? -10.876 124.176 84.067 1 16.55 868 LEU B O 1
ATOM 13653 N N . ALA B 1 869 ? -12.028 124.773 82.341 1 15.55 869 ALA B N 1
ATOM 13654 C CA . ALA B 1 869 ? -13.194 125.263 83.072 1 15.55 869 ALA B CA 1
ATOM 13655 C C . ALA B 1 869 ? -13.457 124.417 84.315 1 15.55 869 ALA B C 1
ATOM 13657 O O . ALA B 1 869 ? -13.032 123.262 84.389 1 15.55 869 ALA B O 1
ATOM 13658 N N . LEU B 1 870 ? -14.779 124.39 84.998 1 15.99 870 LEU B N 1
ATOM 13659 C CA . LEU B 1 870 ? -15.5 125.003 86.108 1 15.99 870 LEU B CA 1
ATOM 13660 C C . LEU B 1 870 ? -15.558 124.061 87.306 1 15.99 870 LEU B C 1
ATOM 13662 O O . LEU B 1 870 ? -15.421 122.845 87.152 1 15.99 870 LEU B O 1
ATOM 13666 N N . PRO B 1 871 ? -15.944 124.591 88.698 1 18.55 871 PRO B N 1
ATOM 13667 C CA . PRO B 1 871 ? -16.113 124.707 90.148 1 18.55 871 PRO B CA 1
ATOM 13668 C C . PRO B 1 871 ? -17.16 123.742 90.7 1 18.55 871 PRO B C 1
ATOM 13670 O O . PRO B 1 871 ? -17 123.217 91.805 1 18.55 871 PRO B O 1
ATOM 13673 N N . TYR B 1 872 ? -18.405 123.464 90.098 1 16.74 872 TYR B N 1
ATOM 13674 C CA . TYR B 1 872 ? -19.634 123.827 90.795 1 16.74 872 TYR B CA 1
ATOM 13675 C C . TYR B 1 872 ? -19.857 122.933 92.009 1 16.74 872 TYR B C 1
ATOM 13677 O O . TYR B 1 872 ? -19.573 121.734 91.965 1 16.74 872 TYR B O 1
ATOM 13685 N N . ALA B 1 873 ? -20.501 123.515 93.296 1 17.95 873 ALA B N 1
ATOM 13686 C CA . ALA B 1 873 ? -20.937 123.784 94.664 1 17.95 873 ALA B CA 1
ATOM 13687 C C . ALA B 1 873 ? -22.013 122.794 95.101 1 17.95 873 ALA B C 1
ATOM 13689 O O . ALA B 1 873 ? -22.06 122.393 96.267 1 17.95 873 ALA B O 1
ATOM 13690 N N . GLY B 1 874 ? -23.244 122.74 94.519 1 16.93 874 GLY B N 1
ATOM 13691 C CA . GLY B 1 874 ? -24.391 123.098 95.339 1 16.93 874 GLY B CA 1
ATOM 13692 C C . GLY B 1 874 ? -24.667 122.1 96.448 1 16.93 874 GLY B C 1
ATOM 13693 O O . GLY B 1 874 ? -24.128 120.992 96.44 1 16.93 874 GLY B O 1
ATOM 13694 N N . ALA B 1 875 ? -25.99 122.073 97.062 1 18.81 875 ALA B N 1
ATOM 13695 C CA . ALA B 1 875 ? -26.743 122.307 98.292 1 18.81 875 ALA B CA 1
ATOM 13696 C C . ALA B 1 875 ? -26.784 121.05 99.157 1 18.81 875 ALA B C 1
ATOM 13698 O O . ALA B 1 875 ? -26.402 119.967 98.708 1 18.81 875 ALA B O 1
ATOM 13699 N N . GLU B 1 876 ? -28.17 120.818 99.839 1 20.38 876 GLU B N 1
ATOM 13700 C CA . GLU B 1 876 ? -28.843 120.946 101.128 1 20.38 876 GLU B CA 1
ATOM 13701 C C . GLU B 1 876 ? -28.716 119.665 101.947 1 20.38 876 GLU B C 1
ATOM 13703 O O . GLU B 1 876 ? -28.238 118.646 101.444 1 20.38 876 GLU B O 1
ATOM 13708 N N . GLU B 1 877 ? -30.002 119.336 102.785 1 19.17 877 GLU B N 1
ATOM 13709 C CA . GLU B 1 877 ? -31.009 119.243 103.838 1 19.17 877 GLU B CA 1
ATOM 13710 C C . GLU B 1 877 ? -31.389 117.791 104.112 1 19.17 877 GLU B C 1
ATOM 13712 O O . GLU B 1 877 ? -31.096 116.905 103.307 1 19.17 877 GLU B O 1
ATOM 13717 N N . ASN B 1 878 ? -32.78 117.393 104.349 1 23 878 ASN B N 1
ATOM 13718 C CA . ASN B 1 878 ? -33.605 116.841 105.418 1 23 878 ASN B CA 1
ATOM 13719 C C . ASN B 1 878 ? -33.3 115.365 105.656 1 23 878 ASN B C 1
ATOM 13721 O O . ASN B 1 878 ? -33.026 114.957 106.786 1 23 878 ASN B O 1
ATOM 13725 N N . GLY B 1 879 ? -34.366 114.938 105.74 1 15.66 879 GLY B N 1
ATOM 13726 C CA . GLY B 1 879 ? -35.774 114.589 105.849 1 15.66 879 GLY B CA 1
ATOM 13727 C C . GLY B 1 879 ? -36.126 113.3 105.131 1 15.66 879 GLY B C 1
ATOM 13728 O O . GLY B 1 879 ? -35.497 112.948 104.131 1 15.66 879 GLY B O 1
#

InterPro domains:
  IPR001320 Ionotropic glutamate receptor, C-terminal [PF00060] (556-802)
  IPR001320 Ionotropic glutamate receptor, C-terminal [SM00079] (438-773)
  IPR001638 Solute-binding protein family 3/N-terminal domain of MltF [SM00062] (438-771)
  IPR001828 Receptor, ligand binding region [PF01094] (48-389)
  IPR015683 Ionotropic glutamate receptor [PTHR18966] (29-816)
  IPR017103 Ionotropic glutamate receptor, plant [PIRSF037090] (14-847)
  IPR019594 Ionotropic glutamate receptor, L-glutamate and glycine-binding domain [PF10613] (453-539)
  IPR044440 Plant glutamate receptor, periplasmic ligand-binding domain [cd19990] (30-406)

pLDDT: mean 78.39, std 18.24, range [15.55, 97.44]

Nearest PDB structures (foldseek):
  6n50-assembly3_C  TM=7.622E-01  e=9.880E-20  Homo sapiens
  7ylt-assembly2_D  TM=7.270E-01  e=1.489E-16  Variovorax paradoxus
  7ylt-assembly3_C  TM=7.260E-01  e=2.841E-15  Variovorax paradoxus
  3uk0-assembly1_A  TM=7.788E-01  e=6.047E-14  Rhodopseudomonas palustris BisB5
  4jb2-assembly1_A  TM=7.509E-01  e=2.815E-14  Rhodopseudomonas palustris CGA009

Foldseek 3Di:
DDPDDDPPPPDPPPPPPPPPPPQQQQEAEEEEEAACVAPLRVLLVVLLVVLQVVLCVVVVPFSHHYDYDYDHQPDLAQVSLLVSLCCCCPVVVHQEYEDDQEQNNLQNSQVLCLLQLHAYEYAHHAAAPPPGRLRYFHLYAHLLVQLLQVLLVCVLLPAQEEEEEAEPGNRRVNNVVSNQVNNVVSNYHYPYYHYAYPPHDLVRLLVRVVVVVQFFFQHYEYEYQDLVVVLSNLVVCVVVPSLAPQHAYEYEPNNQCSCQQVFPSSLVSQAQYKYKAADADDDPVQVVQQVCCCPVVVRDGGRGLSSQSSSVVSVLLSVLCSVLVVQSPDGFPQQPDPDPPPSSRRTHRPSSVSSSVSSQCDWDAGSRGIFHDPSRYTHGAKMFMWGSHDRHTHTQWIAGPVPGIDGHPADSNQQAPGQHRNRDSGDRNRTHDRLEAEEEEFDAPAQCQAWPDDPPPHTHHLFRVLLVLLCVVVVHHYDYDYCADPVRHGVAFPLVRLVVQQVVPHFWYITQAFDDPVSVVWWDWFAFDDDWFKWKKFFFPQLAPCDVCVLVVQADVVVVVLVLVVLLLLLVLLLLLAQQAFPQSDPDDSVSSSVQSVCLLVPNHDGDRDDPLSVLLSVLVSVLSVVVNVSSVVLSCCSNPVSARAGPDAAPVRCQVVLFAEEEAPSDCVLVVCVVVVRDNVRYHHDRHLVVVVVCNVVVVGRIYMYTPLRVLLSCLVCVVRRMAIHDRRTTTRGGTMIGGPPDPVSVSSSVSSVVQSVVCVNVVVSVCSSRVGPRPRSNRNDDSDRDYCVVCVVSSVVSVVSSVVSSVVSVVVVVVVPPDVVLPPPPDDPVVSVVVVVVVSSHRPPPPPPPPDPPDDDDDDPPPPPVPPDPDDDDDDD/DCPPPPPDDPPPPPPPPPPPPPQQQQEAEEEEEAACVAPLRVLLVVLLVVLQVVLCVVVVPFSHHYDYDYDHQPDLAQVSLLVSLCCCCPVVVHQEYEDDQEQNNLQNSQVLCLLQLHAYEYAHHAAAPPPGRLRYFHLYAHLLVQLLQVLLVCVLLPAQEEEEEAEPGNRRVNNVVSNQVNNVVSNYHYPYYHYAYPPHDLVRLLVRVVVVVQFFFQHYEYEYQDLVVVLSNLVVCVVVPSLAPQHAYEYEPNNQCSCQQVFPSSLVSQAQYKYKAADADDDPVQVVQQVCCCPVVVRDGGRGVSSQSSSVVSVLLSVLCSVLVVQSPDGFPQQPDPDPPPSSRRGHRPSSVSSSVSSQCDWDAGSRGIFHDPSRYTHGAKMFMWGSHDRHTDTQWIAGPVPGIDGHPADSNQQAPGQHRNRDSGDRNRTHARLEAEEEEFAAPAQCQAWPDDPPPHTHHLFRVLLVLLVVVVVHHYDYDYCADPVRHGVAFPLVRLVVQQVVVHFWYITQAFDDPVSVVWWDWFAFDDDWFKWKKFFFDQPLPCPPCNLVVAADPVVVVLVLVVLLLLLVLLLLQAQQAFPQSDPDDSVVSSVQSVVLLVDNHPGDGDDPLSVLLSVLVNVLSVVVNVSSVVLSVCSNPVRQGDGPDAAPVVCQVVLWAEEEAPSDCVLVVCVVVVRDNVRYHHDRHLVVVVVCNVVVVGRIYMYTPLRVLLSCLVCVVPRMDIHDRRTTTRGGTMIGGPPDPVSVSSSVSSVVCSVVCVNVVVSVCSSRVGDRPPPNPNVPSDHDYCVVCVVSSVVSVVSSVVSNVVSVVVVVVVPPDVVLPPPPDDPVVSVVVVVVVSSHHDDDPDPDDDPPDPDDDDDDPDPDDDDDDDYDDDD

Solvent-accessible surface area (backbone atoms only — not comparable to full-atom values): 94209 Å² total; per-residue (Å²): 138,69,89,72,77,88,70,80,70,84,75,78,78,72,73,74,64,73,68,71,72,74,72,83,57,51,68,46,38,29,26,33,38,35,35,55,84,42,71,67,27,38,46,23,50,54,26,36,55,47,29,56,52,50,49,47,67,74,41,71,83,58,56,49,41,82,43,82,45,80,37,70,23,95,54,73,44,45,50,47,35,44,18,42,50,45,38,32,50,70,75,63,54,36,54,32,32,41,31,29,51,38,24,47,19,30,57,55,39,22,51,52,19,39,61,17,33,19,32,24,38,15,33,64,31,46,67,59,79,87,79,56,30,92,26,34,32,30,46,30,66,50,57,53,60,53,20,42,48,51,30,45,51,41,52,62,59,63,39,62,43,35,29,40,39,29,27,55,44,49,47,26,59,43,36,48,59,37,34,53,51,32,21,34,74,70,67,22,47,70,67,43,78,44,70,41,50,73,82,54,48,73,65,55,51,49,56,52,49,52,55,49,66,71,43,41,54,26,26,36,39,39,41,48,85,51,64,66,44,48,51,54,47,37,49,50,38,46,74,71,56,63,49,28,73,51,35,41,46,38,33,37,68,60,51,52,52,39,39,51,77,58,35,68,66,40,41,67,51,40,43,21,27,33,26,33,36,79,55,59,72,91,45,72,64,38,52,53,47,44,47,45,42,38,66,75,66,64,39,90,53,71,76,47,68,54,22,30,26,29,22,37,49,45,50,50,50,52,55,27,46,52,74,40,55,89,45,63,88,51,68,62,45,77,42,82,65,82,57,88,44,47,63,76,43,48,33,35,40,67,37,14,64,58,46,44,55,41,48,45,68,40,69,50,82,39,61,61,36,72,44,38,39,62,67,48,31,26,57,66,74,35,33,30,31,28,32,26,43,96,93,42,74,40,78,39,30,41,30,35,91,86,78,40,72,45,62,53,77,45,42,53,88,55,21,39,71,47,53,30,14,64,72,39,48,63,54,57,75,26,57,47,75,64,83,68,38,40,30,32,30,72,49,56,75,56,55,39,56,37,42,29,80,41,92,87,84,44,80,43,25,47,40,49,50,50,48,50,53,23,32,57,74,66,71,58,54,68,43,81,41,75,44,44,38,98,86,66,40,50,57,70,42,66,66,58,56,59,51,36,27,76,70,66,75,30,58,28,38,49,37,89,34,68,50,47,46,80,56,48,78,62,26,37,62,27,61,56,81,47,70,54,20,28,27,29,39,15,47,24,45,62,59,35,80,51,37,42,56,33,87,53,63,34,50,51,68,69,38,53,50,51,52,53,50,47,39,52,48,49,24,49,50,41,44,71,63,31,31,41,81,25,78,87,47,35,93,55,61,72,55,64,42,51,44,44,32,56,26,44,68,59,61,43,56,80,79,80,74,80,42,70,58,42,46,53,44,47,54,53,43,48,54,49,35,48,51,51,51,49,52,45,27,52,43,42,21,45,42,64,57,44,64,14,44,27,53,78,55,81,47,71,67,55,39,62,74,68,64,53,28,35,27,32,51,59,79,44,70,58,59,60,52,42,46,72,74,66,48,60,74,89,35,53,45,72,37,62,32,55,66,51,50,51,52,31,48,74,70,57,70,24,60,31,37,43,41,44,42,67,61,49,46,39,40,38,25,74,45,41,99,68,46,60,39,79,40,73,68,81,37,57,48,50,14,31,23,39,39,30,35,61,87,46,74,57,40,62,54,52,28,34,30,43,45,48,46,44,60,33,58,68,61,41,50,54,45,44,42,68,51,38,74,41,80,50,76,79,68,58,25,63,57,88,80,78,68,50,51,50,78,77,40,42,64,59,61,51,53,46,52,51,48,52,48,49,43,51,51,50,53,52,53,52,52,55,64,70,62,69,53,73,72,78,67,52,79,82,62,60,73,66,59,54,51,49,50,48,53,51,56,60,69,39,68,61,75,71,78,74,72,76,75,69,80,77,77,82,78,85,76,87,72,85,75,82,75,82,78,81,79,83,81,83,77,70,86,82,134,135,85,76,77,78,78,75,80,80,78,75,78,78,75,75,76,67,74,71,73,72,75,76,84,55,51,69,45,38,30,26,33,38,35,37,56,83,45,72,68,26,39,47,23,50,53,27,37,55,49,30,56,53,50,49,47,67,75,41,71,82,59,55,49,42,83,43,81,45,78,36,70,23,92,54,73,46,46,52,42,35,44,18,42,50,44,37,30,50,71,76,63,52,36,53,32,31,41,30,30,52,38,24,47,18,30,59,55,41,22,50,51,19,38,60,18,33,20,32,24,39,14,34,64,31,46,69,58,80,85,78,58,28,93,25,33,30,30,45,30,65,50,55,55,62,54,20,43,48,50,28,45,51,41,53,62,58,62,39,61,42,35,30,42,40,27,26,56,44,48,47,25,58,43,36,48,59,37,34,51,51,32,20,33,74,69,67,22,47,71,68,44,77,46,70,41,49,74,81,52,49,74,64,55,52,50,55,52,50,51,56,50,67,71,42,43,54,26,25,35,38,39,40,46,84,50,65,66,43,48,50,53,48,36,49,49,36,46,74,71,56,62,49,26,74,52,34,43,46,37,33,37,69,61,51,52,53,39,38,52,77,57,33,68,66,40,41,68,52,40,43,21,27,32,27,35,36,79,56,59,72,89,44,72,64,36,52,53,48,44,48,46,40,37,66,75,67,64,41,90,53,70,76,47,68,54,22,30,26,29,22,37,49,47,48,51,50,52,55,25,46,53,74,40,53,89,43,65,88,52,68,64,45,77,42,83,66,82,56,88,46,48,64,76,43,49,32,35,40,66,39,15,63,58,44,45,56,42,48,46,67,40,68,51,84,39,59,60,38,71,43,38,39,63,68,49,29,27,57,67,73,36,33,29,32,28,32,26,42,97,91,43,74,40,78,41,31,42,29,34,91,86,79,41,72,45,62,52,75,45,41,52,89,54,21,38,72,48,54,31,12,64,73,38,47,62,54,56,74,25,57,47,76,63,82,68,39,42,29,32,28,71,48,55,73,56,55,41,55,38,42,30,80,41,93,85,84,41,79,41,25,45,39,49,51,49,49,49,52,24,32,58,74,66,73,57,52,69,45,82,41,75,42,44,36,98,86,65,42,48,56,70,42,67,65,56,57,58,51,36,28,77,72,67,76,29,57,28,39,48,38,91,34,68,50,48,46,79,55,48,78,61,28,37,62,27,62,58,82,48,70,55,21,28,26,30,41,17,48,34,40,63,66,59,82,59,54,99,59,43,86,55,60,36,54,30,71,65,33,56,49,50,53,53,50,48,39,52,49,50,23,51,50,42,42,70,60,31,31,40,80,24,77,85,43,36,94,56,61,71,63,63,39,48,48,44,32,59,29,44,68,75,29,66,48,80,78,80,73,80,44,66,54,42,41,53,42,47,50,51,43,48,51,46,37,49,51,53,50,30,39,46,52,36,38,45,44,38,61,73,52,55,64,41,64,42,56,73,57,82,48,72,66,56,38,62,75,68,63,53,29,35,28,33,52,58,78,43,69,59,58,60,51,44,47,72,73,66,50,58,72,89,35,54,46,74,36,61,31,54,66,51,50,51,51,32,51,74,69,54,70,24,60,32,37,43,44,44,41,67,58,50,48,40,41,38,24,74,45,40,105,69,52,61,39,79,39,73,68,80,38,60,47,50,16,30,22,39,39,29,36,62,86,46,75,57,40,62,55,51,28,35,28,44,44,50,47,45,58,32,57,68,61,42,50,52,44,43,40,69,50,38,73,40,78,50,72,76,72,51,41,77,61,73,80,67,50,45,50,48,65,46,40,43,39,55,56,50,52,44,52,51,45,52,50,49,43,50,52,49,51,52,53,49,52,57,63,70,56,71,51,76,72,79,69,55,80,86,64,62,73,66,57,54,51,49,48,47,51,51,56,58,70,40,68,67,79,75,86,73,83,81,75,81,78,73,84,78,81,76,89,81,89,77,86,76,80,76,80,92,85,93,78,85,88,94,89,93,122